Protein 5NJ9 (pdb70)

Nearest PDB structures (foldseek):
  5nja-assembly2_D  TM=1.002E+00  e=3.925E-98  Escherichia coli str. K-12 substr. MG1655
  3tv9-assembly1_A-2  TM=9.913E-01  e=8.049E-85  Shigella flexneri
  3qtd-assembly2_B  TM=9.684E-01  e=5.741E-68  Pseudomonas aeruginosa
  1vpb-assembly1_A-2  TM=9.338E-01  e=7.273E-46  Bacteroides thetaiotaomicron VPI-5482
  6j6a-assembly1_B  TM=8.348E-01  e=1.908E-36  Thermococcus kodakarensis KOD1

GO terms:
  GO:0005506 iron ion binding (F, IDA)
  GO:0005829 cytosol (C, IDA)
  GO:0008270 zinc ion binding (F, IDA)
  GO:1905368 peptidase complex (C, IDA)
  GO:0016485 protein processing (P, IMP)
  GO:0005515 protein binding (F, IPI)

CATH classification: 3.30.2290.10

Secondary structure (DSSP, 8-state):
-HHHHHHHHTGGGT--HHHHHHHHHHHHTB--SEEEEEEEEEEEEEEEEETTEEEEEEEEEEEEEEEEEEETTEEEEEEESS-SHHHHHHHHHHHGGG--SB----PPPPB-------S--S-TTTSS-HHHHHHHHHHHHHHHHHH-TTEEEEEEEEEEEEEEEEEEETTSBEEEEEEEEEEEEEEEEEEETTEEEEEEEEEEESS-GGGGGSEETTEEHHHHHHHHHHHHHHHHHH-BPPPEEEEEEEEPSSGGGHHHIIIIIGGGBHHHHHHT-STTTT-TTSB-S-TT--EEEETT-TT-TT--SB-TTSPBP-EEEEEETTEE---B--HHHHHHHT----S-EE-SSTTS--EE--SEEEEPP-SB-HHHHHHT-SEEEEEEEEEEEEEETTTTEEEEEEEEEEEEETTEEEEEE---EEEEEHHHHHHTEEEEBS--EE-SS-EEEEETTEEEEEEEEE--EEEEEEEEE---/-HHHHHHHHHHHHHHHHHHHHHHTT-SEEEEEEEEEEEEEEEEETTEEEEEEEEEEEEEEEEEEETTEEEEEEES--SHHHHHHHHHHHHHHHTTSPP-TT-SSPPGGGB-SS-------------HHHHHHHHHHHHHHHHTS-TTEEEEEEEEEEEEEEEEEEEETTS-EEEEEEEEEEEEEEEEEEETTEEEEEEEEEEESSGGGSPPHHHHHHHHHHHHHHTSS-B-PPSEEEEEEE-HHHHHHHHHHHHHHHBHHHHHTT-STTTT-TTSB-S-TT--EEE-TT-TT-TT--SS-TTSBPP--EEEEETTEE---B--HHHHHHHT----S-TT----EE----S--HHHHHHHH-SEEEEEEEES--B-TTT-EEEEEEEEEEEETTEEEEEEEEEEEEEEHHHHHHT--EE-S----SSSEE---EEEEEEEEE--/-HHHHHHHHTGGGT--HHHHHHHHHHHHTB--SEEEEEEEEEEEEEEEEETTEEEEEEEEEEEEEEEEEEETTEEEEEEESS-SHHHHHHHHHHHGGG--SB----PPPPB-------S--S-TTTSS-HHHHHHHHHHHHHHHHHH-TTEEEEEEEEEEEEEEEEEEETTSBEEEEEEEEEEEEEEEEEEETTEEEEEEEEEEESS-GGGGGSEETTEEHHHHHHHHHHHHHHHHHH-BPPPEEEEEEEEPSSGGGHHHIIIIIGGGBHHHHHHT-STTTT-TTSB-S-TT--EEEETT-TT-TT--SB-TTSPBP-EEEEEETTEE---B--HHHHHHHT----S-EE-SSTTS--EE--SEEEEPP-SB-HHHHHHT-SEEEEEEEEEEEEEETTTTEEEEEEEEEEEEETTEEEEEE---EEEEEHHHHHHTEEEEBS--EE-SS-EEEEETTEEEEEEEEE--EEEEEEEEE---/-HHHHHHHHHHHHHHHHHHHHHTT-SEEEEEEEEEEEEEEEEETTEEEEEEEEEEEEEEEEEEETTEEEEEEES--SHHHHHHHHHHHHHHHTTSPP-TT-SSPPGGGB-SS-------------HHHHHHHHHHHHHHHHTS-TTEEEEEEEEEEEEEEEEEEEETTS-EEEEEEEEEEEEEEEEEEETTEEEEEEEEEEESSGGGSPPHHHHHHHHHHHHHHTSS-B-PPSEEEEEEE-HHHHHHHHHHHHHHHBHHHHHTT-STTTT-TTSB-S-TT--EEE-TT-TT-TT--SS-TTSBPP--EEEEETTEE---B--HHHHHHHT----S-TT----EE----S--HHHHHHHH-SEEEEEEEES--B-TTT-EEEEEEEEEEEETTEEEEEEEEEEEEEEHHHHHHT--EE-S----SSSEE---EEEEEEEEE--/--B-/----

InterPro domains:
  IPR002510 Metalloprotease TldD/E, N-terminal domain [PF01523] (37-98)
  IPR025502 TldD [PIRSF004919] (17-480)
  IPR035068 Metalloprotease TldD/PmbA, N-terminal [G3DSA:3.30.2290.10] (13-239)
  IPR036059 Metalloprotease TldD/PmbA superfamily [SSF111283] (22-480)
  IPR045569 Metalloprotease TldD/E, C-terminal domain [PF19289] (246-479)
  IPR045570 Metalloprotease TldD/E, central domain [PF19290] (125-238)
  IPR051463 Peptidase U62 metalloprotease [PTHR30624] (16-480)

B-factor: mean 14.03, std 7.57, range [2.48, 152.37]

Solvent-accessible surface area: 66960 Å² total; per-residue (Å²): 102,40,119,62,2,23,103,112,3,11,52,76,56,71,5,146,69,106,31,0,92,53,0,4,31,36,0,11,96,52,157,38,62,14,0,0,0,1,0,9,11,22,73,56,16,20,16,34,2,26,68,139,47,6,10,44,2,24,67,43,44,42,33,0,0,0,0,4,0,7,19,24,69,43,4,0,0,6,13,22,26,95,15,27,68,106,3,0,49,112,4,0,82,26,0,37,66,16,20,183,96,94,27,112,42,162,64,112,124,19,44,50,124,171,56,80,112,12,22,52,69,92,33,0,17,106,48,15,59,89,81,94,9,0,74,0,0,92,95,0,4,114,22,0,59,120,48,29,189,72,10,88,50,1,44,0,27,1,32,0,36,37,30,14,0,0,0,0,0,15,63,8,27,16,11,8,9,15,19,0,24,0,70,0,38,3,26,2,6,0,45,76,144,51,90,55,21,106,7,63,21,5,0,8,0,14,32,14,1,90,58,0,75,44,99,54,142,70,65,41,27,0,18,15,13,0,102,55,0,4,96,15,0,36,24,33,12,65,7,70,46,3,13,16,4,52,15,36,0,0,0,2,16,2,46,0,0,4,0,0,9,4,3,0,0,0,2,0,0,0,5,15,9,42,43,23,0,1,41,2,25,73,64,79,47,96,87,3,2,17,121,96,0,17,0,0,1,7,1,50,38,96,56,96,21,0,1,4,5,1,2,4,1,9,18,54,15,70,106,19,55,3,0,78,86,0,51,1,104,17,25,0,4,4,32,21,5,2,139,66,56,68,114,95,49,18,1,1,0,10,6,71,19,4,14,62,27,10,12,0,1,0,1,2,0,14,0,54,73,23,199,21,51,41,122,88,0,30,96,53,3,148,98,0,2,43,0,23,39,11,34,27,4,7,8,10,2,2,16,9,37,0,0,0,10,13,36,8,3,31,19,0,64,114,10,133,59,54,115,30,8,50,49,5,0,0,2,3,10,0,24,96,6,0,84,67,2,48,37,4,0,83,47,56,121,18,11,79,5,34,0,85,0,12,1,100,62,9,56,10,24,3,4,1,0,0,0,4,0,24,0,47,74,4,0,2,1,3,59,83,73,82,124,7,84,57,30,66,64,107,6,66,109,5,0,50,47,0,27,129,68,0,74,74,125,18,109,6,2,20,0,52,5,33,42,48,29,17,12,26,4,20,0,22,113,22,91,17,12,37,7,33,53,16,41,58,14,43,2,23,4,30,0,22,91,100,66,57,32,0,28,2,35,9,32,52,36,39,105,120,5,4,42,137,9,3,80,20,0,14,63,15,3,76,92,0,24,59,10,103,21,11,18,16,0,28,118,100,35,3,3,93,137,23,54,127,8,60,8,44,44,61,25,160,28,46,43,87,101,0,28,98,34,0,8,78,0,0,62,28,0,24,148,58,38,197,81,16,65,17,0,61,6,2,34,0,46,11,40,47,6,0,91,4,12,0,3,59,79,60,1,66,48,19,42,14,15,3,96,2,24,4,33,2,21,0,0,0,64,51,150,86,36,29,5,35,11,110,2,64,4,37,5,19,7,19,11,50,32,67,22,10,76,93,0,0,60,23,0,2,146,43,0,35,45,36,12,52,37,140,53,10,62,46,51,130,7,38,0,0,0,8,35,56,19,0,15,39,2,1,22,50,1,39,44,4,0,31,1,17,15,7,32,86,93,13,7,28,0,37,112,2,87,47,112,66,11,1,7,96,84,2,26,0,56,1,39,2,77,64,120,58,9,30,22,6,17,3,11,5,74,34,0,4,99,3,89,115,50,37,0,0,98,70,0,71,0,63,26,19,8,4,37,8,37,4,1,64,68,56,70,84,127,12,16,0,10,6,81,26,19,12,0,0,57,4,71,21,84,49,45,47,57,82,92,0,15,116,93,23,20,56,0,0,0,0,30,51,16,11,4,86,18,45,34,60,17,27,0,36,3,5,42,0,3,13,5,28,21,0,82,75,5,98,78,84,49,18,2,13,22,0,0,0,2,20,31,1,85,92,12,2,100,76,8,60,12,0,0,81,37,71,12,87,68,31,50,15,16,0,0,0,0,7,2,65,103,6,37,0,0,0,131,94,37,117,64,1,10,103,110,3,2,52,78,56,68,5,154,72,75,31,0,110,54,1,2,30,38,0,10,95,54,157,39,63,14,0,0,0,1,0,14,9,24,68,55,8,22,4,37,2,24,66,136,48,4,10,45,0,23,55,43,57,45,35,0,0,0,0,3,0,8,21,24,68,43,6,0,0,6,14,22,25,95,14,27,72,106,4,0,51,112,4,0,82,26,0,36,65,15,19,191,97,94,26,112,39,171,40,109,118,33,44,49,124,172,51,79,115,13,22,52,70,92,33,0,18,104,48,15,59,61,81,96,4,0,74,0,0,94,94,0,4,115,28,0,57,121,50,28,193,69,10,87,48,2,42,0,31,1,34,0,37,36,27,14,0,0,0,0,0,15,48,8,27,14,12,4,7,14,16,0,26,1,70,0,37,3,23,1,6,0,45,73,146,51,100,53,24,102,7,63,21,5,0,8,1,10,32,14,1,88,60,0,74,45,96,54,140,67,75,42,27,0,20,16,13,0,93,53,0,4,98,13,0,38,26,39,13,66,7,70,42,3,12,16,4,49,16,35,0,0,0,2,16,0,43,1,0,4,0,0,9,5,2,0,0,0,2,0,0,0,9,22,9,44,56,23,0,1,42,1,24,74,66,80,46,93,81,3,0,16,123,94,0,18,0,0,0,7,1,50,39,96,56,96,20,0,1,3,4,1,2,4,1,9,18,58,14,68,106,21,53,3,0,75,85,0,50,0,102,14,25,0,3,5,36,22,5,2,141,66,57,68,117,86,47,16,2,1,0,10,6,72,20,4,15,62,24,10,21,0,0,0,1,1,0,13,0,53,71,28,120,12,50,42,123,88,0,28,94,53,2,126,98,0,2,43,0,30,43,8,34,24,4,9,8,20,10,2,17,8,36,0,0,0,10,14,35,11,2,33,19,0,59,99,9,142,59,53,115,30,9,78,50,4,0,0,3,3,11,1,24,99,5,0,80,66,2,48,39,4,0,85,46,57,123,17,12,80,5,36,0,84,0,13,2,101,63,9,57,10,24,2,4,1,0,0,0,5,0,25,0,47,73,5,0,2,1,3,58,83,119,59,13,94,58,29,67,63,107,5,66,104,5,0,51,49,0,25,128,75,0,58,74,126,18,110,5,1,21,0,51,5,25,55,45,33,13,18,25,4,18,0,21,112,22,91,18,13,39,5,34,48,16,38,56,12,44,2,25,4,29,0,23,90,100,68,58,33,0,27,3,36,10,33,54,34,31,90,106,5,2,41,150,10,4,81,19,0,15,57,1,3,113,86,0,24,60,10,104,21,12,17,16,0,33,46,135,36,3,2,88,136,22,54,127,10,62,9,61,44,82,37,180,26,48,41,87,96,0,27,98,35,0,8,88,0,0,64,28,0,26,146,57,38,197,81,17,60,20,0,60,6,2,34,0,45,10,40,52,9,1,99,2,10,0,2,59,84,60,2,60,48,18,44,14,23,3,93,2,25,4,31,2,12,0,0,0,70,49,148,80,38,36,8,52,8,92,2,61,4,39,5,18,10,56,110,74,32,84,76,10,78,95,0,0,59,23,0,1,138,45,0,35,45,34,12,53,38,94,53,10,37,39,24,119,7,37,0,0,0,8,35,56,19,0,16,38,2,1,23,48,2,38,40,3,0,28,1,18,20,7,35,84,92,8,6,27,0,31,115,5,88,47,113,67,10,1,7,96,82,2,26,0,58,1,40,2,78,64,120,66,10,30,22,7,18,2,12,6,74,35,0,4,103,4,92,118,51,37,0,0,96,70,0,71,0,65,28,19,9,4,38,7,37,4,1,65,68,57,70,85,131,12,16,0,11,9,78,26,18,11,0,0,56,4,72,22,86,49,45,47,55,109,88,0,13,117,94,22,20,57,0,0,0,0,30,51,19,11,4,84,20,45,34,57,16,36,0,36,3,5,42,0,4,16,4,28,17,0,23,61,4,100,78,68,28,18,2,14,21,0,0,0,3,19,40,1,114,80,6,3,97,65,8,63,12,0,0,80,36,72,12,88,67,31,52,15,15,0,0,0,0,7,2,65,96,6,34,0,0,0,132,136,76,8,92,101,79,14,88

Foldseek 3Di:
DLVVLCCVFAVVQPHDPVLLVVLQLLLQQFAFPKKKKKWKKKKKKKWKDKPLDRDDMDIDIFIWMKMWTHHAVDIFIDMDRDRHSVRSNVGSNRGSVSGPHGHPSQFDAADEDDFDDQADLDAQVPPDDPVVVVVLVNLLVVLLCVLDVQWDIKMKMKMKMWMKMWMQMSNNYTAIDTFIWMKIKMKIWGDDPHQIFMFIFIAFFTYHPVQQQDDDPHHRNSSVRSNRRNVLRVQQSQAAFDDFWKFKEKEAWAQSLLLVCALPAVLQFLVCQLVPQFPCNPQAFHQLFALQWWKWFWQRHHGGQQHCCAASNNHGTHTGTQAHSRGGHHGAWDCSSCVSVVHDHHRQFHFLDSRGGTGGHGREMEIDADDDALLNQLQVGQWDKYAHAWDHKHYDRRQQKIKTKGSWMAIRHNSRTDGIHHIWIKMDRSSLQRHQWDHFHPAKDKYRHDDWDDDPRRIGGHIGTGHTTMRGIITIGTDD/DVVVVVVQVLQLVLQVLLQVLQVVLAPKKKKKKKWKWWWKWWDFLLHTDDIDTDIFIKMKMWGHHLQFIFIFMDRDSPSVVSNVRSVRGSVNSVPGDHDVLDHFADPVFFPLPFDAQQAAAADPQDSVNQSNQQSLLANLQCVPDPQFDGFPTKMKIKMKMKMWMDMDSGRIDIDIHIKIKIKTKTWGDDPHDIFMFMFMFMFRHPVRTDGSNVRSVVRNVVRVQQYPADWDAWDKAKEKAFQQCVLVLVVLVQLQQELVCQLVLQAQCVPQAFHQQAAQQKWKWADQRNRRAPQHDRAASSRGGADTDTCAHSRGRHHGQYDSSSCVSVVHHHNRQHVHTHAIDIAFPDAAPLRVLQVRQWGYYFHDWDDDAARRRNQWGKIFTKAFTGHRSHTDGIHGPKMWTDGSSLQRHAWPTWHNCWDRRDRYITGMIMGGITTMHTD/DLVVLCCVFAVVQVHDPVLLVVLLLLLQQFAFPKKKKKWKKKKKKKWKDKPLDGDDIDIDIFTWMKMWTHHAVDIFIDMDRDRYSVRSNVGSNRGSVSGDHGHPSQFDAADEDDFDDQADLDAQVPPDDPVVVVVLVNLLVVLLCVLDVQWDIKMKMKMKMWMKMWMQMRNNYTAIDIFIWMKIKMKIWGDDPHQIFMFIFIATFTYHPCQQQDDDPRDRNSSVRSNRRNVLRVQQSQAAFDDFWKFKEKEAWAPSLLLVCALPVVLQFLVCQLVPQFPCNPQAFHQLFALQWWKWFWQRHHGGQQHDCAASNRHGTHTGTQAHSRGGHHGAWDPSSCVSVVHDHHRQFHFLDSRGGTGGHGGAMEIDADDDALLNQLQVGQWDKYAHAWDHKHYDRRQQKIKTKGSWMAIRHNSRTDGIHHIWIKMDRSSLQRHQWDDFHPAKDKYRHDDWDDDPRRIGGHIGTGHTTMRGIIGIGTDD/DVAVVVQVLQLVLQVLLQVLLVVLAPKKKKKKKWKWWWKWWDFLLHTDDIDTDIFIKMKMWGHHLQFIFIFMDRDSDSVVSNVRSVRGSVNSVPGDHDVLDHFADPVQFPLPFDDQQAAAADPADSVNQSNQQSLLAVLQCPPDPQFDGFPTKMKIKMKMKMWMDMPSGRIDMDIHIKIKIKTKTWGADPPDIFMFMFMFMFRHPVRTDGSNVRSVVRNVVRVQQYPAAWDAWDKAKEKAFQQCVLVLVVLVQLQQELVCQLVLQAQCVPQAFHQQAAQQKWKKADQRNRNAPQHDRAASSRGGADIDTCAHSRGRHHGQYDSSSCVSVVHHHNRQHPHTHAIDIAFPEAAPLRVLQVRQWGWYFHDWDDDAARRRNQWGKIFTKAFTGHRSDTDGIHGPKMWTDGSSQQRHAWPTWHNCWDRRDRRITGMIMGGITTMHTD/DDDD/DDDD

Organism: Escherichia coli (strain K12) (NCBI:txid83333)

Structure (mmCIF, N/CA/C/O backbone):
data_5NJ9
#
_entry.id   5NJ9
#
_cell.length_a   64.630
_cell.length_b   173.530
_cell.length_c   82.860
_cell.angle_alpha   90.000
_cell.angle_beta   90.030
_cell.angle_gamma   90.000
#
_symmetry.space_group_name_H-M   'P 1 21 1'
#
loop_
_entity.id
_entity.type
_entity.pdbx_description
1 polymer 'Metalloprotease TldD'
2 polymer 'Metalloprotease PmbA'
3 polymer ASP-ARG-VAL-TYR
4 non-polymer 'ZINC ION'
5 non-polymer '2-(N-MORPHOLINO)-ETHANESULFONIC ACID'
6 non-polymer 1,2-ETHANEDIOL
7 non-polymer 'SODIUM ION'
8 water water
#
loop_
_atom_site.group_PDB
_atom_site.id
_atom_site.type_symbol
_atom_site.label_atom_id
_atom_site.label_alt_id
_atom_site.label_comp_id
_atom_site.label_asym_id
_atom_site.label_entity_id
_atom_site.label_seq_id
_atom_site.pdbx_PDB_ins_code
_atom_site.Cartn_x
_atom_site.Cartn_y
_atom_site.Cartn_z
_atom_site.occupancy
_atom_site.B_iso_or_equiv
_atom_site.auth_seq_id
_atom_site.auth_comp_id
_atom_site.auth_asym_id
_atom_site.auth_atom_id
_atom_site.pdbx_PDB_model_num
ATOM 1 N N . SER A 1 16 ? 33.247 96.564 42.543 1.00 32.72 2 SER A N 1
ATOM 2 C CA . SER A 1 16 ? 33.568 95.101 42.375 1.00 31.26 2 SER A CA 1
ATOM 3 C C . SER A 1 16 ? 32.864 94.503 41.163 1.00 33.12 2 SER A C 1
ATOM 4 O O . SER A 1 16 ? 33.504 93.862 40.316 1.00 36.28 2 SER A O 1
ATOM 6 N N . LEU A 1 17 ? 31.555 94.744 41.060 1.00 33.45 3 LEU A N 1
ATOM 7 C CA . LEU A 1 17 ? 30.801 94.445 39.833 1.00 29.27 3 LEU A CA 1
ATOM 8 C C . LEU A 1 17 ? 31.485 95.072 38.611 1.00 23.19 3 LEU A C 1
ATOM 9 O O . LEU A 1 17 ? 31.641 94.411 37.593 1.00 18.77 3 LEU A O 1
ATOM 14 N N . ASN A 1 18 ? 31.901 96.331 38.706 1.00 33.88 4 ASN A N 1
ATOM 15 C CA . ASN A 1 18 ? 32.622 96.986 37.614 1.00 29.75 4 ASN A CA 1
ATOM 16 C C . ASN A 1 18 ? 33.888 96.211 37.208 1.00 25.45 4 ASN A C 1
ATOM 17 O O . ASN A 1 18 ? 34.115 95.976 36.019 1.00 30.86 4 ASN A O 1
ATOM 22 N N . LEU A 1 19 ? 34.694 95.809 38.194 1.00 34.13 5 LEU A N 1
ATOM 23 C CA . LEU A 1 19 ? 35.928 95.046 37.932 1.00 32.93 5 LEU A CA 1
ATOM 24 C C . LEU A 1 19 ? 35.666 93.679 37.269 1.00 26.70 5 LEU A C 1
ATOM 25 O O . LEU A 1 19 ? 36.346 93.307 36.302 1.00 23.37 5 LEU A O 1
ATOM 27 N N . VAL A 1 20 ? 34.675 92.953 37.788 1.00 21.10 6 VAL A N 1
ATOM 28 C CA . VAL A 1 20 ? 34.272 91.664 37.220 1.00 17.68 6 VAL A CA 1
ATOM 29 C C . VAL A 1 20 ? 33.701 91.867 35.806 1.00 14.51 6 VAL A C 1
ATOM 30 O O . VAL A 1 20 ? 34.049 91.123 34.881 1.00 13.69 6 VAL A O 1
ATOM 34 N N A SER A 1 21 ? 32.831 92.863 35.648 0.50 12.04 7 SER A N 1
ATOM 35 N N B SER A 1 21 ? 32.832 92.864 35.648 0.50 12.06 7 SER A N 1
ATOM 36 C CA A SER A 1 21 ? 32.279 93.199 34.340 0.50 15.62 7 SER A CA 1
ATOM 37 C CA B SER A 1 21 ? 32.281 93.196 34.339 0.50 15.77 7 SER A CA 1
ATOM 38 C C A SER A 1 21 ? 33.378 93.463 33.298 0.50 13.99 7 SER A C 1
ATOM 39 C C B SER A 1 21 ? 33.379 93.463 33.297 0.50 14.03 7 SER A C 1
ATOM 40 O O A SER A 1 21 ? 33.280 92.999 32.162 0.50 15.91 7 SER A O 1
ATOM 41 O O B SER A 1 21 ? 33.281 93.000 32.162 0.50 15.93 7 SER A O 1
ATOM 46 N N . GLU A 1 22 ? 34.431 94.190 33.685 1.00 14.32 8 GLU A N 1
ATOM 47 C CA . GLU A 1 22 ? 35.556 94.439 32.769 1.00 15.80 8 GLU A CA 1
ATOM 48 C C . GLU A 1 22 ? 36.241 93.138 32.300 1.00 14.14 8 GLU A C 1
ATOM 49 O O . GLU A 1 22 ? 36.551 93.002 31.118 1.00 16.76 8 GLU A O 1
ATOM 55 N N . GLN A 1 23 ? 36.433 92.191 33.218 1.00 14.11 9 GLN A N 1
ATOM 56 C CA . GLN A 1 23 ? 37.071 90.921 32.915 1.00 14.30 9 GLN A CA 1
ATOM 57 C C . GLN A 1 23 ? 36.162 89.947 32.179 1.00 13.91 9 GLN A C 1
ATOM 58 O O . GLN A 1 23 ? 36.609 89.276 31.270 1.00 15.93 9 GLN A O 1
ATOM 64 N N . LEU A 1 24 ? 34.897 89.845 32.574 1.00 11.93 10 LEU A N 1
ATOM 65 C CA . LEU A 1 24 ? 34.016 88.819 31.971 1.00 13.41 10 LEU A CA 1
ATOM 66 C C . LEU A 1 24 ? 33.257 89.319 30.765 1.00 10.93 10 LEU A C 1
ATOM 67 O O . LEU A 1 24 ? 33.031 88.540 29.818 1.00 11.57 10 LEU A O 1
ATOM 72 N N . LEU A 1 25 ? 32.868 90.599 30.775 1.00 11.26 11 LEU A N 1
ATOM 73 C CA . LEU A 1 25 ? 32.123 91.162 29.646 1.00 12.60 11 LEU A CA 1
ATOM 74 C C . LEU A 1 25 ? 33.014 91.947 28.671 1.00 11.50 11 LEU A C 1
ATOM 75 O O . LEU A 1 25 ? 33.167 91.543 27.523 1.00 12.90 11 LEU A O 1
ATOM 80 N N . ALA A 1 26 ? 33.573 93.072 29.111 1.00 14.98 12 ALA A N 1
ATOM 81 C CA . ALA A 1 26 ? 34.308 93.947 28.185 1.00 16.01 12 ALA A CA 1
ATOM 82 C C . ALA A 1 26 ? 35.449 93.214 27.483 1.00 15.26 12 ALA A C 1
ATOM 83 O O . ALA A 1 26 ? 35.613 93.339 26.265 1.00 18.45 12 ALA A O 1
ATOM 85 N N . ALA A 1 27 ? 36.205 92.412 28.238 1.00 12.72 13 ALA A N 1
ATOM 86 C CA . ALA A 1 27 ? 37.348 91.657 27.670 1.00 16.13 13 ALA A CA 1
ATOM 87 C C . ALA A 1 27 ? 36.945 90.607 26.627 1.00 15.40 13 ALA A C 1
ATOM 88 O O . ALA A 1 27 ? 37.776 90.153 25.846 1.00 17.16 13 ALA A O 1
ATOM 90 N N . ASN A 1 28 ? 35.668 90.219 26.625 1.00 14.36 14 ASN A N 1
ATOM 91 C CA . ASN A 1 28 ? 35.133 89.260 25.674 1.00 15.70 14 ASN A CA 1
ATOM 92 C C . ASN A 1 28 ? 34.200 89.912 24.653 1.00 14.83 14 ASN A C 1
ATOM 93 O O . ASN A 1 28 ? 33.423 89.217 23.997 1.00 16.99 14 ASN A O 1
ATOM 98 N N . GLY A 1 29 ? 34.294 91.238 24.509 1.00 15.04 15 GLY A N 1
ATOM 99 C CA . GLY A 1 29 ? 33.553 91.972 23.486 1.00 15.44 15 GLY A CA 1
ATOM 100 C C . GLY A 1 29 ? 32.063 92.161 23.753 1.00 16.50 15 GLY A C 1
ATOM 101 O O . GLY A 1 29 ? 31.292 92.417 22.815 1.00 18.01 15 GLY A O 1
ATOM 102 N N . LEU A 1 30 ? 31.673 92.080 25.027 1.00 11.38 16 LEU A N 1
ATOM 103 C CA . LEU A 1 30 ? 30.301 92.229 25.495 1.00 13.08 16 LEU A CA 1
ATOM 104 C C . LEU A 1 30 ? 30.084 93.475 26.326 1.00 13.93 16 LEU A C 1
ATOM 105 O O . LEU A 1 30 ? 30.946 93.912 27.099 1.00 15.02 16 LEU A O 1
ATOM 110 N N . LYS A 1 31 ? 28.895 94.029 26.161 1.00 14.68 17 LYS A N 1
ATOM 111 C CA . LYS A 1 31 ? 28.391 95.173 26.908 1.00 14.54 17 LYS A CA 1
ATOM 112 C C . LYS A 1 31 ? 27.096 94.816 27.598 1.00 12.52 17 LYS A C 1
ATOM 113 O O . LYS A 1 31 ? 26.447 93.854 27.272 1.00 13.18 17 LYS A O 1
ATOM 119 N N . HIS A 1 32 ? 26.688 95.695 28.473 1.00 13.36 18 HIS A N 1
ATOM 120 C CA . HIS A 1 32 ? 25.433 95.655 29.165 1.00 15.25 18 HIS A CA 1
ATOM 121 C C . HIS A 1 32 ? 24.259 95.428 28.203 1.00 11.87 18 HIS A C 1
ATOM 122 O O . HIS A 1 32 ? 23.354 94.628 28.447 1.00 14.66 18 HIS A O 1
ATOM 129 N N . GLN A 1 33 ? 24.283 96.131 27.069 1.00 10.83 19 GLN A N 1
ATOM 130 C CA . GLN A 1 33 ? 23.190 96.041 26.071 1.00 10.20 19 GLN A CA 1
ATOM 131 C C . GLN A 1 33 ? 23.130 94.644 25.436 1.00 11.60 19 GLN A C 1
ATOM 132 O O . GLN A 1 33 ? 22.078 94.227 24.955 1.00 10.50 19 GLN A O 1
ATOM 138 N N . ASP A 1 34 ? 24.239 93.920 25.383 1.00 10.90 20 ASP A N 1
ATOM 139 C CA . ASP A 1 34 ? 24.192 92.528 24.927 1.00 9.63 20 ASP A CA 1
ATOM 140 C C . ASP A 1 34 ? 23.427 91.659 25.916 1.00 8.51 20 ASP A C 1
ATOM 141 O O . ASP A 1 34 ? 22.671 90.754 25.499 1.00 10.07 20 ASP A O 1
ATOM 146 N N . LEU A 1 35 ? 23.554 91.943 27.198 1.00 8.84 21 LEU A N 1
ATOM 147 C CA . LEU A 1 35 ? 22.782 91.229 28.209 1.00 9.99 21 LEU A CA 1
ATOM 148 C C . LEU A 1 35 ? 21.312 91.479 27.943 1.00 10.49 21 LEU A C 1
ATOM 149 O O . LEU A 1 35 ? 20.520 90.551 28.013 1.00 9.68 21 LEU A O 1
ATOM 154 N N . PHE A 1 36 ? 20.944 92.725 27.654 1.00 9.96 22 PHE A N 1
ATOM 155 C CA . PHE A 1 36 ? 19.540 93.065 27.323 1.00 10.29 22 PHE A CA 1
ATOM 156 C C . PHE A 1 36 ? 19.045 92.235 26.145 1.00 9.26 22 PHE A C 1
ATOM 157 O O . PHE A 1 36 ? 17.924 91.698 26.198 1.00 8.64 22 PHE A O 1
ATOM 165 N N . ALA A 1 37 ? 19.833 92.154 25.077 1.00 8.35 23 ALA A N 1
ATOM 166 C CA . ALA A 1 37 ? 19.433 91.431 23.861 1.00 9.29 23 ALA A CA 1
ATOM 167 C C . ALA A 1 37 ? 19.197 89.972 24.163 1.00 8.48 23 ALA A C 1
ATOM 168 O O . ALA A 1 37 ? 18.190 89.398 23.711 1.00 10.59 23 ALA A O 1
ATOM 170 N N . ILE A 1 38 ? 20.135 89.379 24.916 1.00 7.65 24 ILE A N 1
ATOM 171 C CA . ILE A 1 38 ? 20.016 87.954 25.136 1.00 9.12 24 ILE A CA 1
ATOM 172 C C . ILE A 1 38 ? 18.861 87.586 26.064 1.00 7.32 24 ILE A C 1
ATOM 173 O O . ILE A 1 38 ? 18.108 86.656 25.790 1.00 6.80 24 ILE A O 1
ATOM 178 N N . LEU A 1 39 ? 18.684 88.358 27.124 1.00 8.21 25 LEU A N 1
ATOM 179 C CA . LEU A 1 39 ? 17.518 88.185 27.976 1.00 6.95 25 LEU A CA 1
ATOM 180 C C . LEU A 1 39 ? 16.230 88.395 27.174 1.00 8.00 25 LEU A C 1
ATOM 181 O O . LEU A 1 39 ? 15.259 87.700 27.379 1.00 8.78 25 LEU A O 1
ATOM 186 N N . GLY A 1 40 ? 16.227 89.353 26.243 1.00 9.27 26 GLY A N 1
ATOM 187 C CA . GLY A 1 40 ? 15.072 89.563 25.334 1.00 9.23 26 GLY A CA 1
ATOM 188 C C . GLY A 1 40 ? 14.807 88.326 24.500 1.00 8.31 26 GLY A C 1
ATOM 189 O O . GLY A 1 40 ? 13.641 87.946 24.328 1.00 8.29 26 GLY A O 1
ATOM 190 N N . GLN A 1 41 ? 15.850 87.674 23.989 1.00 7.94 27 GLN A N 1
ATOM 191 C CA . GLN A 1 41 ? 15.645 86.421 23.235 1.00 8.47 27 GLN A CA 1
ATOM 192 C C . GLN A 1 41 ? 14.935 85.369 24.059 1.00 7.15 27 GLN A C 1
ATOM 193 O O . GLN A 1 41 ? 14.033 84.680 23.542 1.00 7.19 27 GLN A O 1
ATOM 199 N N . LEU A 1 42 ? 15.306 85.267 25.342 1.00 7.51 28 LEU A N 1
ATOM 200 C CA . LEU A 1 42 ? 14.605 84.335 26.208 1.00 7.04 28 LEU A CA 1
ATOM 201 C C . LEU A 1 42 ? 13.147 84.729 26.398 1.00 7.56 28 LEU A C 1
ATOM 202 O O . LEU A 1 42 ? 12.257 83.889 26.313 1.00 8.08 28 LEU A O 1
ATOM 207 N N . ALA A 1 43 ? 12.957 86.004 26.693 1.00 8.42 29 ALA A N 1
ATOM 208 C CA . ALA A 1 43 ? 11.631 86.545 26.994 1.00 9.18 29 ALA A CA 1
ATOM 209 C C . ALA A 1 43 ? 10.680 86.610 25.781 1.00 8.44 29 ALA A C 1
ATOM 210 O O . ALA A 1 43 ? 9.516 86.948 25.918 1.00 8.87 29 ALA A O 1
ATOM 212 N N . GLU A 1 44 ? 11.118 86.182 24.602 1.00 8.00 30 GLU A N 1
ATOM 213 C CA . GLU A 1 44 ? 10.169 85.923 23.513 1.00 7.78 30 GLU A CA 1
ATOM 214 C C . GLU A 1 44 ? 9.217 84.809 23.902 1.00 7.73 30 GLU A C 1
ATOM 215 O O . GLU A 1 44 ? 8.145 84.730 23.326 1.00 9.20 30 GLU A O 1
ATOM 221 N N . ARG A 1 45 ? 9.647 83.887 24.796 1.00 7.83 31 ARG A N 1
ATOM 222 C CA . ARG A 1 45 ? 8.791 82.774 25.240 1.00 8.92 31 ARG A CA 1
ATOM 223 C C . ARG A 1 45 ? 8.111 83.086 26.563 1.00 7.98 31 ARG A C 1
ATOM 224 O O . ARG A 1 45 ? 8.495 84.028 27.257 1.00 9.65 31 ARG A O 1
ATOM 232 N N . ARG A 1 46 ? 7.090 82.303 26.878 1.00 8.63 32 ARG A N 1
ATOM 233 C CA . ARG A 1 46 ? 6.309 82.467 28.094 1.00 8.02 32 ARG A CA 1
ATOM 234 C C . ARG A 1 46 ? 7.021 81.876 29.301 1.00 9.28 32 ARG A C 1
ATOM 235 O O . ARG A 1 46 ? 6.951 80.666 29.564 1.00 9.00 32 ARG A O 1
ATOM 243 N N . LEU A 1 47 ? 7.778 82.728 29.988 1.00 8.11 33 LEU A N 1
ATOM 244 C CA . LEU A 1 47 ? 8.711 82.302 31.021 1.00 8.69 33 LEU A CA 1
ATOM 245 C C . LEU A 1 47 ? 8.453 83.072 32.292 1.00 9.18 33 LEU A C 1
ATOM 246 O O . LEU A 1 47 ? 8.087 84.263 32.265 1.00 9.97 33 LEU A O 1
ATOM 251 N N . ASP A 1 48 ? 8.686 82.420 33.422 1.00 8.18 34 ASP A N 1
ATOM 252 C CA . ASP A 1 48 ? 8.753 83.115 34.708 1.00 7.52 34 ASP A CA 1
ATOM 253 C C . ASP A 1 48 ? 10.065 83.828 34.917 1.00 8.81 34 ASP A C 1
ATOM 254 O O . ASP A 1 48 ? 10.112 84.830 35.631 1.00 10.36 34 ASP A O 1
ATOM 259 N N . TYR A 1 49 ? 11.137 83.322 34.334 1.00 7.42 35 TYR A N 1
ATOM 260 C CA . TYR A 1 49 ? 12.465 83.761 34.648 1.00 6.73 35 TYR A CA 1
ATOM 261 C C . TYR A 1 49 ? 13.438 83.227 33.616 1.00 7.32 35 TYR A C 1
ATOM 262 O O . TYR A 1 49 ? 13.285 82.141 33.076 1.00 9.03 35 TYR A O 1
ATOM 271 N N . GLY A 1 50 ? 14.475 84.017 33.365 1.00 8.14 36 GLY A N 1
ATOM 272 C CA . GLY A 1 50 ? 15.616 83.562 32.621 1.00 7.07 36 GLY A CA 1
ATOM 273 C C . GLY A 1 50 ? 16.877 84.215 33.199 1.00 6.59 36 GLY A C 1
ATOM 274 O O . GLY A 1 50 ? 16.822 85.310 33.745 1.00 6.30 36 GLY A O 1
ATOM 275 N N . ASP A 1 51 ? 18.016 83.537 33.066 1.00 6.39 37 ASP A N 1
ATOM 276 C CA . ASP A 1 51 ? 19.295 84.099 33.482 1.00 7.50 37 ASP A CA 1
ATOM 277 C C . ASP A 1 51 ? 20.496 83.712 32.657 1.00 7.69 37 ASP A C 1
ATOM 278 O O . ASP A 1 51 ? 20.438 82.714 31.939 1.00 8.88 37 ASP A O 1
ATOM 283 N N . LEU A 1 52 ? 21.503 84.573 32.715 1.00 7.49 38 LEU A N 1
ATOM 284 C CA . LEU A 1 52 ? 22.784 84.434 32.073 1.00 7.65 38 LEU A CA 1
ATOM 285 C C . LEU A 1 52 ? 23.823 84.352 33.192 1.00 7.25 38 LEU A C 1
ATOM 286 O O . LEU A 1 52 ? 23.848 85.264 34.054 1.00 7.59 38 LEU A O 1
ATOM 291 N N . TYR A 1 53 ? 24.660 83.332 33.173 1.00 7.89 39 TYR A N 1
ATOM 292 C CA . TYR A 1 53 ? 25.646 83.123 34.204 1.00 6.70 39 TYR A CA 1
ATOM 293 C C . TYR A 1 53 ? 27.012 83.026 33.569 1.00 7.56 39 TYR A C 1
ATOM 294 O O . TYR A 1 53 ? 27.270 82.101 32.806 1.00 9.26 39 TYR A O 1
ATOM 303 N N . PHE A 1 54 ? 27.886 83.951 33.935 1.00 7.16 40 PHE A N 1
ATOM 304 C CA . PHE A 1 54 ? 29.238 84.049 33.403 1.00 6.17 40 PHE A CA 1
ATOM 305 C C . PHE A 1 54 ? 30.250 83.654 34.462 1.00 5.64 40 PHE A C 1
ATOM 306 O O . PHE A 1 54 ? 30.113 84.049 35.600 1.00 7.14 40 PHE A O 1
ATOM 314 N N A GLN A 1 55 ? 31.271 82.905 34.079 0.50 6.46 41 GLN A N 1
ATOM 315 N N B GLN A 1 55 ? 31.291 82.938 34.065 0.50 6.44 41 GLN A N 1
ATOM 316 C CA A GLN A 1 55 ? 32.267 82.424 35.046 0.50 7.29 41 GLN A CA 1
ATOM 317 C CA B GLN A 1 55 ? 32.280 82.441 35.031 0.50 7.31 41 GLN A CA 1
ATOM 318 C C A GLN A 1 55 ? 33.607 82.280 34.381 0.50 8.22 41 GLN A C 1
ATOM 319 C C B GLN A 1 55 ? 33.622 82.295 34.370 0.50 8.17 41 GLN A C 1
ATOM 320 O O A GLN A 1 55 ? 33.690 81.876 33.235 0.50 9.64 41 GLN A O 1
ATOM 321 O O B GLN A 1 55 ? 33.701 81.890 33.225 0.50 9.59 41 GLN A O 1
ATOM 332 N N A SER A 1 56 ? 34.651 82.629 35.117 0.50 9.50 42 SER A N 1
ATOM 333 N N B SER A 1 56 ? 34.670 82.619 35.117 0.50 9.46 42 SER A N 1
ATOM 334 C CA A SER A 1 56 ? 35.998 82.284 34.749 0.50 9.05 42 SER A CA 1
ATOM 335 C CA B SER A 1 56 ? 36.047 82.347 34.735 0.50 10.06 42 SER A CA 1
ATOM 336 C C A SER A 1 56 ? 36.717 81.866 36.002 0.50 8.07 42 SER A C 1
ATOM 337 C C B SER A 1 56 ? 36.739 81.887 35.994 0.50 8.34 42 SER A C 1
ATOM 338 O O A SER A 1 56 ? 36.507 82.438 37.064 0.50 15.22 42 SER A O 1
ATOM 339 O O B SER A 1 56 ? 36.518 82.447 37.060 0.50 14.87 42 SER A O 1
ATOM 344 N N . SER A 1 57 ? 37.573 80.871 35.873 1.00 7.89 43 SER A N 1
ATOM 345 C CA . SER A 1 57 ? 38.321 80.401 37.035 1.00 11.13 43 SER A CA 1
ATOM 346 C C . SER A 1 57 ? 39.656 79.804 36.704 1.00 11.67 43 SER A C 1
ATOM 347 O O . SER A 1 57 ? 39.913 79.337 35.590 1.00 13.23 43 SER A O 1
ATOM 350 N N . TYR A 1 58 ? 40.512 79.876 37.709 1.00 13.49 44 TYR A N 1
ATOM 351 C CA . TYR A 1 58 ? 41.867 79.434 37.642 1.00 11.42 44 TYR A CA 1
ATOM 352 C C . TYR A 1 58 ? 42.109 78.576 38.864 1.00 9.57 44 TYR A C 1
ATOM 353 O O . TYR A 1 58 ? 41.772 78.996 39.973 1.00 11.38 44 TYR A O 1
ATOM 362 N N . HIS A 1 59 ? 42.642 77.368 38.659 1.00 9.03 45 HIS A N 1
ATOM 363 C CA . HIS A 1 59 ? 42.992 76.468 39.748 1.00 9.45 45 HIS A CA 1
ATOM 364 C C . HIS A 1 59 ? 44.444 76.050 39.636 1.00 11.25 45 HIS A C 1
ATOM 365 O O . HIS A 1 59 ? 44.887 75.679 38.555 1.00 15.22 45 HIS A O 1
ATOM 372 N N . GLU A 1 60 ? 45.167 76.123 40.758 1.00 9.85 46 GLU A N 1
ATOM 373 C CA . GLU A 1 60 ? 46.534 75.644 40.845 1.00 10.92 46 GLU A CA 1
ATOM 374 C C . GLU A 1 60 ? 46.649 74.631 41.976 1.00 12.63 46 GLU A C 1
ATOM 375 O O . GLU A 1 60 ? 45.909 74.665 42.988 1.00 14.86 46 GLU A O 1
ATOM 381 N N A SER A 1 61 ? 47.583 73.702 41.803 0.50 13.85 47 SER A N 1
ATOM 382 N N B SER A 1 61 ? 47.579 73.698 41.803 0.50 13.72 47 SER A N 1
ATOM 383 C CA A SER A 1 61 ? 47.912 72.741 42.839 0.50 13.58 47 SER A CA 1
ATOM 384 C CA B SER A 1 61 ? 47.908 72.737 42.842 0.50 13.75 47 SER A CA 1
ATOM 385 C C A SER A 1 61 ? 49.408 72.485 42.829 0.50 12.33 47 SER A C 1
ATOM 386 C C B SER A 1 61 ? 49.406 72.481 42.829 0.50 12.22 47 SER A C 1
ATOM 387 O O A SER A 1 61 ? 50.057 72.570 41.773 0.50 9.94 47 SER A O 1
ATOM 388 O O B SER A 1 61 ? 50.055 72.566 41.774 0.50 10.22 47 SER A O 1
ATOM 393 N N . TRP A 1 62 ? 49.928 72.163 44.014 1.00 12.13 48 TRP A N 1
ATOM 394 C CA . TRP A 1 62 ? 51.322 71.704 44.218 1.00 10.30 48 TRP A CA 1
ATOM 395 C C . TRP A 1 62 ? 51.260 70.543 45.187 1.00 11.57 48 TRP A C 1
ATOM 396 O O . TRP A 1 62 ? 50.528 70.637 46.172 1.00 9.66 48 TRP A O 1
ATOM 407 N N . VAL A 1 63 ? 52.056 69.494 44.962 1.00 10.30 49 VAL A N 1
ATOM 408 C CA . VAL A 1 63 ? 52.039 68.291 45.781 1.00 9.64 49 VAL A CA 1
ATOM 409 C C . VAL A 1 63 ? 53.467 67.906 46.183 1.00 9.76 49 VAL A C 1
ATOM 410 O O . VAL A 1 63 ? 54.349 67.777 45.316 1.00 10.53 49 VAL A O 1
ATOM 414 N N . LEU A 1 64 ? 53.690 67.740 47.494 1.00 9.21 50 LEU A N 1
ATOM 415 C CA . LEU A 1 64 ? 54.917 67.171 48.038 1.00 8.66 50 LEU A CA 1
ATOM 416 C C . LEU A 1 64 ? 54.626 65.713 48.401 1.00 10.10 50 LEU A C 1
ATOM 417 O O . LEU A 1 64 ? 53.637 65.404 49.056 1.00 10.60 50 LEU A O 1
ATOM 422 N N . GLU A 1 65 ? 55.549 64.831 48.016 1.00 10.31 51 GLU A N 1
ATOM 423 C CA . GLU A 1 65 ? 55.483 63.431 48.394 1.00 9.24 51 GLU A CA 1
ATOM 424 C C . GLU A 1 65 ? 56.900 62.884 48.242 1.00 9.25 51 GLU A C 1
ATOM 425 O O . GLU A 1 65 ? 57.643 63.390 47.424 1.00 10.09 51 GLU A O 1
ATOM 431 N N . ASP A 1 66 ? 57.277 61.884 49.037 1.00 10.00 52 ASP A N 1
ATOM 432 C CA . ASP A 1 66 ? 58.664 61.344 48.988 1.00 9.48 52 ASP A CA 1
ATOM 433 C C . ASP A 1 66 ? 59.704 62.424 49.199 1.00 10.27 52 ASP A C 1
ATOM 434 O O . ASP A 1 66 ? 60.771 62.403 48.610 1.00 12.15 52 ASP A O 1
ATOM 439 N N . ARG A 1 67 ? 59.376 63.369 50.065 1.00 9.77 53 ARG A N 1
ATOM 440 C CA . ARG A 1 67 ? 60.237 64.483 50.439 1.00 9.08 53 ARG A CA 1
ATOM 441 C C . ARG A 1 67 ? 60.619 65.428 49.331 1.00 11.09 53 ARG A C 1
ATOM 442 O O . ARG A 1 67 ? 61.501 66.239 49.514 1.00 13.78 53 ARG A O 1
ATOM 450 N N . ILE A 1 68 ? 59.866 65.410 48.231 1.00 10.55 54 ILE A N 1
ATOM 451 C CA . ILE A 1 68 ? 60.149 66.251 47.073 1.00 11.10 54 ILE A CA 1
ATOM 452 C C . ILE A 1 68 ? 58.872 66.915 46.585 1.00 10.27 54 ILE A C 1
ATOM 453 O O . ILE A 1 68 ? 57.782 66.425 46.854 1.00 9.23 54 ILE A O 1
ATOM 458 N N . ILE A 1 69 ? 59.026 68.004 45.853 1.00 12.06 55 ILE A N 1
ATOM 459 C CA . ILE A 1 69 ? 57.893 68.647 45.148 1.00 9.60 55 ILE A CA 1
ATOM 460 C C . ILE A 1 69 ? 57.681 67.810 43.876 1.00 9.14 55 ILE A C 1
ATOM 461 O O . ILE A 1 69 ? 58.379 67.947 42.859 1.00 17.27 55 ILE A O 1
ATOM 466 N N . LYS A 1 70 ? 56.764 66.875 43.975 1.00 8.82 56 LYS A N 1
ATOM 467 C CA . LYS A 1 70 ? 56.529 65.871 42.986 1.00 12.20 56 LYS A CA 1
ATOM 468 C C . LYS A 1 70 ? 55.697 66.370 41.812 1.00 12.92 56 LYS A C 1
ATOM 469 O O . LYS A 1 70 ? 55.942 65.998 40.651 1.00 14.27 56 LYS A O 1
ATOM 475 N N . ASP A 1 71 ? 54.707 67.200 42.086 1.00 12.01 57 ASP A N 1
ATOM 476 C CA . ASP A 1 71 ? 53.732 67.486 41.055 1.00 12.06 57 ASP A CA 1
ATOM 477 C C . ASP A 1 71 ? 53.181 68.890 41.198 1.00 9.11 57 ASP A C 1
ATOM 478 O O . ASP A 1 71 ? 53.255 69.496 42.272 1.00 9.64 57 ASP A O 1
ATOM 483 N N . GLY A 1 72 ? 52.601 69.396 40.112 1.00 8.91 58 GLY A N 1
ATOM 484 C CA . GLY A 1 72 ? 51.892 70.643 40.089 1.00 8.98 58 GLY A CA 1
ATOM 485 C C . GLY A 1 72 ? 51.004 70.715 38.868 1.00 7.55 58 GLY A C 1
ATOM 486 O O . GLY A 1 72 ? 51.301 70.074 37.845 1.00 8.43 58 GLY A O 1
ATOM 487 N N . SER A 1 73 ? 49.930 71.493 38.972 1.00 8.17 59 SER A N 1
ATOM 488 C CA . SER A 1 73 ? 48.998 71.665 37.875 1.00 12.29 59 SER A CA 1
ATOM 489 C C . SER A 1 73 ? 48.475 73.078 37.828 1.00 9.22 59 SER A C 1
ATOM 490 O O . SER A 1 73 ? 48.428 73.769 38.857 1.00 9.10 59 SER A O 1
ATOM 493 N N . TYR A 1 74 ? 48.033 73.473 36.644 1.00 9.20 60 TYR A N 1
ATOM 494 C CA . TYR A 1 74 ? 47.360 74.733 36.469 1.00 9.75 60 TYR A CA 1
ATOM 495 C C . TYR A 1 74 ? 46.181 74.507 35.503 1.00 9.59 60 TYR A C 1
ATOM 496 O O . TYR A 1 74 ? 46.387 74.050 34.359 1.00 10.56 60 TYR A O 1
ATOM 505 N N . ASN A 1 75 ? 44.964 74.781 35.956 1.00 10.94 61 ASN A N 1
ATOM 506 C CA . ASN A 1 75 ? 43.767 74.447 35.202 1.00 11.46 61 ASN A CA 1
ATOM 507 C C . ASN A 1 75 ? 42.944 75.713 35.046 1.00 9.32 61 ASN A C 1
ATOM 508 O O . ASN A 1 75 ? 42.755 76.454 36.009 1.00 11.88 61 ASN A O 1
ATOM 513 N N . ILE A 1 76 ? 42.457 75.952 33.821 1.00 9.42 62 ILE A N 1
ATOM 514 C CA . ILE A 1 76 ? 41.621 77.133 33.495 1.00 11.94 62 ILE A CA 1
ATOM 515 C C . ILE A 1 76 ? 40.282 76.701 32.921 1.00 9.31 62 ILE A C 1
ATOM 516 O O . ILE A 1 76 ? 40.206 75.746 32.165 1.00 11.26 62 ILE A O 1
ATOM 521 N N . ASP A 1 77 ? 39.228 77.417 33.285 1.00 10.83 63 ASP A N 1
ATOM 522 C CA . ASP A 1 77 ? 37.914 77.207 32.682 1.00 10.06 63 ASP A CA 1
ATOM 523 C C . ASP A 1 77 ? 37.226 78.556 32.632 1.00 10.68 63 ASP A C 1
ATOM 524 O O . ASP A 1 77 ? 37.536 79.502 33.350 1.00 11.43 63 ASP A O 1
ATOM 529 N N . GLN A 1 78 ? 36.274 78.643 31.723 1.00 10.17 64 GLN A N 1
ATOM 530 C CA . GLN A 1 78 ? 35.468 79.825 31.518 1.00 9.39 64 GLN A CA 1
ATOM 531 C C . GLN A 1 78 ? 34.257 79.438 30.712 1.00 9.01 64 GLN A C 1
ATOM 532 O O . GLN A 1 78 ? 34.324 78.492 29.938 1.00 7.75 64 GLN A O 1
ATOM 538 N N . GLY A 1 79 ? 33.163 80.167 30.871 1.00 7.24 65 GLY A N 1
ATOM 539 C CA . GLY A 1 79 ? 31.974 79.860 30.125 1.00 7.28 65 GLY A CA 1
ATOM 540 C C . GLY A 1 79 ? 30.768 80.649 30.516 1.00 7.14 65 GLY A C 1
ATOM 541 O O . GLY A 1 79 ? 30.814 81.472 31.408 1.00 7.96 65 GLY A O 1
ATOM 542 N N A VAL A 1 80 ? 29.669 80.347 29.812 0.50 7.55 66 VAL A N 1
ATOM 543 N N B VAL A 1 80 ? 29.670 80.337 29.820 0.50 7.56 66 VAL A N 1
ATOM 544 C CA A VAL A 1 80 ? 28.375 80.963 30.073 0.50 8.06 66 VAL A CA 1
ATOM 545 C CA B VAL A 1 80 ? 28.381 80.951 30.083 0.50 8.11 66 VAL A CA 1
ATOM 546 C C A VAL A 1 80 ? 27.314 79.868 30.126 0.50 7.77 66 VAL A C 1
ATOM 547 C C B VAL A 1 80 ? 27.311 79.869 30.122 0.50 7.75 66 VAL A C 1
ATOM 548 O O A VAL A 1 80 ? 27.402 78.876 29.402 0.50 9.55 66 VAL A O 1
ATOM 549 O O B VAL A 1 80 ? 27.397 78.884 29.393 0.50 9.58 66 VAL A O 1
ATOM 556 N N . GLY A 1 81 ? 26.371 80.007 31.042 1.00 8.84 67 GLY A N 1
ATOM 557 C CA . GLY A 1 81 ? 25.219 79.159 31.180 1.00 7.59 67 GLY A CA 1
ATOM 558 C C . GLY A 1 81 ? 23.958 79.982 31.150 1.00 7.20 67 GLY A C 1
ATOM 559 O O . GLY A 1 81 ? 23.886 81.052 31.752 1.00 8.55 67 GLY A O 1
ATOM 560 N N . VAL A 1 82 ? 22.968 79.459 30.422 1.00 6.92 68 VAL A N 1
ATOM 561 C CA . VAL A 1 82 ? 21.729 80.208 30.178 1.00 5.72 68 VAL A CA 1
ATOM 562 C C . VAL A 1 82 ? 20.530 79.300 30.517 1.00 5.64 68 VAL A C 1
ATOM 563 O O . VAL A 1 82 ? 20.451 78.179 29.988 1.00 6.23 68 VAL A O 1
ATOM 567 N N . ARG A 1 83 ? 19.640 79.794 31.362 1.00 7.53 69 ARG A N 1
ATOM 568 C CA . ARG A 1 83 ? 18.432 79.120 31.742 1.00 7.82 69 ARG A CA 1
ATOM 569 C C . ARG A 1 83 ? 17.167 79.864 31.332 1.00 7.62 69 ARG A C 1
ATOM 570 O O . ARG A 1 83 ? 17.103 81.094 31.417 1.00 8.39 69 ARG A O 1
ATOM 578 N N . ALA A 1 84 ? 16.161 79.074 30.987 1.00 6.92 70 ALA A N 1
ATOM 579 C CA . ALA A 1 84 ? 14.793 79.538 30.746 1.00 5.88 70 ALA A CA 1
ATOM 580 C C . ALA A 1 84 ? 13.864 78.719 31.649 1.00 6.00 70 ALA A C 1
ATOM 581 O O . ALA A 1 84 ? 13.870 77.545 31.559 1.00 8.17 70 ALA A O 1
ATOM 583 N N . ILE A 1 85 ? 13.073 79.385 32.481 1.00 6.06 71 ILE A N 1
ATOM 584 C CA . ILE A 1 85 ? 12.274 78.711 33.493 1.00 6.99 71 ILE A CA 1
ATOM 585 C C . ILE A 1 85 ? 10.804 79.113 33.355 1.00 6.89 71 ILE A C 1
ATOM 586 O O . ILE A 1 85 ? 10.471 80.308 33.239 1.00 9.09 71 ILE A O 1
ATOM 591 N N . SER A 1 86 ? 9.952 78.088 33.390 1.00 7.71 72 SER A N 1
ATOM 592 C CA . SER A 1 86 ? 8.506 78.255 33.459 1.00 8.20 72 SER A CA 1
ATOM 593 C C . SER A 1 86 ? 7.938 77.270 34.455 1.00 8.09 72 SER A C 1
ATOM 594 O O . SER A 1 86 ? 7.914 76.075 34.192 1.00 9.63 72 SER A O 1
ATOM 597 N N . GLY A 1 87 ? 7.490 77.759 35.615 1.00 12.79 73 GLY A N 1
ATOM 598 C CA . GLY A 1 87 ? 6.959 76.891 36.657 1.00 12.45 73 GLY A CA 1
ATOM 599 C C . GLY A 1 87 ? 7.975 75.877 37.123 1.00 11.82 73 GLY A C 1
ATOM 600 O O . GLY A 1 87 ? 9.049 76.220 37.653 1.00 14.67 73 GLY A O 1
ATOM 601 N N . GLU A 1 88 ? 7.617 74.613 36.933 1.00 12.03 74 GLU A N 1
ATOM 602 C CA . GLU A 1 88 ? 8.490 73.479 37.236 1.00 10.25 74 GLU A CA 1
ATOM 603 C C . GLU A 1 88 ? 9.629 73.303 36.261 1.00 9.42 74 GLU A C 1
ATOM 604 O O . GLU A 1 88 ? 10.533 72.546 36.547 1.00 10.08 74 GLU A O 1
ATOM 610 N N . LYS A 1 89 ? 9.543 73.936 35.086 1.00 9.29 75 LYS A N 1
ATOM 611 C CA . LYS A 1 89 ? 10.392 73.562 33.927 1.00 9.62 75 LYS A CA 1
ATOM 612 C C . LYS A 1 89 ? 11.610 74.438 33.786 1.00 8.29 75 LYS A C 1
ATOM 613 O O . LYS A 1 89 ? 11.513 75.644 33.963 1.00 9.52 75 LYS A O 1
ATOM 619 N N . THR A 1 90 ? 12.734 73.819 33.439 1.00 7.51 76 THR A N 1
ATOM 620 C CA . THR A 1 90 ? 13.959 74.545 33.106 1.00 7.31 76 THR A CA 1
ATOM 621 C C . THR A 1 90 ? 14.527 74.033 31.763 1.00 7.06 76 THR A C 1
ATOM 622 O O . THR A 1 90 ? 14.744 72.821 31.587 1.00 8.09 76 THR A O 1
ATOM 626 N N . GLY A 1 91 ? 14.796 74.956 30.841 1.00 6.94 77 GLY A N 1
ATOM 627 C CA . GLY A 1 91 ? 15.604 74.664 29.683 1.00 6.34 77 GLY A CA 1
ATOM 628 C C . GLY A 1 91 ? 16.970 75.287 29.951 1.00 5.39 77 GLY A C 1
ATOM 629 O O . GLY A 1 91 ? 17.092 76.375 30.500 1.00 7.78 77 GLY A O 1
ATOM 630 N N . PHE A 1 92 ? 18.011 74.564 29.569 1.00 6.55 78 PHE A N 1
ATOM 631 C CA . PHE A 1 92 ? 19.378 74.956 29.933 1.00 6.45 78 PHE A CA 1
ATOM 632 C C . PHE A 1 92 ? 20.383 74.572 28.838 1.00 5.42 78 PHE A C 1
ATOM 633 O O . PHE A 1 92 ? 20.397 73.440 28.351 1.00 6.44 78 PHE A O 1
ATOM 641 N N . ALA A 1 93 ? 21.211 75.528 28.454 1.00 5.88 79 ALA A N 1
ATOM 642 C CA . ALA A 1 93 ? 22.334 75.270 27.574 1.00 6.15 79 ALA A CA 1
ATOM 643 C C . ALA A 1 93 ? 23.485 76.189 27.984 1.00 5.69 79 ALA A C 1
ATOM 644 O O . ALA A 1 93 ? 23.282 77.198 28.653 1.00 7.80 79 ALA A O 1
ATOM 646 N N . TYR A 1 94 ? 24.691 75.832 27.562 1.00 6.31 80 TYR A N 1
ATOM 647 C CA . TYR A 1 94 ? 25.879 76.503 28.069 1.00 6.28 80 TYR A CA 1
ATOM 648 C C . TYR A 1 94 ? 26.993 76.316 27.031 1.00 7.06 80 TYR A C 1
ATOM 649 O O . TYR A 1 94 ? 26.917 75.468 26.122 1.00 6.88 80 TYR A O 1
ATOM 658 N N . ALA A 1 95 ? 28.050 77.087 27.171 1.00 7.44 81 ALA A N 1
ATOM 659 C CA . ALA A 1 95 ? 29.246 76.897 26.332 1.00 7.85 81 ALA A CA 1
ATOM 660 C C . ALA A 1 95 ? 30.492 77.201 27.133 1.00 8.25 81 ALA A C 1
ATOM 661 O O . ALA A 1 95 ? 30.467 78.051 28.017 1.00 7.71 81 ALA A O 1
ATOM 663 N N A ASP A 1 96 ? 31.587 76.514 26.796 0.50 10.57 82 ASP A N 1
ATOM 664 N N B ASP A 1 96 ? 31.593 76.516 26.813 0.50 10.32 82 ASP A N 1
ATOM 665 C CA A ASP A 1 96 ? 32.902 76.697 27.412 0.50 9.65 82 ASP A CA 1
ATOM 666 C CA B ASP A 1 96 ? 32.892 76.758 27.456 0.50 9.94 82 ASP A CA 1
ATOM 667 C C A ASP A 1 96 ? 33.638 77.940 26.856 0.50 9.07 82 ASP A C 1
ATOM 668 C C B ASP A 1 96 ? 33.642 77.947 26.855 0.50 9.59 82 ASP A C 1
ATOM 669 O O A ASP A 1 96 ? 34.867 77.967 26.785 0.50 12.53 82 ASP A O 1
ATOM 670 O O B ASP A 1 96 ? 34.870 77.965 26.779 0.50 12.54 82 ASP A O 1
ATOM 679 N N . GLN A 1 97 ? 32.896 78.973 26.470 1.00 10.93 83 GLN A N 1
ATOM 680 C CA . GLN A 1 97 ? 33.472 80.231 26.011 1.00 10.67 83 GLN A CA 1
ATOM 681 C C . GLN A 1 97 ? 32.514 81.356 26.357 1.00 10.86 83 GLN A C 1
ATOM 682 O O . GLN A 1 97 ? 31.304 81.124 26.497 1.00 12.94 83 GLN A O 1
ATOM 688 N N . ILE A 1 98 ? 33.055 82.562 26.506 1.00 10.79 84 ILE A N 1
ATOM 689 C CA . ILE A 1 98 ? 32.254 83.740 26.757 1.00 10.70 84 ILE A CA 1
ATOM 690 C C . ILE A 1 98 ? 32.317 84.586 25.480 1.00 10.58 84 ILE A C 1
ATOM 691 O O . ILE A 1 98 ? 33.359 85.183 25.161 1.00 10.38 84 ILE A O 1
ATOM 696 N N . SER A 1 99 ? 31.208 84.639 24.745 1.00 9.82 85 SER A N 1
ATOM 697 C CA . SER A 1 99 ? 31.113 85.399 23.517 1.00 10.55 85 SER A CA 1
ATOM 698 C C . SER A 1 99 ? 29.644 85.674 23.248 1.00 10.98 85 SER A C 1
ATOM 699 O O . SER A 1 99 ? 28.777 84.977 23.802 1.00 10.86 85 SER A O 1
ATOM 702 N N . LEU A 1 100 ? 29.369 86.638 22.384 1.00 10.37 86 LEU A N 1
ATOM 703 C CA . LEU A 1 100 ? 27.992 86.891 21.988 1.00 9.45 86 LEU A CA 1
ATOM 704 C C . LEU A 1 100 ? 27.369 85.681 21.307 1.00 8.96 86 LEU A C 1
ATOM 705 O O . LEU A 1 100 ? 26.228 85.300 21.619 1.00 9.37 86 LEU A O 1
ATOM 710 N N . LEU A 1 101 ? 28.113 85.039 20.409 1.00 11.83 87 LEU A N 1
ATOM 711 C CA . LEU A 1 101 ? 27.589 83.886 19.692 1.00 10.78 87 LEU A CA 1
ATOM 712 C C . LEU A 1 101 ? 27.273 82.747 20.684 1.00 10.40 87 LEU A C 1
ATOM 713 O O . LEU A 1 101 ? 26.236 82.106 20.556 1.00 10.32 87 LEU A O 1
ATOM 718 N N . ALA A 1 102 ? 28.162 82.469 21.648 1.00 8.94 88 ALA A N 1
ATOM 719 C CA . ALA A 1 102 ? 27.874 81.457 22.670 1.00 10.64 88 ALA A CA 1
ATOM 720 C C . ALA A 1 102 ? 26.601 81.770 23.423 1.00 9.54 88 ALA A C 1
ATOM 721 O O . ALA A 1 102 ? 25.802 80.865 23.704 1.00 10.13 88 ALA A O 1
ATOM 723 N N . LEU A 1 103 ? 26.398 83.029 23.766 1.00 9.19 89 LEU A N 1
ATOM 724 C CA . LEU A 1 103 ? 25.206 83.418 24.504 1.00 8.90 89 LEU A CA 1
ATOM 725 C C . LEU A 1 103 ? 23.944 83.219 23.660 1.00 8.93 89 LEU A C 1
ATOM 726 O O . LEU A 1 103 ? 22.936 82.696 24.135 1.00 8.71 89 LEU A O 1
ATOM 731 N N A GLU A 1 104 ? 23.987 83.675 22.410 0.50 8.77 90 GLU A N 1
ATOM 732 N N B GLU A 1 104 ? 23.987 83.674 22.411 0.50 8.12 90 GLU A N 1
ATOM 733 C CA A GLU A 1 104 ? 22.856 83.521 21.486 0.50 8.53 90 GLU A CA 1
ATOM 734 C CA B GLU A 1 104 ? 22.851 83.517 21.505 0.50 8.37 90 GLU A CA 1
ATOM 735 C C A GLU A 1 104 ? 22.481 82.058 21.277 0.50 8.82 90 GLU A C 1
ATOM 736 C C B GLU A 1 104 ? 22.480 82.057 21.280 0.50 8.64 90 GLU A C 1
ATOM 737 O O A GLU A 1 104 ? 21.302 81.676 21.357 0.50 11.15 90 GLU A O 1
ATOM 738 O O B GLU A 1 104 ? 21.302 81.674 21.357 0.50 10.78 90 GLU A O 1
ATOM 749 N N . GLN A 1 105 ? 23.488 81.235 20.998 1.00 8.02 91 GLN A N 1
ATOM 750 C CA . GLN A 1 105 ? 23.237 79.804 20.779 1.00 10.11 91 GLN A CA 1
ATOM 751 C C . GLN A 1 105 ? 22.659 79.135 22.008 1.00 10.04 91 GLN A C 1
ATOM 752 O O . GLN A 1 105 ? 21.793 78.283 21.900 1.00 9.75 91 GLN A O 1
ATOM 758 N N . SER A 1 106 ? 23.167 79.499 23.171 1.00 7.93 92 SER A N 1
ATOM 759 C CA . SER A 1 106 ? 22.705 78.934 24.442 1.00 9.05 92 SER A CA 1
ATOM 760 C C . SER A 1 106 ? 21.284 79.391 24.765 1.00 9.06 92 SER A C 1
ATOM 761 O O . SER A 1 106 ? 20.450 78.569 25.169 1.00 8.73 92 SER A O 1
ATOM 764 N N . ALA A 1 107 ? 20.990 80.667 24.562 1.00 9.15 93 ALA A N 1
ATOM 765 C CA . ALA A 1 107 ? 19.609 81.163 24.767 1.00 8.22 93 ALA A CA 1
ATOM 766 C C . ALA A 1 107 ? 18.568 80.558 23.837 1.00 7.28 93 ALA A C 1
ATOM 767 O O . ALA A 1 107 ? 17.462 80.241 24.277 1.00 8.15 93 ALA A O 1
ATOM 769 N N . GLN A 1 108 ? 18.941 80.419 22.560 1.00 8.13 94 GLN A N 1
ATOM 770 C CA . GLN A 1 108 ? 18.051 79.893 21.545 1.00 8.47 94 GLN A CA 1
ATOM 771 C C . GLN A 1 108 ? 17.709 78.428 21.814 1.00 9.02 94 GLN A C 1
ATOM 772 O O . GLN A 1 108 ? 16.570 78.001 21.586 1.00 9.60 94 GLN A O 1
ATOM 778 N N . ALA A 1 109 ? 18.638 77.684 22.417 1.00 8.95 95 ALA A N 1
ATOM 779 C CA . ALA A 1 109 ? 18.404 76.296 22.808 1.00 9.01 95 ALA A CA 1
ATOM 780 C C . ALA A 1 109 ? 17.562 76.239 24.094 1.00 8.86 95 ALA A C 1
ATOM 781 O O . ALA A 1 109 ? 16.545 75.522 24.171 1.00 9.29 95 ALA A O 1
ATOM 783 N N . ALA A 1 110 ? 17.983 76.964 25.121 1.00 7.92 96 ALA A N 1
ATOM 784 C CA . ALA A 1 110 ? 17.307 76.935 26.403 1.00 7.54 96 ALA A CA 1
ATOM 785 C C . ALA A 1 110 ? 15.829 77.306 26.320 1.00 8.69 96 ALA A C 1
ATOM 786 O O . ALA A 1 110 ? 15.013 76.712 26.996 1.00 7.31 96 ALA A O 1
ATOM 788 N N . ARG A 1 111 ? 15.507 78.316 25.507 1.00 8.40 97 ARG A N 1
ATOM 789 C CA . ARG A 1 111 ? 14.164 78.821 25.481 1.00 8.96 97 ARG A CA 1
ATOM 790 C C . ARG A 1 111 ? 13.172 77.889 24.854 1.00 8.09 97 ARG A C 1
ATOM 791 O O . ARG A 1 111 ? 11.949 78.105 24.976 1.00 9.13 97 ARG A O 1
ATOM 799 N N . THR A 1 112 ? 13.662 76.867 24.160 1.00 6.93 98 THR A N 1
ATOM 800 C CA . THR A 1 112 ? 12.766 75.903 23.527 1.00 9.07 98 THR A CA 1
ATOM 801 C C . THR A 1 112 ? 11.983 75.051 24.528 1.00 10.23 98 THR A C 1
ATOM 802 O O . THR A 1 112 ? 11.049 74.344 24.141 1.00 12.65 98 THR A O 1
ATOM 806 N N . ILE A 1 113 ? 12.310 75.163 25.808 1.00 9.46 99 ILE A N 1
ATOM 807 C CA . ILE A 1 113 ? 11.512 74.557 26.891 1.00 9.07 99 ILE A CA 1
ATOM 808 C C . ILE A 1 113 ? 10.016 74.883 26.772 1.00 10.35 99 ILE A C 1
ATOM 809 O O . ILE A 1 113 ? 9.185 74.037 27.131 1.00 11.32 99 ILE A O 1
ATOM 814 N N A VAL A 1 114 ? 9.686 76.090 26.295 0.50 10.57 100 VAL A N 1
ATOM 815 N N B VAL A 1 114 ? 9.695 76.089 26.290 0.50 10.50 100 VAL A N 1
ATOM 816 C CA A VAL A 1 114 ? 8.289 76.473 26.019 0.50 10.62 100 VAL A CA 1
ATOM 817 C CA B VAL A 1 114 ? 8.327 76.551 26.075 0.50 10.76 100 VAL A CA 1
ATOM 818 C C A VAL A 1 114 ? 8.123 77.109 24.635 0.50 10.46 100 VAL A C 1
ATOM 819 C C B VAL A 1 114 ? 8.137 77.129 24.664 0.50 10.90 100 VAL A C 1
ATOM 820 O O A VAL A 1 114 ? 8.873 78.026 24.267 0.50 12.50 100 VAL A O 1
ATOM 821 O O B VAL A 1 114 ? 8.880 78.031 24.273 0.50 11.82 100 VAL A O 1
ATOM 828 N N A ARG A 1 115 ? 7.144 76.589 23.884 0.50 12.66 101 ARG A N 1
ATOM 829 N N B ARG A 1 115 ? 7.161 76.615 23.913 0.50 13.98 101 ARG A N 1
ATOM 830 C CA A ARG A 1 115 ? 6.837 77.051 22.544 0.50 12.58 101 ARG A CA 1
ATOM 831 C CA B ARG A 1 115 ? 6.908 77.123 22.575 0.50 12.49 101 ARG A CA 1
ATOM 832 C C A ARG A 1 115 ? 6.059 78.367 22.563 0.50 11.68 101 ARG A C 1
ATOM 833 C C B ARG A 1 115 ? 6.067 78.383 22.565 0.50 11.87 101 ARG A C 1
ATOM 834 O O A ARG A 1 115 ? 6.258 79.217 21.687 0.50 12.92 101 ARG A O 1
ATOM 835 O O B ARG A 1 115 ? 6.247 79.226 21.678 0.50 13.30 101 ARG A O 1
ATOM 850 N N . ASP A 1 116 ? 5.179 78.535 23.549 1.00 9.20 102 ASP A N 1
ATOM 851 C CA . ASP A 1 116 ? 4.273 79.696 23.571 1.00 9.62 102 ASP A CA 1
ATOM 852 C C . ASP A 1 116 ? 4.998 81.018 23.727 1.00 8.50 102 ASP A C 1
ATOM 853 O O . ASP A 1 116 ? 6.031 81.099 24.394 1.00 10.14 102 ASP A O 1
ATOM 858 N N . SER A 1 117 ? 4.483 82.059 23.073 1.00 9.64 103 SER A N 1
ATOM 859 C CA . SER A 1 117 ? 5.061 83.389 23.169 1.00 9.62 103 SER A CA 1
ATOM 860 C C . SER A 1 117 ? 4.761 83.995 24.526 1.00 9.56 103 SER A C 1
ATOM 861 O O . SER A 1 117 ? 3.701 83.758 25.118 1.00 12.04 103 SER A O 1
ATOM 864 N N . GLY A 1 118 ? 5.712 84.803 24.992 1.00 8.76 104 GLY A N 1
ATOM 865 C CA . GLY A 1 118 ? 5.546 85.588 26.203 1.00 9.77 104 GLY A CA 1
ATOM 866 C C . GLY A 1 118 ? 5.287 87.052 25.900 1.00 10.02 104 GLY A C 1
ATOM 867 O O . GLY A 1 118 ? 5.350 87.473 24.726 1.00 12.43 104 GLY A O 1
ATOM 868 N N . ASP A 1 119 ? 5.010 87.841 26.953 1.00 10.35 105 ASP A N 1
ATOM 869 C CA . ASP A 1 119 ? 4.774 89.277 26.767 1.00 13.53 105 ASP A CA 1
ATOM 870 C C . ASP A 1 119 ? 6.050 90.117 26.582 1.00 14.31 105 ASP A C 1
ATOM 871 O O . ASP A 1 119 ? 5.956 91.290 26.211 1.00 12.84 105 ASP A O 1
ATOM 876 N N . GLY A 1 120 ? 7.219 89.530 26.864 1.00 12.08 106 GLY A N 1
ATOM 877 C CA . GLY A 1 120 ? 8.482 90.222 26.675 1.00 10.71 106 GLY A CA 1
ATOM 878 C C . GLY A 1 120 ? 8.872 91.199 27.780 1.00 11.15 106 GLY A C 1
ATOM 879 O O . GLY A 1 120 ? 9.918 91.873 27.676 1.00 13.27 106 GLY A O 1
ATOM 880 N N . LYS A 1 121 ? 8.078 91.255 28.864 1.00 11.20 107 LYS A N 1
ATOM 881 C CA . LYS A 1 121 ? 8.220 92.321 29.880 1.00 11.91 107 LYS A CA 1
ATOM 882 C C . LYS A 1 121 ? 9.200 91.918 30.970 1.00 12.75 107 LYS A C 1
ATOM 883 O O . LYS A 1 121 ? 8.819 91.412 32.037 1.00 18.33 107 LYS A O 1
ATOM 889 N N . VAL A 1 122 ? 10.482 92.151 30.683 1.00 11.38 108 VAL A N 1
ATOM 890 C CA . VAL A 1 122 ? 11.522 91.928 31.681 1.00 11.62 108 VAL A CA 1
ATOM 891 C C . VAL A 1 122 ? 11.673 93.142 32.580 1.00 12.27 108 VAL A C 1
ATOM 892 O O . VAL A 1 122 ? 11.237 94.241 32.233 1.00 16.38 108 VAL A O 1
ATOM 896 N N . GLN A 1 123 ? 12.300 92.928 33.725 1.00 9.36 109 GLN A N 1
ATOM 897 C CA . GLN A 1 123 ? 12.607 94.005 34.678 1.00 10.01 109 GLN A CA 1
ATOM 898 C C . GLN A 1 123 ? 13.962 94.603 34.343 1.00 10.83 109 GLN A C 1
ATOM 899 O O . GLN A 1 123 ? 14.865 93.889 33.939 1.00 13.60 109 GLN A O 1
ATOM 905 N N . THR A 1 124 ? 14.109 95.910 34.495 1.00 13.39 110 THR A N 1
ATOM 906 C CA . THR A 1 124 ? 15.360 96.585 34.183 1.00 14.38 110 THR A CA 1
ATOM 907 C C . THR A 1 124 ? 16.509 96.060 35.059 1.00 12.43 110 THR A C 1
ATOM 908 O O . THR A 1 124 ? 16.338 95.914 36.266 1.00 14.58 110 THR A O 1
ATOM 912 N N . LEU A 1 125 ? 17.660 95.801 34.453 1.00 12.20 111 LEU A N 1
ATOM 913 C CA . LEU A 1 125 ? 18.802 95.298 35.222 1.00 11.89 111 LEU A CA 1
ATOM 914 C C . LEU A 1 125 ? 19.332 96.378 36.145 1.00 12.88 111 LEU A C 1
ATOM 915 O O . LEU A 1 125 ? 19.544 97.522 35.692 1.00 13.44 111 LEU A O 1
ATOM 920 N N . GLY A 1 126 ? 19.564 96.013 37.408 1.00 12.92 112 GLY A N 1
ATOM 921 C CA . GLY A 1 126 ? 20.032 96.964 38.401 1.00 11.30 112 GLY A CA 1
ATOM 922 C C . GLY A 1 126 ? 20.742 96.244 39.534 1.00 11.85 112 GLY A C 1
ATOM 923 O O . GLY A 1 126 ? 20.130 95.429 40.215 1.00 15.26 112 GLY A O 1
ATOM 924 N N . ALA A 1 127 ? 22.005 96.564 39.748 1.00 10.73 113 ALA A N 1
ATOM 925 C CA . ALA A 1 127 ? 22.794 95.982 40.830 1.00 13.51 113 ALA A CA 1
ATOM 926 C C . ALA A 1 127 ? 22.525 96.656 42.164 1.00 13.57 113 ALA A C 1
ATOM 927 O O . ALA A 1 127 ? 22.213 97.856 42.213 1.00 15.86 113 ALA A O 1
ATOM 929 N N . VAL A 1 128 ? 22.669 95.892 43.247 1.00 13.21 114 VAL A N 1
ATOM 930 C CA . VAL A 1 128 ? 22.602 96.427 44.611 1.00 15.12 114 VAL A CA 1
ATOM 931 C C . VAL A 1 128 ? 23.836 95.952 45.351 1.00 14.59 114 VAL A C 1
ATOM 932 O O . VAL A 1 128 ? 24.475 94.963 44.957 1.00 15.63 114 VAL A O 1
ATOM 936 N N . GLU A 1 129 ? 24.175 96.665 46.415 1.00 14.73 115 GLU A N 1
ATOM 937 C CA . GLU A 1 129 ? 25.334 96.311 47.228 1.00 15.91 115 GLU A CA 1
ATOM 938 C C . GLU A 1 129 ? 25.017 95.091 48.083 1.00 15.21 115 GLU A C 1
ATOM 939 O O . GLU A 1 129 ? 23.859 94.819 48.407 1.00 16.46 115 GLU A O 1
ATOM 945 N N . HIS A 1 130 ? 26.062 94.327 48.401 1.00 14.68 116 HIS A N 1
ATOM 946 C CA . HIS A 1 130 ? 26.002 93.263 49.405 1.00 14.17 116 HIS A CA 1
ATOM 947 C C . HIS A 1 130 ? 27.240 93.331 50.263 1.00 11.39 116 HIS A C 1
ATOM 948 O O . HIS A 1 130 ? 28.210 93.957 49.858 1.00 15.47 116 HIS A O 1
ATOM 955 N N . SER A 1 131 ? 27.156 92.741 51.453 1.00 11.90 117 SER A N 1
ATOM 956 C CA . SER A 1 131 ? 28.274 92.724 52.377 1.00 11.82 117 SER A CA 1
ATOM 957 C C . SER A 1 131 ? 29.435 91.909 51.776 1.00 11.41 117 SER A C 1
ATOM 958 O O . SER A 1 131 ? 29.220 90.773 51.303 1.00 10.89 117 SER A O 1
ATOM 961 N N . PRO A 1 132 ? 30.664 92.451 51.821 1.00 12.42 118 PRO A N 1
ATOM 962 C CA . PRO A 1 132 ? 31.804 91.643 51.401 1.00 12.47 118 PRO A CA 1
ATOM 963 C C . PRO A 1 132 ? 32.148 90.572 52.428 1.00 10.77 118 PRO A C 1
ATOM 964 O O . PRO A 1 132 ? 32.156 90.857 53.630 1.00 12.62 118 PRO A O 1
ATOM 968 N N . LEU A 1 133 ? 32.395 89.339 51.958 1.00 11.76 119 LEU A N 1
ATOM 969 C CA . LEU A 1 133 ? 32.681 88.228 52.878 1.00 10.20 119 LEU A CA 1
ATOM 970 C C . LEU A 1 133 ? 34.103 87.701 52.760 1.00 9.86 119 LEU A C 1
ATOM 971 O O . LEU A 1 133 ? 34.531 86.923 53.611 1.00 11.80 119 LEU A O 1
ATOM 976 N N . TYR A 1 134 ? 34.805 88.093 51.702 1.00 9.36 120 TYR A N 1
ATOM 977 C CA . TYR A 1 134 ? 36.153 87.602 51.453 1.00 9.79 120 TYR A CA 1
ATOM 978 C C . TYR A 1 134 ? 36.842 88.529 50.468 1.00 9.85 120 TYR A C 1
ATOM 979 O O . TYR A 1 134 ? 36.174 89.310 49.750 1.00 11.89 120 TYR A O 1
ATOM 988 N N . THR A 1 135 ? 38.169 88.508 50.499 1.00 10.45 121 THR A N 1
ATOM 989 C CA . THR A 1 135 ? 38.948 89.342 49.644 1.00 13.29 121 THR A CA 1
ATOM 990 C C . THR A 1 135 ? 38.692 89.088 48.169 1.00 14.85 121 THR A C 1
ATOM 991 O O . THR A 1 135 ? 38.271 87.990 47.760 1.00 17.03 121 THR A O 1
ATOM 995 N N A SER A 1 136 ? 38.954 90.115 47.368 0.33 15.96 122 SER A N 1
ATOM 996 N N B SER A 1 136 ? 38.954 90.117 47.370 0.33 16.42 122 SER A N 1
ATOM 997 N N C SER A 1 136 ? 38.954 90.118 47.369 0.33 16.56 122 SER A N 1
ATOM 998 C CA A SER A 1 136 ? 39.042 89.984 45.919 0.33 16.24 122 SER A CA 1
ATOM 999 C CA B SER A 1 136 ? 39.041 89.991 45.924 0.33 16.26 122 SER A CA 1
ATOM 1000 C CA C SER A 1 136 ? 39.039 89.992 45.920 0.33 17.86 122 SER A CA 1
ATOM 1001 C C A SER A 1 136 ? 40.487 89.850 45.442 0.33 20.90 122 SER A C 1
ATOM 1002 C C B SER A 1 136 ? 40.487 89.852 45.443 0.33 21.46 122 SER A C 1
ATOM 1003 C C C SER A 1 136 ? 40.487 89.852 45.442 0.33 21.72 122 SER A C 1
ATOM 1004 O O A SER A 1 136 ? 40.736 89.851 44.236 0.33 21.12 122 SER A O 1
ATOM 1005 O O B SER A 1 136 ? 40.735 89.851 44.237 0.33 23.73 122 SER A O 1
ATOM 1006 O O C SER A 1 136 ? 40.736 89.851 44.236 0.33 19.53 122 SER A O 1
ATOM 1013 N N . VAL A 1 137 ? 41.436 89.738 46.373 1.00 20.41 123 VAL A N 1
ATOM 1014 C CA . VAL A 1 137 ? 42.857 89.571 46.036 1.00 20.74 123 VAL A CA 1
ATOM 1015 C C . VAL A 1 137 ? 43.057 88.115 45.618 1.00 17.69 123 VAL A C 1
ATOM 1016 O O . VAL A 1 137 ? 42.677 87.195 46.346 1.00 21.35 123 VAL A O 1
ATOM 1020 N N . ASP A 1 138 ? 43.645 87.931 44.439 1.00 16.95 124 ASP A N 1
ATOM 1021 C CA . ASP A 1 138 ? 43.872 86.649 43.836 1.00 17.35 124 ASP A CA 1
ATOM 1022 C C . ASP A 1 138 ? 44.916 85.882 44.652 1.00 24.20 124 ASP A C 1
ATOM 1023 O O . ASP A 1 138 ? 46.083 86.310 44.703 1.00 24.13 124 ASP A O 1
ATOM 1028 N N . PRO A 1 139 ? 44.521 84.734 45.249 1.00 22.47 125 PRO A N 1
ATOM 1029 C CA . PRO A 1 139 ? 45.466 83.952 46.071 1.00 18.69 125 PRO A CA 1
ATOM 1030 C C . PRO A 1 139 ? 46.629 83.304 45.323 1.00 15.53 125 PRO A C 1
ATOM 1031 O O . PRO A 1 139 ? 47.694 83.127 45.891 1.00 29.75 125 PRO A O 1
ATOM 1035 N N . LEU A 1 140 ? 46.396 82.922 44.071 1.00 14.88 126 LEU A N 1
ATOM 1036 C CA . LEU A 1 140 ? 47.433 82.382 43.204 1.00 17.80 126 LEU A CA 1
ATOM 1037 C C . LEU A 1 140 ? 48.617 83.328 42.931 1.00 23.64 126 LEU A C 1
ATOM 1038 O O . LEU A 1 140 ? 49.745 82.869 42.694 1.00 26.82 126 LEU A O 1
ATOM 1043 N N . GLN A 1 141 ? 48.378 84.640 42.911 1.00 33.39 127 GLN A N 1
ATOM 1044 C CA . GLN A 1 141 ? 49.455 85.613 42.588 1.00 22.90 127 GLN A CA 1
ATOM 1045 C C . GLN A 1 141 ? 49.976 86.369 43.816 1.00 30.51 127 GLN A C 1
ATOM 1046 O O . GLN A 1 141 ? 50.992 87.075 43.726 1.00 67.03 127 GLN A O 1
ATOM 1049 N N . SER A 1 142 ? 49.298 86.221 44.956 1.00 25.69 128 SER A N 1
ATOM 1050 C CA . SER A 1 142 ? 49.610 87.001 46.156 1.00 18.79 128 SER A CA 1
ATOM 1051 C C . SER A 1 142 ? 50.761 86.486 47.028 1.00 23.11 128 SER A C 1
ATOM 1052 O O . SER A 1 142 ? 51.228 87.213 47.911 1.00 39.34 128 SER A O 1
ATOM 1055 N N A MET A 1 143 ? 51.192 85.247 46.781 0.50 23.43 129 MET A N 1
ATOM 1056 N N B MET A 1 143 ? 51.189 85.245 46.787 0.50 24.01 129 MET A N 1
ATOM 1057 C CA A MET A 1 143 ? 52.353 84.636 47.449 0.50 19.09 129 MET A CA 1
ATOM 1058 C CA B MET A 1 143 ? 52.361 84.643 47.448 0.50 25.52 129 MET A CA 1
ATOM 1059 C C A MET A 1 143 ? 53.290 84.084 46.379 0.50 21.42 129 MET A C 1
ATOM 1060 C C B MET A 1 143 ? 53.291 84.086 46.377 0.50 24.80 129 MET A C 1
ATOM 1061 O O A MET A 1 143 ? 52.815 83.584 45.362 0.50 20.86 129 MET A O 1
ATOM 1062 O O B MET A 1 143 ? 52.815 83.586 45.357 0.50 24.89 129 MET A O 1
ATOM 1071 N N . SER A 1 144 ? 54.604 84.148 46.621 1.00 18.23 130 SER A N 1
ATOM 1072 C CA . SER A 1 144 ? 55.602 83.617 45.656 1.00 21.59 130 SER A CA 1
ATOM 1073 C C . SER A 1 144 ? 55.578 82.098 45.617 1.00 18.96 130 SER A C 1
ATOM 1074 O O . SER A 1 144 ? 55.206 81.457 46.596 1.00 17.76 130 SER A O 1
ATOM 1077 N N A ARG A 1 145 ? 55.984 81.530 44.486 0.50 21.87 131 ARG A N 1
ATOM 1078 N N B ARG A 1 145 ? 55.990 81.536 44.485 0.50 19.85 131 ARG A N 1
ATOM 1079 C CA A ARG A 1 145 ? 56.017 80.085 44.310 0.50 19.17 131 ARG A CA 1
ATOM 1080 C CA B ARG A 1 145 ? 56.030 80.096 44.298 0.50 16.59 131 ARG A CA 1
ATOM 1081 C C A ARG A 1 145 ? 56.869 79.392 45.381 0.50 15.52 131 ARG A C 1
ATOM 1082 C C B ARG A 1 145 ? 56.871 79.394 45.379 0.50 15.04 131 ARG A C 1
ATOM 1083 O O A ARG A 1 145 ? 56.418 78.436 46.008 0.50 14.48 131 ARG A O 1
ATOM 1084 O O B ARG A 1 145 ? 56.417 78.437 46.007 0.50 14.18 131 ARG A O 1
ATOM 1099 N N . GLU A 1 146 ? 58.089 79.865 45.618 1.00 16.88 132 GLU A N 1
ATOM 1100 C CA . GLU A 1 146 ? 58.925 79.210 46.625 1.00 16.78 132 GLU A CA 1
ATOM 1101 C C . GLU A 1 146 ? 58.355 79.325 48.040 1.00 15.83 132 GLU A C 1
ATOM 1102 O O . GLU A 1 146 ? 58.547 78.394 48.837 1.00 17.08 132 GLU A O 1
ATOM 1108 N N . GLU A 1 147 ? 57.628 80.401 48.344 1.00 17.29 133 GLU A N 1
ATOM 1109 C CA . GLU A 1 147 ? 56.973 80.535 49.648 1.00 17.30 133 GLU A CA 1
ATOM 1110 C C . GLU A 1 147 ? 55.817 79.542 49.794 1.00 15.17 133 GLU A C 1
ATOM 1111 O O . GLU A 1 147 ? 55.627 78.975 50.870 1.00 14.03 133 GLU A O 1
ATOM 1117 N N . LYS A 1 148 ? 55.058 79.312 48.726 1.00 15.73 134 LYS A N 1
ATOM 1118 C CA . LYS A 1 148 ? 54.014 78.281 48.727 1.00 13.23 134 LYS A CA 1
ATOM 1119 C C . LYS A 1 148 ? 54.643 76.904 48.971 1.00 10.78 134 LYS A C 1
ATOM 1120 O O . LYS A 1 148 ? 54.184 76.120 49.805 1.00 13.12 134 LYS A O 1
ATOM 1126 N N . LEU A 1 149 ? 55.721 76.601 48.257 1.00 10.57 135 LEU A N 1
ATOM 1127 C CA . LEU A 1 149 ? 56.358 75.292 48.376 1.00 11.77 135 LEU A CA 1
ATOM 1128 C C . LEU A 1 149 ? 57.018 75.113 49.741 1.00 11.80 135 LEU A C 1
ATOM 1129 O O . LEU A 1 149 ? 57.022 74.016 50.259 1.00 13.16 135 LEU A O 1
ATOM 1134 N N . ASP A 1 150 ? 57.501 76.189 50.345 1.00 11.79 136 ASP A N 1
ATOM 1135 C CA . ASP A 1 150 ? 57.986 76.127 51.703 1.00 10.30 136 ASP A CA 1
ATOM 1136 C C . ASP A 1 150 ? 56.941 75.746 52.760 1.00 10.72 136 ASP A C 1
ATOM 1137 O O . ASP A 1 150 ? 57.317 75.166 53.771 1.00 11.69 136 ASP A O 1
ATOM 1142 N N . ILE A 1 151 ? 55.661 76.034 52.519 1.00 11.34 137 ILE A N 1
ATOM 1143 C CA . ILE A 1 151 ? 54.600 75.551 53.403 1.00 9.89 137 ILE A CA 1
ATOM 1144 C C . ILE A 1 151 ? 54.582 74.018 53.386 1.00 9.81 137 ILE A C 1
ATOM 1145 O O . ILE A 1 151 ? 54.518 73.365 54.432 1.00 12.45 137 ILE A O 1
ATOM 1150 N N . LEU A 1 152 ? 54.637 73.458 52.180 1.00 9.70 138 LEU A N 1
ATOM 1151 C CA . LEU A 1 152 ? 54.639 71.991 52.033 1.00 9.79 138 LEU A CA 1
ATOM 1152 C C . LEU A 1 152 ? 55.903 71.368 52.635 1.00 9.77 138 LEU A C 1
ATOM 1153 O O . LEU A 1 152 ? 55.825 70.336 53.278 1.00 12.05 138 LEU A O 1
ATOM 1158 N N . ARG A 1 153 ? 57.053 71.999 52.419 1.00 10.71 139 ARG A N 1
ATOM 1159 C CA . ARG A 1 153 ? 58.327 71.495 52.971 1.00 11.03 139 ARG A CA 1
ATOM 1160 C C . ARG A 1 153 ? 58.291 71.450 54.497 1.00 11.47 139 ARG A C 1
ATOM 1161 O O . ARG A 1 153 ? 58.769 70.489 55.111 1.00 13.42 1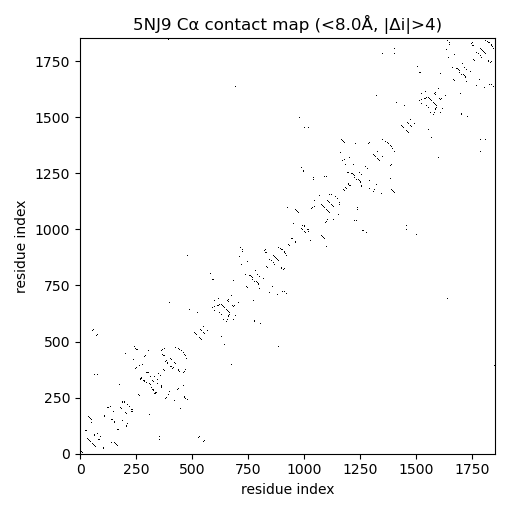39 ARG A O 1
ATOM 1169 N N A ARG A 1 154 ? 57.700 72.467 55.099 0.50 11.09 140 ARG A N 1
ATOM 1170 N N B ARG A 1 154 ? 57.695 72.470 55.102 0.50 11.07 140 ARG A N 1
ATOM 1171 C CA A ARG A 1 154 ? 57.599 72.568 56.542 0.50 13.02 140 ARG A CA 1
ATOM 1172 C CA B ARG A 1 154 ? 57.626 72.544 56.551 0.50 12.88 140 ARG A CA 1
ATOM 1173 C C A ARG A 1 154 ? 56.677 71.488 57.105 0.50 12.24 140 ARG A C 1
ATOM 1174 C C B ARG A 1 154 ? 56.673 71.492 57.111 0.50 12.27 140 ARG A C 1
ATOM 1175 O O A ARG A 1 154 ? 56.972 70.883 58.129 0.50 12.46 140 ARG A O 1
ATOM 1176 O O B ARG A 1 154 ? 56.968 70.882 58.128 0.50 12.47 140 ARG A O 1
ATOM 1191 N N . VAL A 1 155 ? 55.567 71.236 56.418 1.00 10.27 141 VAL A N 1
ATOM 1192 C CA . VAL A 1 155 ? 54.663 70.146 56.788 1.00 10.75 141 VAL A CA 1
ATOM 1193 C C . VAL A 1 155 ? 55.390 68.788 56.780 1.00 11.05 141 VAL A C 1
ATOM 1194 O O . VAL A 1 155 ? 55.271 68.005 57.721 1.00 11.24 141 VAL A O 1
ATOM 1198 N N . ASP A 1 156 ? 56.135 68.532 55.719 1.00 9.67 142 ASP A N 1
ATOM 1199 C CA . ASP A 1 156 ? 56.910 67.298 55.610 1.00 11.32 142 ASP A CA 1
ATOM 1200 C C . ASP A 1 156 ? 57.903 67.138 56.772 1.00 9.67 142 ASP A C 1
ATOM 1201 O O . ASP A 1 156 ? 57.969 66.070 57.384 1.00 11.87 142 ASP A O 1
ATOM 1206 N N . LYS A 1 157 ? 58.662 68.187 57.043 1.00 10.78 143 LYS A N 1
ATOM 1207 C CA . LYS A 1 157 ? 59.678 68.155 58.079 1.00 12.66 143 LYS A CA 1
ATOM 1208 C C . LYS A 1 157 ? 59.071 67.938 59.473 1.00 11.36 143 LYS A C 1
ATOM 1209 O O . LYS A 1 157 ? 59.522 67.069 60.252 1.00 11.91 143 LYS A O 1
ATOM 1215 N N . VAL A 1 158 ? 58.053 68.719 59.791 1.00 9.85 144 VAL A N 1
ATOM 1216 C CA . VAL A 1 158 ? 57.377 68.601 61.069 1.00 10.98 144 VAL A CA 1
ATOM 1217 C C . VAL A 1 158 ? 56.695 67.247 61.277 1.00 9.39 144 VAL A C 1
ATOM 1218 O O . VAL A 1 158 ? 56.782 66.666 62.364 1.00 13.11 144 VAL A O 1
ATOM 1222 N N . ALA A 1 159 ? 55.985 66.742 60.250 1.00 9.43 145 ALA A N 1
ATOM 1223 C CA . ALA A 1 159 ? 55.357 65.431 60.402 1.00 10.11 145 ALA A CA 1
ATOM 1224 C C . ALA A 1 159 ? 56.387 64.327 60.693 1.00 10.02 145 ALA A C 1
ATOM 1225 O O . ALA A 1 159 ? 56.202 63.499 61.577 1.00 11.38 145 ALA A O 1
ATOM 1227 N N . ARG A 1 160 ? 57.483 64.340 59.952 1.00 11.13 146 ARG A N 1
ATOM 1228 C CA . ARG A 1 160 ? 58.514 63.319 60.072 1.00 11.12 146 ARG A CA 1
ATOM 1229 C C . ARG A 1 160 ? 59.261 63.417 61.405 1.00 12.56 146 ARG A C 1
ATOM 1230 O O . ARG A 1 160 ? 59.588 62.398 62.009 1.00 14.82 146 ARG A O 1
ATOM 1238 N N . GLU A 1 161 ? 59.502 64.646 61.859 1.00 12.28 147 GLU A N 1
ATOM 1239 C CA . GLU A 1 161 ? 60.119 64.880 63.167 1.00 11.69 147 GLU A CA 1
ATOM 1240 C C . GLU A 1 161 ? 59.201 64.543 64.355 1.00 9.99 147 GLU A C 1
ATOM 1241 O O . GLU A 1 161 ? 59.688 64.343 65.481 1.00 19.87 147 GLU A O 1
ATOM 1247 N N . ALA A 1 162 ? 57.876 64.444 64.123 1.00 11.25 148 ALA A N 1
ATOM 1248 C CA . ALA A 1 162 ? 56.929 64.269 65.204 1.00 12.39 148 ALA A CA 1
ATOM 1249 C C . ALA A 1 162 ? 56.993 62.875 65.821 1.00 13.19 148 ALA A C 1
ATOM 1250 O O . ALA A 1 162 ? 56.779 62.713 67.024 1.00 16.98 148 ALA A O 1
ATOM 1252 N N . ASP A 1 163 ? 57.274 61.867 65.003 1.00 11.68 149 ASP A N 1
ATOM 1253 C CA . ASP A 1 163 ? 57.359 60.482 65.477 1.00 11.87 149 ASP A CA 1
ATOM 1254 C C . ASP A 1 163 ? 58.189 59.661 64.500 1.00 12.01 149 ASP A C 1
ATOM 1255 O O . ASP A 1 163 ? 57.988 59.764 63.277 1.00 13.63 149 ASP A O 1
ATOM 1260 N N . LYS A 1 164 ? 59.058 58.794 65.019 1.00 13.38 150 LYS A N 1
ATOM 1261 C CA . LYS A 1 164 ? 59.921 57.969 64.167 1.00 13.04 150 LYS A CA 1
ATOM 1262 C C . LYS A 1 164 ? 59.130 56.963 63.335 1.00 11.81 150 LYS A C 1
ATOM 1263 O O . LYS A 1 164 ? 59.628 56.477 62.328 1.00 14.39 150 LYS A O 1
ATOM 1269 N N . ARG A 1 165 ? 57.912 56.651 63.742 1.00 10.49 151 ARG A N 1
ATOM 1270 C CA . ARG A 1 165 ? 57.068 55.745 62.978 1.00 10.42 151 ARG A CA 1
ATOM 1271 C C . ARG A 1 165 ? 56.497 56.347 61.689 1.00 10.86 151 ARG A C 1
ATOM 1272 O O . ARG A 1 165 ? 55.999 55.603 60.851 1.00 12.57 151 ARG A O 1
ATOM 1280 N N . VAL A 1 166 ? 56.581 57.663 61.545 1.00 10.13 152 VAL A N 1
ATOM 1281 C CA . VAL A 1 166 ? 56.151 58.300 60.299 1.00 9.24 152 VAL A CA 1
ATOM 1282 C C . VAL A 1 166 ? 57.100 57.890 59.168 1.00 10.66 152 VAL A C 1
ATOM 1283 O O . VAL A 1 166 ? 58.297 58.160 59.232 1.00 11.59 152 VAL A O 1
ATOM 1287 N N . GLN A 1 167 ? 56.532 57.265 58.139 1.00 8.61 153 GLN A N 1
ATOM 1288 C CA . GLN A 1 167 ? 57.255 56.756 56.975 1.00 9.50 153 GLN A CA 1
ATOM 1289 C C . GLN A 1 167 ? 56.961 57.521 55.694 1.00 9.75 153 GLN A C 1
ATOM 1290 O O . GLN A 1 167 ? 57.833 57.617 54.851 1.00 11.76 153 GLN A O 1
ATOM 1296 N N . GLU A 1 168 ? 55.750 58.058 55.546 1.00 8.38 154 GLU A N 1
ATOM 1297 C CA . GLU A 1 168 ? 55.349 58.724 54.295 1.00 7.63 154 GLU A CA 1
ATOM 1298 C C . GLU A 1 168 ? 54.517 59.966 54.626 1.00 7.34 154 GLU A C 1
ATOM 1299 O O . GLU A 1 168 ? 53.734 59.936 55.594 1.00 10.12 154 GLU A O 1
ATOM 1305 N N . VAL A 1 169 ? 54.721 61.045 53.849 1.00 7.68 155 VAL A N 1
ATOM 1306 C CA . VAL A 1 169 ? 53.923 62.255 53.994 1.00 9.22 155 VAL A CA 1
ATOM 1307 C C . VAL A 1 169 ? 53.564 62.715 52.580 1.00 10.13 155 VAL A C 1
ATOM 1308 O O . VAL A 1 169 ? 54.443 62.897 51.743 1.00 9.96 155 VAL A O 1
ATOM 1312 N N . THR A 1 170 ? 52.262 62.924 52.346 1.00 10.51 156 THR A N 1
ATOM 1313 C CA . THR A 1 170 ? 51.775 63.611 51.164 1.00 10.01 156 THR A CA 1
ATOM 1314 C C . THR A 1 170 ? 51.111 64.895 51.622 1.00 11.16 156 THR A C 1
ATOM 1315 O O . THR A 1 170 ? 50.208 64.851 52.458 1.00 12.56 156 THR A O 1
ATOM 1319 N N . ALA A 1 171 ? 51.588 66.028 51.115 1.00 10.82 157 ALA A N 1
ATOM 1320 C CA . ALA A 1 171 ? 51.047 67.330 51.477 1.00 11.72 157 ALA A CA 1
ATOM 1321 C C . ALA A 1 171 ? 50.765 68.073 50.181 1.00 10.79 157 ALA A C 1
ATOM 1322 O O . ALA A 1 171 ? 51.623 68.154 49.295 1.00 10.73 157 ALA A O 1
ATOM 1324 N N A SER A 1 172 ? 49.561 68.631 50.071 0.50 11.28 158 SER A N 1
ATOM 1325 N N B SER A 1 172 ? 49.562 68.631 50.070 0.50 11.23 158 SER A N 1
ATOM 1326 C CA A SER A 1 172 ? 49.146 69.333 48.861 0.50 9.75 158 SER A CA 1
ATOM 1327 C CA B SER A 1 172 ? 49.144 69.325 48.857 0.50 10.21 158 SER A CA 1
ATOM 1328 C C A SER A 1 172 ? 48.560 70.691 49.183 0.50 7.83 158 SER A C 1
ATOM 1329 C C B SER A 1 172 ? 48.562 70.690 49.183 0.50 7.90 158 SER A C 1
ATOM 1330 O O A SER A 1 172 ? 47.900 70.870 50.204 0.50 11.08 158 SER A O 1
ATOM 1331 O O B SER A 1 172 ? 47.902 70.870 50.204 0.50 11.25 158 SER A O 1
ATOM 1336 N N . LEU A 1 173 ? 48.834 71.647 48.295 1.00 9.74 159 LEU A N 1
ATOM 1337 C CA . LEU A 1 173 ? 48.241 72.989 48.332 1.00 11.53 159 LEU A CA 1
ATOM 1338 C C . LEU A 1 173 ? 47.380 73.091 47.087 1.00 13.79 159 LEU A C 1
ATOM 1339 O O . LEU A 1 173 ? 47.820 72.761 45.990 1.00 15.83 159 LEU A O 1
ATOM 1344 N N . SER A 1 174 ? 46.162 73.557 47.267 1.00 12.62 160 SER A N 1
ATOM 1345 C CA . SER A 1 174 ? 45.264 73.854 46.153 1.00 11.15 160 SER A CA 1
ATOM 1346 C C . SER A 1 174 ? 44.742 75.278 46.327 1.00 10.94 160 SER A C 1
ATOM 1347 O O . SER A 1 174 ? 44.491 75.717 47.445 1.00 11.01 160 SER A O 1
ATOM 1350 N N . GLY A 1 175 ? 44.600 76.005 45.226 1.00 10.19 161 GLY A N 1
ATOM 1351 C CA . GLY A 1 175 ? 44.035 77.349 45.237 1.00 9.34 161 GLY A CA 1
ATOM 1352 C C . GLY A 1 175 ? 43.175 77.592 44.015 1.00 8.56 161 GLY A C 1
ATOM 1353 O O . GLY A 1 175 ? 43.488 77.116 42.921 1.00 9.59 161 GLY A O 1
ATOM 1354 N N . VAL A 1 176 ? 42.076 78.309 44.215 1.00 8.92 162 VAL A N 1
ATOM 1355 C CA . VAL A 1 176 ? 41.162 78.684 43.145 1.00 9.54 162 VAL A CA 1
ATOM 1356 C C . VAL A 1 176 ? 40.877 80.174 43.231 1.00 9.32 162 VAL A C 1
ATOM 1357 O O . VAL A 1 176 ? 40.703 80.713 44.328 1.00 9.74 162 VAL A O 1
ATOM 1361 N N . TYR A 1 177 ? 40.815 80.822 42.060 1.00 9.61 163 TYR A N 1
ATOM 1362 C CA . TYR A 1 177 ? 40.364 82.215 41.933 1.00 8.27 163 TYR A CA 1
ATOM 1363 C C . TYR A 1 177 ? 39.263 82.198 40.878 1.00 7.76 163 TYR A C 1
ATOM 1364 O O . TYR A 1 177 ? 39.539 81.809 39.763 1.00 10.21 163 TYR A O 1
ATOM 1373 N N A GLU A 1 178 ? 38.052 82.624 41.245 0.50 7.74 164 GLU A N 1
ATOM 1374 N N B GLU A 1 178 ? 38.053 82.625 41.245 0.50 7.98 164 GLU A N 1
ATOM 1375 C CA A GLU A 1 178 ? 36.871 82.496 40.408 0.50 9.24 164 GLU A CA 1
ATOM 1376 C CA B GLU A 1 178 ? 36.871 82.495 40.411 0.50 9.32 164 GLU A CA 1
ATOM 1377 C C A GLU A 1 178 ? 36.154 83.843 40.365 0.50 9.01 164 GLU A C 1
ATOM 1378 C C B GLU A 1 178 ? 36.155 83.844 40.366 0.50 8.94 164 GLU A C 1
ATOM 1379 O O A GLU A 1 178 ? 35.946 84.487 41.402 0.50 9.25 164 GLU A O 1
ATOM 1380 O O B GLU A 1 178 ? 35.960 84.495 41.402 0.50 9.29 164 GLU A O 1
ATOM 1391 N N . LEU A 1 179 ? 35.765 84.247 39.156 1.00 8.16 165 LEU A N 1
ATOM 1392 C CA . LEU A 1 179 ? 34.913 85.428 38.924 1.00 8.82 165 LEU A CA 1
ATOM 1393 C C . LEU A 1 179 ? 33.577 84.948 38.407 1.00 7.30 165 LEU A C 1
ATOM 1394 O O . LEU A 1 179 ? 33.557 84.107 37.524 1.00 8.63 165 LEU A O 1
ATOM 1399 N N . ILE A 1 180 ? 32.471 85.523 38.893 1.00 6.70 166 ILE A N 1
ATOM 1400 C CA . ILE A 1 180 ? 31.151 85.202 38.391 1.00 7.71 166 ILE A CA 1
ATOM 1401 C C . ILE A 1 180 ? 30.324 86.459 38.233 1.00 9.26 166 ILE A C 1
ATOM 1402 O O . ILE A 1 180 ? 30.504 87.451 38.943 1.00 8.66 166 ILE A O 1
ATOM 1407 N N . LEU A 1 181 ? 29.461 86.442 37.237 1.00 8.58 167 LEU A N 1
ATOM 1408 C CA . LEU A 1 181 ? 28.495 87.502 37.032 1.00 7.99 167 LEU A CA 1
ATOM 1409 C C . LEU A 1 181 ? 27.198 86.889 36.587 1.00 7.52 167 LEU A C 1
ATOM 1410 O O . LEU A 1 181 ? 27.221 85.999 35.756 1.00 9.24 167 LEU A O 1
ATOM 1415 N N . VAL A 1 182 ? 26.093 87.366 37.139 1.00 6.36 168 VAL A N 1
ATOM 1416 C CA . VAL A 1 182 ? 24.776 86.857 36.793 1.00 7.07 168 VAL A CA 1
ATOM 1417 C C . VAL A 1 182 ? 23.849 88.017 36.441 1.00 7.29 168 VAL A C 1
ATOM 1418 O O . VAL A 1 182 ? 23.886 89.063 37.114 1.00 9.53 168 VAL A O 1
ATOM 1422 N N . ALA A 1 183 ? 23.055 87.831 35.390 1.00 7.36 169 ALA A N 1
ATOM 1423 C CA . ALA A 1 183 ? 22.045 88.800 34.938 1.00 7.98 169 ALA A CA 1
ATOM 1424 C C . ALA A 1 183 ? 20.778 88.050 34.659 1.00 7.81 169 ALA A C 1
ATOM 1425 O O . ALA A 1 183 ? 20.831 87.017 33.984 1.00 7.95 169 ALA A O 1
ATOM 1427 N N . ALA A 1 184 ? 19.640 88.586 35.103 1.00 7.67 170 ALA A N 1
ATOM 1428 C CA . ALA A 1 184 ? 18.371 87.877 34.997 1.00 8.03 170 ALA A CA 1
ATOM 1429 C C . ALA A 1 184 ? 17.211 88.779 34.591 1.00 7.21 170 ALA A C 1
ATOM 1430 O O . ALA A 1 184 ? 17.274 90.017 34.748 1.00 8.73 170 ALA A O 1
ATOM 1432 N N . THR A 1 185 ? 16.142 88.153 34.131 1.00 7.43 171 THR A N 1
ATOM 1433 C CA . THR A 1 185 ? 14.927 88.830 33.688 1.00 7.26 171 THR A CA 1
ATOM 1434 C C . THR A 1 185 ? 14.205 89.541 34.852 1.00 10.47 171 THR A C 1
ATOM 1435 O O . THR A 1 185 ? 13.369 90.413 34.605 1.00 9.16 171 THR A O 1
ATOM 1439 N N . ASP A 1 186 ? 14.472 89.154 36.103 1.00 9.31 172 ASP A N 1
ATOM 1440 C CA . ASP A 1 186 ? 13.884 89.796 37.259 1.00 8.82 172 ASP A CA 1
ATOM 1441 C C . ASP A 1 186 ? 14.689 91.018 37.675 1.00 7.18 172 ASP A C 1
ATOM 1442 O O . ASP A 1 186 ? 14.335 91.624 38.688 1.00 10.01 172 ASP A O 1
ATOM 1447 N N . GLY A 1 187 ? 15.649 91.468 36.871 1.00 7.83 173 GLY A N 1
ATOM 1448 C CA . GLY A 1 187 ? 16.421 92.659 37.159 1.00 8.95 173 GLY A CA 1
ATOM 1449 C C . GLY A 1 187 ? 17.710 92.431 37.921 1.00 9.30 173 GLY A C 1
ATOM 1450 O O . GLY A 1 187 ? 18.498 93.344 38.084 1.00 8.42 173 GLY A O 1
ATOM 1451 N N . THR A 1 188 ? 17.942 91.209 38.383 1.00 9.07 174 THR A N 1
ATOM 1452 C CA . THR A 1 188 ? 19.145 90.915 39.151 1.00 6.64 174 THR A CA 1
ATOM 1453 C C . THR A 1 188 ? 20.370 91.140 38.255 1.00 6.17 174 THR A C 1
ATOM 1454 O O . THR A 1 188 ? 20.426 90.623 37.158 1.00 9.02 174 THR A O 1
ATOM 1458 N N . LEU A 1 189 ? 21.382 91.841 38.769 1.00 7.38 175 LEU A N 1
ATOM 1459 C CA . LEU A 1 189 ? 22.689 92.001 38.132 1.00 8.80 175 LEU A CA 1
ATOM 1460 C C . LEU A 1 189 ? 23.670 91.964 39.263 1.00 8.51 175 LEU A C 1
ATOM 1461 O O . LEU A 1 189 ? 23.627 92.835 40.097 1.00 9.65 175 LEU A O 1
ATOM 1466 N N . ALA A 1 190 ? 24.520 90.946 39.337 1.00 6.76 176 ALA A N 1
ATOM 1467 C CA . ALA A 1 190 ? 25.357 90.774 40.520 1.00 7.52 176 ALA A CA 1
ATOM 1468 C C . ALA A 1 190 ? 26.608 90.028 40.151 1.00 6.85 176 ALA A C 1
ATOM 1469 O O . ALA A 1 190 ? 26.652 89.335 39.132 1.00 9.19 176 ALA A O 1
ATOM 1471 N N . ALA A 1 191 ? 27.647 90.244 40.954 1.00 7.27 177 ALA A N 1
ATOM 1472 C CA . ALA A 1 191 ? 28.950 89.629 40.682 1.00 7.59 177 ALA A CA 1
ATOM 1473 C C . ALA A 1 191 ? 29.665 89.228 41.967 1.00 7.28 177 ALA A C 1
ATOM 1474 O O . ALA A 1 191 ? 29.344 89.736 43.041 1.00 9.42 177 ALA A O 1
ATOM 1476 N N . ASP A 1 192 ? 30.595 88.274 41.856 1.00 7.14 178 ASP A N 1
ATOM 1477 C CA . ASP A 1 192 ? 31.389 87.856 43.021 1.00 7.93 178 ASP A CA 1
ATOM 1478 C C . ASP A 1 192 ? 32.785 87.531 42.538 1.00 7.41 178 ASP A C 1
ATOM 1479 O O . ASP A 1 192 ? 33.030 87.211 41.381 1.00 8.28 178 ASP A O 1
ATOM 1484 N N . VAL A 1 193 ? 33.715 87.713 43.461 1.00 7.17 179 VAL A N 1
ATOM 1485 C CA . VAL A 1 193 ? 35.107 87.349 43.302 1.00 8.02 179 VAL A CA 1
ATOM 1486 C C . VAL A 1 193 ? 35.434 86.367 44.440 1.00 6.97 179 VAL A C 1
ATOM 1487 O O . VAL A 1 193 ? 35.360 86.744 45.601 1.00 8.59 179 VAL A O 1
ATOM 1491 N N . ARG A 1 194 ? 35.765 85.121 44.086 1.00 7.33 180 ARG A N 1
ATOM 1492 C CA . ARG A 1 194 ? 35.776 84.024 45.048 1.00 8.73 180 ARG A CA 1
ATOM 1493 C C . ARG A 1 194 ? 37.128 83.324 45.095 1.00 8.46 180 ARG A C 1
ATOM 1494 O O . ARG A 1 194 ? 37.465 82.548 44.190 1.00 8.18 180 ARG A O 1
ATOM 1502 N N . PRO A 1 195 ? 37.912 83.557 46.167 1.00 9.25 181 PRO A N 1
ATOM 1503 C CA . PRO A 1 195 ? 39.151 82.819 46.379 1.00 8.40 181 PRO A CA 1
ATOM 1504 C C . PRO A 1 195 ? 38.865 81.599 47.234 1.00 6.75 181 PRO A C 1
ATOM 1505 O O . PRO A 1 195 ? 37.959 81.636 48.061 1.00 8.61 181 PRO A O 1
ATOM 1509 N N . LEU A 1 196 ? 39.643 80.538 47.056 1.00 6.16 182 LEU A N 1
ATOM 1510 C CA . LEU A 1 196 ? 39.526 79.348 47.912 1.00 7.25 182 LEU A CA 1
ATOM 1511 C C . LEU A 1 196 ? 40.834 78.609 47.955 1.00 6.37 182 LEU A C 1
ATOM 1512 O O . LEU A 1 196 ? 41.360 78.306 46.919 1.00 9.02 182 LEU A O 1
ATOM 1517 N N . VAL A 1 197 ? 41.396 78.397 49.145 1.00 7.28 183 VAL A N 1
ATOM 1518 C CA . VAL A 1 197 ? 42.638 77.647 49.309 1.00 7.76 183 VAL A CA 1
ATOM 1519 C C . VAL A 1 197 ? 42.430 76.495 50.263 1.00 6.19 183 VAL A C 1
ATOM 1520 O O . VAL A 1 197 ? 41.611 76.548 51.195 1.00 7.64 183 VAL A O 1
ATOM 1524 N N . ARG A 1 198 ? 43.211 75.438 50.057 1.00 6.76 184 ARG A N 1
ATOM 1525 C CA . ARG A 1 198 ? 43.203 74.263 50.921 1.00 7.59 184 ARG A CA 1
ATOM 1526 C C . ARG A 1 198 ? 44.571 73.647 51.012 1.00 8.42 184 ARG A C 1
ATOM 1527 O O . ARG A 1 198 ? 45.243 73.481 49.983 1.00 10.74 184 ARG A O 1
ATOM 1535 N N . LEU A 1 199 ? 44.956 73.336 52.244 1.00 8.01 185 LEU A N 1
ATOM 1536 C CA . LEU A 1 199 ? 46.145 72.558 52.570 1.00 7.95 185 LEU A CA 1
ATOM 1537 C C . LEU A 1 199 ? 45.650 71.216 53.083 1.00 8.72 185 LEU A C 1
ATOM 1538 O O . LEU A 1 199 ? 44.853 71.186 54.023 1.00 8.87 185 LEU A O 1
ATOM 1543 N N . SER A 1 200 ? 46.187 70.139 52.502 1.00 8.84 186 SER A N 1
ATOM 1544 C CA . SER A 1 200 ? 45.843 68.771 52.873 1.00 10.10 186 SER A CA 1
ATOM 1545 C C . SER A 1 200 ? 47.103 68.024 53.218 1.00 9.79 186 SER A C 1
ATOM 1546 O O . SER A 1 200 ? 48.095 68.152 52.518 1.00 11.66 186 SER A O 1
ATOM 1549 N N . VAL A 1 201 ? 47.052 67.262 54.308 1.00 8.35 187 VAL A N 1
ATOM 1550 C CA . VAL A 1 201 ? 48.168 66.456 54.763 1.00 8.52 187 VAL A CA 1
ATOM 1551 C C . VAL A 1 201 ? 47.704 65.036 55.040 1.00 8.29 187 VAL A C 1
ATOM 1552 O O . VAL A 1 201 ? 46.702 64.836 55.706 1.00 9.99 187 VAL A O 1
ATOM 1556 N N . SER A 1 202 ? 48.475 64.062 54.559 1.00 9.35 188 SER A N 1
ATOM 1557 C CA . SER A 1 202 ? 48.236 62.643 54.804 1.00 10.06 188 SER A CA 1
ATOM 1558 C C . SER A 1 202 ? 49.549 62.002 55.175 1.00 8.59 188 SER A C 1
ATOM 1559 O O . SER A 1 202 ? 50.552 62.263 54.517 1.00 10.45 188 SER A O 1
ATOM 1562 N N . VAL A 1 203 ? 49.549 61.209 56.237 1.00 8.32 189 VAL A N 1
ATOM 1563 C CA . VAL A 1 203 ? 50.744 60.551 56.694 1.00 9.37 189 VAL A CA 1
ATOM 1564 C C . VAL A 1 203 ? 50.485 59.058 56.825 1.00 9.21 189 VAL A C 1
ATOM 1565 O O . VAL A 1 203 ? 49.379 58.666 57.104 1.00 11.82 189 VAL A O 1
ATOM 1569 N N . LEU A 1 204 ? 51.523 58.259 56.615 1.00 7.98 190 LEU A N 1
ATOM 1570 C CA . LEU A 1 204 ? 51.525 56.814 56.869 1.00 7.70 190 LEU A CA 1
ATOM 1571 C C . LEU A 1 204 ? 52.546 56.527 57.977 1.00 7.59 190 LEU A C 1
ATOM 1572 O O . LEU A 1 204 ? 53.672 56.966 57.895 1.00 9.67 190 LEU A O 1
ATOM 1577 N N . VAL A 1 205 ? 52.105 55.746 58.967 1.00 9.44 191 VAL A N 1
ATOM 1578 C CA . VAL A 1 205 ? 52.927 55.276 60.067 1.00 9.52 191 VAL A CA 1
ATOM 1579 C C . VAL A 1 205 ? 53.062 53.779 59.955 1.00 11.06 191 VAL A C 1
ATOM 1580 O O . VAL A 1 205 ? 52.175 53.104 59.453 1.00 10.04 191 VAL A O 1
ATOM 1584 N N . GLU A 1 206 ? 54.192 53.272 60.433 1.00 10.98 192 GLU A N 1
ATOM 1585 C CA . GLU A 1 206 ? 54.465 51.841 60.464 1.00 10.21 192 GLU A CA 1
ATOM 1586 C C . GLU A 1 206 ? 55.124 51.474 61.770 1.00 8.76 192 GLU A C 1
ATOM 1587 O O . GLU A 1 206 ? 56.006 52.171 62.256 1.00 8.90 192 GLU A O 1
ATOM 1593 N N . GLU A 1 207 ? 54.714 50.336 62.311 1.00 9.07 193 GLU A N 1
ATOM 1594 C CA . GLU A 1 207 ? 55.368 49.786 63.493 1.00 9.62 193 GLU A CA 1
ATOM 1595 C C . GLU A 1 207 ? 55.263 48.266 63.450 1.00 10.19 193 GLU A C 1
ATOM 1596 O O . GLU A 1 207 ? 54.177 47.719 63.369 1.00 10.03 193 GLU A O 1
ATOM 1602 N N . ASP A 1 208 ? 56.398 47.592 63.428 1.00 10.39 194 ASP A N 1
ATOM 1603 C CA . ASP A 1 208 ? 56.430 46.124 63.435 1.00 11.34 194 ASP A CA 1
ATOM 1604 C C . ASP A 1 208 ? 55.559 45.512 62.345 1.00 11.26 194 ASP A C 1
ATOM 1605 O O . ASP A 1 208 ? 54.858 44.514 62.573 1.00 13.52 194 ASP A O 1
ATOM 1610 N N . GLY A 1 209 ? 55.588 46.152 61.169 1.00 10.31 195 GLY A N 1
ATOM 1611 C CA . GLY A 1 209 ? 54.869 45.633 59.996 1.00 11.67 195 GLY A CA 1
ATOM 1612 C C . GLY A 1 209 ? 53.395 46.003 59.905 1.00 11.19 195 GLY A C 1
ATOM 1613 O O . GLY A 1 209 ? 52.722 45.669 58.923 1.00 13.99 195 GLY A O 1
ATOM 1614 N N . LYS A 1 210 ? 52.898 46.693 60.930 1.00 11.87 196 LYS A N 1
ATOM 1615 C CA . LYS A 1 210 ? 51.543 47.221 60.919 1.00 11.96 196 LYS A CA 1
ATOM 1616 C C . LYS A 1 210 ? 51.575 48.681 60.452 1.00 10.23 196 LYS A C 1
ATOM 1617 O O . LYS A 1 210 ? 52.390 49.459 60.932 1.00 10.97 196 LYS A O 1
ATOM 1623 N N . ARG A 1 211 ? 50.637 49.052 59.572 1.00 10.91 197 ARG A N 1
ATOM 1624 C CA . ARG A 1 211 ? 50.609 50.386 58.997 1.00 10.45 197 ARG A CA 1
ATOM 1625 C C . ARG A 1 211 ? 49.238 51.027 59.150 1.00 11.29 197 ARG A C 1
ATOM 1626 O O . ARG A 1 211 ? 48.209 50.331 59.149 1.00 14.71 197 ARG A O 1
ATOM 1634 N N . GLU A 1 212 ? 49.221 52.346 59.322 1.00 10.13 198 GLU A N 1
ATOM 1635 C CA . GLU A 1 212 ? 47.971 53.111 59.325 1.00 11.36 198 GLU A CA 1
ATOM 1636 C C . GLU A 1 212 ? 48.219 54.494 58.796 1.00 11.99 198 GLU A C 1
ATOM 1637 O O . GLU A 1 212 ? 49.363 54.910 58.650 1.00 11.46 198 GLU A O 1
ATOM 1643 N N A ARG A 1 213 ? 47.127 55.189 58.495 0.50 10.55 199 ARG A N 1
ATOM 1644 N N B ARG A 1 213 ? 47.127 55.193 58.502 0.50 10.28 199 ARG A N 1
ATOM 1645 C CA A ARG A 1 213 ? 47.176 56.521 57.910 0.50 11.55 199 ARG A CA 1
ATOM 1646 C CA B ARG A 1 213 ? 47.177 56.522 57.916 0.50 11.27 199 ARG A CA 1
ATOM 1647 C C A ARG A 1 213 ? 46.385 57.502 58.752 0.50 10.58 199 ARG A C 1
ATOM 1648 C C B ARG A 1 213 ? 46.386 57.502 58.753 0.50 10.64 199 ARG A C 1
ATOM 1649 O O A ARG A 1 213 ? 45.478 57.118 59.509 0.50 10.32 199 ARG A O 1
ATOM 1650 O O B ARG A 1 213 ? 45.479 57.118 59.506 0.50 11.18 199 ARG A O 1
ATOM 1665 N N . GLY A 1 214 ? 46.750 58.772 58.611 1.00 8.60 200 GLY A N 1
ATOM 1666 C CA . GLY A 1 214 ? 46.067 59.874 59.283 1.00 8.65 200 GLY A CA 1
ATOM 1667 C C . GLY A 1 214 ? 46.107 61.110 58.402 1.00 8.49 200 GLY A C 1
ATOM 1668 O O . GLY A 1 214 ? 47.027 61.276 57.631 1.00 10.60 200 GLY A O 1
ATOM 1669 N N . ALA A 1 215 ? 45.125 61.989 58.572 1.00 9.96 201 ALA A N 1
ATOM 1670 C CA . ALA A 1 215 ? 44.977 63.170 57.733 1.00 9.95 201 ALA A CA 1
ATOM 1671 C C . ALA A 1 215 ? 44.569 64.399 58.530 1.00 9.41 201 ALA A C 1
ATOM 1672 O O . ALA A 1 215 ? 43.966 64.294 59.600 1.00 11.48 201 ALA A O 1
ATOM 1674 N N A SER A 1 216 ? 44.920 65.560 57.992 0.50 10.60 202 SER A N 1
ATOM 1675 N N B SER A 1 216 ? 44.930 65.560 57.997 0.50 10.36 202 SER A N 1
ATOM 1676 C CA A SER A 1 216 ? 44.531 66.843 58.548 0.50 8.94 202 SER A CA 1
ATOM 1677 C CA B SER A 1 216 ? 44.538 66.846 58.547 0.50 8.71 202 SER A CA 1
ATOM 1678 C C A SER A 1 216 ? 44.525 67.843 57.422 0.50 10.30 202 SER A C 1
ATOM 1679 C C B SER A 1 216 ? 44.536 67.847 57.426 0.50 10.50 202 SER A C 1
ATOM 1680 O O A SER A 1 216 ? 44.932 67.514 56.306 0.50 10.98 202 SER A O 1
ATOM 1681 O O B SER A 1 216 ? 44.943 67.520 56.313 0.50 11.09 202 SER A O 1
ATOM 1686 N N . GLY A 1 217 ? 44.050 69.039 57.736 1.00 10.13 203 GLY A N 1
ATOM 1687 C CA . GLY A 1 217 ? 44.104 70.139 56.807 1.00 8.75 203 GLY A CA 1
ATOM 1688 C C . GLY A 1 217 ? 42.915 71.063 56.905 1.00 8.33 203 GLY A C 1
ATOM 1689 O O . GLY A 1 217 ? 42.125 71.025 57.831 1.00 9.07 203 GLY A O 1
ATOM 1690 N N . GLY A 1 218 ? 42.768 71.909 55.901 1.00 7.30 204 GLY A N 1
ATOM 1691 C CA . GLY A 1 218 ? 41.750 72.971 55.923 1.00 7.99 204 GLY A CA 1
ATOM 1692 C C . GLY A 1 218 ? 42.101 74.158 55.061 1.00 7.21 204 GLY A C 1
ATOM 1693 O O . GLY A 1 218 ? 42.979 74.089 54.219 1.00 8.97 204 GLY A O 1
ATOM 1694 N N . GLY A 1 219 ? 41.422 75.262 55.320 1.00 8.77 205 GLY A N 1
ATOM 1695 C CA . GLY A 1 219 ? 41.598 76.494 54.570 1.00 8.32 205 GLY A CA 1
ATOM 1696 C C . GLY A 1 219 ? 40.315 77.288 54.544 1.00 8.69 205 GLY A C 1
ATOM 1697 O O . GLY A 1 219 ? 39.528 77.227 55.489 1.00 8.20 205 GLY A O 1
ATOM 1698 N N . GLY A 1 220 ? 40.184 78.109 53.513 1.00 8.20 206 GLY A N 1
ATOM 1699 C CA . GLY A 1 220 ? 39.088 79.040 53.415 1.00 7.72 206 GLY A CA 1
ATOM 1700 C C . GLY A 1 220 ? 39.275 80.007 52.287 1.00 9.43 206 GLY A C 1
ATOM 1701 O O . GLY A 1 220 ? 40.056 79.786 51.358 1.00 8.10 206 GLY A O 1
ATOM 1702 N N . ARG A 1 221 ? 38.548 81.115 52.367 1.00 8.02 207 ARG A N 1
ATOM 1703 C CA . ARG A 1 221 ? 38.462 82.077 51.248 1.00 7.25 207 ARG A CA 1
ATOM 1704 C C . ARG A 1 221 ? 39.343 83.260 51.541 1.00 7.24 207 ARG A C 1
ATOM 1705 O O . ARG A 1 221 ? 38.904 84.274 52.097 1.00 10.30 207 ARG A O 1
ATOM 1713 N N . PHE A 1 222 ? 40.613 83.070 51.202 1.00 8.97 208 PHE A N 1
ATOM 1714 C CA . PHE A 1 222 ? 41.716 83.999 51.487 1.00 10.22 208 PHE A CA 1
ATOM 1715 C C . PHE A 1 222 ? 42.965 83.408 50.814 1.00 10.33 208 PHE A C 1
ATOM 1716 O O . PHE A 1 222 ? 42.883 82.378 50.152 1.00 11.32 208 PHE A O 1
ATOM 1724 N N . GLY A 1 223 ? 44.109 84.059 50.975 1.00 11.22 209 GLY A N 1
ATOM 1725 C CA . GLY A 1 223 ? 45.363 83.538 50.438 1.00 10.27 209 GLY A CA 1
ATOM 1726 C C . GLY A 1 223 ? 46.082 82.565 51.349 1.00 8.92 209 GLY A C 1
ATOM 1727 O O . GLY A 1 223 ? 45.592 82.173 52.410 1.00 11.16 209 GLY A O 1
ATOM 1728 N N . TYR A 1 224 ? 47.197 82.064 50.845 1.00 10.20 210 TYR A N 1
ATOM 1729 C CA . TYR A 1 224 ? 47.921 80.999 51.523 1.00 11.89 210 TYR A CA 1
ATOM 1730 C C . TYR A 1 224 ? 48.618 81.418 52.818 1.00 10.70 210 TYR A C 1
ATOM 1731 O O . TYR A 1 224 ? 49.082 80.547 53.565 1.00 10.63 210 TYR A O 1
ATOM 1740 N N . GLU A 1 225 ? 48.717 82.719 53.080 1.00 9.80 211 GLU A N 1
ATOM 1741 C CA . GLU A 1 225 ? 49.316 83.207 54.333 1.00 11.18 211 GLU A CA 1
ATOM 1742 C C . GLU A 1 225 ? 48.631 82.649 55.566 1.00 11.31 211 GLU A C 1
ATOM 1743 O O . GLU A 1 225 ? 49.266 82.510 56.614 1.00 11.80 211 GLU A O 1
ATOM 1749 N N . PHE A 1 226 ? 47.343 82.314 55.455 1.00 12.65 212 PHE A N 1
ATOM 1750 C CA . PHE A 1 226 ? 46.612 81.676 56.543 1.00 11.37 212 PHE A CA 1
ATOM 1751 C C . PHE A 1 226 ? 47.354 80.472 57.104 1.00 11.09 212 PHE A C 1
ATOM 1752 O O . PHE A 1 226 ? 47.320 80.205 58.311 1.00 11.49 212 PHE A O 1
ATOM 1760 N N . PHE A 1 227 ? 47.947 79.690 56.206 1.00 8.47 213 PHE A N 1
ATOM 1761 C CA . PHE A 1 227 ? 48.613 78.465 56.650 1.00 8.63 213 PHE A CA 1
ATOM 1762 C C . PHE A 1 227 ? 49.906 78.703 57.447 1.00 10.58 213 PHE A C 1
ATOM 1763 O O . PHE A 1 227 ? 50.387 77.793 58.128 1.00 10.85 213 PHE A O 1
ATOM 1771 N N . LEU A 1 228 ? 50.427 79.918 57.404 1.00 9.38 214 LEU A N 1
ATOM 1772 C CA . LEU A 1 228 ? 51.584 80.304 58.190 1.00 10.13 214 LEU A CA 1
ATOM 1773 C C . LEU A 1 228 ? 51.243 81.157 59.409 1.00 11.61 214 LEU A C 1
ATOM 1774 O O . LEU A 1 228 ? 52.125 81.478 60.209 1.00 13.38 214 LEU A O 1
ATOM 1779 N N . ALA A 1 229 ? 49.965 81.430 59.625 1.00 12.41 215 ALA A N 1
ATOM 1780 C CA . ALA A 1 229 ? 49.515 82.252 60.733 1.00 13.37 215 ALA A CA 1
ATOM 1781 C C . ALA A 1 229 ? 49.419 81.417 62.001 1.00 14.24 215 ALA A C 1
ATOM 1782 O O . ALA A 1 229 ? 49.562 80.185 61.973 1.00 12.16 215 ALA A O 1
ATOM 1784 N N . ASP A 1 230 ? 49.206 82.095 63.130 1.00 15.29 216 ASP A N 1
ATOM 1785 C CA . ASP A 1 230 ? 49.212 81.431 64.423 1.00 14.47 216 ASP A CA 1
ATOM 1786 C C . ASP A 1 230 ? 47.923 80.667 64.699 1.00 14.55 216 ASP A C 1
ATOM 1787 O O . ASP A 1 230 ? 46.810 81.181 64.483 1.00 21.92 216 ASP A O 1
ATOM 1792 N N . LEU A 1 231 ? 48.090 79.436 65.192 1.00 15.49 217 LEU A N 1
ATOM 1793 C CA . LEU A 1 231 ? 47.002 78.622 65.694 1.00 15.19 217 LEU A CA 1
ATOM 1794 C C . LEU A 1 231 ? 47.414 78.150 67.090 1.00 16.61 217 LEU A C 1
ATOM 1795 O O . LEU A 1 231 ? 48.256 77.259 67.240 1.00 17.40 217 LEU A O 1
ATOM 1800 N N . ASP A 1 232 ? 46.845 78.814 68.097 1.00 18.11 218 ASP A N 1
ATOM 1801 C CA . ASP A 1 232 ? 47.091 78.517 69.515 1.00 22.11 218 ASP A CA 1
ATOM 1802 C C . ASP A 1 232 ? 48.579 78.411 69.882 1.00 16.98 218 ASP A C 1
ATOM 1803 O O . ASP A 1 232 ? 49.009 77.472 70.570 1.00 22.00 218 ASP A O 1
ATOM 1808 N N . GLY A 1 233 ? 49.350 79.391 69.428 1.00 14.81 219 GLY A N 1
ATOM 1809 C CA . GLY A 1 233 ? 50.775 79.457 69.730 1.00 16.60 219 GLY A CA 1
ATOM 1810 C C . GLY A 1 233 ? 51.752 78.760 68.821 1.00 16.15 219 GLY A C 1
ATOM 1811 O O . GLY A 1 233 ? 52.960 78.852 69.058 1.00 21.34 219 GLY A O 1
ATOM 1812 N N . GLU A 1 234 ? 51.250 78.060 67.797 1.00 17.29 220 GLU A N 1
ATOM 1813 C CA . GLU A 1 234 ? 52.121 77.493 66.769 1.00 17.56 220 GLU A CA 1
ATOM 1814 C C . GLU A 1 234 ? 51.687 77.894 65.370 1.00 13.76 220 GLU A C 1
ATOM 1815 O O . GLU A 1 234 ? 50.582 78.365 65.158 1.00 18.88 220 GLU A O 1
ATOM 1821 N N . VAL A 1 235 ? 52.600 77.689 64.423 1.00 13.13 221 VAL A N 1
ATOM 1822 C CA . VAL A 1 235 ? 52.345 77.953 63.012 1.00 12.27 221 VAL A CA 1
ATOM 1823 C C . VAL A 1 235 ? 51.273 76.932 62.581 1.00 13.22 221 VAL A C 1
ATOM 1824 O O . VAL A 1 235 ? 51.403 75.729 62.867 1.00 13.21 221 VAL A O 1
ATOM 1828 N N . ARG A 1 236 ? 50.214 77.398 61.922 1.00 12.09 222 ARG A N 1
ATOM 1829 C CA . ARG A 1 236 ? 49.080 76.533 61.592 1.00 10.93 222 ARG A CA 1
ATOM 1830 C C . ARG A 1 236 ? 49.507 75.280 60.844 1.00 10.23 222 ARG A C 1
ATOM 1831 O O . ARG A 1 236 ? 49.075 74.175 61.197 1.00 11.71 222 ARG A O 1
ATOM 1839 N N . ALA A 1 237 ? 50.353 75.455 59.827 1.00 12.44 223 ALA A N 1
ATOM 1840 C CA . ALA A 1 237 ? 50.805 74.303 59.036 1.00 13.28 223 ALA A CA 1
ATOM 1841 C C . ALA A 1 237 ? 51.487 73.250 59.897 1.00 13.79 223 ALA A C 1
ATOM 1842 O O . ALA A 1 237 ? 51.315 72.057 59.669 1.00 12.87 223 ALA A O 1
ATOM 1844 N N . ASP A 1 238 ? 52.267 73.703 60.872 1.00 12.64 224 ASP A N 1
ATOM 1845 C CA . ASP A 1 238 ? 52.937 72.782 61.812 1.00 12.68 224 ASP A CA 1
ATOM 1846 C C . ASP A 1 238 ? 51.944 72.035 62.690 1.00 12.05 224 ASP A C 1
ATOM 1847 O O . ASP A 1 238 ? 52.065 70.827 62.887 1.00 12.12 224 ASP A O 1
ATOM 1852 N N . ALA A 1 239 ? 50.987 72.775 63.226 1.00 10.13 225 ALA A N 1
ATOM 1853 C CA . ALA A 1 239 ? 49.939 72.179 64.021 1.00 11.65 225 ALA A CA 1
ATOM 1854 C C . ALA A 1 239 ? 49.211 71.085 63.260 1.00 10.08 225 ALA A C 1
ATOM 1855 O O . ALA A 1 239 ? 48.954 70.019 63.785 1.00 13.79 225 ALA A O 1
ATOM 1857 N N . TRP A 1 240 ? 48.873 71.365 62.008 1.00 10.36 226 TRP A N 1
ATOM 1858 C CA . TRP A 1 240 ? 48.143 70.396 61.191 1.00 9.28 226 TRP A CA 1
ATOM 1859 C C . TRP A 1 240 ? 49.013 69.201 60.791 1.00 10.32 226 TRP A C 1
ATOM 1860 O O . TRP A 1 240 ? 48.513 68.069 60.771 1.00 11.17 226 TRP A O 1
ATOM 1871 N N . ALA A 1 241 ? 50.299 69.419 60.531 1.00 10.79 227 ALA A N 1
ATOM 1872 C CA . ALA A 1 241 ? 51.195 68.312 60.304 1.00 10.51 227 ALA A CA 1
ATOM 1873 C C . ALA A 1 241 ? 51.223 67.355 61.501 1.00 9.68 227 ALA A C 1
ATOM 1874 O O . ALA A 1 241 ? 51.117 66.133 61.361 1.00 11.39 227 ALA A O 1
ATOM 1876 N N . LYS A 1 242 ? 51.347 67.931 62.688 1.00 12.21 228 LYS A N 1
ATOM 1877 C CA . LYS A 1 242 ? 51.316 67.130 63.916 1.00 10.58 228 LYS A CA 1
ATOM 1878 C C . LYS A 1 242 ? 49.978 66.417 64.140 1.00 10.52 228 LYS A C 1
ATOM 1879 O O . LYS A 1 242 ? 49.926 65.292 64.660 1.00 11.66 228 LYS A O 1
ATOM 1885 N N . GLU A 1 243 ? 48.881 67.047 63.734 1.00 9.21 229 GLU A N 1
ATOM 1886 C CA . GLU A 1 243 ? 47.559 66.445 63.890 1.00 10.97 229 GLU A CA 1
ATOM 1887 C C . GLU A 1 243 ? 47.392 65.210 63.020 1.00 10.87 229 GLU A C 1
ATOM 1888 O O . GLU A 1 243 ? 46.828 64.212 63.450 1.00 10.33 229 GLU A O 1
ATOM 1894 N N . ALA A 1 244 ? 47.892 65.271 61.794 1.00 9.74 230 ALA A N 1
ATOM 1895 C CA . ALA A 1 244 ? 47.828 64.101 60.891 1.00 9.41 230 ALA A CA 1
ATOM 1896 C C . ALA A 1 244 ? 48.568 62.897 61.490 1.00 10.12 230 ALA A C 1
ATOM 1897 O O . ALA A 1 244 ? 48.092 61.774 61.446 1.00 10.38 230 ALA A O 1
ATOM 1899 N N . VAL A 1 245 ? 49.727 63.165 62.075 1.00 9.91 231 VAL A N 1
ATOM 1900 C CA . VAL A 1 245 ? 50.504 62.115 62.753 1.00 9.61 231 VAL A CA 1
ATOM 1901 C C . VAL A 1 245 ? 49.769 61.562 63.968 1.00 10.15 231 VAL A C 1
ATOM 1902 O O . VAL A 1 245 ? 49.662 60.340 64.130 1.00 11.24 231 VAL A O 1
ATOM 1906 N N . ARG A 1 246 ? 49.242 62.470 64.786 1.00 9.06 232 ARG A N 1
ATOM 1907 C CA . ARG A 1 246 ? 48.473 62.056 65.948 1.00 9.52 232 ARG A CA 1
ATOM 1908 C C . ARG A 1 246 ? 47.314 61.125 65.535 1.00 11.22 232 ARG A C 1
ATOM 1909 O O . ARG A 1 246 ? 47.117 60.075 66.132 1.00 12.67 232 ARG A O 1
ATOM 1917 N N A MET A 1 247 ? 46.562 61.529 64.510 0.50 11.41 233 MET A N 1
ATOM 1918 N N B MET A 1 247 ? 46.563 61.529 64.510 0.50 11.39 233 MET A N 1
ATOM 1919 C CA A MET A 1 247 ? 45.470 60.719 63.973 0.50 11.11 233 MET A CA 1
ATOM 1920 C CA B MET A 1 247 ? 45.474 60.716 63.969 0.50 11.41 233 MET A CA 1
ATOM 1921 C C A MET A 1 247 ? 45.913 59.337 63.487 0.50 12.67 233 MET A C 1
ATOM 1922 C C B MET A 1 247 ? 45.913 59.336 63.485 0.50 12.67 233 MET A C 1
ATOM 1923 O O A MET A 1 247 ? 45.246 58.335 63.753 0.50 12.10 233 MET A O 1
ATOM 1924 O O B MET A 1 247 ? 45.246 58.335 63.752 0.50 12.17 233 MET A O 1
ATOM 1933 N N . ALA A 1 248 ? 47.040 59.297 62.787 1.00 10.36 234 ALA A N 1
ATOM 1934 C CA . ALA A 1 248 ? 47.584 58.042 62.264 1.00 10.25 234 ALA A CA 1
ATOM 1935 C C . ALA A 1 248 ? 47.951 57.081 63.406 1.00 9.37 234 ALA A C 1
ATOM 1936 O O . ALA A 1 248 ? 47.646 55.894 63.351 1.00 11.45 234 ALA A O 1
ATOM 1938 N N . LEU A 1 249 ? 48.571 57.622 64.449 1.00 8.56 235 LEU A N 1
ATOM 1939 C CA . LEU A 1 249 ? 48.961 56.831 65.610 1.00 8.91 235 LEU A CA 1
ATOM 1940 C C . LEU A 1 249 ? 47.788 56.328 66.443 1.00 9.68 235 LEU A C 1
ATOM 1941 O O . LEU A 1 249 ? 47.802 55.188 66.919 1.00 10.86 235 LEU A O 1
ATOM 1946 N N . VAL A 1 250 ? 46.764 57.164 66.603 1.00 11.30 236 VAL A N 1
ATOM 1947 C CA . VAL A 1 250 ? 45.546 56.697 67.262 1.00 13.61 236 VAL A CA 1
ATOM 1948 C C . VAL A 1 250 ? 44.964 55.480 66.523 1.00 14.20 236 VAL A C 1
ATOM 1949 O O . VAL A 1 250 ? 44.642 54.458 67.144 1.00 15.46 236 VAL A O 1
ATOM 1953 N N A ASN A 1 251 ? 44.820 55.611 65.204 0.50 13.72 237 ASN A N 1
ATOM 1954 N N B ASN A 1 251 ? 44.822 55.599 65.203 0.50 13.77 237 ASN A N 1
ATOM 1955 C CA A ASN A 1 251 ? 44.305 54.542 64.328 0.50 11.68 237 ASN A CA 1
ATOM 1956 C CA B ASN A 1 251 ? 44.256 54.497 64.396 0.50 11.23 237 ASN A CA 1
ATOM 1957 C C A ASN A 1 251 ? 45.120 53.264 64.392 0.50 13.90 237 ASN A C 1
ATOM 1958 C C B ASN A 1 251 ? 45.118 53.253 64.383 0.50 13.72 237 ASN A C 1
ATOM 1959 O O A ASN A 1 251 ? 44.580 52.149 64.443 0.50 13.49 237 ASN A O 1
ATOM 1960 O O B ASN A 1 251 ? 44.588 52.136 64.439 0.50 13.50 237 ASN A O 1
ATOM 1969 N N . LEU A 1 252 ? 46.433 53.446 64.387 1.00 12.97 238 LEU A N 1
ATOM 1970 C CA . LEU A 1 252 ? 47.381 52.322 64.555 1.00 12.47 238 LEU A CA 1
ATOM 1971 C C . LEU A 1 252 ? 47.126 51.512 65.832 1.00 13.08 238 LEU A C 1
ATOM 1972 O O . LEU A 1 252 ? 47.230 50.288 65.807 1.00 14.67 238 LEU A O 1
ATOM 1977 N N . SER A 1 253 ? 46.764 52.196 66.915 1.00 13.46 239 SER A N 1
ATOM 1978 C CA . SER A 1 253 ? 46.466 51.573 68.216 1.00 14.51 239 SER A CA 1
ATOM 1979 C C . SER A 1 253 ? 45.022 51.067 68.390 1.00 12.18 239 SER A C 1
ATOM 1980 O O . SER A 1 253 ? 44.713 50.371 69.336 1.00 14.24 239 SER A O 1
ATOM 1983 N N . ALA A 1 254 ? 44.123 51.434 67.471 1.00 11.49 240 ALA A N 1
ATOM 1984 C CA . ALA A 1 254 ? 42.683 51.199 67.629 1.00 11.54 240 ALA A CA 1
ATOM 1985 C C . ALA A 1 254 ? 42.336 49.731 67.647 1.00 12.58 240 ALA A C 1
ATOM 1986 O O . ALA A 1 254 ? 42.938 48.940 66.892 1.00 12.40 240 ALA A O 1
ATOM 1988 N N . VAL A 1 255 ? 41.382 49.397 68.524 1.00 12.69 241 VAL A N 1
ATOM 1989 C CA . VAL A 1 255 ? 40.802 48.059 68.626 1.00 12.96 241 VAL A CA 1
ATOM 1990 C C . VAL A 1 255 ? 39.389 48.011 68.039 1.00 8.06 241 VAL A C 1
ATOM 1991 O O . VAL A 1 255 ? 38.814 49.040 67.788 1.00 10.96 241 VAL A O 1
ATOM 1995 N N . ALA A 1 256 ? 38.819 46.820 67.884 1.00 10.68 242 ALA A N 1
ATOM 1996 C CA . ALA A 1 256 ? 37.463 46.636 67.386 1.00 11.90 242 ALA A CA 1
ATOM 1997 C C . ALA A 1 256 ? 36.468 47.534 68.113 1.00 10.06 242 ALA A C 1
ATOM 1998 O O . ALA A 1 256 ? 36.459 47.614 69.348 1.00 12.62 242 ALA A O 1
ATOM 2000 N N . ALA A 1 257 ? 35.635 48.219 67.329 1.00 10.50 243 ALA A N 1
ATOM 2001 C CA . ALA A 1 257 ? 34.537 49.009 67.873 1.00 10.06 243 ALA A CA 1
ATOM 2002 C C . ALA A 1 257 ? 33.391 48.089 68.282 1.00 9.11 243 ALA A C 1
ATOM 2003 O O . ALA A 1 257 ? 33.210 47.039 67.681 1.00 8.99 243 ALA A O 1
ATOM 2005 N N . PRO A 1 258 ? 32.602 48.504 69.276 1.00 10.30 244 PRO A N 1
ATOM 2006 C CA . PRO A 1 258 ? 31.430 47.692 69.637 1.00 10.93 244 PRO A CA 1
ATOM 2007 C C . PRO A 1 258 ? 30.301 47.847 68.614 1.00 11.87 244 PRO A C 1
ATOM 2008 O O . PRO A 1 258 ? 30.205 48.874 67.985 1.00 14.40 244 PRO A O 1
ATOM 2012 N N . ALA A 1 259 ? 29.460 46.824 68.477 1.00 9.62 245 ALA A N 1
ATOM 2013 C CA . ALA A 1 259 ? 28.299 46.862 67.572 1.00 9.88 245 ALA A CA 1
ATOM 2014 C C . ALA A 1 259 ? 27.039 47.090 68.363 1.00 11.69 245 ALA A C 1
ATOM 2015 O O . ALA A 1 259 ? 26.865 46.481 69.417 1.00 14.25 245 ALA A O 1
ATOM 2017 N N . GLY A 1 260 ? 26.160 47.956 67.866 1.00 9.61 246 GLY A N 1
ATOM 2018 C CA . GLY A 1 260 ? 24.794 48.050 68.334 1.00 10.26 246 GLY A CA 1
ATOM 2019 C C . GLY A 1 260 ? 24.399 49.445 68.747 1.00 8.86 246 GLY A C 1
ATOM 2020 O O . GLY A 1 260 ? 25.115 50.410 68.493 1.00 11.19 246 GLY A O 1
ATOM 2021 N N . THR A 1 261 ? 23.237 49.541 69.392 1.00 10.92 247 THR A N 1
ATOM 2022 C CA . THR A 1 261 ? 22.683 50.809 69.818 1.00 11.40 247 THR A CA 1
ATOM 2023 C C . THR A 1 261 ? 23.221 51.214 71.181 1.00 12.83 247 THR A C 1
ATOM 2024 O O . THR A 1 261 ? 23.200 50.415 72.134 1.00 15.02 247 THR A O 1
ATOM 2028 N N . MET A 1 262 ? 23.777 52.419 71.235 1.00 8.86 248 MET A N 1
ATOM 2029 C CA . MET A 1 262 ? 24.369 52.912 72.485 1.00 8.42 248 MET A CA 1
ATOM 2030 C C . MET A 1 262 ? 24.452 54.446 72.447 1.00 10.54 248 MET A C 1
ATOM 2031 O O . MET A 1 262 ? 24.273 55.033 71.383 1.00 10.15 248 MET A O 1
ATOM 2036 N N . PRO A 1 263 ? 24.751 55.085 73.579 1.00 10.72 249 PRO A N 1
ATOM 2037 C CA . PRO A 1 263 ? 24.994 56.516 73.555 1.00 10.26 249 PRO A CA 1
ATOM 2038 C C . PRO A 1 263 ? 26.251 56.844 72.781 1.00 10.03 249 PRO A C 1
ATOM 2039 O O . PRO A 1 263 ? 27.256 56.137 72.881 1.00 10.34 249 PRO A O 1
ATOM 2043 N N . VAL A 1 264 ? 26.193 57.921 72.028 1.00 9.56 250 VAL A N 1
ATOM 2044 C CA . VAL A 1 264 ? 27.335 58.448 71.310 1.00 9.24 250 VAL A CA 1
ATOM 2045 C C . VAL A 1 264 ? 27.510 59.905 71.629 1.00 9.02 250 VAL A C 1
ATOM 2046 O O . VAL A 1 264 ? 26.588 60.688 71.389 1.00 11.13 250 VAL A O 1
ATOM 2050 N N . VAL A 1 265 ? 28.702 60.295 72.077 1.00 9.51 251 VAL A N 1
ATOM 2051 C CA . VAL A 1 265 ? 29.063 61.703 72.229 1.00 8.34 251 VAL A CA 1
ATOM 2052 C C . VAL A 1 265 ? 29.878 62.129 71.023 1.00 7.23 251 VAL A C 1
ATOM 2053 O O . VAL A 1 265 ? 30.887 61.499 70.667 1.00 9.29 251 VAL A O 1
ATOM 2057 N N . LEU A 1 266 ? 29.394 63.163 70.343 1.00 8.52 252 LEU A N 1
ATOM 2058 C CA . LEU A 1 266 ? 30.085 63.684 69.168 1.00 7.57 252 LEU A CA 1
ATOM 2059 C C . LEU A 1 266 ? 30.894 64.914 69.523 1.00 7.93 252 LEU A C 1
ATOM 2060 O O . LEU A 1 266 ? 30.425 65.736 70.303 1.00 9.16 252 LEU A O 1
ATOM 2065 N N . GLY A 1 267 ? 32.119 65.008 69.015 1.00 9.57 253 GLY A N 1
ATOM 2066 C CA . GLY A 1 267 ? 32.902 66.187 69.233 1.00 9.68 253 GLY A CA 1
ATOM 2067 C C . GLY A 1 267 ? 32.396 67.413 68.494 1.00 9.44 253 GLY A C 1
ATOM 2068 O O . GLY A 1 267 ? 31.481 67.343 67.665 1.00 10.18 253 GLY A O 1
ATOM 2069 N N . ALA A 1 268 ? 33.021 68.542 68.813 1.00 9.35 254 ALA A N 1
ATOM 2070 C CA . ALA A 1 268 ? 32.724 69.794 68.144 1.00 8.74 254 ALA A CA 1
ATOM 2071 C C . ALA A 1 268 ? 33.417 69.876 66.771 1.00 9.59 254 ALA A C 1
ATOM 2072 O O . ALA A 1 268 ? 34.430 69.237 66.538 1.00 9.75 254 ALA A O 1
ATOM 2074 N N . GLY A 1 269 ? 32.854 70.639 65.847 1.00 9.28 255 GLY A N 1
ATOM 2075 C CA . GLY A 1 269 ? 33.471 70.875 64.547 1.00 8.64 255 GLY A CA 1
ATOM 2076 C C . GLY A 1 269 ? 32.940 69.960 63.437 1.00 8.94 255 GLY A C 1
ATOM 2077 O O . GLY A 1 269 ? 31.704 69.842 63.253 1.00 8.53 255 GLY A O 1
ATOM 2078 N N . TRP A 1 270 ? 33.870 69.296 62.731 1.00 9.16 256 TRP A N 1
ATOM 2079 C CA . TRP A 1 270 ? 33.507 68.413 61.623 1.00 8.98 256 TRP A CA 1
ATOM 2080 C C . TRP A 1 270 ? 32.494 67.288 61.968 1.00 7.88 256 TRP A C 1
ATOM 2081 O O . TRP A 1 270 ? 31.749 66.904 61.078 1.00 7.89 256 TRP A O 1
ATOM 2092 N N . PRO A 1 271 ? 32.402 66.806 63.241 1.00 9.47 257 PRO A N 1
ATOM 2093 C CA . PRO A 1 271 ? 31.287 65.888 63.524 1.00 7.40 257 PRO A CA 1
ATOM 2094 C C . PRO A 1 271 ? 29.880 66.449 63.262 1.00 8.50 257 PRO A C 1
ATOM 2095 O O . PRO A 1 271 ? 28.904 65.707 63.219 1.00 8.95 257 PRO A O 1
ATOM 2099 N N . GLY A 1 272 ? 29.816 67.762 63.014 1.00 8.39 258 GLY A N 1
ATOM 2100 C CA . GLY A 1 272 ? 28.618 68.434 62.448 1.00 7.92 258 GLY A CA 1
ATOM 2101 C C . GLY A 1 272 ? 28.146 67.906 61.112 1.00 7.68 258 GLY A C 1
ATOM 2102 O O . GLY A 1 272 ? 27.075 68.276 60.668 1.00 9.53 258 GLY A O 1
ATOM 2103 N N A VAL A 1 273 ? 28.926 67.036 60.469 0.50 8.04 259 VAL A N 1
ATOM 2104 N N B VAL A 1 273 ? 28.924 67.037 60.472 0.50 7.97 259 VAL A N 1
ATOM 2105 C CA A VAL A 1 273 ? 28.411 66.132 59.419 0.50 8.55 259 VAL A CA 1
ATOM 2106 C CA B VAL A 1 273 ? 28.397 66.162 59.414 0.50 8.60 259 VAL A CA 1
ATOM 2107 C C A VAL A 1 273 ? 27.083 65.497 59.814 0.50 8.28 259 VAL A C 1
ATOM 2108 C C B VAL A 1 273 ? 27.082 65.500 59.814 0.50 8.30 259 VAL A C 1
ATOM 2109 O O A VAL A 1 273 ? 26.237 65.280 58.950 0.50 11.39 259 VAL A O 1
ATOM 2110 O O B VAL A 1 273 ? 26.236 65.278 58.951 0.50 11.40 259 VAL A O 1
ATOM 2117 N N . LEU A 1 274 ? 26.890 65.207 61.103 1.00 8.43 260 LEU A N 1
ATOM 2118 C CA . LEU A 1 274 ? 25.587 64.734 61.606 1.00 8.55 260 LEU A CA 1
ATOM 2119 C C . LEU A 1 274 ? 24.453 65.602 61.046 1.00 8.00 260 LEU A C 1
ATOM 2120 O O . LEU A 1 274 ? 23.445 65.101 60.570 1.00 9.46 260 LEU A O 1
ATOM 2125 N N . LEU A 1 275 ? 24.574 66.913 61.243 1.00 8.48 261 LEU A N 1
ATOM 2126 C CA . LEU A 1 275 ? 23.531 67.852 60.877 1.00 8.71 261 LEU A CA 1
ATOM 2127 C C . LEU A 1 275 ? 23.383 67.950 59.378 1.00 7.48 261 LEU A C 1
ATOM 2128 O O . LEU A 1 275 ? 22.252 67.922 58.888 1.00 8.40 261 LEU A O 1
ATOM 2133 N N . HIS A 1 276 ? 24.499 67.936 58.666 1.00 7.62 262 HIS A N 1
ATOM 2134 C CA . HIS A 1 276 ? 24.518 67.979 57.223 1.00 7.07 262 HIS A CA 1
ATOM 2135 C C . HIS A 1 276 ? 23.687 66.827 56.629 1.00 8.36 262 HIS A C 1
ATOM 2136 O O . HIS A 1 276 ? 22.860 67.058 55.729 1.00 9.17 262 HIS A O 1
ATOM 2143 N N . GLU A 1 277 ? 23.864 65.618 57.177 1.00 8.01 263 GLU A N 1
ATOM 2144 C CA . GLU A 1 277 ? 23.111 64.443 56.729 1.00 7.77 263 GLU A CA 1
ATOM 2145 C C . GLU A 1 277 ? 21.713 64.290 57.331 1.00 7.86 263 GLU A C 1
ATOM 2146 O O . GLU A 1 277 ? 20.771 64.001 56.609 1.00 10.82 263 GLU A O 1
ATOM 2152 N N . ALA A 1 278 ? 21.555 64.481 58.639 1.00 8.91 264 ALA A N 1
ATOM 2153 C CA . ALA A 1 278 ? 20.282 64.174 59.332 1.00 8.61 264 ALA A CA 1
ATOM 2154 C C . ALA A 1 278 ? 19.167 65.163 59.026 1.00 8.44 264 ALA A C 1
ATOM 2155 O O . ALA A 1 278 ? 18.006 64.775 59.005 1.00 10.16 264 ALA A O 1
ATOM 2157 N N . VAL A 1 279 ? 19.523 66.436 58.873 1.00 9.51 265 VAL A N 1
ATOM 2158 C CA . VAL A 1 279 ? 18.522 67.456 58.561 1.00 9.70 265 VAL A CA 1
ATOM 2159 C C . VAL A 1 279 ? 18.846 68.289 57.336 1.00 9.63 265 VAL A C 1
ATOM 2160 O O . VAL A 1 279 ? 17.936 68.788 56.714 1.00 10.06 265 VAL A O 1
ATOM 2164 N N . GLY A 1 280 ? 20.122 68.514 57.017 1.00 8.45 266 GLY A N 1
ATOM 2165 C CA . GLY A 1 280 ? 20.466 69.596 56.103 1.00 9.08 266 GLY A CA 1
ATOM 2166 C C . GLY A 1 280 ? 19.964 69.342 54.700 1.00 7.27 266 GLY A C 1
ATOM 2167 O O . GLY A 1 280 ? 19.207 70.148 54.168 1.00 7.93 266 GLY A O 1
ATOM 2168 N N . HIS A 1 281 ? 20.277 68.207 54.096 1.00 7.44 267 HIS A N 1
ATOM 2169 C CA . HIS A 1 281 ? 19.705 67.906 52.794 1.00 7.43 267 HIS A CA 1
ATOM 2170 C C . HIS A 1 281 ? 18.172 67.808 52.850 1.00 8.22 267 HIS A C 1
ATOM 2171 O O . HIS A 1 281 ? 17.475 68.250 51.932 1.00 7.86 267 HIS A O 1
ATOM 2178 N N . GLY A 1 282 ? 17.656 67.196 53.907 1.00 9.21 268 GLY A N 1
ATOM 2179 C CA . GLY A 1 282 ? 16.226 67.044 54.059 1.00 8.90 268 GLY A CA 1
ATOM 2180 C C . GLY A 1 282 ? 15.461 68.366 54.100 1.00 9.14 268 GLY A C 1
ATOM 2181 O O . GLY A 1 282 ? 14.247 68.362 53.875 1.00 10.00 268 GLY A O 1
ATOM 2182 N N . LEU A 1 283 ? 16.157 69.479 54.398 1.00 8.28 269 LEU A N 1
ATOM 2183 C CA . LEU A 1 283 ? 15.586 70.798 54.435 1.00 8.23 269 LEU A CA 1
ATOM 2184 C C . LEU A 1 283 ? 15.895 71.660 53.200 1.00 7.77 269 LEU A C 1
ATOM 2185 O O . LEU A 1 283 ? 15.584 72.876 53.201 1.00 9.95 269 LEU A O 1
ATOM 2190 N N . GLU A 1 284 ? 16.445 71.039 52.157 1.00 8.90 270 GLU A N 1
ATOM 2191 C CA . GLU A 1 284 ? 16.655 71.716 50.889 1.00 7.96 270 GLU A CA 1
ATOM 2192 C C . GLU A 1 284 ? 15.308 71.781 50.183 1.00 7.40 270 GLU A C 1
ATOM 2193 O O . GLU A 1 284 ? 14.537 70.817 50.172 1.00 8.25 270 GLU A O 1
ATOM 2199 N N . GLY A 1 285 ? 15.016 72.949 49.628 1.00 7.34 271 GLY A N 1
ATOM 2200 C CA . GLY A 1 285 ? 13.643 73.237 49.199 1.00 7.39 271 GLY A CA 1
ATOM 2201 C C . GLY A 1 285 ? 13.154 72.477 48.012 1.00 9.51 271 GLY A C 1
ATOM 2202 O O . GLY A 1 285 ? 11.932 72.335 47.860 1.00 10.33 271 GLY A O 1
ATOM 2203 N N . ASP A 1 286 ? 14.070 71.964 47.198 1.00 7.24 272 ASP A N 1
ATOM 2204 C CA . ASP A 1 286 ? 13.623 71.188 46.052 1.00 8.49 272 ASP A CA 1
ATOM 2205 C C . ASP A 1 286 ? 12.916 69.917 46.477 1.00 8.88 272 ASP A C 1
ATOM 2206 O O . ASP A 1 286 ? 11.863 69.567 45.945 1.00 9.85 272 ASP A O 1
ATOM 2211 N N . PHE A 1 287 ? 13.464 69.231 47.467 1.00 8.57 273 PHE A N 1
ATOM 2212 C CA . PHE A 1 287 ? 12.839 67.976 47.946 1.00 9.80 273 PHE A CA 1
ATOM 2213 C C . PHE A 1 287 ? 11.483 68.265 48.612 1.00 10.19 273 PHE A C 1
ATOM 2214 O O . PHE A 1 287 ? 10.529 67.478 48.515 1.00 11.44 273 PHE A O 1
ATOM 2222 N N . ASN A 1 288 ? 11.415 69.371 49.334 1.00 9.33 274 ASN A N 1
ATOM 2223 C CA . ASN A 1 288 ? 10.186 69.735 50.049 1.00 9.73 274 ASN A CA 1
ATOM 2224 C C . ASN A 1 288 ? 9.082 70.248 49.159 1.00 9.17 274 ASN A C 1
ATOM 2225 O O . ASN A 1 288 ? 7.929 69.885 49.347 1.00 10.86 274 ASN A O 1
ATOM 2230 N N . ARG A 1 289 ? 9.456 71.015 48.149 1.00 8.66 275 ARG A N 1
ATOM 2231 C CA . ARG A 1 289 ? 8.497 71.463 47.107 1.00 8.04 275 ARG A CA 1
ATOM 2232 C C . ARG A 1 289 ? 7.843 70.254 46.395 1.00 9.28 275 ARG A C 1
ATOM 2233 O O . ARG A 1 289 ? 6.633 70.215 46.141 1.00 9.82 275 ARG A O 1
ATOM 2241 N N . ARG A 1 290 ? 8.666 69.266 46.081 1.00 10.56 276 ARG A N 1
ATOM 2242 C CA . ARG A 1 290 ? 8.191 68.042 45.438 1.00 11.49 276 ARG A CA 1
ATOM 2243 C C . ARG A 1 290 ? 7.422 67.123 46.384 1.00 13.78 276 ARG A C 1
ATOM 2244 O O . ARG A 1 290 ? 6.679 66.258 45.922 1.00 16.52 276 ARG A O 1
ATOM 2252 N N . GLY A 1 291 ? 7.623 67.287 47.691 1.00 10.90 277 GLY A N 1
ATOM 2253 C CA . GLY A 1 291 ? 6.988 66.439 48.698 1.00 12.60 277 GLY A CA 1
ATOM 2254 C C . GLY A 1 291 ? 7.737 65.149 48.950 1.00 14.27 277 GLY A C 1
ATOM 2255 O O . GLY A 1 291 ? 7.162 64.262 49.560 1.00 13.93 277 GLY A O 1
ATOM 2256 N N . THR A 1 292 ? 8.996 65.041 48.508 1.00 11.97 278 THR A N 1
ATOM 2257 C CA . THR A 1 292 ? 9.742 63.771 48.580 1.00 12.62 278 THR A CA 1
ATOM 2258 C C . THR A 1 292 ? 10.614 63.641 49.843 1.00 12.04 278 THR A C 1
ATOM 2259 O O . THR A 1 292 ? 11.093 62.551 50.153 1.00 13.10 278 THR A O 1
ATOM 2263 N N . SER A 1 293 ? 10.800 64.750 50.556 1.00 9.94 279 SER A N 1
ATOM 2264 C CA . SER A 1 293 ? 11.492 64.758 51.823 1.00 9.60 279 SER A CA 1
ATOM 2265 C C . SER A 1 293 ? 10.546 64.373 52.944 1.00 9.17 279 SER A C 1
ATOM 2266 O O . SER A 1 293 ? 9.352 64.778 53.006 1.00 9.11 279 SER A O 1
ATOM 2269 N N . VAL A 1 294 ? 11.105 63.649 53.899 1.00 10.10 280 VAL A N 1
ATOM 2270 C CA . VAL A 1 294 ? 10.442 63.402 55.169 1.00 11.37 280 VAL A CA 1
ATOM 2271 C C . VAL A 1 294 ? 9.991 64.687 55.894 1.00 10.79 280 VAL A C 1
ATOM 2272 O O . VAL A 1 294 ? 9.035 64.684 56.664 1.00 12.87 280 VAL A O 1
ATOM 2276 N N . PHE A 1 295 ? 10.687 65.800 55.635 1.00 9.66 281 PHE A N 1
ATOM 2277 C CA . PHE A 1 295 ? 10.341 67.084 56.261 1.00 10.28 281 PHE A CA 1
ATOM 2278 C C . PHE A 1 295 ? 9.229 67.871 55.548 1.00 10.76 281 PHE A C 1
ATOM 2279 O O . PHE A 1 295 ? 8.887 68.980 55.977 1.00 12.08 281 PHE A O 1
ATOM 2287 N N . SER A 1 296 ? 8.736 67.340 54.427 1.00 11.59 282 SER A N 1
ATOM 2288 C CA . SER A 1 296 ? 7.758 68.052 53.621 1.00 13.16 282 SER A CA 1
ATOM 2289 C C . SER A 1 296 ? 6.506 68.246 54.460 1.00 13.41 282 SER A C 1
ATOM 2290 O O . SER A 1 296 ? 6.005 67.285 55.062 1.00 15.01 282 SER A O 1
ATOM 2293 N N . GLY A 1 297 ? 5.993 69.479 54.467 1.00 12.96 283 GLY A N 1
ATOM 2294 C CA . GLY A 1 297 ? 4.780 69.805 55.211 1.00 18.19 283 GLY A CA 1
ATOM 2295 C C . GLY A 1 297 ? 4.945 69.934 56.719 1.00 18.16 283 GLY A C 1
ATOM 2296 O O . GLY A 1 297 ? 3.957 70.185 57.404 1.00 14.78 283 GLY A O 1
ATOM 2297 N N . GLN A 1 298 ? 6.170 69.827 57.253 1.00 13.33 284 GLN A N 1
ATOM 2298 C CA . GLN A 1 298 ? 6.370 69.758 58.705 1.00 14.58 284 GLN A CA 1
ATOM 2299 C C . GLN A 1 298 ? 6.756 71.076 59.375 1.00 13.38 284 GLN A C 1
ATOM 2300 O O . GLN A 1 298 ? 7.104 71.072 60.549 1.00 13.33 284 GLN A O 1
ATOM 2306 N N . VAL A 1 299 ? 6.684 72.208 58.680 1.00 13.52 285 VAL A N 1
ATOM 2307 C CA . VAL A 1 299 ? 7.015 73.475 59.304 1.00 13.44 285 VAL A CA 1
ATOM 2308 C C . VAL A 1 299 ? 6.109 73.684 60.528 1.00 13.84 285 VAL A C 1
ATOM 2309 O O . VAL A 1 299 ? 4.882 73.472 60.446 1.00 14.88 285 VAL A O 1
ATOM 2313 N N . GLY A 1 300 ? 6.717 74.095 61.640 1.00 14.08 286 GLY A N 1
ATOM 2314 C CA . GLY A 1 300 ? 5.994 74.266 62.905 1.00 14.15 286 GLY A CA 1
ATOM 2315 C C . GLY A 1 300 ? 5.981 73.046 63.816 1.00 16.50 286 GLY A C 1
ATOM 2316 O O . GLY A 1 300 ? 5.601 73.165 64.983 1.00 19.12 286 GLY A O 1
ATOM 2317 N N . GLU A 1 301 ? 6.440 71.892 63.317 1.00 14.14 287 GLU A N 1
ATOM 2318 C CA . GLU A 1 301 ? 6.486 70.651 64.090 1.00 14.37 287 GLU A CA 1
ATOM 2319 C C . GLU A 1 301 ? 7.830 70.482 64.776 1.00 12.85 287 GLU A C 1
ATOM 2320 O O . GLU A 1 301 ? 8.846 71.000 64.318 1.00 13.07 287 GLU A O 1
ATOM 2326 N N . LEU A 1 302 ? 7.826 69.711 65.862 1.00 13.87 288 LEU A N 1
ATOM 2327 C CA . LEU A 1 302 ? 9.056 69.331 66.565 1.00 12.14 288 LEU A CA 1
ATOM 2328 C C . LEU A 1 302 ? 9.761 68.262 65.748 1.00 14.15 288 LEU A C 1
ATOM 2329 O O . LEU A 1 302 ? 9.246 67.143 65.610 1.00 21.45 288 LEU A O 1
ATOM 2334 N N . VAL A 1 303 ? 10.922 68.595 65.199 1.00 11.40 289 VAL A N 1
ATOM 2335 C CA . VAL A 1 303 ? 11.733 67.639 64.397 1.00 13.01 289 VAL A CA 1
ATOM 2336 C C . VAL A 1 303 ? 13.095 67.279 65.025 1.00 12.80 289 VAL A C 1
ATOM 2337 O O . VAL A 1 303 ? 13.935 66.542 64.432 1.00 11.14 289 VAL A O 1
ATOM 2341 N N . ALA A 1 304 ? 13.325 67.837 66.212 1.00 12.13 290 ALA A N 1
ATOM 2342 C CA . ALA A 1 304 ? 14.582 67.720 66.942 1.00 13.01 290 ALA A CA 1
ATOM 2343 C C . ALA A 1 304 ? 14.306 68.027 68.396 1.00 13.64 290 ALA A C 1
ATOM 2344 O O . ALA A 1 304 ? 13.261 68.591 68.761 1.00 16.50 290 ALA A O 1
ATOM 2346 N N . SER A 1 305 ? 15.254 67.685 69.250 1.00 12.89 291 SER A N 1
ATOM 2347 C CA . SER A 1 305 ? 15.057 67.973 70.654 1.00 12.28 291 SER A CA 1
ATOM 2348 C C . SER A 1 305 ? 14.991 69.503 70.845 1.00 10.85 291 SER A C 1
ATOM 2349 O O . SER A 1 305 ? 15.527 70.293 70.054 1.00 11.14 291 SER A O 1
ATOM 2352 N N . GLU A 1 306 ? 14.337 69.917 71.921 1.00 10.42 292 GLU A N 1
ATOM 2353 C CA . GLU A 1 306 ? 14.182 71.325 72.226 1.00 11.33 292 GLU A CA 1
ATOM 2354 C C . GLU A 1 306 ? 15.503 72.046 72.499 1.00 12.48 292 GLU A C 1
ATOM 2355 O O . GLU A 1 306 ? 15.563 73.267 72.444 1.00 12.42 292 GLU A O 1
ATOM 2361 N N . LEU A 1 307 ? 16.579 71.280 72.736 1.00 11.82 293 LEU A N 1
ATOM 2362 C CA . LEU A 1 307 ? 17.922 71.835 72.880 1.00 10.68 293 LEU A CA 1
ATOM 2363 C C . LEU A 1 307 ? 18.621 72.282 71.579 1.00 10.01 293 LEU A C 1
ATOM 2364 O O . LEU A 1 307 ? 19.714 72.876 71.617 1.00 11.32 293 LEU A O 1
ATOM 2369 N N . CYS A 1 308 ? 17.994 71.989 70.436 1.00 11.42 294 CYS A N 1
ATOM 2370 C CA . CYS A 1 308 ? 18.607 72.110 69.110 1.00 10.70 294 CYS A CA 1
ATOM 2371 C C . CYS A 1 308 ? 18.097 73.302 68.298 1.00 8.55 294 CYS A C 1
ATOM 2372 O O . CYS A 1 308 ? 16.927 73.388 67.976 1.00 11.87 294 CYS A O 1
ATOM 2375 N N . THR A 1 309 ? 19.026 74.199 67.997 1.00 8.41 295 THR A N 1
ATOM 2376 C CA . THR A 1 309 ? 18.804 75.243 67.003 1.00 9.72 295 THR A CA 1
ATOM 2377 C C . THR A 1 309 ? 19.870 75.049 65.913 1.00 11.11 295 THR A C 1
ATOM 2378 O O . THR A 1 309 ? 21.069 75.048 66.196 1.00 11.44 295 THR A O 1
ATOM 2382 N N . VAL A 1 310 ? 19.397 74.830 64.679 1.00 10.44 296 VAL A N 1
ATOM 2383 C CA . VAL A 1 310 ? 20.272 74.544 63.545 1.00 8.52 296 VAL A CA 1
ATOM 2384 C C . VAL A 1 310 ? 20.078 75.656 62.513 1.00 7.28 296 VAL A C 1
ATOM 2385 O O . VAL A 1 310 ? 18.951 75.962 62.116 1.00 8.49 296 VAL A O 1
ATOM 2389 N N . VAL A 1 311 ? 21.208 76.208 62.087 1.00 7.62 297 VAL A N 1
ATOM 2390 C CA . VAL A 1 311 ? 21.236 77.256 61.109 1.00 7.64 297 VAL A CA 1
ATOM 2391 C C . VAL A 1 311 ? 22.037 76.845 59.862 1.00 9.20 297 VAL A C 1
ATOM 2392 O O . VAL A 1 311 ? 22.884 75.971 59.917 1.00 10.62 297 VAL A O 1
ATOM 2396 N N . ASP A 1 312 ? 21.710 77.469 58.726 1.00 6.29 298 ASP A N 1
ATOM 2397 C CA . ASP A 1 312 ? 22.589 77.499 57.536 1.00 5.61 298 ASP A CA 1
ATOM 2398 C C . ASP A 1 312 ? 22.946 78.932 57.286 1.00 6.84 298 ASP A C 1
ATOM 2399 O O . ASP A 1 312 ? 22.073 79.752 57.133 1.00 9.33 298 ASP A O 1
ATOM 2404 N N . ASP A 1 313 ? 24.240 79.215 57.328 1.00 7.95 299 ASP A N 1
ATOM 2405 C CA . ASP A 1 313 ? 24.736 80.589 57.429 1.00 7.15 299 ASP A CA 1
ATOM 2406 C C . ASP A 1 313 ? 25.741 80.855 56.298 1.00 6.83 299 ASP A C 1
ATOM 2407 O O . ASP A 1 313 ? 26.899 80.435 56.395 1.00 9.19 299 ASP A O 1
ATOM 2412 N N . GLY A 1 314 ? 25.298 81.527 55.220 1.00 7.53 300 GLY A N 1
ATOM 2413 C CA . GLY A 1 314 ? 26.149 81.874 54.120 1.00 8.10 300 GLY A CA 1
ATOM 2414 C C . GLY A 1 314 ? 26.949 83.133 54.338 1.00 7.85 300 GLY A C 1
ATOM 2415 O O . GLY A 1 314 ? 27.675 83.526 53.435 1.00 8.89 300 GLY A O 1
ATOM 2416 N N . THR A 1 315 ? 26.845 83.754 55.525 1.00 7.03 301 THR A N 1
ATOM 2417 C CA . THR A 1 315 ? 27.398 85.088 55.765 1.00 8.56 301 THR A CA 1
ATOM 2418 C C . THR A 1 315 ? 28.749 85.131 56.494 1.00 8.49 301 THR A C 1
ATOM 2419 O O . THR A 1 315 ? 29.230 86.213 56.844 1.0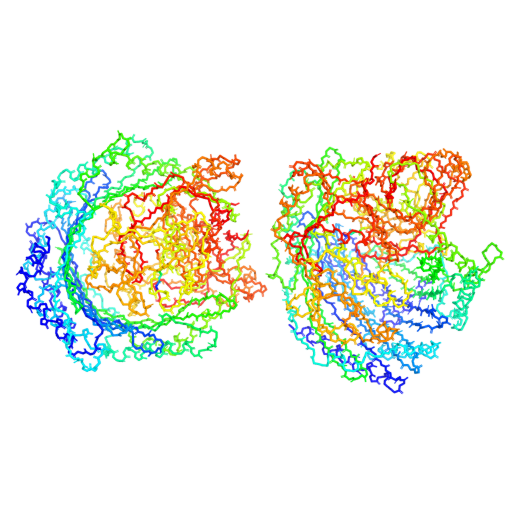0 10.06 301 THR A O 1
ATOM 2423 N N . MET A 1 316 ? 29.347 83.985 56.785 1.00 8.88 302 MET A N 1
ATOM 2424 C CA . MET A 1 316 ? 30.532 83.933 57.640 1.00 9.01 302 MET A CA 1
ATOM 2425 C C . MET A 1 316 ? 31.773 84.408 56.901 1.00 8.14 302 MET A C 1
ATOM 2426 O O . MET A 1 316 ? 32.231 83.793 55.926 1.00 7.83 302 MET A O 1
ATOM 2431 N N . VAL A 1 317 ? 32.355 85.514 57.370 1.00 8.77 303 VAL A N 1
ATOM 2432 C CA . VAL A 1 317 ? 33.511 86.062 56.728 1.00 8.90 303 VAL A CA 1
ATOM 2433 C C . VAL A 1 317 ? 34.645 85.011 56.589 1.00 8.99 303 VAL A C 1
ATOM 2434 O O . VAL A 1 317 ? 34.951 84.248 57.524 1.00 10.85 303 VAL A O 1
ATOM 2438 N N . ASP A 1 318 ? 35.233 84.966 55.390 1.00 7.42 304 ASP A N 1
ATOM 2439 C CA . ASP A 1 318 ? 36.419 84.130 55.078 1.00 8.54 304 ASP A CA 1
ATOM 2440 C C . ASP A 1 318 ? 36.196 82.615 55.032 1.00 9.42 304 ASP A C 1
ATOM 2441 O O . ASP A 1 318 ? 37.125 81.887 54.772 1.00 9.66 304 ASP A O 1
ATOM 2446 N N . ARG A 1 319 ? 34.993 82.142 55.290 1.00 7.25 305 ARG A N 1
ATOM 2447 C CA . ARG A 1 319 ? 34.788 80.709 55.370 1.00 8.85 305 ARG A CA 1
ATOM 2448 C C . ARG A 1 319 ? 34.579 80.020 54.030 1.00 8.35 305 ARG A C 1
ATOM 2449 O O . ARG A 1 319 ? 33.914 80.523 53.141 1.00 7.53 305 ARG A O 1
ATOM 2457 N N . ARG A 1 320 ? 35.128 78.819 53.921 1.00 7.13 306 ARG A N 1
ATOM 2458 C CA . ARG A 1 320 ? 34.930 77.955 52.776 1.00 6.83 306 ARG A CA 1
ATOM 2459 C C . ARG A 1 320 ? 33.472 77.821 52.284 1.00 5.73 306 ARG A C 1
ATOM 2460 O O . ARG A 1 320 ? 33.267 77.867 51.070 1.00 6.71 306 ARG A O 1
ATOM 2468 N N . GLY A 1 321 ? 32.526 77.640 53.205 1.00 8.03 307 GLY A N 1
ATOM 2469 C CA . GLY A 1 321 ? 31.136 77.489 52.867 1.00 6.53 307 GLY A CA 1
ATOM 2470 C C . GLY A 1 321 ? 30.316 78.716 52.557 1.00 7.20 307 GLY A C 1
ATOM 2471 O O . GLY A 1 321 ? 29.187 78.568 52.153 1.00 8.22 307 GLY A O 1
ATOM 2472 N N . SER A 1 322 ? 30.881 79.899 52.744 1.00 6.66 308 SER A N 1
ATOM 2473 C CA . SER A 1 322 ? 30.136 81.124 52.599 1.00 7.27 308 SER A CA 1
ATOM 2474 C C . SER A 1 322 ? 29.927 81.542 51.147 1.00 7.78 308 SER A C 1
ATOM 2475 O O . SER A 1 322 ? 30.647 81.133 50.262 1.00 6.79 308 SER A O 1
ATOM 2478 N N . VAL A 1 323 ? 28.905 82.380 50.933 1.00 8.26 309 VAL A N 1
ATOM 2479 C CA . VAL A 1 323 ? 28.485 82.881 49.624 1.00 7.12 309 VAL A CA 1
ATOM 2480 C C . VAL A 1 323 ? 28.141 84.358 49.747 1.00 7.99 309 VAL A C 1
ATOM 2481 O O . VAL A 1 323 ? 27.061 84.711 50.213 1.00 8.82 309 VAL A O 1
ATOM 2485 N N . ALA A 1 324 ? 29.065 85.236 49.317 1.00 7.58 310 ALA A N 1
ATOM 2486 C CA . ALA A 1 324 ? 28.789 86.681 49.344 1.00 8.83 310 ALA A CA 1
ATOM 2487 C C . ALA A 1 324 ? 27.531 86.989 48.518 1.00 7.75 310 ALA A C 1
ATOM 2488 O O . ALA A 1 324 ? 26.619 87.700 48.977 1.00 8.95 310 ALA A O 1
ATOM 2490 N N . ILE A 1 325 ? 27.508 86.429 47.325 1.00 6.10 311 ILE A N 1
ATOM 2491 C CA . ILE A 1 325 ? 26.255 86.098 46.647 1.00 7.17 311 ILE A CA 1
ATOM 2492 C C . ILE A 1 325 ? 26.257 84.591 46.303 1.00 7.18 311 ILE A C 1
ATOM 2493 O O . ILE A 1 325 ? 27.293 84.025 46.109 1.00 7.61 311 ILE A O 1
ATOM 2498 N N . ASP A 1 326 ? 25.066 83.972 46.294 1.00 5.71 312 ASP A N 1
ATOM 2499 C CA . ASP A 1 326 ? 24.867 82.691 45.650 1.00 6.72 312 ASP A CA 1
ATOM 2500 C C . ASP A 1 326 ? 24.936 82.844 44.126 1.00 5.54 312 ASP A C 1
ATOM 2501 O O . ASP A 1 326 ? 25.211 83.934 43.606 1.00 7.67 312 ASP A O 1
ATOM 2506 N N . ASP A 1 327 ? 24.764 81.724 43.410 1.00 5.60 313 ASP A N 1
ATOM 2507 C CA . ASP A 1 327 ? 24.942 81.719 41.978 1.00 6.34 313 ASP A CA 1
ATOM 2508 C C . ASP A 1 327 ? 23.761 82.353 41.220 1.00 6.76 313 ASP A C 1
ATOM 2509 O O . ASP A 1 327 ? 23.815 82.484 40.009 1.00 9.45 313 ASP A O 1
ATOM 2514 N N . GLU A 1 328 ? 22.704 82.734 41.926 1.00 7.63 314 GLU A N 1
ATOM 2515 C CA . GLU A 1 328 ? 21.600 83.517 41.382 1.00 7.43 314 GLU A CA 1
ATOM 2516 C C . GLU A 1 328 ? 21.690 84.992 41.729 1.00 7.18 314 GLU A C 1
ATOM 2517 O O . GLU A 1 328 ? 20.785 85.763 41.405 1.00 8.27 314 GLU A O 1
ATOM 2523 N N . GLY A 1 329 ? 22.740 85.396 42.430 1.00 7.19 315 GLY A N 1
ATOM 2524 C CA . GLY A 1 329 ? 22.904 86.782 42.809 1.00 7.85 315 GLY A CA 1
ATOM 2525 C C . GLY A 1 329 ? 22.234 87.149 44.111 1.00 8.76 315 GLY A C 1
ATOM 2526 O O . GLY A 1 329 ? 22.189 88.319 44.443 1.00 10.67 315 GLY A O 1
ATOM 2527 N N . THR A 1 330 ? 21.694 86.169 44.843 1.00 8.73 316 THR A N 1
ATOM 2528 C CA . THR A 1 330 ? 21.076 86.418 46.153 1.00 7.75 316 THR A CA 1
ATOM 2529 C C . THR A 1 330 ? 22.150 86.442 47.227 1.00 6.35 316 THR A C 1
ATOM 2530 O O . THR A 1 330 ? 22.891 85.468 47.383 1.00 7.77 316 THR A O 1
ATOM 2534 N N . PRO A 1 331 ? 22.269 87.565 47.980 1.00 9.34 317 PRO A N 1
ATOM 2535 C CA . PRO A 1 331 ? 23.305 87.607 49.005 1.00 8.64 317 PRO A CA 1
ATOM 2536 C C . PRO A 1 331 ? 23.155 86.492 50.029 1.00 7.59 317 PRO A C 1
ATOM 2537 O O . PRO A 1 331 ? 22.048 86.133 50.401 1.00 8.34 317 PRO A O 1
ATOM 2541 N N . GLY A 1 332 ? 24.265 85.930 50.498 1.00 7.77 318 GLY A N 1
ATOM 2542 C CA . GLY A 1 332 ? 24.199 84.906 51.538 1.00 7.65 318 GLY A CA 1
ATOM 2543 C C . GLY A 1 332 ? 23.482 85.430 52.770 1.00 7.97 318 GLY A C 1
ATOM 2544 O O . GLY A 1 332 ? 23.507 86.623 53.061 1.00 9.42 318 GLY A O 1
ATOM 2545 N N . GLN A 1 333 ? 22.793 84.519 53.451 1.00 8.29 319 GLN A N 1
ATOM 2546 C CA . GLN A 1 333 ? 21.949 84.824 54.603 1.00 8.11 319 GLN A CA 1
ATOM 2547 C C . GLN A 1 333 ? 22.217 83.835 55.735 1.00 7.93 319 GLN A C 1
ATOM 2548 O O . GLN A 1 333 ? 22.660 82.707 55.541 1.00 8.05 319 GLN A O 1
ATOM 2554 N N . TYR A 1 334 ? 21.873 84.328 56.927 1.00 8.60 320 TYR A N 1
ATOM 2555 C CA . TYR A 1 334 ? 21.820 83.573 58.158 1.00 8.51 320 TYR A CA 1
ATOM 2556 C C . TYR A 1 334 ? 20.388 83.025 58.251 1.00 6.33 320 TYR A C 1
ATOM 2557 O O . TYR A 1 334 ? 19.466 83.771 58.510 1.00 10.28 320 TYR A O 1
ATOM 2566 N N . ASN A 1 335 ? 20.205 81.737 57.977 1.00 7.54 321 ASN A N 1
ATOM 2567 C CA . ASN A 1 335 ? 18.902 81.110 57.927 1.00 7.35 321 ASN A CA 1
ATOM 2568 C C . ASN A 1 335 ? 18.709 80.111 59.061 1.00 7.87 321 ASN A C 1
ATOM 2569 O O . ASN A 1 335 ? 19.402 79.121 59.133 1.00 9.92 321 ASN A O 1
ATOM 2574 N N . VAL A 1 336 ? 17.782 80.419 59.961 1.00 9.31 322 VAL A N 1
ATOM 2575 C CA . VAL A 1 336 ? 17.472 79.538 61.067 1.00 8.80 322 VAL A CA 1
ATOM 2576 C C . VAL A 1 336 ? 16.510 78.485 60.510 1.00 9.05 322 VAL A C 1
ATOM 2577 O O . VAL A 1 336 ? 15.395 78.794 60.070 1.00 9.55 322 VAL A O 1
ATOM 2581 N N . LEU A 1 337 ? 16.939 77.235 60.523 1.00 8.68 323 LEU A N 1
ATOM 2582 C CA . LEU A 1 337 ? 16.173 76.147 59.944 1.00 10.08 323 LEU A CA 1
ATOM 2583 C C . LEU A 1 337 ? 15.308 75.467 60.993 1.00 8.30 323 LEU A C 1
ATOM 2584 O O . LEU A 1 337 ? 14.136 75.155 60.734 1.00 8.83 323 LEU A O 1
ATOM 2589 N N . ILE A 1 338 ? 15.911 75.186 62.158 1.00 10.36 324 ILE A N 1
ATOM 2590 C CA . ILE A 1 338 ? 15.247 74.555 63.298 1.00 9.57 324 ILE A CA 1
ATOM 2591 C C . ILE A 1 338 ? 15.557 75.459 64.490 1.00 9.58 324 ILE A C 1
ATOM 2592 O O . ILE A 1 338 ? 16.692 75.790 64.706 1.00 10.46 324 ILE A O 1
ATOM 2597 N N . GLU A 1 339 ? 14.534 75.841 65.262 1.00 10.14 325 GLU A N 1
ATOM 2598 C CA . GLU A 1 339 ? 14.712 76.706 66.436 1.00 11.33 325 GLU A CA 1
ATOM 2599 C C . GLU A 1 339 ? 14.081 76.079 67.655 1.00 10.31 325 GLU A C 1
ATOM 2600 O O . GLU A 1 339 ? 12.918 75.804 67.667 1.00 10.50 325 GLU A O 1
ATOM 2606 N N . ASN A 1 340 ? 14.891 75.750 68.640 1.00 9.82 326 ASN A N 1
ATOM 2607 C CA . ASN A 1 340 ? 14.450 75.047 69.831 1.00 10.65 326 ASN A CA 1
ATOM 2608 C C . ASN A 1 340 ? 13.638 73.793 69.500 1.00 10.60 326 ASN A C 1
ATOM 2609 O O . ASN A 1 340 ? 12.552 73.523 70.040 1.00 11.27 326 ASN A O 1
ATOM 2614 N N . GLY A 1 341 ? 14.146 73.046 68.516 1.00 10.36 327 GLY A N 1
ATOM 2615 C CA . GLY A 1 341 ? 13.525 71.812 68.047 1.00 10.73 327 GLY A CA 1
ATOM 2616 C C . GLY A 1 341 ? 12.456 71.919 66.969 1.00 9.71 327 GLY A C 1
ATOM 2617 O O . GLY A 1 341 ? 12.079 70.916 66.381 1.00 10.03 327 GLY A O 1
ATOM 2618 N N A ILE A 1 342 ? 11.968 73.132 66.724 0.50 9.65 328 ILE A N 1
ATOM 2619 N N B ILE A 1 342 ? 11.969 73.132 66.723 0.50 9.74 328 ILE A N 1
ATOM 2620 C CA A ILE A 1 342 ? 10.816 73.368 65.861 0.50 11.18 328 ILE A CA 1
ATOM 2621 C CA B ILE A 1 342 ? 10.816 73.367 65.862 0.50 11.11 328 ILE A CA 1
ATOM 2622 C C A ILE A 1 342 ? 11.287 73.731 64.458 0.50 9.54 328 ILE A C 1
ATOM 2623 C C B ILE A 1 342 ? 11.286 73.732 64.458 0.50 9.57 328 ILE A C 1
ATOM 2624 O O A ILE A 1 342 ? 12.120 74.626 64.285 0.50 10.93 328 ILE A O 1
ATOM 2625 O O B ILE A 1 342 ? 12.119 74.627 64.286 0.50 11.09 328 ILE A O 1
ATOM 2634 N N . LEU A 1 343 ? 10.740 73.052 63.452 1.00 9.72 329 LEU A N 1
ATOM 2635 C CA . LEU A 1 343 ? 11.100 73.343 62.064 1.00 10.16 329 LEU A CA 1
ATOM 2636 C C . LEU A 1 343 ? 10.571 74.714 61.648 1.00 9.99 329 LEU A C 1
ATOM 2637 O O . LEU A 1 343 ? 9.360 74.962 61.732 1.00 14.25 329 LEU A O 1
ATOM 2642 N N . LYS A 1 344 ? 11.485 75.577 61.200 1.00 9.04 330 LYS A N 1
ATOM 2643 C CA . LYS A 1 344 ? 11.126 76.927 60.777 1.00 10.62 330 LYS A CA 1
ATOM 2644 C C . LYS A 1 344 ? 10.952 77.083 59.268 1.00 10.51 330 LYS A C 1
ATOM 2645 O O . LYS A 1 344 ? 10.090 77.859 58.837 1.00 11.82 330 LYS A O 1
ATOM 2651 N N . GLY A 1 345 ? 11.794 76.421 58.474 1.00 10.37 331 GLY A N 1
ATOM 2652 C CA . GLY A 1 345 ? 11.675 76.552 57.038 1.00 10.06 331 GLY A CA 1
ATOM 2653 C C . GLY A 1 345 ? 12.813 75.889 56.313 1.00 9.54 331 GLY A C 1
ATOM 2654 O O . GLY A 1 345 ? 13.666 75.212 56.896 1.00 11.51 331 GLY A O 1
ATOM 2655 N N . TYR A 1 346 ? 12.813 76.154 55.010 1.00 9.41 332 TYR A N 1
ATOM 2656 C CA . TYR A 1 346 ? 13.662 75.456 54.040 1.00 9.48 332 TYR A CA 1
ATOM 2657 C C . TYR A 1 346 ? 14.655 76.393 53.343 1.00 9.37 332 TYR A C 1
ATOM 2658 O O . TYR A 1 346 ? 14.407 77.589 53.202 1.00 11.19 332 TYR A O 1
ATOM 2667 N N . MET A 1 347 ? 15.782 75.815 52.924 1.00 8.03 333 MET A N 1
ATOM 2668 C CA . MET A 1 347 ? 16.719 76.523 52.054 1.00 8.14 333 MET A CA 1
ATOM 2669 C C . MET A 1 347 ? 16.185 76.527 50.642 1.00 9.42 333 MET A C 1
ATOM 2670 O O . MET A 1 347 ? 15.691 75.504 50.178 1.00 10.09 333 MET A O 1
ATOM 2675 N N . GLN A 1 348 ? 16.304 77.669 49.960 1.00 8.99 334 GLN A N 1
ATOM 2676 C CA . GLN A 1 348 ? 15.694 77.825 48.637 1.00 9.10 334 GLN A CA 1
ATOM 2677 C C . GLN A 1 348 ? 16.658 78.229 47.528 1.00 9.59 334 GLN A C 1
ATOM 2678 O O . GLN A 1 348 ? 17.731 78.784 47.761 1.00 11.27 334 GLN A O 1
ATOM 2684 N N . ASP A 1 349 ? 16.227 77.954 46.296 1.00 7.61 335 ASP A N 1
ATOM 2685 C CA . ASP A 1 349 ? 16.699 78.658 45.111 1.00 8.07 335 ASP A CA 1
ATOM 2686 C C . ASP A 1 349 ? 15.455 79.447 44.579 1.00 8.80 335 ASP A C 1
ATOM 2687 O O . ASP A 1 349 ? 14.362 79.333 45.083 1.00 9.89 335 ASP A O 1
ATOM 2692 N N . LYS A 1 350 ? 15.647 80.259 43.550 1.00 7.33 336 LYS A N 1
ATOM 2693 C CA . LYS A 1 350 ? 14.534 81.051 43.031 1.00 8.61 336 LYS A CA 1
ATOM 2694 C C . LYS A 1 350 ? 13.367 80.230 42.531 1.00 9.46 336 LYS A C 1
ATOM 2695 O O . LYS A 1 350 ? 12.228 80.582 42.791 1.00 11.19 336 LYS A O 1
ATOM 2701 N N . LEU A 1 351 ? 13.668 79.155 41.827 1.00 8.28 337 LEU A N 1
ATOM 2702 C CA . LEU A 1 351 ? 12.653 78.289 41.256 1.00 9.62 337 LEU A CA 1
ATOM 2703 C C . LEU A 1 351 ? 11.776 77.679 42.331 1.00 8.06 337 LEU A C 1
ATOM 2704 O O . LEU A 1 351 ? 10.535 77.798 42.286 1.00 9.26 337 LEU A O 1
ATOM 2709 N N . ASN A 1 352 ? 12.394 77.043 43.329 1.00 7.59 338 ASN A N 1
ATOM 2710 C CA . ASN A 1 352 ? 11.613 76.391 44.365 1.00 9.27 338 ASN A CA 1
ATOM 2711 C C . ASN A 1 352 ? 10.907 77.361 45.275 1.00 7.80 338 ASN A C 1
ATOM 2712 O O . ASN A 1 352 ? 9.789 77.094 45.719 1.00 10.80 338 ASN A O 1
ATOM 2717 N N . ALA A 1 353 ? 11.515 78.526 45.511 1.00 8.50 339 ALA A N 1
ATOM 2718 C CA . ALA A 1 353 ? 10.895 79.542 46.353 1.00 10.31 339 ALA A CA 1
ATOM 2719 C C . ALA A 1 353 ? 9.587 79.987 45.699 1.00 11.03 339 ALA A C 1
ATOM 2720 O O . ALA A 1 353 ? 8.561 80.139 46.372 1.00 10.01 339 ALA A O 1
ATOM 2722 N N . ARG A 1 354 ? 9.612 80.211 44.384 1.00 10.03 340 ARG A N 1
ATOM 2723 C CA . ARG A 1 354 ? 8.401 80.650 43.709 1.00 11.08 340 ARG A CA 1
ATOM 2724 C C . ARG A 1 354 ? 7.319 79.585 43.850 1.00 10.55 340 ARG A C 1
ATOM 2725 O O . ARG A 1 354 ? 6.173 79.917 44.205 1.00 10.51 340 ARG A O 1
ATOM 2733 N N . LEU A 1 355 ? 7.662 78.327 43.569 1.00 9.55 341 LEU A N 1
ATOM 2734 C CA . LEU A 1 355 ? 6.663 77.251 43.584 1.00 9.49 341 LEU A CA 1
ATOM 2735 C C . LEU A 1 355 ? 6.076 76.991 44.978 1.00 11.59 341 LEU A C 1
ATOM 2736 O O . LEU A 1 355 ? 4.917 76.571 45.097 1.00 12.95 341 LEU A O 1
ATOM 2741 N N . MET A 1 356 ? 6.854 77.271 46.030 1.00 11.56 342 MET A N 1
ATOM 2742 C CA . MET A 1 356 ? 6.391 77.141 47.413 1.00 10.91 342 MET A CA 1
ATOM 2743 C C . MET A 1 356 ? 5.774 78.400 48.003 1.00 10.53 342 MET A C 1
ATOM 2744 O O . MET A 1 356 ? 5.330 78.387 49.161 1.00 12.69 342 MET A O 1
ATOM 2749 N N . GLY A 1 357 ? 5.676 79.478 47.227 1.00 10.27 343 GLY A N 1
ATOM 2750 C CA . GLY A 1 357 ? 5.169 80.738 47.764 1.00 9.64 343 GLY A CA 1
ATOM 2751 C C . GLY A 1 357 ? 6.058 81.346 48.821 1.00 10.75 343 GLY A C 1
ATOM 2752 O O . GLY A 1 357 ? 5.552 82.035 49.729 1.00 15.40 343 GLY A O 1
ATOM 2753 N N A MET A 1 358 ? 7.371 81.111 48.705 0.50 11.82 344 MET A N 1
ATOM 2754 N N B MET A 1 358 ? 7.371 81.108 48.706 0.50 12.23 344 MET A N 1
ATOM 2755 C CA A MET A 1 358 ? 8.349 81.558 49.683 0.50 9.12 344 MET A CA 1
ATOM 2756 C CA B MET A 1 358 ? 8.349 81.555 49.686 0.50 10.18 344 MET A CA 1
ATOM 2757 C C A MET A 1 358 ? 9.314 82.510 48.964 0.50 9.56 344 MET A C 1
ATOM 2758 C C B MET A 1 358 ? 9.315 82.508 48.966 0.50 10.10 344 MET A C 1
ATOM 2759 O O A MET A 1 358 ? 9.031 82.947 47.841 0.50 13.25 344 MET A O 1
ATOM 2760 O O B MET A 1 358 ? 9.031 82.946 47.843 0.50 13.29 344 MET A O 1
ATOM 2769 N N . THR A 1 359 ? 10.419 82.869 49.615 1.00 11.86 345 THR A N 1
ATOM 2770 C CA . THR A 1 359 ? 11.379 83.808 49.062 1.00 12.01 345 THR A CA 1
ATOM 2771 C C . THR A 1 359 ? 12.784 83.192 48.991 1.00 11.17 345 THR A C 1
ATOM 2772 O O . THR A 1 359 ? 13.120 82.267 49.727 1.00 12.38 345 THR A O 1
ATOM 2776 N N . PRO A 1 360 ? 13.619 83.698 48.090 1.00 9.30 346 PRO A N 1
ATOM 2777 C CA . PRO A 1 360 ? 14.979 83.186 48.052 1.00 8.99 346 PRO A CA 1
ATOM 2778 C C . PRO A 1 360 ? 15.659 83.378 49.426 1.00 9.12 346 PRO A C 1
ATOM 2779 O O . PRO A 1 360 ? 15.375 84.338 50.165 1.00 10.49 346 PRO A O 1
ATOM 2783 N N . THR A 1 361 ? 16.594 82.506 49.724 1.00 8.40 347 THR A N 1
ATOM 2784 C CA . THR A 1 361 ? 17.272 82.482 50.996 1.00 8.52 347 THR A CA 1
ATOM 2785 C C . THR A 1 361 ? 18.779 82.628 50.880 1.00 7.89 347 THR A C 1
ATOM 2786 O O . THR A 1 361 ? 19.484 82.635 51.893 1.00 9.11 347 THR A O 1
ATOM 2790 N N . GLY A 1 362 ? 19.300 82.639 49.664 1.00 8.72 348 GLY A N 1
ATOM 2791 C CA . GLY A 1 362 ? 20.758 82.684 49.449 1.00 10.01 348 GLY A CA 1
ATOM 2792 C C . GLY A 1 362 ? 21.402 81.307 49.353 1.00 8.57 348 GLY A C 1
ATOM 2793 O O . GLY A 1 362 ? 22.585 81.120 49.656 1.00 8.69 348 GLY A O 1
ATOM 2794 N N . ASN A 1 363 ? 20.616 80.329 48.912 1.00 7.90 349 ASN A N 1
ATOM 2795 C CA . ASN A 1 363 ? 21.036 78.929 48.817 1.00 7.90 349 ASN A CA 1
ATOM 2796 C C . ASN A 1 363 ? 20.979 78.371 47.392 1.00 7.32 349 ASN A C 1
ATOM 2797 O O . ASN A 1 363 ? 21.075 77.165 47.193 1.00 7.47 349 ASN A O 1
ATOM 2802 N N . GLY A 1 364 ? 20.912 79.239 46.389 1.00 6.75 350 GLY A N 1
ATOM 2803 C CA . GLY A 1 364 ? 20.864 78.827 44.952 1.00 7.22 350 GLY A CA 1
ATOM 2804 C C . GLY A 1 364 ? 22.294 78.673 44.482 1.00 6.59 350 GLY A C 1
ATOM 2805 O O . GLY A 1 364 ? 22.882 79.655 44.071 1.00 7.76 350 GLY A O 1
ATOM 2806 N N . ARG A 1 365 ? 22.813 77.454 44.415 1.00 6.69 351 ARG A N 1
ATOM 2807 C CA . ARG A 1 365 ? 24.191 77.191 44.097 1.00 6.43 351 ARG A CA 1
ATOM 2808 C C . ARG A 1 365 ? 24.327 76.194 42.953 1.00 7.29 351 ARG A C 1
ATOM 2809 O O . ARG A 1 365 ? 23.549 75.247 42.849 1.00 7.87 351 ARG A O 1
ATOM 2817 N N . ARG A 1 366 ? 25.357 76.415 42.145 1.00 6.72 352 ARG A N 1
ATOM 2818 C CA . ARG A 1 366 ? 25.700 75.542 41.017 1.00 6.51 352 ARG A CA 1
ATOM 2819 C C . ARG A 1 366 ? 27.182 75.269 41.006 1.00 7.64 352 ARG A C 1
ATOM 2820 O O . ARG A 1 366 ? 27.969 76.139 41.402 1.00 7.91 352 ARG A O 1
ATOM 2828 N N . GLU A 1 367 ? 27.576 74.057 40.570 1.00 6.26 353 GLU A N 1
ATOM 2829 C CA . GLU A 1 367 ? 28.996 73.728 40.582 1.00 8.20 353 GLU A CA 1
ATOM 2830 C C . GLU A 1 367 ? 29.804 74.623 39.624 1.00 8.69 353 GLU A C 1
ATOM 2831 O O . GLU A 1 367 ? 30.924 75.017 39.879 1.00 8.67 353 GLU A O 1
ATOM 2837 N N . SER A 1 368 ? 29.233 74.913 38.459 1.00 8.32 354 SER A N 1
ATOM 2838 C CA . SER A 1 368 ? 29.824 75.817 37.484 1.00 8.86 354 SER A CA 1
ATOM 2839 C C . SER A 1 368 ? 28.762 76.313 36.531 1.00 7.91 354 SER A C 1
ATOM 2840 O O . SER A 1 368 ? 27.589 75.882 36.606 1.00 8.40 354 SER A O 1
ATOM 2843 N N . TYR A 1 369 ? 29.172 77.143 35.565 1.00 7.71 355 TYR A N 1
ATOM 2844 C CA . TYR A 1 369 ? 28.294 77.564 34.483 1.00 8.98 355 TYR A CA 1
ATOM 2845 C C . TYR A 1 369 ? 27.678 76.395 33.680 1.00 8.79 355 TYR A C 1
ATOM 2846 O O . TYR A 1 369 ? 26.659 76.592 33.003 1.00 9.08 355 TYR A O 1
ATOM 2855 N N . ALA A 1 370 ? 28.289 75.205 33.742 1.00 6.29 356 ALA A N 1
ATOM 2856 C CA . ALA A 1 370 ? 27.859 74.042 32.990 1.00 7.40 356 ALA A CA 1
ATOM 2857 C C . ALA A 1 370 ? 26.830 73.156 33.707 1.00 6.96 356 ALA A C 1
ATOM 2858 O O . ALA A 1 370 ? 26.480 72.069 33.217 1.00 9.48 356 ALA A O 1
ATOM 2860 N N . HIS A 1 371 ? 26.337 73.613 34.853 1.00 7.45 357 HIS A N 1
ATOM 2861 C CA . HIS A 1 371 ? 25.445 72.856 35.675 1.00 7.29 357 HIS A CA 1
ATOM 2862 C C . HIS A 1 371 ? 24.321 73.760 36.157 1.00 7.39 357 HIS A C 1
ATOM 2863 O O . HIS A 1 371 ? 24.513 74.946 36.333 1.00 9.74 357 HIS A O 1
ATOM 2870 N N . LEU A 1 372 ? 23.154 73.153 36.433 1.00 6.85 358 LEU A N 1
ATOM 2871 C CA . LEU A 1 372 ? 21.998 73.886 36.963 1.00 7.75 358 LEU A CA 1
ATOM 2872 C C . LEU A 1 372 ? 22.138 74.187 38.454 1.00 8.72 358 LEU A C 1
ATOM 2873 O O . LEU A 1 372 ? 22.583 73.332 39.210 1.00 9.30 358 LEU A O 1
ATOM 2878 N N . PRO A 1 373 ? 21.725 75.391 38.908 1.00 7.31 359 PRO A N 1
ATOM 2879 C CA . PRO A 1 373 ? 21.643 75.616 40.331 1.00 7.99 359 PRO A CA 1
ATOM 2880 C C . PRO A 1 373 ? 20.483 74.889 40.942 1.00 10.39 359 PRO A C 1
ATOM 2881 O O . PRO A 1 373 ? 19.539 74.494 40.269 1.00 10.81 359 PRO A O 1
ATOM 2885 N N . MET A 1 374 ? 20.618 74.662 42.232 1.00 9.53 360 MET A N 1
ATOM 2886 C CA . MET A 1 374 ? 19.565 74.108 43.049 1.00 8.94 360 MET A CA 1
ATOM 2887 C C . MET A 1 374 ? 19.769 74.544 44.483 1.00 6.29 360 MET A C 1
ATOM 2888 O O . MET A 1 374 ? 20.815 75.135 44.785 1.00 7.54 360 MET A O 1
ATOM 2893 N N . PRO A 1 375 ? 18.793 74.244 45.373 1.00 6.67 361 PRO A N 1
ATOM 2894 C CA . PRO A 1 375 ? 18.991 74.608 46.763 1.00 7.27 361 PRO A CA 1
ATOM 2895 C C . PRO A 1 375 ? 20.128 73.758 47.371 1.00 6.84 361 PRO A C 1
ATOM 2896 O O . PRO A 1 375 ? 20.092 72.505 47.258 1.00 6.79 361 PRO A O 1
ATOM 2900 N N . ARG A 1 376 ? 21.109 74.433 47.987 1.00 6.64 362 ARG A N 1
ATOM 2901 C CA . ARG A 1 376 ? 22.299 73.806 48.532 1.00 6.78 362 ARG A CA 1
ATOM 2902 C C . ARG A 1 376 ? 22.717 74.508 49.812 1.00 7.13 362 ARG A C 1
ATOM 2903 O O . ARG A 1 376 ? 22.451 75.702 49.951 1.00 8.63 362 ARG A O 1
ATOM 2911 N N . MET A 1 377 ? 23.429 73.793 50.682 1.00 7.47 363 MET A N 1
ATOM 2912 C CA . MET A 1 377 ? 23.977 74.294 51.929 1.00 6.41 363 MET A CA 1
ATOM 2913 C C . MET A 1 377 ? 25.186 75.187 51.716 1.00 5.59 363 MET A C 1
ATOM 2914 O O . MET A 1 377 ? 25.784 75.234 50.652 1.00 7.84 363 MET A O 1
ATOM 2919 N N . THR A 1 378 ? 25.459 75.939 52.769 1.00 6.34 364 THR A N 1
ATOM 2920 C CA . THR A 1 378 ? 26.614 76.810 52.870 1.00 5.79 364 THR A CA 1
ATOM 2921 C C . THR A 1 378 ? 27.446 76.374 54.077 1.00 6.49 364 THR A C 1
ATOM 2922 O O . THR A 1 378 ? 28.323 75.515 53.918 1.00 8.22 364 THR A O 1
ATOM 2926 N N . ASN A 1 379 ? 27.201 76.981 55.256 1.00 6.51 365 ASN A N 1
ATOM 2927 C CA . ASN A 1 379 ? 27.767 76.550 56.506 1.00 6.05 365 ASN A CA 1
ATOM 2928 C C . ASN A 1 379 ? 26.634 76.155 57.426 1.00 6.76 365 ASN A C 1
ATOM 2929 O O . ASN A 1 379 ? 25.847 77.011 57.821 1.00 8.48 365 ASN A O 1
ATOM 2934 N N . THR A 1 380 ? 26.535 74.865 57.771 1.00 8.17 366 THR A N 1
ATOM 2935 C CA . THR A 1 380 ? 25.384 74.334 58.529 1.00 8.36 366 THR A CA 1
ATOM 2936 C C . THR A 1 380 ? 25.834 73.948 59.927 1.00 7.68 366 THR A C 1
ATOM 2937 O O . THR A 1 380 ? 26.705 73.082 60.041 1.00 7.75 366 THR A O 1
ATOM 2941 N N . TYR A 1 381 ? 25.263 74.543 60.969 1.00 7.73 367 TYR A N 1
ATOM 2942 C CA . TYR A 1 381 ? 25.744 74.273 62.303 1.00 9.37 367 TYR A CA 1
ATOM 2943 C C . TYR A 1 381 ? 24.667 74.423 63.366 1.00 8.27 367 TYR A C 1
ATOM 2944 O O . TYR A 1 381 ? 23.647 75.043 63.152 1.00 9.40 367 TYR A O 1
ATOM 2953 N N A MET A 1 382 ? 24.924 73.786 64.510 0.50 10.79 368 MET A N 1
ATOM 2954 N N B MET A 1 382 ? 24.925 73.792 64.510 0.50 10.65 368 MET A N 1
ATOM 2955 C CA A MET A 1 382 ? 24.096 73.867 65.697 0.50 9.51 368 MET A CA 1
ATOM 2956 C CA B MET A 1 382 ? 24.100 73.868 65.697 0.50 9.62 368 MET A CA 1
ATOM 2957 C C A MET A 1 382 ? 24.653 74.914 66.650 0.50 9.45 368 MET A C 1
ATOM 2958 C C B MET A 1 382 ? 24.653 74.916 66.649 0.50 9.42 368 MET A C 1
ATOM 2959 O O A MET A 1 382 ? 25.852 74.966 66.894 0.50 11.23 368 MET A O 1
ATOM 2960 O O B MET A 1 382 ? 25.852 74.967 66.895 0.50 10.84 368 MET A O 1
ATOM 2969 N N . LEU A 1 383 ? 23.764 75.738 67.179 1.00 9.56 369 LEU A N 1
ATOM 2970 C CA . LEU A 1 383 ? 24.128 76.740 68.165 1.00 10.61 369 LEU A CA 1
ATOM 2971 C C . LEU A 1 383 ? 24.493 76.084 69.513 1.00 10.76 369 LEU A C 1
ATOM 2972 O O . LEU A 1 383 ? 23.969 74.997 69.856 1.00 10.26 369 LEU A O 1
ATOM 2977 N N . PRO A 1 384 ? 25.390 76.732 70.276 1.00 9.97 370 PRO A N 1
ATOM 2978 C CA . PRO A 1 384 ? 25.822 76.141 71.534 1.00 11.08 370 PRO A CA 1
ATOM 2979 C C . PRO A 1 384 ? 24.726 76.137 72.618 1.00 10.92 370 PRO A C 1
ATOM 2980 O O . PRO A 1 384 ? 23.748 76.896 72.566 1.00 13.66 370 PRO A O 1
ATOM 2984 N N . GLY A 1 385 ? 24.894 75.220 73.558 1.00 10.19 371 GLY A N 1
ATOM 2985 C CA . GLY A 1 385 ? 24.023 75.080 74.713 1.00 12.60 371 GLY A CA 1
ATOM 2986 C C . GLY A 1 385 ? 24.804 75.261 75.993 1.00 13.77 371 GLY A C 1
ATOM 2987 O O . GLY A 1 385 ? 25.874 75.880 76.000 1.00 14.81 371 GLY A O 1
ATOM 2988 N N . LYS A 1 386 ? 24.259 74.698 77.071 1.00 14.67 372 LYS A N 1
ATOM 2989 C CA . LYS A 1 386 ? 24.719 75.023 78.432 1.00 13.34 372 LYS A CA 1
ATOM 2990 C C . LYS A 1 386 ? 25.679 74.016 79.036 1.00 14.24 372 LYS A C 1
ATOM 2991 O O . LYS A 1 386 ? 26.311 74.350 80.046 1.00 14.94 372 LYS A O 1
ATOM 2997 N N . SER A 1 387 ? 25.779 72.805 78.470 1.00 10.93 373 SER A N 1
ATOM 2998 C CA . SER A 1 387 ? 26.625 71.755 79.079 1.00 11.76 373 SER A CA 1
ATOM 2999 C C . SER A 1 387 ? 28.106 71.944 78.784 1.00 11.67 373 SER A C 1
ATOM 3000 O O . SER A 1 387 ? 28.473 72.436 77.717 1.00 12.46 373 SER A O 1
ATOM 3003 N N . THR A 1 388 ? 28.983 71.510 79.688 1.00 12.98 374 THR A N 1
ATOM 3004 C CA . THR A 1 388 ? 30.414 71.453 79.361 1.00 11.63 374 THR A CA 1
ATOM 3005 C C . THR A 1 388 ? 30.693 70.132 78.638 1.00 11.36 374 THR A C 1
ATOM 3006 O O . THR A 1 388 ? 29.978 69.157 78.868 1.00 12.29 374 THR A O 1
ATOM 3010 N N . PRO A 1 389 ? 31.723 70.084 77.766 1.00 12.01 375 PRO A N 1
ATOM 3011 C CA . PRO A 1 389 ? 32.063 68.800 77.133 1.00 12.51 375 PRO A CA 1
ATOM 3012 C C . PRO A 1 389 ? 32.377 67.712 78.187 1.00 14.01 375 PRO A C 1
ATOM 3013 O O . PRO A 1 389 ? 31.965 66.569 78.050 1.00 13.25 375 PRO A O 1
ATOM 3017 N N . GLN A 1 390 ? 33.071 68.086 79.261 1.00 14.14 376 GLN A N 1
ATOM 3018 C CA . GLN A 1 390 ? 33.347 67.164 80.362 1.00 15.65 376 GLN A CA 1
ATOM 3019 C C . GLN A 1 390 ? 32.080 66.570 80.989 1.00 13.44 376 GLN A C 1
ATOM 3020 O O . GLN A 1 390 ? 32.014 65.348 81.206 1.00 16.23 376 GLN A O 1
ATOM 3026 N N . GLU A 1 391 ? 31.072 67.419 81.259 1.00 12.13 377 GLU A N 1
ATOM 3027 C CA . GLU A 1 391 ? 29.784 66.971 81.821 1.00 14.91 377 GLU A CA 1
ATOM 3028 C C . GLU A 1 391 ? 29.091 65.982 80.884 1.00 15.18 377 GLU A C 1
ATOM 3029 O O . GLU A 1 391 ? 28.440 65.015 81.313 1.00 13.96 377 GLU A O 1
ATOM 3035 N N . ILE A 1 392 ? 29.233 66.233 79.582 1.00 12.32 378 ILE A N 1
ATOM 3036 C CA . ILE A 1 392 ? 28.644 65.319 78.590 1.00 11.30 378 ILE A CA 1
ATOM 3037 C C . ILE A 1 392 ? 29.293 63.928 78.622 1.00 11.11 378 ILE A C 1
ATOM 3038 O O . ILE A 1 392 ? 28.604 62.931 78.712 1.00 11.91 378 ILE A O 1
ATOM 3043 N N A ILE A 1 393 ? 30.616 63.887 78.567 0.50 12.66 379 ILE A N 1
ATOM 3044 N N B ILE A 1 393 ? 30.618 63.888 78.564 0.50 11.60 379 ILE A N 1
ATOM 3045 C CA A ILE A 1 393 ? 31.348 62.630 78.653 0.50 11.95 379 ILE A CA 1
ATOM 3046 C CA B ILE A 1 393 ? 31.356 62.633 78.650 0.50 11.68 379 ILE A CA 1
ATOM 3047 C C A ILE A 1 393 ? 31.091 61.876 79.966 0.50 14.23 379 ILE A C 1
ATOM 3048 C C B ILE A 1 393 ? 31.091 61.877 79.965 0.50 13.91 379 ILE A C 1
ATOM 3049 O O A ILE A 1 393 ? 30.892 60.656 79.965 0.50 13.67 379 ILE A O 1
ATOM 3050 O O B ILE A 1 393 ? 30.892 60.656 79.965 0.50 13.15 379 ILE A O 1
ATOM 3059 N N . GLU A 1 394 ? 31.048 62.615 81.076 1.00 12.99 380 GLU A N 1
ATOM 3060 C CA . GLU A 1 394 ? 30.790 62.019 82.401 1.00 12.17 380 GLU A CA 1
ATOM 3061 C C . GLU A 1 394 ? 29.403 61.414 82.578 1.00 14.17 380 GLU A C 1
ATOM 3062 O O . GLU A 1 394 ? 29.210 60.556 83.441 1.00 16.99 380 GLU A O 1
ATOM 3068 N N . SER A 1 395 ? 28.446 61.814 81.733 1.00 14.21 381 SER A N 1
ATOM 3069 C CA . SER A 1 395 ? 27.086 61.281 81.771 1.00 13.82 381 SER A CA 1
ATOM 3070 C C . SER A 1 395 ? 26.933 59.886 81.166 1.00 13.52 381 SER A C 1
ATOM 3071 O O . SER A 1 395 ? 25.856 59.300 81.273 1.00 14.73 381 SER A O 1
ATOM 3074 N N . VAL A 1 396 ? 27.971 59.380 80.497 1.00 12.92 382 VAL A N 1
ATOM 3075 C CA . VAL A 1 396 ? 27.863 58.104 79.781 1.00 11.98 382 VAL A CA 1
ATOM 3076 C C . VAL A 1 396 ? 28.548 56.948 80.530 1.00 11.98 382 VAL A C 1
ATOM 3077 O O . VAL A 1 396 ? 29.745 56.980 80.759 1.00 13.24 382 VAL A O 1
ATOM 3081 N N . GLU A 1 397 ? 27.760 55.924 80.852 1.00 13.50 383 GLU A N 1
ATOM 3082 C CA . GLU A 1 397 ? 28.281 54.723 81.519 1.00 13.06 383 GLU A CA 1
ATOM 3083 C C . GLU A 1 397 ? 29.000 53.807 80.520 1.00 12.64 383 GLU A C 1
ATOM 3084 O O . GLU A 1 397 ? 30.057 53.227 80.844 1.00 15.02 383 GLU A O 1
ATOM 3090 N N . TYR A 1 398 ? 28.432 53.663 79.326 1.00 14.60 384 TYR A N 1
ATOM 3091 C CA . TYR A 1 398 ? 29.058 52.914 78.258 1.00 14.06 384 TYR A CA 1
ATOM 3092 C C . TYR A 1 398 ? 28.600 53.486 76.928 1.00 11.90 384 TYR A C 1
ATOM 3093 O O . TYR A 1 398 ? 27.400 53.582 76.666 1.00 15.67 384 TYR A O 1
ATOM 3102 N N . GLY A 1 399 ? 29.550 53.796 76.053 1.00 10.18 385 GLY A N 1
ATOM 3103 C CA . GLY A 1 399 ? 29.196 54.294 74.724 1.00 8.13 385 GLY A CA 1
ATOM 3104 C C . GLY A 1 399 ? 30.438 54.651 73.953 1.00 9.53 385 GLY A C 1
ATOM 3105 O O . GLY A 1 399 ? 31.528 54.099 74.239 1.00 9.74 385 GLY A O 1
ATOM 3106 N N A ILE A 1 400 ? 30.291 55.561 72.985 0.50 10.20 386 ILE A N 1
ATOM 3107 N N B ILE A 1 400 ? 30.301 55.539 72.973 0.50 10.30 386 ILE A N 1
ATOM 3108 C CA A ILE A 1 400 ? 31.377 56.013 72.097 0.50 9.67 386 ILE A CA 1
ATOM 3109 C CA B ILE A 1 400 ? 31.461 55.993 72.213 0.50 10.04 386 ILE A CA 1
ATOM 3110 C C A ILE A 1 400 ? 31.584 57.517 72.205 0.50 7.27 386 ILE A C 1
ATOM 3111 C C B ILE A 1 400 ? 31.591 57.514 72.203 0.50 7.57 386 ILE A C 1
ATOM 3112 O O A ILE A 1 400 ? 30.609 58.270 72.286 0.50 10.52 386 ILE A O 1
ATOM 3113 O O B ILE A 1 400 ? 30.607 58.261 72.271 0.50 10.82 386 ILE A O 1
ATOM 3122 N N . TYR A 1 401 ? 32.833 57.961 72.117 1.00 7.94 387 TYR A N 1
ATOM 3123 C CA . TYR A 1 401 ? 33.155 59.369 71.922 1.00 7.95 387 TYR A CA 1
ATOM 3124 C C . TYR A 1 401 ? 33.810 59.466 70.571 1.00 8.65 387 TYR A C 1
ATOM 3125 O O . TYR A 1 401 ? 34.819 58.802 70.343 1.00 9.76 387 TYR A O 1
ATOM 3134 N N . ALA A 1 402 ? 33.232 60.273 69.675 1.00 7.75 388 ALA A N 1
ATOM 3135 C CA . ALA A 1 402 ? 33.730 60.414 68.323 1.00 7.94 388 ALA A CA 1
ATOM 3136 C C . ALA A 1 402 ? 34.038 61.862 67.990 1.00 10.21 388 ALA A C 1
ATOM 3137 O O . ALA A 1 402 ? 33.168 62.622 67.566 1.00 10.61 388 ALA A O 1
ATOM 3139 N N . PRO A 1 403 ? 35.297 62.248 68.147 1.00 9.10 389 PRO A N 1
ATOM 3140 C CA . PRO A 1 403 ? 35.697 63.605 67.854 1.00 9.86 389 PRO A CA 1
ATOM 3141 C C . PRO A 1 403 ? 35.984 63.888 66.371 1.00 8.79 389 PRO A C 1
ATOM 3142 O O . PRO A 1 403 ? 36.107 65.060 66.035 1.00 11.26 389 PRO A O 1
ATOM 3146 N N . ASN A 1 404 ? 36.110 62.877 65.505 1.00 10.92 390 ASN A N 1
ATOM 3147 C CA . ASN A 1 404 ? 36.380 63.138 64.115 1.00 13.86 390 ASN A CA 1
ATOM 3148 C C . ASN A 1 404 ? 35.662 62.129 63.249 1.00 10.57 390 ASN A C 1
ATOM 3149 O O . ASN A 1 404 ? 35.458 60.985 63.640 1.00 9.37 390 ASN A O 1
ATOM 3154 N N . PHE A 1 405 ? 35.276 62.593 62.074 1.00 10.66 391 PHE A N 1
ATOM 3155 C CA . PHE A 1 405 ? 34.548 61.807 61.074 1.00 9.84 391 PHE A CA 1
ATOM 3156 C C . PHE A 1 405 ? 35.186 61.931 59.703 1.00 10.02 391 PHE A C 1
ATOM 3157 O O . PHE A 1 405 ? 35.874 62.902 59.411 1.00 11.93 391 PHE A O 1
ATOM 3165 N N . GLY A 1 406 ? 34.922 60.936 58.880 1.00 9.83 392 GLY A N 1
ATOM 3166 C CA . GLY A 1 406 ? 35.032 61.057 57.445 1.00 10.07 392 GLY A CA 1
ATOM 3167 C C . GLY A 1 406 ? 33.735 61.670 56.927 1.00 11.80 392 GLY A C 1
ATOM 3168 O O . GLY A 1 406 ? 33.231 62.693 57.421 1.00 13.59 392 GLY A O 1
ATOM 3169 N N . GLY A 1 407 ? 33.123 61.022 55.960 1.00 12.77 393 GLY A N 1
ATOM 3170 C CA . GLY A 1 407 ? 31.913 61.571 55.346 1.00 11.23 393 GLY A CA 1
ATOM 3171 C C . GLY A 1 407 ? 30.653 60.884 55.788 1.00 11.69 393 GLY A C 1
ATOM 3172 O O . GLY A 1 407 ? 30.646 60.111 56.726 1.00 14.19 393 GLY A O 1
ATOM 3173 N N . GLY A 1 408 ? 29.575 61.173 55.078 1.00 9.42 394 GLY A N 1
ATOM 3174 C CA . GLY A 1 408 ? 28.272 60.605 55.359 1.00 8.62 394 GLY A CA 1
ATOM 3175 C C . GLY A 1 408 ? 27.410 60.535 54.116 1.00 7.82 394 GLY A C 1
ATOM 3176 O O . GLY A 1 408 ? 27.861 60.859 53.029 1.00 9.68 394 GLY A O 1
ATOM 3177 N N . GLN A 1 409 ? 26.155 60.136 54.299 1.00 7.39 395 GLN A N 1
ATOM 3178 C CA . GLN A 1 409 ? 25.216 60.000 53.190 1.00 7.70 395 GLN A CA 1
ATOM 3179 C C . GLN A 1 409 ? 23.831 59.977 53.774 1.00 6.92 395 GLN A C 1
ATOM 3180 O O . GLN A 1 409 ? 23.656 59.589 54.927 1.00 7.82 395 GLN A O 1
ATOM 3186 N N . VAL A 1 410 ? 22.812 60.349 52.990 1.00 8.81 396 VAL A N 1
ATOM 3187 C CA . VAL A 1 410 ? 21.466 60.402 53.495 1.00 8.65 396 VAL A CA 1
ATOM 3188 C C . VAL A 1 410 ? 20.478 59.983 52.398 1.00 8.43 396 VAL A C 1
ATOM 3189 O O . VAL A 1 410 ? 20.659 60.308 51.218 1.00 8.97 396 VAL A O 1
ATOM 3193 N N . ASP A 1 411 ? 19.436 59.252 52.797 1.00 8.96 397 ASP A N 1
ATOM 3194 C CA . ASP A 1 411 ? 18.227 59.058 51.986 1.00 8.05 397 ASP A CA 1
ATOM 3195 C C . ASP A 1 411 ? 17.170 59.945 52.573 1.00 9.12 397 ASP A C 1
ATOM 3196 O O . ASP A 1 411 ? 16.641 59.629 53.644 1.00 9.34 397 ASP A O 1
ATOM 3201 N N A ILE A 1 412 ? 16.848 61.044 51.882 0.50 9.69 398 ILE A N 1
ATOM 3202 N N B ILE A 1 412 ? 16.849 61.045 51.883 0.50 9.68 398 ILE A N 1
ATOM 3203 C CA A ILE A 1 412 ? 15.969 62.078 52.442 0.50 9.39 398 ILE A CA 1
ATOM 3204 C CA B ILE A 1 412 ? 15.969 62.076 52.449 0.50 9.42 398 ILE A CA 1
ATOM 3205 C C A ILE A 1 412 ? 14.498 61.666 52.461 0.50 9.31 398 ILE A C 1
ATOM 3206 C C B ILE A 1 412 ? 14.498 61.666 52.463 0.50 9.47 398 ILE A C 1
ATOM 3207 O O A ILE A 1 412 ? 13.705 62.318 53.130 0.50 10.35 398 ILE A O 1
ATOM 3208 O O B ILE A 1 412 ? 13.705 62.317 53.131 0.50 11.01 398 ILE A O 1
ATOM 3217 N N . THR A 1 413 ? 14.153 60.601 51.747 1.00 8.56 399 THR A N 1
ATOM 3218 C CA . THR A 1 413 ? 12.761 60.149 51.670 1.00 8.73 399 THR A CA 1
ATOM 3219 C C . THR A 1 413 ? 12.409 59.239 52.841 1.00 8.93 399 THR A C 1
ATOM 3220 O O . THR A 1 413 ? 11.417 59.490 53.548 1.00 9.21 399 THR A O 1
ATOM 3224 N N . SER A 1 414 ? 13.250 58.224 53.042 1.00 9.24 400 SER A N 1
ATOM 3225 C CA . SER A 1 414 ? 13.092 57.280 54.156 1.00 10.28 400 SER A CA 1
ATOM 3226 C C . SER A 1 414 ? 13.640 57.792 55.495 1.00 8.71 400 SER A C 1
ATOM 3227 O O . SER A 1 414 ? 13.394 57.204 56.545 1.00 12.18 400 SER A O 1
ATOM 3230 N N . ASP A 1 415 ? 14.406 58.864 55.425 1.00 8.10 401 ASP A N 1
ATOM 3231 C CA . ASP A 1 415 ? 14.982 59.537 56.574 1.00 9.50 401 ASP A CA 1
ATOM 3232 C C . ASP A 1 415 ? 15.965 58.615 57.273 1.00 11.44 401 ASP A C 1
ATOM 3233 O O . ASP A 1 415 ? 15.905 58.463 58.490 1.00 17.69 401 ASP A O 1
ATOM 3238 N N . LYS A 1 416 ? 16.839 57.975 56.511 1.00 11.59 402 LYS A N 1
ATOM 3239 C CA . LYS A 1 416 ? 17.966 57.188 57.023 1.00 10.80 402 LYS A CA 1
ATOM 3240 C C . LYS A 1 416 ? 19.261 57.838 56.615 1.00 8.99 402 LYS A C 1
ATOM 3241 O O . LYS A 1 416 ? 19.418 58.229 55.467 1.00 8.93 402 LYS A O 1
ATOM 3247 N N . PHE A 1 417 ? 20.197 57.966 57.549 1.00 8.37 403 PHE A N 1
ATOM 3248 C CA . PHE A 1 417 ? 21.477 58.567 57.216 1.00 8.58 403 PHE A CA 1
ATOM 3249 C C . PHE A 1 417 ? 22.600 57.790 57.888 1.00 7.87 403 PHE A C 1
ATOM 3250 O O . PHE A 1 417 ? 22.386 57.083 58.865 1.00 7.37 403 PHE A O 1
ATOM 3258 N N . VAL A 1 418 ? 23.789 57.958 57.337 1.00 8.54 404 VAL A N 1
ATOM 3259 C CA . VAL A 1 418 ? 24.984 57.419 57.932 1.00 6.42 404 VAL A CA 1
ATOM 3260 C C . VAL A 1 418 ? 26.090 58.477 57.958 1.00 5.89 404 VAL A C 1
ATOM 3261 O O . VAL A 1 418 ? 26.098 59.458 57.204 1.00 8.07 404 VAL A O 1
ATOM 3265 N N . PHE A 1 419 ? 27.039 58.274 58.869 1.00 7.96 405 PHE A N 1
ATOM 3266 C CA . PHE A 1 419 ? 28.314 58.978 58.885 1.00 7.50 405 PHE A CA 1
ATOM 3267 C C . PHE A 1 419 ? 29.355 58.102 59.559 1.00 7.55 405 PHE A C 1
ATOM 3268 O O . PHE A 1 419 ? 29.009 57.308 60.459 1.00 7.48 405 PHE A O 1
ATOM 3276 N N . SER A 1 420 ? 30.609 58.207 59.117 1.00 9.76 406 SER A N 1
ATOM 3277 C CA . SER A 1 420 ? 31.622 57.198 59.490 1.00 8.71 406 SER A CA 1
ATOM 3278 C C . SER A 1 420 ? 32.746 57.833 60.302 1.00 8.07 406 SER A C 1
ATOM 3279 O O . SER A 1 420 ? 33.281 58.854 59.906 1.00 10.06 406 SER A O 1
ATOM 3282 N N . THR A 1 421 ? 33.078 57.243 61.455 1.00 8.87 407 THR A N 1
ATOM 3283 C CA . THR A 1 421 ? 34.074 57.843 62.318 1.00 8.45 407 THR A CA 1
ATOM 3284 C C . THR A 1 421 ? 35.483 57.758 61.690 1.00 9.28 407 THR A C 1
ATOM 3285 O O . THR A 1 421 ? 35.783 56.829 60.931 1.00 11.75 407 THR A O 1
ATOM 3289 N N . SER A 1 422 ? 36.314 58.745 62.021 1.00 9.58 408 SER A N 1
ATOM 3290 C CA . SER A 1 422 ? 37.738 58.755 61.715 1.00 9.05 408 SER A CA 1
ATOM 3291 C C . SER A 1 422 ? 38.622 58.729 62.964 1.00 9.50 408 SER A C 1
ATOM 3292 O O . SER A 1 422 ? 39.801 58.417 62.875 1.00 14.13 408 SER A O 1
ATOM 3295 N N . GLU A 1 423 ? 38.071 59.096 64.109 1.00 10.35 409 GLU A N 1
ATOM 3296 C CA . GLU A 1 423 ? 38.720 58.967 65.421 1.00 10.42 409 GLU A CA 1
ATOM 3297 C C . GLU A 1 423 ? 37.581 58.716 66.391 1.00 9.63 409 GLU A C 1
ATOM 3298 O O . GLU A 1 423 ? 36.618 59.493 66.429 1.00 11.34 409 GLU A O 1
ATOM 3304 N N . ALA A 1 424 ? 37.682 57.644 67.167 1.00 10.56 410 ALA A N 1
ATOM 3305 C CA . ALA A 1 424 ? 36.666 57.306 68.128 1.00 9.94 410 ALA A CA 1
ATOM 3306 C C . ALA A 1 424 ? 37.254 56.501 69.267 1.00 9.37 410 ALA A C 1
ATOM 3307 O O . ALA A 1 424 ? 38.295 55.855 69.111 1.00 10.59 410 ALA A O 1
ATOM 3309 N N . TYR A 1 425 ? 36.541 56.523 70.392 1.00 11.05 411 TYR A N 1
ATOM 3310 C CA . TYR A 1 425 ? 36.961 55.905 71.653 1.00 10.58 411 TYR A CA 1
ATOM 3311 C C . TYR A 1 425 ? 35.767 55.334 72.380 1.00 10.18 411 TYR A C 1
ATOM 3312 O O . TYR A 1 425 ? 34.649 55.839 72.227 1.00 11.16 411 TYR A O 1
ATOM 3321 N N . LEU A 1 426 ? 35.974 54.282 73.154 1.00 11.14 412 LEU A N 1
ATOM 3322 C CA . LEU A 1 426 ? 34.990 53.937 74.169 1.00 8.93 412 LEU A CA 1
ATOM 3323 C C . LEU A 1 426 ? 34.896 55.029 75.228 1.00 10.76 412 LEU A C 1
ATOM 3324 O O . LEU A 1 426 ? 35.871 55.695 75.541 1.00 12.22 412 LEU A O 1
ATOM 3329 N N . ILE A 1 427 ? 33.708 55.174 75.791 1.00 10.26 413 ILE A N 1
ATOM 3330 C CA . ILE A 1 427 ? 33.498 55.829 77.073 1.00 10.79 413 ILE A CA 1
ATOM 3331 C C . ILE A 1 427 ? 33.072 54.696 77.986 1.00 11.01 413 ILE A C 1
ATOM 3332 O O . ILE A 1 427 ? 32.130 53.970 77.681 1.00 10.23 413 ILE A O 1
ATOM 3337 N N . GLU A 1 428 ? 33.761 54.570 79.121 1.00 11.93 414 GLU A N 1
ATOM 3338 C CA . GLU A 1 428 ? 33.440 53.616 80.185 1.00 14.10 414 GLU A CA 1
ATOM 3339 C C . GLU A 1 428 ? 33.415 54.373 81.504 1.00 12.93 414 GLU A C 1
ATOM 3340 O O . GLU A 1 428 ? 34.379 55.032 81.861 1.00 13.41 414 GLU A O 1
ATOM 3346 N N A ASN A 1 429 ? 32.281 54.285 82.194 0.50 12.72 415 ASN A N 1
ATOM 3347 N N B ASN A 1 429 ? 32.276 54.289 82.182 0.50 12.17 415 ASN A N 1
ATOM 3348 C CA A ASN A 1 429 ? 32.078 54.928 83.499 0.50 12.31 415 ASN A CA 1
ATOM 3349 C CA B ASN A 1 429 ? 32.050 54.935 83.475 0.50 14.17 415 ASN A CA 1
ATOM 3350 C C A ASN A 1 429 ? 32.416 56.410 83.455 0.50 13.30 415 ASN A C 1
ATOM 3351 C C B ASN A 1 429 ? 32.418 56.409 83.453 0.50 16.60 415 ASN A C 1
ATOM 3352 O O A ASN A 1 429 ? 33.117 56.913 84.318 0.50 16.10 415 ASN A O 1
ATOM 3353 O O B ASN A 1 429 ? 33.123 56.906 84.320 0.50 19.26 415 ASN A O 1
ATOM 3362 N N . GLY A 1 430 ? 31.939 57.097 82.421 1.00 12.46 416 GLY A N 1
ATOM 3363 C CA . GLY A 1 430 ? 32.137 58.525 82.305 1.00 13.36 416 GLY A CA 1
ATOM 3364 C C . GLY A 1 430 ? 33.524 59.006 81.946 1.00 11.34 416 GLY A C 1
ATOM 3365 O O . GLY A 1 430 ? 33.819 60.161 82.110 1.00 12.59 416 GLY A O 1
ATOM 3366 N N . LYS A 1 431 ? 34.375 58.127 81.447 1.00 11.47 417 LYS A N 1
ATOM 3367 C CA . LYS A 1 431 ? 35.730 58.483 81.054 1.00 13.01 417 LYS A CA 1
ATOM 3368 C C . LYS A 1 431 ? 36.011 57.966 79.638 1.00 12.55 417 LYS A C 1
ATOM 3369 O O . LYS A 1 431 ? 35.624 56.856 79.300 1.00 10.50 417 LYS A O 1
ATOM 3375 N N . VAL A 1 432 ? 36.703 58.754 78.837 1.00 12.89 418 VAL A N 1
ATOM 3376 C CA . VAL A 1 432 ? 37.164 58.277 77.537 1.00 10.81 418 VAL A CA 1
ATOM 3377 C C . VAL A 1 432 ? 38.295 57.274 77.757 1.00 11.39 418 VAL A C 1
ATOM 3378 O O . VAL A 1 432 ? 39.245 57.536 78.500 1.00 15.57 418 VAL A O 1
ATOM 3382 N N . THR A 1 433 ? 38.199 56.123 77.097 1.00 11.45 419 THR A N 1
ATOM 3383 C CA . THR A 1 433 ? 39.169 55.073 77.279 1.00 13.01 419 THR A CA 1
ATOM 3384 C C . THR A 1 433 ? 39.772 54.651 75.928 1.00 10.21 419 THR A C 1
ATOM 3385 O O . THR A 1 433 ? 40.561 55.401 75.376 1.00 15.02 419 THR A O 1
ATOM 3389 N N . LYS A 1 434 ? 39.494 53.429 75.469 1.00 11.95 420 LYS A N 1
ATOM 3390 C CA . LYS A 1 434 ? 40.303 52.813 74.405 1.00 13.45 420 LYS A CA 1
ATOM 3391 C C . LYS A 1 434 ? 39.923 53.383 73.034 1.00 10.96 420 LYS A C 1
ATOM 3392 O O . LYS A 1 434 ? 38.716 53.504 72.744 1.00 9.92 420 LYS A O 1
ATOM 3398 N N . PRO A 1 435 ? 40.909 53.673 72.172 1.00 12.23 421 PRO A N 1
ATOM 3399 C CA . PRO A 1 435 ? 40.591 54.015 70.788 1.00 11.22 421 PRO A CA 1
ATOM 3400 C C . PRO A 1 435 ? 39.990 52.821 70.055 1.00 10.45 421 PRO A C 1
ATOM 3401 O O . PRO A 1 435 ? 40.432 51.663 70.234 1.00 10.79 421 PRO A O 1
ATOM 3405 N N . VAL A 1 436 ? 38.959 53.095 69.265 1.00 9.35 422 VAL A N 1
ATOM 3406 C CA . VAL A 1 436 ? 38.290 52.068 68.504 1.00 9.09 422 VAL A CA 1
ATOM 3407 C C . VAL A 1 436 ? 38.355 52.316 67.000 1.00 9.22 422 VAL A C 1
ATOM 3408 O O . VAL A 1 436 ? 38.487 53.456 66.548 1.00 11.41 422 VAL A O 1
ATOM 3412 N N . LYS A 1 437 ? 38.261 51.234 66.238 1.00 10.51 423 LYS A N 1
ATOM 3413 C CA . LYS A 1 437 ? 38.364 51.286 64.787 1.00 11.84 423 LYS A CA 1
ATOM 3414 C C . LYS A 1 437 ? 37.204 52.030 64.165 1.00 12.55 423 LYS A C 1
ATOM 3415 O O . LYS A 1 437 ? 36.138 52.139 64.754 1.00 10.07 423 LYS A O 1
ATOM 3421 N N . GLY A 1 438 ? 37.429 52.500 62.949 1.00 13.21 424 GLY A N 1
ATOM 3422 C CA . GLY A 1 438 ? 36.361 53.211 62.220 1.00 11.38 424 GLY A CA 1
ATOM 3423 C C . GLY A 1 438 ? 35.068 52.417 62.139 1.00 10.25 424 GLY A C 1
ATOM 3424 O O . GLY A 1 438 ? 35.064 51.210 61.865 1.00 11.65 424 GLY A O 1
ATOM 3425 N N . ALA A 1 439 ? 33.956 53.100 62.360 1.00 9.39 425 ALA A N 1
ATOM 3426 C CA . ALA A 1 439 ? 32.632 52.502 62.277 1.00 10.33 425 ALA A CA 1
ATOM 3427 C C . ALA A 1 439 ? 31.696 53.499 61.630 1.00 9.50 425 ALA A C 1
ATOM 3428 O O . ALA A 1 439 ? 31.772 54.707 61.841 1.00 8.82 425 ALA A O 1
ATOM 3430 N N . THR A 1 440 ? 30.793 52.966 60.830 1.00 8.55 426 THR A N 1
ATOM 3431 C CA . THR A 1 440 ? 29.687 53.726 60.281 1.00 8.75 426 THR A CA 1
ATOM 3432 C C . THR A 1 440 ? 28.574 53.699 61.286 1.00 7.79 426 THR A C 1
ATOM 3433 O O . THR A 1 440 ? 28.234 52.664 61.825 1.00 8.76 426 THR A O 1
ATOM 3437 N N . LEU A 1 441 ? 28.062 54.892 61.576 1.00 7.13 427 LEU A N 1
ATOM 3438 C CA . LEU A 1 441 ? 26.933 55.066 62.480 1.00 9.61 427 LEU A CA 1
ATOM 3439 C C . LEU A 1 441 ? 25.698 55.283 61.619 1.00 9.07 427 LEU A C 1
ATOM 3440 O O . LEU A 1 441 ? 25.810 55.981 60.596 1.00 8.83 427 LEU A O 1
ATOM 3445 N N . ILE A 1 442 ? 24.545 54.743 62.003 1.00 7.01 428 ILE A N 1
ATOM 3446 C CA . ILE A 1 442 ? 23.316 54.868 61.243 1.00 7.58 428 ILE A CA 1
ATOM 3447 C C . ILE A 1 442 ? 22.138 55.209 62.160 1.00 7.71 428 ILE A C 1
ATOM 3448 O O . ILE A 1 442 ? 22.029 54.728 63.306 1.00 9.08 428 ILE A O 1
ATOM 3453 N N . GLY A 1 443 ? 21.256 56.056 61.634 1.00 7.41 429 GLY A N 1
ATOM 3454 C CA . GLY A 1 443 ? 20.018 56.370 62.323 1.00 8.81 429 GLY A CA 1
ATOM 3455 C C . GLY A 1 443 ? 18.977 56.905 61.372 1.00 9.53 429 GLY A C 1
ATOM 3456 O O . GLY A 1 443 ? 19.202 57.018 60.186 1.00 9.89 429 GLY A O 1
ATOM 3457 N N A SER A 1 444 ? 17.820 57.213 61.941 0.50 11.00 430 SER A N 1
ATOM 3458 N N B SER A 1 444 ? 17.818 57.212 61.940 0.50 11.33 430 SER A N 1
ATOM 3459 C CA A SER A 1 444 ? 16.807 57.996 61.293 0.50 11.52 430 SER A CA 1
ATOM 3460 C CA B SER A 1 444 ? 16.802 57.998 61.291 0.50 11.19 430 SER A CA 1
ATOM 3461 C C A SER A 1 444 ? 17.050 59.445 61.682 0.50 10.24 430 SER A C 1
ATOM 3462 C C B SER A 1 444 ? 17.050 59.445 61.681 0.50 10.01 430 SER A C 1
ATOM 3463 O O A SER A 1 444 ? 17.301 59.719 62.853 0.50 17.69 430 SER A O 1
ATOM 3464 O O B SER A 1 444 ? 17.301 59.718 62.853 0.50 17.91 430 SER A O 1
ATOM 3469 N N . GLY A 1 445 ? 17.003 60.361 60.717 1.00 9.78 431 GLY A N 1
ATOM 3470 C CA . GLY A 1 445 ? 17.333 61.766 60.965 1.00 11.82 431 GLY A CA 1
ATOM 3471 C C . GLY A 1 445 ? 16.570 62.443 62.085 1.00 9.74 431 GLY A C 1
ATOM 3472 O O . GLY A 1 445 ? 17.153 62.964 63.057 1.00 11.19 431 GLY A O 1
ATOM 3473 N N . ILE A 1 446 ? 15.258 62.442 61.933 1.00 9.92 432 ILE A N 1
ATOM 3474 C CA . ILE A 1 446 ? 14.397 63.096 62.922 1.00 10.83 432 ILE A CA 1
ATOM 3475 C C . ILE A 1 446 ? 14.534 62.421 64.293 1.00 9.80 432 ILE A C 1
ATOM 3476 O O . ILE A 1 446 ? 14.724 63.091 65.314 1.00 11.72 432 ILE A O 1
ATOM 3481 N N . GLU A 1 447 ? 14.462 61.102 64.309 1.00 10.41 433 GLU A N 1
ATOM 3482 C CA . GLU A 1 447 ? 14.561 60.376 65.561 1.00 10.42 433 GLU A CA 1
ATOM 3483 C C . GLU A 1 447 ? 15.908 60.569 66.265 1.00 9.64 433 GLU A C 1
ATOM 3484 O O . GLU A 1 447 ? 15.942 60.702 67.486 1.00 12.20 433 GLU A O 1
ATOM 3490 N N . THR A 1 448 ? 16.989 60.652 65.497 1.00 8.48 434 THR A N 1
ATOM 3491 C CA . THR A 1 448 ? 18.302 60.890 66.063 1.00 10.35 434 THR A CA 1
ATOM 3492 C C . THR A 1 448 ? 18.402 62.301 66.640 1.00 8.46 434 THR A C 1
ATOM 3493 O O . THR A 1 448 ? 18.877 62.496 67.762 1.00 9.46 434 THR A O 1
ATOM 3497 N N . MET A 1 449 ? 17.902 63.288 65.921 1.00 8.66 435 MET A N 1
ATOM 3498 C CA . MET A 1 449 ? 17.872 64.665 66.433 1.00 8.55 435 MET A CA 1
ATOM 3499 C C . MET A 1 449 ? 17.033 64.786 67.701 1.00 9.52 435 MET A C 1
ATOM 3500 O O . MET A 1 449 ? 17.377 65.562 68.578 1.00 11.25 435 MET A O 1
ATOM 3505 N N . GLN A 1 450 ? 15.942 64.040 67.778 1.00 9.13 436 GLN A N 1
ATOM 3506 C CA . GLN A 1 450 ? 15.114 64.031 68.986 1.00 9.97 436 GLN A CA 1
ATOM 3507 C C . GLN A 1 450 ? 15.763 63.344 70.208 1.00 11.15 436 GLN A C 1
ATOM 3508 O O . GLN A 1 450 ? 15.299 63.500 71.343 1.00 14.17 436 GLN A O 1
ATOM 3514 N N . GLN A 1 451 ? 16.811 62.558 69.962 1.00 12.59 437 GLN A N 1
ATOM 3515 C CA . GLN A 1 451 ? 17.590 61.857 71.000 1.00 11.08 437 GLN A CA 1
ATOM 3516 C C . GLN A 1 451 ? 18.753 62.702 71.544 1.00 9.33 437 GLN A C 1
ATOM 3517 O O . GLN A 1 451 ? 19.542 62.214 72.367 1.00 10.30 437 GLN A O 1
ATOM 3523 N N . ILE A 1 452 ? 18.911 63.943 71.053 1.00 10.47 438 ILE A N 1
ATOM 3524 C CA . ILE A 1 452 ? 20.003 64.806 71.526 1.00 10.67 438 ILE A CA 1
ATOM 3525 C C . ILE A 1 452 ? 19.638 65.400 72.902 1.00 10.76 438 ILE A C 1
ATOM 3526 O O . ILE A 1 452 ? 18.793 66.299 72.988 1.00 15.51 438 ILE A O 1
ATOM 3531 N N . SER A 1 453 ? 20.281 64.914 73.961 1.00 9.31 439 SER A N 1
ATOM 3532 C CA . SER A 1 453 ? 19.867 65.236 75.337 1.00 9.79 439 SER A CA 1
ATOM 3533 C C . SER A 1 453 ? 20.780 66.237 76.036 1.00 10.12 439 SER A C 1
ATOM 3534 O O . SER A 1 453 ? 20.458 66.717 77.119 1.00 12.07 439 SER A O 1
ATOM 3537 N N . MET A 1 454 ? 21.921 66.532 75.422 1.00 8.43 440 MET A N 1
ATOM 3538 C CA . MET A 1 454 ? 22.882 67.483 75.962 1.00 9.94 440 MET A CA 1
ATOM 3539 C C . MET A 1 454 ? 23.577 68.172 74.807 1.00 10.62 440 MET A C 1
ATOM 3540 O O . MET A 1 454 ? 23.949 67.501 73.828 1.00 9.90 440 MET A O 1
ATOM 3545 N N . VAL A 1 455 ? 23.736 69.490 74.915 1.00 10.35 441 VAL A N 1
ATOM 3546 C CA . VAL A 1 455 ? 24.376 70.324 73.880 1.00 10.06 441 VAL A CA 1
ATOM 3547 C C . VAL A 1 455 ? 25.431 71.169 74.562 1.00 9.71 441 VAL A C 1
ATOM 3548 O O . VAL A 1 455 ? 25.132 71.912 75.498 1.00 11.55 441 VAL A O 1
ATOM 3552 N N . GLY A 1 456 ? 26.660 71.044 74.099 1.00 8.98 442 GLY A N 1
ATOM 3553 C CA . GLY A 1 456 ? 27.785 71.733 74.656 1.00 9.72 442 GLY A CA 1
ATOM 3554 C C . GLY A 1 456 ? 27.898 73.218 74.417 1.00 10.19 442 GLY A C 1
ATOM 3555 O O . GLY A 1 456 ? 27.242 73.772 73.536 1.00 11.77 442 GLY A O 1
ATOM 3556 N N . ASN A 1 457 ? 28.785 73.850 75.184 1.00 10.63 443 ASN A N 1
ATOM 3557 C CA . ASN A 1 457 ? 29.093 75.284 75.099 1.00 10.02 443 ASN A CA 1
ATOM 3558 C C . ASN A 1 457 ? 30.351 75.623 74.292 1.00 10.87 443 ASN A C 1
ATOM 3559 O O . ASN A 1 457 ? 30.972 76.683 74.484 1.00 13.74 443 ASN A O 1
ATOM 3564 N N . ASP A 1 458 ? 30.708 74.755 73.356 1.00 10.38 444 ASP A N 1
ATOM 3565 C CA . ASP A 1 458 ? 32.000 74.780 72.674 1.00 11.15 444 ASP A CA 1
ATOM 3566 C C . ASP A 1 458 ? 31.811 74.629 71.152 1.00 12.64 444 ASP A C 1
ATOM 3567 O O . ASP A 1 458 ? 32.427 73.789 70.500 1.00 12.39 444 ASP A O 1
ATOM 3572 N N . LEU A 1 459 ? 30.956 75.474 70.590 1.00 10.92 445 LEU A N 1
ATOM 3573 C CA . LEU A 1 459 ? 30.730 75.440 69.142 1.00 10.50 445 LEU A CA 1
ATOM 3574 C C . LEU A 1 459 ? 32.025 75.710 68.390 1.00 10.17 445 LEU A C 1
ATOM 3575 O O . LEU A 1 459 ? 32.701 76.685 68.627 1.00 12.47 445 LEU A O 1
ATOM 3580 N N . LYS A 1 460 ? 32.319 74.874 67.404 1.00 9.32 446 LYS A N 1
ATOM 3581 C CA . LYS A 1 460 ? 33.248 75.262 66.369 1.00 10.84 446 LYS A CA 1
ATOM 3582 C C . LYS A 1 460 ? 32.827 74.663 65.045 1.00 10.07 446 LYS A C 1
ATOM 3583 O O . LYS A 1 460 ? 32.075 73.690 64.988 1.00 9.54 446 LYS A O 1
ATOM 3589 N N . LEU A 1 461 ? 33.315 75.302 63.982 1.00 9.19 447 LEU A N 1
ATOM 3590 C CA . LEU A 1 461 ? 33.111 74.791 62.632 1.00 9.05 447 LEU A CA 1
ATOM 3591 C C . LEU A 1 461 ? 34.319 73.960 62.210 1.00 8.06 447 LEU A C 1
ATOM 3592 O O . LEU A 1 461 ? 35.370 74.042 62.841 1.00 10.47 447 LEU A O 1
ATOM 3597 N N . ASP A 1 462 ? 34.194 73.232 61.104 1.00 8.56 448 ASP A N 1
ATOM 3598 C CA . ASP A 1 462 ? 35.328 72.523 60.549 1.00 7.33 448 ASP A CA 1
ATOM 3599 C C . ASP A 1 462 ? 36.431 73.458 60.075 1.00 7.57 448 ASP A C 1
ATOM 3600 O O . ASP A 1 462 ? 36.213 74.643 59.906 1.00 10.27 448 ASP A O 1
ATOM 3605 N N . ASN A 1 463 ? 37.589 72.874 59.828 1.00 7.09 449 ASN A N 1
ATOM 3606 C CA . ASN A 1 463 ? 38.784 73.644 59.480 1.00 7.56 449 ASN A CA 1
ATOM 3607 C C . ASN A 1 463 ? 38.801 74.188 58.037 1.00 8.56 449 ASN A C 1
ATOM 3608 O O . ASN A 1 463 ? 39.740 74.896 57.676 1.00 9.36 449 ASN A O 1
ATOM 3613 N N . GLY A 1 464 ? 37.795 73.852 57.237 1.00 7.32 450 GLY A N 1
ATOM 3614 C CA . GLY A 1 464 ? 37.778 74.213 55.825 1.00 7.82 450 GLY A CA 1
ATOM 3615 C C . GLY A 1 464 ? 38.021 73.013 54.926 1.00 6.73 450 GLY A C 1
ATOM 3616 O O . GLY A 1 464 ? 38.792 73.104 53.989 1.00 8.11 450 GLY A O 1
ATOM 3617 N N . VAL A 1 465 ? 37.247 71.960 55.149 1.00 7.74 451 VAL A N 1
ATOM 3618 C CA . VAL A 1 465 ? 37.437 70.699 54.424 1.00 8.99 451 VAL A CA 1
ATOM 3619 C C . VAL A 1 465 ? 36.194 70.131 53.742 1.00 10.01 451 VAL A C 1
ATOM 3620 O O . VAL A 1 465 ? 36.280 69.151 53.023 1.00 12.52 451 VAL A O 1
ATOM 3624 N N . GLY A 1 466 ? 35.048 70.763 53.895 1.00 7.75 452 GLY A N 1
ATOM 3625 C CA . GLY A 1 466 ? 33.804 70.131 53.498 1.00 8.95 452 GLY A CA 1
ATOM 3626 C C . GLY A 1 466 ? 33.579 70.145 51.998 1.00 8.12 452 GLY A C 1
ATOM 3627 O O . GLY A 1 466 ? 33.751 71.164 51.321 1.00 7.69 452 GLY A O 1
ATOM 3628 N N . VAL A 1 467 ? 33.154 69.010 51.462 1.00 8.63 453 VAL A N 1
ATOM 3629 C CA . VAL A 1 467 ? 32.668 68.892 50.055 1.00 8.62 453 VAL A CA 1
ATOM 3630 C C . VAL A 1 467 ? 31.362 68.205 50.190 1.00 7.61 453 VAL A C 1
ATOM 3631 O O . VAL A 1 467 ? 31.382 67.267 51.110 1.00 2.48 453 VAL A O 1
ATOM 3635 N N . CYS A 1 468 ? 30.320 68.726 49.510 1.00 6.66 454 CYS A N 1
ATOM 3636 C CA . CYS A 1 468 ? 28.989 68.236 49.513 1.00 6.18 454 CYS A CA 1
ATOM 3637 C C . CYS A 1 468 ? 28.638 67.795 48.084 1.00 6.66 454 CYS A C 1
ATOM 3638 O O . CYS A 1 468 ? 28.896 68.549 47.135 1.00 6.51 454 CYS A O 1
ATOM 3641 N N . GLY A 1 469 ? 27.971 66.652 47.927 1.00 6.89 455 GLY A N 1
ATOM 3642 C CA . GLY A 1 469 ? 27.550 66.139 46.634 1.00 6.34 455 GLY A CA 1
ATOM 3643 C C . GLY A 1 469 ? 26.027 65.978 46.535 1.00 7.90 455 GLY A C 1
ATOM 3644 O O . GLY A 1 469 ? 25.410 65.359 47.417 1.00 8.88 455 GLY A O 1
ATOM 3645 N N . LYS A 1 470 ? 25.435 66.528 45.462 1.00 8.32 456 LYS A N 1
ATOM 3646 C CA . LYS A 1 470 ? 24.008 66.386 45.189 1.00 8.07 456 LYS A CA 1
ATOM 3647 C C . LYS A 1 470 ? 23.827 66.427 43.694 1.00 7.34 456 LYS A C 1
ATOM 3648 O O . LYS A 1 470 ? 24.358 67.308 43.042 1.00 7.76 456 LYS A O 1
ATOM 3654 N N A GLU A 1 471 ? 23.087 65.466 43.141 0.50 8.41 457 GLU A N 1
ATOM 3655 N N B GLU A 1 471 ? 23.089 65.464 43.141 0.50 8.47 457 GLU A N 1
ATOM 3656 C CA A GLU A 1 471 ? 22.846 65.364 41.706 0.50 10.04 457 GLU A CA 1
ATOM 3657 C CA B GLU A 1 471 ? 22.851 65.358 41.705 0.50 10.01 457 GLU A CA 1
ATOM 3658 C C A GLU A 1 471 ? 24.146 65.462 40.915 0.50 10.83 457 GLU A C 1
ATOM 3659 C C B GLU A 1 471 ? 24.148 65.461 40.915 0.50 11.00 457 GLU A C 1
ATOM 3660 O O A GLU A 1 471 ? 24.193 66.090 39.858 0.50 12.69 457 GLU A O 1
ATOM 3661 O O B GLU A 1 471 ? 24.193 66.088 39.857 0.50 14.15 457 GLU A O 1
ATOM 3672 N N . GLY A 1 472 ? 25.218 64.863 41.435 1.00 9.88 458 GLY A N 1
ATOM 3673 C CA . GLY A 1 472 ? 26.497 64.860 40.760 1.00 10.81 458 GLY A CA 1
ATOM 3674 C C . GLY A 1 472 ? 27.319 66.144 40.860 1.00 10.04 458 GLY A C 1
ATOM 3675 O O . GLY A 1 472 ? 28.368 66.241 40.231 1.00 13.66 458 GLY A O 1
ATOM 3676 N N . GLN A 1 473 ? 26.849 67.133 41.625 1.00 8.06 459 GLN A N 1
ATOM 3677 C CA . GLN A 1 473 ? 27.475 68.445 41.706 1.00 7.92 459 GLN A CA 1
ATOM 3678 C C . GLN A 1 473 ? 28.118 68.575 43.059 1.00 7.91 459 GLN A C 1
ATOM 3679 O O . GLN A 1 473 ? 27.446 68.559 44.084 1.00 9.24 459 GLN A O 1
ATOM 3685 N N . SER A 1 474 ? 29.424 68.743 43.062 1.00 8.17 460 SER A N 1
ATOM 3686 C CA . SER A 1 474 ? 30.242 68.947 44.269 1.00 9.57 460 SER A CA 1
ATOM 3687 C C . SER A 1 474 ? 30.427 70.422 44.578 1.00 10.06 460 SER A C 1
ATOM 3688 O O . SER A 1 474 ? 30.730 71.205 43.678 1.00 10.99 460 SER A O 1
ATOM 3691 N N . LEU A 1 475 ? 30.249 70.768 45.863 1.00 7.47 461 LEU A N 1
ATOM 3692 C CA . LEU A 1 475 ? 30.368 72.165 46.302 1.00 7.17 461 LEU A CA 1
ATOM 3693 C C . LEU A 1 475 ? 31.140 72.235 47.606 1.00 7.31 461 LEU A C 1
ATOM 3694 O O . LEU A 1 475 ? 31.020 71.332 48.425 1.00 7.99 461 LEU A O 1
ATOM 3699 N N . PRO A 1 476 ? 31.844 73.348 47.834 1.00 8.04 462 PRO A N 1
ATOM 3700 C CA . PRO A 1 476 ? 32.461 73.582 49.131 1.00 7.32 462 PRO A CA 1
ATOM 3701 C C . PRO A 1 476 ? 31.395 73.986 50.157 1.00 6.71 462 PRO A C 1
ATOM 3702 O O . PRO A 1 476 ? 30.604 74.899 49.910 1.00 8.48 462 PRO A O 1
ATOM 3706 N N . VAL A 1 477 ? 31.455 73.388 51.345 1.00 7.71 463 VAL A N 1
ATOM 3707 C CA . VAL A 1 477 ? 30.498 73.644 52.418 1.00 7.94 463 VAL A CA 1
ATOM 3708 C C . VAL A 1 477 ? 31.278 73.630 53.742 1.00 7.89 463 VAL A C 1
ATOM 3709 O O . VAL A 1 477 ? 32.441 73.147 53.835 1.00 8.23 463 VAL A O 1
ATOM 3713 N N . GLY A 1 478 ? 30.616 74.181 54.768 1.00 6.34 464 GLY A N 1
ATOM 3714 C CA . GLY A 1 478 ? 31.017 74.043 56.136 1.00 7.11 464 GLY A CA 1
ATOM 3715 C C . GLY A 1 478 ? 29.997 73.315 56.960 1.00 6.38 464 GLY A C 1
ATOM 3716 O O . GLY A 1 478 ? 28.793 73.349 56.682 1.00 6.17 464 GLY A O 1
ATOM 3717 N N . VAL A 1 479 ? 30.479 72.720 58.056 1.00 7.17 465 VAL A N 1
ATOM 3718 C CA . VAL A 1 479 ? 29.627 72.179 59.123 1.00 7.05 465 VAL A CA 1
ATOM 3719 C C . VAL A 1 479 ? 30.199 72.591 60.465 1.00 6.52 465 VAL A C 1
ATOM 3720 O O . VAL A 1 479 ? 31.410 72.890 60.570 1.00 8.94 465 VAL A O 1
ATOM 3724 N N . GLY A 1 480 ? 29.348 72.545 61.475 1.00 6.89 466 GLY A N 1
ATOM 3725 C CA . GLY A 1 480 ? 29.783 72.749 62.828 1.00 7.28 466 GLY A CA 1
ATOM 3726 C C . GLY A 1 480 ? 28.759 72.362 63.849 1.00 8.04 466 GLY A C 1
ATOM 3727 O O . GLY A 1 480 ? 27.584 72.182 63.573 1.00 9.05 466 GLY A O 1
ATOM 3728 N N . GLN A 1 481 ? 29.237 72.271 65.081 1.00 8.85 467 GLN A N 1
ATOM 3729 C CA . GLN A 1 481 ? 28.426 72.019 66.245 1.00 8.47 467 GLN A CA 1
ATOM 3730 C C . GLN A 1 481 ? 29.314 72.120 67.475 1.00 9.33 467 GLN A C 1
ATOM 3731 O O . GLN A 1 481 ? 30.557 72.062 67.368 1.00 8.75 467 GLN A O 1
ATOM 3737 N N . PRO A 1 482 ? 28.699 72.213 68.660 1.00 9.53 468 PRO A N 1
ATOM 3738 C CA . PRO A 1 482 ? 29.432 71.939 69.892 1.00 8.71 468 PRO A CA 1
ATOM 3739 C C . PRO A 1 482 ? 29.524 70.427 70.109 1.00 8.30 468 PRO A C 1
ATOM 3740 O O . PRO A 1 482 ? 28.953 69.634 69.356 1.00 9.18 468 PRO A O 1
ATOM 3744 N N . THR A 1 483 ? 30.207 70.021 71.171 1.00 11.46 469 THR A N 1
ATOM 3745 C CA . THR A 1 483 ? 30.099 68.645 71.619 1.00 10.58 469 THR A CA 1
ATOM 3746 C C . THR A 1 483 ? 28.637 68.376 71.958 1.00 9.42 469 THR A C 1
ATOM 3747 O O . THR A 1 483 ? 27.969 69.237 72.543 1.00 10.73 469 THR A O 1
ATOM 3751 N N . LEU A 1 484 ? 28.140 67.200 71.598 1.00 9.39 470 LEU A N 1
ATOM 3752 C CA . LEU A 1 484 ? 26.761 66.882 71.935 1.00 9.96 470 LEU A CA 1
ATOM 3753 C C . LEU A 1 484 ? 26.545 65.410 72.172 1.00 10.03 470 LEU A C 1
ATOM 3754 O O . LEU A 1 484 ? 27.370 64.576 71.786 1.00 9.37 470 LEU A O 1
ATOM 3759 N N . LYS A 1 485 ? 25.454 65.095 72.851 1.00 9.55 471 LYS A N 1
ATOM 3760 C CA . LYS A 1 485 ? 25.147 63.706 73.174 1.00 9.04 471 LYS A CA 1
ATOM 3761 C C . LYS A 1 485 ? 23.913 63.235 72.444 1.00 10.66 471 LYS A C 1
ATOM 3762 O O . LYS A 1 485 ? 22.859 63.845 72.583 1.00 10.20 471 LYS A O 1
ATOM 3768 N N . VAL A 1 486 ? 24.051 62.135 71.711 1.00 9.63 472 VAL A N 1
ATOM 3769 C CA . VAL A 1 486 ? 22.898 61.431 71.149 1.00 9.47 472 VAL A CA 1
ATOM 3770 C C . VAL A 1 486 ? 22.667 60.198 72.042 1.00 9.38 472 VAL A C 1
ATOM 3771 O O . VAL A 1 486 ? 23.541 59.339 72.191 1.00 9.86 472 VAL A O 1
ATOM 3775 N N . ASP A 1 487 ? 21.467 60.083 72.616 1.00 9.59 473 ASP A N 1
ATOM 3776 C CA . ASP A 1 487 ? 21.233 59.046 73.638 1.00 10.28 473 ASP A CA 1
ATOM 3777 C C . ASP A 1 487 ? 21.289 57.616 73.114 1.00 10.78 473 ASP A C 1
ATOM 3778 O O . ASP A 1 487 ? 21.675 56.688 73.826 1.00 11.52 473 ASP A O 1
ATOM 3783 N N . ASN A 1 488 ? 20.842 57.436 71.878 1.00 9.31 474 ASN A N 1
ATOM 3784 C CA . ASN A 1 488 ? 20.814 56.111 71.216 1.00 10.26 474 ASN A CA 1
ATOM 3785 C C . ASN A 1 488 ? 21.174 56.274 69.752 1.00 10.08 474 ASN A C 1
ATOM 3786 O O . ASN A 1 488 ? 20.485 56.999 69.045 1.00 11.99 474 ASN A O 1
ATOM 3791 N N . LEU A 1 489 ? 22.255 55.625 69.322 1.00 9.69 475 LEU A N 1
ATOM 3792 C CA . LEU A 1 489 ? 22.641 55.627 67.922 1.00 9.29 475 LEU A CA 1
ATOM 3793 C C . LEU A 1 489 ? 23.271 54.268 67.640 1.00 9.99 475 LEU A C 1
ATOM 3794 O O . LEU A 1 489 ? 23.933 53.688 68.511 1.00 10.59 475 LEU A O 1
ATOM 3799 N N . THR A 1 490 ? 23.039 53.742 66.444 1.00 10.00 476 THR A N 1
ATOM 3800 C CA . THR A 1 490 ? 23.556 52.428 66.036 1.00 9.27 476 THR A CA 1
ATOM 3801 C C . THR A 1 490 ? 24.955 52.558 65.505 1.00 10.07 476 THR A C 1
ATOM 3802 O O . THR A 1 490 ? 25.211 53.286 64.556 1.00 10.42 476 THR A O 1
ATOM 3806 N N . VAL A 1 491 ? 25.859 51.830 66.143 1.00 7.87 477 VAL A N 1
ATOM 3807 C CA . VAL A 1 491 ? 27.282 51.822 65.853 1.00 7.45 477 VAL A CA 1
ATOM 3808 C C . VAL A 1 491 ? 27.684 50.552 65.098 1.00 8.30 477 VAL A C 1
ATOM 3809 O O . VAL A 1 491 ? 27.507 49.444 65.604 1.00 9.71 477 VAL A O 1
ATOM 3813 N N . GLY A 1 492 ? 28.322 50.744 63.942 1.00 9.41 478 GLY A N 1
ATOM 3814 C CA . GLY A 1 492 ? 28.681 49.643 63.029 1.00 10.17 478 GLY A CA 1
ATOM 3815 C C . GLY A 1 492 ? 30.046 49.015 63.299 1.00 11.05 478 GLY A C 1
ATOM 3816 O O . GLY A 1 492 ? 30.898 48.846 62.410 1.00 12.44 478 GLY A O 1
ATOM 3817 N N . GLY A 1 493 ? 30.256 48.635 64.558 1.00 9.69 479 GLY A N 1
ATOM 3818 C CA . GLY A 1 493 ? 31.469 47.914 64.935 1.00 10.44 479 GLY A CA 1
ATOM 3819 C C . GLY A 1 493 ? 31.321 46.433 64.672 1.00 8.53 479 GLY A C 1
ATOM 3820 O O . GLY A 1 493 ? 30.260 45.977 64.193 1.00 8.81 479 GLY A O 1
ATOM 3821 N N . THR A 1 494 ? 32.359 45.674 65.021 1.00 9.65 480 THR A N 1
ATOM 3822 C CA . THR A 1 494 ? 32.333 44.207 64.935 1.00 10.87 480 THR A CA 1
ATOM 3823 C C . THR A 1 494 ? 32.199 43.507 66.288 1.00 11.07 480 THR A C 1
ATOM 3824 O O . THR A 1 494 ? 31.825 42.338 66.307 1.00 13.60 480 THR A O 1
ATOM 3828 N N . ALA A 1 495 ? 32.501 44.182 67.405 1.00 12.34 481 ALA A N 1
ATOM 3829 C CA . ALA A 1 495 ? 32.652 43.506 68.712 1.00 13.45 481 ALA A CA 1
ATOM 3830 C C . ALA A 1 495 ? 31.358 43.444 69.501 1.00 16.24 481 ALA A C 1
ATOM 3831 O O . ALA A 1 495 ? 31.282 42.649 70.447 1.00 24.33 481 ALA A O 1
ATOM 3834 N N . ILE B 2 8 ? 27.844 60.544 11.867 1.00 32.97 8 ILE B N 1
ATOM 3835 C CA . ILE B 2 8 ? 29.271 60.936 12.095 1.00 30.87 8 ILE B CA 1
ATOM 3836 C C . ILE B 2 8 ? 29.794 62.225 11.403 1.00 32.07 8 ILE B C 1
ATOM 3837 O O . ILE B 2 8 ? 30.984 62.435 11.369 1.00 34.90 8 ILE B O 1
ATOM 3839 N N . SER B 2 9 ? 28.926 63.089 10.876 1.00 34.66 9 SER B N 1
ATOM 3840 C CA . SER B 2 9 ? 29.347 64.391 10.329 1.00 27.52 9 SER B CA 1
ATOM 3841 C C . SER B 2 9 ? 29.902 65.330 11.410 1.00 23.67 9 SER B C 1
ATOM 3842 O O . SER B 2 9 ? 31.058 65.758 11.330 1.00 27.45 9 SER B O 1
ATOM 3844 N N . GLN B 2 10 ? 29.065 65.668 12.392 1.00 20.70 10 GLN B N 1
ATOM 3845 C CA . GLN B 2 10 ? 29.482 66.531 13.496 1.00 22.58 10 GLN B CA 1
ATOM 3846 C C . GLN B 2 10 ? 30.628 65.890 14.278 1.00 22.54 10 GLN B C 1
ATOM 3847 O O . GLN B 2 10 ? 31.584 66.580 14.628 1.00 18.93 10 GLN B O 1
ATOM 3853 N N A VAL B 2 11 ? 30.530 64.588 14.543 0.50 20.46 11 VAL B N 1
ATOM 3854 N N B VAL B 2 11 ? 30.530 64.584 14.543 0.50 19.41 11 VAL B N 1
ATOM 3855 C CA A VAL B 2 11 ? 31.574 63.846 15.252 0.50 18.10 11 VAL B CA 1
ATOM 3856 C CA B VAL B 2 11 ? 31.584 63.850 15.260 0.50 17.29 11 VAL B CA 1
ATOM 3857 C C A VAL B 2 11 ? 32.903 63.784 14.483 0.50 18.33 11 VAL B C 1
ATOM 3858 C C B VAL B 2 11 ? 32.905 63.782 14.483 0.50 17.81 11 VAL B C 1
ATOM 3859 O O A VAL B 2 11 ? 33.966 63.935 15.082 0.50 19.70 11 VAL B O 1
ATOM 3860 O O B VAL B 2 11 ? 33.967 63.934 15.081 0.50 19.77 11 VAL B O 1
ATOM 3867 N N . GLU B 2 12 ? 32.864 63.587 13.170 1.00 24.23 12 GLU B N 1
ATOM 3868 C CA . GLU B 2 12 ? 34.114 63.536 12.406 1.00 22.01 12 GLU B CA 1
ATOM 3869 C C . GLU B 2 12 ? 34.765 64.923 12.310 1.00 20.18 12 GLU B C 1
ATOM 3870 O O . GLU B 2 12 ? 35.988 65.010 12.324 1.00 18.93 12 GLU B O 1
ATOM 3876 N N . ALA B 2 13 ? 33.966 65.991 12.300 1.00 16.40 13 ALA B N 1
ATOM 3877 C CA . ALA B 2 13 ? 34.483 67.365 12.338 1.00 17.03 13 ALA B CA 1
ATOM 3878 C C . ALA B 2 13 ? 35.164 67.653 13.675 1.00 20.36 13 ALA B C 1
ATOM 3879 O O . ALA B 2 13 ? 36.251 68.258 13.717 1.00 20.06 13 ALA B O 1
ATOM 3881 N N . GLN B 2 14 ? 34.506 67.253 14.761 1.00 17.23 14 GLN B N 1
ATOM 3882 C CA . GLN B 2 14 ? 35.108 67.358 16.073 1.00 15.32 14 GLN B CA 1
ATOM 3883 C C . GLN B 2 14 ? 36.397 66.540 16.140 1.00 14.11 14 GLN B C 1
ATOM 3884 O O . GLN B 2 14 ? 37.382 67.026 16.675 1.00 12.89 14 GLN B O 1
ATOM 3890 N N . ARG B 2 15 ? 36.397 65.322 15.604 1.00 10.90 15 ARG B N 1
ATOM 3891 C CA . ARG B 2 15 ? 37.543 64.426 15.701 1.00 12.67 15 ARG B CA 1
ATOM 3892 C C . ARG B 2 15 ? 38.764 65.041 15.020 1.00 12.65 15 ARG B C 1
ATOM 3893 O O . ARG B 2 15 ? 39.866 64.987 15.567 1.00 14.18 15 ARG B O 1
ATOM 3901 N N . LYS B 2 16 ? 38.577 65.676 13.858 1.00 13.52 16 LYS B N 1
ATOM 3902 C CA . LYS B 2 16 ? 39.666 66.349 13.117 1.00 17.02 16 LYS B CA 1
ATOM 3903 C C . LYS B 2 16 ? 40.254 67.493 13.943 1.00 16.13 16 LYS B C 1
ATOM 3904 O O . LYS B 2 16 ? 41.486 67.662 14.029 1.00 17.23 16 LYS B O 1
ATOM 3907 N N . ILE B 2 17 ? 39.371 68.309 14.506 1.00 15.66 17 ILE B N 1
ATOM 3908 C CA . ILE B 2 17 ? 39.765 69.414 15.362 1.00 15.01 17 ILE B CA 1
ATOM 3909 C C . ILE B 2 17 ? 40.563 68.899 16.548 1.00 13.30 17 ILE B C 1
ATOM 3910 O O . ILE B 2 17 ? 41.592 69.465 16.903 1.00 12.99 17 ILE B O 1
ATOM 3915 N N . LEU B 2 18 ? 40.112 67.792 17.144 1.00 10.65 18 LEU B N 1
ATOM 3916 C CA . LEU B 2 18 ? 40.807 67.245 18.307 1.00 10.79 18 LEU B CA 1
ATOM 3917 C C . LEU B 2 18 ? 42.170 66.664 17.974 1.00 10.92 18 LEU B C 1
ATOM 3918 O O . LEU B 2 18 ? 43.126 66.860 18.720 1.00 10.46 18 LEU B O 1
ATOM 3923 N N . GLU B 2 19 ? 42.270 65.935 16.875 1.00 12.58 19 GLU B N 1
ATOM 3924 C CA . GLU B 2 19 ? 43.558 65.383 16.444 1.00 12.22 19 GLU B CA 1
ATOM 3925 C C . GLU B 2 19 ? 44.573 66.503 16.191 1.00 12.59 19 GLU B C 1
ATOM 3926 O O . GLU B 2 19 ? 45.749 66.416 16.595 1.00 12.24 19 GLU B O 1
ATOM 3932 N N . GLU B 2 20 ? 44.107 67.574 15.564 1.00 11.75 20 GLU B N 1
ATOM 3933 C CA . GLU B 2 20 ? 44.969 68.729 15.285 1.00 13.51 20 GLU B CA 1
ATOM 3934 C C . GLU B 2 20 ? 45.414 69.422 16.574 1.00 9.99 20 GLU B C 1
ATOM 3935 O O . GLU B 2 20 ? 46.551 69.839 16.691 1.00 15.08 20 GLU B O 1
ATOM 3941 N N . ALA B 2 21 ? 44.535 69.491 17.564 1.00 10.27 21 ALA B N 1
ATOM 3942 C CA . ALA B 2 21 ? 44.890 70.100 18.861 1.00 11.16 21 ALA B CA 1
ATOM 3943 C C . ALA B 2 21 ? 45.973 69.281 19.561 1.00 9.20 21 ALA B C 1
ATOM 3944 O O . ALA B 2 21 ? 46.885 69.835 20.123 1.00 11.49 21 ALA B O 1
ATOM 3946 N N . VAL B 2 22 ? 45.872 67.961 19.499 1.00 9.13 22 VAL B N 1
ATOM 3947 C CA . VAL B 2 22 ? 46.871 67.094 20.107 1.00 8.98 22 VAL B CA 1
ATOM 3948 C C . VAL B 2 22 ? 48.231 67.309 19.429 1.00 10.44 22 VAL B C 1
ATOM 3949 O O . VAL B 2 22 ? 49.231 67.500 20.102 1.00 13.18 22 VAL B O 1
ATOM 3953 N N . SER B 2 23 ? 48.264 67.251 18.103 1.00 12.27 23 SER B N 1
ATOM 3954 C CA . SER B 2 23 ? 49.493 67.477 17.345 1.00 12.92 23 SER B CA 1
ATOM 3955 C C . SER B 2 23 ? 50.102 68.866 17.615 1.00 12.67 23 SER B C 1
ATOM 3956 O O . SER B 2 23 ? 51.311 68.947 17.771 1.00 14.98 23 SER B O 1
ATOM 3959 N N . THR B 2 24 ? 49.287 69.909 17.678 1.00 12.78 24 THR B N 1
ATOM 3960 C CA . THR B 2 24 ? 49.757 71.259 17.999 1.00 12.76 24 THR B CA 1
ATOM 3961 C C . THR B 2 24 ? 50.384 71.309 19.382 1.00 12.50 24 THR B C 1
ATOM 3962 O O . THR B 2 24 ? 51.480 71.838 19.544 1.00 12.21 24 THR B O 1
ATOM 3966 N N . ALA B 2 25 ? 49.707 70.741 20.375 1.00 11.38 25 ALA B N 1
ATOM 3967 C CA . ALA B 2 25 ? 50.233 70.755 21.736 1.00 9.11 25 ALA B CA 1
ATOM 3968 C C . ALA B 2 25 ? 51.565 70.004 21.844 1.00 9.46 25 ALA B C 1
ATOM 3969 O O . ALA B 2 25 ? 52.518 70.479 22.471 1.00 11.04 25 ALA B O 1
ATOM 3971 N N . LEU B 2 26 ? 51.635 68.834 21.233 1.00 10.81 26 LEU B N 1
ATOM 3972 C CA . LEU B 2 26 ? 52.869 68.063 21.243 1.00 10.07 26 LEU B CA 1
ATOM 3973 C C . LEU B 2 26 ? 54.022 68.791 20.579 1.00 11.98 26 LEU B C 1
ATOM 3974 O O . LEU B 2 26 ? 55.145 68.787 21.101 1.00 12.19 26 LEU B O 1
ATOM 3979 N N . GLU B 2 27 ? 53.744 69.424 19.439 1.00 13.58 27 GLU B N 1
ATOM 3980 C CA . GLU B 2 27 ? 54.810 70.126 18.731 1.00 15.78 27 GLU B CA 1
ATOM 3981 C C . GLU B 2 27 ? 55.317 71.321 19.563 1.00 14.19 27 GLU B C 1
ATOM 3982 O O . GLU B 2 27 ? 56.509 71.584 19.620 1.00 15.73 27 GLU B O 1
ATOM 3988 N N . LEU B 2 28 ? 54.408 72.071 20.163 1.00 12.95 28 LEU B N 1
ATOM 3989 C CA . LEU B 2 28 ? 54.781 73.194 21.033 1.00 12.13 28 LEU B CA 1
ATOM 3990 C C . LEU B 2 28 ? 55.648 72.745 22.211 1.00 12.99 28 LEU B C 1
ATOM 3991 O O . LEU B 2 28 ? 56.589 73.441 22.614 1.00 13.23 28 LEU B O 1
ATOM 3996 N N . ALA B 2 29 ? 55.376 71.560 22.740 1.00 11.03 29 ALA B N 1
ATOM 3997 C CA . ALA B 2 29 ? 56.108 71.074 23.895 1.00 10.51 29 ALA B CA 1
ATOM 3998 C C . ALA B 2 29 ? 57.454 70.495 23.512 1.00 11.90 29 ALA B C 1
ATOM 3999 O O . ALA B 2 29 ? 58.358 70.466 24.345 1.00 12.68 29 ALA B O 1
ATOM 4001 N N . SER B 2 30 ? 57.604 70.039 22.282 1.00 12.61 30 SER B N 1
ATOM 4002 C CA . SER B 2 30 ? 58.702 69.111 21.953 1.00 11.46 30 SER B CA 1
ATOM 4003 C C . SER B 2 30 ? 60.088 69.738 22.089 1.00 14.24 30 SER B C 1
ATOM 4004 O O . SER B 2 30 ? 61.020 69.073 22.511 1.00 17.86 30 SER B O 1
ATOM 4007 N N . GLY B 2 31 ? 60.215 71.005 21.746 1.00 16.17 31 GLY B N 1
ATOM 4008 C CA . GLY B 2 31 ? 61.514 71.667 21.864 1.00 14.68 31 GLY B CA 1
ATOM 4009 C C . GLY B 2 31 ? 62.001 71.994 23.265 1.00 20.16 31 GLY B C 1
ATOM 4010 O O . GLY B 2 31 ? 63.183 72.289 23.459 1.00 22.54 31 GLY B O 1
ATOM 4011 N N A LYS B 2 32 ? 61.081 71.951 24.228 0.50 17.47 32 LYS B N 1
ATOM 4012 N N B LYS B 2 32 ? 61.081 71.951 24.228 0.50 17.82 32 LYS B N 1
ATOM 4013 C CA A LYS B 2 32 ? 61.311 72.384 25.602 0.50 16.28 32 LYS B CA 1
ATOM 4014 C CA B LYS B 2 32 ? 61.310 72.386 25.602 0.50 16.39 32 LYS B CA 1
ATOM 4015 C C A LYS B 2 32 ? 61.128 71.281 26.644 0.50 12.38 32 LYS B C 1
ATOM 4016 C C B LYS B 2 32 ? 61.128 71.282 26.644 0.50 12.48 32 LYS B C 1
ATOM 4017 O O A LYS B 2 32 ? 61.204 71.556 27.840 0.50 18.10 32 LYS B O 1
ATOM 4018 O O B LYS B 2 32 ? 61.203 71.557 27.840 0.50 18.09 32 LYS B O 1
ATOM 4029 N N . SER B 2 33 ? 60.891 70.047 26.200 1.00 11.18 33 SER B N 1
ATOM 4030 C CA . SER B 2 33 ? 60.651 68.921 27.121 1.00 10.02 33 SER B CA 1
ATOM 4031 C C . SER B 2 33 ? 61.254 67.664 26.556 1.00 10.50 33 SER B C 1
ATOM 4032 O O . SER B 2 33 ? 61.486 67.561 25.340 1.00 12.77 33 SER B O 1
ATOM 4035 N N . ASP B 2 34 ? 61.544 66.719 27.443 1.00 10.52 34 ASP B N 1
ATOM 4036 C CA . ASP B 2 34 ? 61.992 65.410 27.024 1.00 11.44 34 ASP B CA 1
ATOM 4037 C C . ASP B 2 34 ? 60.869 64.506 26.650 1.00 12.84 34 ASP B C 1
ATOM 4038 O O . ASP B 2 34 ? 61.072 63.527 25.963 1.00 13.42 34 ASP B O 1
ATOM 4043 N N . GLY B 2 35 ? 59.687 64.796 27.177 1.00 11.97 35 GLY B N 1
ATOM 4044 C CA . GLY B 2 35 ? 58.505 64.015 26.865 1.00 9.10 35 GLY B CA 1
ATOM 4045 C C . GLY B 2 35 ? 57.259 64.777 27.191 1.00 8.59 35 GLY B C 1
ATOM 4046 O O . GLY B 2 35 ? 57.286 65.741 27.924 1.00 8.31 35 GLY B O 1
ATOM 4047 N N . ALA B 2 36 ? 56.147 64.331 26.608 1.00 8.54 36 ALA B N 1
ATOM 4048 C CA . ALA B 2 36 ? 54.841 64.937 26.807 1.00 9.67 36 ALA B CA 1
ATOM 4049 C C . ALA B 2 36 ? 53.743 63.979 26.451 1.00 8.94 36 ALA B C 1
ATOM 4050 O O . ALA B 2 36 ? 53.917 63.169 25.543 1.00 8.52 36 ALA B O 1
ATOM 4052 N N . GLU B 2 37 ? 52.620 64.162 27.139 1.00 8.36 37 GLU B N 1
ATOM 4053 C CA . GLU B 2 37 ? 51.414 63.391 26.938 1.00 9.00 37 GLU B CA 1
ATOM 4054 C C . GLU B 2 37 ? 50.257 64.398 26.804 1.00 7.98 37 GLU B C 1
ATOM 4055 O O . GLU B 2 37 ? 50.150 65.266 27.652 1.00 8.19 37 GLU B O 1
ATOM 4061 N N . VAL B 2 38 ? 49.379 64.246 25.812 1.00 7.82 38 VAL B N 1
ATOM 4062 C CA . VAL B 2 38 ? 48.233 65.101 25.599 1.00 7.22 38 VAL B CA 1
ATOM 4063 C C . VAL B 2 38 ? 46.952 64.289 25.431 1.00 7.22 38 VAL B C 1
ATOM 4064 O O . VAL B 2 38 ? 46.930 63.367 24.648 1.00 8.40 38 VAL B O 1
ATOM 4068 N N . ALA B 2 39 ? 45.893 64.699 26.139 1.00 7.91 39 ALA B N 1
ATOM 4069 C CA . ALA B 2 39 ? 44.564 64.089 26.054 1.00 7.61 39 ALA B CA 1
ATOM 4070 C C . ALA B 2 39 ? 43.542 65.166 25.811 1.00 7.27 39 ALA B C 1
ATOM 4071 O O . ALA B 2 39 ? 43.543 66.166 26.507 1.00 9.68 39 ALA B O 1
ATOM 4073 N N . VAL B 2 40 ? 42.682 64.921 24.862 1.00 8.69 40 VAL B N 1
ATOM 4074 C CA . VAL B 2 40 ? 41.561 65.787 24.557 1.00 8.31 40 VAL B CA 1
ATOM 4075 C C . VAL B 2 40 ? 40.302 64.968 24.420 1.00 7.70 40 VAL B C 1
ATOM 4076 O O . VAL B 2 40 ? 40.341 63.814 24.029 1.00 10.11 40 VAL B O 1
ATOM 4080 N N . SER B 2 41 ? 39.189 65.606 24.744 1.00 9.60 41 SER B N 1
ATOM 4081 C CA . SER B 2 41 ? 37.864 65.046 24.538 1.00 11.65 41 SER B CA 1
ATOM 4082 C C . SER B 2 41 ? 36.846 66.116 24.214 1.00 11.93 41 SER B C 1
ATOM 4083 O O . SER B 2 41 ? 37.024 67.275 24.511 1.00 12.39 41 SER B O 1
ATOM 4086 N N . LYS B 2 42 ? 35.770 65.669 23.593 1.00 14.12 42 LYS B N 1
ATOM 4087 C CA . LYS B 2 42 ? 34.559 66.432 23.339 1.00 10.60 42 LYS B CA 1
ATOM 4088 C C . LYS B 2 42 ? 33.387 65.478 23.606 1.00 11.37 42 LYS B C 1
ATOM 4089 O O . LYS B 2 42 ? 33.428 64.348 23.137 1.00 13.46 42 LYS B O 1
ATOM 4095 N N . THR B 2 43 ? 32.399 65.894 24.392 1.00 11.95 43 THR B N 1
ATOM 4096 C CA . THR B 2 43 ? 31.191 65.118 24.658 1.00 11.30 43 THR B CA 1
ATOM 4097 C C . THR B 2 43 ? 29.994 66.035 24.360 1.00 12.52 43 THR B C 1
ATOM 4098 O O . THR B 2 43 ? 29.986 67.217 24.757 1.00 12.36 43 THR B O 1
ATOM 4102 N N . THR B 2 44 ? 29.000 65.515 23.657 1.00 9.33 44 THR B N 1
ATOM 4103 C CA . THR B 2 44 ? 27.814 66.274 23.251 1.00 9.07 44 THR B CA 1
ATOM 4104 C C . THR B 2 44 ? 26.577 65.419 23.505 1.00 7.40 44 THR B C 1
ATOM 4105 O O . THR B 2 44 ? 26.580 64.232 23.204 1.00 8.12 44 THR B O 1
ATOM 4109 N N . GLY B 2 45 ? 25.487 66.020 23.913 1.00 7.09 45 GLY B N 1
ATOM 4110 C CA . GLY B 2 45 ? 24.227 65.309 23.928 1.00 8.03 45 GLY B CA 1
ATOM 4111 C C . GLY B 2 45 ? 23.141 66.024 24.666 1.00 6.37 45 GLY B C 1
ATOM 4112 O O . GLY B 2 45 ? 23.162 67.245 24.781 1.00 7.78 45 GLY B O 1
ATOM 4113 N N A ILE B 2 46 ? 22.174 65.266 25.170 0.50 6.94 46 ILE B N 1
ATOM 4114 N N B ILE B 2 46 ? 22.162 65.261 25.153 0.50 6.98 46 ILE B N 1
ATOM 4115 C CA A ILE B 2 46 ? 20.998 65.825 25.819 0.50 7.54 46 ILE B CA 1
ATOM 4116 C CA B ILE B 2 46 ? 21.011 65.826 25.851 0.50 7.37 46 ILE B CA 1
ATOM 4117 C C A ILE B 2 46 ? 20.695 65.012 27.078 0.50 7.89 46 ILE B C 1
ATOM 4118 C C B ILE B 2 46 ? 20.696 65.008 27.098 0.50 7.76 46 ILE B C 1
ATOM 4119 O O A ILE B 2 46 ? 20.923 63.806 27.125 0.50 8.95 46 ILE B O 1
ATOM 4120 O O B ILE B 2 46 ? 20.926 63.803 27.157 0.50 8.48 46 ILE B O 1
ATOM 4129 N N . SER B 2 47 ? 20.194 65.707 28.106 1.00 6.91 47 SER B N 1
ATOM 4130 C CA A SER B 2 47 ? 19.699 65.168 29.392 0.50 7.40 47 SER B CA 1
ATOM 4131 C CA B SER B 2 47 ? 19.703 65.170 29.358 0.50 7.02 47 SER B CA 1
ATOM 4132 C C . SER B 2 47 ? 18.332 65.791 29.650 1.00 7.85 47 SER B C 1
ATOM 4133 O O . SER B 2 47 ? 18.197 67.008 29.740 1.00 9.11 47 SER B O 1
ATOM 4138 N N . VAL B 2 48 ? 17.309 64.948 29.712 1.00 6.84 48 VAL B N 1
ATOM 4139 C CA . VAL B 2 48 ? 15.972 65.430 29.987 1.00 7.04 48 VAL B CA 1
ATOM 4140 C C . VAL B 2 48 ? 15.350 64.716 31.165 1.00 6.41 48 VAL B C 1
ATOM 4141 O O . VAL B 2 48 ? 15.704 63.582 31.502 1.00 7.30 48 VAL B O 1
ATOM 4145 N N . SER B 2 49 ? 14.432 65.387 31.832 1.00 6.92 49 SER B N 1
ATOM 4146 C CA . SER B 2 49 ? 13.649 64.823 32.912 1.00 5.83 49 SER B CA 1
ATOM 4147 C C . SER B 2 49 ? 12.185 65.160 32.711 1.00 5.74 49 SER B C 1
ATOM 4148 O O . SER B 2 49 ? 11.843 66.144 32.017 1.00 7.62 49 SER B O 1
ATOM 4151 N N . THR B 2 50 ? 11.352 64.346 33.358 1.00 6.27 50 THR B N 1
ATOM 4152 C CA . THR B 2 50 ? 9.926 64.543 33.433 1.00 6.59 50 THR B CA 1
ATOM 4153 C C . THR B 2 50 ? 9.473 64.473 34.862 1.00 7.39 50 THR B C 1
ATOM 4154 O O . THR B 2 50 ? 10.109 63.810 35.684 1.00 7.38 50 THR B O 1
ATOM 4158 N N . ARG B 2 51 ? 8.348 65.135 35.150 1.00 6.49 51 ARG B N 1
ATOM 4159 C CA . ARG B 2 51 ? 7.664 65.050 36.439 1.00 6.77 51 ARG B CA 1
ATOM 4160 C C . ARG B 2 51 ? 6.204 64.782 36.159 1.00 6.89 51 ARG B C 1
ATOM 4161 O O . ARG B 2 51 ? 5.542 65.541 35.478 1.00 6.09 51 ARG B O 1
ATOM 4169 N N . TYR B 2 52 ? 5.734 63.655 36.677 1.00 6.84 52 TYR B N 1
ATOM 4170 C CA . TYR B 2 52 ? 4.370 63.279 36.411 1.00 8.17 52 TYR B CA 1
ATOM 4171 C C . TYR B 2 52 ? 4.033 63.242 34.910 1.00 9.04 52 TYR B C 1
ATOM 4172 O O . TYR B 2 52 ? 2.946 63.556 34.491 1.00 8.61 52 TYR B O 1
ATOM 4181 N N . GLY B 2 53 ? 5.028 62.840 34.128 1.00 7.83 53 GLY B N 1
ATOM 4182 C CA . GLY B 2 53 ? 4.900 62.637 32.695 1.00 7.99 53 GLY B CA 1
ATOM 4183 C C . GLY B 2 53 ? 5.055 63.840 31.800 1.00 7.48 53 GLY B C 1
ATOM 4184 O O . GLY B 2 53 ? 5.036 63.717 30.594 1.00 13.53 53 GLY B O 1
ATOM 4185 N N . GLU B 2 54 ? 5.150 65.006 32.406 1.00 6.83 54 GLU B N 1
ATOM 4186 C CA . GLU B 2 54 ? 5.357 66.267 31.747 1.00 6.88 54 GLU B CA 1
ATOM 4187 C C . GLU B 2 54 ? 6.838 66.635 31.752 1.00 6.89 54 GLU B C 1
ATOM 4188 O O . GLU B 2 54 ? 7.534 66.429 32.728 1.00 6.46 54 GLU B O 1
ATOM 4194 N N . VAL B 2 55 ? 7.323 67.247 30.660 1.00 7.65 55 VAL B N 1
ATOM 4195 C CA . VAL B 2 55 ? 8.695 67.782 30.655 1.00 7.21 55 VAL B CA 1
ATOM 4196 C C . VAL B 2 55 ? 8.969 68.589 31.920 1.00 7.51 55 VAL B C 1
ATOM 4197 O O . VAL B 2 55 ? 8.165 69.428 32.375 1.00 8.57 55 VAL B O 1
ATOM 4201 N N . GLU B 2 56 ? 10.139 68.348 32.486 1.00 7.51 56 GLU B N 1
ATOM 4202 C CA . GLU B 2 56 ? 10.646 69.127 33.590 1.00 7.04 56 GLU B CA 1
ATOM 4203 C C . GLU B 2 56 ? 11.894 69.865 33.079 1.00 7.70 56 GLU B C 1
ATOM 4204 O O . GLU B 2 56 ? 11.810 71.063 32.780 1.00 9.60 56 GLU B O 1
ATOM 4210 N N . ASN B 2 57 ? 13.025 69.164 32.971 1.00 7.83 57 ASN B N 1
ATOM 4211 C CA . ASN B 2 57 ? 14.243 69.751 32.482 1.00 7.27 57 ASN B CA 1
ATOM 4212 C C . ASN B 2 57 ? 14.659 69.270 31.113 1.00 7.58 57 ASN B C 1
ATOM 4213 O O . ASN B 2 57 ? 14.500 68.092 30.792 1.00 7.87 57 ASN B O 1
ATOM 4218 N N . VAL B 2 58 ? 15.188 70.210 30.330 1.00 7.73 58 VAL B N 1
ATOM 4219 C CA . VAL B 2 58 ? 15.826 69.897 29.041 1.00 7.09 58 VAL B CA 1
ATOM 4220 C C . VAL B 2 58 ? 17.198 70.585 29.089 1.00 7.11 58 VAL B C 1
ATOM 4221 O O . VAL B 2 58 ? 17.288 71.832 29.122 1.00 8.55 58 VAL B O 1
ATOM 4225 N N A GLU B 2 59 ? 18.265 69.779 29.131 0.50 6.86 59 GLU B N 1
ATOM 4226 N N B GLU B 2 59 ? 18.264 69.778 29.118 0.50 6.86 59 GLU B N 1
ATOM 4227 C CA A GLU B 2 59 ? 19.634 70.278 29.218 0.50 7.38 59 GLU B CA 1
ATOM 4228 C CA B GLU B 2 59 ? 19.634 70.277 29.191 0.50 7.44 59 GLU B CA 1
ATOM 4229 C C A GLU B 2 59 ? 20.410 69.815 28.002 0.50 7.62 59 GLU B C 1
ATOM 4230 C C B GLU B 2 59 ? 20.400 69.816 27.985 0.50 7.61 59 GLU B C 1
ATOM 4231 O O A GLU B 2 59 ? 20.432 68.627 27.682 0.50 8.53 59 GLU B O 1
ATOM 4232 O O B GLU B 2 59 ? 20.421 68.634 27.669 0.50 8.52 59 GLU B O 1
ATOM 4243 N N . PHE B 2 60 ? 21.051 70.754 27.329 1.00 6.94 60 PHE B N 1
ATOM 4244 C CA . PHE B 2 60 ? 21.865 70.463 26.176 1.00 7.25 60 PHE B CA 1
ATOM 4245 C C . PHE B 2 60 ? 23.312 70.490 26.661 1.00 8.67 60 PHE B C 1
ATOM 4246 O O . PHE B 2 60 ? 23.779 71.505 27.197 1.00 9.60 60 PHE B O 1
ATOM 4254 N N . ASN B 2 61 ? 24.026 69.394 26.438 1.00 9.00 61 ASN B N 1
ATOM 4255 C CA . ASN B 2 61 ? 25.409 69.232 26.897 1.00 9.08 61 ASN B CA 1
ATOM 4256 C C . ASN B 2 61 ? 26.417 69.347 25.779 1.00 9.21 61 ASN B C 1
ATOM 4257 O O . ASN B 2 61 ? 26.214 68.810 24.713 1.00 9.33 61 ASN B O 1
ATOM 4262 N N . SER B 2 62 ? 27.496 70.078 26.043 1.00 10.62 62 SER B N 1
ATOM 4263 C CA . SER B 2 62 ? 28.594 70.284 25.109 1.00 12.88 62 SER B CA 1
ATOM 4264 C C . SER B 2 62 ? 29.804 70.608 25.950 1.00 14.50 62 SER B C 1
ATOM 4265 O O . SER B 2 62 ? 29.884 71.705 26.502 1.00 13.49 62 SER B O 1
ATOM 4268 N N . ASP B 2 63 ? 30.715 69.650 26.081 1.00 14.85 63 ASP B N 1
ATOM 4269 C CA . ASP B 2 63 ? 31.876 69.778 26.951 1.00 13.89 63 ASP B CA 1
ATOM 4270 C C . ASP B 2 63 ? 33.123 69.451 26.124 1.00 11.53 63 ASP B C 1
ATOM 4271 O O . ASP B 2 63 ? 33.118 68.444 25.413 1.00 19.93 63 ASP B O 1
ATOM 4276 N N . GLY B 2 64 ? 34.186 70.250 26.244 1.00 14.61 64 GLY B N 1
ATOM 4277 C CA . GLY B 2 64 ? 35.499 69.955 25.648 1.00 14.83 64 GLY B CA 1
ATOM 4278 C C . GLY B 2 64 ? 36.597 70.138 26.660 1.00 15.76 64 GLY B C 1
ATOM 4279 O O . GLY B 2 64 ? 36.436 70.882 27.618 1.00 13.95 64 GLY B O 1
ATOM 4280 N N . ALA B 2 65 ? 37.732 69.504 26.412 1.00 12.70 65 ALA B N 1
ATOM 4281 C CA . ALA B 2 65 ? 38.831 69.494 27.382 1.00 12.18 65 ALA B CA 1
ATOM 4282 C C . ALA B 2 65 ? 40.143 69.151 26.700 1.00 10.81 65 ALA B C 1
ATOM 4283 O O . ALA B 2 65 ? 40.179 68.308 25.793 1.00 11.03 65 ALA B O 1
ATOM 4285 N N . LEU B 2 66 ? 41.219 69.798 27.122 1.00 10.30 66 LEU B N 1
ATOM 4286 C CA . LEU B 2 66 ? 42.606 69.454 26.743 1.00 8.62 66 LEU B CA 1
ATOM 4287 C C . LEU B 2 66 ? 43.438 69.427 28.014 1.00 8.24 66 LEU B C 1
ATOM 4288 O O . LEU B 2 66 ? 43.384 70.369 28.790 1.00 9.17 66 LEU B O 1
ATOM 4293 N N . GLY B 2 67 ? 44.187 68.359 28.198 1.00 8.73 67 GLY B N 1
ATOM 4294 C CA . GLY B 2 67 ? 45.144 68.252 29.283 1.00 9.21 67 GLY B CA 1
ATOM 4295 C C . GLY B 2 67 ? 46.500 67.821 28.725 1.00 8.19 67 GLY B C 1
ATOM 4296 O O . GLY B 2 67 ? 46.595 67.021 27.796 1.00 9.15 67 GLY B O 1
ATOM 4297 N N . ILE B 2 68 ? 47.555 68.419 29.250 1.00 8.30 68 ILE B N 1
ATOM 4298 C CA . ILE B 2 68 ? 48.915 68.019 28.900 1.00 8.41 68 ILE B CA 1
ATOM 4299 C C . ILE B 2 68 ? 49.731 67.823 30.170 1.00 7.95 68 ILE B C 1
ATOM 4300 O O . ILE B 2 68 ? 49.590 68.542 31.172 1.00 8.40 68 ILE B O 1
ATOM 4305 N N . THR B 2 69 ? 50.574 66.807 30.101 1.00 7.58 69 THR B N 1
ATOM 4306 C CA . THR B 2 69 ? 51.653 66.619 31.058 1.00 7.40 69 THR B CA 1
ATOM 4307 C C . THR B 2 69 ? 52.975 66.667 30.279 1.00 7.90 69 THR B C 1
ATOM 4308 O O . THR B 2 69 ? 53.110 66.012 29.254 1.00 7.84 69 THR B O 1
ATOM 4312 N N . VAL B 2 70 ? 53.931 67.419 30.814 1.00 8.35 70 VAL B N 1
ATOM 4313 C CA . VAL B 2 70 ? 55.310 67.507 30.256 1.00 8.21 70 VAL B CA 1
ATOM 4314 C C . VAL B 2 70 ? 56.336 67.015 31.271 1.00 8.07 70 VAL B C 1
ATOM 4315 O O . VAL B 2 70 ? 56.069 67.035 32.453 1.00 7.91 70 VAL B O 1
ATOM 4319 N N . TYR B 2 71 ? 57.489 66.596 30.752 1.00 7.55 71 TYR B N 1
ATOM 4320 C CA . TYR B 2 71 ? 58.579 66.038 31.531 1.00 8.02 71 TYR B CA 1
ATOM 4321 C C . TYR B 2 71 ? 59.886 66.621 31.046 1.00 8.62 71 TYR B C 1
ATOM 4322 O O . TYR B 2 71 ? 60.170 66.632 29.858 1.00 8.95 71 TYR B O 1
ATOM 4331 N N . HIS B 2 72 ? 60.710 67.058 31.980 1.00 9.04 72 HIS B N 1
ATOM 4332 C CA . HIS B 2 72 ? 62.062 67.522 31.644 1.00 8.03 72 HIS B CA 1
ATOM 4333 C C . HIS B 2 72 ? 62.989 67.243 32.807 1.00 7.77 72 HIS B C 1
ATOM 4334 O O . HIS B 2 72 ? 62.637 67.595 33.928 1.00 8.08 72 HIS B O 1
ATOM 4341 N N . GLN B 2 73 ? 64.099 66.570 32.561 1.00 7.38 73 GLN B N 1
ATOM 4342 C CA . GLN B 2 73 ? 64.962 66.183 33.688 1.00 7.30 73 GLN B CA 1
ATOM 4343 C C . GLN B 2 73 ? 64.218 65.344 34.742 1.00 7.90 73 GLN B C 1
ATOM 4344 O O . GLN B 2 73 ? 64.493 65.461 35.908 1.00 7.38 73 GLN B O 1
ATOM 4350 N N . ASN B 2 74 ? 63.259 64.521 34.283 1.00 8.52 74 ASN B N 1
ATOM 4351 C CA . ASN B 2 74 ? 62.384 63.732 35.155 1.00 8.06 74 ASN B CA 1
ATOM 4352 C C . ASN B 2 74 ? 61.450 64.527 36.079 1.00 8.22 74 ASN B C 1
ATOM 4353 O O . ASN B 2 74 ? 60.839 63.966 37.009 1.00 7.91 74 ASN B O 1
ATOM 4358 N N . ARG B 2 75 ? 61.388 65.844 35.856 1.00 8.01 75 ARG B N 1
ATOM 4359 C CA . ARG B 2 75 ? 60.468 66.772 36.535 1.00 7.45 75 ARG B CA 1
ATOM 4360 C C . ARG B 2 75 ? 59.186 66.819 35.734 1.00 7.51 75 ARG B C 1
ATOM 4361 O O . ARG B 2 75 ? 59.257 66.845 34.498 1.00 9.23 75 ARG B O 1
ATOM 4369 N N . LYS B 2 76 ? 58.034 66.870 36.390 1.00 8.26 76 LYS B N 1
ATOM 4370 C CA . LYS B 2 76 ? 56.765 66.895 35.655 1.00 8.40 76 LYS B CA 1
ATOM 4371 C C . LYS B 2 76 ? 55.933 68.144 35.948 1.00 6.77 76 LYS B C 1
ATOM 4372 O O . LYS B 2 76 ? 56.085 68.772 36.985 1.00 8.50 76 LYS B O 1
ATOM 4378 N N . GLY B 2 77 ? 55.042 68.448 35.019 1.00 7.68 77 GLY B N 1
ATOM 4379 C CA . GLY B 2 77 ? 54.062 69.528 35.225 1.00 8.88 77 GLY B CA 1
ATOM 4380 C C . GLY B 2 77 ? 52.862 69.284 34.346 1.00 9.03 77 GLY B C 1
ATOM 4381 O O . GLY B 2 77 ? 53.024 68.774 33.258 1.00 8.06 77 GLY B O 1
ATOM 4382 N N . SER B 2 78 ? 51.675 69.658 34.831 1.00 10.66 78 SER B N 1
ATOM 4383 C CA . SER B 2 78 ? 50.436 69.465 34.077 1.00 9.00 78 SER B CA 1
ATOM 4384 C C . SER B 2 78 ? 49.622 70.749 33.962 1.00 9.26 78 SER B C 1
ATOM 4385 O O . SER B 2 78 ? 49.661 71.643 34.837 1.00 8.60 78 SER B O 1
ATOM 4388 N N . ALA B 2 79 ? 48.892 70.865 32.853 1.00 7.46 79 ALA B N 1
ATOM 4389 C CA . ALA B 2 79 ? 47.925 71.952 32.736 1.00 7.44 79 ALA B CA 1
ATOM 4390 C C . ALA B 2 79 ? 46.766 71.537 31.889 1.00 7.30 79 ALA B C 1
ATOM 4391 O O . ALA B 2 79 ? 46.870 70.628 31.076 1.00 9.95 79 ALA B O 1
ATOM 4393 N N . SER B 2 80 ? 45.633 72.213 32.063 1.00 8.90 80 SER B N 1
ATOM 4394 C CA . SER B 2 80 ? 44.450 71.906 31.286 1.00 8.41 80 SER B CA 1
ATOM 4395 C C . SER B 2 80 ? 43.686 73.164 30.955 1.00 7.91 80 SER B C 1
ATOM 4396 O O . SER B 2 80 ? 43.779 74.203 31.612 1.00 9.19 80 SER B O 1
ATOM 4399 N N . SER B 2 81 ? 42.868 73.029 29.924 1.00 6.66 81 SER B N 1
ATOM 4400 C CA . SER B 2 81 ? 42.022 74.121 29.430 1.00 8.87 81 SER B CA 1
ATOM 4401 C C . SER B 2 81 ? 40.823 73.506 28.735 1.00 9.05 81 SER B C 1
ATOM 4402 O O . SER B 2 81 ? 40.932 72.443 28.137 1.00 13.08 81 SER B O 1
ATOM 4405 N N . THR B 2 82 ? 39.677 74.184 28.799 1.00 8.04 82 THR B N 1
ATOM 4406 C CA . THR B 2 82 ? 38.530 73.834 27.949 1.00 8.67 82 THR B CA 1
ATOM 4407 C C . THR B 2 82 ? 38.492 74.620 26.632 1.00 11.03 82 THR B C 1
ATOM 4408 O O . THR B 2 82 ? 37.661 74.342 25.795 1.00 15.50 82 THR B O 1
ATOM 4412 N N . ASP B 2 83 ? 39.388 75.581 26.465 1.00 12.01 83 ASP B N 1
ATOM 4413 C CA . ASP B 2 83 ? 39.529 76.327 25.222 1.00 12.33 83 ASP B CA 1
ATOM 4414 C C . ASP B 2 83 ? 40.595 75.664 24.385 1.00 12.46 83 ASP B C 1
ATOM 4415 O O . ASP B 2 83 ? 41.740 75.569 24.838 1.00 17.47 83 ASP B O 1
ATOM 4420 N N . LEU B 2 84 ? 40.248 75.261 23.165 1.00 13.17 84 LEU B N 1
ATOM 4421 C CA . LEU B 2 84 ? 41.183 74.567 22.281 1.00 12.40 84 LEU B CA 1
ATOM 4422 C C . LEU B 2 84 ? 41.691 75.447 21.121 1.00 11.57 84 LEU B C 1
ATOM 4423 O O . LEU B 2 84 ? 42.225 74.933 20.151 1.00 14.83 84 LEU B O 1
ATOM 4428 N N . SER B 2 85 ? 41.552 76.767 21.255 1.00 11.16 85 SER B N 1
ATOM 4429 C CA . SER B 2 85 ? 42.103 77.694 20.275 1.00 11.79 85 SER B CA 1
ATOM 4430 C C . SER B 2 85 ? 43.624 77.543 20.273 1.00 11.85 85 SER B C 1
ATOM 4431 O O . SER B 2 85 ? 44.197 77.160 21.299 1.00 12.51 85 SER B O 1
ATOM 4434 N N . PRO B 2 86 ? 44.287 77.854 19.133 1.00 14.91 86 PRO B N 1
ATOM 4435 C CA . PRO B 2 86 ? 45.758 77.733 19.130 1.00 13.25 86 PRO B CA 1
ATOM 4436 C C . PRO B 2 86 ? 46.457 78.529 20.241 1.00 13.59 86 PRO B C 1
ATOM 4437 O O . PRO B 2 86 ? 47.405 78.040 20.847 1.00 14.59 86 PRO B O 1
ATOM 4441 N N . GLN B 2 87 ? 45.973 79.730 20.502 1.00 11.89 87 GLN B N 1
ATOM 4442 C CA . GLN B 2 87 ? 46.552 80.579 21.545 1.00 13.34 87 GLN B CA 1
ATOM 4443 C C . GLN B 2 87 ? 46.342 80.025 22.959 1.00 10.70 87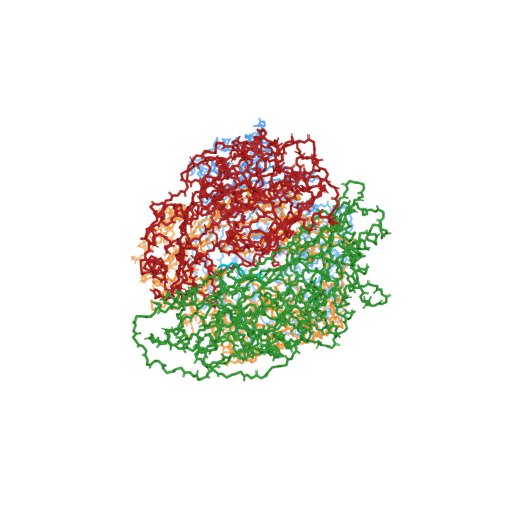 GLN B C 1
ATOM 4444 O O . GLN B 2 87 ? 47.228 80.154 23.796 1.00 11.72 87 GLN B O 1
ATOM 4450 N N . ALA B 2 88 ? 45.190 79.396 23.202 1.00 9.70 88 ALA B N 1
ATOM 4451 C CA . ALA B 2 88 ? 44.899 78.764 24.479 1.00 9.87 88 ALA B CA 1
ATOM 4452 C C . ALA B 2 88 ? 45.747 77.528 24.658 1.00 11.08 88 ALA B C 1
ATOM 4453 O O . ALA B 2 88 ? 46.247 77.300 25.739 1.00 11.94 88 ALA B O 1
ATOM 4455 N N . ILE B 2 89 ? 45.914 76.746 23.596 1.00 9.63 89 ILE B N 1
ATOM 4456 C CA . ILE B 2 89 ? 46.787 75.583 23.662 1.00 10.85 89 ILE B CA 1
ATOM 4457 C C . ILE B 2 89 ? 48.210 76.026 23.978 1.00 9.58 89 ILE B C 1
ATOM 4458 O O . ILE B 2 89 ? 48.870 75.423 24.832 1.00 9.85 89 ILE B O 1
ATOM 4463 N N . ALA B 2 90 ? 48.681 77.083 23.299 1.00 11.09 90 ALA B N 1
ATOM 4464 C CA . ALA B 2 90 ? 50.030 77.593 23.593 1.00 12.43 90 ALA B CA 1
ATOM 4465 C C . ALA B 2 90 ? 50.204 77.949 25.064 1.00 13.11 90 ALA B C 1
ATOM 4466 O O . ALA B 2 90 ? 51.223 77.629 25.679 1.00 13.30 90 ALA B O 1
ATOM 4468 N N . ARG B 2 91 ? 49.217 78.641 25.616 1.00 12.65 91 ARG B N 1
ATOM 4469 C CA . ARG B 2 91 ? 49.279 79.015 27.032 1.00 12.27 91 ARG B CA 1
ATOM 4470 C C . ARG B 2 91 ? 49.275 77.803 27.942 1.00 10.74 91 ARG B C 1
ATOM 4471 O O . ARG B 2 91 ? 49.996 77.794 28.942 1.00 12.61 91 ARG B O 1
ATOM 4479 N N . THR B 2 92 ? 48.498 76.781 27.597 1.00 10.71 92 THR B N 1
ATOM 4480 C CA . THR B 2 92 ? 48.403 75.567 28.414 1.00 10.58 92 THR B CA 1
ATOM 4481 C C . THR B 2 92 ? 49.734 74.832 28.431 1.00 9.55 92 THR B C 1
ATOM 4482 O O . THR B 2 92 ? 50.208 74.435 29.505 1.00 10.07 92 THR B O 1
ATOM 4486 N N . VAL B 2 93 ? 50.328 74.659 27.253 1.00 10.13 93 VAL B N 1
ATOM 4487 C CA . VAL B 2 93 ? 51.634 74.024 27.132 1.00 10.30 93 VAL B CA 1
ATOM 4488 C C . VAL B 2 93 ? 52.671 74.810 27.957 1.00 10.97 93 VAL B C 1
ATOM 4489 O O . VAL B 2 93 ? 53.431 74.233 28.750 1.00 13.42 93 VAL B O 1
ATOM 4493 N N . GLN B 2 94 ? 52.691 76.128 27.815 1.00 10.47 94 GLN B N 1
ATOM 4494 C CA . GLN B 2 94 ? 53.631 76.936 28.605 1.00 8.45 94 GLN B CA 1
ATOM 4495 C C . GLN B 2 94 ? 53.429 76.825 30.107 1.00 10.54 94 GLN B C 1
ATOM 4496 O O . GLN B 2 94 ? 54.395 76.790 30.862 1.00 11.10 94 GLN B O 1
ATOM 4502 N N . ALA B 2 95 ? 52.177 76.781 30.536 1.00 10.09 95 ALA B N 1
ATOM 4503 C CA . ALA B 2 95 ? 51.887 76.648 31.952 1.00 10.14 95 ALA B CA 1
ATOM 4504 C C . ALA B 2 95 ? 52.473 75.353 32.518 1.00 9.21 95 ALA B C 1
ATOM 4505 O O . ALA B 2 95 ? 53.060 75.361 33.611 1.00 11.14 95 ALA B O 1
ATOM 4507 N N . ALA B 2 96 ? 52.310 74.246 31.778 1.00 8.67 96 ALA B N 1
ATOM 4508 C CA . ALA B 2 96 ? 52.836 72.968 32.248 1.00 10.12 96 ALA B CA 1
ATOM 4509 C C . ALA B 2 96 ? 54.381 72.985 32.269 1.00 9.27 96 ALA B C 1
ATOM 4510 O O . ALA B 2 96 ? 55.009 72.508 33.244 1.00 9.57 96 ALA B O 1
ATOM 4512 N N . LEU B 2 97 ? 54.988 73.528 31.218 1.00 9.23 97 LEU B N 1
ATOM 4513 C CA . LEU B 2 97 ? 56.443 73.700 31.169 1.00 11.49 97 LEU B CA 1
ATOM 4514 C C . LEU B 2 97 ? 56.967 74.516 32.323 1.00 13.26 97 LEU B C 1
ATOM 4515 O O . LEU B 2 97 ? 57.999 74.169 32.894 1.00 13.87 97 LEU B O 1
ATOM 4520 N N . ASP B 2 98 ? 56.254 75.576 32.671 1.00 10.51 98 ASP B N 1
ATOM 4521 C CA . ASP B 2 98 ? 56.673 76.436 33.750 1.00 10.70 98 ASP B CA 1
ATOM 4522 C C . ASP B 2 98 ? 56.632 75.711 35.080 1.00 10.63 98 ASP B C 1
ATOM 4523 O O . ASP B 2 98 ? 57.584 75.829 35.843 1.00 16.35 98 ASP B O 1
ATOM 4528 N N . ILE B 2 99 ? 55.579 74.941 35.343 1.00 8.74 99 ILE B N 1
ATOM 4529 C CA . ILE B 2 99 ? 55.511 74.092 36.537 1.00 8.32 99 ILE B CA 1
ATOM 4530 C C . ILE B 2 99 ? 56.728 73.131 36.616 1.00 9.95 99 ILE B C 1
ATOM 4531 O O . ILE B 2 99 ? 57.358 73.010 37.665 1.00 9.98 99 ILE B O 1
ATOM 4536 N N . ALA B 2 100 ? 57.025 72.440 35.514 1.00 8.85 100 ALA B N 1
ATOM 4537 C CA . ALA B 2 100 ? 58.099 71.465 35.468 1.00 8.80 100 ALA B CA 1
ATOM 4538 C C . ALA B 2 100 ? 59.477 72.069 35.695 1.00 10.52 100 ALA B C 1
ATOM 4539 O O . ALA B 2 100 ? 60.393 71.320 35.988 1.00 12.20 100 ALA B O 1
ATOM 4541 N N . ARG B 2 101 ? 59.635 73.391 35.635 1.00 10.42 101 ARG B N 1
ATOM 4542 C CA . ARG B 2 101 ? 60.909 74.006 35.979 1.00 13.55 101 ARG B CA 1
ATOM 4543 C C . ARG B 2 101 ? 61.163 73.959 37.454 1.00 12.04 101 ARG B C 1
ATOM 4544 O O . ARG B 2 101 ? 62.322 74.025 37.871 1.00 18.22 101 ARG B O 1
ATOM 4547 N N . TYR B 2 102 ? 60.084 73.862 38.245 1.00 10.58 102 TYR B N 1
ATOM 4548 C CA . TYR B 2 102 ? 60.110 73.973 39.707 1.00 12.40 102 TYR B CA 1
ATOM 4549 C C . TYR B 2 102 ? 59.815 72.709 40.487 1.00 10.20 102 TYR B C 1
ATOM 4550 O O . TYR B 2 102 ? 60.203 72.623 41.657 1.00 16.26 102 TYR B O 1
ATOM 4559 N N . THR B 2 103 ? 59.204 71.707 39.856 1.00 9.53 103 THR B N 1
ATOM 4560 C CA . THR B 2 103 ? 59.064 70.391 40.491 1.00 8.89 103 THR B CA 1
ATOM 4561 C C . THR B 2 103 ? 60.421 69.670 40.491 1.00 8.48 103 THR B C 1
ATOM 4562 O O . THR B 2 103 ? 61.352 70.068 39.780 1.00 10.02 103 THR B O 1
ATOM 4566 N N A SER B 2 104 ? 60.514 68.624 41.302 0.50 9.69 104 SER B N 1
ATOM 4567 N N B SER B 2 104 ? 60.525 68.629 41.306 0.50 9.23 104 SER B N 1
ATOM 4568 C CA A SER B 2 104 ? 61.768 67.913 41.535 0.50 9.10 104 SER B CA 1
ATOM 4569 C CA B SER B 2 104 ? 61.809 67.960 41.520 0.50 8.53 104 SER B CA 1
ATOM 4570 C C A SER B 2 104 ? 61.898 66.687 40.643 0.50 8.93 104 SER B C 1
ATOM 4571 C C B SER B 2 104 ? 61.910 66.691 40.664 0.50 8.79 104 SER B C 1
ATOM 4572 O O A SER B 2 104 ? 60.902 66.029 40.355 0.50 10.21 104 SER B O 1
ATOM 4573 O O B SER B 2 104 ? 60.906 66.037 40.374 0.50 10.79 104 SER B O 1
ATOM 4578 N N . PRO B 2 105 ? 63.138 66.317 40.264 1.00 8.55 105 PRO B N 1
ATOM 4579 C CA . PRO B 2 105 ? 63.274 65.110 39.457 1.00 7.73 105 PRO B CA 1
ATOM 4580 C C . PRO B 2 105 ? 62.735 63.866 40.152 1.00 7.86 105 PRO B C 1
ATOM 4581 O O . PRO B 2 105 ? 63.012 63.634 41.309 1.00 9.54 105 PRO B O 1
ATOM 4585 N N A ASP B 2 106 ? 61.998 63.041 39.420 0.50 8.22 106 ASP B N 1
ATOM 4586 N N B ASP B 2 106 ? 61.995 63.042 39.422 0.50 8.35 106 ASP B N 1
ATOM 4587 C CA A ASP B 2 106 ? 61.357 61.830 39.944 0.50 8.37 106 ASP B CA 1
ATOM 4588 C CA B ASP B 2 106 ? 61.353 61.829 39.948 0.50 8.38 106 ASP B CA 1
ATOM 4589 C C A ASP B 2 106 ? 61.394 60.793 38.817 0.50 8.59 106 ASP B C 1
ATOM 4590 C C B ASP B 2 106 ? 61.392 60.792 38.819 0.50 8.56 106 ASP B C 1
ATOM 4591 O O A ASP B 2 106 ? 60.538 60.819 37.941 0.50 10.37 106 ASP B O 1
ATOM 4592 O O B ASP B 2 106 ? 60.535 60.819 37.945 0.50 10.48 106 ASP B O 1
ATOM 4601 N N . PRO B 2 107 ? 62.403 59.916 38.807 1.00 9.03 107 PRO B N 1
ATOM 4602 C CA . PRO B 2 107 ? 62.631 59.023 37.672 1.00 11.47 107 PRO B CA 1
ATOM 4603 C C . PRO B 2 107 ? 61.521 58.051 37.283 1.00 11.50 107 PRO B C 1
ATOM 4604 O O . PRO B 2 107 ? 61.547 57.567 36.155 1.00 15.83 107 PRO B O 1
ATOM 4608 N N . CYS B 2 108 ? 60.551 57.780 38.144 1.00 9.88 108 CYS B N 1
ATOM 4609 C CA . CYS B 2 108 ? 59.412 56.938 37.752 1.00 9.68 108 CYS B CA 1
ATOM 4610 C C . CYS B 2 108 ? 58.377 57.690 36.914 1.00 10.33 108 CYS B C 1
ATOM 4611 O O . CYS B 2 108 ? 57.491 57.064 36.322 1.00 16.16 108 CYS B O 1
ATOM 4614 N N . ALA B 2 109 ? 58.473 59.008 36.866 1.00 9.67 109 ALA B N 1
ATOM 4615 C CA . ALA B 2 109 ? 57.595 59.790 36.007 1.00 10.13 109 ALA B CA 1
ATOM 4616 C C . ALA B 2 109 ? 58.055 59.725 34.548 1.00 10.75 109 ALA B C 1
ATOM 4617 O O . ALA B 2 109 ? 59.270 59.636 34.294 1.00 15.07 109 ALA B O 1
ATOM 4619 N N . GLY B 2 110 ? 57.112 59.772 33.610 1.00 8.21 110 GLY B N 1
ATOM 4620 C CA . GLY B 2 110 ? 57.433 59.956 32.231 1.00 7.78 110 GLY B CA 1
ATOM 4621 C C . GLY B 2 110 ? 56.397 59.309 31.340 1.00 8.32 110 GLY B C 1
ATOM 4622 O O . GLY B 2 110 ? 55.537 58.532 31.797 1.00 10.12 110 GLY B O 1
ATOM 4623 N N . VAL B 2 111 ? 56.505 59.625 30.061 1.00 8.01 111 VAL B N 1
ATOM 4624 C CA . VAL B 2 111 ? 55.686 59.030 29.035 1.00 8.77 111 VAL B CA 1
ATOM 4625 C C . VAL B 2 111 ? 55.773 57.502 29.141 1.00 8.59 111 VAL B C 1
ATOM 4626 O O . VAL B 2 111 ? 56.829 56.957 29.488 1.00 11.28 111 VAL B O 1
ATOM 4630 N N . ALA B 2 112 ? 54.653 56.814 28.895 1.00 8.27 112 ALA B N 1
ATOM 4631 C CA . ALA B 2 112 ? 54.634 55.347 28.942 1.00 9.48 112 ALA B CA 1
ATOM 4632 C C . ALA B 2 112 ? 55.638 54.745 27.965 1.00 10.81 112 ALA B C 1
ATOM 4633 O O . ALA B 2 112 ? 55.952 55.374 26.943 1.00 10.69 112 ALA B O 1
ATOM 4635 N N . ASP B 2 113 ? 56.148 53.565 28.311 1.00 10.72 113 ASP B N 1
ATOM 4636 C CA . ASP B 2 113 ? 57.168 52.910 27.479 1.00 12.12 113 ASP B CA 1
ATOM 4637 C C . ASP B 2 113 ? 56.677 52.702 26.051 1.00 12.68 113 ASP B C 1
ATOM 4638 O O . ASP B 2 113 ? 55.566 52.230 25.845 1.00 10.25 113 ASP B O 1
ATOM 4643 N N . LYS B 2 114 ? 57.513 53.009 25.068 1.00 12.02 114 LYS B N 1
ATOM 4644 C CA . LYS B 2 114 ? 57.095 52.932 23.690 1.00 11.28 114 LYS B CA 1
ATOM 4645 C C . LYS B 2 114 ? 56.600 51.557 23.260 1.00 11.56 114 LYS B C 1
ATOM 4646 O O . LYS B 2 114 ? 55.632 51.471 22.493 1.00 11.96 114 LYS B O 1
ATOM 4652 N N A GLU B 2 115 ? 57.222 50.514 23.792 0.50 11.02 115 GLU B N 1
ATOM 4653 N N B GLU B 2 115 ? 57.212 50.506 23.786 0.50 11.18 115 GLU B N 1
ATOM 4654 C CA A GLU B 2 115 ? 56.874 49.145 23.485 0.50 10.72 115 GLU B CA 1
ATOM 4655 C CA B GLU B 2 115 ? 56.837 49.145 23.437 0.50 10.56 115 GLU B CA 1
ATOM 4656 C C A GLU B 2 115 ? 55.478 48.724 23.977 0.50 9.34 115 GLU B C 1
ATOM 4657 C C B GLU B 2 115 ? 55.464 48.724 23.966 0.50 9.32 115 GLU B C 1
ATOM 4658 O O A GLU B 2 115 ? 54.960 47.699 23.549 0.50 14.46 115 GLU B O 1
ATOM 4659 O O B GLU B 2 115 ? 54.946 47.694 23.549 0.50 14.23 115 GLU B O 1
ATOM 4670 N N . LEU B 2 116 ? 54.889 49.511 24.877 1.00 9.77 116 LEU B N 1
ATOM 4671 C CA . LEU B 2 116 ? 53.567 49.213 25.451 1.00 10.18 116 LEU B CA 1
ATOM 4672 C C . LEU B 2 116 ? 52.441 50.020 24.867 1.00 8.13 116 LEU B C 1
ATOM 4673 O O . LEU B 2 116 ? 51.311 49.737 25.161 1.00 9.63 116 LEU B O 1
ATOM 4678 N N . LEU B 2 117 ? 52.740 50.957 23.999 1.00 8.78 117 LEU B N 1
ATOM 4679 C CA . LEU B 2 117 ? 51.754 51.865 23.449 1.00 9.12 117 LEU B CA 1
ATOM 4680 C C . LEU B 2 117 ? 50.893 51.253 22.357 1.00 8.65 117 LEU B C 1
ATOM 4681 O O . LEU B 2 117 ? 51.368 50.478 21.538 1.00 9.97 117 LEU B O 1
ATOM 4686 N N . ALA B 2 118 ? 49.640 51.667 22.297 1.00 7.90 118 ALA B N 1
ATOM 4687 C CA . ALA B 2 118 ? 48.692 51.241 21.258 1.00 9.35 118 ALA B CA 1
ATOM 4688 C C . ALA B 2 118 ? 48.818 52.155 20.034 1.00 10.78 118 ALA B C 1
ATOM 4689 O O . ALA B 2 118 ? 47.918 52.877 19.702 1.00 11.60 118 ALA B O 1
ATOM 4691 N N . PHE B 2 119 ? 49.924 52.038 19.310 1.00 10.45 119 PHE B N 1
ATOM 4692 C CA . PHE B 2 119 ? 50.120 52.851 18.124 1.00 8.81 119 PHE B CA 1
ATOM 4693 C C . PHE B 2 119 ? 49.037 52.628 17.071 1.00 10.45 119 PHE B C 1
ATOM 4694 O O . PHE B 2 119 ? 48.622 53.591 16.414 1.00 13.46 119 PHE B O 1
ATOM 4702 N N . ASP B 2 120 ? 48.628 51.357 16.895 1.00 11.20 120 ASP B N 1
ATOM 4703 C CA . ASP B 2 120 ? 47.535 50.972 15.994 1.00 12.44 120 ASP B CA 1
ATOM 4704 C C . ASP B 2 120 ? 46.448 50.366 16.875 1.00 11.96 120 ASP B C 1
ATOM 4705 O O . ASP B 2 120 ? 46.415 49.154 17.111 1.00 15.67 120 ASP B O 1
ATOM 4710 N N . ALA B 2 121 ? 45.580 51.219 17.414 1.00 11.37 121 ALA B N 1
ATOM 4711 C CA . ALA B 2 121 ? 44.638 50.759 18.432 1.00 14.00 121 ALA B CA 1
ATOM 4712 C C . ALA B 2 121 ? 43.445 50.083 17.778 1.00 12.03 121 ALA B C 1
ATOM 4713 O O . ALA B 2 121 ? 43.008 50.505 16.729 1.00 11.95 121 ALA B O 1
ATOM 4715 N N . PRO B 2 122 ? 42.863 49.068 18.438 1.00 10.08 122 PRO B N 1
ATOM 4716 C CA . PRO B 2 122 ? 41.749 48.332 17.860 1.00 10.39 122 PRO B CA 1
ATOM 4717 C C . PRO B 2 122 ? 40.477 49.148 17.870 1.00 9.86 122 PRO B C 1
ATOM 4718 O O . PRO B 2 122 ? 40.273 49.955 18.750 1.00 10.56 122 PRO B O 1
ATOM 4722 N N . ASP B 2 123 ? 39.616 48.906 16.897 1.00 10.14 123 ASP B N 1
ATOM 4723 C CA . ASP B 2 123 ? 38.272 49.478 16.837 1.00 9.24 123 ASP B CA 1
ATOM 4724 C C . ASP B 2 123 ? 37.367 48.592 17.659 1.00 9.78 123 ASP B C 1
ATOM 4725 O O . ASP B 2 123 ? 37.141 47.443 17.295 1.00 11.16 123 ASP B O 1
ATOM 4730 N N . LEU B 2 124 ? 36.837 49.123 18.764 1.00 8.34 124 LEU B N 1
ATOM 4731 C CA . LEU B 2 124 ? 35.981 48.310 19.655 1.00 9.27 124 LEU B CA 1
ATOM 4732 C C . LEU B 2 124 ? 34.493 48.575 19.486 1.00 8.63 124 LEU B C 1
ATOM 4733 O O . LEU B 2 124 ? 33.684 48.120 20.280 1.00 11.04 124 LEU B O 1
ATOM 4738 N N . ASP B 2 125 ? 34.140 49.335 18.454 1.00 11.89 125 ASP B N 1
ATOM 4739 C CA . ASP B 2 125 ? 32.739 49.502 18.035 1.00 11.54 125 ASP B CA 1
ATOM 4740 C C . ASP B 2 125 ? 31.893 50.110 19.166 1.00 10.28 125 ASP B C 1
ATOM 4741 O O . ASP B 2 125 ? 30.817 49.603 19.515 1.00 10.11 125 ASP B O 1
ATOM 4746 N N . LEU B 2 126 ? 32.400 51.207 19.726 1.00 9.35 126 LEU B N 1
ATOM 4747 C CA . LEU B 2 126 ? 31.761 51.842 20.873 1.00 9.05 126 LEU B CA 1
ATOM 4748 C C . LEU B 2 126 ? 30.760 52.938 20.496 1.00 8.79 126 LEU B C 1
ATOM 4749 O O . LEU B 2 126 ? 30.133 53.529 21.392 1.00 10.62 126 LEU B O 1
ATOM 4754 N N . PHE B 2 127 ? 30.662 53.229 19.199 1.00 8.06 127 PHE B N 1
ATOM 4755 C CA . PHE B 2 127 ? 29.968 54.429 18.725 1.00 8.47 127 PHE B CA 1
ATOM 4756 C C . PHE B 2 127 ? 28.685 54.053 17.970 1.00 7.57 127 PHE B C 1
ATOM 4757 O O . PHE B 2 127 ? 28.761 53.491 16.862 1.00 8.53 127 PHE B O 1
ATOM 4765 N N . HIS B 2 128 ? 27.533 54.305 18.598 1.00 7.97 128 HIS B N 1
ATOM 4766 C CA . HIS B 2 128 ? 26.237 54.007 17.987 1.00 8.27 128 HIS B CA 1
ATOM 4767 C C . HIS B 2 128 ? 25.304 55.182 18.158 1.00 9.01 128 HIS B C 1
ATOM 4768 O O . HIS B 2 128 ? 24.449 55.182 19.052 1.00 9.53 128 HIS B O 1
ATOM 4775 N N . PRO B 2 129 ? 25.473 56.215 17.327 1.00 9.51 129 PRO B N 1
ATOM 4776 C CA . PRO B 2 129 ? 24.735 57.452 17.509 1.00 11.75 129 PRO B CA 1
ATOM 4777 C C . PRO B 2 129 ? 23.257 57.308 17.223 1.00 11.95 129 PRO B C 1
ATOM 4778 O O . PRO B 2 129 ? 22.822 56.403 16.498 1.00 12.96 129 PRO B O 1
ATOM 4782 N N A ALA B 2 130 ? 22.495 58.203 17.819 0.50 13.31 130 ALA B N 1
ATOM 4783 N N B ALA B 2 130 ? 22.484 58.221 17.783 0.50 15.29 130 ALA B N 1
ATOM 4784 C CA A ALA B 2 130 ? 21.071 58.278 17.600 0.50 12.65 130 ALA B CA 1
ATOM 4785 C CA B ALA B 2 130 ? 21.029 58.092 17.748 0.50 17.56 130 ALA B CA 1
ATOM 4786 C C A ALA B 2 130 ? 20.738 59.748 17.470 0.50 9.11 130 ALA B C 1
ATOM 4787 C C B ALA B 2 130 ? 20.126 59.221 17.264 0.50 16.81 130 ALA B C 1
ATOM 4788 O O A ALA B 2 130 ? 21.256 60.550 18.213 0.50 12.83 130 ALA B O 1
ATOM 4789 O O B ALA B 2 130 ? 18.959 58.951 17.066 0.50 16.47 130 ALA B O 1
ATOM 4792 N N A GLU B 2 131 ? 19.880 60.126 16.529 0.50 10.66 131 GLU B N 1
ATOM 4793 N N B GLU B 2 131 ? 20.589 60.446 17.058 0.50 16.70 131 GLU B N 1
ATOM 4794 C CA A GLU B 2 131 ? 19.431 61.507 16.474 0.50 16.52 131 GLU B CA 1
ATOM 4795 C CA B GLU B 2 131 ? 19.659 61.553 16.679 0.50 22.71 131 GLU B CA 1
ATOM 4796 C C A GLU B 2 131 ? 18.166 61.458 17.304 0.50 18.42 131 GLU B C 1
ATOM 4797 C C B GLU B 2 131 ? 18.258 61.472 17.334 0.50 20.25 131 GLU B C 1
ATOM 4798 O O A GLU B 2 131 ? 17.123 61.116 16.758 0.50 24.49 131 GLU B O 1
ATOM 4799 O O B GLU B 2 131 ? 17.234 61.219 16.715 0.50 35.65 131 GLU B O 1
ATOM 4810 N N . VAL B 2 132 ? 18.253 61.705 18.618 1.00 17.27 132 VAL B N 1
ATOM 4811 C CA . VAL B 2 132 ? 17.052 61.727 19.445 1.00 14.95 132 VAL B CA 1
ATOM 4812 C C . VAL B 2 132 ? 16.766 63.193 19.726 1.00 12.32 132 VAL B C 1
ATOM 4813 O O . VAL B 2 132 ? 17.579 63.879 20.350 1.00 17.53 132 VAL B O 1
ATOM 4817 N N . SER B 2 133 ? 15.596 63.660 19.322 1.00 12.66 133 SER B N 1
ATOM 4818 C CA . SER B 2 133 ? 15.214 65.050 19.573 1.00 15.21 133 SER B CA 1
ATOM 4819 C C . SER B 2 133 ? 14.833 65.223 21.045 1.00 12.67 133 SER B C 1
ATOM 4820 O O . SER B 2 133 ? 14.484 64.254 21.722 1.00 10.95 133 SER B O 1
ATOM 4823 N N . PRO B 2 134 ? 14.862 66.461 21.545 1.00 13.52 134 PRO B N 1
ATOM 4824 C CA . PRO B 2 134 ? 14.390 66.668 22.909 1.00 11.68 134 PRO B CA 1
ATOM 4825 C C . PRO B 2 134 ? 12.967 66.121 23.107 1.00 10.63 134 PRO B C 1
ATOM 4826 O O . PRO B 2 134 ? 12.709 65.468 24.117 1.00 12.47 134 PRO B O 1
ATOM 4830 N N . ASP B 2 135 ? 12.051 66.342 22.169 1.00 9.33 135 ASP B N 1
ATOM 4831 C CA . ASP B 2 135 ? 10.687 65.843 22.345 1.00 9.24 135 ASP B CA 1
ATOM 4832 C C . ASP B 2 135 ? 10.650 64.313 22.369 1.00 8.15 135 ASP B C 1
ATOM 4833 O O . ASP B 2 135 ? 9.908 63.725 23.147 1.00 8.92 135 ASP B O 1
ATOM 4838 N N . GLU B 2 136 ? 11.449 63.665 21.531 1.00 9.98 136 GLU B N 1
ATOM 4839 C CA . GLU B 2 136 ? 11.527 62.203 21.564 1.00 10.21 136 GLU B CA 1
ATOM 4840 C C . GLU B 2 136 ? 12.088 61.685 22.904 1.00 9.59 136 GLU B C 1
ATOM 4841 O O . GLU B 2 136 ? 11.613 60.678 23.454 1.00 8.49 136 GLU B O 1
ATOM 4847 N N . ALA B 2 137 ? 13.102 62.365 23.390 1.00 9.28 137 ALA B N 1
ATOM 4848 C CA . ALA B 2 137 ? 13.677 62.023 24.674 1.00 9.61 137 ALA B CA 1
ATOM 4849 C C . ALA B 2 137 ? 12.687 62.169 25.820 1.00 8.94 137 ALA B C 1
ATOM 4850 O O . ALA B 2 137 ? 12.600 61.327 26.711 1.00 9.54 137 ALA B O 1
ATOM 4852 N N . ILE B 2 138 ? 11.951 63.273 25.803 1.00 7.70 138 ILE B N 1
ATOM 4853 C CA . ILE B 2 138 ? 10.938 63.529 26.794 1.00 8.83 138 ILE B CA 1
ATOM 4854 C C . ILE B 2 138 ? 9.887 62.412 26.817 1.00 9.13 138 ILE B C 1
ATOM 4855 O O . ILE B 2 138 ? 9.506 61.934 27.890 1.00 8.39 138 ILE B O 1
ATOM 4860 N N . GLU B 2 139 ? 9.458 61.964 25.634 1.00 9.32 139 GLU B N 1
ATOM 4861 C CA . GLU B 2 139 ? 8.464 60.915 25.593 1.00 9.40 139 GLU B CA 1
ATOM 4862 C C . GLU B 2 139 ? 8.967 59.584 26.145 1.00 9.73 139 GLU B C 1
ATOM 4863 O O . GLU B 2 139 ? 8.198 58.874 26.791 1.00 8.76 139 GLU B O 1
ATOM 4869 N N . LEU B 2 140 ? 10.234 59.261 25.926 1.00 8.52 140 LEU B N 1
ATOM 4870 C CA . LEU B 2 140 ? 10.808 58.082 26.548 1.00 8.43 140 LEU B CA 1
ATOM 4871 C C . LEU B 2 140 ? 10.812 58.144 28.079 1.00 7.89 140 LEU B C 1
ATOM 4872 O O . LEU B 2 140 ? 10.368 57.208 28.773 1.00 7.63 140 LEU B O 1
ATOM 4877 N N . ALA B 2 141 ? 11.305 59.266 28.572 1.00 7.25 141 ALA B N 1
ATOM 4878 C CA . ALA B 2 141 ? 11.293 59.480 30.001 1.00 7.44 141 ALA B CA 1
ATOM 4879 C C . ALA B 2 141 ? 9.892 59.434 30.603 1.00 7.39 141 ALA B C 1
ATOM 4880 O O . ALA B 2 141 ? 9.681 58.857 31.673 1.00 6.78 141 ALA B O 1
ATOM 4882 N N . ALA B 2 142 ? 8.939 60.043 29.907 1.00 8.54 142 ALA B N 1
ATOM 4883 C CA . ALA B 2 142 ? 7.566 60.100 30.383 1.00 8.83 142 ALA B CA 1
ATOM 4884 C C . ALA B 2 142 ? 6.920 58.758 30.411 1.00 6.75 142 ALA B C 1
ATOM 4885 O O . ALA B 2 142 ? 6.233 58.412 31.345 1.00 7.08 142 ALA B O 1
ATOM 4887 N N . ARG B 2 143 ? 7.198 57.977 29.385 1.00 6.77 143 ARG B N 1
ATOM 4888 C CA . ARG B 2 143 ? 6.701 56.603 29.342 1.00 8.04 143 ARG B CA 1
ATOM 4889 C C . ARG B 2 143 ? 7.224 55.792 30.534 1.00 7.46 143 ARG B C 1
ATOM 4890 O O . ARG B 2 143 ? 6.464 55.013 31.103 1.00 7.20 143 ARG B O 1
ATOM 4898 N N . ALA B 2 144 ? 8.498 55.943 30.868 1.00 8.46 144 ALA B N 1
ATOM 4899 C CA . ALA B 2 144 ? 9.056 55.188 31.969 1.00 7.36 144 ALA B CA 1
ATOM 4900 C C . ALA B 2 144 ? 8.444 55.587 33.284 1.00 7.52 144 ALA B C 1
ATOM 4901 O O . ALA B 2 144 ? 8.044 54.742 34.075 1.00 10.63 144 ALA B O 1
ATOM 4903 N N . GLU B 2 145 ? 8.337 56.891 33.498 1.00 6.91 145 GLU B N 1
ATOM 4904 C CA . GLU B 2 145 ? 7.802 57.408 34.711 1.00 6.20 145 GLU B CA 1
ATOM 4905 C C . GLU B 2 145 ? 6.315 57.049 34.866 1.00 5.98 145 GLU B C 1
ATOM 4906 O O . GLU B 2 145 ? 5.882 56.605 35.945 1.00 7.13 145 GLU B O 1
ATOM 4912 N N A GLN B 2 146 ? 5.555 57.219 33.792 0.50 8.20 146 GLN B N 1
ATOM 4913 N N B GLN B 2 146 ? 5.554 57.220 33.791 0.50 8.30 146 GLN B N 1
ATOM 4914 C CA A GLN B 2 146 ? 4.127 56.918 33.820 0.50 7.88 146 GLN B CA 1
ATOM 4915 C CA B GLN B 2 146 ? 4.119 56.927 33.808 0.50 7.93 146 GLN B CA 1
ATOM 4916 C C A GLN B 2 146 ? 3.841 55.457 34.137 0.50 7.52 146 GLN B C 1
ATOM 4917 C C B GLN B 2 146 ? 3.840 55.460 34.136 0.50 7.51 146 GLN B C 1
ATOM 4918 O O A GLN B 2 146 ? 2.962 55.159 34.932 0.50 9.95 146 GLN B O 1
ATOM 4919 O O B GLN B 2 146 ? 2.962 55.160 34.932 0.50 10.03 146 GLN B O 1
ATOM 4930 N N . ALA B 2 147 ? 4.619 54.562 33.537 1.00 6.90 147 ALA B N 1
ATOM 4931 C CA . ALA B 2 147 ? 4.485 53.130 33.782 1.00 7.99 147 ALA B CA 1
ATOM 4932 C C . ALA B 2 147 ? 4.730 52.807 35.246 1.00 7.64 147 ALA B C 1
ATOM 4933 O O . ALA B 2 147 ? 4.013 51.977 35.833 1.00 10.27 147 ALA B O 1
ATOM 4935 N N . ALA B 2 148 ? 5.697 53.483 35.868 1.00 7.45 148 ALA B N 1
ATOM 4936 C CA . ALA B 2 148 ? 5.932 53.296 37.290 1.00 7.67 148 ALA B CA 1
ATOM 4937 C C . ALA B 2 148 ? 4.778 53.825 38.134 1.00 8.65 148 ALA B C 1
ATOM 4938 O O . ALA B 2 148 ? 4.310 53.162 39.078 1.00 10.46 148 ALA B O 1
ATOM 4940 N N . LEU B 2 149 ? 4.329 55.028 37.813 1.00 8.38 149 LEU B N 1
ATOM 4941 C CA . LEU B 2 149 ? 3.293 55.678 38.598 1.00 9.69 149 LEU B CA 1
ATOM 4942 C C . LEU B 2 149 ? 1.928 54.971 38.555 1.00 10.32 149 LEU B C 1
ATOM 4943 O O . LEU B 2 149 ? 1.141 55.025 39.517 1.00 10.44 149 LEU B O 1
ATOM 4948 N N . GLN B 2 150 ? 1.644 54.298 37.458 1.00 8.04 150 GLN B N 1
ATOM 4949 C CA . GLN B 2 150 ? 0.350 53.632 37.323 1.00 9.70 150 GLN B CA 1
ATOM 4950 C C . GLN B 2 150 ? 0.362 52.221 37.876 1.00 12.80 150 GLN B C 1
ATOM 4951 O O . GLN B 2 150 ? -0.661 51.576 37.871 1.00 14.21 150 GLN B O 1
ATOM 4957 N N . ALA B 2 151 ? 1.495 51.732 38.373 1.00 10.48 151 ALA B N 1
ATOM 4958 C CA . ALA B 2 151 ? 1.595 50.329 38.804 1.00 10.89 151 ALA B CA 1
ATOM 4959 C C . ALA B 2 151 ? 0.771 49.976 40.038 1.00 10.29 151 ALA B C 1
ATOM 4960 O O . ALA B 2 151 ? 0.317 48.864 40.163 1.00 12.51 151 ALA B O 1
ATOM 4962 N N . ASP B 2 152 ? 0.633 50.915 40.954 1.00 8.89 152 ASP B N 1
ATOM 4963 C CA . ASP B 2 152 ? 0.095 50.602 42.292 1.00 9.00 152 ASP B CA 1
ATOM 4964 C C . ASP B 2 152 ? -0.321 51.905 42.968 1.00 10.65 152 ASP B C 1
ATOM 4965 O O . ASP B 2 152 ? 0.386 52.911 42.878 1.00 12.47 152 ASP B O 1
ATOM 4970 N N A LYS B 2 153 ? -1.471 51.883 43.642 0.50 11.78 153 LYS B N 1
ATOM 4971 N N B LYS B 2 153 ? -1.473 51.870 43.641 0.50 11.81 153 LYS B N 1
ATOM 4972 C CA A LYS B 2 153 ? -2.034 53.089 44.263 0.50 11.95 153 LYS B CA 1
ATOM 4973 C CA B LYS B 2 153 ? -2.065 53.044 44.288 0.50 12.10 153 LYS B CA 1
ATOM 4974 C C A LYS B 2 153 ? -1.234 53.588 45.466 0.50 11.81 153 LYS B C 1
ATOM 4975 C C B LYS B 2 153 ? -1.241 53.579 45.468 0.50 11.86 153 LYS B C 1
ATOM 4976 O O A LYS B 2 153 ? -1.485 54.691 45.928 0.50 12.58 153 LYS B O 1
ATOM 4977 O O B LYS B 2 153 ? -1.486 54.690 45.918 0.50 12.50 153 LYS B O 1
ATOM 4988 N N . ARG B 2 154 ? -0.271 52.792 45.957 1.00 12.37 154 ARG B N 1
ATOM 4989 C CA . ARG B 2 154 ? 0.607 53.222 47.048 1.00 11.02 154 ARG B CA 1
ATOM 4990 C C . ARG B 2 154 ? 1.747 54.129 46.549 1.00 11.20 154 ARG B C 1
ATOM 4991 O O . ARG B 2 154 ? 2.455 54.714 47.355 1.00 13.05 154 ARG B O 1
ATOM 4999 N N . ILE B 2 155 ? 1.895 54.274 45.229 1.00 10.45 155 ILE B N 1
ATOM 5000 C CA . ILE B 2 155 ? 2.863 55.169 44.638 1.00 10.54 155 ILE B CA 1
ATOM 5001 C C . ILE B 2 155 ? 2.216 56.543 44.596 1.00 12.97 155 ILE B C 1
ATOM 5002 O O . ILE B 2 155 ? 1.322 56.805 43.801 1.00 20.04 155 ILE B O 1
ATOM 5007 N N . THR B 2 156 ? 2.632 57.374 45.536 1.00 10.66 156 THR B N 1
ATOM 5008 C CA . THR B 2 156 ? 2.001 58.624 45.827 1.00 10.65 156 THR B CA 1
ATOM 5009 C C . THR B 2 156 ? 2.843 59.846 45.434 1.00 10.00 156 THR B C 1
ATOM 5010 O O . THR B 2 156 ? 2.381 60.979 45.547 1.00 12.83 156 THR B O 1
ATOM 5014 N N . ASN B 2 157 ? 4.094 59.648 45.013 1.00 10.02 157 ASN B N 1
ATOM 5015 C CA . ASN B 2 157 ? 4.934 60.761 44.577 1.00 10.74 157 ASN B CA 1
ATOM 5016 C C . ASN B 2 157 ? 5.985 60.255 43.613 1.00 9.02 157 ASN B C 1
ATOM 5017 O O . ASN B 2 157 ? 6.035 59.038 43.330 1.00 10.51 157 ASN B O 1
ATOM 5022 N N . THR B 2 158 ? 6.775 61.181 43.085 1.00 10.15 158 THR B N 1
ATOM 5023 C CA . THR B 2 158 ? 7.734 60.868 42.057 1.00 9.35 158 THR B CA 1
ATOM 5024 C C . THR B 2 158 ? 8.990 61.717 42.221 1.00 8.76 158 THR B C 1
ATOM 5025 O O . THR B 2 158 ? 8.931 62.847 42.697 1.00 11.69 158 THR B O 1
ATOM 5029 N N . GLU B 2 159 ? 10.126 61.177 41.783 1.00 9.87 159 GLU B N 1
ATOM 5030 C CA . GLU B 2 159 ? 11.348 61.931 41.516 1.00 11.61 159 GLU B CA 1
ATOM 5031 C C . GLU B 2 159 ? 11.652 62.001 40.016 1.00 14.80 159 GLU B C 1
ATOM 5032 O O . GLU B 2 159 ? 12.725 62.448 39.633 1.00 20.94 159 GLU B O 1
ATOM 5038 N N . GLY B 2 160 ? 10.758 61.487 39.185 1.00 8.61 160 GLY B N 1
ATOM 5039 C CA . GLY B 2 160 ? 10.762 61.726 37.748 1.00 9.83 160 GLY B CA 1
ATOM 5040 C C . GLY B 2 160 ? 11.267 60.616 36.865 1.00 9.73 160 GLY B C 1
ATOM 5041 O O . GLY B 2 160 ? 11.804 59.623 37.316 1.00 10.38 160 GLY B O 1
ATOM 5042 N N . GLY B 2 161 ? 11.065 60.820 35.570 1.00 8.12 161 GLY B N 1
ATOM 5043 C CA . GLY B 2 161 ? 11.702 60.069 34.519 1.00 7.27 161 GLY B CA 1
ATOM 5044 C C . GLY B 2 161 ? 12.937 60.829 34.059 1.00 6.86 161 GLY B C 1
ATOM 5045 O O . GLY B 2 161 ? 13.027 62.046 34.255 1.00 10.44 161 GLY B O 1
ATOM 5046 N N A SER B 2 162 ? 13.870 60.115 33.445 0.50 6.30 162 SER B N 1
ATOM 5047 N N B SER B 2 162 ? 13.888 60.116 33.470 0.50 6.67 162 SER B N 1
ATOM 5048 C CA A SER B 2 162 ? 15.108 60.698 32.973 0.50 7.18 162 SER B CA 1
ATOM 5049 C CA B SER B 2 162 ? 15.115 60.704 32.981 0.50 7.51 162 SER B CA 1
ATOM 5050 C C A SER B 2 162 ? 15.564 59.960 31.732 0.50 7.14 162 SER B C 1
ATOM 5051 C C B SER B 2 162 ? 15.556 59.963 31.730 0.50 7.24 162 SER B C 1
ATOM 5052 O O A SER B 2 162 ? 15.439 58.743 31.656 0.50 8.11 162 SER B O 1
ATOM 5053 O O B SER B 2 162 ? 15.428 58.745 31.653 0.50 8.40 162 SER B O 1
ATOM 5058 N N . PHE B 2 163 ? 16.058 60.711 30.753 1.00 7.22 163 PHE B N 1
ATOM 5059 C CA . PHE B 2 163 ? 16.673 60.133 29.587 1.00 8.02 163 PHE B CA 1
ATOM 5060 C C . PHE B 2 163 ? 17.929 60.939 29.279 1.00 7.70 163 PHE B C 1
ATOM 5061 O O . PHE B 2 163 ? 17.897 62.164 29.287 1.00 8.87 163 PHE B O 1
ATOM 5069 N N . ASN B 2 164 ? 18.998 60.216 28.969 1.00 7.81 164 ASN B N 1
ATOM 5070 C CA . ASN B 2 164 ? 20.280 60.758 28.589 1.00 8.47 164 ASN B CA 1
ATOM 5071 C C . ASN B 2 164 ? 20.787 60.090 27.324 1.00 7.51 164 ASN B C 1
ATOM 5072 O O . ASN B 2 164 ? 20.677 58.876 27.159 1.00 8.61 164 ASN B O 1
ATOM 5077 N N . SER B 2 165 ? 21.308 60.900 26.416 1.00 6.90 165 SER B N 1
ATOM 5078 C CA . SER B 2 165 ? 21.956 60.383 25.183 1.00 7.32 165 SER B CA 1
ATOM 5079 C C . SER B 2 165 ? 23.135 61.279 24.827 1.00 7.04 165 SER B C 1
ATOM 5080 O O . SER B 2 165 ? 22.957 62.479 24.667 1.00 8.78 165 SER B O 1
ATOM 5083 N N . HIS B 2 166 ? 24.335 60.685 24.748 1.00 7.36 166 HIS B N 1
ATOM 5084 C CA . HIS B 2 166 ? 25.560 61.448 24.486 1.00 7.97 166 HIS B CA 1
ATOM 5085 C C . HIS B 2 166 ? 26.476 60.698 23.561 1.00 6.92 166 HIS B C 1
ATOM 5086 O O . HIS B 2 166 ? 26.511 59.478 23.567 1.00 9.18 166 HIS B O 1
ATOM 5093 N N . TYR B 2 167 ? 27.213 61.452 22.760 1.00 8.37 167 TYR B N 1
ATOM 5094 C CA . TYR B 2 167 ? 28.302 60.911 21.990 1.00 9.46 167 TYR B CA 1
ATOM 5095 C C . TYR B 2 167 ? 29.571 61.675 22.362 1.00 10.55 167 TYR B C 1
ATOM 5096 O O . TYR B 2 167 ? 29.514 62.856 22.730 1.00 14.27 167 TYR B O 1
ATOM 5105 N N . GLY B 2 168 ? 30.716 61.005 22.264 1.00 15.17 168 GLY B N 1
ATOM 5106 C CA . GLY B 2 168 ? 32.006 61.579 22.622 1.00 15.67 168 GLY B CA 1
ATOM 5107 C C . GLY B 2 168 ? 33.083 61.177 21.640 1.00 13.94 168 GLY B C 1
ATOM 5108 O O . GLY B 2 168 ? 32.942 60.172 20.922 1.00 11.32 168 GLY B O 1
ATOM 5109 N N . VAL B 2 169 ? 34.137 61.985 21.614 1.00 11.11 169 VAL B N 1
ATOM 5110 C CA . VAL B 2 169 ? 35.371 61.658 20.899 1.00 9.14 169 VAL B CA 1
ATOM 5111 C C . VAL B 2 169 ? 36.519 61.905 21.863 1.00 11.13 169 VAL B C 1
ATOM 5112 O O . VAL B 2 169 ? 36.513 62.932 22.543 1.00 11.53 169 VAL B O 1
ATOM 5116 N N . LYS B 2 170 ? 37.456 60.972 21.966 1.00 10.44 170 LYS B N 1
ATOM 5117 C CA . LYS B 2 170 ? 38.687 61.084 22.776 1.00 10.42 170 LYS B CA 1
ATOM 5118 C C . LYS B 2 170 ? 39.891 60.897 21.876 1.00 11.90 170 LYS B C 1
ATOM 5119 O O . LYS B 2 170 ? 39.870 60.011 21.046 1.00 11.35 170 LYS B O 1
ATOM 5125 N N . VAL B 2 171 ? 40.923 61.722 22.027 1.00 10.14 171 VAL B N 1
ATOM 5126 C CA . VAL B 2 171 ? 42.170 61.567 21.264 1.00 9.90 171 VAL B CA 1
ATOM 5127 C C . VAL B 2 171 ? 43.304 61.647 22.253 1.00 8.50 171 VAL B C 1
ATOM 5128 O O . VAL B 2 171 ? 43.284 62.546 23.138 1.00 8.21 171 VAL B O 1
ATOM 5132 N N . PHE B 2 172 ? 44.268 60.740 22.152 1.00 8.16 172 PHE B N 1
ATOM 5133 C CA . PHE B 2 172 ? 45.459 60.732 22.961 1.00 8.09 172 PHE B CA 1
ATOM 5134 C C . PHE B 2 172 ? 46.683 60.761 22.081 1.00 8.85 172 PHE B C 1
ATOM 5135 O O . PHE B 2 172 ? 46.746 60.071 21.062 1.00 8.53 172 PHE B O 1
ATOM 5143 N N . GLY B 2 173 ? 47.684 61.538 22.478 1.00 7.96 173 GLY B N 1
ATOM 5144 C CA . GLY B 2 173 ? 48.976 61.514 21.804 1.00 8.33 173 GLY B CA 1
ATOM 5145 C C . GLY B 2 173 ? 50.120 61.695 22.766 1.00 8.88 173 GLY B C 1
ATOM 5146 O O . GLY B 2 173 ? 49.953 62.247 23.847 1.00 8.76 173 GLY B O 1
ATOM 5147 N N . ASN B 2 174 ? 51.290 61.197 22.378 1.00 8.80 174 ASN B N 1
ATOM 5148 C CA . ASN B 2 174 ? 52.484 61.465 23.163 1.00 8.37 174 ASN B CA 1
ATOM 5149 C C . ASN B 2 174 ? 53.721 61.596 22.306 1.00 8.14 174 ASN B C 1
ATOM 5150 O O . ASN B 2 174 ? 53.691 61.434 2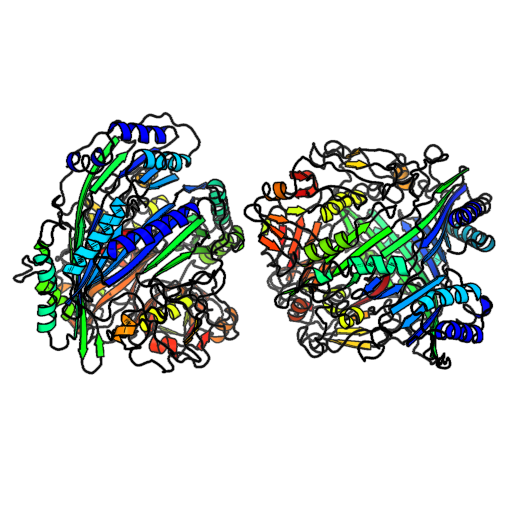1.066 1.00 9.61 174 ASN B O 1
ATOM 5155 N N . SER B 2 175 ? 54.832 61.890 22.987 1.00 9.97 175 SER B N 1
ATOM 5156 C CA . SER B 2 175 ? 56.090 62.200 22.337 1.00 10.83 175 SER B CA 1
ATOM 5157 C C . SER B 2 175 ? 56.856 60.994 21.778 1.00 8.99 175 SER B C 1
ATOM 5158 O O . SER B 2 175 ? 57.873 61.176 21.139 1.00 11.99 175 SER B O 1
ATOM 5161 N N . HIS B 2 176 ? 56.331 59.784 21.930 1.00 8.98 176 HIS B N 1
ATOM 5162 C CA . HIS B 2 176 ? 56.834 58.623 21.184 1.00 9.81 176 HIS B CA 1
ATOM 5163 C C . HIS B 2 176 ? 56.175 58.508 19.823 1.00 10.82 176 HIS B C 1
ATOM 5164 O O . HIS B 2 176 ? 56.472 57.581 19.107 1.00 12.98 176 HIS B O 1
ATOM 5171 N N . GLY B 2 177 ? 55.272 59.426 19.472 1.00 10.87 177 GLY B N 1
ATOM 5172 C CA . GLY B 2 177 ? 54.630 59.409 18.168 1.00 10.51 177 GLY B CA 1
ATOM 5173 C C . GLY B 2 177 ? 53.276 58.730 18.093 1.00 10.23 177 GLY B C 1
ATOM 5174 O O . GLY B 2 177 ? 52.704 58.587 16.979 1.00 11.89 177 GLY B O 1
ATOM 5175 N N . MET B 2 178 ? 52.745 58.311 19.246 1.00 11.50 178 MET B N 1
ATOM 5176 C CA . MET B 2 178 ? 51.362 57.842 19.260 1.00 9.22 178 MET B CA 1
ATOM 5177 C C . MET B 2 178 ? 50.404 59.016 19.098 1.00 9.89 178 MET B C 1
ATOM 5178 O O . MET B 2 178 ? 50.596 60.084 19.650 1.00 9.85 178 MET B O 1
ATOM 5183 N N . LEU B 2 179 ? 49.402 58.797 18.256 1.00 9.94 179 LEU B N 1
ATOM 5184 C CA . LEU B 2 179 ? 48.278 59.683 18.081 1.00 9.63 179 LEU B CA 1
ATOM 5185 C C . LEU B 2 179 ? 47.103 58.828 17.626 1.00 8.52 179 LEU B C 1
ATOM 5186 O O . LEU B 2 179 ? 47.043 58.405 16.497 1.00 9.20 179 LEU B O 1
ATOM 5191 N N . GLN B 2 180 ? 46.218 58.522 18.562 1.00 10.01 180 GLN B N 1
ATOM 5192 C CA . GLN B 2 180 ? 45.058 57.664 18.302 1.00 9.36 180 GLN B CA 1
ATOM 5193 C C . GLN B 2 180 ? 43.837 58.232 19.001 1.00 9.88 180 GLN B C 1
ATOM 5194 O O . GLN B 2 180 ? 43.932 58.738 20.119 1.00 9.11 180 GLN B O 1
ATOM 5200 N N . GLY B 2 181 ? 42.676 58.073 18.360 1.00 10.03 181 GLY B N 1
ATOM 5201 C CA . GLY B 2 181 ? 41.418 58.520 18.937 1.00 9.97 181 GLY B CA 1
ATOM 5202 C C . GLY B 2 181 ? 40.296 57.568 18.620 1.00 10.10 181 GLY B C 1
ATOM 5203 O O . GLY B 2 181 ? 40.408 56.709 17.729 1.00 10.55 181 GLY B O 1
ATOM 5204 N N . TYR B 2 182 ? 39.213 57.710 19.378 1.00 9.68 182 TYR B N 1
ATOM 5205 C CA . TYR B 2 182 ? 38.036 56.877 19.154 1.00 8.20 182 TYR B CA 1
ATOM 5206 C C . TYR B 2 182 ? 36.782 57.582 19.622 1.00 8.63 182 TYR B C 1
ATOM 5207 O O . TYR B 2 182 ? 36.831 58.489 20.453 1.00 9.39 182 TYR B O 1
ATOM 5216 N N . CYS B 2 183 ? 35.669 57.151 19.039 1.00 7.88 183 CYS B N 1
ATOM 5217 C CA . CYS B 2 183 ? 34.334 57.712 19.328 1.00 7.48 183 CYS B CA 1
ATOM 5218 C C . CYS B 2 183 ? 33.531 56.721 20.134 1.00 6.52 183 CYS B C 1
ATOM 5219 O O . CYS B 2 183 ? 33.721 55.503 20.016 1.00 8.27 183 CYS B O 1
ATOM 5222 N N A SER B 2 184 ? 32.588 57.224 20.924 0.50 7.31 184 SER B N 1
ATOM 5223 N N B SER B 2 184 ? 32.585 57.224 20.920 0.50 7.47 184 SER B N 1
ATOM 5224 C CA A SER B 2 184 ? 31.759 56.379 21.757 0.50 8.19 184 SER B CA 1
ATOM 5225 C CA B SER B 2 184 ? 31.762 56.383 21.763 0.50 8.32 184 SER B CA 1
ATOM 5226 C C A SER B 2 184 ? 30.411 57.018 22.010 0.50 7.22 184 SER B C 1
ATOM 5227 C C B SER B 2 184 ? 30.410 57.018 22.005 0.50 7.42 184 SER B C 1
ATOM 5228 O O A SER B 2 184 ? 30.261 58.217 21.848 0.50 8.70 184 SER B O 1
ATOM 5229 O O B SER B 2 184 ? 30.261 58.218 21.853 0.50 9.31 184 SER B O 1
ATOM 5234 N N . THR B 2 185 ? 29.423 56.197 22.346 1.00 8.13 185 THR B N 1
ATOM 5235 C CA . THR B 2 185 ? 28.104 56.683 22.763 1.00 8.11 185 THR B CA 1
ATOM 5236 C C . THR B 2 185 ? 27.638 55.962 24.016 1.00 7.03 185 THR B C 1
ATOM 5237 O O . THR B 2 185 ? 28.057 54.842 24.302 1.00 9.00 185 THR B O 1
ATOM 5241 N N A ARG B 2 186 ? 26.742 56.622 24.743 0.50 7.42 186 ARG B N 1
ATOM 5242 N N B ARG B 2 186 ? 26.730 56.616 24.735 0.50 7.12 186 ARG B N 1
ATOM 5243 C CA A ARG B 2 186 ? 26.061 56.060 25.899 0.50 8.69 186 ARG B CA 1
ATOM 5244 C CA B ARG B 2 186 ? 26.060 56.059 25.899 0.50 8.49 186 ARG B CA 1
ATOM 5245 C C A ARG B 2 186 ? 24.657 56.649 25.916 0.50 6.18 186 ARG B C 1
ATOM 5246 C C B ARG B 2 186 ? 24.657 56.649 25.916 0.50 6.15 186 ARG B C 1
ATOM 5247 O O A ARG B 2 186 ? 24.503 57.860 25.774 0.50 9.65 186 ARG B O 1
ATOM 5248 O O B ARG B 2 186 ? 24.503 57.860 25.773 0.50 9.54 186 ARG B O 1
ATOM 5263 N N . HIS B 2 187 ? 23.658 55.789 26.108 1.00 7.94 187 HIS B N 1
ATOM 5264 C CA . HIS B 2 187 ? 22.270 56.195 26.231 1.00 7.04 187 HIS B CA 1
ATOM 5265 C C . HIS B 2 187 ? 21.730 55.529 27.489 1.00 7.30 187 HIS B C 1
ATOM 5266 O O . HIS B 2 187 ? 22.030 54.370 27.749 1.00 8.21 187 HIS B O 1
ATOM 5273 N N . SER B 2 188 ? 20.827 56.195 28.206 1.00 6.55 188 SER B N 1
ATOM 5274 C CA . SER B 2 188 ? 20.230 55.619 29.409 1.00 7.70 188 SER B CA 1
ATOM 5275 C C . SER B 2 188 ? 18.865 56.208 29.643 1.00 8.19 188 SER B C 1
ATOM 5276 O O . SER B 2 188 ? 18.538 57.328 29.210 1.00 9.53 188 SER B O 1
ATOM 5279 N N . LEU B 2 189 ? 18.063 55.413 30.342 1.00 6.70 189 LEU B N 1
ATOM 5280 C CA . LEU B 2 189 ? 16.659 55.723 30.597 1.00 5.71 189 LEU B CA 1
ATOM 5281 C C . LEU B 2 189 ? 16.335 55.232 32.001 1.00 5.58 189 LEU B C 1
ATOM 5282 O O . LEU B 2 189 ? 16.678 54.074 32.331 1.00 7.72 189 LEU B O 1
ATOM 5287 N N . SER B 2 190 ? 15.719 56.066 32.836 1.00 7.56 190 SER B N 1
ATOM 5288 C CA . SER B 2 190 ? 15.448 55.697 34.213 1.00 7.78 190 SER B CA 1
ATOM 5289 C C . SER B 2 190 ? 14.188 56.339 34.718 1.00 7.55 190 SER B C 1
ATOM 5290 O O . SER B 2 190 ? 13.646 57.260 34.136 1.00 7.76 190 SER B O 1
ATOM 5293 N N . SER B 2 191 ? 13.715 55.794 35.821 1.00 8.07 191 SER B N 1
ATOM 5294 C CA . SER B 2 191 ? 12.672 56.425 36.577 1.00 9.28 191 SER B CA 1
ATOM 5295 C C . SER B 2 191 ? 12.850 56.111 38.054 1.00 8.27 191 SER B C 1
ATOM 5296 O O . SER B 2 191 ? 13.458 55.119 38.428 1.00 8.07 191 SER B O 1
ATOM 5299 N N . CYS B 2 192 ? 12.250 56.970 38.869 1.00 8.10 192 CYS B N 1
ATOM 5300 C CA . CYS B 2 192 ? 12.369 56.908 40.307 1.00 9.22 192 CYS B CA 1
ATOM 5301 C C . CYS B 2 192 ? 11.080 57.434 40.903 1.00 8.96 192 CYS B C 1
ATOM 5302 O O . CYS B 2 192 ? 10.685 58.561 40.591 1.00 9.60 192 CYS B O 1
ATOM 5305 N N . VAL B 2 193 ? 10.418 56.608 41.718 1.00 9.10 193 VAL B N 1
ATOM 5306 C CA . VAL B 2 193 ? 9.173 56.972 42.336 1.00 9.19 193 VAL B CA 1
ATOM 5307 C C . VAL B 2 193 ? 9.175 56.698 43.821 1.00 7.93 193 VAL B C 1
ATOM 5308 O O . VAL B 2 193 ? 10.096 56.112 44.372 1.00 9.14 193 VAL B O 1
ATOM 5312 N N A ILE B 2 194 ? 8.122 57.186 44.466 0.50 8.56 194 ILE B N 1
ATOM 5313 N N B ILE B 2 194 ? 8.124 57.189 44.466 0.50 8.66 194 ILE B N 1
ATOM 5314 C CA A ILE B 2 194 ? 7.981 57.145 45.898 0.50 7.73 194 ILE B CA 1
ATOM 5315 C CA B ILE B 2 194 ? 7.983 57.148 45.898 0.50 7.91 194 ILE B CA 1
ATOM 5316 C C A ILE B 2 194 ? 6.665 56.473 46.268 0.50 9.39 194 ILE B C 1
ATOM 5317 C C B ILE B 2 194 ? 6.665 56.473 46.267 0.50 9.40 194 ILE B C 1
ATOM 5318 O O A ILE B 2 194 ? 5.612 56.801 45.724 0.50 11.49 194 ILE B O 1
ATOM 5319 O O B ILE B 2 194 ? 5.612 56.800 45.724 0.50 11.02 194 ILE B O 1
A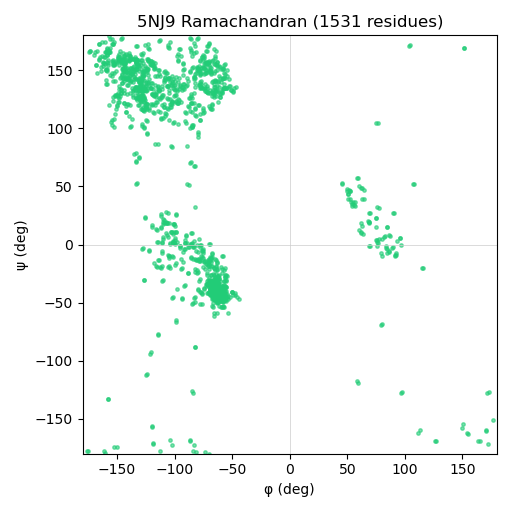TOM 5328 N N . ALA B 2 195 ? 6.741 55.520 47.188 1.00 8.55 195 ALA B N 1
ATOM 5329 C CA . ALA B 2 195 ? 5.585 54.827 47.718 1.00 9.60 195 ALA B CA 1
ATOM 5330 C C . ALA B 2 195 ? 5.457 55.119 49.202 1.00 10.06 195 ALA B C 1
ATOM 5331 O O . ALA B 2 195 ? 6.444 55.410 49.889 1.00 11.51 195 ALA B O 1
ATOM 5333 N N . GLU B 2 196 ? 4.238 55.008 49.710 1.00 11.64 196 GLU B N 1
ATOM 5334 C CA . GLU B 2 196 ? 3.959 55.239 51.123 1.00 14.76 196 GLU B CA 1
ATOM 5335 C C . GLU B 2 196 ? 2.999 54.173 51.659 1.00 12.68 196 GLU B C 1
ATOM 5336 O O . GLU B 2 196 ? 2.093 53.724 50.946 1.00 19.13 196 GLU B O 1
ATOM 5342 N N . GLU B 2 197 ? 3.205 53.840 52.926 1.00 16.97 197 GLU B N 1
ATOM 5343 C CA . GLU B 2 197 ? 2.338 52.959 53.710 1.00 25.21 197 GLU B CA 1
ATOM 5344 C C . GLU B 2 197 ? 2.492 53.426 55.135 1.00 30.68 197 GLU B C 1
ATOM 5345 O O . GLU B 2 197 ? 3.620 53.599 55.598 1.00 23.70 197 GLU B O 1
ATOM 5351 N N . ASN B 2 198 ? 1.373 53.672 55.810 1.00 23.41 198 ASN B N 1
ATOM 5352 C CA . ASN B 2 198 ? 1.360 53.965 57.242 1.00 33.30 198 ASN B CA 1
ATOM 5353 C C . ASN B 2 198 ? 2.431 54.965 57.654 1.00 25.12 198 ASN B C 1
ATOM 5354 O O . ASN B 2 198 ? 3.224 54.696 58.546 1.00 71.03 198 ASN B O 1
ATOM 5359 N N . GLY B 2 199 ? 2.468 56.102 56.967 1.00 25.27 199 GLY B N 1
ATOM 5360 C CA . GLY B 2 199 ? 3.379 57.189 57.308 1.00 25.13 199 GLY B CA 1
ATOM 5361 C C . GLY B 2 199 ? 4.842 57.004 56.917 1.00 39.73 199 GLY B C 1
ATOM 5362 O O . GLY B 2 199 ? 5.650 57.899 57.141 1.00 62.19 199 GLY B O 1
ATOM 5363 N N . ASP B 2 200 ? 5.178 55.859 56.319 1.00 25.05 200 ASP B N 1
ATOM 5364 C CA . ASP B 2 200 ? 6.558 55.536 55.918 1.00 17.64 200 ASP B CA 1
ATOM 5365 C C . ASP B 2 200 ? 6.666 55.797 54.436 1.00 15.64 200 ASP B C 1
ATOM 5366 O O . ASP B 2 200 ? 5.851 55.253 53.712 1.00 20.45 200 ASP B O 1
ATOM 5371 N N . MET B 2 201 ? 7.646 56.580 53.982 1.00 12.32 201 MET B N 1
ATOM 5372 C CA . MET B 2 201 ? 7.863 56.799 52.552 1.00 9.12 201 MET B CA 1
ATOM 5373 C C . MET B 2 201 ? 9.121 56.062 52.170 1.00 9.25 201 MET B C 1
ATOM 5374 O O . MET B 2 201 ? 10.085 56.046 52.942 1.00 9.81 201 MET B O 1
ATOM 5379 N N . GLU B 2 202 ? 9.107 55.501 50.962 1.00 9.65 202 GLU B N 1
ATOM 5380 C CA . GLU B 2 202 ? 10.276 54.904 50.365 1.00 9.95 202 GLU B CA 1
ATOM 5381 C C . GLU B 2 202 ? 10.446 55.319 48.933 1.00 9.17 202 GLU B C 1
ATOM 5382 O O . GLU B 2 202 ? 9.458 55.527 48.245 1.00 9.44 202 GLU B O 1
ATOM 5388 N N . ARG B 2 203 ? 11.682 55.385 48.473 1.00 8.83 203 ARG B N 1
ATOM 5389 C CA . ARG B 2 203 ? 12.042 55.711 47.087 1.00 8.53 203 ARG B CA 1
ATOM 5390 C C . ARG B 2 203 ? 12.913 54.647 46.471 1.00 8.46 203 ARG B C 1
ATOM 5391 O O . ARG B 2 203 ? 13.799 54.118 47.120 1.00 11.04 203 ARG B O 1
ATOM 5399 N N . ASP B 2 204 ? 12.673 54.303 45.211 1.00 9.01 204 ASP B N 1
ATOM 5400 C CA . ASP B 2 204 ? 13.610 53.472 44.476 1.00 9.72 204 ASP B CA 1
ATOM 5401 C C . ASP B 2 204 ? 13.506 53.770 42.991 1.00 10.32 204 ASP B C 1
ATOM 5402 O O . ASP B 2 204 ? 12.679 54.581 42.545 1.00 12.73 204 ASP B O 1
ATOM 5407 N N . TYR B 2 205 ? 14.404 53.158 42.240 1.00 10.49 205 TYR B N 1
ATOM 5408 C CA . TYR B 2 205 ? 14.611 53.503 40.855 1.00 11.16 205 TYR B CA 1
ATOM 5409 C C . TYR B 2 205 ? 14.896 52.253 40.037 1.00 9.23 205 TYR B C 1
ATOM 5410 O O . TYR B 2 205 ? 15.290 51.188 40.566 1.00 11.50 205 TYR B O 1
ATOM 5419 N N . ALA B 2 206 ? 14.708 52.405 38.720 1.00 9.01 206 ALA B N 1
ATOM 5420 C CA . ALA B 2 206 ? 15.136 51.396 37.743 1.00 7.56 206 ALA B CA 1
ATOM 5421 C C . ALA B 2 206 ? 15.718 52.102 36.540 1.00 6.59 206 ALA B C 1
ATOM 5422 O O . ALA B 2 206 ? 15.474 53.297 36.337 1.00 8.13 206 ALA B O 1
ATOM 5424 N N . TYR B 2 207 ? 16.534 51.387 35.768 1.00 6.33 207 TYR B N 1
ATOM 5425 C CA . TYR B 2 207 ? 17.225 52.001 34.669 1.00 6.69 207 TYR B CA 1
ATOM 5426 C C . TYR B 2 207 ? 17.609 50.958 33.639 1.00 5.61 207 TYR B C 1
ATOM 5427 O O . TYR B 2 207 ? 17.639 49.758 33.895 1.00 7.68 207 TYR B O 1
ATOM 5436 N N . THR B 2 208 ? 17.979 51.492 32.480 1.00 5.15 208 THR B N 1
ATOM 5437 C CA . THR B 2 208 ? 18.544 50.728 31.391 1.00 6.25 208 THR B CA 1
ATOM 5438 C C . THR B 2 208 ? 19.630 51.598 30.775 1.00 6.50 208 THR B C 1
ATOM 5439 O O . THR B 2 208 ? 19.500 52.832 30.722 1.00 7.83 208 THR B O 1
ATOM 5443 N N . ILE B 2 209 ? 20.707 50.946 30.353 1.00 6.79 209 ILE B N 1
ATOM 5444 C CA . ILE B 2 209 ? 21.864 51.664 29.811 1.00 8.25 209 ILE B CA 1
ATOM 5445 C C . ILE B 2 209 ? 22.499 50.845 28.704 1.00 7.90 209 ILE B C 1
ATOM 5446 O O . ILE B 2 209 ? 22.494 49.610 28.749 1.00 9.52 209 ILE B O 1
ATOM 5451 N N . GLY B 2 210 ? 23.049 51.529 27.711 1.00 8.33 210 GLY B N 1
ATOM 5452 C CA . GLY B 2 210 ? 23.708 50.859 26.618 1.00 9.08 210 GLY B CA 1
ATOM 5453 C C . GLY B 2 210 ? 24.391 51.814 25.697 1.00 6.43 210 GLY B C 1
ATOM 5454 O O . GLY B 2 210 ? 24.130 53.001 25.741 1.00 8.77 210 GLY B O 1
ATOM 5455 N N . ARG B 2 211 ? 25.235 51.270 24.841 1.00 7.62 211 ARG B N 1
ATOM 5456 C CA . ARG B 2 211 ? 25.895 52.053 23.797 1.00 8.12 211 ARG B CA 1
ATOM 5457 C C . ARG B 2 211 ? 25.025 52.332 22.582 1.00 7.20 211 ARG B C 1
ATOM 5458 O O . ARG B 2 211 ? 25.280 53.288 21.879 1.00 9.85 211 ARG B O 1
ATOM 5466 N N . ALA B 2 212 ? 24.000 51.498 22.344 1.00 8.52 212 ALA B N 1
ATOM 5467 C CA . ALA B 2 212 ? 23.084 51.721 21.251 1.00 9.42 212 ALA B CA 1
ATOM 5468 C C . ALA B 2 212 ? 21.688 51.807 21.845 1.00 8.91 212 ALA B C 1
ATOM 5469 O O . ALA B 2 212 ? 21.392 51.072 22.804 1.00 13.13 212 ALA B O 1
ATOM 5471 N N . MET B 2 213 ? 20.847 52.637 21.242 1.00 10.08 213 MET B N 1
ATOM 5472 C CA . MET B 2 213 ? 19.501 52.810 21.693 1.00 8.81 213 MET B CA 1
ATOM 5473 C C . MET B 2 213 ? 18.748 51.471 21.649 1.00 9.09 213 MET B C 1
ATOM 5474 O O . MET B 2 213 ? 17.899 51.200 22.496 1.00 9.30 213 MET B O 1
ATOM 5479 N N . SER B 2 214 ? 19.059 50.624 20.645 1.00 8.18 214 SER B N 1
ATOM 5480 C CA . SER B 2 214 ? 18.387 49.332 20.471 1.00 9.36 214 SER B CA 1
ATOM 5481 C C . SER B 2 214 ? 18.885 48.240 21.405 1.00 9.42 214 SER B C 1
ATOM 5482 O O . SER B 2 214 ? 18.462 47.106 21.293 1.00 10.80 214 SER B O 1
ATOM 5485 N N . ASP B 2 215 ? 19.782 48.591 22.332 1.00 8.67 215 ASP B N 1
ATOM 5486 C CA . ASP B 2 215 ? 20.195 47.711 23.431 1.00 9.49 215 ASP B CA 1
ATOM 5487 C C . ASP B 2 215 ? 19.469 48.054 24.749 1.00 8.57 215 ASP B C 1
ATOM 5488 O O . ASP B 2 215 ? 19.634 47.335 25.718 1.00 12.92 215 ASP B O 1
ATOM 5493 N N . LEU B 2 216 ? 18.592 49.054 24.747 1.00 8.37 216 LEU B N 1
ATOM 5494 C CA . LEU B 2 216 ? 17.850 49.414 25.962 1.00 9.70 216 LEU B CA 1
ATOM 5495 C C . LEU B 2 216 ? 16.559 48.609 26.162 1.00 7.79 216 LEU B C 1
ATOM 5496 O O . LEU B 2 216 ? 15.903 48.170 25.208 1.00 8.77 216 LEU B O 1
ATOM 5501 N N . GLN B 2 217 ? 16.213 48.405 27.422 1.00 7.35 217 GLN B N 1
ATOM 5502 C CA . GLN B 2 217 ? 14.938 47.890 27.793 1.00 7.44 217 GLN B CA 1
ATOM 5503 C C . GLN B 2 217 ? 13.869 48.904 27.386 1.00 7.51 217 GLN B C 1
ATOM 5504 O O . GLN B 2 217 ? 14.185 50.097 27.213 1.00 8.12 217 GLN B O 1
ATOM 5510 N N . THR B 2 218 ? 12.612 48.489 27.308 1.00 7.49 218 THR B N 1
ATOM 5511 C CA . THR B 2 218 ? 11.561 49.423 26.997 1.00 6.56 218 THR B CA 1
ATOM 5512 C C . THR B 2 218 ? 11.308 50.358 28.180 1.00 6.25 218 THR B C 1
ATOM 5513 O O . THR B 2 218 ? 11.622 50.003 29.330 1.00 7.35 218 THR B O 1
ATOM 5517 N N . PRO B 2 219 ? 10.731 51.526 27.884 1.00 6.58 219 PRO B N 1
ATOM 5518 C CA . PRO B 2 219 ? 10.291 52.410 28.964 1.00 7.04 219 PRO B CA 1
ATOM 5519 C C . PRO B 2 219 ? 9.324 51.724 29.923 1.00 8.53 219 PRO B C 1
ATOM 5520 O O . PRO B 2 219 ? 9.382 51.942 31.129 1.00 7.24 219 PRO B O 1
ATOM 5524 N N . GLU B 2 220 ? 8.455 50.865 29.389 1.00 8.81 220 GLU B N 1
ATOM 5525 C CA . GLU B 2 220 ? 7.507 50.176 30.222 1.00 7.41 220 GLU B CA 1
ATOM 5526 C C . GLU B 2 220 ? 8.164 49.159 31.146 1.00 7.16 220 GLU B C 1
ATOM 5527 O O . GLU B 2 220 ? 7.738 48.978 32.291 1.00 7.75 220 GLU B O 1
ATOM 5533 N N . TRP B 2 221 ? 9.190 48.479 30.664 1.00 7.59 221 TRP B N 1
ATOM 5534 C CA . TRP B 2 221 ? 10.026 47.640 31.524 1.00 8.33 221 TRP B CA 1
ATOM 5535 C C . TRP B 2 221 ? 10.670 48.433 32.663 1.00 7.47 221 TRP B C 1
ATOM 5536 O O . TRP B 2 221 ? 10.657 47.976 33.809 1.00 9.60 221 TRP B O 1
ATOM 5547 N N . VAL B 2 222 ? 11.243 49.577 32.342 1.00 6.70 222 VAL B N 1
ATOM 5548 C CA . VAL B 2 222 ? 11.888 50.396 33.356 1.00 7.48 222 VAL B CA 1
ATOM 5549 C C . VAL B 2 222 ? 10.877 50.808 34.418 1.00 6.85 222 VAL B C 1
ATOM 5550 O O . VAL B 2 222 ? 11.148 50.699 35.611 1.00 6.98 222 VAL B O 1
ATOM 5554 N N . GLY B 2 223 ? 9.711 51.279 33.995 1.00 6.30 223 GLY B N 1
ATOM 5555 C CA . GLY B 2 223 ? 8.693 51.663 34.924 1.00 6.73 223 GLY B CA 1
ATOM 5556 C C . GLY B 2 223 ? 8.224 50.523 35.819 1.00 7.51 223 GLY B C 1
ATOM 5557 O O . GLY B 2 223 ? 8.065 50.703 37.042 1.00 7.68 223 GLY B O 1
ATOM 5558 N N . ALA B 2 224 ? 7.998 49.360 35.226 1.00 7.57 224 ALA B N 1
ATOM 5559 C CA . ALA B 2 224 ? 7.542 48.210 35.993 1.00 10.02 224 ALA B CA 1
ATOM 5560 C C . ALA B 2 224 ? 8.599 47.809 37.032 1.00 8.95 224 ALA B C 1
ATOM 5561 O O . ALA B 2 224 ? 8.303 47.525 38.172 1.00 9.09 224 ALA B O 1
ATOM 5563 N N . ASP B 2 225 ? 9.852 47.805 36.624 1.00 8.14 225 ASP B N 1
ATOM 5564 C CA . ASP B 2 225 ? 10.927 47.474 37.551 1.00 7.62 225 ASP B CA 1
ATOM 5565 C C . ASP B 2 225 ? 11.096 48.496 38.685 1.00 7.02 225 ASP B C 1
ATOM 5566 O O . ASP B 2 225 ? 11.323 48.105 39.834 1.00 9.76 225 ASP B O 1
ATOM 5571 N N . CYS B 2 226 ? 10.911 49.762 38.358 1.00 7.80 226 CYS B N 1
ATOM 5572 C CA . CYS B 2 226 ? 10.947 50.836 39.334 1.00 8.78 226 CYS B CA 1
ATOM 5573 C C . CYS B 2 226 ? 9.854 50.680 40.377 1.00 8.11 226 CYS B C 1
ATOM 5574 O O . CYS B 2 226 ? 10.146 50.699 41.578 1.00 9.99 226 CYS B O 1
ATOM 5577 N N . ALA B 2 227 ? 8.636 50.439 39.906 1.00 7.95 227 ALA B N 1
ATOM 5578 C CA . ALA B 2 227 ? 7.526 50.193 40.845 1.00 7.73 227 ALA B CA 1
ATOM 5579 C C . ALA B 2 227 ? 7.739 48.964 41.719 1.00 7.97 227 ALA B C 1
ATOM 5580 O O . ALA B 2 227 ? 7.541 49.006 42.930 1.00 9.18 227 ALA B O 1
ATOM 5582 N N . ARG B 2 228 ? 8.175 47.869 41.129 1.00 9.46 228 ARG B N 1
ATOM 5583 C CA . ARG B 2 228 ? 8.413 46.646 41.878 1.00 10.35 228 ARG B CA 1
ATOM 5584 C C . ARG B 2 228 ? 9.427 46.894 42.982 1.00 10.75 228 ARG B C 1
ATOM 5585 O O . ARG B 2 228 ? 9.203 46.504 44.131 1.00 9.66 228 ARG B O 1
ATOM 5593 N N . ARG B 2 229 ? 10.556 47.521 42.657 1.00 9.20 229 ARG B N 1
ATOM 5594 C CA . ARG B 2 229 ? 11.584 47.788 43.652 1.00 9.88 229 ARG B CA 1
ATOM 5595 C C . ARG B 2 229 ? 11.073 48.711 44.766 1.00 9.26 229 ARG B C 1
ATOM 5596 O O . ARG B 2 229 ? 11.300 48.424 45.957 1.00 9.17 229 ARG B O 1
ATOM 5604 N N . THR B 2 230 ? 10.415 49.801 44.405 1.00 8.82 230 THR B N 1
ATOM 5605 C CA . THR B 2 230 ? 9.915 50.742 45.377 1.00 8.87 230 THR B CA 1
ATOM 5606 C C . THR B 2 230 ? 8.928 50.130 46.339 1.00 8.96 230 THR B C 1
ATOM 5607 O O . THR B 2 230 ? 9.055 50.297 47.572 1.00 10.70 230 THR B O 1
ATOM 5611 N N . LEU B 2 231 ? 7.950 49.405 45.809 1.00 9.22 231 LEU B N 1
ATOM 5612 C CA . LEU B 2 231 ? 6.944 48.808 46.658 1.00 8.35 231 LEU B CA 1
ATOM 5613 C C . LEU B 2 231 ? 7.552 47.762 47.588 1.00 8.60 231 LEU B C 1
ATOM 5614 O O . LEU B 2 231 ? 7.098 47.601 48.730 1.00 11.20 231 LEU B O 1
ATOM 5619 N N . SER B 2 232 ? 8.614 47.079 47.142 1.00 8.51 232 SER B N 1
ATOM 5620 C CA . SER B 2 232 ? 9.237 46.039 47.946 1.00 9.54 232 SER B CA 1
ATOM 5621 C C . SER B 2 232 ? 9.898 46.595 49.231 1.00 11.38 232 SER B C 1
ATOM 5622 O O . SER B 2 232 ? 10.112 45.825 50.178 1.00 12.66 232 SER B O 1
ATOM 5625 N N A ARG B 2 233 ? 10.193 47.892 49.257 0.50 8.86 233 ARG B N 1
ATOM 5626 N N B ARG B 2 233 ? 10.192 47.892 49.257 0.50 8.58 233 ARG B N 1
ATOM 5627 C CA A ARG B 2 233 ? 10.831 48.552 50.395 0.50 9.84 233 ARG B CA 1
ATOM 5628 C CA B ARG B 2 233 ? 10.834 48.553 50.393 0.50 10.01 233 ARG B CA 1
ATOM 5629 C C A ARG B 2 233 ? 9.912 48.958 51.540 0.50 9.02 233 ARG B C 1
ATOM 5630 C C B ARG B 2 233 ? 9.913 48.958 51.539 0.50 9.17 233 ARG B C 1
ATOM 5631 O O A ARG B 2 233 ? 10.388 49.384 52.607 0.50 11.69 233 ARG B O 1
ATOM 5632 O O B ARG B 2 233 ? 10.388 49.384 52.607 0.50 11.79 233 ARG B O 1
ATOM 5647 N N . LEU B 2 234 ? 8.601 48.902 51.313 1.00 9.76 234 LEU B N 1
ATOM 5648 C CA . LEU B 2 234 ? 7.652 49.459 52.281 1.00 12.88 234 LEU B CA 1
ATOM 5649 C C . LEU B 2 234 ? 7.632 48.746 53.622 1.00 12.30 234 LEU B C 1
ATOM 5650 O O . LEU B 2 234 ? 7.732 47.516 53.679 1.00 11.63 234 LEU B O 1
ATOM 5655 N N . SER B 2 235 ? 7.513 49.544 54.683 1.00 15.03 235 SER B N 1
ATOM 5656 C CA . SER B 2 235 ? 7.345 49.054 56.054 1.00 16.88 235 SER B CA 1
ATOM 5657 C C . SER B 2 235 ? 8.500 48.155 56.506 1.00 13.66 235 SER B C 1
ATOM 5658 O O . SER B 2 235 ? 8.280 46.984 56.906 1.00 15.13 235 SER B O 1
ATOM 5661 N N . PRO B 2 236 ? 9.723 48.723 56.449 1.00 11.99 236 PRO B N 1
ATOM 5662 C CA . PRO B 2 236 ? 10.844 47.918 56.892 1.00 10.66 236 PRO B CA 1
ATOM 5663 C C . PRO B 2 236 ? 10.952 47.801 58.392 1.00 11.52 236 PRO B C 1
ATOM 5664 O O . PRO B 2 236 ? 10.385 48.601 59.133 1.00 16.32 236 PRO B O 1
ATOM 5668 N N . ARG B 2 237 ? 11.692 46.785 58.807 1.00 10.11 237 ARG B N 1
ATOM 5669 C CA . ARG B 2 237 ? 12.076 46.608 60.207 1.00 9.64 237 ARG B CA 1
ATOM 5670 C C . ARG B 2 237 ? 13.547 46.922 60.414 1.00 8.37 237 ARG B C 1
ATOM 5671 O O . ARG B 2 237 ? 14.351 46.709 59.515 1.00 9.31 237 ARG B O 1
ATOM 5679 N N . LYS B 2 238 ? 13.865 47.437 61.588 1.00 8.44 238 LYS B N 1
ATOM 5680 C CA . LYS B 2 238 ? 15.228 47.584 62.044 1.00 7.67 238 LYS B CA 1
ATOM 5681 C C . LYS B 2 238 ? 15.576 46.290 62.793 1.00 8.73 238 LYS B C 1
ATOM 5682 O O . LYS B 2 238 ? 14.969 45.984 63.821 1.00 11.14 238 LYS B O 1
ATOM 5688 N N . LEU B 2 239 ? 16.497 45.503 62.244 1.00 8.24 239 LEU B N 1
ATOM 5689 C CA . LEU B 2 239 ? 16.897 44.258 62.891 1.00 9.01 239 LEU B CA 1
ATOM 5690 C C . LEU B 2 239 ? 17.528 44.566 64.239 1.00 9.08 239 LEU B C 1
ATOM 5691 O O . LEU B 2 239 ? 18.061 45.656 64.485 1.00 10.70 239 LEU B O 1
ATOM 5696 N N . SER B 2 240 ? 17.490 43.563 65.104 1.00 8.43 240 SER B N 1
ATOM 5697 C CA . SER B 2 240 ? 18.297 43.568 66.314 1.00 8.39 240 SER B CA 1
ATOM 5698 C C . SER B 2 240 ? 19.724 43.154 66.021 1.00 8.96 240 SER B C 1
ATOM 5699 O O . SER B 2 240 ? 19.968 42.414 65.060 1.00 9.38 240 SER B O 1
ATOM 5702 N N . THR B 2 241 ? 20.660 43.643 66.831 1.00 10.24 241 THR B N 1
ATOM 5703 C CA . THR B 2 241 ? 22.073 43.317 66.654 1.00 8.58 241 THR B CA 1
ATOM 5704 C C . THR B 2 241 ? 22.307 41.808 66.698 1.00 7.69 241 THR B C 1
ATOM 5705 O O . THR B 2 241 ? 21.740 41.116 67.552 1.00 8.48 241 THR B O 1
ATOM 5709 N N . MET B 2 242 ? 23.093 41.298 65.764 1.00 7.61 242 MET B N 1
ATOM 5710 C CA . MET B 2 242 ? 23.248 39.850 65.594 1.00 8.46 242 MET B CA 1
ATOM 5711 C C . MET B 2 242 ? 24.433 39.528 64.721 1.00 7.82 242 MET B C 1
ATOM 5712 O O . MET B 2 242 ? 25.011 40.434 64.116 1.00 9.72 242 MET B O 1
ATOM 5717 N N . LYS B 2 243 ? 24.745 38.239 64.644 1.00 8.64 243 LYS B N 1
ATOM 5718 C CA . LYS B 2 243 ? 25.581 37.674 63.622 1.00 9.57 243 LYS B CA 1
ATOM 5719 C C . LYS B 2 243 ? 24.728 36.799 62.729 1.00 9.34 243 LYS B C 1
ATOM 5720 O O . LYS B 2 243 ? 23.993 35.977 63.235 1.00 12.73 243 LYS B O 1
ATOM 5726 N N . ALA B 2 244 ? 24.877 36.926 61.419 1.00 9.09 244 ALA B N 1
ATOM 5727 C CA . ALA B 2 244 ? 24.091 36.158 60.462 1.00 8.57 244 ALA B CA 1
ATOM 5728 C C . ALA B 2 244 ? 24.795 36.097 59.116 1.00 7.67 244 ALA B C 1
ATOM 5729 O O . ALA B 2 244 ? 25.609 36.969 58.824 1.00 7.95 244 ALA B O 1
ATOM 5731 N N . PRO B 2 245 ? 24.470 35.082 58.308 1.00 7.50 245 PRO B N 1
ATOM 5732 C CA . PRO B 2 245 ? 24.884 35.133 56.927 1.00 8.27 245 PRO B CA 1
ATOM 5733 C C . PRO B 2 245 ? 24.311 36.327 56.142 1.00 8.15 245 PRO B C 1
ATOM 5734 O O . PRO B 2 245 ? 23.279 36.855 56.495 1.00 10.01 245 PRO B O 1
ATOM 5738 N N . VAL B 2 246 ? 25.048 36.730 55.109 1.00 8.97 246 VAL B N 1
ATOM 5739 C CA . VAL B 2 246 ? 24.696 37.862 54.284 1.00 8.31 246 VAL B CA 1
ATOM 5740 C C . VAL B 2 246 ? 24.828 37.513 52.825 1.00 9.13 246 VAL B C 1
ATOM 5741 O O . VAL B 2 246 ? 25.875 37.057 52.393 1.00 9.75 246 VAL B O 1
ATOM 5745 N N . ILE B 2 247 ? 23.756 37.728 52.082 1.00 8.65 247 ILE B N 1
ATOM 5746 C CA . ILE B 2 247 ? 23.856 37.800 50.636 1.00 8.29 247 ILE B CA 1
ATOM 5747 C C . ILE B 2 247 ? 23.942 39.259 50.171 1.00 7.18 247 ILE B C 1
ATOM 5748 O O . ILE B 2 247 ? 23.043 40.062 50.477 1.00 8.81 247 ILE B O 1
ATOM 5753 N N . PHE B 2 248 ? 24.983 39.582 49.410 1.00 7.60 248 PHE B N 1
ATOM 5754 C CA . PHE B 2 248 ? 25.051 40.806 48.654 1.00 7.84 248 PHE B CA 1
ATOM 5755 C C . PHE B 2 248 ? 24.277 40.539 47.372 1.00 7.37 248 PHE B C 1
ATOM 5756 O O . PHE B 2 248 ? 24.748 39.776 46.502 1.00 8.06 248 PHE B O 1
ATOM 5764 N N . ALA B 2 249 ? 23.126 41.184 47.215 1.00 7.13 249 ALA B N 1
ATOM 5765 C CA . ALA B 2 249 ? 22.439 41.072 45.938 1.00 7.06 249 ALA B CA 1
ATOM 5766 C C . ALA B 2 249 ? 23.369 41.533 44.805 1.00 7.60 249 ALA B C 1
ATOM 5767 O O . ALA B 2 249 ? 24.218 42.374 45.011 1.00 9.58 249 ALA B O 1
ATOM 5769 N N . ASN B 2 250 ? 23.131 41.025 43.611 1.00 8.97 250 ASN B N 1
ATOM 5770 C CA . ASN B 2 250 ? 23.979 41.294 42.430 1.00 8.57 250 ASN B CA 1
ATOM 5771 C C . ASN B 2 250 ? 24.383 42.773 42.302 1.00 8.55 250 ASN B C 1
ATOM 5772 O O . ASN B 2 250 ? 25.559 43.045 42.115 1.00 10.81 250 ASN B O 1
ATOM 5777 N N A GLU B 2 251 ? 23.422 43.686 42.465 0.50 8.94 251 GLU B N 1
ATOM 5778 N N B GLU B 2 251 ? 23.420 43.686 42.462 0.50 9.07 251 GLU B N 1
ATOM 5779 C CA A GLU B 2 251 ? 23.638 45.145 42.311 0.50 10.86 251 GLU B CA 1
ATOM 5780 C CA B GLU B 2 251 ? 23.618 45.150 42.326 0.50 11.33 251 GLU B CA 1
ATOM 5781 C C A GLU B 2 251 ? 24.655 45.761 43.263 0.50 10.36 251 GLU B C 1
ATOM 5782 C C B GLU B 2 251 ? 24.657 45.758 43.261 0.50 10.37 251 GLU B C 1
ATOM 5783 O O A GLU B 2 251 ? 25.205 46.819 42.961 0.50 18.14 251 GLU B O 1
ATOM 5784 O O B GLU B 2 251 ? 25.207 46.816 42.958 0.50 17.95 251 GLU B O 1
ATOM 5795 N N . VAL B 2 252 ? 24.824 45.151 44.438 1.00 9.87 252 VAL B N 1
ATOM 5796 C CA . VAL B 2 252 ? 25.879 45.549 45.413 1.00 7.75 252 VAL B CA 1
ATOM 5797 C C . VAL B 2 252 ? 27.058 44.571 45.454 1.00 8.21 252 VAL B C 1
ATOM 5798 O O . VAL B 2 252 ? 28.117 44.932 45.889 1.00 10.10 252 VAL B O 1
ATOM 5802 N N . ALA B 2 253 ? 26.862 43.348 44.975 1.00 9.00 253 ALA B N 1
ATOM 5803 C CA . ALA B 2 253 ? 27.949 42.402 44.863 1.00 9.78 253 ALA B CA 1
ATOM 5804 C C . ALA B 2 253 ? 29.030 42.899 43.916 1.00 6.81 253 ALA B C 1
ATOM 5805 O O . ALA B 2 253 ? 30.228 42.630 44.141 1.00 8.38 253 ALA B O 1
ATOM 5807 N N . THR B 2 254 ? 28.638 43.587 42.846 1.00 7.50 254 THR B N 1
ATOM 5808 C CA . THR B 2 254 ? 29.616 44.122 41.976 1.00 8.49 254 THR B CA 1
ATOM 5809 C C . THR B 2 254 ? 30.581 45.070 42.700 1.00 7.59 254 THR B C 1
ATOM 5810 O O . THR B 2 254 ? 31.805 44.988 42.493 1.00 9.40 254 THR B O 1
ATOM 5814 N N . GLY B 2 255 ? 30.026 45.927 43.541 1.00 9.58 255 GLY B N 1
ATOM 5815 C CA . GLY B 2 255 ? 30.803 46.821 44.392 1.00 7.94 255 GLY B CA 1
ATOM 5816 C C . GLY B 2 255 ? 31.663 46.086 45.421 1.00 7.56 255 GLY B C 1
ATOM 5817 O O . GLY B 2 255 ? 32.730 46.592 45.826 1.00 9.15 255 GLY B O 1
ATOM 5818 N N . LEU B 2 256 ? 31.215 44.960 45.913 1.00 9.25 256 LEU B N 1
ATOM 5819 C CA . LEU B 2 256 ? 32.025 44.163 46.835 1.00 8.97 256 LEU B CA 1
ATOM 5820 C C . LEU B 2 256 ? 33.337 43.710 46.189 1.00 9.01 256 LEU B C 1
ATOM 5821 O O . LEU B 2 256 ? 34.415 43.783 46.789 1.00 9.20 256 LEU B O 1
ATOM 5826 N N . PHE B 2 257 ? 33.232 43.206 44.958 1.00 9.49 257 PHE B N 1
ATOM 5827 C CA . PHE B 2 257 ? 34.442 42.942 44.185 1.00 9.70 257 PHE B CA 1
ATOM 5828 C C . PHE B 2 257 ? 35.175 44.236 43.804 1.00 9.47 257 PHE B C 1
ATOM 5829 O O . PHE B 2 257 ? 36.403 44.242 43.708 1.00 11.59 257 PHE B O 1
ATOM 5837 N N . GLY B 2 258 ? 34.434 45.317 43.596 1.00 10.16 258 GLY B N 1
ATOM 5838 C CA . GLY B 2 258 ? 35.036 46.599 43.274 1.00 11.72 258 GLY B CA 1
ATOM 5839 C C . GLY B 2 258 ? 36.075 47.112 44.261 1.00 8.56 258 GLY B C 1
ATOM 5840 O O . GLY B 2 258 ? 36.991 47.831 43.881 1.00 11.07 258 GLY B O 1
ATOM 5841 N N . HIS B 2 259 ? 35.922 46.759 45.535 1.00 8.79 259 HIS B N 1
ATOM 5842 C CA . HIS B 2 259 ? 36.920 47.170 46.545 1.00 8.84 259 HIS B CA 1
ATOM 5843 C C . HIS B 2 259 ? 38.306 46.569 46.265 1.00 8.74 259 HIS B C 1
ATOM 5844 O O . HIS B 2 259 ? 39.309 47.076 46.741 1.00 9.93 259 HIS B O 1
ATOM 5851 N N . LEU B 2 260 ? 38.349 45.491 45.492 1.00 8.64 260 LEU B N 1
ATOM 5852 C CA . LEU B 2 260 ? 39.584 44.884 45.121 1.00 9.34 260 LEU B CA 1
ATOM 5853 C C . LEU B 2 260 ? 40.442 45.827 44.297 1.00 10.42 260 LEU B C 1
ATOM 5854 O O . LEU B 2 260 ? 41.660 45.806 44.447 1.00 10.63 260 LEU B O 1
ATOM 5859 N N . VAL B 2 261 ? 39.852 46.697 43.486 1.00 10.82 261 VAL B N 1
ATOM 5860 C CA . VAL B 2 261 ? 40.582 47.571 42.582 1.00 11.81 261 VAL B CA 1
ATOM 5861 C C . VAL B 2 261 ? 41.550 48.435 43.350 1.00 11.17 261 VAL B C 1
ATOM 5862 O O . VAL B 2 261 ? 42.744 48.457 43.030 1.00 13.65 261 VAL B O 1
ATOM 5866 N N . GLY B 2 262 ? 41.060 49.154 44.355 1.00 11.69 262 GLY B N 1
ATOM 5867 C CA . GLY B 2 262 ? 41.937 50.000 45.176 1.00 13.86 262 GLY B CA 1
ATOM 5868 C C . GLY B 2 262 ? 42.994 49.178 45.922 1.00 13.93 262 GLY B C 1
ATOM 5869 O O . GLY B 2 262 ? 44.135 49.647 46.094 1.00 16.56 262 GLY B O 1
ATOM 5870 N N . ALA B 2 263 ? 42.608 47.976 46.371 1.00 10.75 263 ALA B N 1
ATOM 5871 C CA . ALA B 2 263 ? 43.477 47.103 47.163 1.00 11.43 263 ALA B CA 1
ATOM 5872 C C . ALA B 2 263 ? 44.652 46.556 46.363 1.00 11.47 263 ALA B C 1
ATOM 5873 O O . ALA B 2 263 ? 45.687 46.215 46.927 1.00 11.48 263 ALA B O 1
ATOM 5875 N N . ILE B 2 264 ? 44.502 46.443 45.042 1.00 10.12 264 ILE B N 1
ATOM 5876 C CA . ILE B 2 264 ? 45.607 45.898 44.226 1.00 9.32 264 ILE B CA 1
ATOM 5877 C C . ILE B 2 264 ? 46.157 46.928 43.237 1.00 10.27 264 ILE B C 1
ATOM 5878 O O . ILE B 2 264 ? 46.967 46.590 42.363 1.00 11.41 264 ILE B O 1
ATOM 5883 N N . ALA B 2 265 ? 45.785 48.190 43.424 1.00 10.28 265 ALA B N 1
ATOM 5884 C CA . ALA B 2 265 ? 46.286 49.329 42.630 1.00 11.41 265 ALA B CA 1
ATOM 5885 C C . ALA B 2 265 ? 47.783 49.530 42.914 1.00 13.61 265 ALA B C 1
ATOM 5886 O O . ALA B 2 265 ? 48.203 49.590 44.079 1.00 14.46 265 ALA B O 1
ATOM 5888 N N . GLY B 2 266 ? 48.561 49.694 41.850 1.00 11.71 266 GLY B N 1
ATOM 5889 C CA . GLY B 2 266 ? 50.002 49.849 42.008 1.00 11.54 266 GLY B CA 1
ATOM 5890 C C . GLY B 2 266 ? 50.378 51.017 42.896 1.00 13.37 266 GLY B C 1
ATOM 5891 O O . GLY B 2 266 ? 51.345 50.923 43.648 1.00 12.28 266 GLY B O 1
ATOM 5892 N N . GLY B 2 267 ? 49.616 52.103 42.817 1.00 13.69 267 GLY B N 1
ATOM 5893 C CA . GLY B 2 267 ? 49.864 53.269 43.674 1.00 12.76 267 GLY B CA 1
ATOM 5894 C C . GLY B 2 267 ? 49.726 52.981 45.158 1.00 14.24 267 GLY B C 1
ATOM 5895 O O . GLY B 2 267 ? 50.418 53.574 45.957 1.00 18.97 267 GLY B O 1
ATOM 5896 N N A SER B 2 268 ? 48.833 52.069 45.525 0.33 14.35 268 SER B N 1
ATOM 5897 N N B SER B 2 268 ? 48.833 52.069 45.526 0.33 13.30 268 SER B N 1
ATOM 5898 N N C SER B 2 268 ? 48.836 52.067 45.527 0.33 10.61 268 SER B N 1
ATOM 5899 C CA A SER B 2 268 ? 48.698 51.647 46.917 0.33 13.23 268 SER B CA 1
ATOM 5900 C CA B SER B 2 268 ? 48.691 51.647 46.921 0.33 13.70 268 SER B CA 1
ATOM 5901 C CA C SER B 2 268 ? 48.695 51.646 46.922 0.33 13.26 268 SER B CA 1
ATOM 5902 C C A SER B 2 268 ? 49.781 50.652 47.296 0.33 13.45 268 SER B C 1
ATOM 5903 C C B SER B 2 268 ? 49.780 50.652 47.296 0.33 13.71 268 SER B C 1
ATOM 5904 C C C SER B 2 268 ? 49.780 50.651 47.297 0.33 13.73 268 SER B C 1
ATOM 5905 O O A SER B 2 268 ? 50.294 50.689 48.410 0.33 15.76 268 SER B O 1
ATOM 5906 O O B SER B 2 268 ? 50.295 50.689 48.411 0.33 16.16 268 SER B O 1
ATOM 5907 O O C SER B 2 268 ? 50.295 50.689 48.411 0.33 15.79 268 SER B O 1
ATOM 5914 N N . VAL B 2 269 ? 50.107 49.750 46.374 1.00 12.74 269 VAL B N 1
ATOM 5915 C CA . VAL B 2 269 ? 51.125 48.724 46.614 1.00 13.03 269 VAL B CA 1
ATOM 5916 C C . VAL B 2 269 ? 52.515 49.311 46.865 1.00 12.45 269 VAL B C 1
ATOM 5917 O O . VAL B 2 269 ? 53.148 48.975 47.870 1.00 12.74 269 VAL B O 1
ATOM 5921 N N . TYR B 2 270 ? 52.972 50.220 46.017 1.00 12.72 270 TYR B N 1
ATOM 5922 C CA . TYR B 2 270 ? 54.335 50.745 46.207 1.00 12.54 270 TYR B CA 1
ATOM 5923 C C . TYR B 2 270 ? 54.446 51.594 47.483 1.00 13.07 270 TYR B C 1
ATOM 5924 O O . TYR B 2 270 ? 55.510 51.620 48.107 1.00 15.16 270 TYR B O 1
ATOM 5933 N N A ARG B 2 271 ? 53.350 52.244 47.876 0.50 12.96 271 ARG B N 1
ATOM 5934 N N B ARG B 2 271 ? 53.350 52.244 47.876 0.50 12.30 271 ARG B N 1
ATOM 5935 C CA A ARG B 2 271 ? 53.278 53.034 49.098 0.50 13.02 271 ARG B CA 1
ATOM 5936 C CA B ARG B 2 271 ? 53.277 53.032 49.102 0.50 12.84 271 ARG B CA 1
ATOM 5937 C C A ARG B 2 271 ? 52.932 52.210 50.344 0.50 12.59 271 ARG B C 1
ATOM 5938 C C B ARG B 2 271 ? 52.932 52.210 50.345 0.50 12.44 271 ARG B C 1
ATOM 5939 O O A ARG B 2 271 ? 52.829 52.762 51.435 0.50 17.56 271 ARG B O 1
ATOM 5940 O O B ARG B 2 271 ? 52.828 52.762 51.436 0.50 18.11 271 ARG B O 1
ATOM 5955 N N . LYS B 2 272 ? 52.771 50.896 50.184 1.00 12.42 272 LYS B N 1
ATOM 5956 C CA . LYS B 2 272 ? 52.414 50.002 51.282 1.00 14.23 272 LYS B CA 1
ATOM 5957 C C . LYS B 2 272 ? 51.120 50.402 52.002 1.00 12.16 272 LYS B C 1
ATOM 5958 O O . LYS B 2 272 ? 50.983 50.223 53.214 1.00 13.90 272 LYS B O 1
ATOM 5964 N N . SER B 2 273 ? 50.137 50.871 51.248 1.00 12.64 273 SER B N 1
ATOM 5965 C CA . SER B 2 273 ? 48.930 51.404 51.848 1.00 15.41 273 SER B CA 1
ATOM 5966 C C . SER B 2 273 ? 47.705 50.520 51.572 1.00 14.52 273 SER B C 1
ATOM 5967 O O . SER B 2 273 ? 46.586 50.995 51.652 1.00 15.33 273 SER B O 1
ATOM 5970 N N . THR B 2 274 ? 47.949 49.238 51.313 1.00 11.95 274 THR B N 1
ATOM 5971 C CA . THR B 2 274 ? 46.909 48.240 51.070 1.00 12.12 274 THR B CA 1
ATOM 5972 C C . THR B 2 274 ? 47.071 47.034 51.980 1.00 11.57 274 THR B C 1
ATOM 5973 O O . THR B 2 274 ? 48.180 46.568 52.220 1.00 12.07 274 THR B O 1
ATOM 5977 N N . PHE B 2 275 ? 45.940 46.510 52.438 1.00 12.91 275 PHE B N 1
ATOM 5978 C CA . PHE B 2 275 ? 45.892 45.280 53.226 1.00 11.90 275 PHE B CA 1
ATOM 5979 C C . PHE B 2 275 ? 46.269 44.017 52.434 1.00 12.53 275 PHE B C 1
ATOM 5980 O O . PHE B 2 275 ? 46.469 42.960 53.036 1.00 14.65 275 PHE B O 1
ATOM 5988 N N . LEU B 2 276 ? 46.367 44.124 51.097 1.00 13.05 276 LEU B N 1
ATOM 5989 C CA . LEU B 2 276 ? 46.802 42.995 50.259 1.00 12.39 276 LEU B CA 1
ATOM 5990 C C . LEU B 2 276 ? 48.258 43.083 49.837 1.00 13.10 276 LEU B C 1
ATOM 5991 O O . LEU B 2 276 ? 48.674 42.376 48.922 1.00 13.59 276 LEU B O 1
ATOM 5996 N N . LEU B 2 277 ? 49.050 43.910 50.532 1.00 13.24 277 LEU B N 1
ATOM 5997 C CA . LEU B 2 277 ? 50.458 44.121 50.187 1.00 14.25 277 LEU B CA 1
ATOM 5998 C C . LEU B 2 277 ? 51.217 42.808 50.008 1.00 13.72 277 LEU B C 1
ATOM 5999 O O . LEU B 2 277 ? 52.050 42.697 49.114 1.00 15.99 277 LEU B O 1
ATOM 6004 N N . ASP B 2 278 ? 50.949 41.835 50.868 1.00 15.44 278 ASP B N 1
ATOM 6005 C CA . ASP B 2 278 ? 51.688 40.578 50.884 1.00 17.59 278 ASP B CA 1
ATOM 6006 C C . ASP B 2 278 ? 50.894 39.414 50.305 1.00 19.80 278 ASP B C 1
ATOM 6007 O O . ASP B 2 278 ? 51.154 38.268 50.641 1.00 23.79 278 ASP B O 1
ATOM 6012 N N . SER B 2 279 ? 49.952 39.710 49.403 1.00 17.30 279 SER B N 1
ATOM 6013 C CA . SER B 2 279 ? 49.037 38.697 48.881 1.00 17.11 279 SER B CA 1
ATOM 6014 C C . SER B 2 279 ? 49.232 38.305 47.411 1.00 15.39 279 SER B C 1
ATOM 6015 O O . SER B 2 279 ? 48.471 37.458 46.900 1.00 14.12 279 SER B O 1
ATOM 6018 N N . LEU B 2 280 ? 50.227 38.878 46.727 1.00 13.12 280 LEU B N 1
ATOM 6019 C CA . LEU B 2 280 ? 50.492 38.506 45.333 1.00 13.88 280 LEU B CA 1
ATOM 6020 C C . LEU B 2 280 ? 50.831 37.026 45.245 1.00 16.32 280 LEU B C 1
ATOM 6021 O O . LEU B 2 280 ? 51.701 36.527 45.971 1.00 18.55 280 LEU B O 1
ATOM 6026 N N . GLY B 2 281 ? 50.105 36.325 44.382 1.00 13.12 281 GLY B N 1
ATOM 6027 C CA . GLY B 2 281 ? 50.230 34.877 44.269 1.00 15.97 281 GLY B CA 1
ATOM 6028 C C . GLY B 2 281 ? 49.567 34.046 45.356 1.00 19.47 281 GLY B C 1
ATOM 6029 O O . GLY B 2 281 ? 49.655 32.819 45.317 1.00 23.36 281 GLY B O 1
ATOM 6030 N N . LYS B 2 282 ? 48.895 34.684 46.311 1.00 19.31 282 LYS B N 1
ATOM 6031 C CA . LYS B 2 282 ? 48.201 33.975 47.377 1.00 19.60 282 LYS B CA 1
ATOM 6032 C C . LYS B 2 282 ? 46.722 33.827 47.018 1.00 14.29 282 LYS B C 1
ATOM 6033 O O . LYS B 2 282 ? 46.179 34.581 46.198 1.00 14.53 282 LYS B O 1
ATOM 6039 N N . GLN B 2 283 ? 46.105 32.836 47.652 1.00 12.93 283 GLN B N 1
ATOM 6040 C CA . GLN B 2 283 ? 44.710 32.543 47.430 1.00 11.75 283 GLN B CA 1
ATOM 6041 C C . GLN B 2 283 ? 43.862 33.448 48.352 1.00 11.79 283 GLN B C 1
ATOM 6042 O O . GLN B 2 283 ? 43.698 33.192 49.551 1.00 21.24 283 GLN B O 1
ATOM 6048 N N . ILE B 2 284 ? 43.307 34.513 47.800 1.00 10.93 284 ILE B N 1
ATOM 6049 C CA . ILE B 2 284 ? 42.514 35.496 48.548 1.00 11.79 284 ILE B CA 1
ATOM 6050 C C . ILE B 2 284 ? 41.022 35.308 48.343 1.00 10.65 284 ILE B C 1
ATOM 6051 O O . ILE B 2 284 ? 40.252 35.904 49.076 1.00 12.25 284 ILE B O 1
ATOM 6056 N N . LEU B 2 285 ? 40.632 34.451 47.400 1.00 9.39 285 LEU B N 1
ATOM 6057 C CA . LEU B 2 285 ? 39.228 34.185 47.083 1.00 9.12 285 LEU B CA 1
ATOM 6058 C C . LEU B 2 285 ? 39.045 32.676 46.993 1.00 8.39 285 LEU B C 1
ATOM 6059 O O . LEU B 2 285 ? 40.034 31.968 47.041 1.00 10.08 285 LEU B O 1
ATOM 6064 N N . PRO B 2 286 ? 37.794 32.177 46.903 1.00 9.86 286 PRO B N 1
ATOM 6065 C CA . PRO B 2 286 ? 37.659 30.732 46.809 1.00 10.52 286 PRO B CA 1
ATOM 6066 C C . PRO B 2 286 ? 38.360 30.157 45.586 1.00 9.46 286 PRO B C 1
ATOM 6067 O O . PRO B 2 286 ? 38.461 30.831 44.554 1.00 10.04 286 PRO B O 1
ATOM 6071 N N . ASP B 2 287 ? 38.825 28.903 45.677 1.00 11.65 287 ASP B N 1
ATOM 6072 C CA . ASP B 2 287 ? 39.629 28.300 44.635 1.00 13.70 287 ASP B CA 1
ATOM 6073 C C . ASP B 2 287 ? 38.875 28.043 43.312 1.00 11.14 287 ASP B C 1
ATOM 6074 O O . ASP B 2 287 ? 39.520 27.758 42.307 1.00 13.44 287 ASP B O 1
ATOM 6079 N N . TRP B 2 288 ? 37.547 28.179 43.315 1.00 10.58 288 TRP B N 1
ATOM 6080 C CA . TRP B 2 288 ? 36.737 28.075 42.109 1.00 10.44 288 TRP B CA 1
ATOM 6081 C C . TRP B 2 288 ? 36.432 29.430 41.469 1.00 10.30 288 TRP B C 1
ATOM 6082 O O . TRP B 2 288 ? 35.747 29.479 40.438 1.00 11.12 288 TRP B O 1
ATOM 6093 N N . LEU B 2 289 ? 36.900 30.526 42.065 1.00 10.21 289 LEU B N 1
ATOM 6094 C CA . LEU B 2 289 ? 36.494 31.837 41.606 1.00 9.42 289 LEU B CA 1
ATOM 6095 C C . LEU B 2 289 ? 37.574 32.486 40.762 1.00 8.27 289 LEU B C 1
ATOM 6096 O O . LEU B 2 289 ? 38.698 32.678 41.215 1.00 10.17 289 LEU B O 1
ATOM 6101 N N . THR B 2 290 ? 37.217 32.851 39.526 1.00 8.87 290 THR B N 1
ATOM 6102 C CA . THR B 2 290 ? 38.100 33.573 38.599 1.00 9.58 290 THR B CA 1
ATOM 6103 C C . THR B 2 290 ? 37.453 34.899 38.229 1.00 9.58 290 THR B C 1
ATOM 6104 O O . THR B 2 290 ? 36.238 34.952 37.950 1.00 9.13 290 THR B O 1
ATOM 6108 N N . ILE B 2 291 ? 38.257 35.975 38.247 1.00 9.89 291 ILE B N 1
ATOM 6109 C CA . ILE B 2 291 ? 37.820 37.286 37.782 1.00 9.28 291 ILE B CA 1
ATOM 6110 C C . ILE B 2 291 ? 38.540 37.555 36.473 1.00 7.24 291 ILE B C 1
ATOM 6111 O O . ILE B 2 291 ? 39.754 37.794 36.447 1.00 10.34 291 ILE B O 1
ATOM 6116 N N . GLU B 2 292 ? 37.759 37.597 35.406 1.00 7.86 292 GLU B N 1
ATOM 6117 C CA . GLU B 2 292 ? 38.283 37.813 34.063 1.00 8.37 292 GLU B CA 1
ATOM 6118 C C . GLU B 2 292 ? 38.100 39.265 33.656 1.00 7.35 292 GLU B C 1
ATOM 6119 O O . GLU B 2 292 ? 36.988 39.796 33.714 1.00 9.60 292 GLU B O 1
ATOM 6125 N N . GLU B 2 293 ? 39.150 39.876 33.121 1.00 6.62 293 GLU B N 1
ATOM 6126 C CA . GLU B 2 293 ? 39.108 41.215 32.567 1.00 7.07 293 GLU B CA 1
ATOM 6127 C C . GLU B 2 293 ? 39.127 41.142 31.059 1.00 8.20 293 GLU B C 1
ATOM 6128 O O . GLU B 2 293 ? 39.990 40.471 30.487 1.00 8.75 293 GLU B O 1
ATOM 6134 N N . HIS B 2 294 ? 38.200 41.863 30.432 1.00 8.90 294 HIS B N 1
ATOM 6135 C CA . HIS B 2 294 ? 37.946 41.786 28.997 1.00 7.45 294 HIS B CA 1
ATOM 6136 C C . HIS B 2 294 ? 37.910 43.202 28.380 1.00 6.09 294 HIS B C 1
ATOM 6137 O O . HIS B 2 294 ? 36.844 43.657 28.000 1.00 6.94 294 HIS B O 1
ATOM 6144 N N . PRO B 2 295 ? 39.057 43.880 28.204 1.00 6.43 295 PRO B N 1
ATOM 6145 C CA . PRO B 2 295 ? 39.028 45.236 27.735 1.00 6.89 295 PRO B CA 1
ATOM 6146 C C . PRO B 2 295 ? 38.580 45.449 26.312 1.00 7.07 295 PRO B C 1
ATOM 6147 O O . PRO B 2 295 ? 38.291 46.602 25.955 1.00 7.08 295 PRO B O 1
ATOM 6151 N N . HIS B 2 296 ? 38.609 44.383 25.495 1.00 6.60 296 HIS B N 1
ATOM 6152 C CA . HIS B 2 296 ? 38.320 44.530 24.077 1.00 7.12 296 HIS B CA 1
ATOM 6153 C C . HIS B 2 296 ? 36.939 44.013 23.645 1.00 7.53 296 HIS B C 1
ATOM 6154 O O . HIS B 2 296 ? 36.671 43.812 22.457 1.00 9.44 296 HIS B O 1
ATOM 6161 N N . LEU B 2 297 ? 36.015 43.835 24.578 1.00 7.71 297 LEU B N 1
ATOM 6162 C CA . LEU B 2 297 ? 34.656 43.444 24.199 1.00 9.21 297 LEU B CA 1
ATOM 6163 C C . LEU B 2 297 ? 34.023 44.480 23.301 1.00 9.58 297 LEU B C 1
ATOM 6164 O O . LEU B 2 297 ? 33.994 45.674 23.632 1.00 9.22 297 LEU B O 1
ATOM 6169 N N . LEU B 2 298 ? 33.471 44.051 22.172 1.00 10.93 298 LEU B N 1
ATOM 6170 C CA . LEU B 2 298 ? 32.819 45.007 21.279 1.00 10.54 298 LEU B CA 1
ATOM 6171 C C . LEU B 2 298 ? 31.613 45.583 21.976 1.00 10.03 298 LEU B C 1
ATOM 6172 O O . LEU B 2 298 ? 30.819 44.853 22.576 1.00 12.48 298 LEU B O 1
ATOM 6177 N N . LYS B 2 299 ? 31.468 46.884 21.857 1.00 9.45 299 LYS B N 1
ATOM 6178 C CA . LYS B 2 299 ? 30.421 47.678 22.500 1.00 11.98 299 LYS B CA 1
ATOM 6179 C C . LYS B 2 299 ? 30.441 47.659 24.028 1.00 13.05 299 LYS B C 1
ATOM 6180 O O . LYS B 2 299 ? 29.524 48.169 24.653 1.00 14.97 299 LYS B O 1
ATOM 6186 N N . GLY B 2 300 ? 31.483 47.112 24.651 1.00 8.96 300 GLY B N 1
ATOM 6187 C CA . GLY B 2 300 ? 31.493 46.968 26.091 1.00 9.55 300 GLY B CA 1
ATOM 6188 C C . GLY B 2 300 ? 31.399 48.278 26.826 1.00 9.50 300 GLY B C 1
ATOM 6189 O O . GLY B 2 300 ? 31.964 49.327 26.418 1.00 8.87 300 GLY B O 1
ATOM 6190 N N . LEU B 2 301 ? 30.678 48.249 27.938 1.00 11.03 301 LEU B N 1
ATOM 6191 C CA . LEU B 2 301 ? 30.443 49.461 28.684 1.00 11.18 301 LEU B CA 1
ATOM 6192 C C . LEU B 2 301 ? 31.716 50.107 29.230 1.00 10.63 301 LEU B C 1
ATOM 6193 O O . LEU B 2 301 ? 31.782 51.334 29.392 1.00 13.94 301 LEU B O 1
ATOM 6198 N N . ALA B 2 302 ? 32.728 49.276 29.507 1.00 9.04 302 ALA B N 1
ATOM 6199 C CA . ALA B 2 302 ? 34.017 49.765 29.976 1.00 9.83 302 ALA B CA 1
ATOM 6200 C C . ALA B 2 302 ? 35.168 49.275 29.113 1.00 9.86 302 ALA B C 1
ATOM 6201 O O . ALA B 2 302 ? 36.312 49.220 29.526 1.00 11.26 302 ALA B O 1
ATOM 6203 N N . SER B 2 303 ? 34.867 48.923 27.874 1.00 8.06 303 SER B N 1
ATOM 6204 C CA . SER B 2 303 ? 35.918 48.591 26.928 1.00 8.00 303 SER B CA 1
ATOM 6205 C C . SER B 2 303 ? 36.725 49.802 26.579 1.00 7.68 303 SER B C 1
ATOM 6206 O O . SER B 2 303 ? 36.203 50.898 26.487 1.00 9.84 303 SER B O 1
ATOM 6209 N N . THR B 2 304 ? 37.998 49.599 26.313 1.00 7.21 304 THR B N 1
ATOM 6210 C CA . THR B 2 304 ? 38.813 50.745 25.875 1.00 9.10 304 THR B CA 1
ATOM 6211 C C . THR B 2 304 ? 39.963 50.228 25.030 1.00 9.12 304 THR B C 1
ATOM 6212 O O . THR B 2 304 ? 40.570 49.190 25.361 1.00 9.34 304 THR B O 1
ATOM 6216 N N . PRO B 2 305 ? 40.299 50.958 23.942 1.00 8.25 305 PRO B N 1
ATOM 6217 C CA . PRO B 2 305 ? 41.395 50.514 23.086 1.00 8.96 305 PRO B CA 1
ATOM 6218 C C . PRO B 2 305 ? 42.767 50.824 23.627 1.00 7.76 305 PRO B C 1
ATOM 6219 O O . PRO B 2 305 ? 43.732 50.305 23.063 1.00 9.59 305 PRO B O 1
ATOM 6223 N N . PHE B 2 306 ? 42.858 51.681 24.628 1.00 8.67 306 PHE B N 1
ATOM 6224 C CA . PHE B 2 306 ? 44.112 51.981 25.315 1.00 8.64 306 PHE B CA 1
ATOM 6225 C C . PHE B 2 306 ? 43.738 52.707 26.590 1.00 7.93 306 PHE B C 1
ATOM 6226 O O . PHE B 2 306 ? 42.688 53.299 26.683 1.00 8.52 306 PHE B O 1
ATOM 6234 N N . ASP B 2 307 ? 44.637 52.686 27.556 1.00 7.46 307 ASP B N 1
ATOM 6235 C CA . ASP B 2 307 ? 44.394 53.352 28.833 1.00 7.85 307 ASP B CA 1
ATOM 6236 C C . ASP B 2 307 ? 44.723 54.846 28.738 1.00 7.48 307 ASP B C 1
ATOM 6237 O O . ASP B 2 307 ? 45.038 55.349 27.651 1.00 9.64 307 ASP B O 1
ATOM 6242 N N A SER B 2 308 ? 44.659 55.553 29.870 0.50 9.87 308 SER B N 1
ATOM 6243 N N B SER B 2 308 ? 44.657 55.553 29.870 0.50 9.47 308 SER B N 1
ATOM 6244 C CA A SER B 2 308 ? 44.815 57.002 29.856 0.50 9.27 308 SER B CA 1
ATOM 6245 C CA B SER B 2 308 ? 44.818 57.003 29.865 0.50 9.08 308 SER B CA 1
ATOM 6246 C C A SER B 2 308 ? 46.251 57.479 29.593 0.50 11.21 308 SER B C 1
ATOM 6247 C C B SER B 2 308 ? 46.251 57.478 29.592 0.50 11.05 308 SER B C 1
ATOM 6248 O O A SER B 2 308 ? 46.461 58.671 29.407 0.50 11.56 308 SER B O 1
ATOM 6249 O O B SER B 2 308 ? 46.461 58.671 29.406 0.50 11.46 308 SER B O 1
ATOM 6254 N N . GLU B 2 309 ? 47.212 56.550 29.561 1.00 8.40 309 GLU B N 1
ATOM 6255 C CA . GLU B 2 309 ? 48.614 56.814 29.170 1.00 8.55 309 GLU B CA 1
ATOM 6256 C C . GLU B 2 309 ? 48.929 56.231 27.785 1.00 7.67 309 GLU B C 1
ATOM 6257 O O . GLU B 2 309 ? 50.100 56.159 27.377 1.00 10.04 309 GLU B O 1
ATOM 6263 N N . GLY B 2 310 ? 47.908 55.780 27.054 1.00 9.70 310 GLY B N 1
ATOM 6264 C CA . GLY B 2 310 ? 48.108 55.246 25.720 1.00 7.78 310 GLY B CA 1
ATOM 6265 C C . GLY B 2 310 ? 48.543 53.791 25.666 1.00 7.07 310 GLY B C 1
ATOM 6266 O O . GLY B 2 310 ? 48.850 53.278 24.590 1.00 8.41 310 GLY B O 1
ATOM 6267 N N . VAL B 2 311 ? 48.544 53.114 26.806 1.00 7.74 311 VAL B N 1
ATOM 6268 C CA . VAL B 2 311 ? 49.084 51.765 26.904 1.00 8.48 311 VAL B CA 1
ATOM 6269 C C . VAL B 2 311 ? 48.012 50.768 26.470 1.00 9.32 311 VAL B C 1
ATOM 6270 O O . VAL B 2 311 ? 46.804 50.900 26.803 1.00 8.41 311 VAL B O 1
ATOM 6274 N N A ARG B 2 312 ? 48.441 49.743 25.749 0.50 9.60 312 ARG B N 1
ATOM 6275 N N B ARG B 2 312 ? 48.439 49.743 25.750 0.50 9.59 312 ARG B N 1
ATOM 6276 C CA A ARG B 2 312 ? 47.537 48.690 25.334 0.50 8.27 312 ARG B CA 1
ATOM 6277 C CA B ARG B 2 312 ? 47.530 48.700 25.333 0.50 8.22 312 A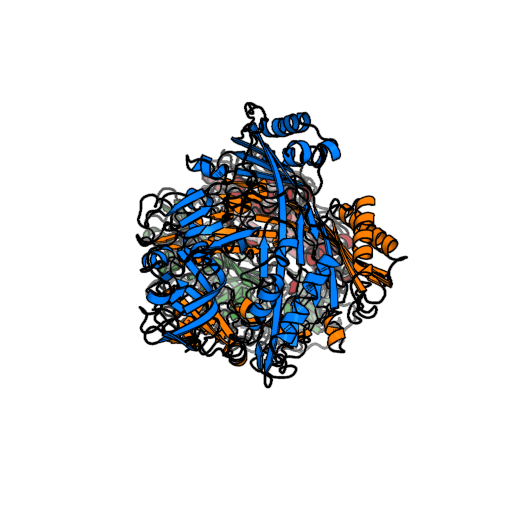RG B CA 1
ATOM 6278 C C A ARG B 2 312 ? 46.846 48.012 26.512 0.50 8.47 312 ARG B C 1
ATOM 6279 C C B ARG B 2 312 ? 46.845 48.014 26.511 0.50 8.52 312 ARG B C 1
ATOM 6280 O O A ARG B 2 312 ? 47.435 47.804 27.594 0.50 9.58 312 ARG B O 1
ATOM 6281 O O B ARG B 2 312 ? 47.436 47.805 27.593 0.50 9.66 312 ARG B O 1
ATOM 6296 N N . THR B 2 313 ? 45.588 47.637 26.282 1.00 8.29 313 THR B N 1
ATOM 6297 C CA . THR B 2 313 ? 44.830 46.907 27.271 1.00 8.75 313 THR B CA 1
ATOM 6298 C C . THR B 2 313 ? 44.761 45.412 26.876 1.00 9.13 313 THR B C 1
ATOM 6299 O O . THR B 2 313 ? 44.667 45.062 25.679 1.00 10.67 313 THR B O 1
ATOM 6303 N N . GLU B 2 314 ? 44.797 44.526 27.860 1.00 9.21 314 GLU B N 1
ATOM 6304 C CA . GLU B 2 314 ? 44.873 43.104 27.566 1.00 9.76 314 GLU B CA 1
ATOM 6305 C C . GLU B 2 314 ? 43.850 42.279 28.336 1.00 7.15 314 GLU B C 1
ATOM 6306 O O . GLU B 2 314 ? 43.508 42.579 29.460 1.00 9.67 314 GLU B O 1
ATOM 6312 N N . ARG B 2 315 ? 43.427 41.189 27.713 1.00 9.22 315 ARG B N 1
ATOM 6313 C CA . ARG B 2 315 ? 42.692 40.142 28.390 1.00 8.78 315 ARG B CA 1
ATOM 6314 C C . ARG B 2 315 ? 43.576 39.539 29.489 1.00 9.67 315 ARG B C 1
ATOM 6315 O O . ARG B 2 315 ? 44.675 39.078 29.201 1.00 11.47 315 ARG B O 1
ATOM 6323 N N . ARG B 2 316 ? 43.119 39.559 30.745 1.00 10.65 316 ARG B N 1
ATOM 6324 C CA . ARG B 2 316 ? 43.883 38.997 31.867 1.00 10.95 316 ARG B CA 1
ATOM 6325 C C . ARG B 2 316 ? 42.873 38.388 32.828 1.00 10.48 316 ARG B C 1
ATOM 6326 O O . ARG B 2 316 ? 41.751 38.897 32.962 1.00 10.31 316 ARG B O 1
ATOM 6334 N N . ASP B 2 317 ? 43.300 37.337 33.532 1.00 9.58 317 ASP B N 1
ATOM 6335 C CA . ASP B 2 317 ? 42.566 36.861 34.688 1.00 9.76 317 ASP B CA 1
ATOM 6336 C C . ASP B 2 317 ? 43.219 37.468 35.935 1.00 10.48 317 ASP B C 1
ATOM 6337 O O . ASP B 2 317 ? 44.269 37.004 36.407 1.00 11.79 317 ASP B O 1
ATOM 6342 N N . ILE B 2 318 ? 42.575 38.490 36.500 1.00 8.23 318 ILE B N 1
ATOM 6343 C CA . ILE B 2 318 ? 43.147 39.220 37.643 1.00 8.05 318 ILE B CA 1
ATOM 6344 C C . ILE B 2 318 ? 43.226 38.264 38.855 1.00 8.45 318 ILE B C 1
ATOM 6345 O O . ILE B 2 318 ? 44.212 38.224 39.592 1.00 9.91 318 ILE B O 1
ATOM 6350 N N . ILE B 2 319 ? 42.138 37.506 39.045 1.00 8.09 319 ILE B N 1
ATOM 6351 C CA . ILE B 2 319 ? 42.095 36.419 40.008 1.00 9.08 319 ILE B CA 1
ATOM 6352 C C . ILE B 2 319 ? 41.898 35.144 39.207 1.00 9.54 319 ILE B C 1
ATOM 6353 O O . ILE B 2 319 ? 41.041 35.121 38.338 1.00 9.04 319 ILE B O 1
ATOM 6358 N N . LYS B 2 320 ? 42.703 34.112 39.429 1.00 10.12 320 LYS B N 1
ATOM 6359 C CA . LYS B 2 320 ? 42.541 32.856 38.694 1.00 11.79 320 LYS B CA 1
ATOM 6360 C C . LYS B 2 320 ? 42.486 31.755 39.725 1.00 10.51 320 LYS B C 1
ATOM 6361 O O . LYS B 2 320 ? 43.439 31.541 40.477 1.00 10.96 320 LYS B O 1
ATOM 6367 N N . ASP B 2 321 ? 41.354 31.072 39.784 1.00 10.78 321 ASP B N 1
ATOM 6368 C CA . ASP B 2 321 ? 41.166 29.991 40.773 1.00 10.83 321 ASP B CA 1
ATOM 6369 C C . ASP B 2 321 ? 41.495 30.466 42.210 1.00 11.94 321 ASP B C 1
ATOM 6370 O O . ASP B 2 321 ? 42.209 29.831 42.992 1.00 13.85 321 ASP B O 1
ATOM 6375 N N . GLY B 2 322 ? 40.964 31.640 42.537 1.00 10.41 322 GLY B N 1
ATOM 6376 C CA . GLY B 2 322 ? 41.157 32.260 43.836 1.00 9.89 322 GLY B CA 1
ATOM 6377 C C . GLY B 2 322 ? 42.463 32.991 44.068 1.00 10.66 322 GLY B C 1
ATOM 6378 O O . GLY B 2 322 ? 42.584 33.678 45.068 1.00 10.24 322 GLY B O 1
ATOM 6379 N N . ILE B 2 323 ? 43.417 32.848 43.142 1.00 10.02 323 ILE B N 1
ATOM 6380 C CA . ILE B 2 323 ? 44.760 33.403 43.329 1.00 10.54 323 ILE B CA 1
ATOM 6381 C C . ILE B 2 323 ? 44.891 34.789 42.699 1.00 9.11 323 ILE B C 1
ATOM 6382 O O . ILE B 2 323 ? 44.494 35.008 41.557 1.00 9.59 323 ILE B O 1
ATOM 6387 N N . LEU B 2 324 ? 45.463 35.721 43.463 1.00 10.34 324 LEU B N 1
ATOM 6388 C CA . LEU B 2 324 ? 45.750 37.050 42.942 1.00 9.67 324 LEU B CA 1
ATOM 6389 C C . LEU B 2 324 ? 46.956 36.935 42.014 1.00 11.01 324 LEU B C 1
ATOM 6390 O O . LEU B 2 324 ? 48.057 36.632 42.482 1.00 12.49 324 LEU B O 1
ATOM 6395 N N . THR B 2 325 ? 46.770 37.181 40.718 1.00 9.65 325 THR B N 1
ATOM 6396 C CA . THR B 2 325 ? 47.818 36.947 39.721 1.00 11.80 325 THR B CA 1
ATOM 6397 C C . THR B 2 325 ? 48.680 38.195 39.400 1.00 11.06 325 THR B C 1
ATOM 6398 O O . THR B 2 325 ? 49.791 38.050 38.896 1.00 13.73 325 THR B O 1
ATOM 6402 N N . GLN B 2 326 ? 48.186 39.397 39.687 1.00 11.14 326 GLN B N 1
ATOM 6403 C CA . GLN B 2 326 ? 48.871 40.625 39.286 1.00 10.61 326 GLN B CA 1
ATOM 6404 C C . GLN B 2 326 ? 48.327 41.790 40.033 1.00 11.17 326 GLN B C 1
ATOM 6405 O O . GLN B 2 326 ? 47.249 41.720 40.568 1.00 11.78 326 GLN B O 1
ATOM 6411 N N . TRP B 2 327 ? 49.098 42.860 40.059 1.00 9.43 327 TRP B N 1
ATOM 6412 C CA . TRP B 2 327 ? 48.630 44.164 40.484 1.00 9.67 327 TRP B CA 1
ATOM 6413 C C . TRP B 2 327 ? 48.003 44.880 39.298 1.00 9.79 327 TRP B C 1
ATOM 6414 O O . TRP B 2 327 ? 48.160 44.446 38.142 1.00 11.82 327 TRP B O 1
ATOM 6425 N N . LEU B 2 328 ? 47.300 45.976 39.593 1.00 8.97 328 LEU B N 1
ATOM 6426 C CA . LEU B 2 328 ? 46.803 46.859 38.531 1.00 8.27 328 LEU B CA 1
ATOM 6427 C C . LEU B 2 328 ? 47.712 48.069 38.438 1.00 9.44 328 LEU B C 1
ATOM 6428 O O . LEU B 2 328 ? 47.660 48.949 39.291 1.00 11.69 328 LEU B O 1
ATOM 6433 N N . LEU B 2 329 ? 48.557 48.100 37.419 1.00 9.49 329 LEU B N 1
ATOM 6434 C CA . LEU B 2 329 ? 49.650 49.066 37.352 1.00 10.09 329 LEU B CA 1
ATOM 6435 C C . LEU B 2 329 ? 49.441 50.117 36.310 1.00 10.04 329 LEU B C 1
ATOM 6436 O O . LEU B 2 329 ? 48.817 49.884 35.288 1.00 11.91 329 LEU B O 1
ATOM 6441 N N . THR B 2 330 ? 49.961 51.296 36.585 1.00 7.80 330 THR B N 1
ATOM 6442 C CA . THR B 2 330 ? 50.155 52.322 35.594 1.00 7.97 330 THR B CA 1
ATOM 6443 C C . THR B 2 330 ? 51.676 52.506 35.362 1.00 8.24 330 THR B C 1
ATOM 6444 O O . THR B 2 330 ? 52.483 51.762 35.916 1.00 9.66 330 THR B O 1
ATOM 6448 N N A SER B 2 331 ? 52.060 53.441 34.506 0.50 9.97 331 SER B N 1
ATOM 6449 N N B SER B 2 331 ? 52.057 53.441 34.507 0.50 8.94 331 SER B N 1
ATOM 6450 C CA A SER B 2 331 ? 53.483 53.597 34.191 0.50 10.16 331 SER B CA 1
ATOM 6451 C CA B SER B 2 331 ? 53.477 53.589 34.205 0.50 7.07 331 SER B CA 1
ATOM 6452 C C A SER B 2 331 ? 54.301 53.922 35.440 0.50 8.28 331 SER B C 1
ATOM 6453 C C B SER B 2 331 ? 54.300 53.921 35.442 0.50 7.05 331 SER B C 1
ATOM 6454 O O A SER B 2 331 ? 55.344 53.318 35.704 0.50 11.68 331 SER B O 1
ATOM 6455 O O B SER B 2 331 ? 55.344 53.319 35.706 0.50 9.42 331 SER B O 1
ATOM 6460 N N . TYR B 2 332 ? 53.805 54.857 36.235 1.00 7.09 332 TYR B N 1
ATOM 6461 C CA . TYR B 2 332 ? 54.515 55.333 37.397 1.00 8.50 332 TYR B CA 1
ATOM 6462 C C . TYR B 2 332 ? 54.641 54.226 38.443 1.00 8.24 332 TYR B C 1
ATOM 6463 O O . TYR B 2 332 ? 55.733 53.990 38.964 1.00 11.05 332 TYR B O 1
ATOM 6472 N N . SER B 2 333 ? 53.530 53.577 38.804 1.00 8.26 333 SER B N 1
ATOM 6473 C CA . SER B 2 333 ? 53.588 52.555 39.840 1.00 10.04 333 SER B CA 1
ATOM 6474 C C . SER B 2 333 ? 54.336 51.300 39.415 1.00 7.62 333 SER B C 1
ATOM 6475 O O . SER B 2 333 ? 55.045 50.680 40.214 1.00 10.98 333 SER B O 1
ATOM 6478 N N . ALA B 2 334 ? 54.220 50.937 38.149 1.00 7.62 334 ALA B N 1
ATOM 6479 C CA . ALA B 2 334 ? 55.039 49.882 37.602 1.00 9.65 334 ALA B CA 1
ATOM 6480 C C . ALA B 2 334 ? 56.523 50.185 37.775 1.00 10.13 334 ALA B C 1
ATOM 6481 O O . ALA B 2 334 ? 57.289 49.348 38.276 1.00 11.01 334 ALA B O 1
ATOM 6483 N N . ARG B 2 335 ? 56.925 51.400 37.432 1.00 9.83 335 ARG B N 1
ATOM 6484 C CA . ARG B 2 335 ? 58.324 51.790 37.605 1.00 10.44 335 ARG B CA 1
ATOM 6485 C C . ARG B 2 335 ? 58.761 51.767 39.063 1.00 11.37 335 ARG B C 1
ATOM 6486 O O . ARG B 2 335 ? 59.865 51.294 39.336 1.00 13.06 335 ARG B O 1
ATOM 6494 N N . LYS B 2 336 ? 57.920 52.210 39.991 1.00 11.39 336 LYS B N 1
ATOM 6495 C CA . LYS B 2 336 ? 58.195 52.112 41.406 1.00 11.07 336 LYS B CA 1
ATOM 6496 C C . LYS B 2 336 ? 58.454 50.670 41.857 1.00 12.82 336 LYS B C 1
ATOM 6497 O O . LYS B 2 336 ? 59.210 50.467 42.793 1.00 13.19 336 LYS B O 1
ATOM 6503 N N . LEU B 2 337 ? 57.826 49.692 41.199 1.00 10.87 337 LEU B N 1
ATOM 6504 C CA . LEU B 2 337 ? 57.922 48.302 41.603 1.00 11.43 337 LEU B CA 1
ATOM 6505 C C . LEU B 2 337 ? 58.878 47.480 40.767 1.00 11.64 337 LEU B C 1
ATOM 6506 O O . LEU B 2 337 ? 59.050 46.295 41.019 1.00 18.31 337 LEU B O 1
ATOM 6511 N N . GLY B 2 338 ? 59.536 48.109 39.807 1.00 11.82 338 GLY B N 1
ATOM 6512 C CA . GLY B 2 338 ? 60.416 47.402 38.885 1.00 13.03 338 GLY B CA 1
ATOM 6513 C C . GLY B 2 338 ? 59.695 46.489 37.910 1.00 16.25 338 GLY B C 1
ATOM 6514 O O . GLY B 2 338 ? 60.261 45.499 37.432 1.00 15.16 338 GLY B O 1
ATOM 6515 N N . LEU B 2 339 ? 58.443 46.839 37.610 1.00 11.62 339 LEU B N 1
ATOM 6516 C CA . LEU B 2 339 ? 57.579 46.075 36.720 1.00 14.30 339 LEU B CA 1
ATOM 6517 C C . LEU B 2 339 ? 57.209 46.959 35.521 1.00 12.63 339 LEU B C 1
ATOM 6518 O O . LEU B 2 339 ? 57.769 48.057 35.342 1.00 16.35 339 LEU B O 1
ATOM 6523 N N . LYS B 2 340 ? 56.288 46.473 34.691 1.00 15.18 340 LYS B N 1
ATOM 6524 C CA . LYS B 2 340 ? 55.808 47.191 33.527 1.00 12.22 340 LYS B CA 1
ATOM 6525 C C . LYS B 2 340 ? 54.316 47.448 33.689 1.00 10.44 340 LYS B C 1
ATOM 6526 O O . LYS B 2 340 ? 53.595 46.674 34.327 1.00 13.42 340 LYS B O 1
ATOM 6532 N N . SER B 2 341 ? 53.843 48.524 33.074 1.00 11.82 341 SER B N 1
ATOM 6533 C CA . SER B 2 341 ? 52.430 48.893 33.157 1.00 9.32 341 SER B CA 1
ATOM 6534 C C . SER B 2 341 ? 51.606 47.758 32.632 1.00 9.01 341 SER B C 1
ATOM 6535 O O . SER B 2 341 ? 51.974 47.123 31.646 1.00 11.18 341 SER B O 1
ATOM 6538 N N . THR B 2 342 ? 50.451 47.550 33.275 1.00 9.43 342 THR B N 1
ATOM 6539 C CA . THR B 2 342 ? 49.488 46.561 32.857 1.00 10.59 342 THR B CA 1
ATOM 6540 C C . THR B 2 342 ? 48.298 47.195 32.129 1.00 9.87 342 THR B C 1
ATOM 6541 O O . THR B 2 342 ? 47.330 46.510 31.853 1.00 11.45 342 THR B O 1
ATOM 6545 N N . GLY B 2 343 ? 48.392 48.484 31.788 1.00 9.67 343 GLY B N 1
ATOM 6546 C CA . GLY B 2 343 ? 47.329 49.145 31.071 1.00 8.75 343 GLY B CA 1
ATOM 6547 C C . GLY B 2 343 ? 46.135 49.528 31.911 1.00 9.24 343 GLY B C 1
ATOM 6548 O O . GLY B 2 343 ? 45.005 49.573 31.402 1.00 10.47 343 GLY B O 1
ATOM 6549 N N . HIS B 2 344 ? 46.369 49.844 33.191 1.00 8.50 344 HIS B N 1
ATOM 6550 C CA . HIS B 2 344 ? 45.261 50.220 34.100 1.00 8.09 344 HIS B CA 1
ATOM 6551 C C . HIS B 2 344 ? 45.222 51.699 34.510 1.00 8.70 344 HIS B C 1
ATOM 6552 O O . HIS B 2 344 ? 44.561 52.056 35.493 1.00 8.74 344 HIS B O 1
ATOM 6559 N N . ALA B 2 345 ? 45.861 52.570 33.740 1.00 9.07 345 ALA B N 1
ATOM 6560 C CA . ALA B 2 345 ? 45.690 54.010 33.997 1.00 9.36 345 ALA B CA 1
ATOM 6561 C C . ALA B 2 345 ? 44.249 54.412 33.632 1.00 8.91 345 ALA B C 1
ATOM 6562 O O . ALA B 2 345 ? 43.838 54.286 32.467 1.00 9.51 345 ALA B O 1
ATOM 6564 N N . GLY B 2 346 ? 43.492 54.878 34.620 1.00 8.99 346 GLY B N 1
ATOM 6565 C CA . GLY B 2 346 ? 42.084 55.201 34.443 1.00 10.85 346 GLY B CA 1
ATOM 6566 C C . GLY B 2 346 ? 41.142 54.085 34.862 1.00 11.10 346 GLY B C 1
ATOM 6567 O O . GLY B 2 346 ? 39.927 54.227 34.699 1.00 16.75 346 GLY B O 1
ATOM 6568 N N . GLY B 2 347 ? 41.682 52.973 35.326 1.00 11.48 347 GLY B N 1
ATOM 6569 C CA . GLY B 2 347 ? 40.868 51.940 35.961 1.00 11.38 347 GLY B CA 1
ATOM 6570 C C . GLY B 2 347 ? 40.757 50.616 35.226 1.00 9.00 347 GLY B C 1
ATOM 6571 O O . GLY B 2 347 ? 41.600 50.276 34.389 1.00 10.01 347 GLY B O 1
ATOM 6572 N N . ILE B 2 348 ? 39.715 49.837 35.545 1.00 7.58 348 ILE B N 1
ATOM 6573 C CA . ILE B 2 348 ? 39.535 48.481 35.013 1.00 7.41 348 ILE B CA 1
ATOM 6574 C C . ILE B 2 348 ? 38.567 48.511 33.833 1.00 6.75 348 ILE B C 1
ATOM 6575 O O . ILE B 2 348 ? 37.799 49.445 33.651 1.00 8.25 348 ILE B O 1
ATOM 6580 N N . HIS B 2 349 ? 38.611 47.441 33.053 1.00 8.66 349 HIS B N 1
ATOM 6581 C CA . HIS B 2 349 ? 37.997 47.394 31.721 1.00 9.00 349 HIS B CA 1
ATOM 6582 C C . HIS B 2 349 ? 37.187 46.127 31.489 1.00 8.68 349 HIS B C 1
ATOM 6583 O O . HIS B 2 349 ? 37.561 45.273 30.713 1.00 9.31 349 HIS B O 1
ATOM 6590 N N . ASN B 2 350 ? 36.071 46.079 32.184 1.00 6.63 350 ASN B N 1
ATOM 6591 C CA . ASN B 2 350 ? 35.099 44.990 32.125 1.00 7.19 350 ASN B CA 1
ATOM 6592 C C . ASN B 2 350 ? 35.587 43.758 32.910 1.00 8.11 350 ASN B C 1
ATOM 6593 O O . ASN B 2 350 ? 36.440 43.022 32.422 1.00 10.04 350 ASN B O 1
ATOM 6598 N N . TRP B 2 351 ? 35.022 43.521 34.096 1.00 6.81 351 TRP B N 1
ATOM 6599 C CA . TRP B 2 351 ? 35.308 42.299 34.828 1.00 7.10 351 TRP B CA 1
ATOM 6600 C C . TRP B 2 351 ? 34.120 41.374 34.726 1.00 6.17 351 TRP B C 1
ATOM 6601 O O . TRP B 2 351 ? 32.958 41.796 34.729 1.00 7.64 351 TRP B O 1
ATOM 6612 N N . ARG B 2 352 ? 34.429 40.081 34.628 1.00 7.37 352 ARG B N 1
ATOM 6613 C CA . ARG B 2 352 ? 33.425 39.039 34.477 1.00 7.16 352 ARG B CA 1
ATOM 6614 C C . ARG B 2 352 ? 33.720 37.935 35.478 1.00 7.74 352 ARG B C 1
ATOM 6615 O O . ARG B 2 352 ? 34.826 37.438 35.567 1.00 8.93 352 ARG B O 1
ATOM 6623 N N . ILE B 2 353 ? 32.689 37.623 36.248 1.00 7.75 353 ILE B N 1
ATOM 6624 C CA . ILE B 2 353 ? 32.707 36.560 37.241 1.00 9.43 353 ILE B CA 1
ATOM 6625 C C . ILE B 2 353 ? 31.507 35.663 36.961 1.00 9.81 353 ILE B C 1
ATOM 6626 O O . ILE B 2 353 ? 30.368 36.092 37.053 1.00 10.72 353 ILE B O 1
ATOM 6631 N N . ALA B 2 354 ? 31.799 34.418 36.601 1.00 9.71 354 ALA B N 1
ATOM 6632 C CA . ALA B 2 354 ? 30.778 33.434 36.274 1.00 10.18 354 ALA B CA 1
ATOM 6633 C C . ALA B 2 354 ? 29.994 33.013 37.507 1.00 12.56 354 ALA B C 1
ATOM 6634 O O . ALA B 2 354 ? 30.512 32.953 38.604 1.00 15.27 354 ALA B O 1
ATOM 6636 N N . GLY B 2 355 ? 28.735 32.674 37.293 1.00 14.09 355 GLY B N 1
ATOM 6637 C CA . GLY B 2 355 ? 27.920 32.062 38.338 1.00 13.52 355 GLY B CA 1
ATOM 6638 C C . GLY B 2 355 ? 28.322 30.608 38.581 1.00 13.10 355 GLY B C 1
ATOM 6639 O O . GLY B 2 355 ? 28.888 29.970 37.699 1.00 14.27 355 GLY B O 1
ATOM 6640 N N . GLN B 2 356 ? 28.043 30.093 39.773 1.00 12.25 356 GLN B N 1
ATOM 6641 C CA . GLN B 2 356 ? 28.324 28.708 40.100 1.00 12.17 356 GLN B CA 1
ATOM 6642 C C . GLN B 2 356 ? 27.095 27.807 40.046 1.00 12.77 356 GLN B C 1
ATOM 6643 O O . GLN B 2 356 ? 27.112 26.697 40.598 1.00 14.85 356 GLN B O 1
ATOM 6649 N N . GLY B 2 357 ? 26.036 28.272 39.385 1.00 13.79 357 GLY B N 1
ATOM 6650 C CA . GLY B 2 357 ? 24.907 27.421 39.047 1.00 13.05 357 GLY B CA 1
ATOM 6651 C C . GLY B 2 357 ? 23.587 27.747 39.698 1.00 13.63 357 GLY B C 1
ATOM 6652 O O . GLY B 2 357 ? 22.549 27.330 39.191 1.00 19.29 357 GLY B O 1
ATOM 6653 N N . LEU B 2 358 ? 23.599 28.482 40.813 1.00 13.88 358 LEU B N 1
ATOM 6654 C CA . LEU B 2 358 ? 22.373 28.753 41.569 1.00 11.70 358 LEU B CA 1
ATOM 6655 C C . LEU B 2 358 ? 21.706 30.057 41.138 1.00 11.27 358 LEU B C 1
ATOM 6656 O O . LEU B 2 358 ? 22.376 31.056 40.902 1.00 13.52 358 LEU B O 1
ATOM 6661 N N . SER B 2 359 ? 20.382 30.029 41.016 1.00 10.68 359 SER B N 1
ATOM 6662 C CA . SER B 2 359 ? 19.606 31.247 40.905 1.00 12.10 359 SER B CA 1
ATOM 6663 C C . SER B 2 359 ? 19.574 32.002 42.218 1.00 11.79 359 SER B C 1
ATOM 6664 O O . SER B 2 359 ? 19.968 31.469 43.276 1.00 12.48 359 SER B O 1
ATOM 6667 N N . PHE B 2 360 ? 19.056 33.225 42.179 1.00 11.38 360 PHE B N 1
ATOM 6668 C CA . PHE B 2 360 ? 18.841 33.974 43.435 1.00 11.81 360 PHE B CA 1
ATOM 6669 C C . PHE B 2 360 ? 17.907 33.230 44.429 1.00 11.29 360 PHE B C 1
ATOM 6670 O O . PHE B 2 360 ? 18.222 33.107 45.606 1.00 12.30 360 PHE B O 1
ATOM 6678 N N . GLU B 2 361 ? 16.837 32.637 43.907 1.00 12.11 361 GLU B N 1
ATOM 6679 C CA . GLU B 2 361 ? 15.885 31.871 44.716 1.00 13.21 361 GLU B CA 1
ATOM 6680 C C . GLU B 2 361 ? 16.584 30.689 45.376 1.00 13.55 361 GLU B C 1
ATOM 6681 O O . GLU B 2 361 ? 16.389 30.428 46.570 1.00 13.20 361 GLU B O 1
ATOM 6684 N N . GLN B 2 362 ? 17.425 29.999 44.616 1.00 12.75 362 GLN B N 1
ATOM 6685 C CA . GLN B 2 362 ? 18.163 28.867 45.161 1.00 13.09 362 GLN B CA 1
ATOM 6686 C C . GLN B 2 362 ? 19.191 29.285 46.228 1.00 10.90 362 GLN B C 1
ATOM 6687 O O . GLN B 2 362 ? 19.434 28.549 47.184 1.00 10.75 362 GLN B O 1
ATOM 6693 N N . MET B 2 363 ? 19.804 30.449 46.031 1.00 11.28 363 MET B N 1
ATOM 6694 C CA . MET B 2 363 ? 20.689 31.007 47.034 1.00 11.01 363 MET B CA 1
ATOM 6695 C C . MET B 2 363 ? 19.964 31.329 48.350 1.00 10.35 363 MET B C 1
ATOM 6696 O O . MET B 2 363 ? 20.488 31.063 49.439 1.00 11.55 363 MET B O 1
ATOM 6701 N N . LEU B 2 364 ? 18.754 31.873 48.259 1.00 10.84 364 LEU B N 1
ATOM 6702 C CA . LEU B 2 364 ? 17.948 32.095 49.459 1.00 9.92 364 LEU B CA 1
ATOM 6703 C C . LEU B 2 364 ? 17.670 30.808 50.222 1.00 11.86 364 LEU B C 1
ATOM 6704 O O . LEU B 2 364 ? 17.757 30.772 51.452 1.00 12.89 364 LEU B O 1
ATOM 6709 N N . LYS B 2 365 ? 17.353 29.748 49.473 1.00 12.13 365 LYS B N 1
ATOM 6710 C CA . LYS B 2 365 ? 17.127 28.428 50.082 1.00 14.95 365 LYS B CA 1
ATOM 6711 C C . LYS B 2 365 ? 18.383 27.842 50.702 1.00 12.29 365 LYS B C 1
ATOM 6712 O O . LYS B 2 365 ? 18.312 27.258 51.789 1.00 14.65 365 LYS B O 1
ATOM 6718 N N . GLU B 2 366 ? 19.525 27.992 50.037 1.00 15.32 366 GLU B N 1
ATOM 6719 C CA . GLU B 2 366 ? 20.812 27.555 50.584 1.00 14.32 366 GLU B CA 1
ATOM 6720 C C . GLU B 2 366 ? 21.139 28.267 51.888 1.00 12.34 366 GLU B C 1
ATOM 6721 O O . GLU B 2 366 ? 21.550 27.614 52.872 1.00 15.69 366 GLU B O 1
ATOM 6727 N N . MET B 2 367 ? 20.949 29.589 51.914 1.00 11.68 367 MET B N 1
ATOM 6728 C CA . MET B 2 367 ? 21.214 30.364 53.136 1.00 10.55 367 MET B CA 1
ATOM 6729 C C . MET B 2 367 ? 20.224 30.007 54.262 1.00 9.13 367 MET B C 1
ATOM 6730 O O . MET B 2 367 ? 20.613 29.848 55.437 1.00 10.19 367 MET B O 1
ATOM 6735 N N . GLY B 2 368 ? 18.957 29.894 53.918 1.00 10.19 368 GLY B N 1
ATOM 6736 C CA . GLY B 2 368 ? 17.902 29.567 54.855 1.00 12.10 368 GLY B CA 1
ATOM 6737 C C . GLY B 2 368 ? 17.447 30.759 55.673 1.00 10.77 368 GLY B C 1
ATOM 6738 O O . GLY B 2 368 ? 16.312 31.233 55.512 1.00 11.87 368 GLY B O 1
ATOM 6739 N N . THR B 2 369 ? 18.343 31.218 56.556 1.00 9.86 369 THR B N 1
ATOM 6740 C CA . THR B 2 369 ? 18.066 32.352 57.428 1.00 9.09 369 THR B CA 1
ATOM 6741 C C . THR B 2 369 ? 19.195 33.335 57.315 1.00 8.13 369 THR B C 1
ATOM 6742 O O . THR B 2 369 ? 20.324 32.932 57.423 1.00 10.03 369 THR B O 1
ATOM 6746 N N . GLY B 2 370 ? 18.910 34.608 57.038 1.00 8.91 370 GLY B N 1
ATOM 6747 C CA . GLY B 2 370 ? 19.946 35.598 56.976 1.00 9.04 370 GLY B CA 1
ATOM 6748 C C . GLY B 2 370 ? 19.489 36.868 56.304 1.00 7.82 370 GLY B C 1
ATOM 6749 O O . GLY B 2 370 ? 18.297 37.070 56.056 1.00 8.24 370 GLY B O 1
ATOM 6750 N N . LEU B 2 371 ? 20.451 37.730 56.004 1.00 7.75 371 LEU B N 1
ATOM 6751 C CA . LEU B 2 371 ? 20.189 39.047 55.486 1.00 8.07 371 LEU B CA 1
ATOM 6752 C C . LEU B 2 371 ? 20.530 39.112 54.020 1.00 7.62 371 LEU B C 1
ATOM 6753 O O . LEU B 2 371 ? 21.601 38.631 53.619 1.00 11.93 371 LEU B O 1
ATOM 6758 N N . VAL B 2 372 ? 19.651 39.735 53.228 1.00 7.89 372 VAL B N 1
ATOM 6759 C CA . VAL B 2 372 ? 20.013 40.113 51.851 1.00 8.48 372 VAL B CA 1
ATOM 6760 C C . VAL B 2 372 ? 20.190 41.610 51.870 1.00 7.46 372 VAL B C 1
ATOM 6761 O O . VAL B 2 372 ? 19.300 42.341 52.306 1.00 8.22 372 VAL B O 1
ATOM 6765 N N . VAL B 2 373 ? 21.358 42.055 51.405 1.00 6.47 373 VAL B N 1
ATOM 6766 C CA . VAL B 2 373 ? 21.621 43.485 51.253 1.00 8.10 373 VAL B CA 1
ATOM 6767 C C . VAL B 2 373 ? 21.402 43.871 49.784 1.00 8.03 373 VAL B C 1
ATOM 6768 O O . VAL B 2 373 ? 21.957 43.241 48.874 1.00 8.66 373 VAL B O 1
ATOM 6772 N N . THR B 2 374 ? 20.603 44.912 49.563 1.00 7.62 374 THR B N 1
ATOM 6773 C CA . THR B 2 374 ? 20.351 45.423 48.216 1.00 8.15 374 THR B CA 1
ATOM 6774 C C . THR B 2 374 ? 20.829 46.859 48.021 1.00 9.81 374 THR B C 1
ATOM 6775 O O . THR B 2 374 ? 20.916 47.313 46.863 1.00 11.46 374 THR B O 1
ATOM 6779 N N . GLU B 2 375 ? 21.106 47.571 49.118 1.00 9.33 375 GLU B N 1
ATOM 6780 C CA . GLU B 2 375 ? 21.587 48.947 49.025 1.00 10.17 375 GLU B CA 1
ATOM 6781 C C . GLU B 2 375 ? 22.560 49.168 50.167 1.00 7.75 375 GLU B C 1
ATOM 6782 O O . GLU B 2 375 ? 22.265 48.793 51.294 1.00 10.70 375 GLU B O 1
ATOM 6788 N N . LEU B 2 376 ? 23.653 49.852 49.899 1.00 7.09 376 LEU B N 1
ATOM 6789 C CA . LEU B 2 376 ? 24.617 50.191 50.936 1.00 8.94 376 LEU B CA 1
ATOM 6790 C C . LEU B 2 376 ? 24.835 51.694 50.961 1.00 9.14 376 LEU B C 1
ATOM 6791 O O . LEU B 2 376 ? 24.714 52.348 49.937 1.00 10.71 376 LEU B O 1
ATOM 6796 N N A MET B 2 377 ? 25.174 52.219 52.133 0.50 8.11 377 MET B N 1
ATOM 6797 N N B MET B 2 377 ? 25.167 52.222 52.133 0.50 8.13 377 MET B N 1
ATOM 6798 C CA A MET B 2 377 ? 25.403 53.643 52.306 0.50 8.78 377 MET B CA 1
ATOM 6799 C CA B MET B 2 377 ? 25.408 53.645 52.298 0.50 8.78 377 MET B CA 1
ATOM 6800 C C A MET B 2 377 ? 26.662 53.867 53.111 0.50 9.05 377 MET B C 1
ATOM 6801 C C B MET B 2 377 ? 26.661 53.870 53.111 0.50 9.07 377 MET B C 1
ATOM 6802 O O A MET B 2 377 ? 27.025 53.074 53.991 0.50 11.29 377 MET B O 1
ATOM 6803 O O B MET B 2 377 ? 27.023 53.076 53.987 0.50 11.35 377 MET B O 1
ATOM 6812 N N . GLY B 2 378 ? 27.308 54.989 52.809 1.00 10.62 378 GLY B N 1
ATOM 6813 C CA . GLY B 2 378 ? 28.530 55.405 53.472 1.00 12.51 378 GLY B CA 1
ATOM 6814 C C . GLY B 2 378 ? 29.760 54.860 52.761 1.00 14.06 378 GLY B C 1
ATOM 6815 O O . GLY B 2 378 ? 29.694 53.996 51.897 1.00 14.51 378 GLY B O 1
ATOM 6816 N N . GLN B 2 379 ? 30.897 55.383 53.166 1.00 13.41 379 GLN B N 1
ATOM 6817 C CA . GLN B 2 379 ? 32.179 54.927 52.672 1.00 14.19 379 GLN B CA 1
ATOM 6818 C C . GLN B 2 379 ? 32.537 53.671 53.509 1.00 14.55 379 GLN B C 1
ATOM 6819 O O . GLN B 2 379 ? 32.180 52.544 53.137 1.00 17.84 379 GLN B O 1
ATOM 6825 N N . GLY B 2 380 ? 33.189 53.850 54.650 1.00 13.63 380 GLY B N 1
ATOM 6826 C CA . GLY B 2 380 ? 33.343 52.757 55.616 1.00 12.85 380 GLY B CA 1
ATOM 6827 C C . GLY B 2 380 ? 34.224 51.578 55.243 1.00 12.10 380 GLY B C 1
ATOM 6828 O O . GLY B 2 380 ? 34.132 50.492 55.851 1.00 12.15 380 GLY B O 1
ATOM 6829 N N . VAL B 2 381 ? 35.118 51.776 54.286 1.00 11.23 381 VAL B N 1
ATOM 6830 C CA . VAL B 2 381 ? 36.022 50.719 53.898 1.00 11.10 381 VAL B CA 1
ATOM 6831 C C . VAL B 2 381 ? 37.433 51.302 54.006 1.00 10.53 381 VAL B C 1
ATOM 6832 O O . VAL B 2 381 ? 37.775 52.297 53.342 1.00 12.48 381 VAL B O 1
ATOM 6836 N N . SER B 2 382 ? 38.258 50.649 54.836 1.00 10.95 382 SER B N 1
ATOM 6837 C CA . SER B 2 382 ? 39.643 51.084 55.020 1.00 13.62 382 SER B CA 1
ATOM 6838 C C . SER B 2 382 ? 40.505 50.412 53.979 1.00 14.26 382 SER B C 1
ATOM 6839 O O . SER B 2 382 ? 40.645 49.173 53.950 1.00 15.17 382 SER B O 1
ATOM 6842 N N . ALA B 2 383 ? 41.132 51.248 53.162 1.00 15.31 383 ALA B N 1
ATOM 6843 C CA . ALA B 2 383 ? 42.055 50.814 52.125 1.00 14.07 383 ALA B CA 1
ATOM 6844 C C . ALA B 2 383 ? 43.258 50.067 52.719 1.00 12.40 383 ALA B C 1
ATOM 6845 O O . ALA B 2 383 ? 43.743 49.095 52.144 1.00 15.23 383 ALA B O 1
ATOM 6847 N N . ILE B 2 384 ? 43.732 50.527 53.866 1.00 10.91 384 ILE B N 1
ATOM 6848 C CA . ILE B 2 384 ? 44.962 49.988 54.417 1.00 11.41 384 ILE B CA 1
ATOM 6849 C C . ILE B 2 384 ? 44.736 48.764 55.320 1.00 11.24 384 ILE B C 1
ATOM 6850 O O . ILE B 2 384 ? 45.643 47.968 55.449 1.00 12.58 384 ILE B O 1
ATOM 6855 N N . THR B 2 385 ? 43.551 48.583 55.924 1.00 9.64 385 THR B N 1
ATOM 6856 C CA . THR B 2 385 ? 43.336 47.415 56.805 1.00 10.58 385 THR B CA 1
ATOM 6857 C C . THR B 2 385 ? 42.340 46.400 56.275 1.00 9.51 385 THR B C 1
ATOM 6858 O O . THR B 2 385 ? 42.297 45.260 56.756 1.00 12.92 385 THR B O 1
ATOM 6862 N N . GLY B 2 386 ? 41.499 46.824 55.339 1.00 8.91 386 GLY B N 1
ATOM 6863 C CA . GLY B 2 386 ? 40.397 45.991 54.904 1.00 8.60 386 GLY B CA 1
ATOM 6864 C C . GLY B 2 386 ? 39.163 46.065 55.763 1.00 8.98 386 GLY B C 1
ATOM 6865 O O . GLY B 2 386 ? 38.150 45.432 55.415 1.00 9.42 386 GLY B O 1
ATOM 6866 N N . ASP B 2 387 ? 39.199 46.831 56.869 1.00 8.46 387 ASP B N 1
ATOM 6867 C CA . ASP B 2 387 ? 38.048 46.903 57.757 1.00 9.48 387 ASP B CA 1
ATOM 6868 C C . ASP B 2 387 ? 36.870 47.482 57.002 1.00 10.24 387 ASP B C 1
ATOM 6869 O O . ASP B 2 387 ? 37.053 48.416 56.211 1.00 8.45 387 ASP B O 1
ATOM 6874 N N . TYR B 2 388 ? 35.683 46.909 57.256 1.00 7.84 388 TYR B N 1
ATOM 6875 C CA . TYR B 2 388 ? 34.474 47.166 56.488 1.00 7.76 388 TYR B CA 1
ATOM 6876 C C . TYR B 2 388 ? 33.322 47.478 57.436 1.00 7.56 388 TYR B C 1
ATOM 6877 O O . TYR B 2 388 ? 33.013 46.685 58.311 1.00 7.85 388 TYR B O 1
ATOM 6886 N N . SER B 2 389 ? 32.654 48.624 57.231 1.00 6.81 389 SER B N 1
ATOM 6887 C CA . SER B 2 389 ? 31.494 48.968 58.047 1.00 6.81 389 SER B CA 1
ATOM 6888 C C . SER B 2 389 ? 30.613 49.861 57.193 1.00 6.84 389 SER B C 1
ATOM 6889 O O . SER B 2 389 ? 30.991 51.007 56.945 1.00 9.75 389 SER B O 1
ATOM 6892 N N . ARG B 2 390 ? 29.464 49.361 56.725 1.00 7.36 390 ARG B N 1
ATOM 6893 C CA . ARG B 2 390 ? 28.585 50.164 55.877 1.00 6.25 390 ARG B CA 1
ATOM 6894 C C . ARG B 2 390 ? 27.150 50.052 56.349 1.00 7.01 390 ARG B C 1
ATOM 6895 O O . ARG B 2 390 ? 26.754 49.036 56.893 1.00 8.56 390 ARG B O 1
ATOM 6903 N N . GLY B 2 391 ? 26.404 51.113 56.107 1.00 7.42 391 GLY B N 1
ATOM 6904 C CA . GLY B 2 391 ? 25.002 51.104 56.335 1.00 7.30 391 GLY B CA 1
ATOM 6905 C C . GLY B 2 391 ? 24.342 50.235 55.275 1.00 6.75 391 GLY B C 1
ATOM 6906 O O . GLY B 2 391 ? 24.776 50.175 54.113 1.00 8.54 391 GLY B O 1
ATOM 6907 N N . ALA B 2 392 ? 23.249 49.599 55.639 1.00 8.79 392 ALA B N 1
ATOM 6908 C CA . ALA B 2 392 ? 22.619 48.656 54.709 1.00 8.89 392 ALA B CA 1
ATOM 6909 C C . ALA B 2 392 ? 21.101 48.726 54.743 1.00 7.72 392 ALA B C 1
ATOM 6910 O O . ALA B 2 392 ? 20.499 49.040 55.767 1.00 9.09 392 ALA B O 1
ATOM 6912 N N . ALA B 2 393 ? 20.494 48.389 53.613 1.00 8.91 393 ALA B N 1
ATOM 6913 C CA . ALA B 2 393 ? 19.042 48.117 53.477 1.00 9.15 393 ALA B CA 1
ATOM 6914 C C . ALA B 2 393 ? 18.890 46.857 52.634 1.00 6.53 393 ALA B C 1
ATOM 6915 O O . ALA B 2 393 ? 19.778 46.525 51.825 1.00 8.39 393 ALA B O 1
ATOM 6917 N N . GLY B 2 394 ? 17.828 46.104 52.872 1.00 7.18 394 GLY B N 1
ATOM 6918 C CA . GLY B 2 394 ? 17.532 44.939 52.066 1.00 7.53 394 GLY B CA 1
ATOM 6919 C C . GLY B 2 394 ? 16.373 44.169 52.641 1.00 7.00 394 GLY B C 1
ATOM 6920 O O . GLY B 2 394 ? 15.326 44.762 52.853 1.00 8.35 394 GLY B O 1
ATOM 6921 N N . PHE B 2 395 ? 16.552 42.868 52.875 1.00 7.28 395 PHE B N 1
ATOM 6922 C CA . PHE B 2 395 ? 15.471 41.958 53.269 1.00 8.07 395 PHE B CA 1
ATOM 6923 C C . PHE B 2 395 ? 15.984 40.948 54.266 1.00 8.48 395 PHE B C 1
ATOM 6924 O O . PHE B 2 395 ? 17.112 40.483 54.175 1.00 9.28 395 PHE B O 1
ATOM 6932 N N . TRP B 2 396 ? 15.132 40.617 55.216 1.00 9.59 396 TRP B N 1
ATOM 6933 C CA . TRP B 2 396 ? 15.373 39.477 56.093 1.00 6.87 396 TRP B CA 1
ATOM 6934 C C . TRP B 2 396 ? 14.775 38.211 55.492 1.00 7.76 396 TRP B C 1
ATOM 6935 O O . TRP B 2 396 ? 13.617 38.228 54.991 1.00 8.66 396 TRP B O 1
ATOM 6946 N N . VAL B 2 397 ? 15.542 37.129 55.551 1.00 8.29 397 VAL B N 1
ATOM 6947 C CA . VAL B 2 397 ? 15.165 35.855 54.966 1.00 9.16 397 VAL B CA 1
ATOM 6948 C C . VAL B 2 397 ? 15.071 34.813 56.080 1.00 9.60 397 VAL B C 1
ATOM 6949 O O . VAL B 2 397 ? 15.962 34.758 56.929 1.00 9.73 397 VAL B O 1
ATOM 6953 N N A GLU B 2 398 ? 14.011 34.001 56.059 0.50 9.21 398 GLU B N 1
ATOM 6954 N N B GLU B 2 398 ? 14.011 34.001 56.058 0.50 9.40 398 GLU B N 1
ATOM 6955 C CA A GLU B 2 398 ? 13.836 32.926 57.029 0.50 12.05 398 GLU B CA 1
ATOM 6956 C CA B GLU B 2 398 ? 13.834 32.926 57.028 0.50 12.15 398 GLU B CA 1
ATOM 6957 C C A GLU B 2 398 ? 13.051 31.855 56.288 0.50 12.45 398 GLU B C 1
ATOM 6958 C C B GLU B 2 398 ? 13.051 31.855 56.288 0.50 12.54 398 GLU B C 1
ATOM 6959 O O A GLU B 2 398 ? 12.175 32.176 55.474 0.50 12.21 398 GLU B O 1
ATOM 6960 O O B GLU B 2 398 ? 12.175 32.176 55.474 0.50 12.35 398 GLU B O 1
ATOM 6971 N N . ASN B 2 399 ? 13.408 30.595 56.518 1.00 14.09 399 ASN B N 1
ATOM 6972 C CA . ASN B 2 399 ? 12.794 29.454 55.821 1.00 13.72 399 ASN B CA 1
ATOM 6973 C C . ASN B 2 399 ? 13.025 29.525 54.296 1.00 13.55 399 ASN B C 1
ATOM 6974 O O . ASN B 2 399 ? 12.198 29.054 53.502 1.00 16.18 399 ASN B O 1
ATOM 6976 N N . GLY B 2 400 ? 14.127 30.170 53.909 1.00 12.58 400 GLY B N 1
ATOM 6977 C CA . GLY B 2 400 ? 14.485 30.376 52.524 1.00 13.61 400 GLY B CA 1
ATOM 6978 C C . GLY B 2 400 ? 13.605 31.328 51.756 1.00 11.87 400 GLY B C 1
ATOM 6979 O O . GLY B 2 400 ? 13.639 31.325 50.540 1.00 14.26 400 GLY B O 1
ATOM 6980 N N . GLU B 2 401 ? 12.865 32.178 52.474 1.00 12.64 401 GLU B N 1
ATOM 6981 C CA . GLU B 2 401 ? 11.873 33.087 51.890 1.00 14.04 401 GLU B CA 1
ATOM 6982 C C . GLU B 2 401 ? 12.077 34.495 52.453 1.00 12.62 401 GLU B C 1
ATOM 6983 O O . GLU B 2 401 ? 12.359 34.664 53.640 1.00 11.27 401 GLU B O 1
ATOM 6989 N N . ILE B 2 402 ? 11.906 35.512 51.615 1.00 12.57 402 ILE B N 1
ATOM 6990 C CA . ILE B 2 402 ? 11.931 36.913 52.064 1.00 12.56 402 ILE B CA 1
ATOM 6991 C C . ILE B 2 402 ? 10.719 37.137 52.977 1.00 12.80 402 ILE B C 1
ATOM 6992 O O . ILE B 2 402 ? 9.583 36.833 52.615 1.00 12.17 402 ILE B O 1
ATOM 6997 N N . GLN B 2 403 ? 10.972 37.684 54.164 1.00 8.86 403 GLN B N 1
ATOM 6998 C CA . GLN B 2 403 ? 9.959 37.915 55.201 1.00 9.95 403 GLN B CA 1
ATOM 6999 C C . GLN B 2 403 ? 9.519 39.377 55.245 1.00 11.23 403 GLN B C 1
ATOM 7000 O O . GLN B 2 403 ? 8.336 39.654 55.389 1.00 11.55 403 GLN B O 1
ATOM 7006 N N . TYR B 2 404 ? 10.467 40.302 55.186 1.00 10.07 404 TYR B N 1
ATOM 7007 C CA . TYR B 2 404 ? 10.199 41.740 55.286 1.00 9.60 404 TYR B CA 1
ATOM 7008 C C . TYR B 2 404 ? 11.446 42.511 54.899 1.00 8.02 404 TYR B C 1
ATOM 7009 O O . TYR B 2 404 ? 12.566 41.989 55.000 1.00 9.38 404 TYR B O 1
ATOM 7018 N N . PRO B 2 405 ? 11.251 43.750 54.421 1.00 7.67 405 PRO B N 1
ATOM 7019 C CA . PRO B 2 405 ? 12.402 44.602 54.171 1.00 6.62 405 PRO B CA 1
ATOM 7020 C C . PRO B 2 405 ? 13.014 45.067 55.514 1.00 6.87 405 PRO B C 1
ATOM 7021 O O . PRO B 2 405 ? 12.322 45.085 56.557 1.00 8.90 405 PRO B O 1
ATOM 7025 N N . VAL B 2 406 ? 14.299 45.396 55.451 1.00 7.24 406 VAL B N 1
ATOM 7026 C CA . VAL B 2 406 ? 15.002 45.904 56.598 1.00 7.59 406 VAL B CA 1
ATOM 7027 C C . VAL B 2 406 ? 15.810 47.137 56.207 1.00 5.80 406 VAL B C 1
ATOM 7028 O O . VAL B 2 406 ? 16.247 47.277 55.043 1.00 8.20 406 VAL B O 1
ATOM 7032 N N . SER B 2 407 ? 16.073 47.979 57.189 1.00 6.92 407 SER B N 1
ATOM 7033 C CA . SER B 2 407 ? 16.836 49.184 56.993 1.00 7.37 407 SER B CA 1
ATOM 7034 C C . SER B 2 407 ? 17.295 49.688 58.369 1.00 7.54 407 SER B C 1
ATOM 7035 O O . SER B 2 407 ? 16.887 49.150 59.422 1.00 7.98 407 SER B O 1
ATOM 7038 N N . GLU B 2 408 ? 18.125 50.739 58.361 1.00 7.21 408 GLU B N 1
ATOM 7039 C CA . GLU B 2 408 ? 18.682 51.365 59.574 1.00 7.64 408 GLU B CA 1
ATOM 7040 C C . GLU B 2 408 ? 19.570 50.383 60.370 1.00 6.42 408 GLU B C 1
ATOM 7041 O O . GLU B 2 408 ? 19.565 50.347 61.595 1.00 8.17 408 GLU B O 1
ATOM 7047 N N . ILE B 2 409 ? 20.337 49.588 59.626 1.00 7.01 409 ILE B N 1
ATOM 7048 C CA . ILE B 2 409 ? 21.231 48.617 60.171 1.00 7.11 409 ILE B CA 1
ATOM 7049 C C . ILE B 2 409 ? 22.613 48.849 59.530 1.00 6.41 409 ILE B C 1
ATOM 7050 O O . ILE B 2 409 ? 22.721 49.450 58.447 1.00 7.79 409 ILE B O 1
ATOM 7055 N N . THR B 2 410 ? 23.678 48.288 60.130 1.00 8.27 410 THR B N 1
ATOM 7056 C CA . THR B 2 410 ? 24.987 48.188 59.469 1.00 8.12 410 THR B CA 1
ATOM 7057 C C . THR B 2 410 ? 25.472 46.766 59.385 1.00 8.98 410 THR B C 1
ATOM 7058 O O . THR B 2 410 ? 25.033 45.878 60.168 1.00 10.24 410 THR B O 1
ATOM 7062 N N . ILE B 2 411 ? 26.360 46.558 58.433 1.00 7.18 411 ILE B N 1
ATOM 7063 C CA . ILE B 2 411 ? 27.096 45.317 58.321 1.00 7.56 411 ILE B CA 1
ATOM 7064 C C . ILE B 2 411 ? 28.583 45.609 58.446 1.00 7.79 411 ILE B C 1
ATOM 7065 O O . ILE B 2 411 ? 29.110 46.594 57.886 1.00 8.59 411 ILE B O 1
ATOM 7070 N N . ALA B 2 412 ? 29.279 44.744 59.177 1.00 8.88 412 ALA B N 1
ATOM 7071 C CA . ALA B 2 412 ? 30.685 44.956 59.443 1.00 7.99 412 ALA B CA 1
ATOM 7072 C C . ALA B 2 412 ? 31.476 43.659 59.433 1.00 9.50 412 ALA B C 1
ATOM 7073 O O . ALA B 2 412 ? 30.975 42.592 59.837 1.00 10.31 412 ALA B O 1
ATOM 7075 N N . GLY B 2 413 ? 32.738 43.789 59.018 1.00 7.89 413 GLY B N 1
ATOM 7076 C CA . GLY B 2 413 ? 33.692 42.697 58.965 1.00 8.32 413 GLY B CA 1
ATOM 7077 C C . GLY B 2 413 ? 34.978 43.207 58.358 1.00 8.59 413 GLY B C 1
ATOM 7078 O O . GLY B 2 413 ? 35.309 44.370 58.539 1.00 9.58 413 GLY B O 1
ATOM 7079 N N . ASN B 2 414 ? 35.717 42.322 57.689 1.00 9.79 414 ASN B N 1
ATOM 7080 C CA . ASN B 2 414 ? 36.969 42.707 57.050 1.00 8.80 414 ASN B CA 1
ATOM 7081 C C . ASN B 2 414 ? 37.004 42.047 55.687 1.00 8.07 414 ASN B C 1
ATOM 7082 O O . ASN B 2 414 ? 36.649 40.885 55.553 1.00 8.98 414 ASN B O 1
ATOM 7087 N N . LEU B 2 415 ? 37.384 42.817 54.680 1.00 8.72 415 LEU B N 1
ATOM 7088 C CA . LEU B 2 415 ? 37.412 42.324 53.314 1.00 9.82 415 LEU B CA 1
ATOM 7089 C C . LEU B 2 415 ? 38.234 41.070 53.076 1.00 10.95 415 LEU B C 1
ATOM 7090 O O . LEU B 2 415 ? 37.834 40.204 52.290 1.00 10.27 415 LEU B O 1
ATOM 7095 N N . LYS B 2 416 ? 39.357 40.931 53.753 1.00 11.54 416 LYS B N 1
ATOM 7096 C CA . LYS B 2 416 ? 40.132 39.713 53.599 1.00 11.03 416 LYS B CA 1
ATOM 7097 C C . LYS B 2 416 ? 39.347 38.474 53.959 1.00 11.86 416 LYS B C 1
ATOM 7098 O O . LYS B 2 416 ? 39.352 37.495 53.239 1.00 13.17 416 LYS B O 1
ATOM 7104 N N . ASP B 2 417 ? 38.653 38.513 55.090 1.00 13.78 417 ASP B N 1
ATOM 7105 C CA . ASP B 2 417 ? 37.859 37.380 55.529 1.00 13.72 417 ASP B CA 1
ATOM 7106 C C . ASP B 2 417 ? 36.615 37.214 54.653 1.00 11.23 417 ASP B C 1
ATOM 7107 O O . ASP B 2 417 ? 36.215 36.102 54.318 1.00 14.88 417 ASP B O 1
ATOM 7112 N N . MET B 2 418 ? 35.985 38.335 54.324 1.00 10.15 418 MET B N 1
ATOM 7113 C CA . MET B 2 418 ? 34.800 38.324 53.477 1.00 9.78 418 MET B CA 1
ATOM 7114 C C . MET B 2 418 ? 35.079 37.656 52.125 1.00 9.71 418 MET B C 1
ATOM 7115 O O . MET B 2 418 ? 34.356 36.771 51.703 1.00 13.17 418 MET B O 1
ATOM 7120 N N . TRP B 2 419 ? 36.101 38.121 51.435 1.00 9.65 419 TRP B N 1
ATOM 7121 C CA . TRP B 2 419 ? 36.443 37.572 50.135 1.00 10.08 419 TRP B CA 1
ATOM 7122 C C . TRP B 2 419 ? 36.883 36.116 50.225 1.00 10.07 419 TRP B C 1
ATOM 7123 O O . TRP B 2 419 ? 36.462 35.272 49.415 1.00 9.75 419 TRP B O 1
ATOM 7134 N N . ARG B 2 420 ? 37.724 35.785 51.204 1.00 11.96 420 ARG B N 1
ATOM 7135 C CA . ARG B 2 420 ? 38.251 34.424 51.256 1.00 10.93 420 ARG B CA 1
ATOM 7136 C C . ARG B 2 420 ? 37.157 33.391 51.453 1.00 12.00 420 ARG B C 1
ATOM 7137 O O . ARG B 2 420 ? 37.260 32.267 50.948 1.00 14.93 420 ARG B O 1
ATOM 7145 N N . ASN B 2 421 ? 36.100 33.751 52.183 1.00 13.09 421 ASN B N 1
ATOM 7146 C CA . ASN B 2 421 ? 35.093 32.767 52.596 1.00 12.68 421 ASN B CA 1
ATOM 7147 C C . ASN B 2 421 ? 33.760 32.853 51.898 1.00 10.68 421 ASN B C 1
ATOM 7148 O O . ASN B 2 421 ? 32.790 32.244 52.346 1.00 9.83 421 ASN B O 1
ATOM 7153 N N . ILE B 2 422 ? 33.740 33.521 50.747 1.00 12.07 422 ILE B N 1
ATOM 7154 C CA . ILE B 2 422 ? 32.551 33.483 49.903 1.00 11.38 422 ILE B CA 1
ATOM 7155 C C . ILE B 2 422 ? 32.084 32.031 49.700 1.00 9.86 422 ILE B C 1
ATOM 7156 O O . ILE B 2 422 ? 32.897 31.164 49.384 1.00 12.31 422 ILE B O 1
ATOM 7161 N N . VAL B 2 423 ? 30.792 31.774 49.898 1.00 10.44 423 VAL B N 1
ATOM 7162 C CA . VAL B 2 423 ? 30.188 30.457 49.784 1.00 10.44 423 VAL B CA 1
ATOM 7163 C C . VAL B 2 423 ? 29.873 30.137 48.340 1.00 11.38 423 VAL B C 1
ATOM 7164 O O . VAL B 2 423 ? 30.194 29.058 47.854 1.00 13.49 423 VAL B O 1
ATOM 7168 N N . THR B 2 424 ? 29.209 31.064 47.657 1.00 10.96 424 THR B N 1
ATOM 7169 C CA . THR B 2 424 ? 28.850 30.892 46.245 1.00 10.75 424 THR B CA 1
ATOM 7170 C C . THR B 2 424 ? 28.563 32.251 45.634 1.00 9.33 424 THR B C 1
ATOM 7171 O O . THR B 2 424 ? 28.393 33.271 46.384 1.00 10.27 424 THR B O 1
ATOM 7175 N N . VAL B 2 425 ? 28.528 32.243 44.296 1.00 10.38 425 VAL B N 1
ATOM 7176 C CA . VAL B 2 425 ? 28.185 33.405 43.485 1.00 9.80 425 VAL B CA 1
ATOM 7177 C C . VAL B 2 425 ? 27.085 32.932 42.531 1.00 11.53 425 VAL B C 1
ATOM 7178 O O . VAL B 2 425 ? 27.196 31.885 41.918 1.00 10.67 425 VAL B O 1
ATOM 7182 N N . GLY B 2 426 ? 26.040 33.724 42.413 1.00 8.83 426 GLY B N 1
ATOM 7183 C CA . GLY B 2 426 ? 24.850 33.348 41.690 1.00 8.56 426 GLY B CA 1
ATOM 7184 C C . GLY B 2 426 ? 24.946 33.565 40.192 1.00 9.38 426 GLY B C 1
ATOM 7185 O O . GLY B 2 426 ? 25.831 34.280 39.694 1.00 10.57 426 GLY B O 1
ATOM 7186 N N . ASN B 2 427 ? 24.009 32.940 39.481 1.00 10.06 427 ASN B N 1
ATOM 7187 C CA . ASN B 2 427 ? 23.885 33.093 38.034 1.00 10.60 427 ASN B CA 1
ATOM 7188 C C . ASN B 2 427 ? 23.072 34.339 37.650 1.00 10.35 427 ASN B C 1
ATOM 7189 O O . ASN B 2 427 ? 22.916 34.614 36.452 1.00 10.63 427 ASN B O 1
ATOM 7194 N N . ASP B 2 428 ? 22.563 35.091 38.639 1.00 9.71 428 ASP B N 1
ATOM 7195 C CA . ASP B 2 428 ? 21.762 36.287 38.408 1.00 9.53 428 ASP B CA 1
ATOM 7196 C C . ASP B 2 428 ? 22.663 37.499 38.138 1.00 10.20 428 ASP B C 1
ATOM 7197 O O . ASP B 2 428 ? 22.730 38.456 38.906 1.00 10.68 428 ASP B O 1
ATOM 7202 N N . ILE B 2 429 ? 23.339 37.456 36.999 1.00 9.29 429 ILE B N 1
ATOM 7203 C CA . ILE B 2 429 ? 24.392 38.416 36.751 1.00 10.14 429 ILE B CA 1
ATOM 7204 C C . ILE B 2 429 ? 23.846 39.818 36.477 1.00 9.81 429 ILE B C 1
ATOM 7205 O O . ILE B 2 429 ? 22.958 39.978 35.670 1.00 12.77 429 ILE B O 1
ATOM 7210 N N . GLU B 2 430 ? 24.390 40.837 37.139 1.00 8.01 430 GLU B N 1
ATOM 7211 C CA . GLU B 2 430 ? 24.127 42.238 36.848 1.00 9.44 430 GLU B CA 1
ATOM 7212 C C . GLU B 2 430 ? 24.969 42.603 35.634 1.00 8.41 430 GLU B C 1
ATOM 7213 O O . GLU B 2 430 ? 26.195 42.506 35.675 1.00 10.45 430 GLU B O 1
ATOM 7219 N N . THR B 2 431 ? 24.296 43.020 34.557 1.00 9.65 431 THR B N 1
ATOM 7220 C CA . THR B 2 431 ? 24.942 43.238 33.265 1.00 10.97 431 THR B CA 1
ATOM 7221 C C . THR B 2 431 ? 25.015 44.689 32.810 1.00 11.80 431 THR B C 1
ATOM 7222 O O . THR B 2 431 ? 25.337 44.950 31.625 1.00 13.80 431 THR B O 1
ATOM 7226 N N . ARG B 2 432 ? 24.759 45.631 33.714 1.00 10.08 432 ARG B N 1
ATOM 7227 C CA . ARG B 2 432 ? 24.730 47.063 33.369 1.00 10.87 432 ARG B CA 1
ATOM 7228 C C . ARG B 2 432 ? 25.944 47.851 33.849 1.00 11.73 432 ARG B C 1
ATOM 7229 O O . ARG B 2 432 ? 25.983 49.068 33.679 1.00 13.04 432 ARG B O 1
ATOM 7237 N N . SER B 2 433 ? 26.932 47.141 34.389 1.00 11.55 433 SER B N 1
ATOM 7238 C CA . SER B 2 433 ? 28.055 47.713 35.085 1.00 10.51 433 SER B CA 1
ATOM 7239 C C . SER B 2 433 ? 29.386 47.271 34.454 1.00 7.94 433 SER B C 1
ATOM 7240 O O . SER B 2 433 ? 29.472 46.377 33.623 1.00 10.36 433 SER B O 1
ATOM 7243 N N . ASN B 2 434 ? 30.458 47.889 34.940 1.00 8.25 434 ASN B N 1
ATOM 7244 C CA . ASN B 2 434 ? 31.839 47.505 34.599 1.00 8.18 434 ASN B CA 1
ATOM 7245 C C . ASN B 2 434 ? 32.147 46.084 35.089 1.00 7.86 434 ASN B C 1
ATOM 7246 O O . ASN B 2 434 ? 32.461 45.183 34.325 1.00 9.55 434 ASN B O 1
ATOM 7251 N N . ILE B 2 435 ? 32.019 45.902 36.388 1.00 7.49 435 ILE B N 1
ATOM 7252 C CA . ILE B 2 435 ? 32.142 44.594 37.005 1.00 7.89 435 ILE B CA 1
ATOM 7253 C C . ILE B 2 435 ? 30.779 43.928 36.940 1.00 8.19 435 ILE B C 1
ATOM 7254 O O . ILE B 2 435 ? 29.804 44.530 37.402 1.00 9.72 435 ILE B O 1
ATOM 7259 N N . GLN B 2 436 ? 30.731 42.703 36.412 1.00 8.41 436 GLN B N 1
ATOM 7260 C CA . GLN B 2 436 ? 29.486 41.967 36.249 1.00 8.06 436 GLN B CA 1
ATOM 7261 C C . GLN B 2 436 ? 29.570 40.613 36.955 1.00 8.47 436 GLN B C 1
ATOM 7262 O O . GLN B 2 436 ? 30.386 39.759 36.631 1.00 9.29 436 GLN B O 1
ATOM 7268 N N . CYS B 2 437 ? 28.648 40.422 37.894 1.00 8.79 437 CYS B N 1
ATOM 7269 C CA . CYS B 2 437 ? 28.550 39.181 38.664 1.00 9.40 437 CYS B CA 1
ATOM 7270 C C . CYS B 2 437 ? 27.136 39.075 39.185 1.00 9.01 437 CYS B C 1
ATOM 7271 O O . CYS B 2 437 ? 26.350 40.041 39.173 1.00 8.52 437 CYS B O 1
ATOM 7274 N N . GLY B 2 438 ? 26.832 37.880 39.669 1.00 8.26 438 GLY B N 1
ATOM 7275 C CA . GLY B 2 438 ? 25.605 37.641 40.415 1.00 7.48 438 GLY B CA 1
ATOM 7276 C C . GLY B 2 438 ? 25.681 37.924 41.905 1.00 8.19 438 GLY B C 1
ATOM 7277 O O . GLY B 2 438 ? 26.630 38.559 42.384 1.00 8.28 438 GLY B O 1
ATOM 7278 N N . SER B 2 439 ? 24.656 37.492 42.639 1.00 7.51 439 SER B N 1
ATOM 7279 C CA . SER B 2 439 ? 24.601 37.703 44.072 1.00 9.09 439 SER B CA 1
ATOM 7280 C C . SER B 2 439 ? 25.663 36.834 44.754 1.00 8.26 439 SER B C 1
ATOM 7281 O O . SER B 2 439 ? 26.064 35.782 44.242 1.00 9.63 439 SER B O 1
ATOM 7284 N N . VAL B 2 440 ? 26.117 37.295 45.920 1.00 8.01 440 VAL B N 1
ATOM 7285 C CA . VAL B 2 440 ? 27.222 36.660 46.617 1.00 8.27 440 VAL B CA 1
ATOM 7286 C C . VAL B 2 440 ? 26.818 36.330 48.053 1.00 8.43 440 VAL B C 1
ATOM 7287 O O . VAL B 2 440 ? 26.349 37.206 48.759 1.00 9.48 440 VAL B O 1
ATOM 7291 N N . LEU B 2 441 ? 27.000 35.073 48.464 1.00 8.94 441 LEU B N 1
ATOM 7292 C CA . LEU B 2 441 ? 26.708 34.602 49.804 1.00 9.06 441 LEU B CA 1
ATOM 7293 C C . LEU B 2 441 ? 27.965 34.581 50.655 1.00 10.51 441 LEU B C 1
ATOM 7294 O O . LEU B 2 441 ? 28.942 33.878 50.316 1.00 9.54 441 LEU B O 1
ATOM 7299 N N . LEU B 2 442 ? 27.918 35.323 51.764 1.00 8.93 442 LEU B N 1
ATOM 7300 C CA . LEU B 2 442 ? 28.967 35.289 52.815 1.00 9.93 442 LEU B CA 1
ATOM 7301 C C . LEU B 2 442 ? 28.403 34.530 54.002 1.00 11.25 442 LEU B C 1
ATOM 7302 O O . LEU B 2 442 ? 27.236 34.669 54.287 1.00 9.89 442 LEU B O 1
ATOM 7307 N N . PRO B 2 443 ? 29.220 33.727 54.699 1.00 12.39 443 PRO B N 1
ATOM 7308 C CA . PRO B 2 443 ? 28.685 32.938 55.818 1.00 12.88 443 PRO B CA 1
ATOM 7309 C C . PRO B 2 443 ? 28.314 33.711 57.073 1.00 11.85 443 PRO B C 1
ATOM 7310 O O . PRO B 2 443 ? 27.465 33.252 57.823 1.00 14.29 443 PRO B O 1
ATOM 7314 N N . GLU B 2 444 ? 28.951 34.859 57.308 1.00 10.31 444 GLU B N 1
ATOM 7315 C CA . GLU B 2 444 ? 28.645 35.637 58.513 1.00 10.74 444 GLU B CA 1
ATOM 7316 C C . GLU B 2 444 ? 29.162 37.061 58.434 1.00 10.90 444 GLU B C 1
ATOM 7317 O O . GLU B 2 444 ? 30.256 37.297 57.924 1.00 17.59 444 GLU B O 1
ATOM 7323 N N A MET B 2 445 ? 28.349 38.002 58.908 0.50 10.10 445 MET B N 1
ATOM 7324 N N B MET B 2 445 ? 28.351 38.002 58.910 0.50 10.26 445 MET B N 1
ATOM 7325 C CA A MET B 2 445 ? 28.793 39.352 59.249 0.50 9.71 445 MET B CA 1
ATOM 7326 C CA B MET B 2 445 ? 28.797 39.351 59.248 0.50 9.88 445 MET B CA 1
ATOM 7327 C C A MET B 2 445 ? 28.160 39.761 60.566 0.50 9.89 445 MET B C 1
ATOM 7328 C C B MET B 2 445 ? 28.162 39.759 60.567 0.50 9.77 445 MET B C 1
ATOM 7329 O O A MET B 2 445 ? 27.165 39.174 60.980 0.50 9.84 445 MET B O 1
ATOM 7330 O O B MET B 2 445 ? 27.163 39.175 60.978 0.50 9.82 445 MET B O 1
ATOM 7339 N N . LYS B 2 446 ? 28.743 40.769 61.205 1.00 8.22 446 LYS B N 1
ATOM 7340 C CA . LYS B 2 446 ? 28.159 41.419 62.359 1.00 6.61 446 LYS B CA 1
ATOM 7341 C C . LYS B 2 446 ? 27.173 42.499 61.855 1.00 7.05 446 LYS B C 1
ATOM 7342 O O . LYS B 2 446 ? 27.579 43.457 61.185 1.00 7.89 446 LYS B O 1
ATOM 7348 N N . ILE B 2 447 ? 25.904 42.331 62.215 1.00 6.88 447 ILE B N 1
ATOM 7349 C CA . ILE B 2 447 ? 24.832 43.255 61.877 1.00 8.15 447 ILE B CA 1
ATOM 7350 C C . ILE B 2 447 ? 24.526 44.046 63.136 1.00 9.23 447 ILE B C 1
ATOM 7351 O O . ILE B 2 447 ? 24.157 43.478 64.145 1.00 10.70 447 ILE B O 1
ATOM 7356 N N . ALA B 2 448 ? 24.718 45.351 63.081 1.00 7.84 448 ALA B N 1
ATOM 7357 C CA . ALA B 2 448 ? 24.329 46.217 64.165 1.00 7.63 448 ALA B CA 1
ATOM 7358 C C . ALA B 2 448 ? 22.956 46.844 63.919 1.00 7.86 448 ALA B C 1
ATOM 7359 O O . ALA B 2 448 ? 22.678 47.348 62.837 1.00 9.06 448 ALA B O 1
ATOM 7361 N N . GLY B 2 449 ? 22.106 46.819 64.940 1.00 8.87 449 GLY B N 1
ATOM 7362 C CA . GLY B 2 449 ? 20.797 47.388 64.875 1.00 9.54 449 GLY B CA 1
ATOM 7363 C C . GLY B 2 449 ? 20.306 47.699 66.268 1.00 10.14 449 GLY B C 1
ATOM 7364 O O . GLY B 2 449 ? 21.042 48.274 67.073 1.00 12.97 449 GLY B O 1
ATOM 7365 N N . GLN B 2 450 ? 19.076 47.300 66.555 1.00 10.65 450 GLN B N 1
ATOM 7366 C CA . GLN B 2 450 ? 18.503 47.535 67.890 1.00 11.13 450 GLN B CA 1
ATOM 7367 C C . GLN B 2 450 ? 19.218 46.751 68.980 1.00 13.04 450 GLN B C 1
ATOM 7368 O O . GLN B 2 450 ? 19.385 47.298 70.075 1.00 17.92 450 GLN B O 1
ATOM 7375 N N . SER C 1 16 ? -3.996 -11.013 1.201 1.00 31.33 2 SER C N 1
ATOM 7376 C CA . SER C 1 16 ? -4.185 -9.571 0.848 1.00 30.53 2 SER C CA 1
ATOM 7377 C C . SER C 1 16 ? -3.512 -9.198 -0.470 1.00 33.98 2 SER C C 1
ATOM 7378 O O . SER C 1 16 ? -4.144 -8.579 -1.323 1.00 34.69 2 SER C O 1
ATOM 7381 N N . LEU C 1 17 ? -2.223 -9.515 -0.589 1.00 33.40 3 LEU C N 1
ATOM 7382 C CA . LEU C 1 17 ? -1.469 -9.202 -1.803 1.00 22.43 3 LEU C CA 1
ATOM 7383 C C . LEU C 1 17 ? -2.152 -9.788 -3.046 1.00 19.74 3 LEU C C 1
ATOM 7384 O O . LEU C 1 17 ? -2.301 -9.103 -4.059 1.00 18.08 3 LEU C O 1
ATOM 7389 N N . ASN C 1 18 ? -2.588 -11.047 -2.972 1.00 30.71 4 ASN C N 1
ATOM 7390 C CA . ASN C 1 18 ? -3.290 -11.649 -4.109 1.00 29.13 4 ASN C CA 1
ATOM 7391 C C . ASN C 1 18 ? -4.576 -10.892 -4.458 1.00 23.23 4 ASN C C 1
ATOM 7392 O O . ASN C 1 18 ? -4.823 -10.629 -5.633 1.00 21.80 4 ASN C O 1
ATOM 7397 N N . LEU C 1 19 ? -5.359 -10.504 -3.457 1.00 29.93 5 LEU C N 1
ATOM 7398 C CA . LEU C 1 19 ? -6.597 -9.729 -3.689 1.00 27.70 5 LEU C CA 1
ATOM 7399 C C . LEU C 1 19 ? -6.338 -8.348 -4.328 1.00 22.41 5 LEU C C 1
ATOM 7400 O O . LEU C 1 19 ? -7.028 -7.943 -5.281 1.00 22.27 5 LEU C O 1
ATOM 7402 N N . VAL C 1 20 ? -5.344 -7.633 -3.805 1.00 16.90 6 VAL C N 1
ATOM 7403 C CA . VAL C 1 20 ? -4.931 -6.339 -4.354 1.00 15.90 6 VAL C CA 1
ATOM 7404 C C . VAL C 1 20 ? -4.380 -6.526 -5.781 1.00 12.81 6 VAL C C 1
ATOM 7405 O O . VAL C 1 20 ? -4.737 -5.765 -6.687 1.00 12.35 6 VAL C O 1
ATOM 7409 N N A SER C 1 21 ? -3.518 -7.526 -5.964 0.50 14.32 7 SER C N 1
ATOM 7410 N N B SER C 1 21 ? -3.533 -7.533 -5.992 0.50 14.80 7 SER C N 1
ATOM 7411 C CA A SER C 1 21 ? -2.980 -7.837 -7.284 0.50 16.58 7 SER C CA 1
ATOM 7412 C CA B SER C 1 21 ? -2.998 -7.803 -7.332 0.50 16.40 7 SER C CA 1
ATOM 7413 C C A SER C 1 21 ? -4.090 -8.089 -8.318 0.50 15.66 7 SER C C 1
ATOM 7414 C C B SER C 1 21 ? -4.101 -8.103 -8.355 0.50 15.40 7 SER C C 1
ATOM 7415 O O A SER C 1 21 ? -3.990 -7.614 -9.438 0.50 14.97 7 SER C O 1
ATOM 7416 O O B SER C 1 21 ? -4.007 -7.691 -9.512 0.50 12.97 7 SER C O 1
ATOM 7421 N N . GLU C 1 22 ? -5.151 -8.806 -7.936 1.00 16.36 8 GLU C N 1
ATOM 7422 C CA . GLU C 1 22 ? -6.290 -9.029 -8.837 1.00 18.49 8 GLU C CA 1
ATOM 7423 C C . GLU C 1 22 ? -6.958 -7.725 -9.293 1.00 16.28 8 GLU C C 1
ATOM 7424 O O . GLU C 1 22 ? -7.267 -7.566 -10.477 1.00 20.27 8 GLU C O 1
ATOM 7430 N N . GLN C 1 23 ? -7.125 -6.786 -8.356 1.00 17.42 9 GLN C N 1
ATOM 7431 C CA . GLN C 1 23 ? -7.760 -5.509 -8.633 1.00 17.98 9 GLN C CA 1
ATOM 7432 C C . GLN C 1 23 ? -6.848 -4.541 -9.375 1.00 17.21 9 GLN C C 1
ATOM 7433 O O . GLN C 1 23 ? -7.286 -3.868 -10.293 1.00 15.12 9 GLN C O 1
ATOM 7439 N N . LEU C 1 24 ? -5.578 -4.459 -8.991 1.00 11.48 10 LEU C N 1
ATOM 7440 C CA . LEU C 1 24 ? -4.694 -3.436 -9.574 1.00 10.50 10 LEU C CA 1
ATOM 7441 C C . LEU C 1 24 ? -3.944 -3.922 -10.795 1.00 11.19 10 LEU C C 1
ATOM 7442 O O . LEU C 1 24 ? -3.713 -3.147 -11.713 1.00 13.70 10 LEU C O 1
ATOM 7447 N N . LEU C 1 25 ? -3.553 -5.195 -10.805 1.00 11.38 11 LEU C N 1
ATOM 7448 C CA . LEU C 1 25 ? -2.795 -5.749 -11.927 1.00 13.11 11 LEU C CA 1
ATOM 7449 C C . LEU C 1 25 ? -3.685 -6.537 -12.908 1.00 12.93 11 LEU C C 1
ATOM 7450 O O . LEU C 1 25 ? -3.826 -6.139 -14.059 1.00 13.31 11 LEU C O 1
ATOM 7455 N N . ALA C 1 26 ? -4.269 -7.652 -12.469 1.00 12.30 12 ALA C N 1
ATOM 7456 C CA . ALA C 1 26 ? -5.020 -8.515 -13.405 1.00 14.37 12 ALA C CA 1
ATOM 7457 C C . ALA C 1 26 ? -6.138 -7.763 -14.111 1.00 16.17 12 ALA C C 1
ATOM 7458 O O . ALA C 1 26 ? -6.293 -7.891 -15.341 1.00 17.62 12 ALA C O 1
ATOM 7460 N N . ALA C 1 27 ? -6.871 -6.937 -13.357 1.00 13.56 13 ALA C N 1
ATOM 7461 C CA . ALA C 1 27 ? -8.005 -6.169 -13.929 1.00 15.56 13 ALA C CA 1
ATOM 7462 C C . ALA C 1 27 ? -7.588 -5.144 -14.991 1.00 16.66 13 ALA C C 1
ATOM 7463 O O . ALA C 1 27 ? -8.400 -4.673 -15.784 1.00 17.98 13 ALA C O 1
ATOM 7465 N N . ASN C 1 28 ? -6.305 -4.779 -14.988 1.00 14.51 14 ASN C N 1
ATOM 7466 C CA . ASN C 1 28 ? -5.744 -3.816 -15.918 1.00 13.63 14 ASN C CA 1
ATOM 7467 C C . ASN C 1 28 ? -4.810 -4.480 -16.932 1.00 14.28 14 ASN C C 1
ATOM 7468 O O . ASN C 1 28 ? -4.013 -3.795 -17.575 1.00 17.04 14 ASN C O 1
ATOM 7473 N N . GLY C 1 29 ? -4.915 -5.803 -17.084 1.00 16.04 15 GLY C N 1
ATOM 7474 C CA . GLY C 1 29 ? -4.171 -6.548 -18.103 1.00 17.51 15 GLY C CA 1
ATOM 7475 C C . GLY C 1 29 ? -2.689 -6.759 -17.808 1.00 17.60 15 GLY C C 1
ATOM 7476 O O . GLY C 1 29 ? -1.923 -7.044 -18.726 1.00 21.58 15 GLY C O 1
ATOM 7477 N N . LEU C 1 30 ? -2.321 -6.685 -16.524 1.00 16.52 16 LEU C N 1
ATOM 7478 C CA . LEU C 1 30 ? -0.947 -6.849 -16.053 1.00 15.25 16 LEU C CA 1
ATOM 7479 C C . LEU C 1 30 ? -0.743 -8.094 -15.214 1.00 14.95 16 LEU C C 1
ATOM 7480 O O . LEU C 1 30 ? -1.635 -8.523 -14.456 1.00 17.58 16 LEU C O 1
ATOM 7485 N N . LYS C 1 31 ? 0.456 -8.656 -15.340 1.00 23.38 17 LYS C N 1
ATOM 7486 C CA . LYS C 1 31 ? 0.918 -9.788 -14.564 1.00 21.93 17 LYS C CA 1
ATOM 7487 C C . LYS C 1 31 ? 2.191 -9.447 -13.821 1.00 19.86 17 LYS C C 1
ATOM 7488 O O . LYS C 1 31 ? 2.862 -8.461 -14.144 1.00 19.84 17 LYS C O 1
ATOM 7494 N N . HIS C 1 32 ? 2.559 -10.325 -12.894 1.00 23.85 18 HIS C N 1
ATOM 7495 C CA . HIS C 1 32 ? 3.796 -10.157 -12.150 1.00 23.96 18 HIS C CA 1
ATOM 7496 C C . HIS C 1 32 ? 5.017 -10.066 -13.104 1.00 23.35 18 HIS C C 1
ATOM 7497 O O . HIS C 1 32 ? 5.919 -9.259 -12.858 1.00 22.10 18 HIS C O 1
ATOM 7504 N N . GLN C 1 33 ? 5.002 -10.785 -14.229 1.00 19.91 19 GLN C N 1
ATOM 7505 C CA . GLN C 1 33 ? 6.102 -10.720 -15.203 1.00 21.26 19 GLN C CA 1
ATOM 7506 C C . GLN C 1 33 ? 6.226 -9.333 -15.848 1.00 20.39 19 GLN C C 1
ATOM 7507 O O . GLN C 1 33 ? 7.322 -8.950 -16.261 1.00 22.25 19 GLN C O 1
ATOM 7509 N N . ASP C 1 34 ? 5.116 -8.598 -15.966 1.00 21.68 20 ASP C N 1
ATOM 7510 C CA . ASP C 1 34 ? 5.194 -7.219 -16.446 1.00 19.13 20 ASP C CA 1
ATOM 7511 C C . ASP C 1 34 ? 5.958 -6.346 -15.459 1.00 13.61 20 ASP C C 1
ATOM 7512 O O . ASP C 1 34 ? 6.738 -5.478 -15.866 1.00 15.14 20 ASP C O 1
ATOM 7517 N N . LEU C 1 35 ? 5.755 -6.590 -14.170 1.00 11.49 21 LEU C N 1
ATOM 7518 C CA . LEU C 1 35 ? 6.502 -5.859 -13.150 1.00 14.23 21 LEU C CA 1
ATOM 7519 C C . LEU C 1 35 ? 7.984 -6.092 -13.341 1.00 14.10 21 LEU C C 1
ATOM 7520 O O . LEU C 1 35 ? 8.784 -5.161 -13.297 1.00 13.31 21 LEU C O 1
ATOM 7525 N N . PHE C 1 36 ? 8.349 -7.353 -13.553 1.00 18.33 22 PHE C N 1
ATOM 7526 C CA . PHE C 1 36 ? 9.755 -7.717 -13.809 1.00 17.17 22 PHE C CA 1
ATOM 7527 C C . PHE C 1 36 ? 10.330 -6.962 -14.996 1.00 15.50 22 PHE C C 1
ATOM 7528 O O . PHE C 1 36 ? 11.455 -6.433 -14.914 1.00 16.57 22 PHE C O 1
ATOM 7536 N N . ALA C 1 37 ? 9.587 -6.927 -16.094 1.00 15.83 23 ALA C N 1
ATOM 7537 C CA . ALA C 1 37 ? 10.054 -6.288 -17.333 1.00 14.67 23 ALA C CA 1
ATOM 7538 C C . ALA C 1 37 ? 10.256 -4.816 -17.113 1.00 16.07 23 ALA C C 1
ATOM 7539 O O . ALA C 1 37 ? 11.247 -4.255 -17.588 1.00 15.67 23 ALA C O 1
ATOM 7541 N N . ILE C 1 38 ? 9.311 -4.173 -16.440 1.00 12.55 24 ILE C N 1
ATOM 7542 C CA . ILE C 1 38 ? 9.412 -2.736 -16.295 1.00 11.16 24 ILE C CA 1
ATOM 7543 C C . ILE C 1 38 ? 10.554 -2.329 -15.352 1.00 9.64 24 ILE C C 1
ATOM 7544 O O . ILE C 1 38 ? 11.260 -1.393 -15.621 1.00 12.68 24 ILE C O 1
ATOM 7549 N N . LEU C 1 39 ? 10.707 -3.043 -14.243 1.00 9.68 25 LEU C N 1
ATOM 7550 C CA . LEU C 1 39 ? 11.870 -2.826 -13.399 1.00 9.75 25 LEU C CA 1
ATOM 7551 C C . LEU C 1 39 ? 13.178 -3.070 -14.180 1.00 11.04 25 LEU C C 1
ATOM 7552 O O . LEU C 1 39 ? 14.134 -2.342 -14.013 1.00 10.23 25 LEU C O 1
ATOM 7557 N N . GLY C 1 40 ? 13.191 -4.086 -15.058 1.00 9.89 26 GLY C N 1
ATOM 7558 C CA . GLY C 1 40 ? 14.339 -4.255 -15.978 1.00 10.49 26 GLY C CA 1
ATOM 7559 C C . GLY C 1 40 ? 14.558 -3.044 -16.877 1.00 9.85 26 GLY C C 1
ATOM 7560 O O . GLY C 1 40 ? 15.690 -2.657 -17.104 1.00 10.50 26 GLY C O 1
ATOM 7561 N N . GLN C 1 41 ? 13.500 -2.419 -17.385 1.00 10.74 27 GLN C N 1
ATOM 7562 C CA . GLN C 1 41 ? 13.666 -1.205 -18.199 1.00 11.51 27 GLN C CA 1
ATOM 7563 C C . GLN C 1 41 ? 14.357 -0.098 -17.405 1.00 9.62 27 GLN C C 1
ATOM 7564 O O . GLN C 1 41 ? 15.200 0.617 -17.942 1.00 10.05 27 GLN C O 1
ATOM 7570 N N . LEU C 1 42 ? 14.030 0.019 -16.118 1.00 8.46 28 LEU C N 1
ATOM 7571 C CA . LEU C 1 42 ? 14.716 0.990 -15.282 1.00 9.39 28 LEU C CA 1
ATOM 7572 C C . LEU C 1 42 ? 16.190 0.632 -15.126 1.00 10.72 28 LEU C C 1
ATOM 7573 O O . LEU C 1 42 ? 17.060 1.483 -15.266 1.00 10.31 28 LEU C O 1
ATOM 7578 N N . ALA C 1 43 ? 16.418 -0.645 -14.817 1.00 9.36 29 ALA C N 1
ATOM 7579 C CA . ALA C 1 43 ? 17.747 -1.172 -14.547 1.00 9.86 29 ALA C CA 1
ATOM 7580 C C . ALA C 1 43 ? 18.664 -1.232 -15.791 1.00 11.41 29 ALA C C 1
ATOM 7581 O O . ALA C 1 43 ? 19.832 -1.547 -15.678 1.00 12.82 29 ALA C O 1
ATOM 7583 N N . GLU C 1 44 ? 18.191 -0.814 -16.953 1.00 9.49 30 GLU C N 1
ATOM 7584 C CA . GLU C 1 44 ? 19.095 -0.557 -18.068 1.00 11.00 30 GLU C CA 1
ATOM 7585 C C . GLU C 1 44 ? 20.038 0.594 -17.737 1.00 11.25 30 GLU C C 1
ATOM 7586 O O . GLU C 1 44 ? 21.073 0.703 -18.350 1.00 11.20 30 GLU C O 1
ATOM 7592 N N . ARG C 1 45 ? 19.648 1.502 -16.833 1.00 10.78 31 ARG C N 1
ATOM 7593 C CA . ARG C 1 45 ? 20.524 2.599 -16.369 1.00 8.95 31 ARG C CA 1
ATOM 7594 C C . ARG C 1 45 ? 21.216 2.267 -15.058 1.00 9.96 31 ARG C C 1
ATOM 7595 O O . ARG C 1 45 ? 20.827 1.333 -14.379 1.00 13.03 31 ARG C O 1
ATOM 7603 N N A ARG C 1 46 ? 22.267 3.016 -14.737 0.50 10.63 32 ARG C N 1
ATOM 7604 N N B ARG C 1 46 ? 22.310 2.966 -14.746 0.50 10.63 32 ARG C N 1
ATOM 7605 C CA A ARG C 1 46 ? 23.068 2.778 -13.539 0.50 11.04 32 ARG C CA 1
ATOM 7606 C CA B ARG C 1 46 ? 23.097 2.682 -13.536 0.50 10.58 32 ARG C CA 1
ATOM 7607 C C A ARG C 1 46 ? 22.369 3.352 -12.299 0.50 9.68 32 ARG C C 1
ATOM 7608 C C B ARG C 1 46 ? 22.386 3.310 -12.339 0.50 9.86 32 ARG C C 1
ATOM 7609 O O A ARG C 1 46 ? 22.451 4.558 -12.015 0.50 12.72 32 ARG C O 1
ATOM 7610 O O B ARG C 1 46 ? 22.471 4.511 -12.125 0.50 12.62 32 ARG C O 1
ATOM 7625 N N . LEU C 1 47 ? 21.616 2.496 -11.609 1.00 10.24 33 LEU C N 1
ATOM 7626 C CA . LEU C 1 47 ? 20.708 2.937 -10.530 1.00 10.01 33 LEU C CA 1
ATOM 7627 C C . LEU C 1 47 ? 20.963 2.167 -9.256 1.00 9.80 33 LEU C C 1
ATOM 7628 O O . LEU C 1 47 ? 21.281 0.984 -9.321 1.00 10.55 33 LEU C O 1
ATOM 7633 N N . ASP C 1 48 ? 20.745 2.800 -8.113 1.00 10.89 34 ASP C N 1
ATOM 7634 C CA . ASP C 1 48 ? 20.704 2.089 -6.851 1.00 9.61 34 ASP C CA 1
ATOM 7635 C C . ASP C 1 48 ? 19.377 1.361 -6.619 1.00 8.61 34 ASP C C 1
ATOM 7636 O O . ASP C 1 48 ? 19.322 0.351 -5.911 1.00 10.74 34 ASP C O 1
ATOM 7641 N N . TYR C 1 49 ? 18.301 1.922 -7.149 1.00 9.26 35 TYR C N 1
ATOM 7642 C CA . TYR C 1 49 ? 16.977 1.474 -6.822 1.00 9.82 35 TYR C CA 1
ATOM 7643 C C . TYR C 1 49 ? 15.989 2.005 -7.852 1.00 8.84 35 TYR C C 1
ATOM 7644 O O . TYR C 1 49 ? 16.153 3.072 -8.406 1.00 8.42 35 TYR C O 1
ATOM 7653 N N . GLY C 1 50 ? 14.946 1.232 -8.071 1.00 8.48 36 GLY C N 1
ATOM 7654 C CA . GLY C 1 50 ? 13.792 1.684 -8.808 1.00 8.51 36 GLY C CA 1
ATOM 7655 C C . GLY C 1 50 ? 12.524 1.046 -8.232 1.00 9.25 36 GLY C C 1
ATOM 7656 O O . GLY C 1 50 ? 12.574 -0.063 -7.667 1.00 10.62 36 GLY C O 1
ATOM 7657 N N . ASP C 1 51 ? 11.379 1.748 -8.352 1.00 9.78 37 ASP C N 1
ATOM 7658 C CA . ASP C 1 51 ? 10.111 1.168 -7.923 1.00 9.18 37 ASP C CA 1
ATOM 7659 C C . ASP C 1 51 ? 8.904 1.575 -8.753 1.00 8.55 37 ASP C C 1
ATOM 7660 O O . ASP C 1 51 ? 8.958 2.574 -9.464 1.00 9.23 37 ASP C O 1
ATOM 7665 N N . LEU C 1 52 ? 7.884 0.735 -8.674 1.00 8.09 38 LEU C N 1
ATOM 7666 C CA . LEU C 1 52 ? 6.595 0.871 -9.321 1.00 8.79 38 LEU C CA 1
ATOM 7667 C C . LEU C 1 52 ? 5.585 0.958 -8.174 1.00 7.51 38 LEU C C 1
ATOM 7668 O O . LEU C 1 52 ? 5.557 0.042 -7.327 1.00 9.83 38 LEU C O 1
ATOM 7673 N N . TYR C 1 53 ? 4.741 1.979 -8.189 1.00 7.71 39 TYR C N 1
ATOM 7674 C CA . TYR C 1 53 ? 3.755 2.176 -7.178 1.00 7.02 39 TYR C CA 1
ATOM 7675 C C . TYR C 1 53 ? 2.387 2.275 -7.825 1.00 7.19 39 TYR C C 1
ATOM 7676 O O . TYR C 1 53 ? 2.130 3.212 -8.581 1.00 10.87 39 TYR C O 1
ATOM 7685 N N . PHE C 1 54 ? 1.497 1.344 -7.492 1.00 5.95 40 PHE C N 1
ATOM 7686 C CA . PHE C 1 54 ? 0.143 1.261 -8.041 1.00 6.41 40 PHE C CA 1
ATOM 7687 C C . PHE C 1 54 ? -0.858 1.636 -6.979 1.00 8.19 40 PHE C C 1
ATOM 7688 O O . PHE C 1 54 ? -0.723 1.215 -5.830 1.00 8.29 40 PHE C O 1
ATOM 7696 N N . GLN C 1 55 ? -1.891 2.382 -7.357 1.00 8.58 41 GLN C N 1
ATOM 7697 C CA . GLN C 1 55 ? -2.860 2.875 -6.378 1.00 8.24 41 GLN C CA 1
ATOM 7698 C C . GLN C 1 55 ? -4.218 3.010 -7.043 1.00 8.62 41 GLN C C 1
ATOM 7699 O O . GLN C 1 55 ? -4.321 3.422 -8.214 1.00 10.95 41 GLN C O 1
ATOM 7705 N N A SER C 1 56 ? -5.251 2.689 -6.278 0.50 8.76 42 SER C N 1
ATOM 7706 N N B SER C 1 56 ? -5.258 2.665 -6.273 0.50 8.93 42 SER C N 1
ATOM 7707 C CA A SER C 1 56 ? -6.606 3.020 -6.666 0.50 10.73 42 SER C CA 1
ATOM 7708 C CA B SER C 1 56 ? -6.665 2.899 -6.656 0.50 10.46 42 SER C CA 1
ATOM 7709 C C A SER C 1 56 ? -7.300 3.447 -5.404 0.50 11.89 42 SER C C 1
ATOM 7710 C C B SER C 1 56 ? -7.405 3.357 -5.423 0.50 11.12 42 SER C C 1
ATOM 7711 O O A SER C 1 56 ? -7.064 2.888 -4.341 0.50 17.81 42 SER C O 1
ATOM 7712 O O B SER C 1 56 ? -7.291 2.719 -4.383 0.50 15.00 42 SER C O 1
ATOM 7717 N N . SER C 1 57 ? -8.159 4.448 -5.519 1.00 12.13 43 SER C N 1
ATOM 7718 C CA . SER C 1 57 ? -8.900 4.912 -4.365 1.00 15.89 43 SER C CA 1
ATOM 7719 C C . SER C 1 57 ? -10.239 5.490 -4.703 1.00 15.91 43 SER C C 1
ATOM 7720 O O . SER C 1 57 ? -10.478 5.962 -5.794 1.00 15.27 43 SER C O 1
ATOM 7723 N N . TYR C 1 58 ? -11.092 5.414 -3.707 1.00 11.53 44 TYR C N 1
ATOM 7724 C CA . TYR C 1 58 ? -12.461 5.834 -3.767 1.00 12.02 44 TYR C CA 1
ATOM 7725 C C . TYR C 1 58 ? -12.689 6.706 -2.561 1.00 9.13 44 TYR C C 1
ATOM 7726 O O . TYR C 1 58 ? -12.381 6.293 -1.446 1.00 11.57 44 TYR C O 1
ATOM 7735 N N . HIS C 1 59 ? -13.194 7.914 -2.772 1.00 9.07 45 HIS C N 1
ATOM 7736 C CA . HIS C 1 59 ? -13.521 8.842 -1.696 1.00 9.58 45 HIS C CA 1
ATOM 7737 C C . HIS C 1 59 ? -14.964 9.290 -1.797 1.00 10.50 45 HIS C C 1
ATOM 7738 O O . HIS C 1 59 ? -15.413 9.674 -2.877 1.00 11.82 45 HIS C O 1
ATOM 7745 N N . GLU C 1 60 ? -15.676 9.237 -0.677 1.00 10.91 46 GLU C N 1
ATOM 7746 C CA . GLU C 1 60 ? -17.036 9.750 -0.584 1.00 11.42 46 GLU C CA 1
ATOM 7747 C C . GLU C 1 60 ? -17.129 10.772 0.540 1.00 14.90 46 GLU C C 1
ATOM 7748 O O . GLU C 1 60 ? -16.389 10.728 1.547 1.00 13.92 46 GLU C O 1
ATOM 7754 N N . SER C 1 61 ? -18.035 11.727 0.359 1.00 13.96 47 SER C N 1
ATOM 7755 C CA . SER C 1 61 ? -18.353 12.696 1.390 1.00 14.89 47 SER C CA 1
ATOM 7756 C C . SER C 1 61 ? -19.844 12.987 1.378 1.00 14.71 47 SER C C 1
ATOM 7757 O O . SER C 1 61 ? -20.485 12.915 0.336 1.00 14.38 47 SER C O 1
ATOM 7760 N N . TRP C 1 62 ? -20.375 13.296 2.564 1.00 12.65 48 TRP C N 1
ATOM 7761 C CA . TRP C 1 62 ? -21.767 13.745 2.772 1.00 13.08 48 TRP C CA 1
ATOM 7762 C C . TRP C 1 62 ? -21.714 14.908 3.740 1.00 12.48 48 TRP C C 1
ATOM 7763 O O . TRP C 1 62 ? -20.967 14.824 4.715 1.00 11.15 48 TRP C O 1
ATOM 7774 N N . VAL C 1 63 ? -22.523 15.949 3.507 1.00 11.55 49 VAL C N 1
ATOM 7775 C CA . VAL C 1 63 ? -22.509 17.153 4.320 1.00 11.62 49 VAL C CA 1
ATOM 7776 C C . VAL C 1 63 ? -23.936 17.520 4.723 1.00 9.95 49 VAL C C 1
ATOM 7777 O O . VAL C 1 63 ? -24.817 17.662 3.858 1.00 11.37 49 VAL C O 1
ATOM 7781 N N . LEU C 1 64 ? -24.163 17.679 6.036 1.00 10.30 50 LEU C N 1
ATOM 7782 C CA . LEU C 1 64 ? -25.371 18.257 6.581 1.00 9.03 50 LEU C CA 1
ATOM 7783 C C . LEU C 1 64 ? -25.091 19.710 6.962 1.00 8.34 50 LEU C C 1
ATOM 7784 O O . LEU C 1 64 ? -24.099 20.023 7.611 1.00 11.36 50 LEU C O 1
ATOM 7789 N N . GLU C 1 65 ? -26.012 20.597 6.576 1.00 8.93 51 GLU C N 1
ATOM 7790 C CA . GLU C 1 65 ? -25.956 21.990 6.956 1.00 10.05 51 GLU C CA 1
ATOM 7791 C C . GLU C 1 65 ? -27.362 22.537 6.813 1.00 8.69 51 GLU C C 1
ATOM 7792 O O . GLU C 1 65 ? -28.126 22.032 5.988 1.00 11.41 51 GLU C O 1
ATOM 7798 N N . ASP C 1 66 ? -27.731 23.517 7.634 1.00 10.09 52 ASP C N 1
ATOM 7799 C CA . ASP C 1 66 ? -29.091 24.073 7.602 1.00 9.00 52 ASP C CA 1
ATOM 7800 C C . ASP C 1 66 ? -30.145 22.989 7.812 1.00 9.46 52 ASP C C 1
ATOM 7801 O O . ASP C 1 66 ? -31.216 23.007 7.208 1.00 12.00 52 ASP C O 1
ATOM 7806 N N . ARG C 1 67 ? -29.814 22.037 8.674 1.00 10.07 53 ARG C N 1
ATOM 7807 C CA . ARG C 1 67 ? -30.682 20.926 9.033 1.00 10.67 53 ARG C CA 1
ATOM 7808 C C . ARG C 1 67 ? -31.056 19.970 7.925 1.00 11.05 53 ARG C C 1
ATOM 7809 O O . ARG C 1 67 ? -31.932 19.147 8.103 1.00 14.62 53 ARG C O 1
ATOM 7817 N N . ILE C 1 68 ? -30.338 20.013 6.809 1.00 10.44 54 ILE C N 1
ATOM 7818 C CA . ILE C 1 68 ? -30.638 19.169 5.647 1.00 10.08 54 ILE C CA 1
ATOM 7819 C C . ILE C 1 68 ? -29.344 18.529 5.129 1.00 11.95 54 ILE C C 1
ATOM 7820 O O . ILE C 1 68 ? -28.250 19.022 5.394 1.00 11.94 54 ILE C O 1
ATOM 7825 N N . ILE C 1 69 ? -29.495 17.447 4.376 1.00 13.22 55 ILE C N 1
ATOM 7826 C CA . ILE C 1 69 ? -28.366 16.829 3.668 1.00 12.81 55 ILE C CA 1
ATOM 7827 C C . ILE C 1 69 ? -28.143 17.678 2.412 1.00 12.20 55 ILE C C 1
ATOM 7828 O O . ILE C 1 69 ? -28.841 17.562 1.406 1.00 14.36 55 ILE C O 1
ATOM 7833 N N . LYS C 1 70 ? -27.207 18.595 2.519 1.00 10.99 56 LYS C N 1
ATOM 7834 C CA . LYS C 1 70 ? -26.950 19.590 1.521 1.00 13.41 56 LYS C CA 1
ATOM 7835 C C . LYS C 1 70 ? -26.121 19.072 0.350 1.00 14.32 56 LYS C C 1
ATOM 7836 O O . LYS C 1 70 ? -26.358 19.413 -0.810 1.00 12.85 56 LYS C O 1
ATOM 7842 N N . ASP C 1 71 ? -25.139 18.236 0.636 1.00 13.39 57 ASP C N 1
ATOM 7843 C CA . ASP C 1 71 ? -24.188 17.884 -0.390 1.00 12.84 57 ASP C CA 1
ATOM 7844 C C . ASP C 1 71 ? -23.685 16.475 -0.258 1.00 8.76 57 ASP C C 1
ATOM 7845 O O . ASP C 1 71 ? -23.750 15.910 0.838 1.00 10.57 57 ASP C O 1
ATOM 7850 N N . GLY C 1 72 ? -23.191 15.924 -1.374 1.00 7.84 58 GLY C N 1
ATOM 7851 C CA . GLY C 1 72 ? -22.441 14.695 -1.361 1.00 9.06 58 GLY C CA 1
ATOM 7852 C C . GLY C 1 72 ? -21.568 14.605 -2.597 1.00 8.60 58 GLY C C 1
ATOM 7853 O O . GLY C 1 72 ? -21.878 15.219 -3.621 1.00 10.99 58 GLY C O 1
ATOM 7854 N N . SER C 1 73 ? -20.474 13.861 -2.498 1.00 8.66 59 SER C N 1
ATOM 7855 C CA . SER C 1 73 ? -19.533 13.706 -3.590 1.00 10.66 59 SER C CA 1
ATOM 7856 C C . SER C 1 73 ? -18.992 12.293 -3.607 1.00 10.43 59 SER C C 1
ATOM 7857 O O . SER C 1 73 ? -18.936 11.615 -2.581 1.00 12.14 59 SER C O 1
ATOM 7860 N N . TYR C 1 74 ? -18.553 11.881 -4.777 1.00 10.63 60 TYR C N 1
ATOM 7861 C CA . TYR C 1 74 ? -17.892 10.611 -4.952 1.00 7.97 60 TYR C CA 1
ATOM 7862 C C . TYR C 1 74 ? -16.731 10.802 -5.944 1.00 9.55 60 TYR C C 1
ATOM 7863 O O . TYR C 1 74 ? -16.940 11.252 -7.082 1.00 13.16 60 TYR C O 1
ATOM 7872 N N . ASN C 1 75 ? -15.519 10.512 -5.503 1.00 9.55 61 ASN C N 1
ATOM 7873 C CA . ASN C 1 75 ? -14.315 10.822 -6.264 1.00 11.43 61 ASN C CA 1
ATOM 7874 C C . ASN C 1 75 ? -13.515 9.528 -6.400 1.00 12.34 61 ASN C C 1
ATOM 7875 O O . ASN C 1 75 ? -13.357 8.804 -5.417 1.00 13.52 61 ASN C O 1
ATOM 7880 N N . ILE C 1 76 ? -13.054 9.232 -7.614 1.00 11.24 62 ILE C N 1
ATOM 7881 C CA . ILE C 1 76 ? -12.221 8.062 -7.912 1.00 12.25 62 ILE C CA 1
ATOM 7882 C C . ILE C 1 76 ? -10.895 8.510 -8.512 1.00 10.11 62 ILE C C 1
ATOM 7883 O O . ILE C 1 76 ? -10.847 9.409 -9.357 1.00 10.58 62 ILE C O 1
ATOM 7888 N N A ASP C 1 77 ? -9.822 7.845 -8.130 0.50 12.54 63 ASP C N 1
ATOM 7889 N N B ASP C 1 77 ? -9.832 7.858 -8.025 0.50 12.21 63 ASP C N 1
ATOM 7890 C CA A ASP C 1 77 ? -8.517 8.071 -8.742 0.50 12.39 63 ASP C CA 1
ATOM 7891 C CA B ASP C 1 77 ? -8.441 8.043 -8.457 0.50 12.61 63 ASP C CA 1
ATOM 7892 C C A ASP C 1 77 ? -7.808 6.729 -8.790 0.50 10.88 63 ASP C C 1
ATOM 7893 C C B ASP C 1 77 ? -7.798 6.683 -8.750 0.50 10.27 63 ASP C C 1
ATOM 7894 O O A ASP C 1 77 ? -8.117 5.795 -8.071 0.50 13.37 63 ASP C O 1
ATOM 7895 O O B ASP C 1 77 ? -8.164 5.667 -8.158 0.50 12.00 63 ASP C O 1
ATOM 7904 N N . GLN C 1 78 ? -6.880 6.650 -9.719 1.00 12.47 64 GLN C N 1
ATOM 7905 C CA . GLN C 1 78 ? -6.097 5.462 -9.946 1.00 9.36 64 GLN C CA 1
ATOM 7906 C C . GLN C 1 78 ? -4.884 5.859 -10.750 1.00 9.85 64 GLN C C 1
ATOM 7907 O O . GLN C 1 78 ? -4.938 6.823 -11.505 1.00 11.24 64 GLN C O 1
ATOM 7913 N N . GLY C 1 79 ? -3.798 5.124 -10.593 1.00 8.68 65 GLY C N 1
ATOM 7914 C CA . GLY C 1 79 ? -2.587 5.469 -11.299 1.00 8.90 65 GLY C CA 1
ATOM 7915 C C . GLY C 1 79 ? -1.386 4.674 -10.900 1.00 7.03 65 GLY C C 1
ATOM 7916 O O . GLY C 1 79 ? -1.452 3.871 -10.006 1.00 6.49 65 GLY C O 1
ATOM 7917 N N A VAL C 1 80 ? -0.296 4.953 -11.606 0.50 9.10 66 VAL C N 1
ATOM 7918 N N B VAL C 1 80 ? -0.293 4.958 -11.591 0.50 8.84 66 VAL C N 1
ATOM 7919 C CA A VAL C 1 80 ? 0.981 4.321 -11.332 0.50 8.21 66 VAL C CA 1
ATOM 7920 C CA B VAL C 1 80 ? 0.982 4.309 -11.351 0.50 7.94 66 VAL C CA 1
ATOM 7921 C C A VAL C 1 80 ? 2.070 5.397 -11.309 0.50 6.63 66 VAL C C 1
ATOM 7922 C C B VAL C 1 80 ? 2.080 5.364 -11.327 0.50 6.39 66 VAL C C 1
ATOM 7923 O O A VAL C 1 80 ? 2.005 6.367 -12.087 0.50 9.08 66 VAL C O 1
ATOM 7924 O O B VAL C 1 80 ? 2.089 6.248 -12.195 0.50 9.68 66 VAL C O 1
ATOM 7931 N N . GLY C 1 81 ? 3.003 5.267 -10.367 1.00 7.06 67 GLY C N 1
ATOM 7932 C CA . GLY C 1 81 ? 4.160 6.108 -10.271 1.00 6.39 67 GLY C CA 1
ATOM 7933 C C . GLY C 1 81 ? 5.433 5.294 -10.295 1.00 7.03 67 GLY C C 1
ATOM 7934 O O . GLY C 1 81 ? 5.512 4.236 -9.665 1.00 7.54 67 GLY C O 1
ATOM 7935 N N . VAL C 1 82 ? 6.412 5.811 -11.010 1.00 6.53 68 VAL C N 1
ATOM 7936 C CA . VAL C 1 82 ? 7.663 5.089 -11.267 1.00 6.27 68 VAL C CA 1
ATOM 7937 C C . VAL C 1 82 ? 8.875 5.964 -10.913 1.00 6.90 68 VAL C C 1
ATOM 7938 O O . VAL C 1 82 ? 8.959 7.084 -11.417 1.00 7.90 68 VAL C O 1
ATOM 7942 N N . ARG C 1 83 ? 9.755 5.473 -10.064 1.00 8.24 69 ARG C N 1
ATOM 7943 C CA . ARG C 1 83 ? 11.001 6.124 -9.688 1.00 9.77 69 ARG C CA 1
ATOM 7944 C C . ARG C 1 83 ? 12.247 5.382 -10.104 1.00 7.85 69 ARG C C 1
ATOM 7945 O O . ARG C 1 83 ? 12.293 4.154 -10.001 1.00 8.40 69 ARG C O 1
ATOM 7953 N N . ALA C 1 84 ? 13.275 6.159 -10.460 1.00 7.75 70 ALA C N 1
ATOM 7954 C CA . ALA C 1 84 ? 14.632 5.668 -10.723 1.00 8.32 70 ALA C CA 1
ATOM 7955 C C . ALA C 1 84 ? 15.566 6.483 -9.837 1.00 9.20 70 ALA C C 1
ATOM 7956 O O . ALA C 1 84 ? 15.529 7.684 -9.896 1.00 7.57 70 ALA C O 1
ATOM 7958 N N . ILE C 1 85 ? 16.381 5.836 -9.017 1.00 8.85 71 ILE C N 1
ATOM 7959 C CA . ILE C 1 85 ? 17.172 6.499 -7.995 1.00 8.43 71 ILE C CA 1
ATOM 7960 C C . ILE C 1 85 ? 18.637 6.107 -8.156 1.00 8.35 71 ILE C C 1
ATOM 7961 O O . ILE C 1 85 ? 18.966 4.911 -8.261 1.00 8.83 71 ILE C O 1
ATOM 7966 N N . SER C 1 86 ? 19.500 7.126 -8.101 1.00 8.64 72 SER C N 1
ATOM 7967 C CA . SER C 1 86 ? 20.945 6.952 -8.055 1.00 10.12 72 SER C CA 1
ATOM 7968 C C . SER C 1 86 ? 21.524 7.953 -7.070 1.00 11.41 72 SER C C 1
ATOM 7969 O O . SER C 1 86 ? 21.547 9.137 -7.339 1.00 12.03 72 SER C O 1
ATOM 7972 N N . GLY C 1 87 ? 22.023 7.456 -5.932 1.00 14.43 73 GLY C N 1
ATOM 7973 C CA . GLY C 1 87 ? 22.564 8.318 -4.891 1.00 13.87 73 GLY C CA 1
ATOM 7974 C C . GLY C 1 87 ? 21.554 9.326 -4.389 1.00 12.16 73 GLY C C 1
ATOM 7975 O O . GLY C 1 87 ? 20.481 8.958 -3.851 1.00 15.58 73 GLY C O 1
ATOM 7976 N N . GLU C 1 88 ? 21.883 10.598 -4.590 1.00 12.35 74 GLU C N 1
ATOM 7977 C CA . GLU C 1 88 ? 21.008 11.703 -4.243 1.00 12.04 74 GLU C CA 1
ATOM 7978 C C . GLU C 1 88 ? 19.837 11.879 -5.206 1.00 10.91 74 GLU C C 1
ATOM 7979 O O . GLU C 1 88 ? 18.921 12.646 -4.898 1.00 11.84 74 GLU C O 1
ATOM 7985 N N . LYS C 1 89 ? 19.895 11.255 -6.380 1.00 9.43 75 LYS C N 1
ATOM 7986 C CA . LYS C 1 89 ? 19.059 11.657 -7.528 1.00 9.76 75 LYS C CA 1
ATOM 7987 C C . LYS C 1 89 ? 17.843 10.773 -7.678 1.00 9.15 75 LYS C C 1
ATOM 7988 O O . LYS C 1 89 ? 17.942 9.559 -7.517 1.00 8.86 75 LYS C O 1
ATOM 7994 N N . THR C 1 90 ? 16.707 11.374 -8.018 1.00 8.61 76 THR C N 1
ATOM 7995 C CA . THR C 1 90 ? 15.473 10.657 -8.335 1.00 8.40 76 THR C CA 1
ATOM 7996 C C . THR C 1 90 ? 14.875 11.189 -9.648 1.00 8.49 76 THR C C 1
ATOM 7997 O O . THR C 1 90 ? 14.664 12.390 -9.799 1.00 8.50 76 THR C O 1
ATOM 8001 N N . GLY C 1 91 ? 14.600 10.273 -10.578 1.00 8.12 77 GLY C N 1
ATOM 8002 C CA . GLY C 1 91 ? 13.770 10.533 -11.738 1.00 7.17 77 GLY C CA 1
ATOM 8003 C C . GLY C 1 91 ? 12.409 9.927 -11.470 1.00 7.51 77 GLY C C 1
ATOM 8004 O O . GLY C 1 91 ? 12.291 8.848 -10.917 1.00 8.05 77 GLY C O 1
ATOM 8005 N N . PHE C 1 92 ? 11.386 10.666 -11.867 1.00 6.90 78 PHE C N 1
ATOM 8006 C CA . PHE C 1 92 ? 10.010 10.309 -11.530 1.00 6.74 78 PHE C CA 1
ATOM 8007 C C . PHE C 1 92 ? 8.996 10.695 -12.616 1.00 8.22 78 PHE C C 1
ATOM 8008 O O . PHE C 1 92 ? 8.990 11.813 -13.099 1.00 9.20 78 PHE C O 1
ATOM 8016 N N . ALA C 1 93 ? 8.161 9.741 -12.991 1.00 7.96 79 ALA C N 1
ATOM 8017 C CA . ALA C 1 93 ? 7.052 9.975 -13.888 1.00 7.27 79 ALA C CA 1
ATOM 8018 C C . ALA C 1 93 ? 5.909 9.049 -13.452 1.00 6.93 79 ALA C C 1
ATOM 8019 O O . ALA C 1 93 ? 6.109 8.034 -12.816 1.00 7.49 79 ALA C O 1
ATOM 8021 N N . TYR C 1 94 ? 4.708 9.407 -13.855 1.00 8.05 80 TYR C N 1
ATOM 8022 C CA . TYR C 1 94 ? 3.511 8.772 -13.383 1.00 8.28 80 TYR C CA 1
ATOM 8023 C C . TYR C 1 94 ? 2.397 8.964 -14.431 1.00 7.63 80 TYR C C 1
ATOM 8024 O O . TYR C 1 94 ? 2.488 9.811 -15.338 1.00 7.64 80 TYR C O 1
ATOM 8033 N N . ALA C 1 95 ? 1.338 8.197 -14.280 1.00 8.19 81 ALA C N 1
ATOM 8034 C CA . ALA C 1 95 ? 0.134 8.400 -15.098 1.00 8.88 81 ALA C CA 1
ATOM 8035 C C . ALA C 1 95 ? -1.101 8.130 -14.252 1.00 7.24 81 ALA C C 1
ATOM 8036 O O . ALA C 1 95 ? -1.089 7.290 -13.389 1.00 8.85 81 ALA C O 1
ATOM 8038 N N . ASP C 1 96 ? -2.191 8.795 -14.613 1.00 7.83 82 ASP C N 1
ATOM 8039 C CA . ASP C 1 96 ? -3.504 8.642 -13.993 1.00 8.31 82 ASP C CA 1
ATOM 8040 C C . ASP C 1 96 ? -4.260 7.435 -14.558 1.00 9.29 82 ASP C C 1
ATOM 8041 O O . ASP C 1 96 ? -5.481 7.437 -14.634 1.00 10.97 82 ASP C O 1
ATOM 8046 N N . GLN C 1 97 ? -3.552 6.386 -14.932 1.00 10.21 83 GLN C N 1
ATOM 8047 C CA . GLN C 1 97 ? -4.150 5.126 -15.364 1.00 10.55 83 GLN C CA 1
ATOM 8048 C C . GLN C 1 97 ? -3.176 4.006 -15.037 1.00 9.09 83 GLN C C 1
ATOM 8049 O O . GLN C 1 97 ? -1.981 4.231 -14.900 1.00 10.77 83 GLN C O 1
ATOM 8055 N N . ILE C 1 98 ? -3.689 2.798 -14.876 1.00 8.11 84 ILE C N 1
ATOM 8056 C CA . ILE C 1 98 ? -2.865 1.614 -14.691 1.00 8.95 84 ILE C CA 1
ATOM 8057 C C . ILE C 1 98 ? -2.941 0.792 -15.959 1.00 9.60 84 ILE C C 1
ATOM 8058 O O . ILE C 1 98 ? -4.003 0.249 -16.301 1.00 11.37 84 ILE C O 1
ATOM 8063 N N . SER C 1 99 ? -1.835 0.727 -16.693 1.00 9.33 85 SER C N 1
ATOM 8064 C CA . SER C 1 99 ? -1.777 -0.032 -17.957 1.00 9.47 85 SER C CA 1
ATOM 8065 C C . SER C 1 99 ? -0.311 -0.338 -18.236 1.00 9.44 85 SER C C 1
ATOM 8066 O O . SER C 1 99 ? 0.579 0.313 -17.668 1.00 11.54 85 SER C O 1
ATOM 8069 N N . LEU C 1 100 ? -0.059 -1.288 -19.122 1.00 11.54 86 LEU C N 1
ATOM 8070 C CA . LEU C 1 100 ? 1.311 -1.546 -19.557 1.00 13.00 86 LEU C CA 1
ATOM 8071 C C . LEU C 1 100 ? 1.947 -0.325 -20.203 1.00 11.58 86 LEU C C 1
ATOM 8072 O O . LEU C 1 100 ? 3.086 0.027 -19.896 1.00 11.18 86 LEU C O 1
ATOM 8077 N N . LEU C 1 101 ? 1.205 0.353 -21.066 1.00 9.82 87 LEU C N 1
ATOM 8078 C CA . LEU C 1 101 ? 1.713 1.549 -21.734 1.00 10.49 87 LEU C CA 1
ATOM 8079 C C . LEU C 1 101 ? 2.062 2.634 -20.716 1.00 12.26 87 LEU C C 1
ATOM 8080 O O . LEU C 1 101 ? 3.105 3.258 -20.845 1.00 11.76 87 LEU C O 1
ATOM 8085 N N . ALA C 1 102 ? 1.193 2.880 -19.732 1.00 10.80 88 ALA C N 1
ATOM 8086 C CA . ALA C 1 102 ? 1.502 3.852 -18.674 1.00 9.26 88 ALA C CA 1
ATOM 8087 C C . ALA C 1 102 ? 2.795 3.498 -17.963 1.00 9.96 88 ALA C C 1
ATOM 8088 O O . ALA C 1 102 ? 3.615 4.399 -17.694 1.00 10.99 88 ALA C O 1
ATOM 8090 N N . LEU C 1 103 ? 2.983 2.225 -17.667 1.00 10.26 89 LEU C N 1
ATOM 8091 C CA . LEU C 1 103 ? 4.192 1.808 -16.983 1.00 10.38 89 LEU C CA 1
ATOM 8092 C C . LEU C 1 103 ? 5.438 2.011 -17.828 1.00 10.51 89 LEU C C 1
ATOM 8093 O O . LEU C 1 103 ? 6.461 2.516 -17.357 1.00 13.78 89 LEU C O 1
ATOM 8098 N N . GLU C 1 104 ? 5.375 1.593 -19.081 1.00 10.48 90 GLU C N 1
ATOM 8099 C CA . GLU C 1 104 ? 6.490 1.745 -20.016 1.00 11.25 90 GLU C CA 1
ATOM 8100 C C . GLU C 1 104 ? 6.878 3.201 -20.213 1.00 12.96 90 GLU C C 1
ATOM 8101 O O . GLU C 1 104 ? 8.060 3.561 -20.124 1.00 14.09 90 GLU C O 1
ATOM 8107 N N . GLN C 1 105 ? 5.881 4.055 -20.451 1.00 11.71 91 GLN C N 1
ATOM 8108 C CA . GLN C 1 105 ? 6.152 5.469 -20.682 1.00 11.01 91 GLN C CA 1
ATOM 8109 C C . GLN C 1 105 ? 6.749 6.109 -19.456 1.00 9.96 91 GLN C C 1
ATOM 8110 O O . GLN C 1 105 ? 7.591 6.967 -19.569 1.00 10.55 91 GLN C O 1
ATOM 8116 N N . SER C 1 106 ? 6.237 5.747 -18.299 1.00 8.42 92 SER C N 1
ATOM 8117 C CA . SER C 1 106 ? 6.715 6.299 -17.024 1.00 8.01 92 SER C CA 1
ATOM 8118 C C . SER C 1 106 ? 8.116 5.825 -16.698 1.00 8.76 92 SER C C 1
ATOM 8119 O O . SER C 1 106 ? 8.951 6.651 -16.281 1.00 11.26 92 SER C O 1
ATOM 8122 N N . ALA C 1 107 ? 8.399 4.533 -16.913 1.00 9.60 93 ALA C N 1
ATOM 8123 C CA . ALA C 1 107 ? 9.771 4.026 -16.693 1.00 11.25 93 ALA C CA 1
ATOM 8124 C C . ALA C 1 107 ? 10.805 4.662 -17.630 1.00 11.89 93 ALA C C 1
ATOM 8125 O O . ALA C 1 107 ? 11.931 4.987 -17.201 1.00 12.03 93 ALA C O 1
ATOM 8127 N N . GLN C 1 108 ? 10.437 4.782 -18.906 1.00 9.79 94 GLN C N 1
ATOM 8128 C CA . GLN C 1 108 ? 11.316 5.334 -19.924 1.00 11.86 94 GLN C CA 1
ATOM 8129 C C . GLN C 1 108 ? 11.670 6.799 -19.650 1.00 10.91 94 GLN C C 1
ATOM 8130 O O . GLN C 1 108 ? 12.806 7.226 -19.885 1.00 14.37 94 GLN C O 1
ATOM 8136 N N . ALA C 1 109 ? 10.733 7.539 -19.061 1.00 9.65 95 ALA C N 1
ATOM 8137 C CA . ALA C 1 109 ? 10.984 8.913 -18.655 1.00 9.35 95 ALA C CA 1
ATOM 8138 C C . ALA C 1 109 ? 11.824 8.983 -17.364 1.00 7.22 95 ALA C C 1
ATOM 8139 O O . ALA C 1 109 ? 12.809 9.695 -17.287 1.00 10.51 95 ALA C O 1
ATOM 8141 N N . ALA C 1 110 ? 11.402 8.269 -16.346 1.00 7.38 96 ALA C N 1
ATOM 8142 C CA . ALA C 1 110 ? 12.065 8.288 -15.035 1.00 7.96 96 ALA C CA 1
ATOM 8143 C C . ALA C 1 110 ? 13.543 7.916 -15.116 1.00 8.04 96 ALA C C 1
ATOM 8144 O O . ALA C 1 110 ? 14.375 8.536 -14.435 1.00 8.54 96 ALA C O 1
ATOM 8146 N N . ARG C 1 111 ? 13.872 6.917 -15.946 1.00 8.75 97 ARG C N 1
ATOM 8147 C CA . ARG C 1 111 ? 15.220 6.433 -15.971 1.00 8.69 97 ARG C CA 1
ATOM 8148 C C . ARG C 1 111 ? 16.223 7.394 -16.578 1.00 9.27 97 ARG C C 1
ATOM 8149 O O . ARG C 1 111 ? 17.443 7.203 -16.445 1.00 11.14 97 ARG C O 1
ATOM 8157 N N . THR C 1 112 ? 15.710 8.411 -17.270 1.00 10.08 98 THR C N 1
ATOM 8158 C CA . THR C 1 112 ? 16.592 9.394 -17.889 1.00 12.24 98 THR C CA 1
ATOM 8159 C C . THR C 1 112 ? 17.361 10.257 -16.891 1.00 12.09 98 THR C C 1
ATOM 8160 O O . THR C 1 112 ? 18.268 10.993 -17.275 1.00 12.72 98 THR C O 1
ATOM 8164 N N . ILE C 1 113 ? 17.034 10.120 -15.614 1.00 9.30 99 ILE C N 1
ATOM 8165 C CA . ILE C 1 113 ? 17.819 10.754 -14.524 1.00 9.31 99 ILE C CA 1
ATOM 8166 C C . ILE C 1 113 ? 19.334 10.459 -14.644 1.00 9.62 99 ILE C C 1
ATOM 8167 O O . ILE C 1 113 ? 20.145 11.342 -14.311 1.00 13.12 99 ILE C O 1
ATOM 8172 N N A VAL C 1 114 ? 19.686 9.264 -15.145 0.50 11.04 100 VAL C N 1
ATOM 8173 N N B VAL C 1 114 ? 19.694 9.253 -15.087 0.50 10.48 100 VAL C N 1
ATOM 8174 C CA A VAL C 1 114 ? 21.074 8.893 -15.400 0.50 12.96 100 VAL C CA 1
ATOM 8175 C CA B VAL C 1 114 ? 21.073 8.824 -15.282 0.50 13.24 100 VAL C CA 1
ATOM 8176 C C A VAL C 1 114 ? 21.241 8.266 -16.780 0.50 12.41 100 VAL C C 1
ATOM 8177 C C B VAL C 1 114 ? 21.224 8.408 -16.739 0.50 11.60 100 VAL C C 1
ATOM 8178 O O A VAL C 1 114 ? 20.496 7.370 -17.193 0.50 14.12 100 VAL C O 1
ATOM 8179 O O B VAL C 1 114 ? 20.361 7.709 -17.275 0.50 14.34 100 VAL C O 1
ATOM 8186 N N A ARG C 1 115 ? 22.229 8.786 -17.494 0.50 11.37 101 ARG C N 1
ATOM 8187 N N B ARG C 1 115 ? 22.299 8.859 -17.389 0.50 10.97 101 ARG C N 1
ATOM 8188 C CA A ARG C 1 115 ? 22.512 8.369 -18.855 0.50 13.87 101 ARG C CA 1
ATOM 8189 C CA B ARG C 1 115 ? 22.593 8.482 -18.783 0.50 14.14 101 ARG C CA 1
ATOM 8190 C C A ARG C 1 115 ? 23.322 7.081 -18.913 0.50 13.64 101 ARG C C 1
ATOM 8191 C C B ARG C 1 115 ? 23.344 7.156 -18.912 0.50 12.74 101 ARG C C 1
ATOM 8192 O O A ARG C 1 115 ? 23.124 6.279 -19.827 0.50 20.50 101 ARG C O 1
ATOM 8193 O O B ARG C 1 115 ? 23.160 6.431 -19.890 0.50 19.41 101 ARG C O 1
ATOM 8208 N N . ASP C 1 116 ? 24.192 6.862 -17.930 1.00 14.18 102 ASP C N 1
ATOM 8209 C CA . ASP C 1 116 ? 25.092 5.693 -17.960 1.00 12.99 102 ASP C CA 1
ATOM 8210 C C . ASP C 1 116 ? 24.343 4.374 -17.872 1.00 13.42 102 ASP C C 1
ATOM 8211 O O . ASP C 1 116 ? 23.320 4.287 -17.186 1.00 15.61 102 ASP C O 1
ATOM 8216 N N . SER C 1 117 ? 24.843 3.353 -18.559 1.00 17.45 103 SER C N 1
ATOM 8217 C CA . SER C 1 117 ? 24.216 2.036 -18.535 1.00 17.28 103 SER C CA 1
ATOM 8218 C C . SER C 1 117 ? 24.502 1.348 -17.211 1.00 16.79 103 SER C C 1
ATOM 8219 O O . SER C 1 117 ? 25.570 1.520 -16.625 1.00 15.73 103 SER C O 1
ATOM 8222 N N . GLY C 1 118 ? 23.547 0.553 -16.760 1.00 18.66 104 GLY C N 1
ATOM 8223 C CA . GLY C 1 118 ? 23.704 -0.286 -15.581 1.00 15.49 104 GLY C CA 1
ATOM 8224 C C . GLY C 1 118 ? 23.876 -1.748 -15.975 1.00 15.67 104 GLY C C 1
ATOM 8225 O O . GLY C 1 118 ? 23.713 -2.123 -17.149 1.00 18.84 104 GLY C O 1
ATOM 8226 N N . ASP C 1 119 ? 24.201 -2.574 -14.992 1.00 18.93 105 ASP C N 1
ATOM 8227 C CA . ASP C 1 119 ? 24.377 -4.015 -15.221 1.00 19.79 105 ASP C CA 1
ATOM 8228 C C . ASP C 1 119 ? 23.064 -4.809 -15.285 1.00 16.97 105 ASP C C 1
ATOM 8229 O O . ASP C 1 119 ? 23.086 -5.965 -15.688 1.00 21.55 105 ASP C O 1
ATOM 8234 N N A GLY C 1 120 ? 21.952 -4.212 -14.873 0.50 18.44 106 GLY C N 1
ATOM 8235 N N B GLY C 1 120 ? 21.939 -4.208 -14.886 0.50 18.26 106 GLY C N 1
ATOM 8236 C CA A GLY C 1 120 ? 20.656 -4.898 -14.891 0.50 16.85 106 GLY C CA 1
ATOM 8237 C CA B GLY C 1 120 ? 20.644 -4.893 -14.890 0.50 18.78 106 GLY C CA 1
ATOM 8238 C C A GLY C 1 120 ? 20.416 -5.919 -13.776 0.50 12.22 106 GLY C C 1
ATOM 8239 C C B GLY C 1 120 ? 20.375 -5.852 -13.730 0.50 15.33 106 GLY C C 1
ATOM 8240 O O A GLY C 1 120 ? 19.448 -6.669 -13.828 0.50 21.57 106 GLY C O 1
ATOM 8241 O O B GLY C 1 120 ? 19.318 -6.476 -13.685 0.50 71.57 106 GLY C O 1
ATOM 8242 N N . LYS C 1 121 ? 21.301 -5.953 -12.768 1.00 18.12 107 LYS C N 1
ATOM 8243 C CA . LYS C 1 121 ? 21.217 -6.970 -11.687 1.00 17.88 107 LYS C CA 1
ATOM 8244 C C . LYS C 1 121 ? 20.267 -6.608 -10.545 1.00 21.01 107 LYS C C 1
ATOM 8245 O O . LYS C 1 121 ? 20.682 -6.183 -9.468 1.00 28.23 107 LYS C O 1
ATOM 8251 N N . VAL C 1 122 ? 18.986 -6.801 -10.803 1.00 26.21 108 VAL C N 1
ATOM 8252 C CA . VAL C 1 122 ? 17.940 -6.584 -9.823 1.00 19.73 108 VAL C CA 1
ATOM 8253 C C . VAL C 1 122 ? 17.740 -7.838 -8.969 1.00 22.08 108 VAL C C 1
ATOM 8254 O O . VAL C 1 122 ? 18.180 -8.930 -9.333 1.00 32.90 108 VAL C O 1
ATOM 8258 N N . GLN C 1 123 ? 17.037 -7.675 -7.855 1.00 23.42 109 GLN C N 1
ATOM 8259 C CA . GLN C 1 123 ? 16.711 -8.785 -6.962 1.00 23.69 109 GLN C CA 1
ATOM 8260 C C . GLN C 1 123 ? 15.353 -9.351 -7.343 1.00 19.97 109 GLN C C 1
ATOM 8261 O O . GLN C 1 123 ? 14.456 -8.632 -7.720 1.00 26.21 109 GLN C O 1
ATOM 8267 N N . THR C 1 124 ? 15.197 -10.657 -7.183 1.00 18.16 110 THR C N 1
ATOM 8268 C CA . THR C 1 124 ? 13.943 -11.329 -7.494 1.00 17.04 110 THR C CA 1
ATOM 8269 C C . THR C 1 124 ? 12.816 -10.829 -6.584 1.00 14.44 110 THR C C 1
ATOM 8270 O O . THR C 1 124 ? 13.001 -10.685 -5.401 1.00 15.49 110 THR C O 1
ATOM 8274 N N . LEU C 1 125 ? 11.650 -10.581 -7.152 1.00 15.04 111 LEU C N 1
ATOM 8275 C CA . LEU C 1 125 ? 10.515 -10.090 -6.355 1.00 16.41 111 LEU C CA 1
ATOM 8276 C C . LEU C 1 125 ? 10.022 -11.186 -5.421 1.00 15.76 111 LEU C C 1
ATOM 8277 O O . LEU C 1 125 ? 9.817 -12.328 -5.860 1.00 21.68 111 LEU C O 1
ATOM 8282 N N . GLY C 1 126 ? 9.857 -10.837 -4.144 1.00 13.75 112 GLY C N 1
ATOM 8283 C CA . GLY C 1 126 ? 9.411 -11.780 -3.133 1.00 15.05 112 GLY C CA 1
ATOM 8284 C C . GLY C 1 126 ? 8.655 -11.061 -2.040 1.00 13.48 112 GLY C C 1
ATOM 8285 O O . GLY C 1 126 ? 9.243 -10.241 -1.336 1.00 16.94 112 GLY C O 1
ATOM 8286 N N . ALA C 1 127 ? 7.374 -11.376 -1.889 1.00 14.51 113 ALA C N 1
ATOM 8287 C CA . ALA C 1 127 ? 6.552 -10.817 -0.822 1.00 16.97 113 ALA C CA 1
ATOM 8288 C C . ALA C 1 127 ? 6.785 -11.511 0.516 1.00 15.67 113 ALA C C 1
ATOM 8289 O O . ALA C 1 127 ? 7.086 -12.710 0.550 1.00 21.59 113 ALA C O 1
ATOM 8291 N N . VAL C 1 128 ? 6.632 -10.767 1.605 1.00 16.24 114 VAL C N 1
ATOM 8292 C CA . VAL C 1 128 ? 6.642 -11.323 2.958 1.00 16.73 114 VAL C CA 1
ATOM 8293 C C . VAL C 1 128 ? 5.404 -10.823 3.682 1.00 17.13 114 VAL C C 1
ATOM 8294 O O . VAL C 1 128 ? 4.808 -9.810 3.295 1.00 18.88 114 VAL C O 1
ATOM 8298 N N . GLU C 1 129 ? 5.010 -11.544 4.723 1.00 16.77 115 GLU C N 1
ATOM 8299 C CA . GLU C 1 129 ? 3.838 -11.162 5.511 1.00 21.03 115 GLU C CA 1
ATOM 8300 C C . GLU C 1 129 ? 4.186 -9.962 6.406 1.00 20.06 115 GLU C C 1
ATOM 8301 O O . GLU C 1 129 ? 5.339 -9.716 6.732 1.00 19.15 115 GLU C O 1
ATOM 8307 N N . HIS C 1 130 ? 3.172 -9.173 6.727 1.00 17.87 116 HIS C N 1
ATOM 8308 C CA . HIS C 1 130 ? 3.273 -8.120 7.757 1.00 15.56 116 HIS C CA 1
ATOM 8309 C C . HIS C 1 130 ? 2.028 -8.174 8.618 1.00 14.70 116 HIS C C 1
ATOM 8310 O O . HIS C 1 130 ? 1.031 -8.749 8.203 1.00 16.46 116 HIS C O 1
ATOM 8317 N N . SER C 1 131 ? 2.124 -7.611 9.815 1.00 15.53 117 SER C N 1
ATOM 8318 C CA . SER C 1 131 ? 1.008 -7.568 10.731 1.00 18.42 117 SER C CA 1
ATOM 8319 C C . SER C 1 131 ? -0.133 -6.710 10.180 1.00 16.44 117 SER C C 1
ATOM 8320 O O . SER C 1 131 ? 0.102 -5.581 9.745 1.00 14.08 117 SER C O 1
ATOM 8323 N N . PRO C 1 132 ? -1.374 -7.229 10.218 1.00 17.20 118 PRO C N 1
ATOM 8324 C CA . PRO C 1 132 ? -2.521 -6.405 9.855 1.00 18.00 118 PRO C CA 1
ATOM 8325 C C . PRO C 1 132 ? -2.808 -5.359 10.926 1.00 17.49 118 PRO C C 1
ATOM 8326 O O . PRO C 1 132 ? -2.814 -5.669 12.109 1.00 16.68 118 PRO C O 1
ATOM 8330 N N . LEU C 1 133 ? -3.047 -4.122 10.491 1.00 10.62 119 LEU C N 1
ATOM 8331 C CA . LEU C 1 133 ? -3.310 -3.009 11.422 1.00 10.34 119 LEU C CA 1
ATOM 8332 C C . LEU C 1 133 ? -4.695 -2.438 11.330 1.00 11.00 119 LEU C C 1
ATOM 8333 O O . LEU C 1 133 ? -5.084 -1.663 12.188 1.00 12.72 119 LEU C O 1
ATOM 8338 N N . TYR C 1 134 ? -5.404 -2.789 10.268 1.00 8.16 120 TYR C N 1
ATOM 8339 C CA . TYR C 1 134 ? -6.743 -2.247 10.010 1.00 9.13 120 TYR C CA 1
ATOM 8340 C C . TYR C 1 134 ? -7.458 -3.170 9.027 1.00 9.53 120 TYR C C 1
ATOM 8341 O O . TYR C 1 134 ? -6.812 -3.935 8.287 1.00 13.62 120 TYR C O 1
ATOM 8350 N N . THR C 1 135 ? -8.786 -3.129 9.076 1.00 11.99 121 THR C N 1
ATOM 8351 C CA . THR C 1 135 ? -9.590 -3.967 8.237 1.00 12.54 121 THR C CA 1
ATOM 8352 C C . THR C 1 135 ? -9.341 -3.744 6.750 1.00 14.78 121 THR C C 1
ATOM 8353 O O . THR C 1 135 ? -8.942 -2.645 6.326 1.00 17.36 121 THR C O 1
ATOM 8357 N N A SER C 1 136 ? -9.600 -4.789 5.972 0.33 17.65 122 SER C N 1
ATOM 8358 N N B SER C 1 136 ? -9.576 -4.800 5.977 0.33 16.48 122 SER C N 1
ATOM 8359 N N C SER C 1 136 ? -9.574 -4.784 5.956 0.33 14.69 122 SER C N 1
ATOM 8360 C CA A SER C 1 136 ? -9.673 -4.689 4.523 0.33 19.50 122 SER C CA 1
ATOM 8361 C CA B SER C 1 136 ? -9.656 -4.732 4.527 0.33 16.90 122 SER C CA 1
ATOM 8362 C CA C SER C 1 136 ? -9.666 -4.649 4.505 0.33 16.05 122 SER C CA 1
ATOM 8363 C C A SER C 1 136 ? -11.118 -4.571 4.028 0.33 40.73 122 SER C C 1
ATOM 8364 C C B SER C 1 136 ? -11.102 -4.547 4.036 0.33 22.30 122 SER C C 1
ATOM 8365 C C C SER C 1 136 ? -11.107 -4.463 4.033 0.33 21.29 122 SER C C 1
ATOM 8366 O O A SER C 1 136 ? -11.367 -4.566 2.813 0.33 151.87 122 SER C O 1
ATOM 8367 O O B SER C 1 136 ? -11.331 -4.479 2.823 0.33 18.72 122 SER C O 1
ATOM 8368 O O C SER C 1 136 ? -11.339 -4.315 2.828 0.33 27.51 122 SER C O 1
ATOM 8375 N N . VAL C 1 137 ? -12.067 -4.456 4.960 1.00 21.14 123 VAL C N 1
ATOM 8376 C CA . VAL C 1 137 ? -13.489 -4.271 4.612 1.00 19.51 123 VAL C CA 1
ATOM 8377 C C . VAL C 1 137 ? -13.673 -2.815 4.198 1.00 18.51 123 VAL C C 1
ATOM 8378 O O . VAL C 1 137 ? -13.291 -1.906 4.932 1.00 17.49 123 VAL C O 1
ATOM 8382 N N . ASP C 1 138 ? -14.263 -2.627 3.015 1.00 15.29 124 ASP C N 1
ATOM 8383 C CA . ASP C 1 138 ? -14.469 -1.329 2.417 1.00 16.10 124 ASP C CA 1
ATOM 8384 C C . ASP C 1 138 ? -15.487 -0.548 3.240 1.00 17.29 124 ASP C C 1
ATOM 8385 O O . ASP C 1 138 ? -16.666 -0.966 3.288 1.00 14.72 124 ASP C O 1
ATOM 8390 N N . PRO C 1 139 ? -15.077 0.590 3.838 1.00 14.57 125 PRO C N 1
ATOM 8391 C CA . PRO C 1 139 ? -16.019 1.386 4.656 1.00 18.16 125 PRO C CA 1
ATOM 8392 C C . PRO C 1 139 ? -17.179 2.044 3.910 1.00 17.54 125 PRO C C 1
ATOM 8393 O O . PRO C 1 139 ? -18.235 2.231 4.482 1.00 19.19 125 PRO C O 1
ATOM 8397 N N . LEU C 1 140 ? -16.943 2.432 2.667 1.00 15.51 126 LEU C N 1
ATOM 8398 C CA . LEU C 1 140 ? -17.985 3.005 1.803 1.00 16.69 126 LEU C CA 1
ATOM 8399 C C . LEU C 1 140 ? -19.160 2.049 1.514 1.00 17.34 126 LEU C C 1
ATOM 8400 O O . LEU C 1 140 ? -20.262 2.520 1.253 1.00 22.48 126 LEU C O 1
ATOM 8405 N N . GLN C 1 141 ? -18.931 0.738 1.491 1.00 20.40 127 GLN C N 1
ATOM 8406 C CA . GLN C 1 141 ? -20.004 -0.226 1.156 1.00 21.45 127 GLN C CA 1
ATOM 8407 C C . GLN C 1 141 ? -20.543 -0.983 2.372 1.00 22.72 127 GLN C C 1
ATOM 8408 O O . GLN C 1 141 ? -21.562 -1.681 2.268 1.00 45.51 127 GLN C O 1
ATOM 8411 N N . SER C 1 142 ? -19.873 -0.852 3.517 1.00 27.67 128 SER C N 1
ATOM 8412 C CA . SER C 1 142 ? -20.198 -1.660 4.708 1.00 24.51 128 SER C CA 1
ATOM 8413 C C . SER C 1 142 ? -21.341 -1.127 5.574 1.00 21.59 128 SER C C 1
ATOM 8414 O O . SER C 1 142 ? -21.831 -1.842 6.451 1.00 30.70 128 SER C O 1
ATOM 8417 N N . MET C 1 143 ? -21.755 0.128 5.334 1.00 22.81 129 MET C N 1
ATOM 8418 C CA . MET C 1 143 ? -22.924 0.744 5.964 1.00 22.21 129 MET C CA 1
ATOM 8419 C C . MET C 1 143 ? -23.828 1.306 4.872 1.00 17.74 129 MET C C 1
ATOM 8420 O O . MET C 1 143 ? -23.328 1.812 3.896 1.00 18.95 129 MET C O 1
ATOM 8425 N N . SER C 1 144 ? -25.146 1.263 5.080 1.00 20.05 130 SER C N 1
ATOM 8426 C CA . SER C 1 144 ? -26.124 1.819 4.117 1.00 21.12 130 SER C CA 1
ATOM 8427 C C . SER C 1 144 ? -26.078 3.338 4.086 1.00 20.06 130 SER C C 1
ATOM 8428 O O . SER C 1 144 ? -25.725 3.967 5.087 1.00 16.75 130 SER C O 1
ATOM 8431 N N . ARG C 1 145 ? -26.479 3.911 2.955 1.00 19.25 131 ARG C N 1
ATOM 8432 C CA . ARG C 1 145 ? -26.496 5.368 2.809 1.00 19.00 131 ARG C CA 1
ATOM 8433 C C . ARG C 1 145 ? -27.370 6.048 3.864 1.00 16.15 131 ARG C C 1
ATOM 8434 O O . ARG C 1 145 ? -26.934 7.000 4.496 1.00 17.66 131 ARG C O 1
ATOM 8442 N N . GLU C 1 146 ? -28.587 5.572 4.072 1.00 16.91 132 GLU C N 1
ATOM 8443 C CA . GLU C 1 146 ? -29.433 6.217 5.090 1.00 17.79 132 GLU C CA 1
ATOM 8444 C C . GLU C 1 146 ? -28.878 6.096 6.514 1.00 14.79 132 GLU C C 1
ATOM 8445 O O . GLU C 1 146 ? -29.076 7.020 7.312 1.00 14.47 132 GLU C O 1
ATOM 8451 N N . GLU C 1 147 ? -28.157 5.018 6.817 1.00 16.83 133 GLU C N 1
ATOM 8452 C CA . GLU C 1 147 ? -27.503 4.886 8.125 1.00 16.53 133 GLU C CA 1
ATOM 8453 C C . GLU C 1 147 ? -26.350 5.883 8.285 1.00 13.75 133 GLU C C 1
ATOM 8454 O O . GLU C 1 147 ? -26.158 6.445 9.364 1.00 17.49 133 GLU C O 1
ATOM 8460 N N . LYS C 1 148 ? -25.588 6.115 7.221 1.00 13.79 134 LYS C N 1
ATOM 8461 C CA . LYS C 1 148 ? -24.549 7.156 7.217 1.00 15.19 134 LYS C CA 1
ATOM 8462 C C . LYS C 1 148 ? -25.179 8.525 7.481 1.00 13.86 134 LYS C C 1
ATOM 8463 O O . LYS C 1 148 ? -24.725 9.300 8.322 1.00 14.06 134 LYS C O 1
ATOM 8469 N N . LEU C 1 149 ? -26.260 8.825 6.768 1.00 13.05 135 LEU C N 1
ATOM 8470 C CA . LEU C 1 149 ? -26.895 10.121 6.891 1.00 12.28 135 LEU C CA 1
ATOM 8471 C C . LEU C 1 149 ? -27.562 10.301 8.250 1.00 10.81 135 LEU C C 1
ATOM 8472 O O . LEU C 1 149 ? -27.572 11.408 8.772 1.00 14.94 135 LEU C O 1
ATOM 8477 N N . ASP C 1 150 ? -28.038 9.224 8.856 1.00 11.06 136 ASP C N 1
ATOM 8478 C CA . ASP C 1 150 ? -28.529 9.278 10.216 1.00 13.29 136 ASP C CA 1
ATOM 8479 C C . ASP C 1 150 ? -27.488 9.684 11.269 1.00 13.13 136 ASP C C 1
ATOM 8480 O O . ASP C 1 150 ? -27.872 10.274 12.268 1.00 13.17 136 ASP C O 1
ATOM 8485 N N . ILE C 1 151 ? -26.203 9.381 11.032 1.00 12.00 137 ILE C N 1
ATOM 8486 C CA . ILE C 1 151 ? -25.141 9.868 11.908 1.00 12.17 137 ILE C CA 1
ATOM 8487 C C . ILE C 1 151 ? -25.127 11.401 11.897 1.00 10.62 137 ILE C C 1
ATOM 8488 O O . ILE C 1 151 ? -25.048 12.059 12.956 1.00 11.42 137 ILE C O 1
ATOM 8493 N N . LEU C 1 152 ? -25.184 11.965 10.685 1.00 10.44 138 LEU C N 1
ATOM 8494 C CA . LEU C 1 152 ? -25.163 13.423 10.536 1.00 9.73 138 LEU C CA 1
ATOM 8495 C C . LEU C 1 152 ? -26.432 14.052 11.146 1.00 9.73 138 LEU C C 1
ATOM 8496 O O . LEU C 1 152 ? -26.333 15.088 11.800 1.00 9.57 138 LEU C O 1
ATOM 8501 N N . ARG C 1 153 ? -27.593 13.433 10.931 1.00 11.41 139 ARG C N 1
ATOM 8502 C CA . ARG C 1 153 ? -28.849 13.950 11.484 1.00 12.01 139 ARG C CA 1
ATOM 8503 C C . ARG C 1 153 ? -28.821 13.999 13.022 1.00 13.59 139 ARG C C 1
ATOM 8504 O O . ARG C 1 153 ? -29.290 14.959 13.647 1.00 14.15 139 ARG C O 1
ATOM 8512 N N A ARG C 1 154 ? -28.227 12.974 13.617 0.50 11.83 140 ARG C N 1
ATOM 8513 N N B ARG C 1 154 ? -28.271 12.949 13.616 0.50 11.85 140 ARG C N 1
ATOM 8514 C CA A ARG C 1 154 ? -28.129 12.871 15.060 0.50 13.41 140 ARG C CA 1
ATOM 8515 C CA B ARG C 1 154 ? -28.114 12.842 15.062 0.50 14.96 140 ARG C CA 1
ATOM 8516 C C A ARG C 1 154 ? -27.193 13.943 15.631 0.50 11.50 140 ARG C C 1
ATOM 8517 C C B ARG C 1 154 ? -27.199 13.950 15.618 0.50 11.65 140 ARG C C 1
ATOM 8518 O O A ARG C 1 154 ? -27.472 14.540 16.667 0.50 11.78 140 ARG C O 1
ATOM 8519 O O B ARG C 1 154 ? -27.520 14.603 16.608 0.50 11.45 140 ARG C O 1
ATOM 8534 N N . VAL C 1 155 ? -26.089 14.204 14.934 1.00 10.11 141 VAL C N 1
ATOM 8535 C CA . VAL C 1 155 ? -25.179 15.285 15.314 1.00 10.99 141 VAL C CA 1
ATOM 8536 C C . VAL C 1 155 ? -25.897 16.641 15.321 1.00 10.94 141 VAL C C 1
ATOM 8537 O O . VAL C 1 155 ? -25.776 17.424 16.275 1.00 10.49 141 VAL C O 1
ATOM 8541 N N . ASP C 1 156 ? -26.652 16.898 14.259 1.00 9.92 142 ASP C N 1
ATOM 8542 C CA . ASP C 1 156 ? -27.410 18.132 14.165 1.00 8.46 142 ASP C CA 1
ATOM 8543 C C . ASP C 1 156 ? -28.396 18.294 15.336 1.00 8.99 142 ASP C C 1
ATOM 8544 O O . ASP C 1 156 ? -28.487 19.351 15.944 1.00 11.35 142 ASP C O 1
ATOM 8549 N N . LYS C 1 157 ? -29.164 17.242 15.605 1.00 10.32 143 LYS C N 1
ATOM 8550 C CA . LYS C 1 157 ? -30.170 17.261 16.652 1.00 11.83 143 LYS C CA 1
ATOM 8551 C C . LYS C 1 157 ? -29.568 17.475 18.040 1.00 10.71 143 LYS C C 1
ATOM 8552 O O . LYS C 1 157 ? -30.020 18.347 18.810 1.00 13.18 143 LYS C O 1
ATOM 8558 N N . VAL C 1 158 ? -28.543 16.698 18.346 1.00 9.63 144 VAL C N 1
ATOM 8559 C CA . VAL C 1 158 ? -27.866 16.809 19.627 1.00 10.30 144 VAL C CA 1
ATOM 8560 C C . VAL C 1 158 ? -27.190 18.176 19.829 1.00 9.52 144 VAL C C 1
ATOM 8561 O O . VAL C 1 158 ? -27.269 18.757 20.920 1.00 12.95 144 VAL C O 1
ATOM 8565 N N . ALA C 1 159 ? -26.490 18.683 18.808 1.00 10.04 145 ALA C N 1
ATOM 8566 C CA . ALA C 1 159 ? -25.869 20.004 18.945 1.00 8.63 145 ALA C CA 1
ATOM 8567 C C . ALA C 1 159 ? -26.896 21.100 19.251 1.00 11.25 145 ALA C C 1
ATOM 8568 O O . ALA C 1 159 ? -26.708 21.923 20.134 1.00 11.05 145 ALA C O 1
ATOM 8570 N N . ARG C 1 160 ? -27.998 21.078 18.517 1.00 10.77 146 ARG C N 1
ATOM 8571 C CA . ARG C 1 160 ? -29.031 22.099 18.632 1.00 10.31 146 ARG C CA 1
ATOM 8572 C C . ARG C 1 160 ? -29.764 21.994 19.971 1.00 13.19 146 ARG C C 1
ATOM 8573 O O . ARG C 1 160 ? -30.121 23.002 20.575 1.00 15.45 146 ARG C O 1
ATOM 8581 N N . GLU C 1 161 ? -29.996 20.765 20.428 1.00 11.98 147 GLU C N 1
ATOM 8582 C CA . GLU C 1 161 ? -30.603 20.528 21.747 1.00 13.48 147 GLU C CA 1
ATOM 8583 C C . GLU C 1 161 ? -29.671 20.863 22.926 1.00 12.67 147 GLU C C 1
ATOM 8584 O O . GLU C 1 161 ? -30.143 21.064 24.042 1.00 14.05 147 GLU C O 1
ATOM 8590 N N . ALA C 1 162 ? -28.358 20.964 22.697 1.00 10.64 148 ALA C N 1
ATOM 859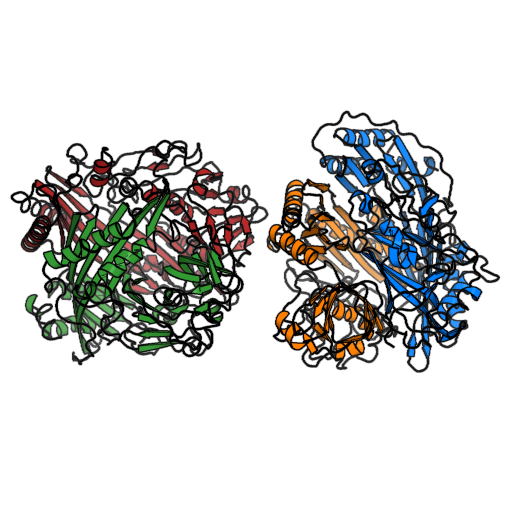1 C CA . ALA C 1 162 ? -27.383 21.146 23.771 1.00 11.88 148 ALA C CA 1
ATOM 8592 C C . ALA C 1 162 ? -27.461 22.548 24.366 1.00 12.11 148 ALA C C 1
ATOM 8593 O O . ALA C 1 162 ? -27.263 22.729 25.575 1.00 15.30 148 ALA C O 1
ATOM 8595 N N . ASP C 1 163 ? -27.767 23.549 23.538 1.00 11.82 149 ASP C N 1
ATOM 8596 C CA . ASP C 1 163 ? -27.865 24.930 24.005 1.00 10.55 149 ASP C CA 1
ATOM 8597 C C . ASP C 1 163 ? -28.698 25.748 23.026 1.00 12.61 149 ASP C C 1
ATOM 8598 O O . ASP C 1 163 ? -28.495 25.645 21.809 1.00 12.87 149 ASP C O 1
ATOM 8603 N N . LYS C 1 164 ? -29.571 26.607 23.554 1.00 13.21 150 LYS C N 1
ATOM 8604 C CA . LYS C 1 164 ? -30.441 27.438 22.718 1.00 13.53 150 LYS C CA 1
ATOM 8605 C C . LYS C 1 164 ? -29.649 28.434 21.873 1.00 13.79 150 LYS C C 1
ATOM 8606 O O . LYS C 1 164 ? -30.146 28.906 20.847 1.00 16.05 150 LYS C O 1
ATOM 8612 N N . ARG C 1 165 ? -28.425 28.746 22.292 1.00 12.36 151 ARG C N 1
ATOM 8613 C CA . ARG C 1 165 ? -27.593 29.661 21.522 1.00 10.47 151 ARG C CA 1
ATOM 8614 C C . ARG C 1 165 ? -26.988 29.063 20.246 1.00 10.53 151 ARG C C 1
ATOM 8615 O O . ARG C 1 165 ? -26.484 29.807 19.413 1.00 9.50 151 ARG C O 1
ATOM 8623 N N . VAL C 1 166 ? -27.068 27.747 20.083 1.00 10.37 152 VAL C N 1
ATOM 8624 C CA . VAL C 1 166 ? -26.631 27.118 18.847 1.00 10.57 152 VAL C CA 1
ATOM 8625 C C . VAL C 1 166 ? -27.573 27.524 17.708 1.00 10.76 152 VAL C C 1
ATOM 8626 O O . VAL C 1 166 ? -28.763 27.236 17.769 1.00 11.22 152 VAL C O 1
ATOM 8630 N N . GLN C 1 167 ? -27.003 28.162 16.683 1.00 10.17 153 GLN C N 1
ATOM 8631 C CA . GLN C 1 167 ? -27.739 28.661 15.533 1.00 9.76 153 GLN C CA 1
ATOM 8632 C C . GLN C 1 167 ? -27.454 27.896 14.245 1.00 10.91 153 GLN C C 1
ATOM 8633 O O . GLN C 1 167 ? -28.333 27.794 13.396 1.00 12.04 153 GLN C O 1
ATOM 8639 N N . GLU C 1 168 ? -26.248 27.352 14.094 1.00 9.55 154 GLU C N 1
ATOM 8640 C CA . GLU C 1 168 ? -25.849 26.667 12.866 1.00 10.08 154 GLU C CA 1
ATOM 8641 C C . GLU C 1 168 ? -25.015 25.436 13.200 1.00 8.88 154 GLU C C 1
ATOM 8642 O O . GLU C 1 168 ? -24.216 25.466 14.179 1.00 10.22 154 GLU C O 1
ATOM 8648 N N . VAL C 1 169 ? -25.222 24.363 12.417 1.00 7.11 155 VAL C N 1
ATOM 8649 C CA . VAL C 1 169 ? -24.417 23.155 12.545 1.00 8.39 155 VAL C CA 1
ATOM 8650 C C . VAL C 1 169 ? -24.050 22.698 11.149 1.00 9.95 155 VAL C C 1
ATOM 8651 O O . VAL C 1 169 ? -24.933 22.497 10.312 1.00 9.70 155 VAL C O 1
ATOM 8655 N N . THR C 1 170 ? -22.758 22.466 10.931 1.00 9.60 156 THR C N 1
ATOM 8656 C CA . THR C 1 170 ? -22.260 21.767 9.751 1.00 9.56 156 THR C CA 1
ATOM 8657 C C . THR C 1 170 ? -21.613 20.487 10.219 1.00 8.97 156 THR C C 1
ATOM 8658 O O . THR C 1 170 ? -20.707 20.531 11.053 1.00 13.21 156 THR C O 1
ATOM 8662 N N . ALA C 1 171 ? -22.106 19.358 9.704 1.00 10.21 157 ALA C N 1
ATOM 8663 C CA . ALA C 1 171 ? -21.531 18.064 10.035 1.00 10.84 157 ALA C CA 1
ATOM 8664 C C . ALA C 1 171 ? -21.242 17.340 8.731 1.00 9.51 157 ALA C C 1
ATOM 8665 O O . ALA C 1 171 ? -22.085 17.268 7.844 1.00 10.49 157 ALA C O 1
ATOM 8667 N N . SER C 1 172 ? -20.031 16.797 8.619 1.00 8.49 158 SER C N 1
ATOM 8668 C CA . SER C 1 172 ? -19.593 16.081 7.428 1.00 8.78 158 SER C CA 1
ATOM 8669 C C . SER C 1 172 ? -19.018 14.724 7.742 1.00 9.40 158 SER C C 1
ATOM 8670 O O . SER C 1 172 ? -18.380 14.534 8.756 1.00 10.06 158 SER C O 1
ATOM 8673 N N . LEU C 1 173 ? -19.289 13.783 6.843 1.00 9.52 159 LEU C N 1
ATOM 8674 C CA . LEU C 1 173 ? -18.708 12.434 6.855 1.00 11.17 159 LEU C CA 1
ATOM 8675 C C . LEU C 1 173 ? -17.835 12.336 5.630 1.00 11.09 159 LEU C C 1
ATOM 8676 O O . LEU C 1 173 ? -18.249 12.701 4.541 1.00 16.16 159 LEU C O 1
ATOM 8681 N N . SER C 1 174 ? -16.632 11.831 5.819 1.00 12.49 160 SER C N 1
ATOM 8682 C CA . SER C 1 174 ? -15.726 11.532 4.718 1.00 12.77 160 SER C CA 1
ATOM 8683 C C . SER C 1 174 ? -15.227 10.096 4.890 1.00 10.60 160 SER C C 1
ATOM 8684 O O . SER C 1 174 ? -14.968 9.661 6.021 1.00 10.62 160 SER C O 1
ATOM 8687 N N . GLY C 1 175 ? -15.077 9.363 3.787 1.00 9.90 161 GLY C N 1
ATOM 8688 C CA . GLY C 1 175 ? -14.551 8.018 3.798 1.00 10.17 161 GLY C CA 1
ATOM 8689 C C . GLY C 1 175 ? -13.702 7.753 2.576 1.00 10.40 161 GLY C C 1
ATOM 8690 O O . GLY C 1 175 ? -14.015 8.218 1.481 1.00 10.95 161 GLY C O 1
ATOM 8691 N N . VAL C 1 176 ? -12.602 7.034 2.782 1.00 9.11 162 VAL C N 1
ATOM 8692 C CA . VAL C 1 176 ? -11.700 6.643 1.706 1.00 9.77 162 VAL C CA 1
ATOM 8693 C C . VAL C 1 176 ? -11.424 5.145 1.804 1.00 8.08 162 VAL C C 1
ATOM 8694 O O . VAL C 1 176 ? -11.260 4.606 2.912 1.00 8.89 162 VAL C O 1
ATOM 8698 N N . TYR C 1 177 ? -11.380 4.482 0.642 1.00 8.91 163 TYR C N 1
ATOM 8699 C CA . TYR C 1 177 ? -10.942 3.091 0.504 1.00 9.18 163 TYR C CA 1
ATOM 8700 C C . TYR C 1 177 ? -9.851 3.094 -0.542 1.00 10.06 163 TYR C C 1
ATOM 8701 O O . TYR C 1 177 ? -10.114 3.481 -1.659 1.00 10.56 163 TYR C O 1
ATOM 8710 N N . GLU C 1 178 ? -8.640 2.673 -0.163 1.00 8.90 164 GLU C N 1
ATOM 8711 C CA . GLU C 1 178 ? -7.457 2.788 -1.012 1.00 11.32 164 GLU C CA 1
ATOM 8712 C C . GLU C 1 178 ? -6.737 1.435 -1.051 1.00 12.42 164 GLU C C 1
ATOM 8713 O O . GLU C 1 178 ? -6.538 0.777 -0.020 1.00 11.84 164 GLU C O 1
ATOM 8719 N N . LEU C 1 179 ? -6.372 1.025 -2.264 1.00 7.85 165 LEU C N 1
ATOM 8720 C CA . LEU C 1 179 ? -5.534 -0.163 -2.511 1.00 8.54 165 LEU C CA 1
ATOM 8721 C C . LEU C 1 179 ? -4.196 0.302 -3.028 1.00 8.43 165 LEU C C 1
ATOM 8722 O O . LEU C 1 179 ? -4.151 1.170 -3.909 1.00 8.48 165 LEU C O 1
ATOM 8727 N N . ILE C 1 180 ? -3.106 -0.285 -2.536 1.00 7.79 166 ILE C N 1
ATOM 8728 C CA . ILE C 1 180 ? -1.769 0.045 -3.044 1.00 8.28 166 ILE C CA 1
ATOM 8729 C C . ILE C 1 180 ? -0.942 -1.197 -3.224 1.00 7.56 166 ILE C C 1
ATOM 8730 O O . ILE C 1 180 ? -1.147 -2.196 -2.522 1.00 8.16 166 ILE C O 1
ATOM 8735 N N . LEU C 1 181 ? -0.082 -1.175 -4.226 1.00 8.36 167 LEU C N 1
ATOM 8736 C CA . LEU C 1 181 ? 0.879 -2.257 -4.433 1.00 9.12 167 LEU C CA 1
ATOM 8737 C C . LEU C 1 181 ? 2.185 -1.634 -4.864 1.00 8.51 167 LEU C C 1
ATOM 8738 O O . LEU C 1 181 ? 2.180 -0.740 -5.710 1.00 7.85 167 LEU C O 1
ATOM 8743 N N . VAL C 1 182 ? 3.293 -2.121 -4.316 1.00 8.88 168 VAL C N 1
ATOM 8744 C CA . VAL C 1 182 ? 4.620 -1.603 -4.653 1.00 8.71 168 VAL C CA 1
ATOM 8745 C C . VAL C 1 182 ? 5.538 -2.769 -5.018 1.00 8.34 168 VAL C C 1
ATOM 8746 O O . VAL C 1 182 ? 5.488 -3.822 -4.366 1.00 9.30 168 VAL C O 1
ATOM 8750 N N . ALA C 1 183 ? 6.330 -2.581 -6.069 1.00 9.75 169 ALA C N 1
ATOM 8751 C CA . ALA C 1 183 ? 7.327 -3.545 -6.536 1.00 10.62 169 ALA C CA 1
ATOM 8752 C C . ALA C 1 183 ? 8.607 -2.787 -6.787 1.00 8.54 169 ALA C C 1
ATOM 8753 O O . ALA C 1 183 ? 8.561 -1.726 -7.432 1.00 8.73 169 ALA C O 1
ATOM 8755 N N . ALA C 1 184 ? 9.740 -3.348 -6.340 1.00 9.62 170 ALA C N 1
ATOM 8756 C CA . ALA C 1 184 ? 11.010 -2.635 -6.430 1.00 9.46 170 ALA C CA 1
ATOM 8757 C C . ALA C 1 184 ? 12.168 -3.524 -6.855 1.00 9.34 170 ALA C C 1
ATOM 8758 O O . ALA C 1 184 ? 12.090 -4.754 -6.716 1.00 10.54 170 ALA C O 1
ATOM 8760 N N . THR C 1 185 ? 13.242 -2.891 -7.296 1.00 10.47 171 THR C N 1
ATOM 8761 C CA . THR C 1 185 ? 14.446 -3.577 -7.766 1.00 10.42 171 THR C CA 1
ATOM 8762 C C . THR C 1 185 ? 15.175 -4.307 -6.627 1.00 10.73 171 THR C C 1
ATOM 8763 O O . THR C 1 185 ? 15.975 -5.190 -6.908 1.00 12.19 171 THR C O 1
ATOM 8767 N N . ASP C 1 186 ? 14.902 -3.959 -5.371 1.00 9.52 172 ASP C N 1
ATOM 8768 C CA . ASP C 1 186 ? 15.495 -4.660 -4.232 1.00 10.86 172 ASP C CA 1
ATOM 8769 C C . ASP C 1 186 ? 14.686 -5.885 -3.855 1.00 12.79 172 ASP C C 1
ATOM 8770 O O . ASP C 1 186 ? 15.021 -6.525 -2.866 1.00 15.41 172 ASP C O 1
ATOM 8775 N N . GLY C 1 187 ? 13.706 -6.288 -4.671 1.00 12.32 173 GLY C N 1
ATOM 8776 C CA . GLY C 1 187 ? 12.913 -7.468 -4.419 1.00 12.25 173 GLY C CA 1
ATOM 8777 C C . GLY C 1 187 ? 11.637 -7.228 -3.651 1.00 11.92 173 GLY C C 1
ATOM 8778 O O . GLY C 1 187 ? 10.834 -8.132 -3.538 1.00 11.33 173 GLY C O 1
ATOM 8779 N N . THR C 1 188 ? 11.430 -6.025 -3.110 1.00 11.66 174 THR C N 1
ATOM 8780 C CA . THR C 1 188 ? 10.215 -5.728 -2.373 1.00 10.33 174 THR C CA 1
ATOM 8781 C C . THR C 1 188 ? 8.972 -5.928 -3.249 1.00 9.88 174 THR C C 1
ATOM 8782 O O . THR C 1 188 ? 8.932 -5.425 -4.371 1.00 11.00 174 THR C O 1
ATOM 8786 N N . LEU C 1 189 ? 7.979 -6.636 -2.738 1.00 9.27 175 LEU C N 1
ATOM 8787 C CA . LEU C 1 189 ? 6.673 -6.769 -3.387 1.00 9.67 175 LEU C CA 1
ATOM 8788 C C . LEU C 1 189 ? 5.693 -6.751 -2.242 1.00 10.83 175 LEU C C 1
ATOM 8789 O O . LEU C 1 189 ? 5.707 -7.652 -1.416 1.00 12.35 175 LEU C O 1
ATOM 8794 N N . ALA C 1 190 ? 4.861 -5.716 -2.154 1.00 9.07 176 ALA C N 1
ATOM 8795 C CA . ALA C 1 190 ? 4.001 -5.562 -0.991 1.00 9.58 176 ALA C CA 1
ATOM 8796 C C . ALA C 1 190 ? 2.747 -4.808 -1.351 1.00 9.04 176 ALA C C 1
ATOM 8797 O O . ALA C 1 190 ? 2.722 -4.098 -2.348 1.00 10.12 176 ALA C O 1
ATOM 8799 N N . ALA C 1 191 ? 1.697 -5.027 -0.569 1.00 10.25 177 ALA C N 1
ATOM 8800 C CA . ALA C 1 191 ? 0.392 -4.394 -0.821 1.00 9.98 177 ALA C CA 1
ATOM 8801 C C . ALA C 1 191 ? -0.290 -3.997 0.484 1.00 9.73 177 ALA C C 1
ATOM 8802 O O . ALA C 1 191 ? 0.045 -4.529 1.552 1.00 9.99 177 ALA C O 1
ATOM 8804 N N . ASP C 1 192 ? -1.217 -3.038 0.406 1.00 8.97 178 ASP C N 1
ATOM 8805 C CA . ASP C 1 192 ? -2.019 -2.633 1.570 1.00 9.60 178 ASP C CA 1
ATOM 8806 C C . ASP C 1 192 ? -3.416 -2.318 1.112 1.00 7.99 178 ASP C C 1
ATOM 8807 O O . ASP C 1 192 ? -3.655 -1.980 -0.068 1.00 9.71 178 ASP C O 1
ATOM 8812 N N . VAL C 1 193 ? -4.339 -2.492 2.038 1.00 8.01 179 VAL C N 1
ATOM 8813 C CA . VAL C 1 193 ? -5.709 -2.091 1.883 1.00 8.52 179 VAL C CA 1
ATOM 8814 C C . VAL C 1 193 ? -6.048 -1.121 3.023 1.00 7.78 179 VAL C C 1
ATOM 8815 O O . VAL C 1 193 ? -5.982 -1.491 4.198 1.00 9.50 179 VAL C O 1
ATOM 8819 N N . ARG C 1 194 ? -6.379 0.122 2.660 1.00 7.54 180 ARG C N 1
ATOM 8820 C CA . ARG C 1 194 ? -6.370 1.222 3.621 1.00 7.04 180 ARG C CA 1
ATOM 8821 C C . ARG C 1 194 ? -7.727 1.938 3.681 1.00 7.94 180 ARG C C 1
ATOM 8822 O O . ARG C 1 194 ? -8.068 2.706 2.770 1.00 10.28 180 ARG C O 1
ATOM 8830 N N . PRO C 1 195 ? -8.487 1.739 4.771 1.00 7.75 181 PRO C N 1
ATOM 8831 C CA . PRO C 1 195 ? -9.722 2.481 4.978 1.00 7.44 181 PRO C CA 1
ATOM 8832 C C . PRO C 1 195 ? -9.418 3.718 5.814 1.00 7.46 181 PRO C C 1
ATOM 8833 O O . PRO C 1 195 ? -8.502 3.681 6.652 1.00 8.22 181 PRO C O 1
ATOM 8837 N N . LEU C 1 196 ? -10.186 4.787 5.629 1.00 8.43 182 LEU C N 1
ATOM 8838 C CA . LEU C 1 196 ? -10.072 5.950 6.515 1.00 7.38 182 LEU C CA 1
ATOM 8839 C C . LEU C 1 196 ? -11.394 6.686 6.544 1.00 7.13 182 LEU C C 1
ATOM 8840 O O . LEU C 1 196 ? -11.921 7.016 5.495 1.00 9.02 182 LEU C O 1
ATOM 8845 N N . VAL C 1 197 ? -11.933 6.935 7.732 1.00 8.25 183 VAL C N 1
ATOM 8846 C CA . VAL C 1 197 ? -13.158 7.706 7.886 1.00 7.33 183 VAL C CA 1
ATOM 8847 C C . VAL C 1 197 ? -12.941 8.873 8.840 1.00 6.65 183 VAL C C 1
ATOM 8848 O O . VAL C 1 197 ? -12.115 8.807 9.770 1.00 7.06 183 VAL C O 1
ATOM 8852 N N . ARG C 1 198 ? -13.712 9.936 8.652 1.00 7.81 184 ARG C N 1
ATOM 8853 C CA . ARG C 1 198 ? -13.673 11.134 9.490 1.00 6.87 184 ARG C CA 1
ATOM 8854 C C . ARG C 1 198 ? -15.076 11.730 9.595 1.00 6.57 184 ARG C C 1
ATOM 8855 O O . ARG C 1 198 ? -15.761 11.879 8.564 1.00 9.34 184 ARG C O 1
ATOM 8863 N N . LEU C 1 199 ? -15.447 12.061 10.831 1.00 7.88 185 LEU C N 1
ATOM 8864 C CA . LEU C 1 199 ? -16.624 12.850 11.136 1.00 7.52 185 LEU C CA 1
ATOM 8865 C C . LEU C 1 199 ? -16.141 14.187 11.651 1.00 8.09 185 LEU C C 1
ATOM 8866 O O . LEU C 1 199 ? -15.349 14.226 12.595 1.00 9.30 185 LEU C O 1
ATOM 8871 N N . SER C 1 200 ? -16.660 15.268 11.068 1.00 8.13 186 SER C N 1
ATOM 8872 C CA . SER C 1 200 ? -16.318 16.642 11.428 1.00 9.14 186 SER C CA 1
ATOM 8873 C C . SER C 1 200 ? -17.590 17.372 11.779 1.00 9.80 186 SER C C 1
ATOM 8874 O O . SER C 1 200 ? -18.581 17.252 11.077 1.00 11.13 186 SER C O 1
ATOM 8877 N N . VAL C 1 201 ? -17.561 18.094 12.893 1.00 8.49 187 VAL C N 1
ATOM 8878 C CA . VAL C 1 201 ? -18.663 18.923 13.346 1.00 9.37 187 VAL C CA 1
ATOM 8879 C C . VAL C 1 201 ? -18.207 20.346 13.618 1.00 9.68 187 VAL C C 1
ATOM 8880 O O . VAL C 1 201 ? -17.191 20.535 14.262 1.00 11.22 187 VAL C O 1
ATOM 8884 N N . SER C 1 202 ? -18.967 21.321 13.135 1.00 9.51 188 SER C N 1
ATOM 8885 C CA . SER C 1 202 ? -18.721 22.739 13.389 1.00 9.58 188 SER C CA 1
ATOM 8886 C C . SER C 1 202 ? -20.023 23.397 13.753 1.00 9.53 188 SER C C 1
ATOM 8887 O O . SER C 1 202 ? -21.038 23.164 13.083 1.00 9.96 188 SER C O 1
ATOM 8890 N N . VAL C 1 203 ? -20.006 24.200 14.814 1.00 8.81 189 VAL C N 1
ATOM 8891 C CA . VAL C 1 203 ? -21.219 24.855 15.274 1.00 10.17 189 VAL C CA 1
ATOM 8892 C C . VAL C 1 203 ? -20.952 26.355 15.396 1.00 9.70 189 VAL C C 1
ATOM 8893 O O . VAL C 1 203 ? -19.824 26.749 15.680 1.00 11.82 189 VAL C O 1
ATOM 8897 N N . LEU C 1 204 ? -21.995 27.152 15.157 1.00 8.17 190 LEU C N 1
ATOM 8898 C CA . LEU C 1 204 ? -21.995 28.590 15.431 1.00 8.18 190 LEU C CA 1
ATOM 8899 C C . LEU C 1 204 ? -22.995 28.870 16.547 1.00 6.55 190 LEU C C 1
ATOM 8900 O O . LEU C 1 204 ? -24.152 28.441 16.456 1.00 8.98 190 LEU C O 1
ATOM 8905 N N . VAL C 1 205 ? -22.546 29.647 17.541 1.00 8.19 191 VAL C N 1
ATOM 8906 C CA . VAL C 1 205 ? -23.384 30.103 18.632 1.00 9.47 191 VAL C CA 1
ATOM 8907 C C . VAL C 1 205 ? -23.508 31.609 18.515 1.00 9.13 191 VAL C C 1
ATOM 8908 O O . VAL C 1 205 ? -22.619 32.294 18.011 1.00 10.04 191 VAL C O 1
ATOM 8912 N N . GLU C 1 206 ? -24.651 32.104 18.983 1.00 9.90 192 GLU C N 1
ATOM 8913 C CA . GLU C 1 206 ? -24.915 33.539 19.018 1.00 9.63 192 GLU C CA 1
ATOM 8914 C C . GLU C 1 206 ? -25.584 33.915 20.311 1.00 10.18 192 GLU C C 1
ATOM 8915 O O . GLU C 1 206 ? -26.467 33.207 20.782 1.00 10.54 192 GLU C O 1
ATOM 8921 N N . GLU C 1 207 ? -25.181 35.063 20.859 1.00 9.07 193 GLU C N 1
ATOM 8922 C CA . GLU C 1 207 ? -25.820 35.598 22.046 1.00 9.91 193 GLU C CA 1
ATOM 8923 C C . GLU C 1 207 ? -25.721 37.114 22.008 1.00 9.38 193 GLU C C 1
ATOM 8924 O O . GLU C 1 207 ? -24.651 37.671 21.955 1.00 10.89 193 GLU C O 1
ATOM 8930 N N . ASP C 1 208 ? -26.860 37.783 21.993 1.00 10.69 194 ASP C N 1
ATOM 8931 C CA . ASP C 1 208 ? -26.929 39.250 22.009 1.00 11.30 194 ASP C CA 1
ATOM 8932 C C . ASP C 1 208 ? -26.041 39.886 20.934 1.00 10.96 194 ASP C C 1
ATOM 8933 O O . ASP C 1 208 ? -25.376 40.890 21.164 1.00 12.06 194 ASP C O 1
ATOM 8938 N N . GLY C 1 209 ? -26.029 39.249 19.749 1.00 11.01 195 GLY C N 1
ATOM 8939 C CA . GLY C 1 209 ? -25.294 39.788 18.596 1.00 11.54 195 GLY C CA 1
ATOM 8940 C C . GLY C 1 209 ? -23.831 39.395 18.529 1.00 10.92 195 GLY C C 1
ATOM 8941 O O . GLY C 1 209 ? -23.169 39.722 17.558 1.00 15.29 195 GLY C O 1
ATOM 8942 N N . LYS C 1 210 ? -23.338 38.712 19.558 1.00 10.97 196 LYS C N 1
ATOM 8943 C CA . LYS C 1 210 ? -21.988 38.152 19.539 1.00 13.02 196 LYS C CA 1
ATOM 8944 C C . LYS C 1 210 ? -22.011 36.698 19.064 1.00 9.44 196 LYS C C 1
ATOM 8945 O O . LYS C 1 210 ? -22.827 35.922 19.516 1.00 10.90 196 LYS C O 1
ATOM 8951 N N . ARG C 1 211 ? -21.087 36.330 18.181 1.00 12.20 197 ARG C N 1
ATOM 8952 C CA . ARG C 1 211 ? -21.034 35.006 17.589 1.00 9.93 197 ARG C CA 1
ATOM 8953 C C . ARG C 1 211 ? -19.662 34.369 17.755 1.00 11.08 197 ARG C C 1
ATOM 8954 O O . ARG C 1 211 ? -18.637 35.062 17.780 1.00 12.22 197 ARG C O 1
ATOM 8962 N N . GLU C 1 212 ? -19.655 33.048 17.932 1.00 11.21 198 GLU C N 1
ATOM 8963 C CA . GLU C 1 212 ? -18.411 32.285 17.932 1.00 10.93 198 GLU C CA 1
ATOM 8964 C C . GLU C 1 212 ? -18.658 30.913 17.365 1.00 8.91 198 GLU C C 1
ATOM 8965 O O . GLU C 1 212 ? -19.813 30.500 17.202 1.00 10.88 198 GLU C O 1
ATOM 8971 N N . ARG C 1 213 ? -17.557 30.222 17.045 1.00 11.05 199 ARG C N 1
ATOM 8972 C CA . ARG C 1 213 ? -17.609 28.890 16.496 1.00 10.37 199 ARG C CA 1
ATOM 8973 C C . ARG C 1 213 ? -16.841 27.906 17.359 1.00 11.56 199 ARG C C 1
ATOM 8974 O O . ARG C 1 213 ? -15.950 28.298 18.123 1.00 13.80 199 ARG C O 1
ATOM 8982 N N . GLY C 1 214 ? -17.199 26.631 17.208 1.00 10.73 200 GLY C N 1
ATOM 8983 C CA . GLY C 1 214 ? -16.496 25.534 17.860 1.00 9.72 200 GLY C CA 1
ATOM 8984 C C . GLY C 1 214 ? -16.563 24.296 16.985 1.00 8.99 200 GLY C C 1
ATOM 8985 O O . GLY C 1 214 ? -17.490 24.136 16.201 1.00 10.26 200 GLY C O 1
ATOM 8986 N N . ALA C 1 215 ? -15.588 23.403 17.139 1.00 10.30 201 ALA C N 1
ATOM 8987 C CA . ALA C 1 215 ? -15.465 22.220 16.287 1.00 10.50 201 ALA C CA 1
ATOM 8988 C C . ALA C 1 215 ? -15.057 20.999 17.091 1.00 11.13 201 ALA C C 1
ATOM 8989 O O . ALA C 1 215 ? -14.449 21.108 18.145 1.00 12.92 201 ALA C O 1
ATOM 8991 N N A SER C 1 216 ? -15.397 19.832 16.553 0.50 8.31 202 SER C N 1
ATOM 8992 N N B SER C 1 216 ? -15.465 19.827 16.607 0.50 8.30 202 SER C N 1
ATOM 8993 C CA A SER C 1 216 ? -15.000 18.549 17.103 0.50 8.29 202 SER C CA 1
ATOM 8994 C CA B SER C 1 216 ? -15.026 18.536 17.123 0.50 8.49 202 SER C CA 1
ATOM 8995 C C A SER C 1 216 ? -15.018 17.547 15.989 0.50 8.21 202 SER C C 1
ATOM 8996 C C B SER C 1 216 ? -15.012 17.542 15.984 0.50 8.07 202 SER C C 1
ATOM 8997 O O A SER C 1 216 ? -15.437 17.862 14.882 0.50 10.02 202 SER C O 1
ATOM 8998 O O B SER C 1 216 ? -15.344 17.868 14.850 0.50 9.73 202 SER C O 1
ATOM 9003 N N . GLY C 1 217 ? -14.550 16.341 16.289 1.00 9.54 203 GLY C N 1
ATOM 9004 C CA . GLY C 1 217 ? -14.551 15.264 15.352 1.00 10.13 203 GLY C CA 1
ATOM 9005 C C . GLY C 1 217 ? -13.378 14.339 15.462 1.00 7.76 203 GLY C C 1
ATOM 9006 O O . GLY C 1 217 ? -12.590 14.398 16.410 1.00 9.18 203 GLY C O 1
ATOM 9007 N N . GLY C 1 218 ? -13.225 13.491 14.460 1.00 7.24 204 GLY C N 1
ATOM 9008 C CA . GLY C 1 218 ? -12.224 12.423 14.505 1.00 7.85 204 GLY C CA 1
ATOM 9009 C C . GLY C 1 218 ? -12.579 11.241 13.632 1.00 8.24 204 GLY C C 1
ATOM 9010 O O . GLY C 1 218 ? -13.460 11.319 12.793 1.00 7.99 204 GLY C O 1
ATOM 9011 N N . GLY C 1 219 ? -11.915 10.110 13.890 1.00 6.21 205 GLY C N 1
ATOM 9012 C CA . GLY C 1 219 ? -12.077 8.905 13.101 1.00 7.11 205 GLY C CA 1
ATOM 9013 C C . GLY C 1 219 ? -10.797 8.102 13.098 1.00 7.94 205 GLY C C 1
ATOM 9014 O O . GLY C 1 219 ? -10.008 8.154 14.068 1.00 10.02 205 GLY C O 1
ATOM 9015 N N . GLY C 1 220 ? -10.657 7.255 12.091 1.00 7.90 206 GLY C N 1
ATOM 9016 C CA . GLY C 1 220 ? -9.564 6.332 11.988 1.00 8.21 206 GLY C CA 1
ATOM 9017 C C . GLY C 1 220 ? -9.774 5.332 10.874 1.00 8.83 206 GLY C C 1
ATOM 9018 O O . GLY C 1 220 ? -10.568 5.558 9.949 1.00 8.23 206 GLY C O 1
ATOM 9019 N N . ARG C 1 221 ? -9.060 4.217 10.952 1.00 8.62 207 ARG C N 1
ATOM 9020 C CA . ARG C 1 221 ? -8.986 3.269 9.834 1.00 8.41 207 ARG C CA 1
ATOM 9021 C C . ARG C 1 221 ? -9.881 2.087 10.151 1.00 10.75 207 ARG C C 1
ATOM 9022 O O . ARG C 1 221 ? -9.457 1.067 10.698 1.00 12.99 207 ARG C O 1
ATOM 9030 N N . PHE C 1 222 ? -11.150 2.275 9.819 1.00 8.13 208 PHE C N 1
ATOM 9031 C CA . PHE C 1 222 ? -12.265 1.363 10.121 1.00 10.28 208 PHE C CA 1
ATOM 9032 C C . PHE C 1 222 ? -13.485 1.971 9.412 1.00 10.56 208 PHE C C 1
ATOM 9033 O O . PHE C 1 222 ? -13.402 2.999 8.751 1.00 11.06 208 PHE C O 1
ATOM 9041 N N . GLY C 1 223 ? -14.634 1.335 9.588 1.00 10.17 209 GLY C N 1
ATOM 9042 C CA . GLY C 1 223 ? -15.882 1.838 9.043 1.00 12.37 209 GLY C CA 1
ATOM 9043 C C . GLY C 1 223 ? -16.584 2.851 9.924 1.00 9.60 209 GLY C C 1
ATOM 9044 O O . GLY C 1 223 ? -16.107 3.213 11.006 1.00 11.41 209 GLY C O 1
ATOM 9045 N N . TYR C 1 224 ? -17.685 3.363 9.396 1.00 10.12 210 TYR C N 1
ATOM 9046 C CA . TYR C 1 224 ? -18.418 4.417 10.049 1.00 9.76 210 TYR C CA 1
ATOM 9047 C C . TYR C 1 224 ? -19.125 4.009 11.366 1.00 10.74 210 TYR C C 1
ATOM 9048 O O . TYR C 1 224 ? -19.594 4.878 12.119 1.00 12.88 210 TYR C O 1
ATOM 9057 N N . GLU C 1 225 ? -19.234 2.705 11.628 1.00 12.51 211 GLU C N 1
ATOM 9058 C CA . GLU C 1 225 ? -19.836 2.217 12.865 1.00 13.10 211 GLU C CA 1
ATOM 9059 C C . GLU C 1 225 ? -19.147 2.772 14.113 1.00 10.59 211 GLU C C 1
ATOM 9060 O O . GLU C 1 225 ? -19.787 2.904 15.158 1.00 11.00 211 GLU C O 1
ATOM 9066 N N . PHE C 1 226 ? -17.859 3.103 14.020 1.00 9.97 212 PHE C N 1
ATOM 9067 C CA . PHE C 1 226 ? -17.142 3.740 15.113 1.00 10.58 212 PHE C CA 1
ATOM 9068 C C . PHE C 1 226 ? -17.869 4.938 15.668 1.00 9.71 212 PHE C C 1
ATOM 9069 O O . PHE C 1 226 ? -17.844 5.203 16.876 1.00 9.79 212 PHE C O 1
ATOM 9077 N N . PHE C 1 227 ? -18.450 5.728 14.768 1.00 9.28 213 PHE C N 1
ATOM 9078 C CA . PHE C 1 227 ? -19.138 6.947 15.207 1.00 8.87 213 PHE C CA 1
ATOM 9079 C C . PHE C 1 227 ? -20.422 6.702 16.007 1.00 9.69 213 PHE C C 1
ATOM 9080 O O . PHE C 1 227 ? -20.902 7.609 16.673 1.00 11.21 213 PHE C O 1
ATOM 9088 N N . LEU C 1 228 ? -20.941 5.489 15.962 1.00 10.98 214 LEU C N 1
ATOM 9089 C CA . LEU C 1 228 ? -22.106 5.102 16.735 1.00 10.43 214 LEU C CA 1
ATOM 9090 C C . LEU C 1 228 ? -21.770 4.247 17.963 1.00 10.32 214 LEU C C 1
ATOM 9091 O O . LEU C 1 228 ? -22.652 3.895 18.752 1.00 13.05 214 LEU C O 1
ATOM 9096 N N . ALA C 1 229 ? -20.494 3.969 18.175 1.00 10.50 215 ALA C N 1
ATOM 9097 C CA . ALA C 1 229 ? -20.040 3.145 19.286 1.00 11.71 215 ALA C CA 1
ATOM 9098 C C . ALA C 1 229 ? -19.924 4.002 20.553 1.00 10.89 215 ALA C C 1
ATOM 9099 O O . ALA C 1 229 ? -20.063 5.233 20.501 1.00 11.52 215 ALA C O 1
ATOM 9101 N N . ASP C 1 230 ? -19.642 3.363 21.684 1.00 11.50 216 ASP C N 1
ATOM 9102 C CA . ASP C 1 230 ? -19.672 4.054 22.967 1.00 12.23 216 ASP C CA 1
ATOM 9103 C C . ASP C 1 230 ? -18.381 4.826 23.225 1.00 13.27 216 ASP C C 1
ATOM 9104 O O . ASP C 1 230 ? -17.284 4.303 23.032 1.00 15.28 216 ASP C O 1
ATOM 9109 N N . LEU C 1 231 ? -18.533 6.056 23.703 1.00 11.50 217 LEU C N 1
ATOM 9110 C CA . LEU C 1 231 ? -17.445 6.868 24.200 1.00 12.82 217 LEU C CA 1
ATOM 9111 C C . LEU C 1 231 ? -17.854 7.367 25.588 1.00 15.12 217 LEU C C 1
ATOM 9112 O O . LEU C 1 231 ? -18.704 8.260 25.722 1.00 17.61 217 LEU C O 1
ATOM 9117 N N . ASP C 1 232 ? -17.270 6.735 26.608 1.00 17.18 218 ASP C N 1
ATOM 9118 C CA . ASP C 1 232 ? -17.510 7.065 28.016 1.00 15.45 218 ASP C CA 1
ATOM 9119 C C . ASP C 1 232 ? -19.003 7.156 28.394 1.00 15.63 218 ASP C C 1
ATOM 9120 O O . ASP C 1 232 ? -19.434 8.082 29.072 1.00 19.15 218 ASP C O 1
ATOM 9125 N N . GLY C 1 233 ? -19.782 6.183 27.950 1.00 15.15 219 GLY C N 1
ATOM 9126 C CA . GLY C 1 233 ? -21.209 6.103 28.276 1.00 15.83 219 GLY C CA 1
ATOM 9127 C C . GLY C 1 233 ? -22.196 6.796 27.363 1.00 14.92 219 GLY C C 1
ATOM 9128 O O . GLY C 1 233 ? -23.401 6.706 27.585 1.00 17.00 219 GLY C O 1
ATOM 9129 N N . GLU C 1 234 ? -21.698 7.475 26.337 1.00 14.31 220 GLU C N 1
ATOM 9130 C CA . GLU C 1 234 ? -22.505 8.108 25.312 1.00 12.79 220 GLU C CA 1
ATOM 9131 C C . GLU C 1 234 ? -22.137 7.606 23.917 1.00 10.90 220 GLU C C 1
ATOM 9132 O O . GLU C 1 234 ? -21.032 7.120 23.680 1.00 11.99 220 GLU C O 1
ATOM 9138 N N . VAL C 1 235 ? -23.068 7.785 22.992 1.00 10.43 221 VAL C N 1
ATOM 9139 C CA . VAL C 1 235 ? -22.818 7.494 21.575 1.00 10.60 221 VAL C CA 1
ATOM 9140 C C . VAL C 1 235 ? -21.748 8.495 21.103 1.00 9.39 221 VAL C C 1
ATOM 9141 O O . VAL C 1 235 ? -21.877 9.685 21.363 1.00 12.06 221 VAL C O 1
ATOM 9145 N N . ARG C 1 236 ? -20.700 8.028 20.449 1.00 10.88 222 ARG C N 1
ATOM 9146 C CA . ARG C 1 236 ? -19.561 8.886 20.116 1.00 10.60 222 ARG C CA 1
ATOM 9147 C C . ARG C 1 236 ? -19.985 10.132 19.347 1.00 9.94 222 ARG C C 1
ATOM 9148 O O . ARG C 1 236 ? -19.558 11.236 19.692 1.00 10.78 222 ARG C O 1
ATOM 9156 N N . ALA C 1 237 ? -20.845 9.952 18.343 1.00 9.74 223 ALA C N 1
ATOM 9157 C CA . ALA C 1 237 ? -21.295 11.096 17.526 1.00 9.35 223 ALA C CA 1
ATOM 9158 C C . ALA C 1 237 ? -21.974 12.169 18.395 1.00 9.82 223 ALA C C 1
ATOM 9159 O O . ALA C 1 237 ? -21.798 13.365 18.174 1.00 11.87 223 ALA C O 1
ATOM 9161 N N . ASP C 1 238 ? -22.757 11.708 19.375 1.00 10.66 224 ASP C N 1
ATOM 9162 C CA . ASP C 1 238 ? -23.423 12.619 20.312 1.00 10.07 224 ASP C CA 1
ATOM 9163 C C . ASP C 1 238 ? -22.422 13.369 21.188 1.00 9.98 224 ASP C C 1
ATOM 9164 O O . ASP C 1 238 ? -22.563 14.581 21.397 1.00 12.88 224 ASP C O 1
ATOM 9169 N N . ALA C 1 239 ? -21.447 12.629 21.724 1.00 12.57 225 ALA C N 1
ATOM 9170 C CA . ALA C 1 239 ? -20.417 13.232 22.520 1.00 11.28 225 ALA C CA 1
ATOM 9171 C C . ALA C 1 239 ? -19.692 14.321 21.754 1.00 10.35 225 ALA C C 1
ATOM 9172 O O . ALA C 1 239 ? -19.418 15.390 22.290 1.00 10.11 225 ALA C O 1
ATOM 9174 N N . TRP C 1 240 ? -19.358 14.050 20.496 1.00 12.19 226 TRP C N 1
ATOM 9175 C CA . TRP C 1 240 ? -18.648 15.033 19.686 1.00 9.63 226 TRP C CA 1
ATOM 9176 C C . TRP C 1 240 ? -19.511 16.223 19.297 1.00 8.23 226 TRP C C 1
ATOM 9177 O O . TRP C 1 240 ? -19.010 17.341 19.282 1.00 9.85 226 TRP C O 1
ATOM 9188 N N . ALA C 1 241 ? -20.801 16.015 19.077 1.00 9.18 227 ALA C N 1
ATOM 9189 C CA . ALA C 1 241 ? -21.702 17.129 18.843 1.00 10.22 227 ALA C CA 1
ATOM 9190 C C . ALA C 1 241 ? -21.713 18.066 20.044 1.00 11.17 227 ALA C C 1
ATOM 9191 O O . ALA C 1 241 ? -21.603 19.276 19.908 1.00 12.45 227 ALA C O 1
ATOM 9193 N N . LYS C 1 242 ? -21.831 17.480 21.236 1.00 10.68 228 LYS C N 1
ATOM 9194 C CA . LYS C 1 242 ? -21.794 18.265 22.464 1.00 9.50 228 LYS C CA 1
ATOM 9195 C C . LYS C 1 242 ? -20.449 18.982 22.668 1.00 8.77 228 LYS C C 1
ATOM 9196 O O . LYS C 1 242 ? -20.408 20.100 23.175 1.00 10.20 228 LYS C O 1
ATOM 9202 N N . GLU C 1 243 ? -19.345 18.358 22.265 1.00 9.55 229 GLU C N 1
ATOM 9203 C CA . GLU C 1 243 ? -18.029 18.952 22.419 1.00 10.84 229 GLU C CA 1
ATOM 9204 C C . GLU C 1 243 ? -17.864 20.183 21.538 1.00 10.51 229 GLU C C 1
ATOM 9205 O O . GLU C 1 243 ? -17.305 21.168 21.965 1.00 9.23 229 GLU C O 1
ATOM 9211 N N . ALA C 1 244 ? -18.369 20.115 20.313 1.00 9.75 230 ALA C N 1
ATOM 9212 C CA . ALA C 1 244 ? -18.317 21.291 19.420 1.00 9.63 230 ALA C CA 1
ATOM 9213 C C . ALA C 1 244 ? -19.051 22.506 20.027 1.00 9.44 230 ALA C C 1
ATOM 9214 O O . ALA C 1 244 ? -18.560 23.632 20.004 1.00 9.38 230 ALA C O 1
ATOM 9216 N N . VAL C 1 245 ? -20.206 22.238 20.620 1.00 9.90 231 VAL C N 1
ATOM 9217 C CA . VAL C 1 245 ? -20.976 23.293 21.305 1.00 10.37 231 VAL C CA 1
ATOM 9218 C C . VAL C 1 245 ? -20.233 23.825 22.520 1.00 9.79 231 VAL C C 1
ATOM 9219 O O . VAL C 1 245 ? -20.130 25.035 22.710 1.00 10.68 231 VAL C O 1
ATOM 9223 N N . ARG C 1 246 ? -19.711 22.905 23.323 1.00 9.99 232 ARG C N 1
ATOM 9224 C CA . ARG C 1 246 ? -18.938 23.296 24.495 1.00 12.23 232 ARG C CA 1
ATOM 9225 C C . ARG C 1 246 ? -17.789 24.225 24.087 1.00 9.55 232 ARG C C 1
ATOM 9226 O O . ARG C 1 246 ? -17.595 25.274 24.701 1.00 10.15 232 ARG C O 1
ATOM 9234 N N A MET C 1 247 ? -17.028 23.838 23.061 0.50 10.16 233 MET C N 1
ATOM 9235 N N B MET C 1 247 ? -17.057 23.867 23.046 0.50 10.13 233 MET C N 1
ATOM 9236 C CA A MET C 1 247 ? -15.932 24.644 22.539 0.50 11.34 233 MET C CA 1
ATOM 9237 C CA B MET C 1 247 ? -15.947 24.670 22.625 0.50 10.85 233 MET C CA 1
ATOM 9238 C C A MET C 1 247 ? -16.372 26.029 22.068 0.50 11.67 233 MET C C 1
ATOM 9239 C C B MET C 1 247 ? -16.373 26.039 22.073 0.50 11.58 233 MET C C 1
ATOM 9240 O O A MET C 1 247 ? -15.708 27.026 22.347 0.50 12.35 233 MET C O 1
ATOM 9241 O O B MET C 1 247 ? -15.733 27.050 22.358 0.50 11.63 233 MET C O 1
ATOM 9250 N N . ALA C 1 248 ? -17.495 26.080 21.357 1.00 9.80 234 ALA C N 1
ATOM 9251 C CA . ALA C 1 248 ? -18.048 27.341 20.862 1.00 12.03 234 ALA C CA 1
ATOM 9252 C C . ALA C 1 248 ? -18.412 28.283 22.001 1.00 10.09 234 ALA C C 1
ATOM 9253 O O . ALA C 1 248 ? -18.108 29.456 21.962 1.00 10.36 234 ALA C O 1
ATOM 9255 N N . LEU C 1 249 ? -19.038 27.746 23.031 1.00 10.62 235 LEU C N 1
ATOM 9256 C CA . LEU C 1 249 ? -19.424 28.525 24.216 1.00 11.70 235 LEU C CA 1
ATOM 9257 C C . LEU C 1 249 ? -18.247 29.011 25.052 1.00 10.17 235 LEU C C 1
ATOM 9258 O O . LEU C 1 249 ? -18.254 30.142 25.539 1.00 11.80 235 LEU C O 1
ATOM 9263 N N . VAL C 1 250 ? -17.233 28.171 25.203 1.00 11.53 236 VAL C N 1
ATOM 9264 C CA . VAL C 1 250 ? -16.016 28.622 25.883 1.00 13.28 236 VAL C CA 1
ATOM 9265 C C . VAL C 1 250 ? -15.429 29.848 25.144 1.00 12.45 236 VAL C C 1
ATOM 9266 O O . VAL C 1 250 ? -15.085 30.875 25.755 1.00 13.01 236 VAL C O 1
ATOM 9270 N N A ASN C 1 251 ? -15.275 29.717 23.825 0.50 13.45 237 ASN C N 1
ATOM 9271 N N B ASN C 1 251 ? -15.306 29.754 23.836 0.50 13.65 237 ASN C N 1
ATOM 9272 C CA A ASN C 1 251 ? -14.744 30.773 22.948 0.50 13.72 237 ASN C CA 1
ATOM 9273 C CA B ASN C 1 251 ? -14.668 30.824 23.080 0.50 12.80 237 ASN C CA 1
ATOM 9274 C C A ASN C 1 251 ? -15.561 32.057 23.003 0.50 13.76 237 ASN C C 1
ATOM 9275 C C B ASN C 1 251 ? -15.566 32.067 22.927 0.50 13.67 237 ASN C C 1
ATOM 9276 O O A ASN C 1 251 ? -15.019 33.174 23.055 0.50 12.92 237 ASN C O 1
ATOM 9277 O O B ASN C 1 251 ? -15.069 33.195 22.818 0.50 13.58 237 ASN C O 1
ATOM 9286 N N . LEU C 1 252 ? -16.877 31.877 22.998 1.00 10.95 238 LEU C N 1
ATOM 9287 C CA . LEU C 1 252 ? -17.823 33.006 23.160 1.00 11.62 238 LEU C CA 1
ATOM 9288 C C . LEU C 1 252 ? -17.564 33.824 24.434 1.00 11.36 238 LEU C C 1
ATOM 9289 O O . LEU C 1 252 ? -17.658 35.043 24.405 1.00 16.88 238 LEU C O 1
ATOM 9294 N N . SER C 1 253 ? -17.195 33.139 25.517 1.00 10.79 239 SER C N 1
ATOM 9295 C CA . SER C 1 253 ? -16.903 33.770 26.812 1.00 11.10 239 SER C CA 1
ATOM 9296 C C . SER C 1 253 ? -15.451 34.277 26.990 1.00 12.13 239 SER C C 1
ATOM 9297 O O . SER C 1 253 ? -15.155 34.989 27.938 1.00 15.17 239 SER C O 1
ATOM 9300 N N . ALA C 1 254 ? -14.558 33.915 26.072 1.00 12.91 240 ALA C N 1
ATOM 9301 C CA . ALA C 1 254 ? -13.124 34.159 26.236 1.00 13.07 240 ALA C CA 1
ATOM 9302 C C . ALA C 1 254 ? -12.758 35.625 26.276 1.00 12.41 240 ALA C C 1
ATOM 9303 O O . ALA C 1 254 ? -13.348 36.425 25.538 1.00 15.08 240 ALA C O 1
ATOM 9305 N N . VAL C 1 255 ? -11.800 35.944 27.155 1.00 11.65 241 VAL C N 1
ATOM 9306 C CA . VAL C 1 255 ? -11.203 37.277 27.284 1.00 13.65 241 VAL C CA 1
ATOM 9307 C C . VAL C 1 255 ? -9.791 37.309 26.669 1.00 11.48 241 VAL C C 1
ATOM 9308 O O . VAL C 1 255 ? -9.228 36.268 26.387 1.00 12.30 241 VAL C O 1
ATOM 9312 N N . ALA C 1 256 ? -9.226 38.503 26.512 1.00 12.95 242 ALA C N 1
ATOM 9313 C CA . ALA C 1 256 ? -7.876 38.663 25.978 1.00 12.98 242 ALA C CA 1
ATOM 9314 C C . ALA C 1 256 ? -6.868 37.778 26.711 1.00 11.42 242 ALA C C 1
ATOM 9315 O O . ALA C 1 256 ? -6.857 37.709 27.952 1.00 12.95 242 ALA C O 1
ATOM 9317 N N . ALA C 1 257 ? -6.043 37.090 25.935 1.00 9.81 243 ALA C N 1
ATOM 9318 C CA . ALA C 1 257 ? -4.957 36.294 26.471 1.00 10.26 243 ALA C CA 1
ATOM 9319 C C . ALA C 1 257 ? -3.799 37.191 26.869 1.00 9.63 243 ALA C C 1
ATOM 9320 O O . ALA C 1 257 ? -3.590 38.229 26.263 1.00 9.69 243 ALA C O 1
ATOM 9322 N N . PRO C 1 258 ? -3.012 36.782 27.877 1.00 11.19 244 PRO C N 1
ATOM 9323 C CA . PRO C 1 258 ? -1.828 37.568 28.231 1.00 11.68 244 PRO C CA 1
ATOM 9324 C C . PRO C 1 258 ? -0.713 37.412 27.205 1.00 10.80 244 PRO C C 1
ATOM 9325 O O . PRO C 1 258 ? -0.616 36.370 26.573 1.00 12.22 244 PRO C O 1
ATOM 9329 N N . ALA C 1 259 ? 0.138 38.423 27.071 1.00 14.57 245 ALA C N 1
ATOM 9330 C CA . ALA C 1 259 ? 1.276 38.389 26.150 1.00 13.08 245 ALA C CA 1
ATOM 9331 C C . ALA C 1 259 ? 2.544 38.139 26.945 1.00 12.24 245 ALA C C 1
ATOM 9332 O O . ALA C 1 259 ? 2.722 38.742 28.018 1.00 15.40 245 ALA C O 1
ATOM 9334 N N . GLY C 1 260 ? 3.420 37.278 26.438 1.00 10.39 246 GLY C N 1
ATOM 9335 C CA . GLY C 1 260 ? 4.770 37.174 26.932 1.00 10.37 246 GLY C CA 1
ATOM 9336 C C . GLY C 1 260 ? 5.174 35.777 27.317 1.00 9.03 246 GLY C C 1
ATOM 9337 O O . GLY C 1 260 ? 4.446 34.822 27.064 1.00 10.34 246 GLY C O 1
ATOM 9338 N N . THR C 1 261 ? 6.329 35.684 27.983 1.00 9.29 247 THR C N 1
ATOM 9339 C CA . THR C 1 261 ? 6.889 34.409 28.392 1.00 10.41 247 THR C CA 1
ATOM 9340 C C . THR C 1 261 ? 6.346 33.988 29.748 1.00 15.09 247 THR C C 1
ATOM 9341 O O . THR C 1 261 ? 6.380 34.777 30.701 1.00 12.44 247 THR C O 1
ATOM 9345 N N . MET C 1 262 ? 5.793 32.780 29.811 1.00 11.60 248 MET C N 1
ATOM 9346 C CA . MET C 1 262 ? 5.197 32.275 31.049 1.00 10.43 248 MET C CA 1
ATOM 9347 C C . MET C 1 262 ? 5.115 30.748 31.012 1.00 8.28 248 MET C C 1
ATOM 9348 O O . MET C 1 262 ? 5.303 30.162 29.946 1.00 9.92 248 MET C O 1
ATOM 9353 N N . PRO C 1 263 ? 4.830 30.093 32.146 1.00 8.24 249 PRO C N 1
ATOM 9354 C CA . PRO C 1 263 ? 4.578 28.672 32.125 1.00 9.45 249 PRO C CA 1
ATOM 9355 C C . PRO C 1 263 ? 3.310 28.363 31.334 1.00 9.45 249 PRO C C 1
ATOM 9356 O O . PRO C 1 263 ? 2.327 29.071 31.432 1.00 9.92 249 PRO C O 1
ATOM 9360 N N . VAL C 1 264 ? 3.360 27.276 30.595 1.00 8.91 250 VAL C N 1
ATOM 9361 C CA . VAL C 1 264 ? 2.234 26.774 29.839 1.00 8.95 250 VAL C CA 1
ATOM 9362 C C . VAL C 1 264 ? 2.058 25.303 30.184 1.00 8.28 250 VAL C C 1
ATOM 9363 O O . VAL C 1 264 ? 2.972 24.519 29.937 1.00 9.43 250 VAL C O 1
ATOM 9367 N N . VAL C 1 265 ? 0.871 24.924 30.646 1.00 8.74 251 VAL C N 1
ATOM 9368 C CA . VAL C 1 265 ? 0.507 23.531 30.795 1.00 9.21 251 VAL C CA 1
ATOM 9369 C C . VAL C 1 265 ? -0.325 23.099 29.593 1.00 8.68 251 VAL C C 1
ATOM 9370 O O . VAL C 1 265 ? -1.336 23.741 29.248 1.00 10.62 251 VAL C O 1
ATOM 9374 N N . LEU C 1 266 ? 0.138 22.069 28.902 1.00 9.28 252 LEU C N 1
ATOM 9375 C CA . LEU C 1 266 ? -0.536 21.559 27.717 1.00 10.87 252 LEU C CA 1
ATOM 9376 C C . LEU C 1 266 ? -1.335 20.327 28.086 1.00 10.50 252 LEU C C 1
ATOM 9377 O O . LEU C 1 266 ? -0.878 19.496 28.856 1.00 11.97 252 LEU C O 1
ATOM 9382 N N . GLY C 1 267 ? -2.561 20.232 27.575 1.00 9.28 253 GLY C N 1
ATOM 9383 C CA . GLY C 1 267 ? -3.351 19.048 27.803 1.00 10.50 253 GLY C CA 1
ATOM 9384 C C . GLY C 1 267 ? -2.840 17.826 27.059 1.00 10.96 253 GLY C C 1
ATOM 9385 O O . GLY C 1 267 ? -1.939 17.900 26.231 1.00 11.85 253 GLY C O 1
ATOM 9386 N N . ALA C 1 268 ? -3.464 16.699 27.363 1.00 10.28 254 ALA C N 1
ATOM 9387 C CA . ALA C 1 268 ? -3.162 15.449 26.694 1.00 8.45 254 ALA C CA 1
ATOM 9388 C C . ALA C 1 268 ? -3.866 15.367 25.345 1.00 9.44 254 ALA C C 1
ATOM 9389 O O . ALA C 1 268 ? -4.888 16.029 25.106 1.00 9.35 254 ALA C O 1
ATOM 9391 N N . GLY C 1 269 ? -3.286 14.619 24.423 1.00 9.42 255 GLY C N 1
ATOM 9392 C CA . GLY C 1 269 ? -3.903 14.386 23.111 1.00 9.51 255 GLY C CA 1
ATOM 9393 C C . GLY C 1 269 ? -3.393 15.289 22.007 1.00 8.76 255 GLY C C 1
ATOM 9394 O O . GLY C 1 269 ? -2.166 15.387 21.829 1.00 9.82 255 GLY C O 1
ATOM 9395 N N . TRP C 1 270 ? -4.324 15.971 21.315 1.00 9.23 256 TRP C N 1
ATOM 9396 C CA . TRP C 1 270 ? -3.937 16.840 20.182 1.00 9.32 256 TRP C CA 1
ATOM 9397 C C . TRP C 1 270 ? -2.951 17.963 20.529 1.00 8.76 256 TRP C C 1
ATOM 9398 O O . TRP C 1 270 ? -2.200 18.337 19.646 1.00 8.35 256 TRP C O 1
ATOM 9409 N N . PRO C 1 271 ? -2.870 18.447 21.804 1.00 10.12 257 PRO C N 1
ATOM 9410 C CA . PRO C 1 271 ? -1.746 19.375 22.093 1.00 9.47 257 PRO C CA 1
ATOM 9411 C C . PRO C 1 271 ? -0.341 18.788 21.844 1.00 7.88 257 PRO C C 1
ATOM 9412 O O . PRO C 1 271 ? 0.637 19.515 21.802 1.00 8.78 257 PRO C O 1
ATOM 9416 N N . GLY C 1 272 ? -0.279 17.474 21.596 1.00 8.66 258 GLY C N 1
ATOM 9417 C CA . GLY C 1 272 ? 0.900 16.792 21.028 1.00 10.76 258 GLY C CA 1
ATOM 9418 C C . GLY C 1 272 ? 1.381 17.312 19.693 1.00 9.82 258 GLY C C 1
ATOM 9419 O O . GLY C 1 272 ? 2.443 16.925 19.245 1.00 8.80 258 GLY C O 1
ATOM 9420 N N A VAL C 1 273 ? 0.607 18.184 19.045 0.50 10.56 259 VAL C N 1
ATOM 9421 N N B VAL C 1 273 ? 0.606 18.183 19.048 0.50 10.36 259 VAL C N 1
ATOM 9422 C CA A VAL C 1 273 ? 1.132 19.078 17.995 0.50 10.68 259 VAL C CA 1
ATOM 9423 C CA B VAL C 1 273 ? 1.179 18.981 17.971 0.50 11.28 259 VAL C CA 1
ATOM 9424 C C A VAL C 1 273 ? 2.457 19.710 18.398 0.50 9.14 259 VAL C C 1
ATOM 9425 C C B VAL C 1 273 ? 2.473 19.685 18.398 0.50 9.31 259 VAL C C 1
ATOM 9426 O O A VAL C 1 273 ? 3.305 19.922 17.543 0.50 9.64 259 VAL C O 1
ATOM 9427 O O B VAL C 1 273 ? 3.326 19.909 17.555 0.50 9.81 259 VAL C O 1
ATOM 9434 N N . LEU C 1 274 ? 2.637 20.012 19.684 1.00 8.95 260 LEU C N 1
ATOM 9435 C CA . LEU C 1 274 ? 3.946 20.472 20.190 1.00 9.48 260 LEU C CA 1
ATOM 9436 C C . LEU C 1 274 ? 5.078 19.596 19.653 1.00 9.09 260 LEU C C 1
ATOM 9437 O O . LEU C 1 274 ? 6.095 20.098 19.172 1.00 9.10 260 LEU C O 1
ATOM 9442 N N . LEU C 1 275 ? 4.942 18.283 19.852 1.00 8.42 261 LEU C N 1
ATOM 9443 C CA . LEU C 1 275 ? 5.986 17.337 19.490 1.00 10.65 261 LEU C CA 1
ATOM 9444 C C . LEU C 1 275 ? 6.153 17.254 17.990 1.00 9.71 261 LEU C C 1
ATOM 9445 O O . LEU C 1 275 ? 7.283 17.257 17.499 1.00 10.78 261 LEU C O 1
ATOM 9450 N N . HIS C 1 276 ? 5.041 17.263 17.271 1.00 9.86 262 HIS C N 1
ATOM 9451 C CA . HIS C 1 276 ? 5.042 17.209 15.832 1.00 7.90 262 HIS C CA 1
ATOM 9452 C C . HIS C 1 276 ? 5.865 18.373 15.237 1.00 8.07 262 HIS C C 1
ATOM 9453 O O . HIS C 1 276 ? 6.689 18.145 14.324 1.00 7.54 262 HIS C O 1
ATOM 9460 N N . GLU C 1 277 ? 5.683 19.589 15.781 1.00 8.51 263 GLU C N 1
ATOM 9461 C CA . GLU C 1 277 ? 6.413 20.753 15.319 1.00 9.20 263 GLU C CA 1
ATOM 9462 C C . GLU C 1 277 ? 7.819 20.899 15.926 1.00 11.46 263 GLU C C 1
ATOM 9463 O O . GLU C 1 277 ? 8.772 21.202 15.210 1.00 9.89 263 GLU C O 1
ATOM 9469 N N . ALA C 1 278 ? 7.957 20.726 17.247 1.00 10.74 264 ALA C N 1
ATOM 9470 C CA . ALA C 1 278 ? 9.244 21.028 17.928 1.00 11.27 264 ALA C CA 1
ATOM 9471 C C . ALA C 1 278 ? 10.345 20.015 17.637 1.00 10.76 264 ALA C C 1
ATOM 9472 O O . ALA C 1 278 ? 11.513 20.392 17.589 1.00 12.10 264 ALA C O 1
ATOM 9474 N N . VAL C 1 279 ? 9.989 18.743 17.466 1.00 9.23 265 VAL C N 1
ATOM 9475 C CA . VAL C 1 279 ? 10.984 17.727 17.137 1.00 8.80 265 VAL C CA 1
ATOM 9476 C C . VAL C 1 279 ? 10.672 16.891 15.911 1.00 9.45 265 VAL C C 1
ATOM 9477 O O . VAL C 1 279 ? 11.578 16.381 15.285 1.00 11.68 265 VAL C O 1
ATOM 9481 N N . GLY C 1 280 ? 9.395 16.669 15.604 1.00 9.15 266 GLY C N 1
ATOM 9482 C CA . GLY C 1 280 ? 9.040 15.573 14.699 1.00 9.50 266 GLY C CA 1
ATOM 9483 C C . GLY C 1 280 ? 9.533 15.828 13.278 1.00 8.14 266 GLY C C 1
ATOM 9484 O O . GLY C 1 280 ? 10.292 15.018 12.733 1.00 9.79 266 GLY C O 1
ATOM 9485 N N . HIS C 1 281 ? 9.221 16.976 12.683 1.00 8.85 267 HIS C N 1
ATOM 9486 C CA . HIS C 1 281 ? 9.778 17.249 11.356 1.00 8.53 267 HIS C CA 1
ATOM 9487 C C . HIS C 1 281 ? 11.326 17.337 11.397 1.00 8.85 267 HIS C C 1
ATOM 9488 O O . HIS C 1 281 ? 12.016 16.900 10.499 1.00 9.20 267 HIS C O 1
ATOM 9495 N N . GLY C 1 282 ? 11.836 17.958 12.461 1.00 9.38 268 GLY C N 1
ATOM 9496 C CA . GLY C 1 282 ? 13.277 18.089 12.623 1.00 10.18 268 GLY C CA 1
ATOM 9497 C C . GLY C 1 282 ? 14.036 16.774 12.661 1.00 10.15 268 GLY C C 1
ATOM 9498 O O . GLY C 1 282 ? 15.238 16.782 12.452 1.00 10.88 268 GLY C O 1
ATOM 9499 N N . LEU C 1 283 ? 13.334 15.676 12.970 1.00 8.49 269 LEU C N 1
ATOM 9500 C CA . LEU C 1 283 ? 13.892 14.330 13.007 1.00 8.90 269 LEU C CA 1
ATOM 9501 C C . LEU C 1 283 ? 13.593 13.472 11.778 1.00 8.97 269 LEU C C 1
ATOM 9502 O O . LEU C 1 283 ? 13.904 12.264 11.780 1.00 9.38 269 LEU C O 1
ATOM 9507 N N . GLU C 1 284 ? 13.060 14.109 10.729 1.00 10.26 270 GLU C N 1
ATOM 9508 C CA . GLU C 1 284 ? 12.856 13.432 9.457 1.00 10.64 270 GLU C CA 1
ATOM 9509 C C . GLU C 1 284 ? 14.217 13.350 8.760 1.00 9.45 270 GLU C C 1
ATOM 9510 O O . GLU C 1 284 ? 14.977 14.308 8.749 1.00 9.81 270 GLU C O 1
ATOM 9516 N N . GLY C 1 285 ? 14.527 12.174 8.220 1.00 9.70 271 GLY C N 1
ATOM 9517 C CA . GLY C 1 285 ? 15.873 11.861 7.770 1.00 9.49 271 GLY C CA 1
ATOM 9518 C C . GLY C 1 285 ? 16.364 12.667 6.593 1.00 9.31 271 GLY C C 1
ATOM 9519 O O . GLY C 1 285 ? 17.587 12.839 6.441 1.00 10.93 271 GLY C O 1
ATOM 9520 N N . ASP C 1 286 ? 15.441 13.171 5.767 1.00 8.53 272 ASP C N 1
ATOM 9521 C CA . ASP C 1 286 ? 15.876 13.966 4.631 1.00 9.40 272 ASP C CA 1
ATOM 9522 C C . ASP C 1 286 ? 16.596 15.233 5.069 1.00 8.56 272 ASP C C 1
ATOM 9523 O O . ASP C 1 286 ? 17.629 15.600 4.520 1.00 11.04 272 ASP C O 1
ATOM 9528 N N . PHE C 1 287 ? 16.036 15.913 6.054 1.00 9.39 273 PHE C N 1
ATOM 9529 C CA . PHE C 1 287 ? 16.651 17.166 6.528 1.00 10.44 273 PHE C CA 1
ATOM 9530 C C . PHE C 1 287 ? 18.019 16.887 7.200 1.00 10.58 273 PHE C C 1
ATOM 9531 O O . PHE C 1 287 ? 18.963 17.680 7.098 1.00 12.64 273 PHE C O 1
ATOM 9539 N N . ASN C 1 288 ? 18.098 15.784 7.935 1.00 9.51 274 ASN C N 1
ATOM 9540 C CA . ASN C 1 288 ? 19.325 15.439 8.638 1.00 8.70 274 ASN C CA 1
ATOM 9541 C C . ASN C 1 288 ? 20.432 14.924 7.737 1.00 9.82 274 ASN C C 1
ATOM 9542 O O . ASN C 1 288 ? 21.581 15.283 7.914 1.00 12.71 274 ASN C O 1
ATOM 9547 N N . ARG C 1 289 ? 20.053 14.155 6.726 1.00 7.61 275 ARG C N 1
ATOM 9548 C CA . ARG C 1 289 ? 20.993 13.693 5.677 1.00 9.15 275 ARG C CA 1
ATOM 9549 C C . ARG C 1 289 ? 21.655 14.894 4.958 1.00 10.94 275 ARG C C 1
ATOM 9550 O O . ARG C 1 289 ? 22.871 14.935 4.717 1.00 12.65 275 ARG C O 1
ATOM 9558 N N . ARG C 1 290 ? 20.827 15.880 4.642 1.00 9.27 276 ARG C N 1
ATOM 9559 C CA . ARG C 1 290 ? 21.295 17.094 3.994 1.00 10.30 276 ARG C CA 1
ATOM 9560 C C . ARG C 1 290 ? 22.041 18.038 4.944 1.00 10.92 276 ARG C C 1
ATOM 9561 O O . ARG C 1 290 ? 22.784 18.902 4.479 1.00 16.91 276 ARG C O 1
ATOM 9569 N N . GLY C 1 291 ? 21.851 17.881 6.255 1.00 9.95 277 GLY C N 1
ATOM 9570 C CA . GLY C 1 291 ? 22.490 18.741 7.258 1.00 12.30 277 GLY C CA 1
ATOM 9571 C C . GLY C 1 291 ? 21.739 20.030 7.518 1.00 13.47 277 GLY C C 1
ATOM 9572 O O . GLY C 1 291 ? 22.305 20.930 8.154 1.00 15.23 277 GLY C O 1
ATOM 9573 N N . THR C 1 292 ? 20.473 20.122 7.072 1.00 11.86 278 THR C N 1
ATOM 9574 C CA . THR C 1 292 ? 19.709 21.384 7.143 1.00 10.17 278 THR C CA 1
ATOM 9575 C C . THR C 1 292 ? 18.867 21.516 8.426 1.00 10.39 278 THR C C 1
ATOM 9576 O O . THR C 1 292 ? 18.391 22.606 8.736 1.00 12.91 278 THR C O 1
ATOM 9580 N N . SER C 1 293 ? 18.679 20.412 9.137 1.00 10.92 279 SER C N 1
ATOM 9581 C CA . SER C 1 293 ? 17.995 20.389 10.411 1.00 10.46 279 SER C CA 1
ATOM 9582 C C . SER C 1 293 ? 18.944 20.772 11.531 1.00 12.01 279 SER C C 1
ATOM 9583 O O . SER C 1 293 ? 20.123 20.371 11.590 1.00 14.26 279 SER C O 1
ATOM 9586 N N . VAL C 1 294 ? 18.371 21.485 12.489 1.00 11.70 280 VAL C N 1
ATOM 9587 C CA . VAL C 1 294 ? 19.052 21.746 13.757 1.00 12.04 280 VAL C CA 1
ATOM 9588 C C . VAL C 1 294 ? 19.494 20.458 14.482 1.00 13.29 280 VAL C C 1
ATOM 9589 O O . VAL C 1 294 ? 20.436 20.460 15.256 1.00 16.54 280 VAL C O 1
ATOM 9593 N N . PHE C 1 295 ? 18.807 19.343 14.232 1.00 11.50 281 PHE C N 1
ATOM 9594 C CA . PHE C 1 295 ? 19.155 18.054 14.842 1.00 9.48 281 PHE C CA 1
ATOM 9595 C C . PHE C 1 295 ? 20.272 17.268 14.119 1.00 9.68 281 PHE C C 1
ATOM 9596 O O . PHE C 1 295 ? 20.617 16.168 14.541 1.00 12.96 281 PHE C O 1
ATOM 9604 N N . SER C 1 296 ? 20.761 17.812 13.009 1.00 10.81 282 SER C N 1
ATOM 9605 C CA . SER C 1 296 ? 21.709 17.094 12.169 1.00 12.38 282 SER C CA 1
ATOM 9606 C C . SER C 1 296 ? 22.981 16.884 12.988 1.00 11.77 282 SER C C 1
ATOM 9607 O O . SER C 1 296 ? 23.499 17.845 13.587 1.00 13.44 282 SER C O 1
ATOM 9610 N N . GLY C 1 297 ? 23.482 15.651 12.992 1.00 12.31 283 GLY C N 1
ATOM 9611 C CA . GLY C 1 297 ? 24.697 15.320 13.731 1.00 14.90 283 GLY C CA 1
ATOM 9612 C C . GLY C 1 297 ? 24.561 15.205 15.243 1.00 16.91 283 GLY C C 1
ATOM 9613 O O . GLY C 1 297 ? 25.557 14.937 15.917 1.00 20.29 283 GLY C O 1
ATOM 9614 N N . GLN C 1 298 ? 23.343 15.326 15.787 1.00 15.98 284 GLN C N 1
ATOM 9615 C CA . GLN C 1 298 ? 23.157 15.405 17.235 1.00 13.74 284 GLN C CA 1
ATOM 9616 C C . GLN C 1 298 ? 22.752 14.093 17.914 1.00 13.87 284 GLN C C 1
ATOM 9617 O O . GLN C 1 298 ? 22.388 14.107 19.095 1.00 15.14 284 GLN C O 1
ATOM 9623 N N . VAL C 1 299 ? 22.807 12.959 17.217 1.00 13.39 285 VAL C N 1
ATOM 9624 C CA . VAL C 1 299 ? 22.476 11.697 17.852 1.00 13.65 285 VAL C CA 1
ATOM 9625 C C . VAL C 1 299 ? 23.403 11.494 19.077 1.00 13.17 285 VAL C C 1
ATOM 9626 O O . VAL C 1 299 ? 24.624 11.723 18.998 1.00 20.77 285 VAL C O 1
ATOM 9630 N N . GLY C 1 300 ? 22.809 11.083 20.192 1.00 13.84 286 GLY C N 1
ATOM 9631 C CA . GLY C 1 300 ? 23.531 10.938 21.456 1.00 15.00 286 GLY C CA 1
ATOM 9632 C C . GLY C 1 300 ? 23.531 12.160 22.367 1.00 16.85 286 GLY C C 1
ATOM 9633 O O . GLY C 1 300 ? 23.925 12.054 23.539 1.00 18.98 286 GLY C O 1
ATOM 9634 N N . GLU C 1 301 ? 23.050 13.305 21.865 1.00 14.39 287 GLU C N 1
ATOM 9635 C CA . GLU C 1 301 ? 22.991 14.545 22.638 1.00 15.65 287 GLU C CA 1
ATOM 9636 C C . GLU C 1 301 ? 21.654 14.696 23.336 1.00 15.94 287 GLU C C 1
ATOM 9637 O O . GLU C 1 301 ? 20.645 14.175 22.885 1.00 15.63 287 GLU C O 1
ATOM 9643 N N . LEU C 1 302 ? 21.645 15.475 24.411 1.00 15.12 288 LEU C N 1
ATOM 9644 C CA . LEU C 1 302 ? 20.424 15.830 25.133 1.00 17.07 288 LEU C CA 1
ATOM 9645 C C . LEU C 1 302 ? 19.720 16.906 24.333 1.00 17.60 288 LEU C C 1
ATOM 9646 O O . LEU C 1 302 ? 20.229 18.022 24.202 1.00 20.63 288 LEU C O 1
ATOM 9651 N N . VAL C 1 303 ? 18.562 16.566 23.778 1.00 12.23 289 VAL C N 1
ATOM 9652 C CA . VAL C 1 303 ? 17.749 17.517 22.969 1.00 11.77 289 VAL C CA 1
ATOM 9653 C C . VAL C 1 303 ? 16.385 17.873 23.600 1.00 11.72 289 VAL C C 1
ATOM 9654 O O . VAL C 1 303 ? 15.542 18.633 23.003 1.00 10.24 289 VAL C O 1
ATOM 9658 N N . ALA C 1 304 ? 16.159 17.305 24.789 1.00 13.89 290 ALA C N 1
ATOM 9659 C CA . ALA C 1 304 ? 14.916 17.433 25.522 1.00 12.61 290 ALA C CA 1
ATOM 9660 C C . ALA C 1 304 ? 15.196 17.125 26.984 1.00 11.55 290 ALA C C 1
ATOM 9661 O O . ALA C 1 304 ? 16.242 16.552 27.344 1.00 13.50 290 ALA C O 1
ATOM 9663 N N . SER C 1 305 ? 14.246 17.456 27.836 1.00 14.05 291 SER C N 1
ATOM 9664 C CA . SER C 1 305 ? 14.439 17.165 29.239 1.00 14.16 291 SER C CA 1
ATOM 9665 C C . SER C 1 305 ? 14.506 15.642 29.433 1.00 14.63 291 SER C C 1
ATOM 9666 O O . SER C 1 305 ? 13.981 14.849 28.629 1.00 12.99 291 SER C O 1
ATOM 9669 N N . GLU C 1 306 ? 15.160 15.230 30.517 1.00 14.24 292 GLU C N 1
ATOM 9670 C CA . GLU C 1 306 ? 15.320 13.815 30.817 1.00 13.13 292 GLU C CA 1
ATOM 9671 C C . GLU C 1 306 ? 13.993 13.097 31.079 1.00 11.84 292 GLU C C 1
ATOM 9672 O O . GLU C 1 306 ? 13.933 11.880 31.020 1.00 14.07 292 GLU C O 1
ATOM 9678 N N . LEU C 1 307 ? 12.920 13.862 31.325 1.00 13.49 293 LEU C N 1
ATOM 9679 C CA . LEU C 1 307 ? 11.579 13.307 31.471 1.00 12.47 293 LEU C CA 1
ATOM 9680 C C . LEU C 1 307 ? 10.872 12.889 30.168 1.00 12.89 293 LEU C C 1
ATOM 9681 O O . LEU C 1 307 ? 9.784 12.300 30.213 1.00 14.41 293 LEU C O 1
ATOM 9686 N N . CYS C 1 308 ? 11.497 13.171 29.025 1.00 13.37 294 CYS C N 1
ATOM 9687 C CA . CYS C 1 308 ? 10.906 13.045 27.695 1.00 13.67 294 CYS C CA 1
ATOM 9688 C C . CYS C 1 308 ? 11.417 11.849 26.898 1.00 11.62 294 CYS C C 1
ATOM 9689 O O . CYS C 1 308 ? 12.577 11.763 26.569 1.00 12.08 294 CYS C O 1
ATOM 9692 N N . THR C 1 309 ? 10.516 10.934 26.602 1.00 9.68 295 THR C N 1
ATOM 9693 C CA . THR C 1 309 ? 10.726 9.893 25.592 1.00 10.70 295 THR C CA 1
ATOM 9694 C C . THR C 1 309 ? 9.655 10.088 24.509 1.00 11.27 295 THR C C 1
ATOM 9695 O O . THR C 1 309 ? 8.466 10.093 24.800 1.00 10.38 295 THR C O 1
ATOM 9699 N N . VAL C 1 310 ? 10.113 10.297 23.276 1.00 10.90 296 VAL C N 1
ATOM 9700 C CA . VAL C 1 310 ? 9.223 10.570 22.138 1.00 10.01 296 VAL C CA 1
ATOM 9701 C C . VAL C 1 310 ? 9.424 9.483 21.101 1.00 7.52 296 VAL C C 1
ATOM 9702 O O . VAL C 1 310 ? 10.553 9.171 20.703 1.00 9.13 296 VAL C O 1
ATOM 9706 N N . VAL C 1 311 ? 8.291 8.926 20.680 1.00 9.62 297 VAL C N 1
ATOM 9707 C CA . VAL C 1 311 ? 8.271 7.859 19.719 1.00 7.07 297 VAL C CA 1
ATOM 9708 C C . VAL C 1 311 ? 7.474 8.293 18.460 1.00 8.63 297 VAL C C 1
ATOM 9709 O O . VAL C 1 311 ? 6.602 9.169 18.516 1.00 9.46 297 VAL C O 1
ATOM 9713 N N . ASP C 1 312 ? 7.781 7.649 17.329 1.00 8.32 298 ASP C N 1
ATOM 9714 C CA . ASP C 1 312 ? 6.911 7.659 16.135 1.00 8.21 298 ASP C CA 1
ATOM 9715 C C . ASP C 1 312 ? 6.555 6.208 15.892 1.00 8.61 298 ASP C C 1
ATOM 9716 O O . ASP C 1 312 ? 7.441 5.364 15.729 1.00 9.50 298 ASP C O 1
ATOM 9721 N N . ASP C 1 313 ? 5.257 5.922 15.926 1.00 9.19 299 ASP C N 1
ATOM 9722 C CA . ASP C 1 313 ? 4.774 4.559 16.022 1.00 8.40 299 ASP C CA 1
ATOM 9723 C C . ASP C 1 313 ? 3.775 4.282 14.875 1.00 10.13 299 ASP C C 1
ATOM 9724 O O . ASP C 1 313 ? 2.597 4.700 14.974 1.00 10.33 299 ASP C O 1
ATOM 9729 N N . GLY C 1 314 ? 4.226 3.594 13.804 1.00 8.99 300 GLY C N 1
ATOM 9730 C CA . GLY C 1 314 ? 3.384 3.237 12.698 1.00 9.55 300 GLY C CA 1
ATOM 9731 C C . GLY C 1 314 ? 2.521 2.002 12.922 1.00 8.20 300 GLY C C 1
ATOM 9732 O O . GLY C 1 314 ? 1.761 1.621 12.009 1.00 9.70 300 GLY C O 1
ATOM 9733 N N . THR C 1 315 ? 2.643 1.373 14.107 1.00 9.27 301 THR C N 1
ATOM 9734 C CA . THR C 1 315 ? 2.069 0.042 14.343 1.00 9.86 301 THR C CA 1
ATOM 9735 C C . THR C 1 315 ? 0.709 -0.004 15.054 1.00 8.48 301 THR C C 1
ATOM 9736 O O . THR C 1 315 ? 0.215 -1.085 15.374 1.00 11.27 301 THR C O 1
ATOM 9740 N N . MET C 1 316 ? 0.137 1.150 15.365 1.00 9.57 302 MET C N 1
ATOM 9741 C CA . MET C 1 316 ? -1.037 1.230 16.218 1.00 10.40 302 MET C CA 1
ATOM 9742 C C . MET C 1 316 ? -2.294 0.793 15.480 1.00 9.73 302 MET C C 1
ATOM 9743 O O . MET C 1 316 ? -2.745 1.410 14.495 1.00 10.96 302 MET C O 1
ATOM 9748 N N . VAL C 1 317 ? -2.904 -0.281 15.972 1.00 9.18 303 VAL C N 1
ATOM 9749 C CA . VAL C 1 317 ? -4.079 -0.809 15.315 1.00 11.30 303 VAL C CA 1
ATOM 9750 C C . VAL C 1 317 ? -5.188 0.264 15.165 1.00 10.53 303 VAL C C 1
ATOM 9751 O O . VAL C 1 317 ? -5.486 1.027 16.102 1.00 9.89 303 VAL C O 1
ATOM 9755 N N . ASP C 1 318 ? -5.776 0.312 13.968 1.00 9.42 304 ASP C N 1
ATOM 9756 C CA . ASP C 1 318 ? -6.946 1.164 13.646 1.00 9.87 304 ASP C CA 1
ATOM 9757 C C . ASP C 1 318 ? -6.723 2.683 13.613 1.00 8.95 304 ASP C C 1
ATOM 9758 O O . ASP C 1 318 ? -7.651 3.429 13.354 1.00 9.57 304 ASP C O 1
ATOM 9763 N N . ARG C 1 319 ? -5.512 3.151 13.899 1.00 8.32 305 ARG C N 1
ATOM 9764 C CA . ARG C 1 319 ? -5.281 4.576 13.997 1.00 9.79 305 ARG C CA 1
ATOM 9765 C C . ARG C 1 319 ? -5.063 5.246 12.639 1.00 8.10 305 ARG C C 1
ATOM 9766 O O . ARG C 1 319 ? -4.432 4.725 11.725 1.00 8.87 305 ARG C O 1
ATOM 9774 N N . ARG C 1 320 ? -5.592 6.463 12.546 1.00 8.55 306 ARG C N 1
ATOM 9775 C CA . ARG C 1 320 ? -5.421 7.308 11.376 1.00 8.63 306 ARG C CA 1
ATOM 9776 C C . ARG C 1 320 ? -3.983 7.419 10.866 1.00 7.81 306 ARG C C 1
ATOM 9777 O O . ARG C 1 320 ? -3.769 7.382 9.677 1.00 8.01 306 ARG C O 1
ATOM 9785 N N . GLY C 1 321 ? -3.023 7.583 11.780 1.00 9.12 307 GLY C N 1
ATOM 9786 C CA . GLY C 1 321 ? -1.619 7.729 11.435 1.00 10.38 307 GLY C CA 1
ATOM 9787 C C . GLY C 1 321 ? -0.818 6.481 11.146 1.00 10.10 307 GLY C C 1
ATOM 9788 O O . GLY C 1 321 ? 0.319 6.619 10.756 1.00 10.69 307 GLY C O 1
ATOM 9789 N N . SER C 1 322 ? -1.403 5.299 11.323 1.00 9.41 308 SER C N 1
ATOM 9790 C CA . SER C 1 322 ? -0.658 4.059 11.180 1.00 9.61 308 SER C CA 1
ATOM 9791 C C . SER C 1 322 ? -0.443 3.664 9.717 1.00 8.59 308 SER C C 1
ATOM 9792 O O . SER C 1 322 ? -1.177 4.089 8.828 1.00 9.57 308 SER C O 1
ATOM 9795 N N . VAL C 1 323 ? 0.583 2.830 9.512 1.00 9.24 309 VAL C N 1
ATOM 9796 C CA . VAL C 1 323 ? 0.968 2.319 8.206 1.00 7.54 309 VAL C CA 1
ATOM 9797 C C . VAL C 1 323 ? 1.314 0.842 8.317 1.00 8.30 309 VAL C C 1
ATOM 9798 O O . VAL C 1 323 ? 2.384 0.485 8.798 1.00 8.37 309 VAL C O 1
ATOM 9802 N N . ALA C 1 324 ? 0.390 -0.028 7.901 1.00 7.60 310 ALA C N 1
ATOM 9803 C CA . ALA C 1 324 ? 0.647 -1.483 7.916 1.00 8.62 310 ALA C CA 1
ATOM 9804 C C . ALA C 1 324 ? 1.888 -1.804 7.089 1.00 9.28 310 ALA C C 1
ATOM 9805 O O . ALA C 1 324 ? 2.792 -2.522 7.542 1.00 10.75 310 ALA C O 1
ATOM 9807 N N . ILE C 1 325 ? 1.943 -1.222 5.895 1.00 8.70 311 ILE C N 1
ATOM 9808 C CA . ILE C 1 325 ? 3.183 -0.922 5.205 1.00 8.88 311 ILE C CA 1
ATOM 9809 C C . ILE C 1 325 ? 3.197 0.572 4.875 1.00 8.94 311 ILE C C 1
ATOM 9810 O O . ILE C 1 325 ? 2.149 1.156 4.681 1.00 8.40 311 ILE C O 1
ATOM 9815 N N . ASP C 1 326 ? 4.375 1.179 4.843 1.00 7.65 312 ASP C N 1
ATOM 9816 C CA . ASP C 1 326 ? 4.559 2.495 4.241 1.00 7.17 312 ASP C CA 1
ATOM 9817 C C . ASP C 1 326 ? 4.492 2.372 2.723 1.00 8.14 312 ASP C C 1
ATOM 9818 O O . ASP C 1 326 ? 4.203 1.287 2.184 1.00 8.59 312 ASP C O 1
ATOM 9823 N N . ASP C 1 327 ? 4.681 3.500 2.025 1.00 8.70 313 ASP C N 1
ATOM 9824 C CA . ASP C 1 327 ? 4.483 3.499 0.574 1.00 8.00 313 ASP C CA 1
ATOM 9825 C C . ASP C 1 327 ? 5.675 2.878 -0.191 1.00 9.04 313 ASP C C 1
ATOM 9826 O O . ASP C 1 327 ? 5.629 2.756 -1.405 1.00 9.55 313 ASP C O 1
ATOM 9831 N N . GLU C 1 328 ? 6.719 2.478 0.537 1.00 8.52 314 GLU C N 1
ATOM 9832 C CA . GLU C 1 328 ? 7.818 1.691 -0.020 1.00 9.24 314 GLU C CA 1
ATOM 9833 C C . GLU C 1 328 ? 7.723 0.213 0.317 1.00 8.66 314 GLU C C 1
ATOM 9834 O O . GLU C 1 328 ? 8.617 -0.562 -0.016 1.00 11.50 314 GLU C O 1
ATOM 9840 N N . GLY C 1 329 ? 6.666 -0.193 0.997 1.00 9.21 315 GLY C N 1
ATOM 9841 C CA . GLY C 1 329 ? 6.484 -1.584 1.369 1.00 9.58 315 GLY C CA 1
ATOM 9842 C C . GLY C 1 329 ? 7.156 -1.969 2.674 1.00 9.83 315 GLY C C 1
ATOM 9843 O O . GLY C 1 329 ? 7.169 -3.156 3.005 1.00 12.19 315 GLY C O 1
ATOM 9844 N N . THR C 1 330 ? 7.681 -1.000 3.424 1.00 9.40 316 THR C N 1
ATOM 9845 C CA . THR C 1 330 ? 8.327 -1.282 4.718 1.00 9.29 316 THR C CA 1
ATOM 9846 C C . THR C 1 330 ? 7.268 -1.308 5.808 1.00 8.97 316 THR C C 1
ATOM 9847 O O . THR C 1 330 ? 6.540 -0.319 5.967 1.00 10.58 316 THR C O 1
ATOM 9851 N N . PRO C 1 331 ? 7.117 -2.426 6.544 1.00 8.94 317 PRO C N 1
ATOM 9852 C CA . PRO C 1 331 ? 6.106 -2.454 7.588 1.00 9.78 317 PRO C CA 1
ATOM 9853 C C . PRO C 1 331 ? 6.259 -1.351 8.618 1.00 7.96 317 PRO C C 1
ATOM 9854 O O . PRO C 1 331 ? 7.392 -1.015 9.000 1.00 9.53 317 PRO C O 1
ATOM 9858 N N . GLY C 1 332 ? 5.139 -0.814 9.097 1.00 9.17 318 GLY C N 1
ATOM 9859 C CA . GLY C 1 332 ? 5.209 0.210 10.149 1.00 10.01 318 GLY C CA 1
ATOM 9860 C C . GLY C 1 332 ? 5.964 -0.287 11.371 1.00 10.26 318 GLY C C 1
ATOM 9861 O O . GLY C 1 332 ? 5.917 -1.461 11.664 1.00 10.31 318 GLY C O 1
ATOM 9862 N N . GLN C 1 333 ? 6.669 0.622 12.050 1.00 9.19 319 GLN C N 1
ATOM 9863 C CA . GLN C 1 333 ? 7.513 0.291 13.206 1.00 9.91 319 GLN C CA 1
ATOM 9864 C C . GLN C 1 333 ? 7.280 1.261 14.364 1.00 10.02 319 GLN C C 1
ATOM 9865 O O . GLN C 1 333 ? 6.837 2.382 14.173 1.00 10.89 319 GLN C O 1
ATOM 9871 N N . TYR C 1 334 ? 7.616 0.784 15.565 1.00 10.57 320 TYR C N 1
ATOM 9872 C CA . TYR C 1 334 ? 7.652 1.565 16.796 1.00 9.83 320 TYR C CA 1
ATOM 9873 C C . TYR C 1 334 ? 9.092 2.083 16.870 1.00 8.74 320 TYR C C 1
ATOM 9874 O O . TYR C 1 334 ? 10.011 1.310 17.113 1.00 12.15 320 TYR C O 1
ATOM 9883 N N . ASN C 1 335 ? 9.288 3.369 16.612 1.00 10.36 321 ASN C N 1
ATOM 9884 C CA . ASN C 1 335 ? 10.614 3.978 16.549 1.00 9.83 321 ASN C CA 1
ATOM 9885 C C . ASN C 1 335 ? 10.798 4.984 17.681 1.00 10.75 321 ASN C C 1
ATOM 9886 O O . ASN C 1 335 ? 10.078 5.987 17.760 1.00 10.25 321 ASN C O 1
ATOM 9891 N N . VAL C 1 336 ? 11.724 4.687 18.584 1.00 11.40 322 VAL C N 1
ATOM 9892 C CA . VAL C 1 336 ? 12.041 5.591 19.666 1.00 11.49 322 VAL C CA 1
ATOM 9893 C C . VAL C 1 336 ? 12.999 6.629 19.115 1.00 10.47 322 VAL C C 1
ATOM 9894 O O . VAL C 1 336 ? 14.110 6.314 18.710 1.00 14.56 322 VAL C O 1
ATOM 9898 N N . LEU C 1 337 ? 12.570 7.878 19.123 1.00 9.19 323 LEU C N 1
ATOM 9899 C CA . LEU C 1 337 ? 13.343 8.969 18.540 1.00 9.80 323 LEU C CA 1
ATOM 9900 C C . LEU C 1 337 ? 14.219 9.643 19.601 1.00 9.06 323 LEU C C 1
ATOM 9901 O O . LEU C 1 337 ? 15.379 9.957 19.340 1.00 12.01 323 LEU C O 1
ATOM 9906 N N . ILE C 1 338 ? 13.605 9.939 20.748 1.00 11.80 324 ILE C N 1
ATOM 9907 C CA . ILE C 1 338 ? 14.276 10.582 21.888 1.00 10.30 324 ILE C CA 1
ATOM 9908 C C . ILE C 1 338 ? 13.972 9.693 23.090 1.00 9.21 324 ILE C C 1
ATOM 9909 O O . ILE C 1 338 ? 12.833 9.341 23.307 1.00 9.25 324 ILE C O 1
ATOM 9914 N N . GLU C 1 339 ? 15.003 9.292 23.845 1.00 10.87 325 GLU C N 1
ATOM 9915 C CA . GLU C 1 339 ? 14.816 8.419 25.018 1.00 11.43 325 GLU C CA 1
ATOM 9916 C C . GLU C 1 339 ? 15.449 9.070 26.238 1.00 12.58 325 GLU C C 1
ATOM 9917 O O . GLU C 1 339 ? 16.618 9.347 26.237 1.00 13.08 325 GLU C O 1
ATOM 9923 N N . ASN C 1 340 ? 14.620 9.391 27.223 1.00 12.90 326 ASN C N 1
ATOM 9924 C CA . ASN C 1 340 ? 15.078 10.113 28.406 1.00 12.58 326 ASN C CA 1
ATOM 9925 C C . ASN C 1 340 ? 15.880 11.365 28.072 1.00 13.23 326 ASN C C 1
ATOM 9926 O O . ASN C 1 340 ? 16.951 11.629 28.615 1.00 14.89 326 ASN C O 1
ATOM 9931 N N . GLY C 1 341 ? 15.371 12.109 27.095 1.00 12.62 327 GLY C N 1
ATOM 9932 C CA . GLY C 1 341 ? 15.993 13.339 26.625 1.00 13.51 327 GLY C CA 1
ATOM 9933 C C . GLY C 1 341 ? 17.061 13.232 25.538 1.00 10.47 327 GLY C C 1
ATOM 9934 O O . GLY C 1 341 ? 17.420 14.245 24.944 1.00 12.42 327 GLY C O 1
ATOM 9935 N N A ILE C 1 342 ? 17.556 12.020 25.297 0.50 10.51 328 ILE C N 1
ATOM 9936 N N B ILE C 1 342 ? 17.533 12.014 25.272 0.50 10.03 328 ILE C N 1
ATOM 9937 C CA A ILE C 1 342 ? 18.702 11.793 24.430 0.50 12.59 328 ILE C CA 1
ATOM 9938 C CA B ILE C 1 342 ? 18.693 11.754 24.440 0.50 12.67 328 ILE C CA 1
ATOM 9939 C C A ILE C 1 342 ? 18.234 11.418 23.031 0.50 11.28 328 ILE C C 1
ATOM 9940 C C B ILE C 1 342 ? 18.205 11.436 23.036 0.50 11.35 328 ILE C C 1
ATOM 9941 O O A ILE C 1 342 ? 17.413 10.505 22.864 0.50 11.44 328 ILE C O 1
ATOM 9942 O O B ILE C 1 342 ? 17.320 10.591 22.878 0.50 11.12 328 ILE C O 1
ATOM 9951 N N . LEU C 1 343 ? 18.775 12.095 22.027 1.00 11.22 329 LEU C N 1
ATOM 9952 C CA . LEU C 1 343 ? 18.409 11.806 20.636 1.00 11.64 329 LEU C CA 1
ATOM 9953 C C . LEU C 1 343 ? 18.949 10.444 20.220 1.00 12.37 329 LEU C C 1
ATOM 9954 O O . LEU C 1 343 ? 20.157 10.212 20.281 1.00 13.33 329 LEU C O 1
ATOM 9959 N N A LYS C 1 344 ? 18.048 9.570 19.772 0.50 10.97 330 LYS C N 1
ATOM 9960 N N B LYS C 1 344 ? 18.053 9.558 19.774 0.50 11.18 330 LYS C N 1
ATOM 9961 C CA A LYS C 1 344 ? 18.407 8.215 19.358 0.50 10.49 330 LYS C CA 1
ATOM 9962 C CA B LYS C 1 344 ? 18.407 8.197 19.354 0.50 10.74 330 LYS C CA 1
ATOM 9963 C C A LYS C 1 344 ? 18.575 8.047 17.849 0.50 13.18 330 LYS C C 1
ATOM 9964 C C B LYS C 1 344 ? 18.570 8.035 17.843 0.50 13.45 330 LYS C C 1
ATOM 9965 O O A LYS C 1 344 ? 19.433 7.284 17.407 0.50 14.18 330 LYS C O 1
ATOM 9966 O O B LYS C 1 344 ? 19.407 7.249 17.393 0.50 14.07 330 LYS C O 1
ATOM 9977 N N . GLY C 1 345 ? 17.766 8.735 17.047 1.00 11.72 331 GLY C N 1
ATOM 9978 C CA . GLY C 1 345 ? 17.866 8.611 15.608 1.00 10.60 331 GLY C CA 1
ATOM 9979 C C . GLY C 1 345 ? 16.700 9.222 14.887 1.00 10.05 331 GLY C C 1
ATOM 9980 O O . GLY C 1 345 ? 15.862 9.886 15.480 1.00 10.49 331 GLY C O 1
ATOM 9981 N N . TYR C 1 346 ? 16.695 8.964 13.590 1.00 10.20 332 TYR C N 1
ATOM 9982 C CA . TYR C 1 346 ? 15.830 9.662 12.629 1.00 10.56 332 TYR C CA 1
ATOM 9983 C C . TYR C 1 346 ? 14.834 8.741 11.914 1.00 10.09 332 TYR C C 1
ATOM 9984 O O . TYR C 1 346 ? 15.087 7.553 11.769 1.00 10.26 332 TYR C O 1
ATOM 9993 N N . MET C 1 347 ? 13.708 9.321 11.481 1.00 8.17 333 MET C N 1
ATOM 9994 C CA . MET C 1 347 ? 12.753 8.619 10.639 1.00 8.48 333 MET C CA 1
ATOM 9995 C C . MET C 1 347 ? 13.274 8.622 9.226 1.00 8.17 333 MET C C 1
ATOM 9996 O O . MET C 1 347 ? 13.771 9.637 8.759 1.00 9.87 333 MET C O 1
ATOM 10001 N N . GLN C 1 348 ? 13.157 7.471 8.554 1.00 7.34 334 GLN C N 1
ATOM 10002 C CA . GLN C 1 348 ? 13.746 7.315 7.229 1.00 8.39 334 GLN C CA 1
ATOM 10003 C C . GLN C 1 348 ? 12.794 6.912 6.115 1.00 9.17 334 GLN C C 1
ATOM 10004 O O . GLN C 1 348 ? 11.718 6.365 6.356 1.00 10.27 334 GLN C O 1
ATOM 10010 N N . ASP C 1 349 ? 13.212 7.203 4.890 1.00 7.95 335 ASP C N 1
ATOM 10011 C CA . ASP C 1 349 ? 12.764 6.498 3.703 1.00 8.41 335 ASP C CA 1
ATOM 10012 C C . ASP C 1 349 ? 13.987 5.712 3.150 1.00 10.11 335 ASP C C 1
ATOM 10013 O O . ASP C 1 349 ? 15.085 5.832 3.660 1.00 12.47 335 ASP C O 1
ATOM 10018 N N . LYS C 1 350 ? 13.792 4.921 2.101 1.00 9.98 336 LYS C N 1
ATOM 10019 C CA . LYS C 1 350 ? 14.892 4.124 1.604 1.00 8.62 336 LYS C CA 1
ATOM 10020 C C . LYS C 1 350 ? 16.064 4.943 1.099 1.00 8.28 336 LYS C C 1
ATOM 10021 O O . LYS C 1 350 ? 17.204 4.580 1.350 1.00 10.76 336 LYS C O 1
ATOM 10027 N N . LEU C 1 351 ? 15.767 6.020 0.384 1.00 11.02 337 LEU C N 1
ATOM 10028 C CA . LEU C 1 351 ? 16.788 6.889 -0.189 1.00 11.49 337 LEU C CA 1
ATOM 10029 C C . LEU C 1 351 ? 17.677 7.468 0.903 1.00 11.47 337 LEU C C 1
ATOM 10030 O O . LEU C 1 351 ? 18.911 7.337 0.866 1.00 12.44 337 LEU C O 1
ATOM 10035 N N . ASN C 1 352 ? 17.071 8.103 1.898 1.00 10.18 338 ASN C N 1
ATOM 10036 C CA . ASN C 1 352 ? 17.873 8.753 2.931 1.00 10.39 338 ASN C CA 1
ATOM 10037 C C . ASN C 1 352 ? 18.540 7.767 3.855 1.00 12.05 338 ASN C C 1
ATOM 10038 O O . ASN C 1 352 ? 19.654 8.022 4.312 1.00 14.60 338 ASN C O 1
ATOM 10043 N N . ALA C 1 353 ? 17.913 6.611 4.089 1.00 11.50 339 ALA C N 1
ATOM 10044 C CA . ALA C 1 353 ? 18.542 5.575 4.921 1.00 12.61 339 ALA C CA 1
ATOM 10045 C C . ALA C 1 353 ? 19.848 5.123 4.273 1.00 12.15 339 ALA C C 1
ATOM 10046 O O . ALA C 1 353 ? 20.885 4.989 4.951 1.00 14.69 339 ALA C O 1
ATOM 10048 N N A ARG C 1 354 ? 19.816 4.900 2.958 0.50 11.78 340 ARG C N 1
ATOM 10049 N N B ARG C 1 354 ? 19.796 4.859 2.968 0.50 12.19 340 ARG C N 1
ATOM 10050 C CA A ARG C 1 354 ? 21.027 4.478 2.263 0.50 11.48 340 ARG C CA 1
ATOM 10051 C CA B ARG C 1 354 ? 20.994 4.476 2.229 0.50 12.34 340 ARG C CA 1
ATOM 10052 C C A ARG C 1 354 ? 22.121 5.531 2.420 0.50 12.11 340 ARG C C 1
ATOM 10053 C C B ARG C 1 354 ? 22.116 5.513 2.338 0.50 13.51 340 ARG C C 1
ATOM 10054 O O A ARG C 1 354 ? 23.263 5.203 2.785 0.50 14.89 340 ARG C O 1
ATOM 10055 O O B ARG C 1 354 ? 23.279 5.159 2.593 0.50 16.21 340 ARG C O 1
ATOM 10070 N N . LEU C 1 355 ? 21.769 6.782 2.153 1.00 11.53 341 LEU C N 1
ATOM 10071 C CA . LEU C 1 355 ? 22.765 7.862 2.155 1.00 10.71 341 LEU C CA 1
ATOM 10072 C C . LEU C 1 355 ? 23.364 8.126 3.556 1.00 13.29 341 LEU C C 1
ATOM 10073 O O . LEU C 1 355 ? 24.509 8.567 3.665 1.00 17.14 341 LEU C O 1
ATOM 10078 N N . MET C 1 356 ? 22.592 7.847 4.609 1.00 11.42 342 MET C N 1
ATOM 10079 C CA . MET C 1 356 ? 23.045 7.995 5.994 1.00 11.73 342 MET C CA 1
ATOM 10080 C C . MET C 1 356 ? 23.687 6.744 6.588 1.00 12.34 342 MET C C 1
ATOM 10081 O O . MET C 1 356 ? 24.113 6.778 7.751 1.00 13.04 342 MET C O 1
ATOM 10086 N N . GLY C 1 357 ? 23.793 5.668 5.812 1.00 11.27 343 GLY C N 1
ATOM 10087 C CA . GLY C 1 357 ? 24.299 4.413 6.353 1.00 11.81 343 GLY C CA 1
ATOM 10088 C C . GLY C 1 357 ? 23.413 3.809 7.418 1.00 13.04 343 GLY C C 1
ATOM 10089 O O . GLY C 1 357 ? 23.909 3.113 8.317 1.00 17.48 343 GLY C O 1
ATOM 10090 N N A MET C 1 358 ? 22.101 4.036 7.283 0.50 13.19 344 MET C N 1
ATOM 10091 N N B MET C 1 358 ? 22.109 4.070 7.337 0.50 12.59 344 MET C N 1
ATOM 10092 C CA A MET C 1 358 ? 21.116 3.600 8.268 0.50 13.49 344 MET C CA 1
ATOM 10093 C CA B MET C 1 358 ? 21.151 3.538 8.304 0.50 14.29 344 MET C CA 1
ATOM 10094 C C A MET C 1 358 ? 20.148 2.645 7.561 0.50 15.63 344 MET C C 1
ATOM 10095 C C B MET C 1 358 ? 20.141 2.668 7.555 0.50 16.18 344 MET C C 1
ATOM 10096 O O A MET C 1 358 ? 20.430 2.200 6.447 0.50 15.20 344 MET C O 1
ATOM 10097 O O B MET C 1 358 ? 20.380 2.319 6.398 0.50 16.83 344 MET C O 1
ATOM 10106 N N . THR C 1 359 ? 19.042 2.305 8.212 1.00 14.24 345 THR C N 1
ATOM 10107 C CA . THR C 1 359 ? 18.089 1.343 7.689 1.00 14.66 345 THR C CA 1
ATOM 10108 C C . THR C 1 359 ? 16.684 1.937 7.596 1.00 13.65 345 THR C C 1
ATOM 10109 O O . THR C 1 359 ? 16.336 2.869 8.306 1.00 14.08 345 THR C O 1
ATOM 10113 N N . PRO C 1 360 ? 15.869 1.395 6.703 1.00 9.81 346 PRO C N 1
ATOM 10114 C CA . PRO C 1 360 ? 14.484 1.869 6.650 1.00 10.36 346 PRO C CA 1
ATOM 10115 C C . PRO C 1 360 ? 13.808 1.758 8.014 1.00 10.53 346 PRO C C 1
ATOM 10116 O O . PRO C 1 360 ? 14.087 0.802 8.777 1.00 12.00 346 PRO C O 1
ATOM 10120 N N . THR C 1 361 ? 12.868 2.643 8.289 1.00 10.93 347 THR C N 1
ATOM 10121 C CA . THR C 1 361 ? 12.197 2.669 9.573 1.00 9.71 347 THR C CA 1
ATOM 10122 C C . THR C 1 361 ? 10.686 2.525 9.476 1.00 10.19 347 THR C C 1
ATOM 10123 O O . THR C 1 361 ? 9.977 2.522 10.497 1.00 10.58 347 THR C O 1
ATOM 10127 N N . GLY C 1 362 ? 10.165 2.500 8.254 1.00 9.67 348 GLY C N 1
ATOM 10128 C CA . GLY C 1 362 ? 8.703 2.448 8.043 1.00 11.33 348 GLY C CA 1
ATOM 10129 C C . GLY C 1 362 ? 8.066 3.839 7.953 1.00 9.14 348 GLY C C 1
ATOM 10130 O O . GLY C 1 362 ? 6.892 4.016 8.287 1.00 9.68 348 GLY C O 1
ATOM 10131 N N . ASN C 1 363 ? 8.857 4.827 7.509 1.00 7.53 349 ASN C N 1
ATOM 10132 C CA . ASN C 1 363 ? 8.425 6.219 7.430 1.00 7.59 349 ASN C CA 1
ATOM 10133 C C . ASN C 1 363 ? 8.459 6.785 6.001 1.00 7.47 349 ASN C C 1
ATOM 10134 O O . ASN C 1 363 ? 8.386 7.992 5.810 1.00 8.04 349 ASN C O 1
ATOM 10139 N N . GLY C 1 364 ? 8.555 5.918 4.999 1.00 7.72 350 GLY C N 1
ATOM 10140 C CA . GLY C 1 364 ? 8.581 6.343 3.576 1.00 7.34 350 GLY C CA 1
ATOM 10141 C C . GLY C 1 364 ? 7.164 6.509 3.075 1.00 8.57 350 GLY C C 1
ATOM 10142 O O . GLY C 1 364 ? 6.565 5.533 2.669 1.00 7.85 350 GLY C O 1
ATOM 10143 N N . ARG C 1 365 ? 6.673 7.744 3.000 1.00 7.13 351 ARG C N 1
ATOM 10144 C CA . ARG C 1 365 ? 5.281 8.027 2.678 1.00 7.72 351 ARG C CA 1
ATOM 10145 C C . ARG C 1 365 ? 5.157 9.008 1.535 1.00 7.13 351 ARG C C 1
ATOM 10146 O O . ARG C 1 365 ? 5.922 9.952 1.443 1.00 7.84 351 ARG C O 1
ATOM 10154 N N . ARG C 1 366 ? 4.127 8.810 0.719 1.00 7.06 352 ARG C N 1
ATOM 10155 C CA . ARG C 1 366 ? 3.778 9.684 -0.418 1.00 7.09 352 ARG C CA 1
ATOM 10156 C C . ARG C 1 366 ? 2.288 9.951 -0.403 1.00 8.68 352 ARG C C 1
ATOM 10157 O O . ARG C 1 366 ? 1.505 9.114 -0.001 1.00 9.29 352 ARG C O 1
ATOM 10165 N N . GLU C 1 367 ? 1.908 11.168 -0.780 1.00 9.07 353 GLU C N 1
ATOM 10166 C CA . GLU C 1 367 ? 0.490 11.527 -0.812 1.00 7.86 353 GLU C CA 1
ATOM 10167 C C . GLU C 1 367 ? -0.325 10.651 -1.769 1.00 8.15 353 GLU C C 1
ATOM 10168 O O . GLU C 1 367 ? -1.473 10.308 -1.479 1.00 10.65 353 GLU C O 1
ATOM 10174 N N . SER C 1 368 ? 0.253 10.354 -2.935 1.00 7.43 354 SER C N 1
ATOM 10175 C CA . SER C 1 368 ? -0.358 9.454 -3.908 1.00 8.39 354 SER C CA 1
ATOM 10176 C C . SER C 1 368 ? 0.698 8.965 -4.872 1.00 7.15 354 SER C C 1
ATOM 10177 O O . SER C 1 368 ? 1.872 9.355 -4.799 1.00 7.57 354 SER C O 1
ATOM 10180 N N . TYR C 1 369 ? 0.265 8.171 -5.845 1.00 8.33 355 TYR C N 1
ATOM 10181 C CA . TYR C 1 369 ? 1.120 7.723 -6.941 1.00 8.79 355 TYR C CA 1
ATOM 10182 C C . TYR C 1 369 ? 1.753 8.871 -7.732 1.00 7.32 355 TYR C C 1
ATOM 10183 O O . TYR C 1 369 ? 2.755 8.671 -8.434 1.00 8.71 355 TYR C O 1
ATOM 10192 N N . ALA C 1 370 ? 1.141 10.063 -7.670 1.00 9.10 356 ALA C N 1
ATOM 10193 C CA . ALA C 1 370 ? 1.582 11.213 -8.417 1.00 8.70 356 ALA C CA 1
ATOM 10194 C C . ALA C 1 370 ? 2.606 12.091 -7.694 1.00 7.71 356 ALA C C 1
ATOM 10195 O O . ALA C 1 370 ? 2.939 13.180 -8.185 1.00 8.34 356 ALA C O 1
ATOM 10197 N N . HIS C 1 371 ? 3.103 11.627 -6.543 1.00 8.63 357 HIS C N 1
ATOM 10198 C CA . HIS C 1 371 ? 4.023 12.371 -5.721 1.00 9.44 357 HIS C CA 1
ATOM 10199 C C . HIS C 1 371 ? 5.139 11.449 -5.268 1.00 8.77 357 HIS C C 1
ATOM 10200 O O . HIS C 1 371 ? 4.939 10.270 -5.095 1.00 9.90 357 HIS C O 1
ATOM 10207 N N . LEU C 1 372 ? 6.298 12.033 -4.983 1.00 9.60 358 LEU C N 1
ATOM 10208 C CA . LEU C 1 372 ? 7.458 11.303 -4.458 1.00 9.87 358 LEU C CA 1
ATOM 10209 C C . LEU C 1 372 ? 7.325 11.001 -2.967 1.00 9.02 358 LEU C C 1
ATOM 10210 O O . LEU C 1 372 ? 6.894 11.845 -2.202 1.00 9.36 358 LEU C O 1
ATOM 10215 N N . PRO C 1 373 ? 7.729 9.801 -2.525 1.00 8.96 359 PRO C N 1
ATOM 10216 C CA . PRO C 1 373 ? 7.831 9.574 -1.088 1.00 10.43 359 PRO C CA 1
ATOM 10217 C C . PRO C 1 373 ? 9.008 10.291 -0.475 1.00 8.21 359 PRO C C 1
ATOM 10218 O O . PRO C 1 373 ? 9.948 10.673 -1.174 1.00 9.92 359 PRO C O 1
ATOM 10222 N N . MET C 1 374 ? 8.861 10.534 0.816 1.00 7.50 360 MET C N 1
ATOM 10223 C CA . MET C 1 374 ? 9.928 11.068 1.624 1.00 7.52 360 MET C CA 1
ATOM 10224 C C . MET C 1 374 ? 9.705 10.631 3.073 1.00 7.30 360 MET C C 1
ATOM 10225 O O . MET C 1 374 ? 8.683 10.030 3.395 1.00 8.51 360 MET C O 1
ATOM 10230 N N . PRO C 1 375 ? 10.686 10.907 3.970 1.00 6.45 361 PRO C N 1
ATOM 10231 C CA . PRO C 1 375 ? 10.485 10.572 5.375 1.00 7.34 361 PRO C CA 1
ATOM 10232 C C . PRO C 1 375 ? 9.356 11.423 5.974 1.00 7.26 361 PRO C C 1
ATOM 10233 O O . PRO C 1 375 ? 9.385 12.657 5.831 1.00 8.58 361 PRO C O 1
ATOM 10237 N N . ARG C 1 376 ? 8.378 10.755 6.582 1.00 7.55 362 ARG C N 1
ATOM 10238 C CA . ARG C 1 376 ? 7.178 11.376 7.119 1.00 7.30 362 ARG C CA 1
ATOM 10239 C C . ARG C 1 376 ? 6.776 10.648 8.409 1.00 7.17 362 ARG C C 1
ATOM 10240 O O . ARG C 1 376 ? 7.037 9.451 8.560 1.00 8.84 362 ARG C O 1
ATOM 10248 N N . MET C 1 377 ? 6.048 11.358 9.259 1.00 7.28 363 MET C N 1
ATOM 10249 C CA . MET C 1 377 ? 5.528 10.862 10.509 1.00 8.02 363 MET C CA 1
ATOM 10250 C C . MET C 1 377 ? 4.337 9.951 10.318 1.00 7.37 363 MET C C 1
ATOM 10251 O O . MET C 1 377 ? 3.706 9.919 9.249 1.00 7.84 363 MET C O 1
ATOM 10256 N N . THR C 1 378 ? 4.063 9.214 11.384 1.00 8.37 364 THR C N 1
ATOM 10257 C CA . THR C 1 378 ? 2.926 8.314 11.468 1.00 7.89 364 THR C CA 1
ATOM 10258 C C . THR C 1 378 ? 2.080 8.776 12.673 1.00 7.43 364 THR C C 1
ATOM 10259 O O . THR C 1 378 ? 1.198 9.656 12.497 1.00 8.41 364 THR C O 1
ATOM 10263 N N . ASN C 1 379 ? 2.306 8.170 13.849 1.00 8.70 365 ASN C N 1
ATOM 10264 C CA . ASN C 1 379 ? 1.724 8.600 15.099 1.00 7.53 365 ASN C CA 1
ATOM 10265 C C . ASN C 1 379 ? 2.878 8.995 16.021 1.00 7.01 365 ASN C C 1
ATOM 10266 O O . ASN C 1 379 ? 3.646 8.130 16.415 1.00 9.25 365 ASN C O 1
ATOM 10271 N N . THR C 1 380 ? 2.987 10.287 16.349 1.00 7.42 366 THR C N 1
ATOM 10272 C CA . THR C 1 380 ? 4.116 10.816 17.119 1.00 7.83 366 THR C CA 1
ATOM 10273 C C . THR C 1 380 ? 3.666 11.205 18.504 1.00 8.30 366 THR C C 1
ATOM 10274 O O . THR C 1 380 ? 2.813 12.076 18.621 1.00 9.63 366 THR C O 1
ATOM 10278 N N . TYR C 1 381 ? 4.240 10.611 19.559 1.00 7.40 367 TYR C N 1
ATOM 10279 C CA . TYR C 1 381 ? 3.760 10.890 20.895 1.00 8.21 367 TYR C CA 1
ATOM 10280 C C . TYR C 1 381 ? 4.835 10.732 21.961 1.00 8.33 367 TYR C C 1
ATOM 10281 O O . TYR C 1 381 ? 5.851 10.083 21.748 1.00 10.18 367 TYR C O 1
ATOM 10290 N N A MET C 1 382 ? 4.577 11.365 23.100 0.50 8.79 368 MET C N 1
ATOM 10291 N N B MET C 1 382 ? 4.564 11.376 23.095 0.50 8.76 368 MET C N 1
ATOM 10292 C CA A MET C 1 382 ? 5.431 11.288 24.281 0.50 8.78 368 MET C CA 1
ATOM 10293 C CA B MET C 1 382 ? 5.384 11.277 24.297 0.50 8.75 368 MET C CA 1
ATOM 10294 C C A MET C 1 382 ? 4.870 10.260 25.245 0.50 11.30 368 MET C C 1
ATOM 10295 C C B MET C 1 382 ? 4.842 10.227 25.248 0.50 11.27 368 MET C C 1
ATOM 10296 O O A MET C 1 382 ? 3.655 10.215 25.492 0.50 10.88 368 MET C O 1
ATOM 10297 O O B MET C 1 382 ? 3.625 10.152 25.513 0.50 10.61 368 MET C O 1
ATOM 10306 N N . LEU C 1 383 ? 5.756 9.424 25.776 1.00 11.25 369 LEU C N 1
ATOM 10307 C CA . LEU C 1 383 ? 5.383 8.439 26.770 1.00 10.87 369 LEU C CA 1
ATOM 10308 C C . LEU C 1 383 ? 5.019 9.103 28.107 1.00 11.24 369 LEU C C 1
ATOM 10309 O O . LEU C 1 383 ? 5.550 10.183 28.449 1.00 10.44 369 LEU C O 1
ATOM 10314 N N . PRO C 1 384 ? 4.113 8.466 28.873 1.00 12.73 370 PRO C N 1
ATOM 10315 C CA . PRO C 1 384 ? 3.675 9.065 30.125 1.00 13.35 370 PRO C CA 1
ATOM 10316 C C . PRO C 1 384 ? 4.748 9.056 31.211 1.00 11.14 370 PRO C C 1
ATOM 10317 O O . PRO C 1 384 ? 5.707 8.271 31.172 1.00 12.51 370 PRO C O 1
ATOM 10321 N N . GLY C 1 385 ? 4.599 9.987 32.144 1.00 12.29 371 GLY C N 1
ATOM 10322 C CA . GLY C 1 385 ? 5.475 10.129 33.297 1.00 13.10 371 GLY C CA 1
ATOM 10323 C C . GLY C 1 385 ? 4.700 9.958 34.584 1.00 13.90 371 GLY C C 1
ATOM 10324 O O . GLY C 1 385 ? 3.635 9.363 34.604 1.00 14.61 371 GLY C O 1
ATOM 10325 N N . LYS C 1 386 ? 5.240 10.529 35.653 1.00 14.27 372 LYS C N 1
ATOM 10326 C CA . LYS C 1 386 ? 4.814 10.218 37.027 1.00 13.81 372 LYS C CA 1
ATOM 10327 C C . LYS C 1 386 ? 3.855 11.231 37.633 1.00 16.24 372 LYS C C 1
ATOM 10328 O O . LYS C 1 386 ? 3.233 10.928 38.649 1.00 21.05 372 LYS C O 1
ATOM 10331 N N . SER C 1 387 ? 3.756 12.436 37.069 1.00 14.13 373 SER C N 1
ATOM 10332 C CA . SER C 1 387 ? 2.926 13.501 37.670 1.00 14.83 373 SER C CA 1
ATOM 10333 C C . SER C 1 387 ? 1.434 13.298 37.371 1.00 13.27 373 SER C C 1
ATOM 10334 O O . SER C 1 387 ? 1.070 12.801 36.303 1.00 15.54 373 SER C O 1
ATOM 10337 N N . THR C 1 388 ? 0.555 13.739 38.271 1.00 15.40 374 THR C N 1
ATOM 10338 C CA . THR C 1 388 ? -0.866 13.797 37.945 1.00 15.52 374 THR C CA 1
ATOM 10339 C C . THR C 1 388 ? -1.136 15.120 37.210 1.00 15.05 374 THR C C 1
ATOM 10340 O O . THR C 1 388 ? -0.416 16.092 37.431 1.00 14.28 374 THR C O 1
ATOM 10344 N N . PRO C 1 389 ? -2.170 15.173 36.338 1.00 13.55 375 PRO C N 1
ATOM 10345 C CA . PRO C 1 389 ? -2.513 16.447 35.714 1.00 15.19 375 PRO C CA 1
ATOM 10346 C C . PRO C 1 389 ? -2.817 17.535 36.755 1.00 13.65 375 PRO C C 1
ATOM 10347 O O . PRO C 1 389 ? -2.393 18.684 36.598 1.00 15.35 375 PRO C O 1
ATOM 10351 N N A GLN C 1 390 ? -3.521 17.165 37.823 0.50 16.74 376 GLN C N 1
ATOM 10352 N N B GLN C 1 390 ? -3.528 17.175 37.824 0.50 16.74 376 GLN C N 1
ATOM 10353 C CA A GLN C 1 390 ? -3.798 18.091 38.924 0.50 17.21 376 GLN C CA 1
ATOM 10354 C CA B GLN C 1 390 ? -3.807 18.115 38.913 0.50 17.29 376 GLN C CA 1
ATOM 10355 C C A GLN C 1 390 ? -2.527 18.687 39.548 0.50 14.55 376 GLN C C 1
ATOM 10356 C C B GLN C 1 390 ? -2.530 18.688 39.562 0.50 14.62 376 GLN C C 1
ATOM 10357 O O A GLN C 1 390 ? -2.463 19.907 39.763 0.50 15.50 376 GLN C O 1
ATOM 10358 O O B GLN C 1 390 ? -2.461 19.898 39.793 0.50 15.70 376 GLN C O 1
ATOM 10369 N N . GLU C 1 391 ? -1.527 17.839 39.822 1.00 14.71 377 GLU C N 1
ATOM 10370 C CA . GLU C 1 391 ? -0.231 18.280 40.385 1.00 15.02 377 GLU C CA 1
ATOM 10371 C C . GLU C 1 391 ? 0.464 19.260 39.454 1.00 11.67 377 GLU C C 1
ATOM 10372 O O . GLU C 1 391 ? 1.114 20.218 39.880 1.00 12.90 377 GLU C O 1
ATOM 10378 N N . ILE C 1 392 ? 0.329 19.007 38.154 1.00 12.81 378 ILE C N 1
ATOM 10379 C CA . ILE C 1 392 ? 0.929 19.922 37.169 1.00 10.61 378 ILE C CA 1
ATOM 10380 C C . ILE C 1 392 ? 0.279 21.312 37.195 1.00 12.15 378 ILE C C 1
ATOM 10381 O O . ILE C 1 392 ? 0.980 22.311 37.280 1.00 12.15 378 ILE C O 1
ATOM 10386 N N A ILE C 1 393 ? -1.044 21.365 37.137 0.50 12.10 379 ILE C N 1
ATOM 10387 N N B ILE C 1 393 ? -1.055 21.359 37.188 0.50 11.85 379 ILE C N 1
ATOM 10388 C CA A ILE C 1 393 ? -1.766 22.625 37.226 0.50 13.02 379 ILE C CA 1
ATOM 10389 C CA B ILE C 1 393 ? -1.794 22.614 37.246 0.50 12.98 379 ILE C CA 1
ATOM 10390 C C A ILE C 1 393 ? -1.506 23.378 38.534 0.50 13.44 379 ILE C C 1
ATOM 10391 C C B ILE C 1 393 ? -1.499 23.370 38.529 0.50 13.34 379 ILE C C 1
ATOM 10392 O O A ILE C 1 393 ? -1.302 24.595 38.539 0.50 13.21 379 ILE C O 1
ATOM 10393 O O B ILE C 1 393 ? -1.271 24.573 38.515 0.50 12.73 379 ILE C O 1
ATOM 10402 N N . GLU C 1 394 ? -1.476 22.639 39.641 1.00 13.08 380 GLU C N 1
ATOM 10403 C CA . GLU C 1 394 ? -1.212 23.227 40.979 1.00 13.16 380 GLU C CA 1
ATOM 10404 C C . GLU C 1 394 ? 0.179 23.828 41.152 1.00 13.51 380 GLU C C 1
ATOM 10405 O O . GLU C 1 394 ? 0.368 24.683 42.018 1.00 16.05 380 GLU C O 1
ATOM 10411 N N . SER C 1 395 ? 1.131 23.420 40.313 1.00 14.24 381 SER C N 1
ATOM 10412 C CA . SER C 1 395 ? 2.498 23.941 40.355 1.00 15.01 381 SER C CA 1
ATOM 10413 C C . SER C 1 395 ? 2.663 25.344 39.765 1.00 13.12 381 SER C C 1
ATOM 10414 O O . SER C 1 395 ? 3.740 25.923 39.868 1.00 15.16 381 SER C O 1
ATOM 10417 N N . VAL C 1 396 ? 1.629 25.856 39.079 1.00 11.47 382 VAL C N 1
ATOM 10418 C CA . VAL C 1 396 ? 1.740 27.136 38.367 1.00 11.89 382 VAL C CA 1
ATOM 10419 C C . VAL C 1 396 ? 1.061 28.292 39.109 1.00 13.54 382 VAL C C 1
ATOM 10420 O O . VAL C 1 396 ? -0.127 28.259 39.357 1.00 14.26 382 VAL C O 1
ATOM 10424 N N . GLU C 1 397 ? 1.856 29.313 39.425 1.00 12.61 383 GLU C N 1
ATOM 10425 C CA . GLU C 1 397 ? 1.349 30.526 40.078 1.00 12.21 383 GLU C CA 1
ATOM 10426 C C . GLU C 1 397 ? 0.621 31.437 39.082 1.00 14.43 383 GLU C C 1
ATOM 10427 O O . GLU C 1 397 ? -0.411 32.032 39.414 1.00 14.16 383 GLU C O 1
ATOM 10433 N N . TYR C 1 398 ? 1.189 31.562 37.884 1.00 14.42 384 TYR C N 1
ATOM 10434 C CA . TYR C 1 398 ? 0.572 32.320 36.816 1.00 11.95 384 TYR C CA 1
ATOM 10435 C C . TYR C 1 398 ? 1.019 31.744 35.477 1.00 11.51 384 TYR C C 1
ATOM 10436 O O . TYR C 1 398 ? 2.209 31.634 35.219 1.00 11.45 384 TYR C O 1
ATOM 10445 N N . GLY C 1 399 ? 0.057 31.437 34.613 1.00 11.40 385 GLY C N 1
ATOM 10446 C CA . GLY C 1 399 ? 0.377 30.910 33.293 1.00 11.26 385 GLY C CA 1
ATOM 10447 C C . GLY C 1 399 ? -0.858 30.591 32.515 1.00 10.06 385 GLY C C 1
ATOM 10448 O O . GLY C 1 399 ? -1.923 31.146 32.802 1.00 10.53 385 GLY C O 1
ATOM 10449 N N A ILE C 1 400 ? -0.708 29.698 31.537 0.50 10.55 386 ILE C N 1
ATOM 10450 N N B ILE C 1 400 ? -0.724 29.701 31.549 0.50 10.30 386 ILE C N 1
ATOM 10451 C CA A ILE C 1 400 ? -1.799 29.231 30.671 0.50 9.17 386 ILE C CA 1
ATOM 10452 C CA B ILE C 1 400 ? -1.870 29.270 30.779 0.50 9.13 386 ILE C CA 1
ATOM 10453 C C A ILE C 1 400 ? -2.009 27.722 30.782 0.50 7.23 386 ILE C C 1
ATOM 10454 C C B ILE C 1 400 ? -2.013 27.748 30.753 0.50 7.17 386 ILE C C 1
ATOM 10455 O O A ILE C 1 400 ? -1.036 26.959 30.856 0.50 9.78 386 ILE C O 1
ATOM 10456 O O B ILE C 1 400 ? -1.015 27.007 30.738 0.50 9.75 386 ILE C O 1
ATOM 10465 N N . TYR C 1 401 ? -3.268 27.296 30.714 1.00 9.85 387 TYR C N 1
ATOM 10466 C CA . TYR C 1 401 ? -3.602 25.891 30.518 1.00 9.83 387 TYR C CA 1
ATOM 10467 C C . TYR C 1 401 ? -4.262 25.792 29.157 1.00 8.75 387 TYR C C 1
ATOM 10468 O O . TYR C 1 401 ? -5.266 26.458 28.934 1.00 10.34 387 TYR C O 1
ATOM 10477 N N . ALA C 1 402 ? -3.690 24.995 28.258 1.00 9.16 388 ALA C N 1
ATOM 10478 C CA . ALA C 1 402 ? -4.171 24.867 26.900 1.00 9.08 388 ALA C CA 1
ATOM 10479 C C . ALA C 1 402 ? -4.474 23.408 26.554 1.00 8.54 388 ALA C C 1
ATOM 10480 O O . ALA C 1 402 ? -3.610 22.636 26.140 1.00 9.03 388 ALA C O 1
ATOM 10482 N N . PRO C 1 403 ? -5.745 23.029 26.706 1.00 10.91 389 PRO C N 1
ATOM 10483 C CA . PRO C 1 403 ? -6.131 21.671 26.443 1.00 10.99 389 PRO C CA 1
ATOM 10484 C C . PRO C 1 403 ? -6.440 21.355 24.964 1.00 10.77 389 PRO C C 1
ATOM 10485 O O . PRO C 1 403 ? -6.552 20.176 24.647 1.00 11.38 389 PRO C O 1
ATOM 10489 N N A ASN C 1 404 ? -6.596 22.360 24.097 0.50 10.52 390 ASN C N 1
ATOM 10490 N N B ASN C 1 404 ? -6.621 22.355 24.095 0.50 10.24 390 ASN C N 1
ATOM 10491 C CA A ASN C 1 404 ? -6.781 22.067 22.689 0.50 11.84 390 ASN C CA 1
ATOM 10492 C CA B ASN C 1 404 ? -6.945 22.104 22.685 0.50 10.92 390 ASN C CA 1
ATOM 10493 C C A ASN C 1 404 ? -6.097 23.104 21.845 0.50 12.17 390 ASN C C 1
ATOM 10494 C C B ASN C 1 404 ? -6.178 23.121 21.819 0.50 11.28 390 ASN C C 1
ATOM 10495 O O A ASN C 1 404 ? -5.904 24.256 22.248 0.50 11.53 390 ASN C O 1
ATOM 10496 O O B ASN C 1 404 ? -6.013 24.294 22.204 0.50 11.88 390 ASN C O 1
ATOM 10505 N N . PHE C 1 405 ? -5.686 22.645 20.668 1.00 12.21 391 PHE C N 1
ATOM 10506 C CA . PHE C 1 405 ? -4.975 23.439 19.673 1.00 11.09 391 PHE C CA 1
ATOM 10507 C C . PHE C 1 405 ? -5.629 23.317 18.308 1.00 10.66 391 PHE C C 1
ATOM 10508 O O . PHE C 1 405 ? -6.323 22.339 18.018 1.00 12.78 391 PHE C O 1
ATOM 10516 N N . GLY C 1 406 ? -5.374 24.313 17.471 1.00 11.35 392 GLY C N 1
ATOM 10517 C CA . GLY C 1 406 ? -5.502 24.157 16.046 1.00 11.56 392 GLY C CA 1
ATOM 10518 C C . GLY C 1 406 ? -4.211 23.574 15.516 1.00 13.03 392 GLY C C 1
ATOM 10519 O O . GLY C 1 406 ? -3.710 22.558 15.999 1.00 17.71 392 GLY C O 1
ATOM 10520 N N . GLY C 1 407 ? -3.617 24.241 14.538 1.00 11.63 393 GLY C N 1
ATOM 10521 C CA . GLY C 1 407 ? -2.414 23.708 13.896 1.00 10.78 393 GLY C CA 1
ATOM 10522 C C . GLY C 1 407 ? -1.145 24.366 14.365 1.00 9.52 393 GLY C C 1
ATOM 10523 O O . GLY C 1 407 ? -1.132 25.141 15.326 1.00 12.90 393 GLY C O 1
ATOM 10524 N N . GLY C 1 408 ? -0.058 24.024 13.690 1.00 11.33 394 GLY C N 1
ATOM 10525 C CA . GLY C 1 408 ? 1.258 24.616 13.968 1.00 10.00 394 GLY C CA 1
ATOM 10526 C C . GLY C 1 408 ? 2.103 24.662 12.710 1.00 8.73 394 GLY C C 1
ATOM 10527 O O . GLY C 1 408 ? 1.637 24.312 11.596 1.00 10.73 394 GLY C O 1
ATOM 10528 N N . GLN C 1 409 ? 3.352 25.069 12.894 1.00 8.17 395 GLN C N 1
ATOM 10529 C CA . GLN C 1 409 ? 4.287 25.191 11.788 1.00 8.41 395 GLN C CA 1
ATOM 10530 C C . GLN C 1 409 ? 5.679 25.221 12.379 1.00 7.13 395 GLN C C 1
ATOM 10531 O O . GLN C 1 409 ? 5.850 25.621 13.539 1.00 8.85 395 GLN C O 1
ATOM 10537 N N . VAL C 1 410 ? 6.681 24.848 11.586 1.00 7.91 396 VAL C N 1
ATOM 10538 C CA . VAL C 1 410 ? 8.041 24.810 12.072 1.00 7.52 396 VAL C CA 1
ATOM 10539 C C . VAL C 1 410 ? 9.010 25.212 10.966 1.00 8.14 396 VAL C C 1
ATOM 10540 O O . VAL C 1 410 ? 8.834 24.844 9.806 1.00 8.92 396 VAL C O 1
ATOM 10544 N N . ASP C 1 411 ? 10.068 25.927 11.364 1.00 9.69 397 ASP C N 1
ATOM 10545 C CA . ASP C 1 411 ? 11.281 26.128 10.541 1.00 10.27 397 ASP C CA 1
ATOM 10546 C C . ASP C 1 411 ? 12.333 25.236 11.144 1.00 9.60 397 ASP C C 1
ATOM 10547 O O . ASP C 1 411 ? 12.858 25.558 12.206 1.00 9.35 397 ASP C O 1
ATOM 10552 N N . ILE C 1 412 ? 12.647 24.136 10.451 1.00 9.58 398 ILE C N 1
ATOM 10553 C CA . ILE C 1 412 ? 13.522 23.101 11.021 1.00 9.23 398 ILE C CA 1
ATOM 10554 C C . ILE C 1 412 ? 15.003 23.510 11.053 1.00 9.78 398 ILE C C 1
ATOM 10555 O O . ILE C 1 412 ? 15.798 22.854 11.730 1.00 14.04 398 ILE C O 1
ATOM 10560 N N . THR C 1 413 ? 15.347 24.565 10.322 1.00 10.11 399 THR C N 1
ATOM 10561 C CA . THR C 1 413 ? 16.731 25.020 10.255 1.00 10.14 399 THR C CA 1
ATOM 10562 C C . THR C 1 413 ? 17.083 25.936 11.418 1.00 10.87 399 THR C C 1
ATOM 10563 O O . THR C 1 413 ? 18.093 25.702 12.122 1.00 10.78 399 THR C O 1
ATOM 10567 N N . SER C 1 414 ? 16.243 26.953 11.608 1.00 9.86 400 SER C N 1
ATOM 10568 C CA . SER C 1 414 ? 16.406 27.893 12.733 1.00 9.59 400 SER C CA 1
ATOM 10569 C C . SER C 1 414 ? 15.868 27.386 14.065 1.00 9.85 400 SER C C 1
ATOM 10570 O O . SER C 1 414 ? 16.109 27.992 15.119 1.00 12.27 400 SER C O 1
ATOM 10573 N N . ASP C 1 415 ? 15.099 26.313 14.001 1.00 9.96 401 ASP C N 1
ATOM 10574 C CA . ASP C 1 415 ? 14.513 25.640 15.142 1.00 9.98 401 ASP C CA 1
ATOM 10575 C C . ASP C 1 415 ? 13.556 26.562 15.853 1.00 10.47 401 ASP C C 1
ATOM 10576 O O . ASP C 1 415 ? 13.621 26.719 17.078 1.00 19.08 401 ASP C O 1
ATOM 10581 N N . LYS C 1 416 ? 12.678 27.194 15.087 1.00 9.34 402 LYS C N 1
ATOM 10582 C CA . LYS C 1 416 ? 11.558 27.978 15.616 1.00 10.65 402 LYS C CA 1
ATOM 10583 C C . LYS C 1 416 ? 10.271 27.305 15.214 1.00 10.81 402 LYS C C 1
ATOM 10584 O O . LYS C 1 416 ? 10.112 26.926 14.051 1.00 11.49 402 LYS C O 1
ATOM 10590 N N . PHE C 1 417 ? 9.341 27.199 16.156 1.00 8.56 403 PHE C N 1
ATOM 10591 C CA . PHE C 1 417 ? 8.055 26.623 15.813 1.00 7.95 403 PHE C CA 1
ATOM 10592 C C . PHE C 1 417 ? 6.943 27.417 16.481 1.00 7.69 403 PHE C C 1
ATOM 10593 O O . PHE C 1 417 ? 7.155 28.123 17.454 1.00 8.47 403 PHE C O 1
ATOM 10601 N N . VAL C 1 418 ? 5.744 27.255 15.946 1.00 7.32 404 VAL C N 1
ATOM 10602 C CA . VAL C 1 418 ? 4.555 27.793 16.536 1.00 7.87 404 VAL C CA 1
ATOM 10603 C C . VAL C 1 418 ? 3.451 26.733 16.565 1.00 6.77 404 VAL C C 1
ATOM 10604 O O . VAL C 1 418 ? 3.441 25.752 15.834 1.00 8.98 404 VAL C O 1
ATOM 10608 N N . PHE C 1 419 ? 2.524 26.932 17.486 1.00 7.19 405 PHE C N 1
ATOM 10609 C CA . PHE C 1 419 ? 1.233 26.255 17.486 1.00 8.89 405 PHE C CA 1
ATOM 10610 C C . PHE C 1 419 ? 0.197 27.151 18.154 1.00 7.65 405 PHE C C 1
ATOM 10611 O O . PHE C 1 419 ? 0.532 27.942 19.043 1.00 10.81 405 PHE C O 1
ATOM 10619 N N . SER C 1 420 ? -1.066 27.052 17.738 1.00 8.93 406 SER C N 1
ATOM 10620 C CA . SER C 1 420 ? -2.084 28.059 18.095 1.00 8.49 406 SER C CA 1
ATOM 10621 C C . SER C 1 420 ? -3.202 27.420 18.906 1.00 8.95 406 SER C C 1
ATOM 10622 O O . SER C 1 420 ? -3.740 26.391 18.499 1.00 9.88 406 SER C O 1
ATOM 10625 N N . THR C 1 421 ? -3.529 28.004 20.053 1.00 8.59 407 THR C N 1
ATOM 10626 C CA . THR C 1 421 ? -4.527 27.409 20.931 1.00 10.05 407 THR C CA 1
ATOM 10627 C C . THR C 1 421 ? -5.930 27.490 20.310 1.00 9.96 407 THR C C 1
ATOM 10628 O O . THR C 1 421 ? -6.228 28.416 19.538 1.00 12.31 407 THR C O 1
ATOM 10632 N N . SER C 1 422 ? -6.749 26.489 20.633 1.00 10.48 408 SER C N 1
ATOM 10633 C CA . SER C 1 422 ? -8.172 26.482 20.312 1.00 8.56 408 SER C CA 1
ATOM 10634 C C . SER C 1 422 ? -9.067 26.494 21.558 1.00 9.98 408 SER C C 1
ATOM 10635 O O . SER C 1 422 ? -10.250 26.779 21.453 1.00 10.77 408 SER C O 1
ATOM 10638 N N . GLU C 1 423 ? -8.516 26.136 22.714 1.00 10.53 409 GLU C N 1
ATOM 10639 C CA . GLU C 1 423 ? -9.155 26.296 24.018 1.00 10.84 409 GLU C CA 1
ATOM 10640 C C . GLU C 1 423 ? -8.017 26.556 24.992 1.00 9.44 409 GLU C C 1
ATOM 10641 O O . GLU C 1 423 ? -7.054 25.780 25.019 1.00 10.25 409 GLU C O 1
ATOM 10647 N N . ALA C 1 424 ? -8.117 27.629 25.768 1.00 10.30 410 ALA C N 1
ATOM 10648 C CA . ALA C 1 424 ? -7.090 27.970 26.724 1.00 11.16 410 ALA C CA 1
ATOM 10649 C C . ALA C 1 424 ? -7.670 28.792 27.863 1.00 10.21 410 ALA C C 1
ATOM 10650 O O . ALA C 1 424 ? -8.699 29.450 27.713 1.00 10.72 410 ALA C O 1
ATOM 10652 N N . TYR C 1 425 ? -6.945 28.769 28.995 1.00 10.63 411 TYR C N 1
ATOM 10653 C CA . TYR C 1 425 ? -7.363 29.388 30.257 1.00 9.40 411 TYR C CA 1
ATOM 10654 C C . TYR C 1 425 ? -6.163 29.956 30.978 1.00 9.70 411 TYR C C 1
ATOM 10655 O O . TYR C 1 425 ? -5.056 29.438 30.830 1.00 11.60 411 TYR C O 1
ATOM 10664 N N . LEU C 1 426 ? -6.381 31.015 31.752 1.00 9.70 412 LEU C N 1
ATOM 10665 C CA . LEU C 1 426 ? -5.381 31.363 32.763 1.00 11.29 412 LEU C CA 1
ATOM 10666 C C . LEU C 1 426 ? -5.299 30.286 33.833 1.00 9.42 412 LEU C C 1
ATOM 10667 O O . LEU C 1 426 ? -6.286 29.621 34.148 1.00 12.13 412 LEU C O 1
ATOM 10672 N N . ILE C 1 427 ? -4.103 30.108 34.374 1.00 9.45 413 ILE C N 1
ATOM 10673 C CA . ILE C 1 427 ? -3.904 29.446 35.656 1.00 10.51 413 ILE C CA 1
ATOM 10674 C C . ILE C 1 427 ? -3.452 30.577 36.571 1.00 11.49 413 ILE C C 1
ATOM 10675 O O . ILE C 1 427 ? -2.500 31.293 36.258 1.00 13.03 413 ILE C O 1
ATOM 10680 N N . GLU C 1 428 ? -4.143 30.715 37.709 1.00 12.59 414 GLU C N 1
ATOM 10681 C CA . GLU C 1 428 ? -3.804 31.674 38.766 1.00 13.60 414 GLU C CA 1
ATOM 10682 C C . GLU C 1 428 ? -3.788 30.908 40.088 1.00 13.35 414 GLU C C 1
ATOM 10683 O O . GLU C 1 428 ? -4.745 30.257 40.438 1.00 14.57 414 GLU C O 1
ATOM 10689 N N . ASN C 1 429 ? -2.649 30.977 40.763 1.00 14.27 415 ASN C N 1
ATOM 10690 C CA . ASN C 1 429 ? -2.439 30.327 42.062 1.00 16.53 415 ASN C CA 1
ATOM 10691 C C . ASN C 1 429 ? -2.816 28.851 42.035 1.00 16.26 415 ASN C C 1
ATOM 10692 O O . ASN C 1 429 ? -3.534 28.354 42.896 1.00 16.09 415 ASN C O 1
ATOM 10697 N N . GLY C 1 430 ? -2.350 28.158 40.994 1.00 16.07 416 GLY C N 1
ATOM 10698 C CA . GLY C 1 430 ? -2.541 26.733 40.888 1.00 16.50 416 GLY C CA 1
ATOM 10699 C C . GLY C 1 430 ? -3.930 26.258 40.520 1.00 16.53 416 GLY C C 1
ATOM 10700 O O . GLY C 1 430 ? -4.238 25.099 40.682 1.00 17.53 416 GLY C O 1
ATOM 10701 N N . LYS C 1 431 ? -4.777 27.155 40.024 1.00 14.97 417 LYS C N 1
ATOM 10702 C CA . LYS C 1 431 ? -6.140 26.816 39.657 1.00 14.74 417 LYS C CA 1
ATOM 10703 C C . LYS C 1 431 ? -6.420 27.339 38.243 1.00 14.20 417 LYS C C 1
ATOM 10704 O O . LYS C 1 431 ? -6.029 28.446 37.901 1.00 15.50 417 LYS C O 1
ATOM 10710 N N . VAL C 1 432 ? -7.123 26.555 37.447 1.00 13.29 418 VAL C N 1
ATOM 10711 C CA . VAL C 1 432 ? -7.590 27.044 36.151 1.00 12.68 418 VAL C CA 1
ATOM 10712 C C . VAL C 1 432 ? -8.704 28.058 36.364 1.00 14.24 418 VAL C C 1
ATOM 10713 O O . VAL C 1 432 ? -9.654 27.807 37.115 1.00 16.56 418 VAL C O 1
ATOM 10717 N N . THR C 1 433 ? -8.596 29.211 35.718 1.00 12.86 419 THR C N 1
ATOM 10718 C CA . THR C 1 433 ? -9.579 30.272 35.895 1.00 14.25 419 THR C CA 1
ATOM 10719 C C . THR C 1 433 ? -10.184 30.698 34.541 1.00 14.56 419 THR C C 1
ATOM 10720 O O . THR C 1 433 ? -10.938 29.922 33.959 1.00 16.38 419 THR C O 1
ATOM 10724 N N . LYS C 1 434 ? -9.888 31.906 34.061 1.00 13.40 420 LYS C N 1
ATOM 10725 C CA . LYS C 1 434 ? -10.685 32.519 32.993 1.00 14.75 420 LYS C CA 1
ATOM 10726 C C . LYS C 1 434 ? -10.316 31.940 31.626 1.00 12.09 420 LYS C C 1
ATOM 10727 O O . LYS C 1 434 ? -9.112 31.810 31.335 1.00 12.31 420 LYS C O 1
ATOM 10733 N N . PRO C 1 435 ? -11.329 31.657 30.772 1.00 11.76 421 PRO C N 1
ATOM 10734 C CA . PRO C 1 435 ? -10.998 31.300 29.392 1.00 9.28 421 PRO C CA 1
ATOM 10735 C C . PRO C 1 435 ? -10.413 32.485 28.641 1.00 10.11 421 PRO C C 1
ATOM 10736 O O . PRO C 1 435 ? -10.857 33.627 28.812 1.00 13.87 421 PRO C O 1
ATOM 10740 N N . VAL C 1 436 ? -9.400 32.202 27.836 1.00 10.61 422 VAL C N 1
ATOM 10741 C CA . VAL C 1 436 ? -8.731 33.245 27.085 1.00 12.02 422 VAL C CA 1
ATOM 10742 C C . VAL C 1 436 ? -8.795 32.981 25.580 1.00 11.84 422 VAL C C 1
ATOM 10743 O O . VAL C 1 436 ? -8.929 31.835 25.127 1.00 12.61 422 VAL C O 1
ATOM 10747 N N . LYS C 1 437 ? -8.690 34.063 24.813 1.00 9.81 423 LYS C N 1
ATOM 10748 C CA . LYS C 1 437 ? -8.809 34.008 23.370 1.00 11.19 423 LYS C CA 1
ATOM 10749 C C . LYS C 1 437 ? -7.645 33.261 22.746 1.00 9.85 423 LYS C C 1
ATOM 10750 O O . LYS C 1 437 ? -6.558 33.152 23.341 1.00 11.51 423 LYS C O 1
ATOM 10756 N N . GLY C 1 438 ? -7.861 32.755 21.543 1.00 11.74 424 GLY C N 1
ATOM 10757 C CA . GLY C 1 438 ? -6.800 32.042 20.822 1.00 11.19 424 GLY C CA 1
ATOM 10758 C C . GLY C 1 438 ? -5.499 32.825 20.739 1.00 9.13 424 GLY C C 1
ATOM 10759 O O . GLY C 1 438 ? -5.497 33.997 20.436 1.00 11.52 424 GLY C O 1
ATOM 10760 N N . ALA C 1 439 ? -4.385 32.151 20.962 1.00 9.56 425 ALA C N 1
ATOM 10761 C CA . ALA C 1 439 ? -3.061 32.753 20.855 1.00 10.40 425 ALA C CA 1
ATOM 10762 C C . ALA C 1 439 ? -2.135 31.752 20.204 1.00 9.58 425 ALA C C 1
ATOM 10763 O O . ALA C 1 439 ? -2.201 30.540 20.443 1.00 9.25 425 ALA C O 1
ATOM 10765 N N . THR C 1 440 ? -1.254 32.292 19.383 1.00 8.93 426 THR C N 1
ATOM 10766 C CA . THR C 1 440 ? -0.134 31.540 18.859 1.00 9.10 426 THR C CA 1
ATOM 10767 C C . THR C 1 440 ? 0.978 31.558 19.878 1.00 8.46 426 THR C C 1
ATOM 10768 O O . THR C 1 440 ? 1.313 32.604 20.408 1.00 9.55 426 THR C O 1
ATOM 10772 N N . LEU C 1 441 ? 1.491 30.361 20.160 1.00 7.87 427 LEU C N 1
ATOM 10773 C CA . LEU C 1 441 ? 2.611 30.189 21.064 1.00 8.65 427 LEU C CA 1
ATOM 10774 C C . LEU C 1 441 ? 3.838 29.969 20.201 1.00 8.06 427 LEU C C 1
ATOM 10775 O O . LEU C 1 441 ? 3.737 29.253 19.187 1.00 9.43 427 LEU C O 1
ATOM 10780 N N . ILE C 1 442 ? 4.983 30.536 20.590 1.00 8.55 428 ILE C N 1
ATOM 10781 C CA . ILE C 1 442 ? 6.218 30.372 19.818 1.00 8.37 428 ILE C CA 1
ATOM 10782 C C . ILE C 1 442 ? 7.395 30.013 20.717 1.00 8.27 428 ILE C C 1
ATOM 10783 O O . ILE C 1 442 ? 7.512 30.495 21.857 1.00 10.91 428 ILE C O 1
ATOM 10788 N N . GLY C 1 443 ? 8.266 29.138 20.214 1.00 9.25 429 GLY C N 1
ATOM 10789 C CA . GLY C 1 443 ? 9.501 28.805 20.913 1.00 8.91 429 GLY C CA 1
ATOM 10790 C C . GLY C 1 443 ? 10.543 28.279 19.967 1.00 9.57 429 GLY C C 1
ATOM 10791 O O . GLY C 1 443 ? 10.322 28.164 18.783 1.00 9.38 429 GLY C O 1
ATOM 10792 N N . SER C 1 444 ? 11.701 27.964 20.533 1.00 10.30 430 SER C N 1
ATOM 10793 C CA . SER C 1 444 ? 12.723 27.186 19.881 1.00 10.53 430 SER C CA 1
ATOM 10794 C C . SER C 1 444 ? 12.471 25.732 20.263 1.00 12.21 430 SER C C 1
ATOM 10795 O O . SER C 1 444 ? 12.213 25.454 21.435 1.00 13.35 430 SER C O 1
ATOM 10798 N N . GLY C 1 445 ? 12.513 24.819 19.294 1.00 10.26 431 GLY C N 1
ATOM 10799 C CA . GLY C 1 445 ? 12.193 23.424 19.528 1.00 9.79 431 GLY C CA 1
ATOM 10800 C C . GLY C 1 445 ? 12.951 22.739 20.658 1.00 10.56 431 GLY C C 1
ATOM 10801 O O . GLY C 1 445 ? 12.371 22.201 21.631 1.00 10.29 431 GLY C O 1
ATOM 10802 N N . ILE C 1 446 ? 14.266 22.737 20.515 1.00 12.02 432 ILE C N 1
ATOM 10803 C CA . ILE C 1 446 ? 15.114 22.076 21.502 1.00 12.83 432 ILE C CA 1
ATOM 10804 C C . ILE C 1 446 ? 14.984 22.750 22.872 1.00 11.47 432 ILE C C 1
ATOM 10805 O O . ILE C 1 446 ? 14.785 22.087 23.897 1.00 11.42 432 ILE C O 1
ATOM 10810 N N . GLU C 1 447 ? 15.052 24.071 22.886 1.00 11.62 433 GLU C N 1
ATOM 10811 C CA . GLU C 1 447 ? 14.957 24.800 24.137 1.00 12.99 433 GLU C CA 1
ATOM 10812 C C . GLU C 1 447 ? 13.612 24.595 24.835 1.00 11.13 433 GLU C C 1
ATOM 10813 O O . GLU C 1 447 ? 13.578 24.454 26.052 1.00 11.50 433 GLU C O 1
ATOM 10819 N N . THR C 1 448 ? 12.525 24.517 24.071 1.00 10.15 434 THR C N 1
ATOM 10820 C CA . THR C 1 448 ? 11.211 24.256 24.637 1.00 10.30 434 THR C CA 1
ATOM 10821 C C . THR C 1 448 ? 11.118 22.848 25.217 1.00 10.68 434 THR C C 1
ATOM 10822 O O . THR C 1 448 ? 10.645 22.664 26.335 1.00 13.65 434 THR C O 1
ATOM 10826 N N . MET C 1 449 ? 11.626 21.861 24.502 1.00 10.17 435 MET C N 1
ATOM 10827 C CA . MET C 1 449 ? 11.657 20.480 25.017 1.00 9.18 435 MET C CA 1
ATOM 10828 C C . MET C 1 449 ? 12.484 20.369 26.288 1.00 10.09 435 MET C C 1
ATOM 10829 O O . MET C 1 449 ? 12.144 19.596 27.165 1.00 11.95 435 MET C O 1
ATOM 10834 N N . GLN C 1 450 ? 13.579 21.115 26.365 1.00 9.53 436 GLN C N 1
ATOM 10835 C CA . GLN C 1 450 ? 14.415 21.118 27.572 1.00 11.27 436 GLN C CA 1
ATOM 10836 C C . GLN C 1 450 ? 13.772 21.822 28.783 1.00 14.18 436 GLN C C 1
ATOM 10837 O O . GLN C 1 450 ? 14.221 21.634 29.935 1.00 16.20 436 GLN C O 1
ATOM 10843 N N . GLN C 1 451 ? 12.719 22.609 28.531 1.00 13.53 437 GLN C N 1
ATOM 10844 C CA . GLN C 1 451 ? 11.953 23.301 29.584 1.00 11.16 437 GLN C CA 1
ATOM 10845 C C . GLN C 1 451 ? 10.774 22.465 30.097 1.00 10.61 437 GLN C C 1
ATOM 10846 O O . GLN C 1 451 ? 9.996 22.955 30.907 1.00 11.31 437 GLN C O 1
ATOM 10852 N N . ILE C 1 452 ? 10.611 21.229 29.617 1.00 11.23 438 ILE C N 1
ATOM 10853 C CA . ILE C 1 452 ? 9.507 20.363 30.082 1.00 13.71 438 ILE C CA 1
ATOM 10854 C C . ILE C 1 452 ? 9.870 19.777 31.457 1.00 12.16 438 ILE C C 1
ATOM 10855 O O . ILE C 1 452 ? 10.706 18.873 31.538 1.00 15.48 438 ILE C O 1
ATOM 10860 N N . SER C 1 453 ? 9.227 20.274 32.514 1.00 10.18 439 SER C N 1
ATOM 10861 C CA . SER C 1 453 ? 9.656 19.970 33.889 1.00 11.14 439 SER C CA 1
ATOM 10862 C C . SER C 1 453 ? 8.758 18.964 34.592 1.00 11.05 439 SER C C 1
ATOM 10863 O O . SER C 1 453 ? 9.090 18.476 35.663 1.00 13.66 439 SER C O 1
ATOM 10866 N N . MET C 1 454 ? 7.608 18.666 34.003 1.00 11.46 440 MET C N 1
ATOM 10867 C CA . MET C 1 454 ? 6.640 17.728 34.561 1.00 10.99 440 MET C CA 1
ATOM 10868 C C . MET C 1 454 ? 5.940 17.048 33.397 1.00 11.53 440 MET C C 1
ATOM 10869 O O . MET C 1 454 ? 5.549 17.720 32.434 1.00 11.90 440 MET C O 1
ATOM 10874 N N . VAL C 1 455 ? 5.812 15.729 33.472 1.00 10.13 441 VAL C N 1
ATOM 10875 C CA . VAL C 1 455 ? 5.154 14.898 32.452 1.00 11.18 441 VAL C CA 1
ATOM 10876 C C . VAL C 1 455 ? 4.101 14.050 33.124 1.00 11.04 441 VAL C C 1
ATOM 10877 O O . VAL C 1 455 ? 4.394 13.315 34.077 1.00 14.92 441 VAL C O 1
ATOM 10881 N N . GLY C 1 456 ? 2.874 14.178 32.662 1.00 12.15 442 GLY C N 1
ATOM 10882 C CA . GLY C 1 456 ? 1.728 13.525 33.239 1.00 10.50 442 GLY C CA 1
ATOM 10883 C C . GLY C 1 456 ? 1.630 12.032 32.996 1.00 10.24 442 GLY C C 1
ATOM 10884 O O . GLY C 1 456 ? 2.283 11.465 32.111 1.00 12.18 442 GLY C O 1
ATOM 10885 N N . ASN C 1 457 ? 0.744 11.401 33.758 1.00 12.11 443 ASN C N 1
ATOM 10886 C CA . ASN C 1 457 ? 0.447 9.966 33.686 1.00 11.43 443 ASN C CA 1
ATOM 10887 C C . ASN C 1 457 ? -0.805 9.622 32.869 1.00 12.51 443 ASN C C 1
ATOM 10888 O O . ASN C 1 457 ? -1.415 8.555 33.059 1.00 16.42 443 ASN C O 1
ATOM 10893 N N . ASP C 1 458 ? -1.164 10.490 31.931 1.00 11.92 444 ASP C N 1
ATOM 10894 C CA . ASP C 1 458 ? -2.453 10.456 31.253 1.00 12.13 444 ASP C CA 1
ATOM 10895 C C . ASP C 1 458 ? -2.262 10.598 29.732 1.00 14.11 444 ASP C C 1
ATOM 10896 O O . ASP C 1 458 ? -2.896 11.430 29.082 1.00 12.20 444 ASP C O 1
ATOM 10901 N N . LEU C 1 459 ? -1.411 9.753 29.162 1.00 11.59 445 LEU C N 1
ATOM 10902 C CA . LEU C 1 459 ? -1.197 9.783 27.716 1.00 10.94 445 LEU C CA 1
ATOM 10903 C C . LEU C 1 459 ? -2.503 9.531 26.961 1.00 12.41 445 LEU C C 1
ATOM 10904 O O . LEU C 1 459 ? -3.216 8.566 27.205 1.00 13.00 445 LEU C O 1
ATOM 10909 N N . LYS C 1 460 ? -2.797 10.384 25.998 1.00 13.24 446 LYS C N 1
ATOM 10910 C CA . LYS C 1 460 ? -3.729 10.013 24.960 1.00 13.98 446 LYS C CA 1
ATOM 10911 C C . LYS C 1 460 ? -3.301 10.606 23.640 1.00 11.89 446 LYS C C 1
ATOM 10912 O O . LYS C 1 460 ? -2.544 11.573 23.576 1.00 11.79 446 LYS C O 1
ATOM 10918 N N . LEU C 1 461 ? -3.796 9.978 22.581 1.00 10.30 447 LEU C N 1
ATOM 10919 C CA . LEU C 1 461 ? -3.596 10.477 21.231 1.00 9.49 447 LEU C CA 1
ATOM 10920 C C . LEU C 1 461 ? -4.807 11.292 20.815 1.00 9.64 447 LEU C C 1
ATOM 10921 O O . LEU C 1 461 ? -5.845 11.248 21.453 1.00 12.07 447 LEU C O 1
ATOM 10926 N N . ASP C 1 462 ? -4.672 12.006 19.700 1.00 9.92 448 ASP C N 1
ATOM 10927 C CA . ASP C 1 462 ? -5.796 12.753 19.161 1.00 8.74 448 ASP C CA 1
ATOM 10928 C C . ASP C 1 462 ? -6.910 11.845 18.693 1.00 9.07 448 ASP C C 1
ATOM 10929 O O . ASP C 1 462 ? -6.719 10.654 18.530 1.00 9.67 448 ASP C O 1
ATOM 10934 N N . ASN C 1 463 ? -8.057 12.452 18.424 1.00 8.64 449 ASN C N 1
ATOM 10935 C CA . ASN C 1 463 ? -9.274 11.728 18.071 1.00 8.81 449 ASN C CA 1
ATOM 10936 C C . ASN C 1 463 ? -9.292 11.172 16.639 1.00 7.81 449 ASN C C 1
ATOM 10937 O O . ASN C 1 463 ? -10.255 10.492 16.272 1.00 8.93 449 ASN C O 1
ATOM 10942 N N . GLY C 1 464 ? -8.276 11.501 15.846 1.00 9.12 450 GLY C N 1
ATOM 10943 C CA . GLY C 1 464 ? -8.266 11.125 14.436 1.00 8.75 450 GLY C CA 1
ATOM 10944 C C . GLY C 1 464 ? -8.483 12.316 13.532 1.00 8.95 450 GLY C C 1
ATOM 10945 O O . GLY C 1 464 ? -9.273 12.241 12.590 1.00 9.27 450 GLY C O 1
ATOM 10946 N N . VAL C 1 465 ? -7.685 13.352 13.749 1.00 8.97 451 VAL C N 1
ATOM 10947 C CA . VAL C 1 465 ? -7.884 14.607 13.024 1.00 8.19 451 VAL C CA 1
ATOM 10948 C C . VAL C 1 465 ? -6.632 15.147 12.331 1.00 10.31 451 VAL C C 1
ATOM 10949 O O . VAL C 1 465 ? -6.717 16.143 11.619 1.00 11.81 451 VAL C O 1
ATOM 10953 N N . GLY C 1 466 ? -5.475 14.508 12.498 1.00 9.68 452 GLY C N 1
ATOM 10954 C CA . GLY C 1 466 ? -4.238 15.127 12.066 1.00 8.36 452 GLY C CA 1
ATOM 10955 C C . GLY C 1 466 ? -4.032 15.125 10.554 1.00 8.32 452 GLY C C 1
ATOM 10956 O O . GLY C 1 466 ? -4.206 14.101 9.883 1.00 7.67 452 GLY C O 1
ATOM 10957 N N . VAL C 1 467 ? -3.627 16.285 10.049 1.00 6.76 453 VAL C N 1
ATOM 10958 C CA . VAL C 1 467 ? -3.142 16.427 8.650 1.00 8.60 453 VAL C CA 1
ATOM 10959 C C . VAL C 1 467 ? -1.827 17.126 8.727 1.00 9.35 453 VAL C C 1
ATOM 10960 O O . VAL C 1 467 ? -1.770 18.149 9.506 1.00 9.15 453 VAL C O 1
ATOM 10964 N N . CYS C 1 468 ? -0.804 16.521 8.083 1.00 7.52 454 CYS C N 1
ATOM 10965 C CA . CYS C 1 468 ? 0.562 17.000 8.070 1.00 7.39 454 CYS C CA 1
ATOM 10966 C C . CYS C 1 468 ? 0.918 17.399 6.638 1.00 9.18 454 CYS C C 1
ATOM 10967 O O . CYS C 1 468 ? 0.644 16.647 5.719 1.00 9.37 454 CYS C O 1
ATOM 10970 N N . GLY C 1 469 ? 1.575 18.548 6.498 1.00 8.97 455 GLY C N 1
ATOM 10971 C CA . GLY C 1 469 ? 2.000 19.074 5.201 1.00 8.60 455 GLY C CA 1
ATOM 10972 C C . GLY C 1 469 ? 3.520 19.213 5.134 1.00 9.09 455 GLY C C 1
ATOM 10973 O O . GLY C 1 469 ? 4.134 19.811 6.023 1.00 10.94 455 GLY C O 1
ATOM 10974 N N . LYS C 1 470 ? 4.105 18.656 4.070 1.00 8.14 456 LYS C N 1
ATOM 10975 C CA . LYS C 1 470 ? 5.538 18.785 3.808 1.00 7.90 456 LYS C CA 1
ATOM 10976 C C . LYS C 1 470 ? 5.719 18.760 2.308 1.00 7.89 456 LYS C C 1
ATOM 10977 O O . LYS C 1 470 ? 5.175 17.890 1.637 1.00 8.65 456 LYS C O 1
ATOM 10983 N N . GLU C 1 471 ? 6.430 19.748 1.773 1.00 9.85 457 GLU C N 1
ATOM 10984 C CA . GLU C 1 471 ? 6.675 19.852 0.339 1.00 10.98 457 GLU C CA 1
ATOM 10985 C C . GLU C 1 471 ? 5.364 19.791 -0.447 1.00 11.31 457 GLU C C 1
ATOM 10986 O O . GLU C 1 471 ? 5.302 19.191 -1.527 1.00 11.83 457 GLU C O 1
ATOM 10992 N N . GLY C 1 472 ? 4.304 20.375 0.095 1.00 8.66 458 GLY C N 1
ATOM 10993 C CA . GLY C 1 472 ? 3.012 20.386 -0.570 1.00 9.16 458 GLY C CA 1
ATOM 10994 C C . GLY C 1 472 ? 2.188 19.095 -0.514 1.00 12.45 458 GLY C C 1
ATOM 10995 O O . GLY C 1 472 ? 1.113 19.028 -1.117 1.00 15.60 458 GLY C O 1
ATOM 10996 N N . GLN C 1 473 ? 2.673 18.090 0.230 1.00 10.97 459 GLN C N 1
ATOM 10997 C CA . GLN C 1 473 ? 2.041 16.782 0.279 1.00 9.92 459 GLN C CA 1
ATOM 10998 C C . GLN C 1 473 ? 1.410 16.609 1.641 1.00 8.55 459 GLN C C 1
ATOM 10999 O O . GLN C 1 473 ? 2.095 16.638 2.668 1.00 10.38 459 GLN C O 1
ATOM 11005 N N . SER C 1 474 ? 0.091 16.439 1.642 1.00 8.20 460 SER C N 1
ATOM 11006 C CA . SER C 1 474 ? -0.708 16.276 2.849 1.00 8.14 460 SER C CA 1
ATOM 11007 C C . SER C 1 474 ? -0.924 14.810 3.153 1.00 8.28 460 SER C C 1
ATOM 11008 O O . SER C 1 474 ? -1.227 14.033 2.246 1.00 10.73 460 SER C O 1
ATOM 11011 N N . LEU C 1 475 ? -0.786 14.459 4.441 1.00 8.03 461 LEU C N 1
ATOM 11012 C CA . LEU C 1 475 ? -0.910 13.063 4.874 1.00 7.62 461 LEU C CA 1
ATOM 11013 C C . LEU C 1 475 ? -1.651 13.019 6.191 1.00 6.12 461 LEU C C 1
ATOM 11014 O O . LEU C 1 475 ? -1.508 13.917 7.022 1.00 8.36 461 LEU C O 1
ATOM 11019 N N . PRO C 1 476 ? -2.375 11.923 6.435 1.00 6.11 462 PRO C N 1
ATOM 11020 C CA . PRO C 1 476 ? -2.943 11.672 7.728 1.00 7.13 462 PRO C CA 1
ATOM 11021 C C . PRO C 1 476 ? -1.889 11.260 8.750 1.00 7.86 462 PRO C C 1
ATOM 11022 O O . PRO C 1 476 ? -1.108 10.342 8.488 1.00 9.52 462 PRO C O 1
ATOM 11026 N N . VAL C 1 477 ? -1.917 11.881 9.937 1.00 8.24 463 VAL C N 1
ATOM 11027 C CA . VAL C 1 477 ? -0.973 11.583 11.019 1.00 7.75 463 VAL C CA 1
ATOM 11028 C C . VAL C 1 477 ? -1.730 11.578 12.333 1.00 7.76 463 VAL C C 1
ATOM 11029 O O . VAL C 1 477 ? -2.889 12.093 12.422 1.00 8.22 463 VAL C O 1
ATOM 11033 N N . GLY C 1 478 ? -1.065 11.008 13.351 1.00 8.46 464 GLY C N 1
ATOM 11034 C CA . GLY C 1 478 ? -1.505 11.147 14.730 1.00 8.74 464 GLY C CA 1
ATOM 11035 C C . GLY C 1 478 ? -0.471 11.827 15.576 1.00 7.74 464 GLY C C 1
ATOM 11036 O O . GLY C 1 478 ? 0.734 11.779 15.289 1.00 8.00 464 GLY C O 1
ATOM 11037 N N . VAL C 1 479 ? -0.953 12.450 16.647 1.00 7.72 465 VAL C N 1
ATOM 11038 C CA . VAL C 1 479 ? -0.078 13.008 17.702 1.00 8.23 465 VAL C CA 1
ATOM 11039 C C . VAL C 1 479 ? -0.652 12.617 19.043 1.00 8.47 465 VAL C C 1
ATOM 11040 O O . VAL C 1 479 ? -1.864 12.317 19.162 1.00 10.79 465 VAL C O 1
ATOM 11044 N N . GLY C 1 480 ? 0.201 12.693 20.064 1.00 8.71 466 GLY C N 1
ATOM 11045 C CA . GLY C 1 480 ? -0.244 12.476 21.406 1.00 9.21 466 GLY C CA 1
ATOM 11046 C C . GLY C 1 480 ? 0.786 12.861 22.426 1.00 8.02 466 GLY C C 1
ATOM 11047 O O . GLY C 1 480 ? 1.961 13.018 22.147 1.00 9.82 466 GLY C O 1
ATOM 11048 N N . GLN C 1 481 ? 0.310 12.961 23.655 1.00 9.18 467 GLN C N 1
ATOM 11049 C CA . GLN C 1 481 ? 1.138 13.214 24.815 1.00 8.85 467 GLN C CA 1
ATOM 11050 C C . GLN C 1 481 ? 0.245 13.102 26.049 1.00 8.70 467 GLN C C 1
ATOM 11051 O O . GLN C 1 481 ? -1.004 13.171 25.942 1.00 11.86 467 GLN C O 1
ATOM 11057 N N . PRO C 1 482 ? 0.869 13.018 27.237 1.00 11.19 468 PRO C N 1
ATOM 11058 C CA . PRO C 1 482 ? 0.123 13.276 28.464 1.00 10.08 468 PRO C CA 1
ATOM 11059 C C . PRO C 1 482 ? 0.026 14.797 28.676 1.00 10.44 468 PRO C C 1
ATOM 11060 O O . PRO C 1 482 ? 0.604 15.587 27.924 1.00 10.29 468 PRO C O 1
ATOM 11064 N N . THR C 1 483 ? -0.679 15.208 29.716 1.00 9.05 469 THR C N 1
ATOM 11065 C CA . THR C 1 483 ? -0.556 16.579 30.190 1.00 8.93 469 THR C CA 1
ATOM 11066 C C . THR C 1 483 ? 0.903 16.852 30.519 1.00 9.28 469 THR C C 1
ATOM 11067 O O . THR C 1 483 ? 1.570 15.989 31.101 1.00 10.71 469 THR C O 1
ATOM 11071 N N . LEU C 1 484 ? 1.403 18.030 30.158 1.00 9.98 470 LEU C N 1
ATOM 11072 C CA . LEU C 1 484 ? 2.777 18.355 30.505 1.00 10.11 470 LEU C CA 1
ATOM 11073 C C . LEU C 1 484 ? 2.986 19.822 30.746 1.00 9.41 470 LEU C C 1
ATOM 11074 O O . LEU C 1 484 ? 2.170 20.659 30.341 1.00 10.80 470 LEU C O 1
ATOM 11079 N N . LYS C 1 485 ? 4.090 20.127 31.431 1.00 10.88 471 LYS C N 1
ATOM 11080 C CA . LYS C 1 485 ? 4.408 21.520 31.739 1.00 9.78 471 LYS C CA 1
ATOM 11081 C C . LYS C 1 485 ? 5.637 21.972 31.024 1.00 11.37 471 LYS C C 1
ATOM 11082 O O . LYS C 1 485 ? 6.670 21.352 31.155 1.00 11.85 471 LYS C O 1
ATOM 11088 N N . VAL C 1 486 ? 5.503 23.075 30.283 1.00 9.82 472 VAL C N 1
ATOM 11089 C CA . VAL C 1 486 ? 6.640 23.787 29.714 1.00 9.44 472 VAL C CA 1
ATOM 11090 C C . VAL C 1 486 ? 6.886 25.011 30.592 1.00 8.77 472 VAL C C 1
ATOM 11091 O O . VAL C 1 486 ? 6.017 25.851 30.750 1.00 10.65 472 VAL C O 1
ATOM 11095 N N . ASP C 1 487 ? 8.089 25.110 31.170 1.00 10.29 473 ASP C N 1
ATOM 11096 C CA . ASP C 1 487 ? 8.333 26.154 32.174 1.00 11.52 473 ASP C CA 1
ATOM 11097 C C . ASP C 1 487 ? 8.286 27.581 31.634 1.00 10.49 473 ASP C C 1
ATOM 11098 O O . ASP C 1 487 ? 7.903 28.505 32.352 1.00 14.18 473 ASP C O 1
ATOM 11103 N N . ASN C 1 488 ? 8.733 27.750 30.391 1.00 12.55 474 ASN C N 1
ATOM 11104 C CA . ASN C 1 488 ? 8.753 29.076 29.730 1.00 12.71 474 ASN C CA 1
ATOM 11105 C C . ASN C 1 488 ? 8.365 28.931 28.271 1.00 11.78 474 ASN C C 1
ATOM 11106 O O . ASN C 1 488 ? 9.031 28.208 27.555 1.00 12.53 474 ASN C O 1
ATOM 11111 N N . LEU C 1 489 ? 7.299 29.606 27.854 1.00 12.00 475 LEU C N 1
ATOM 11112 C CA . LEU C 1 489 ? 6.882 29.603 26.468 1.00 10.30 475 LEU C CA 1
ATOM 11113 C C . LEU C 1 489 ? 6.259 30.969 26.192 1.00 10.89 475 LEU C C 1
ATOM 11114 O O . LEU C 1 489 ? 5.596 31.538 27.062 1.00 10.99 475 LEU C O 1
ATOM 11119 N N . THR C 1 490 ? 6.484 31.487 24.993 1.00 9.89 476 THR C N 1
ATOM 11120 C CA . THR C 1 490 ? 5.993 32.795 24.602 1.00 9.09 476 THR C CA 1
ATOM 11121 C C . THR C 1 490 ? 4.590 32.705 24.074 1.00 10.01 476 THR C C 1
ATOM 11122 O O . THR C 1 490 ? 4.332 31.976 23.117 1.00 10.69 476 THR C O 1
ATOM 11126 N N . VAL C 1 491 ? 3.684 33.433 24.713 1.00 10.14 477 VAL C N 1
ATOM 11127 C CA . VAL C 1 491 ? 2.266 33.417 24.421 1.00 7.88 477 VAL C CA 1
ATOM 11128 C C . VAL C 1 491 ? 1.859 34.696 23.679 1.00 8.86 477 VAL C C 1
ATOM 11129 O O . VAL C 1 491 ? 2.019 35.797 24.191 1.00 10.77 477 VAL C O 1
ATOM 11133 N N . GLY C 1 492 ? 1.233 34.520 22.515 1.00 9.91 478 GLY C N 1
ATOM 11134 C CA . GLY C 1 492 ? 0.850 35.608 21.619 1.00 9.54 478 GLY C CA 1
ATOM 11135 C C . GLY C 1 492 ? -0.507 36.242 21.896 1.00 8.01 478 GLY C C 1
ATOM 11136 O O . GLY C 1 492 ? -1.342 36.423 21.004 1.00 9.46 478 GLY C O 1
ATOM 11137 N N . GLY C 1 493 ? -0.712 36.627 23.147 1.00 8.18 479 GLY C N 1
ATOM 11138 C CA . GLY C 1 493 ? -1.877 37.398 23.527 1.00 9.32 479 GLY C CA 1
ATOM 11139 C C . GLY C 1 493 ? -1.725 38.866 23.236 1.00 9.89 479 GLY C C 1
ATOM 11140 O O . GLY C 1 493 ? -0.668 39.309 22.757 1.00 10.13 479 GLY C O 1
ATOM 11141 N N . THR C 1 494 ? -2.762 39.629 23.592 1.00 11.56 480 THR C N 1
ATOM 11142 C CA . THR C 1 494 ? -2.741 41.090 23.516 1.00 13.47 480 THR C CA 1
ATOM 11143 C C . THR C 1 494 ? -2.598 41.785 24.876 1.00 11.98 480 THR C C 1
ATOM 11144 O O . THR C 1 494 ? -2.272 42.981 24.911 1.00 17.41 480 THR C O 1
ATOM 11148 N N . ALA C 1 495 ? -2.869 41.098 25.983 1.00 12.84 481 ALA C N 1
ATOM 11149 C CA . ALA C 1 495 ? -3.045 41.758 27.295 1.00 17.21 481 ALA C CA 1
ATOM 11150 C C . ALA C 1 495 ? -1.762 41.817 28.093 1.00 19.97 481 ALA C C 1
ATOM 11151 O O . ALA C 1 495 ? -1.710 42.618 29.049 1.00 22.06 481 ALA C O 1
ATOM 11154 N N . SER D 2 9 ? 0.358 22.299 -30.537 1.00 30.88 9 SER D N 1
ATOM 11155 C CA . SER D 2 9 ? 0.052 20.956 -31.121 1.00 27.78 9 SER D CA 1
ATOM 11156 C C . SER D 2 9 ? -0.467 19.981 -30.068 1.00 26.82 9 SER D C 1
ATOM 11157 O O . SER D 2 9 ? -1.623 19.529 -30.151 1.00 28.07 9 SER D O 1
ATOM 11159 N N . GLN D 2 10 ? 0.375 19.662 -29.080 1.00 22.83 10 GLN D N 1
ATOM 11160 C CA . GLN D 2 10 ? -0.040 18.779 -27.982 1.00 18.29 10 GLN D CA 1
ATOM 11161 C C . GLN D 2 10 ? -1.192 19.413 -27.198 1.00 22.14 10 GLN D C 1
ATOM 11162 O O . GLN D 2 10 ? -2.150 18.718 -26.864 1.00 16.54 10 GLN D O 1
ATOM 11164 N N . VAL D 2 11 ? -1.096 20.717 -26.932 1.00 18.39 11 VAL D N 1
ATOM 11165 C CA . VAL D 2 11 ? -2.155 21.444 -26.230 1.00 18.63 11 VAL D CA 1
ATOM 11166 C C . VAL D 2 11 ? -3.479 21.509 -27.005 1.00 18.84 11 VAL D C 1
ATOM 11167 O O . VAL D 2 11 ? -4.550 21.361 -26.415 1.00 16.72 11 VAL D O 1
ATOM 11171 N N . GLU D 2 12 ? -3.432 21.705 -28.316 1.00 15.32 12 GLU D N 1
ATOM 11172 C CA . GLU D 2 12 ? -4.683 21.749 -29.074 1.00 16.69 12 GLU D CA 1
ATOM 11173 C C . GLU D 2 12 ? -5.336 20.357 -29.170 1.00 18.73 12 GLU D C 1
ATOM 11174 O O . GLU D 2 12 ? -6.559 20.265 -29.154 1.00 17.64 12 GLU D O 1
ATOM 11180 N N . ALA D 2 13 ? -4.531 19.294 -29.177 1.00 15.69 13 ALA D N 1
ATOM 11181 C CA . ALA D 2 13 ? -5.052 17.920 -29.126 1.00 17.51 13 ALA D CA 1
ATOM 11182 C C . ALA D 2 13 ? -5.731 17.631 -27.784 1.00 17.50 13 ALA D C 1
ATOM 11183 O O . ALA D 2 13 ? -6.800 17.020 -27.724 1.00 18.55 13 ALA D O 1
ATOM 11185 N N . GLN D 2 14 ? -5.072 18.039 -26.707 1.00 15.44 14 GLN D N 1
ATOM 11186 C CA . GLN D 2 14 ? -5.669 17.942 -25.388 1.00 13.56 14 GLN D CA 1
ATOM 11187 C C . GLN D 2 14 ? -6.964 18.757 -25.315 1.00 13.90 14 GLN D C 1
ATOM 11188 O O . GLN D 2 14 ? -7.950 18.272 -24.773 1.00 14.31 14 GLN D O 1
ATOM 11194 N N . ARG D 2 15 ? -6.975 19.966 -25.877 1.00 13.33 15 ARG D N 1
ATOM 11195 C CA . ARG D 2 15 ? -8.126 20.855 -25.779 1.00 12.36 15 ARG D CA 1
ATOM 11196 C C . ARG D 2 15 ? -9.349 20.219 -26.460 1.00 13.86 15 ARG D C 1
ATOM 11197 O O . ARG D 2 15 ? -10.448 20.260 -25.911 1.00 10.66 15 ARG D O 1
ATOM 11205 N N . LYS D 2 16 ? -9.152 19.575 -27.616 1.00 14.64 16 LYS D N 1
ATOM 11206 C CA . LYS D 2 16 ? -10.231 18.874 -28.348 1.00 13.36 16 LYS D CA 1
ATOM 11207 C C . LYS D 2 16 ? -10.794 17.737 -27.507 1.00 13.19 16 LYS D C 1
ATOM 11208 O O . LYS D 2 16 ? -12.020 17.547 -27.426 1.00 13.69 16 LYS D O 1
ATOM 11211 N N . ILE D 2 17 ? -9.907 16.936 -26.934 1.00 12.86 17 ILE D N 1
ATOM 11212 C CA . ILE D 2 17 ? -10.296 15.837 -26.052 1.00 15.14 17 ILE D CA 1
ATOM 11213 C C . ILE D 2 17 ? -11.115 16.362 -24.882 1.00 13.34 17 ILE D C 1
ATOM 11214 O O . ILE D 2 17 ? -12.131 15.796 -24.517 1.00 12.09 17 ILE D O 1
ATOM 11219 N N . LEU D 2 18 ? -10.675 17.472 -24.297 1.00 10.50 18 LEU D N 1
ATOM 11220 C CA . LEU D 2 18 ? -11.386 18.045 -23.157 1.00 9.87 18 LEU D CA 1
ATOM 11221 C C . LEU D 2 18 ? -12.764 18.612 -23.502 1.00 9.29 18 LEU D C 1
ATOM 11222 O O . LEU D 2 18 ? -13.708 18.420 -22.771 1.00 9.59 18 LEU D O 1
ATOM 11227 N N . GLU D 2 19 ? -12.870 19.313 -24.620 1.00 9.10 19 GLU D N 1
ATOM 11228 C CA . GLU D 2 19 ? -14.158 19.844 -25.075 1.00 10.26 19 GLU D CA 1
ATOM 11229 C C . GLU D 2 19 ? -15.136 18.705 -25.321 1.00 11.07 19 GLU D C 1
ATOM 11230 O O . GLU D 2 19 ? -16.320 18.797 -24.936 1.00 12.25 19 GLU D O 1
ATOM 11236 N N . GLU D 2 20 ? -14.651 17.630 -25.934 1.00 11.82 20 GLU D N 1
ATOM 11237 C CA . GLU D 2 20 ? -15.499 16.463 -26.206 1.00 11.88 20 GLU D CA 1
ATOM 11238 C C . GLU D 2 20 ? -15.975 15.794 -24.900 1.00 11.74 20 GLU D C 1
ATOM 11239 O O . GLU D 2 20 ? -17.146 15.408 -24.794 1.00 9.84 20 GLU D O 1
ATOM 11245 N N . ALA D 2 21 ? -15.092 15.753 -23.886 1.00 9.09 21 ALA D N 1
ATOM 11246 C CA . ALA D 2 21 ? -15.474 15.183 -22.608 1.00 8.36 21 ALA D CA 1
ATOM 11247 C C . ALA D 2 21 ? -16.565 15.988 -21.931 1.00 8.77 21 ALA D C 1
ATOM 11248 O O . ALA D 2 21 ? -17.502 15.431 -21.388 1.00 8.72 21 ALA D O 1
ATOM 11250 N N . VAL D 2 22 ? -16.453 17.312 -21.988 1.00 8.22 22 VAL D N 1
ATOM 11251 C CA . VAL D 2 22 ? -17.453 18.190 -21.390 1.00 8.60 22 VAL D CA 1
ATOM 11252 C C . VAL D 2 22 ? -18.808 17.985 -22.076 1.00 9.89 22 VAL D C 1
ATOM 11253 O O . VAL D 2 22 ? -19.813 17.803 -21.397 1.00 8.98 22 VAL D O 1
ATOM 11257 N N A SER D 2 23 ? -18.829 18.026 -23.406 0.33 10.14 23 SER D N 1
ATOM 11258 N N B SER D 2 23 ? -18.811 18.040 -23.402 0.33 9.53 23 SER D N 1
ATOM 11259 N N C SER D 2 23 ? -18.816 18.033 -23.401 0.33 10.46 23 SER D N 1
ATOM 11260 C CA A SER D 2 23 ? -20.070 17.843 -24.152 0.33 9.02 23 SER D CA 1
ATOM 11261 C CA B SER D 2 23 ? -20.020 17.823 -24.189 0.33 10.25 23 SER D CA 1
ATOM 11262 C CA C SER D 2 23 ? -20.031 17.816 -24.174 0.33 9.66 23 SER D CA 1
ATOM 11263 C C A SER D 2 23 ? -20.706 16.478 -23.887 0.33 10.16 23 SER D C 1
ATOM 11264 C C B SER D 2 23 ? -20.690 16.482 -23.879 0.33 10.37 23 SER D C 1
ATOM 11265 C C C SER D 2 23 ? -20.693 16.479 -23.851 0.33 10.23 23 SER D C 1
ATOM 11266 O O A SER D 2 23 ? -21.927 16.396 -23.726 0.33 10.96 23 SER D O 1
ATOM 11267 O O B SER D 2 23 ? -21.908 16.419 -23.685 0.33 11.35 23 SER D O 1
ATOM 11268 O O C SER D 2 23 ? -21.906 16.413 -23.619 0.33 9.98 23 SER D O 1
ATOM 11275 N N . THR D 2 24 ? -19.897 15.415 -23.839 1.00 9.05 24 THR D N 1
ATOM 11276 C CA . THR D 2 24 ? -20.412 14.067 -23.524 1.00 8.16 24 THR D CA 1
ATOM 11277 C C . THR D 2 24 ? -21.017 14.008 -22.146 1.00 7.84 24 THR D C 1
ATOM 11278 O O . THR D 2 24 ? -22.105 13.503 -21.986 1.00 8.97 24 THR D O 1
ATOM 11282 N N . ALA D 2 25 ? -20.311 14.564 -21.149 1.00 7.14 25 ALA D N 1
ATOM 11283 C CA . ALA D 2 25 ? -20.849 14.539 -19.786 1.00 8.13 25 ALA D CA 1
ATOM 11284 C C . ALA D 2 25 ? -22.178 15.288 -19.674 1.00 7.10 25 ALA D C 1
ATOM 11285 O O . ALA D 2 25 ? -23.124 14.805 -19.067 1.00 8.93 25 ALA D O 1
ATOM 11287 N N . LEU D 2 26 ? -22.219 16.477 -20.255 1.00 7.38 26 LEU D N 1
ATOM 11288 C CA . LEU D 2 26 ? -23.457 17.261 -20.243 1.00 8.58 26 LEU D CA 1
ATOM 11289 C C . LEU D 2 26 ? -24.623 16.559 -20.914 1.00 10.52 26 LEU D C 1
ATOM 11290 O O . LEU D 2 26 ? -25.732 16.554 -20.378 1.00 9.08 26 LEU D O 1
ATOM 11295 N N A GLU D 2 27 ? -24.359 15.947 -22.058 0.50 11.15 27 GLU D N 1
ATOM 11296 N N B GLU D 2 27 ? -24.387 15.977 -22.088 0.50 10.96 27 GLU D N 1
ATOM 11297 C CA A GLU D 2 27 ? -25.441 15.272 -22.773 0.50 9.30 27 GLU D CA 1
ATOM 11298 C CA B GLU D 2 27 ? -25.461 15.260 -22.802 0.50 9.37 27 GLU D CA 1
ATOM 11299 C C A GLU D 2 27 ? -25.947 14.050 -21.982 0.50 10.52 27 GLU D C 1
ATOM 11300 C C B GLU D 2 27 ? -25.946 14.019 -22.030 0.50 10.54 27 GLU D C 1
ATOM 11301 O O A GLU D 2 27 ? -27.148 13.804 -21.897 0.50 11.07 27 GLU D O 1
ATOM 11302 O O B GLU D 2 27 ? -27.138 13.724 -22.019 0.50 10.63 27 GLU D O 1
ATOM 11313 N N . LEU D 2 28 ? -25.026 13.285 -21.409 1.00 9.14 28 LEU D N 1
ATOM 11314 C CA . LEU D 2 28 ? -25.411 12.148 -20.566 1.00 9.25 28 LEU D CA 1
ATOM 11315 C C . LEU D 2 28 ? -26.256 12.577 -19.347 1.00 10.57 28 LEU D C 1
ATOM 11316 O O . LEU D 2 28 ? -27.184 11.891 -18.936 1.00 13.32 28 LEU D O 1
ATOM 11321 N N . ALA D 2 29 ? -25.966 13.747 -18.795 1.00 11.18 29 ALA D N 1
ATOM 11322 C CA . ALA D 2 29 ? -26.689 14.233 -17.631 1.00 10.43 29 ALA D CA 1
ATOM 11323 C C . ALA D 2 29 ? -28.042 14.815 -17.970 1.00 10.23 29 ALA D C 1
ATOM 11324 O O . ALA D 2 29 ? -28.929 14.829 -17.123 1.00 11.48 29 ALA D O 1
ATOM 11326 N N A SER D 2 30 ? -28.194 15.296 -19.198 0.50 8.85 30 SER D N 1
ATOM 11327 N N B SER D 2 30 ? -28.169 15.296 -19.213 0.50 9.03 30 SER D N 1
ATOM 11328 C CA A SER D 2 30 ? -29.290 16.235 -19.494 0.50 11.54 30 SER D CA 1
ATOM 11329 C CA B SER D 2 30 ? -29.269 16.205 -19.622 0.50 13.66 30 SER D CA 1
ATOM 11330 C C A SER D 2 30 ? -30.671 15.621 -19.364 0.50 14.09 30 SER D C 1
ATOM 11331 C C B SER D 2 30 ? -30.649 15.615 -19.367 0.50 14.84 30 SER D C 1
ATOM 11332 O O A SER D 2 30 ? -31.601 16.302 -18.933 0.50 17.24 30 SER D O 1
ATOM 11333 O O B SER D 2 30 ? -31.542 16.296 -18.846 0.50 17.05 30 SER D O 1
ATOM 11338 N N . GLY D 2 31 ? -30.822 14.356 -19.727 1.00 17.79 31 GLY D N 1
ATOM 11339 C CA . GLY D 2 31 ? -32.146 13.714 -19.621 1.00 18.29 31 GLY D CA 1
ATOM 11340 C C . GLY D 2 31 ? -32.632 13.399 -18.213 1.00 20.83 31 GLY D C 1
ATOM 11341 O O . GLY D 2 31 ? -33.819 13.114 -18.017 1.00 24.22 31 GLY D O 1
ATOM 11342 N N A LYS D 2 32 ? -31.706 13.417 -17.249 0.50 15.66 32 LYS D N 1
ATOM 11343 N N B LYS D 2 32 ? -31.724 13.478 -17.251 0.50 14.36 32 LYS D N 1
ATOM 11344 C CA A LYS D 2 32 ? -31.940 12.976 -15.887 0.50 15.77 32 LYS D CA 1
ATOM 11345 C CA B LYS D 2 32 ? -31.915 12.987 -15.912 0.50 14.71 32 LYS D CA 1
ATOM 11346 C C A LYS D 2 32 ? -31.730 14.068 -14.838 0.50 13.16 32 LYS D C 1
ATOM 11347 C C B LYS D 2 32 ? -31.715 14.064 -14.847 0.50 12.95 32 LYS D C 1
ATOM 11348 O O A LYS D 2 32 ? -31.832 13.788 -13.644 0.50 15.68 32 LYS D O 1
ATOM 11349 O O B LYS D 2 32 ? -31.816 13.769 -13.657 0.50 16.15 32 LYS D O 1
ATOM 11360 N N . SER D 2 33 ? -31.439 15.299 -15.264 1.00 13.01 33 SER D N 1
ATOM 11361 C CA . SER D 2 33 ? -31.195 16.410 -14.335 1.00 12.35 33 SER D CA 1
ATOM 11362 C C . SER D 2 33 ? -31.797 17.686 -14.901 1.00 10.79 33 SER D C 1
ATOM 11363 O O . SER D 2 33 ? -32.023 17.809 -16.111 1.00 11.90 33 SER D O 1
ATOM 11366 N N . ASP D 2 34 ? -32.113 18.603 -14.006 1.00 8.19 34 ASP D N 1
ATOM 11367 C CA . ASP D 2 34 ? -32.547 19.933 -14.415 1.00 9.39 34 ASP D CA 1
ATOM 11368 C C . ASP D 2 34 ? -31.410 20.835 -14.767 1.00 8.62 34 ASP D C 1
ATOM 11369 O O . ASP D 2 34 ? -31.597 21.842 -15.450 1.00 11.24 34 ASP D O 1
ATOM 11374 N N . GLY D 2 35 ? -30.223 20.517 -14.247 1.00 8.86 35 GLY D N 1
ATOM 11375 C CA . GLY D 2 35 ? -29.041 21.277 -14.557 1.00 8.38 35 GLY D CA 1
ATOM 11376 C C . GLY D 2 35 ? -27.797 20.505 -14.275 1.00 8.21 35 GLY D C 1
ATOM 11377 O O . GLY D 2 35 ? -27.837 19.544 -13.531 1.00 7.95 35 GLY D O 1
ATOM 11378 N N . ALA D 2 36 ? -26.685 20.941 -14.872 1.00 6.86 36 ALA D N 1
ATOM 11379 C CA . ALA D 2 36 ? -25.393 20.343 -14.661 1.00 7.72 36 ALA D CA 1
ATOM 11380 C C . ALA D 2 36 ? -24.301 21.299 -15.029 1.00 6.67 36 ALA D C 1
ATOM 11381 O O . ALA D 2 36 ? -24.477 22.125 -15.919 1.00 8.03 36 ALA D O 1
ATOM 11383 N N . GLU D 2 37 ? -23.169 21.127 -14.349 1.00 5.79 37 GLU D N 1
ATOM 11384 C CA . GLU D 2 37 ? -21.969 21.889 -14.552 1.00 7.01 37 GLU D CA 1
ATOM 11385 C C . GLU D 2 37 ? -20.824 20.883 -14.667 1.00 6.65 37 GLU D C 1
ATOM 11386 O O . GLU D 2 37 ? -20.709 20.011 -13.803 1.00 8.45 37 GLU D O 1
ATOM 11392 N N . VAL D 2 38 ? -19.953 21.027 -15.660 1.00 7.54 38 VAL D N 1
ATOM 11393 C CA . VAL D 2 38 ? -18.793 20.173 -15.844 1.00 8.09 38 VAL D CA 1
ATOM 11394 C C . VAL D 2 38 ? -17.518 20.998 -16.024 1.00 7.88 38 VAL D C 1
ATOM 11395 O O . VAL D 2 38 ? -17.509 21.937 -16.789 1.00 7.81 38 VAL D O 1
ATOM 11399 N N . ALA D 2 39 ? -16.474 20.608 -15.283 1.00 7.54 39 ALA D N 1
ATOM 11400 C CA . ALA D 2 39 ? -15.140 21.217 -15.400 1.00 7.77 39 ALA D CA 1
ATOM 11401 C C . ALA D 2 39 ? -14.106 20.164 -15.625 1.00 7.09 39 ALA D C 1
ATOM 11402 O O . ALA D 2 39 ? -14.110 19.164 -14.933 1.00 9.40 39 ALA D O 1
ATOM 11404 N N . VAL D 2 40 ? -13.243 20.389 -16.594 1.00 7.70 40 VAL D N 1
ATOM 11405 C CA . VAL D 2 40 ? -12.132 19.521 -16.908 1.00 8.06 40 VAL D CA 1
ATOM 11406 C C . VAL D 2 40 ? -10.875 20.323 -17.046 1.00 7.13 40 VAL D C 1
ATOM 11407 O O . VAL D 2 40 ? -10.904 21.470 -17.424 1.00 8.62 40 VAL D O 1
ATOM 11411 N N . SER D 2 41 ? -9.755 19.660 -16.791 1.00 8.49 41 SER D N 1
ATOM 11412 C CA . SER D 2 41 ? -8.420 20.215 -16.973 1.00 10.92 41 SER D CA 1
ATOM 11413 C C . SER D 2 41 ? -7.413 19.148 -17.304 1.00 9.47 41 SER D C 1
ATOM 11414 O O . SER D 2 41 ? -7.618 17.968 -17.050 1.00 9.65 41 SER D O 1
ATOM 11417 N N . LYS D 2 42 ? -6.333 19.602 -17.914 1.00 10.48 42 LYS D N 1
ATOM 11418 C CA . LYS D 2 42 ? -5.141 18.816 -18.219 1.00 10.83 42 LYS D CA 1
ATOM 11419 C C . LYS D 2 42 ? -3.964 19.761 -17.962 1.00 14.29 42 LYS D C 1
ATOM 11420 O O . LYS D 2 42 ? -4.001 20.891 -18.432 1.00 12.03 42 LYS D O 1
ATOM 11426 N N . THR D 2 43 ? -2.970 19.338 -17.196 1.00 13.48 43 THR D N 1
ATOM 11427 C CA . THR D 2 43 ? -1.766 20.109 -16.897 1.00 13.80 43 THR D CA 1
ATOM 11428 C C . THR D 2 43 ? -0.564 19.200 -17.174 1.00 12.19 43 THR D C 1
ATOM 11429 O O . THR D 2 43 ? -0.550 18.024 -16.772 1.00 12.43 43 THR D O 1
ATOM 11433 N N . THR D 2 44 ? 0.468 19.728 -17.824 1.00 9.37 44 THR D N 1
ATOM 11434 C CA . THR D 2 44 ? 1.638 18.970 -18.250 1.00 9.60 44 THR D CA 1
ATOM 11435 C C . THR D 2 44 ? 2.870 19.810 -17.999 1.00 8.95 44 THR D C 1
ATOM 11436 O O . THR D 2 44 ? 2.860 21.008 -18.254 1.00 9.43 44 THR D O 1
ATOM 11440 N N . GLY D 2 45 ? 3.965 19.207 -17.568 1.00 8.00 45 GLY D N 1
ATOM 11441 C CA . GLY D 2 45 ? 5.220 19.936 -17.522 1.00 8.82 45 GLY D CA 1
ATOM 11442 C C . GLY D 2 45 ? 6.298 19.211 -16.784 1.00 8.69 45 GLY D C 1
ATOM 11443 O O . GLY D 2 45 ? 6.278 17.978 -16.680 1.00 7.88 45 GLY D O 1
ATOM 11444 N N A ILE D 2 46 ? 7.277 19.975 -16.294 0.50 7.80 46 ILE D N 1
ATOM 11445 N N B ILE D 2 46 ? 7.249 19.982 -16.267 0.50 7.76 46 ILE D N 1
ATOM 11446 C CA A ILE D 2 46 ? 8.428 19.402 -15.597 0.50 7.72 46 ILE D CA 1
ATOM 11447 C CA B ILE D 2 46 ? 8.453 19.441 -15.683 0.50 7.49 46 ILE D CA 1
ATOM 11448 C C A ILE D 2 46 ? 8.733 20.221 -14.352 0.50 7.56 46 ILE D C 1
ATOM 11449 C C B ILE D 2 46 ? 8.704 20.219 -14.401 0.50 7.10 46 ILE D C 1
ATOM 11450 O O A ILE D 2 46 ? 8.522 21.444 -14.306 0.50 9.20 46 ILE D O 1
ATOM 11451 O O B ILE D 2 46 ? 8.363 21.422 -14.264 0.50 7.90 46 ILE D O 1
ATOM 11460 N N A SER D 2 47 ? 9.221 19.516 -13.324 0.50 9.36 47 SER D N 1
ATOM 11461 N N B SER D 2 47 ? 9.305 19.513 -13.447 0.50 9.88 47 SER D N 1
ATOM 11462 C CA A SER D 2 47 ? 9.703 20.088 -12.078 0.50 10.42 47 SER D CA 1
ATOM 11463 C CA B SER D 2 47 ? 9.706 20.111 -12.189 0.50 9.99 47 SER D CA 1
ATOM 11464 C C A SER D 2 47 ? 11.071 19.483 -11.790 0.50 10.04 47 SER D C 1
ATOM 11465 C C B SER D 2 47 ? 11.053 19.503 -11.901 0.50 9.13 47 SER D C 1
ATOM 11466 O O A SER D 2 47 ? 11.202 18.263 -11.661 0.50 9.85 47 SER D O 1
ATOM 11467 O O B SER D 2 47 ? 11.147 18.278 -11.877 0.50 8.60 47 SER D O 1
ATOM 11472 N N . VAL D 2 48 ? 12.093 20.326 -11.719 1.00 9.61 48 VAL D N 1
ATOM 11473 C CA . VAL D 2 48 ? 13.437 19.837 -11.433 1.00 8.43 48 VAL D CA 1
ATOM 11474 C C . VAL D 2 48 ? 14.059 20.526 -10.236 1.00 7.98 48 VAL D C 1
ATOM 11475 O O . VAL D 2 48 ? 13.667 21.658 -9.877 1.00 7.57 48 VAL D O 1
ATOM 11479 N N . SER D 2 49 ? 14.979 19.833 -9.579 1.00 7.97 49 SER D N 1
ATOM 11480 C CA . SER D 2 49 ? 15.776 20.437 -8.516 1.00 7.51 49 SER D CA 1
ATOM 11481 C C . SER D 2 49 ? 17.233 20.090 -8.691 1.00 7.26 49 SER D C 1
ATOM 11482 O O . SER D 2 49 ? 17.573 19.097 -9.385 1.00 9.46 49 SER D O 1
ATOM 11485 N N . THR D 2 50 ? 18.074 20.914 -8.059 1.00 7.84 50 THR D N 1
ATOM 11486 C CA . THR D 2 50 ? 19.492 20.683 -7.964 1.00 7.57 50 THR D CA 1
ATOM 11487 C C . THR D 2 50 ? 19.932 20.759 -6.526 1.00 7.67 50 THR D C 1
ATOM 11488 O O . THR D 2 50 ? 19.308 21.436 -5.711 1.00 9.43 50 THR D O 1
ATOM 11492 N N . ARG D 2 51 ? 21.058 20.105 -6.243 1.00 6.42 51 ARG D N 1
ATOM 11493 C CA . ARG D 2 51 ? 21.748 20.191 -4.944 1.00 7.81 51 ARG D CA 1
ATOM 11494 C C . ARG D 2 51 ? 23.216 20.449 -5.252 1.00 7.43 51 ARG D C 1
ATOM 11495 O O . ARG D 2 51 ? 23.863 19.681 -5.928 1.00 7.73 51 ARG D O 1
ATOM 11503 N N . TYR D 2 52 ? 23.712 21.571 -4.750 1.00 7.35 52 TYR D N 1
ATOM 11504 C CA . TYR D 2 52 ? 25.076 21.949 -5.024 1.00 8.44 52 TYR D CA 1
ATOM 11505 C C . TYR D 2 52 ? 25.402 22.000 -6.509 1.00 7.31 52 TYR D C 1
ATOM 11506 O O . TYR D 2 52 ? 26.486 21.709 -6.937 1.00 7.90 52 TYR D O 1
ATOM 11515 N N . GLY D 2 53 ? 24.384 22.388 -7.283 1.00 7.69 53 GLY D N 1
ATOM 11516 C CA . GLY D 2 53 ? 24.506 22.619 -8.707 1.00 8.35 53 GLY D CA 1
ATOM 11517 C C . GLY D 2 53 ? 24.342 21.413 -9.599 1.00 7.39 53 GLY D C 1
ATOM 11518 O O . GLY D 2 53 ? 24.367 21.534 -10.823 1.00 11.32 53 GLY D O 1
ATOM 11519 N N . GLU D 2 54 ? 24.232 20.247 -8.987 1.00 8.65 54 GLU D N 1
ATOM 11520 C CA . GLU D 2 54 ? 24.031 18.981 -9.666 1.00 7.62 54 GLU D CA 1
ATOM 11521 C C . GLU D 2 54 ? 22.560 18.582 -9.630 1.00 7.92 54 GLU D C 1
ATOM 11522 O O . GLU D 2 54 ? 21.881 18.789 -8.655 1.00 9.13 54 GLU D O 1
ATOM 11528 N N . VAL D 2 55 ? 22.077 17.954 -10.703 1.00 8.85 55 VAL D N 1
ATOM 11529 C CA . VAL D 2 55 ? 20.717 17.419 -10.722 1.00 6.80 55 VAL D CA 1
ATOM 11530 C C . VAL D 2 55 ? 20.421 16.613 -9.476 1.00 8.61 55 VAL D C 1
ATOM 11531 O O . VAL D 2 55 ? 21.221 15.771 -9.033 1.00 9.58 55 VAL D O 1
ATOM 11535 N N . GLU D 2 56 ? 19.243 16.874 -8.921 1.00 8.73 56 GLU D N 1
ATOM 11536 C CA . GLU D 2 56 ? 18.739 16.105 -7.812 1.00 8.43 56 GLU D CA 1
ATOM 11537 C C . GLU D 2 56 ? 17.497 15.356 -8.307 1.00 9.01 56 GLU D C 1
ATOM 11538 O O . GLU D 2 56 ? 17.572 14.144 -8.559 1.00 10.23 56 GLU D O 1
ATOM 11544 N N . ASN D 2 57 ? 16.374 16.063 -8.424 1.00 8.76 57 ASN D N 1
ATOM 11545 C CA . ASN D 2 57 ? 15.139 15.484 -8.925 1.00 6.67 57 ASN D CA 1
ATOM 11546 C C . ASN D 2 57 ? 14.776 15.965 -10.319 1.00 6.48 57 ASN D C 1
ATOM 11547 O O . ASN D 2 57 ? 14.930 17.154 -10.639 1.00 7.50 57 ASN D O 1
ATOM 11552 N N . VAL D 2 58 ? 14.248 15.034 -11.111 1.00 7.31 58 VAL D N 1
ATOM 11553 C CA . VAL D 2 58 ? 13.560 15.370 -12.374 1.00 7.14 58 VAL D CA 1
ATOM 11554 C C . VAL D 2 58 ? 12.195 14.679 -12.292 1.00 7.16 58 VAL D C 1
ATOM 11555 O O . VAL D 2 58 ? 12.095 13.430 -12.200 1.00 8.04 58 VAL D O 1
ATOM 11559 N N A GLU D 2 59 ? 11.142 15.492 -12.246 0.50 7.91 59 GLU D N 1
ATOM 11560 N N B GLU D 2 59 ? 11.150 15.503 -12.322 0.50 7.94 59 GLU D N 1
ATOM 11561 C CA A GLU D 2 59 ? 9.762 15.001 -12.174 0.50 7.34 59 GLU D CA 1
ATOM 11562 C CA B GLU D 2 59 ? 9.771 15.043 -12.186 0.50 7.49 59 GLU D CA 1
ATOM 11563 C C A GLU D 2 59 ? 9.014 15.443 -13.410 0.50 6.58 59 GLU D C 1
ATOM 11564 C C B GLU D 2 59 ? 9.000 15.472 -13.402 0.50 6.51 59 GLU D C 1
ATOM 11565 O O A GLU D 2 59 ? 8.994 16.620 -13.738 0.50 9.54 59 GLU D O 1
ATOM 11566 O O B GLU D 2 59 ? 8.986 16.661 -13.743 0.50 9.36 59 GLU D O 1
ATOM 11577 N N . PHE D 2 60 ? 8.440 14.485 -14.090 1.00 6.36 60 PHE D N 1
ATOM 11578 C CA . PHE D 2 60 ? 7.576 14.772 -15.225 1.00 7.32 60 PHE D CA 1
ATOM 11579 C C . PHE D 2 60 ? 6.123 14.751 -14.761 1.00 8.18 60 PHE D C 1
ATOM 11580 O O . PHE D 2 60 ? 5.683 13.744 -14.187 1.00 9.99 60 PHE D O 1
ATOM 11588 N N . ASN D 2 61 ? 5.400 15.829 -15.007 1.00 8.88 61 ASN D N 1
ATOM 11589 C CA . ASN D 2 61 ? 4.002 15.979 -14.570 1.00 9.71 61 ASN D CA 1
ATOM 11590 C C . ASN D 2 61 ? 3.026 15.840 -15.723 1.00 10.29 61 ASN D C 1
ATOM 11591 O O . ASN D 2 61 ? 3.218 16.439 -16.780 1.00 9.12 61 ASN D O 1
ATOM 11596 N N . SER D 2 62 ? 1.936 15.097 -15.484 1.00 7.60 62 SER D N 1
ATOM 11597 C CA . SER D 2 62 ? 0.824 14.954 -16.425 1.00 9.49 62 SER D CA 1
ATOM 11598 C C . SER D 2 62 ? -0.389 14.630 -15.592 1.00 9.76 62 SER D C 1
ATOM 11599 O O . SER D 2 62 ? -0.488 13.522 -15.061 1.00 14.27 62 SER D O 1
ATOM 11602 N N . ASP D 2 63 ? -1.291 15.594 -15.455 1.00 13.22 63 ASP D N 1
ATOM 11603 C CA . ASP D 2 63 ? -2.459 15.480 -14.587 1.00 13.71 63 ASP D CA 1
ATOM 11604 C C . ASP D 2 63 ? -3.703 15.801 -15.410 1.00 15.12 63 ASP D C 1
ATOM 11605 O O . ASP D 2 63 ? -3.694 16.786 -16.154 1.00 15.54 63 ASP D O 1
ATOM 11610 N N . GLY D 2 64 ? -4.773 15.019 -15.248 1.00 13.12 64 GLY D N 1
ATOM 11611 C CA . GLY D 2 64 ? -6.089 15.331 -15.840 1.00 11.82 64 GLY D CA 1
ATOM 11612 C C . GLY D 2 64 ? -7.173 15.185 -14.793 1.00 13.18 64 GLY D C 1
ATOM 11613 O O . GLY D 2 64 ? -7.021 14.419 -13.857 1.00 12.76 64 GLY D O 1
ATOM 11614 N N . ALA D 2 65 ? -8.282 15.888 -14.987 1.00 10.15 65 ALA D N 1
ATOM 11615 C CA . ALA D 2 65 ? -9.402 15.837 -14.075 1.00 11.05 65 ALA D CA 1
ATOM 11616 C C . ALA D 2 65 ? -10.725 16.185 -14.749 1.00 10.35 65 ALA D C 1
ATOM 11617 O O . ALA D 2 65 ? -10.750 16.995 -15.672 1.00 10.42 65 ALA D O 1
ATOM 11619 N N . LEU D 2 66 ? -11.807 15.535 -14.324 1.00 8.42 66 LEU D N 1
ATOM 11620 C CA . LEU D 2 66 ? -13.192 15.890 -14.685 1.00 8.77 66 LEU D CA 1
ATOM 11621 C C . LEU D 2 66 ? -14.003 15.928 -13.398 1.00 7.97 66 LEU D C 1
ATOM 11622 O O . LEU D 2 66 ? -13.928 15.014 -12.586 1.00 11.35 66 LEU D O 1
ATOM 11627 N N . GLY D 2 67 ? -14.781 16.987 -13.220 1.00 7.82 67 GLY D N 1
ATOM 11628 C CA . GLY D 2 67 ? -15.747 17.088 -12.146 1.00 7.57 67 GLY D CA 1
ATOM 11629 C C . GLY D 2 67 ? -17.095 17.492 -12.704 1.00 7.34 67 GLY D C 1
ATOM 11630 O O . GLY D 2 67 ? -17.154 18.273 -13.649 1.00 8.20 67 GLY D O 1
ATOM 11631 N N . ILE D 2 68 ? -18.160 16.889 -12.179 1.00 7.38 68 ILE D N 1
ATOM 11632 C CA . ILE D 2 68 ? -19.508 17.280 -12.528 1.00 7.93 68 ILE D CA 1
ATOM 11633 C C . ILE D 2 68 ? -20.319 17.472 -11.277 1.00 7.62 68 ILE D C 1
ATOM 11634 O O . ILE D 2 68 ? -20.196 16.724 -10.285 1.00 9.70 68 ILE D O 1
ATOM 11639 N N . THR D 2 69 ? -21.181 18.471 -11.346 1.00 8.60 69 THR D N 1
ATOM 11640 C CA . THR D 2 69 ? -22.256 18.653 -10.395 1.00 7.30 69 THR D CA 1
ATOM 11641 C C . THR D 2 69 ? -23.567 18.647 -11.173 1.00 6.65 69 THR D C 1
ATOM 11642 O O . THR D 2 69 ? -23.690 19.289 -12.199 1.00 7.91 69 THR D O 1
ATOM 11646 N N . VAL D 2 70 ? -24.547 17.907 -10.639 1.00 7.23 70 VAL D N 1
ATOM 11647 C CA . VAL D 2 70 ? -25.916 17.791 -11.206 1.00 7.38 70 VAL D CA 1
ATOM 11648 C C . VAL D 2 70 ? -26.911 18.278 -10.175 1.00 7.54 70 VAL D C 1
ATOM 11649 O O . VAL D 2 70 ? -26.670 18.231 -8.990 1.00 9.12 70 VAL D O 1
ATOM 11653 N N . TYR D 2 71 ? -28.054 18.701 -10.692 1.00 5.78 71 TYR D N 1
ATOM 11654 C CA . TYR D 2 71 ? -29.145 19.279 -9.915 1.00 6.29 71 TYR D CA 1
ATOM 11655 C C . TYR D 2 71 ? -30.456 18.696 -10.400 1.00 5.86 71 TYR D C 1
ATOM 11656 O O . TYR D 2 71 ? -30.731 18.669 -11.584 1.00 8.93 71 TYR D O 1
ATOM 11665 N N . HIS D 2 72 ? -31.281 18.257 -9.462 1.00 7.25 72 HIS D N 1
ATOM 11666 C CA . HIS D 2 72 ? -32.630 17.802 -9.782 1.00 7.63 72 HIS D CA 1
ATOM 11667 C C . HIS D 2 72 ? -33.551 18.066 -8.613 1.00 7.82 72 HIS D C 1
ATOM 11668 O O . HIS D 2 72 ? -33.197 17.695 -7.486 1.00 9.28 72 HIS D O 1
ATOM 11675 N N . GLN D 2 73 ? -34.685 18.715 -8.848 1.00 8.80 73 GLN D N 1
ATOM 11676 C CA . GLN D 2 73 ? -35.546 19.077 -7.714 1.00 8.06 73 GLN D CA 1
ATOM 11677 C C . GLN D 2 73 ? -34.797 19.924 -6.654 1.00 5.81 73 GLN D C 1
ATOM 11678 O O . GLN D 2 73 ? -35.085 19.828 -5.479 1.00 7.63 73 GLN D O 1
ATOM 11684 N N . ASN D 2 74 ? -33.869 20.767 -7.131 1.00 6.55 74 ASN D N 1
ATOM 11685 C CA . ASN D 2 74 ? -32.968 21.566 -6.296 1.00 8.63 74 ASN D CA 1
ATOM 11686 C C . ASN D 2 74 ? -32.041 20.774 -5.361 1.00 8.71 74 ASN D C 1
ATOM 11687 O O . ASN D 2 74 ? -31.431 21.353 -4.449 1.00 8.90 74 ASN D O 1
ATOM 11692 N N . ARG D 2 75 ? -31.958 19.462 -5.573 1.00 8.22 75 ARG D N 1
ATOM 11693 C CA . ARG D 2 75 ? -31.047 18.547 -4.875 1.00 7.68 75 ARG D CA 1
ATOM 11694 C C . ARG D 2 75 ? -29.769 18.485 -5.685 1.00 7.80 75 ARG D C 1
ATOM 11695 O O . ARG D 2 75 ? -29.831 18.468 -6.929 1.00 12.15 75 ARG D O 1
ATOM 11703 N N A LYS D 2 76 ? -28.602 18.459 -5.034 0.50 7.24 76 LYS D N 1
ATOM 11704 N N B LYS D 2 76 ? -28.598 18.483 -5.031 0.50 7.23 76 LYS D N 1
ATOM 11705 C CA A LYS D 2 76 ? -27.343 18.410 -5.782 0.50 9.33 76 LYS D CA 1
ATOM 11706 C CA B LYS D 2 76 ? -27.328 18.449 -5.769 0.50 9.29 76 LYS D CA 1
ATOM 11707 C C A LYS D 2 76 ? -26.513 17.167 -5.484 0.50 9.56 76 LYS D C 1
ATOM 11708 C C B LYS D 2 76 ? -26.508 17.196 -5.473 0.50 9.56 76 LYS D C 1
ATOM 11709 O O A LYS D 2 76 ? -26.665 16.543 -4.458 0.50 9.91 76 LYS D O 1
ATOM 11710 O O B LYS D 2 76 ? -26.690 16.579 -4.445 0.50 9.89 76 LYS D O 1
ATOM 11721 N N . GLY D 2 77 ? -25.633 16.835 -6.414 1.00 8.51 77 GLY D N 1
ATOM 11722 C CA . GLY D 2 77 ? -24.672 15.732 -6.235 1.00 8.38 77 GLY D CA 1
ATOM 11723 C C . GLY D 2 77 ? -23.470 15.984 -7.121 1.00 8.43 77 GLY D C 1
ATOM 11724 O O . GLY D 2 77 ? -23.624 16.494 -8.223 1.00 8.41 77 GLY D O 1
ATOM 11725 N N . SER D 2 78 ? -22.281 15.596 -6.651 1.00 6.83 78 SER D N 1
ATOM 11726 C CA . SER D 2 78 ? -21.059 15.808 -7.395 1.00 7.99 78 SER D CA 1
ATOM 11727 C C . SER D 2 78 ? -20.233 14.527 -7.506 1.00 8.29 78 SER D C 1
ATOM 11728 O O . SER D 2 78 ? -20.250 13.674 -6.614 1.00 9.07 78 SER D O 1
ATOM 11731 N N . ALA D 2 79 ? -19.468 14.428 -8.587 1.00 7.17 79 ALA D N 1
ATOM 11732 C CA . ALA D 2 79 ? -18.525 13.326 -8.731 1.00 8.25 79 ALA D CA 1
ATOM 11733 C C . ALA D 2 79 ? -17.370 13.741 -9.592 1.00 8.34 79 ALA D C 1
ATOM 11734 O O . ALA D 2 79 ? -17.481 14.626 -10.400 1.00 8.71 79 ALA D O 1
ATOM 11736 N N . SER D 2 80 ? -16.226 13.095 -9.412 1.00 7.67 80 SER D N 1
ATOM 11737 C CA . SER D 2 80 ? -15.043 13.434 -10.156 1.00 9.15 80 SER D CA 1
ATOM 11738 C C . SER D 2 80 ? -14.231 12.203 -10.458 1.00 8.72 80 SER D C 1
ATOM 11739 O O . SER D 2 80 ? -14.339 11.149 -9.807 1.00 9.93 80 SER D O 1
ATOM 11742 N N . SER D 2 81 ? -13.386 12.351 -11.474 1.00 10.33 81 SER D N 1
ATOM 11743 C CA . SER D 2 81 ? -12.565 11.259 -11.995 1.00 10.77 81 SER D CA 1
ATOM 11744 C C . SER D 2 81 ? -11.400 11.841 -12.740 1.00 10.77 81 SER D C 1
ATOM 11745 O O . SER D 2 81 ? -11.507 12.916 -13.300 1.00 15.87 81 SER D O 1
ATOM 11748 N N . THR D 2 82 ? -10.272 11.128 -12.770 1.00 9.57 82 THR D N 1
ATOM 11749 C CA . THR D 2 82 ? -9.156 11.476 -13.652 1.00 9.57 82 THR D CA 1
ATOM 11750 C C . THR D 2 82 ? -9.189 10.694 -14.971 1.00 10.29 82 THR D C 1
ATOM 11751 O O . THR D 2 82 ? -8.325 10.899 -15.828 1.00 12.19 82 THR D O 1
ATOM 11755 N N . ASP D 2 83 ? -10.147 9.792 -15.135 1.00 14.33 83 ASP D N 1
ATOM 11756 C CA . ASP D 2 83 ? -10.348 9.061 -16.374 1.00 12.83 83 ASP D CA 1
ATOM 11757 C C . ASP D 2 83 ? -11.435 9.759 -17.160 1.00 11.86 83 ASP D C 1
ATOM 11758 O O . ASP D 2 83 ? -12.566 9.855 -16.694 1.00 13.74 83 ASP D O 1
ATOM 11763 N N . LEU D 2 84 ? -11.097 10.182 -18.376 1.00 9.90 84 LEU D N 1
ATOM 11764 C CA . LEU D 2 84 ? -12.022 10.935 -19.226 1.00 10.76 84 LEU D CA 1
ATOM 11765 C C . LEU D 2 84 ? -12.501 10.108 -20.425 1.00 11.83 84 LEU D C 1
ATOM 11766 O O . LEU D 2 84 ? -13.034 10.662 -21.380 1.00 12.09 84 LEU D O 1
ATOM 11771 N N . SER D 2 85 ? -12.369 8.784 -20.352 1.00 12.36 85 SER D N 1
ATOM 11772 C CA . SER D 2 85 ? -12.968 7.915 -21.367 1.00 12.28 85 SER D CA 1
ATOM 11773 C C . SER D 2 85 ? -14.481 8.074 -21.322 1.00 11.38 85 SER D C 1
ATOM 11774 O O . SER D 2 85 ? -15.008 8.361 -20.264 1.00 9.67 85 SER D O 1
ATOM 11777 N N . PRO D 2 86 ? -15.182 7.889 -22.462 1.00 10.11 86 PRO D N 1
ATOM 11778 C CA . PRO D 2 86 ? -16.652 8.042 -22.403 1.00 9.80 86 PRO D CA 1
ATOM 11779 C C . PRO D 2 86 ? -17.335 7.117 -21.394 1.00 10.87 86 PRO D C 1
ATOM 11780 O O . PRO D 2 86 ? -18.295 7.511 -20.758 1.00 9.29 86 PRO D O 1
ATOM 11784 N N . GLN D 2 87 ? -16.834 5.902 -21.269 1.00 9.93 87 GLN D N 1
ATOM 11785 C CA . GLN D 2 87 ? -17.391 4.951 -20.299 1.00 9.45 87 GLN D CA 1
ATOM 11786 C C . GLN D 2 87 ? -17.186 5.395 -18.829 1.00 8.72 87 GLN D C 1
ATOM 11787 O O . GLN D 2 87 ? -18.078 5.205 -17.977 1.00 10.08 87 GLN D O 1
ATOM 11793 N N . ALA D 2 88 ? -16.023 5.990 -18.551 1.00 8.31 88 ALA D N 1
ATOM 11794 C CA . ALA D 2 88 ? -15.726 6.520 -17.229 1.00 8.56 88 ALA D CA 1
ATOM 11795 C C . ALA D 2 88 ? -16.555 7.742 -16.939 1.00 9.65 88 ALA D C 1
ATOM 11796 O O . ALA D 2 88 ? -17.022 7.932 -15.846 1.00 10.21 88 ALA D O 1
ATOM 11798 N N . ILE D 2 89 ? -16.708 8.602 -17.935 1.00 9.26 89 ILE D N 1
ATOM 11799 C CA . ILE D 2 89 ? -17.574 9.773 -17.805 1.00 10.30 89 ILE D CA 1
ATOM 11800 C C . ILE D 2 89 ? -18.997 9.310 -17.508 1.00 10.46 89 ILE D C 1
ATOM 11801 O O . ILE D 2 89 ? -19.653 9.885 -16.660 1.00 9.46 89 ILE D O 1
ATOM 11806 N N . ALA D 2 90 ? -19.493 8.303 -18.218 1.00 10.57 90 ALA D N 1
ATOM 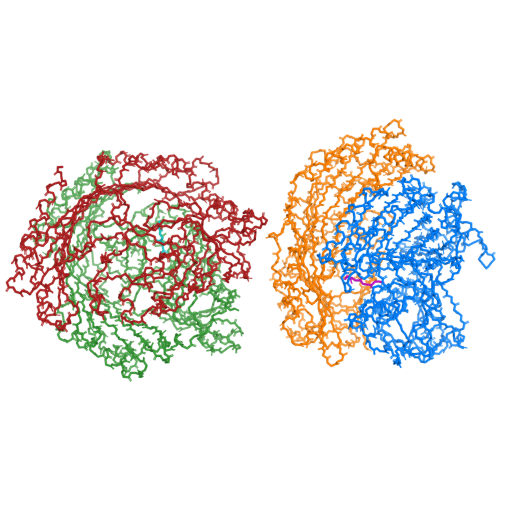11807 C CA . ALA D 2 90 ? -20.836 7.808 -17.919 1.00 8.75 90 ALA D CA 1
ATOM 11808 C C . ALA D 2 90 ? -20.994 7.384 -16.466 1.00 9.33 90 ALA D C 1
ATOM 11809 O O . ALA D 2 90 ? -22.014 7.671 -15.825 1.00 9.14 90 ALA D O 1
ATOM 11811 N N . ARG D 2 91 ? -20.020 6.651 -15.950 1.00 9.74 91 ARG D N 1
ATOM 11812 C CA . ARG D 2 91 ? -20.032 6.263 -14.543 1.00 9.85 91 ARG D CA 1
ATOM 11813 C C . ARG D 2 91 ? -20.018 7.450 -13.594 1.00 9.10 91 ARG D C 1
ATOM 11814 O O . ARG D 2 91 ? -20.724 7.446 -12.595 1.00 9.54 91 ARG D O 1
ATOM 11822 N N . THR D 2 92 ? -19.248 8.474 -13.937 1.00 8.97 92 THR D N 1
ATOM 11823 C CA . THR D 2 92 ? -19.117 9.665 -13.088 1.00 8.45 92 THR D CA 1
ATOM 11824 C C . THR D 2 92 ? -20.443 10.433 -13.053 1.00 7.67 92 THR D C 1
ATOM 11825 O O . THR D 2 92 ? -20.899 10.846 -11.975 1.00 8.80 92 THR D O 1
ATOM 11829 N N . VAL D 2 93 ? -21.064 10.607 -14.223 1.00 8.00 93 VAL D N 1
ATOM 11830 C CA . VAL D 2 93 ? -22.341 11.257 -14.325 1.00 7.60 93 VAL D CA 1
ATOM 11831 C C . VAL D 2 93 ? -23.390 10.482 -13.505 1.00 9.13 93 VAL D C 1
ATOM 11832 O O . VAL D 2 93 ? -24.136 11.058 -12.695 1.00 8.99 93 VAL D O 1
ATOM 11836 N N . GLN D 2 94 ? -23.416 9.169 -13.640 1.00 10.65 94 GLN D N 1
ATOM 11837 C CA . GLN D 2 94 ? -24.356 8.358 -12.839 1.00 10.50 94 GLN D CA 1
ATOM 11838 C C . GLN D 2 94 ? -24.113 8.463 -11.351 1.00 8.58 94 GLN D C 1
ATOM 11839 O O . GLN D 2 94 ? -25.068 8.506 -10.581 1.00 10.15 94 GLN D O 1
ATOM 11845 N N . ALA D 2 95 ? -22.854 8.486 -10.938 1.00 8.89 95 ALA D N 1
ATOM 11846 C CA . ALA D 2 95 ? -22.538 8.635 -9.522 1.00 9.09 95 ALA D CA 1
ATOM 11847 C C . ALA D 2 95 ? -23.116 9.935 -8.942 1.00 9.42 95 ALA D C 1
ATOM 11848 O O . ALA D 2 95 ? -23.669 9.940 -7.858 1.00 10.77 95 ALA D O 1
ATOM 11850 N N . ALA D 2 96 ? -22.973 11.032 -9.688 1.00 10.16 96 ALA D N 1
ATOM 11851 C CA . ALA D 2 96 ? -23.499 12.322 -9.224 1.00 9.84 96 ALA D CA 1
ATOM 11852 C C . ALA D 2 96 ? -25.034 12.310 -9.174 1.00 7.44 96 ALA D C 1
ATOM 11853 O O . ALA D 2 96 ? -25.644 12.781 -8.196 1.00 8.84 96 ALA D O 1
ATOM 11855 N N . LEU D 2 97 ? -25.672 11.747 -10.205 1.00 8.54 97 LEU D N 1
ATOM 11856 C CA . LEU D 2 97 ? -27.131 11.580 -10.228 1.00 8.41 97 LEU D CA 1
ATOM 11857 C C . LEU D 2 97 ? -27.628 10.761 -9.059 1.00 8.98 97 LEU D C 1
ATOM 11858 O O . LEU D 2 97 ? -28.631 11.099 -8.452 1.00 9.75 97 LEU D O 1
ATOM 11863 N N . ASP D 2 98 ? -26.889 9.714 -8.717 1.00 8.93 98 ASP D N 1
ATOM 11864 C CA . ASP D 2 98 ? -27.270 8.832 -7.633 1.00 11.18 98 ASP D CA 1
ATOM 11865 C C . ASP D 2 98 ? -27.214 9.571 -6.304 1.00 12.30 98 ASP D C 1
ATOM 11866 O O . ASP D 2 98 ? -28.130 9.455 -5.509 1.00 14.33 98 ASP D O 1
ATOM 11871 N N . ILE D 2 99 ? -26.159 10.355 -6.077 1.00 10.05 99 ILE D N 1
ATOM 11872 C CA . ILE D 2 99 ? -26.061 11.196 -4.879 1.00 9.37 99 ILE D CA 1
ATOM 11873 C C . ILE D 2 99 ? -27.264 12.174 -4.783 1.00 9.71 99 ILE D C 1
ATOM 11874 O O . ILE D 2 99 ? -27.866 12.325 -3.717 1.00 9.57 99 ILE D O 1
ATOM 11879 N N . ALA D 2 100 ? -27.606 12.840 -5.885 1.00 8.39 100 ALA D N 1
ATOM 11880 C CA . ALA D 2 100 ? -28.681 13.820 -5.897 1.00 9.84 100 ALA D CA 1
ATOM 11881 C C . ALA D 2 100 ? -30.058 13.200 -5.614 1.00 11.37 100 ALA D C 1
ATOM 11882 O O . ALA D 2 100 ? -30.984 13.936 -5.321 1.00 11.14 100 ALA D O 1
ATOM 11884 N N . ARG D 2 101 ? -30.196 11.882 -5.649 1.00 10.98 101 ARG D N 1
ATOM 11885 C CA . ARG D 2 101 ? -31.444 11.245 -5.216 1.00 12.58 101 ARG D CA 1
ATOM 11886 C C . ARG D 2 101 ? -31.647 11.315 -3.734 1.00 14.15 101 ARG D C 1
ATOM 11887 O O . ARG D 2 101 ? -32.778 11.213 -3.272 1.00 20.01 101 ARG D O 1
ATOM 11891 N N A TYR D 2 102 ? -30.537 11.444 -3.004 0.50 12.46 102 TYR D N 1
ATOM 11892 N N B TYR D 2 102 ? -30.580 11.492 -2.968 0.50 11.62 102 TYR D N 1
ATOM 11893 C CA A TYR D 2 102 ? -30.466 11.335 -1.546 0.50 14.02 102 TYR D CA 1
ATOM 11894 C CA B TYR D 2 102 ? -30.674 11.404 -1.528 0.50 14.21 102 TYR D CA 1
ATOM 11895 C C A TYR D 2 102 ? -30.277 12.675 -0.803 0.50 13.36 102 TYR D C 1
ATOM 11896 C C B TYR D 2 102 ? -30.233 12.663 -0.774 0.50 13.54 102 TYR D C 1
ATOM 11897 O O A TYR D 2 102 ? -30.676 12.782 0.367 0.50 15.57 102 TYR D O 1
ATOM 11898 O O B TYR D 2 102 ? -30.428 12.726 0.441 0.50 15.86 102 TYR D O 1
ATOM 11915 N N . THR D 2 103 ? -29.690 13.668 -1.471 1.00 10.97 103 THR D N 1
ATOM 11916 C CA . THR D 2 103 ? -29.544 14.988 -0.877 1.00 9.66 103 THR D CA 1
ATOM 11917 C C . THR D 2 103 ? -30.911 15.698 -0.868 1.00 9.55 103 THR D C 1
ATOM 11918 O O . THR D 2 103 ? -31.855 15.274 -1.556 1.00 10.42 103 THR D O 1
ATOM 11922 N N A SER D 2 104 ? -30.999 16.761 -0.078 0.50 9.59 104 SER D N 1
ATOM 11923 N N B SER D 2 104 ? -31.009 16.768 -0.091 0.50 9.67 104 SER D N 1
ATOM 11924 C CA A SER D 2 104 ? -32.254 17.455 0.166 0.50 10.08 104 SER D CA 1
ATOM 11925 C CA B SER D 2 104 ? -32.285 17.446 0.100 0.50 10.26 104 SER D CA 1
ATOM 11926 C C A SER D 2 104 ? -32.401 18.659 -0.757 0.50 7.78 104 SER D C 1
ATOM 11927 C C B SER D 2 104 ? -32.412 18.657 -0.811 0.50 7.39 104 SER D C 1
ATOM 11928 O O A SER D 2 104 ? -31.420 19.326 -1.059 0.50 8.46 104 SER D O 1
ATOM 11929 O O B SER D 2 104 ? -31.441 19.308 -1.182 0.50 7.84 104 SER D O 1
ATOM 11934 N N . PRO D 2 105 ? -33.651 19.006 -1.130 1.00 8.61 105 PRO D N 1
ATOM 11935 C CA . PRO D 2 105 ? -33.809 20.196 -1.950 1.00 8.08 105 PRO D CA 1
ATOM 11936 C C . PRO D 2 105 ? -33.291 21.450 -1.267 1.00 7.56 105 PRO D C 1
ATOM 11937 O O . PRO D 2 105 ? -33.558 21.681 -0.095 1.00 7.48 105 PRO D O 1
ATOM 11941 N N A ASP D 2 106 ? -32.556 22.264 -2.017 0.50 8.52 106 ASP D N 1
ATOM 11942 N N B ASP D 2 106 ? -32.569 22.258 -2.027 0.50 8.40 106 ASP D N 1
ATOM 11943 C CA A ASP D 2 106 ? -31.905 23.465 -1.484 0.50 8.07 106 ASP D CA 1
ATOM 11944 C CA B ASP D 2 106 ? -31.919 23.457 -1.502 0.50 8.07 106 ASP D CA 1
ATOM 11945 C C A ASP D 2 106 ? -31.930 24.506 -2.609 0.50 9.44 106 ASP D C 1
ATOM 11946 C C B ASP D 2 106 ? -31.917 24.522 -2.605 0.50 9.46 106 ASP D C 1
ATOM 11947 O O A ASP D 2 106 ? -31.065 24.482 -3.485 0.50 10.52 106 ASP D O 1
ATOM 11948 O O B ASP D 2 106 ? -31.012 24.541 -3.451 0.50 10.16 106 ASP D O 1
ATOM 11957 N N . PRO D 2 107 ? -32.939 25.389 -2.619 1.00 9.11 107 PRO D N 1
ATOM 11958 C CA . PRO D 2 107 ? -33.175 26.265 -3.756 1.00 9.35 107 PRO D CA 1
ATOM 11959 C C . PRO D 2 107 ? -32.061 27.239 -4.143 1.00 9.96 107 PRO D C 1
ATOM 11960 O O . PRO D 2 107 ? -32.086 27.725 -5.274 1.00 13.37 107 PRO D O 1
ATOM 11964 N N . CYS D 2 108 ? -31.090 27.521 -3.275 1.00 9.40 108 CYS D N 1
ATOM 11965 C CA . CYS D 2 108 ? -29.960 28.376 -3.669 1.00 10.87 108 CYS D CA 1
ATOM 11966 C C . CYS D 2 108 ? -28.920 27.629 -4.508 1.00 9.96 108 CYS D C 1
ATOM 11967 O O . CYS D 2 108 ? -28.047 28.252 -5.121 1.00 11.68 108 CYS D O 1
ATOM 11970 N N . ALA D 2 109 ? -28.996 26.308 -4.535 1.00 9.62 109 ALA D N 1
ATOM 11971 C CA . ALA D 2 109 ? -28.117 25.520 -5.407 1.00 10.50 109 ALA D CA 1
ATOM 11972 C C . ALA D 2 109 ? -28.605 25.572 -6.871 1.00 10.47 109 ALA D C 1
ATOM 11973 O O . ALA D 2 109 ? -29.797 25.671 -7.118 1.00 15.00 109 ALA D O 1
ATOM 11975 N N . GLY D 2 110 ? -27.692 25.525 -7.817 1.00 8.28 110 GLY D N 1
ATOM 11976 C CA . GLY D 2 110 ? -27.994 25.349 -9.200 1.00 9.44 110 GLY D CA 1
ATOM 11977 C C . GLY D 2 110 ? -26.959 25.986 -10.092 1.00 8.70 110 GLY D C 1
ATOM 11978 O O . GLY D 2 110 ? -26.097 26.763 -9.624 1.00 10.86 110 GLY D O 1
ATOM 11979 N N . VAL D 2 111 ? -27.056 25.677 -11.374 1.00 8.10 111 VAL D N 1
ATOM 11980 C CA . VAL D 2 111 ? -26.201 26.237 -12.387 1.00 8.61 111 VAL D CA 1
ATOM 11981 C C . VAL D 2 111 ? -26.295 27.775 -12.280 1.00 8.63 111 VAL D C 1
ATOM 11982 O O . VAL D 2 111 ? -27.365 28.327 -11.945 1.00 9.72 111 VAL D O 1
ATOM 11986 N N . ALA D 2 112 ? -25.182 28.461 -12.535 1.00 6.79 112 ALA D N 1
ATOM 11987 C CA . ALA D 2 112 ? -25.193 29.931 -12.507 1.00 7.90 112 ALA D CA 1
ATOM 11988 C C . ALA D 2 112 ? -26.219 30.524 -13.489 1.00 10.06 112 ALA D C 1
ATOM 11989 O O . ALA D 2 112 ? -26.517 29.901 -14.490 1.00 10.84 112 ALA D O 1
ATOM 11991 N N . ASP D 2 113 ? -26.729 31.702 -13.157 1.00 9.49 113 ASP D N 1
ATOM 11992 C CA . ASP D 2 113 ? -27.726 32.387 -14.003 1.00 9.50 113 ASP D CA 1
ATOM 11993 C C . ASP D 2 113 ? -27.216 32.560 -15.422 1.00 9.34 113 ASP D C 1
ATOM 11994 O O . ASP D 2 113 ? -26.103 33.035 -15.622 1.00 9.96 113 ASP D O 1
ATOM 11999 N N . LYS D 2 114 ? -28.060 32.261 -16.407 1.00 8.49 114 LYS D N 1
ATOM 12000 C CA . LYS D 2 114 ? -27.669 32.340 -17.791 1.00 10.74 114 LYS D CA 1
ATOM 12001 C C . LYS D 2 114 ? -27.176 33.718 -18.194 1.00 11.30 114 LYS D C 1
ATOM 12002 O O . LYS D 2 114 ? -26.232 33.816 -18.968 1.00 9.66 114 LYS D O 1
ATOM 12005 N N A GLU D 2 115 ? -27.786 34.766 -17.644 0.50 11.05 115 GLU D N 1
ATOM 12006 N N B GLU D 2 115 ? -27.782 34.771 -17.659 0.50 11.24 115 GLU D N 1
ATOM 12007 C CA A GLU D 2 115 ? -27.447 36.132 -17.965 0.50 10.30 115 GLU D CA 1
ATOM 12008 C CA B GLU D 2 115 ? -27.407 36.127 -18.032 0.50 10.74 115 GLU D CA 1
ATOM 12009 C C A GLU D 2 115 ? -26.061 36.554 -17.474 0.50 10.24 115 GLU D C 1
ATOM 12010 C C B GLU D 2 115 ? -26.022 36.530 -17.528 0.50 12.23 115 GLU D C 1
ATOM 12011 O O A GLU D 2 115 ? -25.568 37.585 -17.896 0.50 8.22 115 GLU D O 1
ATOM 12012 O O B GLU D 2 115 ? -25.480 37.521 -18.013 0.50 13.86 115 GLU D O 1
ATOM 12023 N N . LEU D 2 116 ? -25.454 35.772 -16.579 1.00 10.45 116 LEU D N 1
ATOM 12024 C CA . LEU D 2 116 ? -24.135 36.089 -16.009 1.00 8.04 116 LEU D CA 1
ATOM 12025 C C . LEU D 2 116 ? -22.997 35.288 -16.604 1.00 7.34 116 LEU D C 1
ATOM 12026 O O . LEU D 2 116 ? -21.837 35.552 -16.289 1.00 8.73 116 LEU D O 1
ATOM 12031 N N . LEU D 2 117 ? -23.315 34.344 -17.485 1.00 6.82 117 LEU D N 1
ATOM 12032 C CA . LEU D 2 117 ? -22.314 33.446 -18.014 1.00 7.87 117 LEU D CA 1
ATOM 12033 C C . LEU D 2 117 ? -21.439 34.040 -19.090 1.00 6.46 117 LEU D C 1
ATOM 12034 O O . LEU D 2 117 ? -21.917 34.824 -19.916 1.00 8.92 117 LEU D O 1
ATOM 12039 N N . ALA D 2 118 ? -20.182 33.628 -19.150 1.00 7.41 118 ALA D N 1
ATOM 12040 C CA . ALA D 2 118 ? -19.243 34.051 -20.197 1.00 8.00 118 ALA D CA 1
ATOM 12041 C C . ALA D 2 118 ? -19.358 33.161 -21.439 1.00 7.91 118 ALA D C 1
ATOM 12042 O O . ALA D 2 118 ? -18.474 32.406 -21.775 1.00 9.02 118 ALA D O 1
ATOM 12044 N N . PHE D 2 119 ? -20.461 33.298 -22.158 1.00 7.57 119 PHE D N 1
ATOM 12045 C CA . PHE D 2 119 ? -20.656 32.443 -23.344 1.00 9.22 119 PHE D CA 1
ATOM 12046 C C . PHE D 2 119 ? -19.572 32.672 -24.404 1.00 9.56 119 PHE D C 1
ATOM 12047 O O . PHE D 2 119 ? -19.148 31.730 -25.067 1.00 10.74 119 PHE D O 1
ATOM 12055 N N . ASP D 2 120 ? -19.168 33.933 -24.583 1.00 10.16 120 ASP D N 1
ATOM 12056 C CA . ASP D 2 120 ? -18.048 34.348 -25.450 1.00 11.71 120 ASP D CA 1
ATOM 12057 C C . ASP D 2 120 ? -16.979 34.934 -24.534 1.00 10.28 120 ASP D C 1
ATOM 12058 O O . ASP D 2 120 ? -16.963 36.122 -24.240 1.00 14.09 120 ASP D O 1
ATOM 12063 N N . ALA D 2 121 ? -16.120 34.067 -24.017 1.00 9.89 121 ALA D N 1
ATOM 12064 C CA . ALA D 2 121 ? -15.160 34.509 -22.993 1.00 9.63 121 ALA D CA 1
ATOM 12065 C C . ALA D 2 121 ? -13.965 35.166 -23.666 1.00 8.53 121 ALA D C 1
ATOM 12066 O O . ALA D 2 121 ? -13.531 34.763 -24.715 1.00 11.85 121 ALA D O 1
ATOM 12068 N N . PRO D 2 122 ? -13.382 36.178 -22.995 1.00 8.26 122 PRO D N 1
ATOM 12069 C CA . PRO D 2 122 ? -12.298 36.941 -23.592 1.00 9.55 122 PRO D CA 1
ATOM 12070 C C . PRO D 2 122 ? -11.007 36.148 -23.600 1.00 9.00 122 PRO D C 1
ATOM 12071 O O . PRO D 2 122 ? -10.787 35.341 -22.690 1.00 10.42 122 PRO D O 1
ATOM 12075 N N . ASP D 2 123 ? -10.146 36.416 -24.574 1.00 10.42 123 ASP D N 1
ATOM 12076 C CA . ASP D 2 123 ? -8.797 35.851 -24.610 1.00 9.07 123 ASP D CA 1
ATOM 12077 C C . ASP D 2 123 ? -7.893 36.761 -23.805 1.00 10.04 123 ASP D C 1
ATOM 12078 O O . ASP D 2 123 ? -7.652 37.878 -24.157 1.00 11.33 123 ASP D O 1
ATOM 12083 N N . LEU D 2 124 ? -7.377 36.237 -22.702 1.00 9.63 124 LEU D N 1
ATOM 12084 C CA . LEU D 2 124 ? -6.515 36.993 -21.772 1.00 7.93 124 LEU D CA 1
ATOM 12085 C C . LEU D 2 124 ? -5.032 36.718 -21.957 1.00 8.31 124 LEU D C 1
ATOM 12086 O O . LEU D 2 124 ? -4.227 37.167 -21.154 1.00 8.26 124 LEU D O 1
ATOM 12091 N N . ASP D 2 125 ? -4.687 35.945 -22.983 1.00 9.09 125 ASP D N 1
ATOM 12092 C CA . ASP D 2 125 ? -3.290 35.776 -23.406 1.00 9.22 125 ASP D CA 1
ATOM 12093 C C . ASP D 2 125 ? -2.450 35.146 -22.288 1.00 7.77 125 ASP D C 1
ATOM 12094 O O . ASP D 2 125 ? -1.365 35.636 -21.934 1.00 11.75 125 ASP D O 1
ATOM 12099 N N . LEU D 2 126 ? -2.979 34.055 -21.731 1.00 8.84 126 LEU D N 1
ATOM 12100 C CA . LEU D 2 126 ? -2.327 33.419 -20.583 1.00 9.01 126 LEU D CA 1
ATOM 12101 C C . LEU D 2 126 ? -1.314 32.320 -20.956 1.00 7.51 126 LEU D C 1
ATOM 12102 O O . LEU D 2 126 ? -0.685 31.722 -20.067 1.00 7.35 126 LEU D O 1
ATOM 12107 N N . PHE D 2 127 ? -1.215 32.022 -22.256 1.00 8.39 127 PHE D N 1
ATOM 12108 C CA . PHE D 2 127 ? -0.517 30.834 -22.727 1.00 8.98 127 PHE D CA 1
ATOM 12109 C C . PHE D 2 127 ? 0.754 31.218 -23.480 1.00 9.24 127 PHE D C 1
ATOM 12110 O O . PHE D 2 127 ? 0.690 31.776 -24.585 1.00 10.31 127 PHE D O 1
ATOM 12118 N N . HIS D 2 128 ? 1.908 30.944 -22.864 1.00 7.70 128 HIS D N 1
ATOM 12119 C CA . HIS D 2 128 ? 3.218 31.253 -23.476 1.00 8.02 128 HIS D CA 1
ATOM 12120 C C . HIS D 2 128 ? 4.135 30.072 -23.284 1.00 9.42 128 HIS D C 1
ATOM 12121 O O . HIS D 2 128 ? 4.989 30.062 -22.377 1.00 11.38 128 HIS D O 1
ATOM 12128 N N . PRO D 2 129 ? 3.963 29.031 -24.093 1.00 10.79 129 PRO D N 1
ATOM 12129 C CA . PRO D 2 129 ? 4.711 27.803 -23.886 1.00 11.05 129 PRO D CA 1
ATOM 12130 C C . PRO D 2 129 ? 6.188 27.936 -24.200 1.00 11.87 129 PRO D C 1
ATOM 12131 O O . PRO D 2 129 ? 6.595 28.801 -24.952 1.00 12.13 129 PRO D O 1
ATOM 12135 N N A ALA D 2 130 ? 6.952 27.043 -23.608 0.50 11.69 130 ALA D N 1
ATOM 12136 N N B ALA D 2 130 ? 6.994 27.045 -23.630 0.50 14.14 130 ALA D N 1
ATOM 12137 C CA A ALA D 2 130 ? 8.376 26.981 -23.796 0.50 13.41 130 ALA D CA 1
ATOM 12138 C CA B ALA D 2 130 ? 8.453 27.220 -23.646 0.50 16.81 130 ALA D CA 1
ATOM 12139 C C A ALA D 2 130 ? 8.714 25.519 -23.906 0.50 14.42 130 ALA D C 1
ATOM 12140 C C B ALA D 2 130 ? 9.370 26.091 -24.132 0.50 11.42 130 ALA D C 1
ATOM 12141 O O A ALA D 2 130 ? 8.207 24.712 -23.153 0.50 19.06 130 ALA D O 1
ATOM 12142 O O B ALA D 2 130 ? 10.533 26.360 -24.323 0.50 16.23 130 ALA D O 1
ATOM 12145 N N A GLU D 2 131 ? 9.571 25.178 -24.847 0.50 15.94 131 GLU D N 1
ATOM 12146 N N B GLU D 2 131 ? 8.904 24.861 -24.326 0.50 12.27 131 GLU D N 1
ATOM 12147 C CA A GLU D 2 131 ? 10.026 23.820 -24.928 0.50 15.30 131 GLU D CA 1
ATOM 12148 C CA B GLU D 2 131 ? 9.822 23.783 -24.783 0.50 20.52 131 GLU D CA 1
ATOM 12149 C C A GLU D 2 131 ? 11.313 23.790 -24.138 0.50 17.75 131 GLU D C 1
ATOM 12150 C C B GLU D 2 131 ? 11.204 23.846 -24.112 0.50 22.87 131 GLU D C 1
ATOM 12151 O O A GLU D 2 131 ? 12.359 24.097 -24.686 0.50 19.45 131 GLU D O 1
ATOM 12152 O O B GLU D 2 131 ? 12.201 24.189 -24.736 0.50 21.72 131 GLU D O 1
ATOM 12163 N N . VAL D 2 132 ? 11.217 23.535 -22.829 1.00 15.19 132 VAL D N 1
ATOM 12164 C CA . VAL D 2 132 ? 12.413 23.499 -21.979 1.00 14.80 132 VAL D CA 1
ATOM 12165 C C . VAL D 2 132 ? 12.701 22.038 -21.707 1.00 15.95 132 VAL D C 1
ATOM 12166 O O . VAL D 2 132 ? 11.881 21.361 -21.108 1.00 17.25 132 VAL D O 1
ATOM 12170 N N . SER D 2 133 ? 13.872 21.570 -22.101 1.00 13.56 133 SER D N 1
ATOM 12171 C CA . SER D 2 133 ? 14.251 20.177 -21.845 1.00 13.29 133 SER D CA 1
ATOM 12172 C C . SER D 2 133 ? 14.614 20.006 -20.370 1.00 12.17 133 SER D C 1
ATOM 12173 O O . SER D 2 133 ? 14.957 20.980 -19.685 1.00 12.14 133 SER D O 1
ATOM 12176 N N . PRO D 2 134 ? 14.588 18.766 -19.880 1.00 11.33 134 PRO D N 1
ATOM 12177 C CA . PRO D 2 134 ? 15.073 18.560 -18.517 1.00 10.62 134 PRO D CA 1
ATOM 12178 C C . PRO D 2 134 ? 16.481 19.122 -18.309 1.00 9.81 134 PRO D C 1
ATOM 12179 O O . PRO D 2 134 ? 16.725 19.776 -17.291 1.00 11.34 134 PRO D O 1
ATOM 12183 N N . ASP D 2 135 ? 17.410 18.902 -19.236 1.00 11.31 135 ASP D N 1
ATOM 12184 C CA . ASP D 2 135 ? 18.776 19.408 -19.028 1.00 12.14 135 ASP D CA 1
ATOM 12185 C C . ASP D 2 135 ? 18.802 20.930 -19.023 1.00 11.08 135 ASP D C 1
ATOM 12186 O O . ASP D 2 135 ? 19.533 21.527 -18.247 1.00 9.68 135 ASP D O 1
ATOM 12191 N N . GLU D 2 136 ? 17.993 21.576 -19.848 1.00 11.85 136 GLU D N 1
ATOM 12192 C CA . GLU D 2 136 ? 17.915 23.037 -19.818 1.00 11.39 136 GLU D CA 1
ATOM 12193 C C . GLU D 2 136 ? 17.343 23.551 -18.489 1.00 11.27 136 GLU D C 1
ATOM 12194 O O . GLU D 2 136 ? 17.807 24.559 -17.943 1.00 10.81 136 GLU D O 1
ATOM 12200 N N . ALA D 2 137 ? 16.318 22.867 -18.003 1.00 9.31 137 ALA D N 1
ATOM 12201 C CA . ALA D 2 137 ? 15.738 23.209 -16.719 1.00 9.84 137 ALA D CA 1
ATOM 12202 C C . ALA D 2 137 ? 16.726 23.056 -15.578 1.00 8.31 137 ALA D C 1
ATOM 12203 O O . ALA D 2 137 ? 16.821 23.926 -14.698 1.00 9.04 137 ALA D O 1
ATOM 12205 N N . ILE D 2 138 ? 17.475 21.963 -15.607 1.00 7.80 138 ILE D N 1
ATOM 12206 C CA . ILE D 2 138 ? 18.489 21.702 -14.603 1.00 8.77 138 ILE D CA 1
ATOM 12207 C C . ILE D 2 138 ? 19.526 22.826 -14.579 1.00 7.82 138 ILE D C 1
ATOM 12208 O O . ILE D 2 138 ? 19.905 23.300 -13.509 1.00 8.96 138 ILE D O 1
ATOM 12213 N N . GLU D 2 139 ? 19.955 23.272 -15.757 1.00 9.13 139 GLU D N 1
ATOM 12214 C CA . GLU D 2 139 ? 20.959 24.318 -15.805 1.00 9.00 139 GLU D CA 1
ATOM 12215 C C . GLU D 2 139 ? 20.462 25.646 -15.259 1.00 7.85 139 GLU D C 1
ATOM 12216 O O . GLU D 2 139 ? 21.221 26.360 -14.609 1.00 8.91 139 GLU D O 1
ATOM 12222 N N . LEU D 2 140 ? 19.202 25.985 -15.480 1.00 7.85 140 LEU D N 1
ATOM 12223 C CA . LEU D 2 140 ? 18.639 27.183 -14.875 1.00 7.73 140 LEU D CA 1
ATOM 12224 C C . LEU D 2 140 ? 18.626 27.105 -13.345 1.00 8.10 140 LEU D C 1
ATOM 12225 O O . LEU D 2 140 ? 19.060 28.053 -12.661 1.00 8.19 140 LEU D O 1
ATOM 12230 N N . ALA D 2 141 ? 18.117 25.985 -12.833 1.00 8.83 141 ALA D N 1
ATOM 12231 C CA . ALA D 2 141 ? 18.126 25.755 -11.402 1.00 7.62 141 ALA D CA 1
ATOM 12232 C C . ALA D 2 141 ? 19.533 25.819 -10.812 1.00 7.33 141 ALA D C 1
ATOM 12233 O O . ALA D 2 141 ? 19.729 26.439 -9.746 1.00 7.20 141 ALA D O 1
ATOM 12235 N N . ALA D 2 142 ? 20.483 25.207 -11.512 1.00 8.00 142 ALA D N 1
ATOM 12236 C CA . ALA D 2 142 ? 21.844 25.147 -11.023 1.00 8.21 142 ALA D CA 1
ATOM 12237 C C . ALA D 2 142 ? 22.493 26.496 -10.997 1.00 8.89 142 ALA D C 1
ATOM 12238 O O . ALA D 2 142 ? 23.212 26.836 -10.060 1.00 9.69 142 ALA D O 1
ATOM 12240 N N . ARG D 2 143 ? 22.237 27.272 -12.031 1.00 7.98 143 ARG D N 1
ATOM 12241 C CA . ARG D 2 143 ? 22.720 28.629 -12.084 1.00 8.06 143 ARG D CA 1
ATOM 12242 C C . ARG D 2 143 ? 22.221 29.463 -10.900 1.00 8.75 143 ARG D C 1
ATOM 12243 O O . ARG D 2 143 ? 22.975 30.233 -10.334 1.00 8.88 143 ARG D O 1
ATOM 12251 N N . ALA D 2 144 ? 20.946 29.331 -10.579 1.00 7.89 144 ALA D N 1
ATOM 12252 C CA . ALA D 2 144 ? 20.389 30.087 -9.482 1.00 8.81 144 ALA D CA 1
ATOM 12253 C C . ALA D 2 144 ? 20.993 29.680 -8.155 1.00 8.18 144 ALA D C 1
ATOM 12254 O O . ALA D 2 144 ? 21.388 30.527 -7.356 1.00 9.67 144 ALA D O 1
ATOM 12256 N N . GLU D 2 145 ? 21.093 28.379 -7.935 1.00 7.19 145 GLU D N 1
ATOM 12257 C CA . GLU D 2 145 ? 21.630 27.851 -6.718 1.00 6.89 145 GLU D CA 1
ATOM 12258 C C . GLU D 2 145 ? 23.112 28.226 -6.551 1.00 7.91 145 GLU D C 1
ATOM 12259 O O . GLU D 2 145 ? 23.538 28.671 -5.479 1.00 8.29 145 GLU D O 1
ATOM 12265 N N A GLN D 2 146 ? 23.879 28.046 -7.624 0.50 8.04 146 GLN D N 1
ATOM 12266 N N B GLN D 2 146 ? 23.890 28.028 -7.607 0.50 8.03 146 GLN D N 1
ATOM 12267 C CA A GLN D 2 146 ? 25.310 28.340 -7.594 0.50 8.56 146 GLN D CA 1
ATOM 12268 C CA B GLN D 2 146 ? 25.318 28.338 -7.561 0.50 8.44 146 GLN D CA 1
ATOM 12269 C C A GLN D 2 146 ? 25.590 29.804 -7.285 0.50 9.30 146 GLN D C 1
ATOM 12270 C C B GLN D 2 146 ? 25.587 29.822 -7.276 0.50 9.08 146 GLN D C 1
ATOM 12271 O O A GLN D 2 146 ? 26.466 30.099 -6.499 0.50 9.49 146 GLN D O 1
ATOM 12272 O O B GLN D 2 146 ? 26.451 30.150 -6.501 0.50 8.77 146 GLN D O 1
ATOM 12283 N N . ALA D 2 147 ? 24.821 30.706 -7.893 1.00 8.93 147 ALA D N 1
ATOM 12284 C CA . ALA D 2 147 ? 24.959 32.134 -7.648 1.00 8.82 147 ALA D CA 1
ATOM 12285 C C . ALA D 2 147 ? 24.731 32.456 -6.173 1.00 8.46 147 ALA D C 1
ATOM 12286 O O . ALA D 2 147 ? 25.452 33.276 -5.601 1.00 10.13 147 ALA D O 1
ATOM 12288 N N . ALA D 2 148 ? 23.758 31.800 -5.550 1.00 7.00 148 ALA D N 1
ATOM 12289 C CA . ALA D 2 148 ? 23.529 31.964 -4.120 1.00 6.82 148 ALA D CA 1
ATOM 12290 C C . ALA D 2 148 ? 24.668 31.420 -3.289 1.00 6.79 148 ALA D C 1
ATOM 12291 O O . ALA D 2 148 ? 25.106 32.042 -2.321 1.00 8.33 148 ALA D O 1
ATOM 12293 N N . LEU D 2 149 ? 25.122 30.220 -3.606 1.00 7.07 149 LEU D N 1
ATOM 12294 C CA . LEU D 2 149 ? 26.173 29.563 -2.833 1.00 7.67 149 LEU D CA 1
ATOM 12295 C C . LEU D 2 149 ? 27.508 30.258 -2.863 1.00 8.69 149 LEU D C 1
ATOM 12296 O O . LEU D 2 149 ? 28.286 30.199 -1.888 1.00 11.16 149 LEU D O 1
ATOM 12301 N N . GLN D 2 150 ? 27.800 30.930 -3.949 1.00 9.99 150 GLN D N 1
ATOM 12302 C CA . GLN D 2 150 ? 29.087 31.606 -4.097 1.00 11.27 150 GLN D CA 1
ATOM 12303 C C . GLN D 2 150 ? 29.086 32.999 -3.539 1.00 11.29 150 GLN D C 1
ATOM 12304 O O . GLN D 2 150 ? 30.111 33.661 -3.580 1.00 11.14 150 GLN D O 1
ATOM 12310 N N . ALA D 2 151 ? 27.951 33.479 -3.017 1.00 9.25 151 ALA D N 1
ATOM 12311 C CA . ALA D 2 151 ? 27.854 34.878 -2.599 1.00 10.16 151 ALA D CA 1
ATOM 12312 C C . ALA D 2 151 ? 28.675 35.218 -1.374 1.00 9.53 151 ALA D C 1
ATOM 12313 O O . ALA D 2 151 ? 29.109 36.359 -1.251 1.00 12.65 151 ALA D O 1
ATOM 12315 N N . ASP D 2 152 ? 28.847 34.269 -0.456 1.00 8.58 152 ASP D N 1
ATOM 12316 C CA . ASP D 2 152 ? 29.422 34.607 0.856 1.00 8.81 152 ASP D CA 1
ATOM 12317 C C . ASP D 2 152 ? 29.830 33.311 1.554 1.00 10.19 152 ASP D C 1
ATOM 12318 O O . ASP D 2 152 ? 29.102 32.297 1.473 1.00 11.39 152 ASP D O 1
ATOM 12323 N N A LYS D 2 153 ? 30.976 33.348 2.241 0.50 11.31 153 LYS D N 1
ATOM 12324 N N B LYS D 2 153 ? 30.980 33.331 2.241 0.50 11.57 153 LYS D N 1
ATOM 12325 C CA A LYS D 2 153 ? 31.531 32.148 2.871 0.50 11.36 153 LYS D CA 1
ATOM 12326 C CA B LYS D 2 153 ? 31.522 32.113 2.860 0.50 11.77 153 LYS D CA 1
ATOM 12327 C C A LYS D 2 153 ? 30.730 31.649 4.081 0.50 12.69 153 LYS D C 1
ATOM 12328 C C B LYS D 2 153 ? 30.680 31.599 4.043 0.50 12.73 153 LYS D C 1
ATOM 12329 O O A LYS D 2 153 ? 30.973 30.537 4.547 0.50 15.17 153 LYS D O 1
ATOM 12330 O O B LYS D 2 153 ? 30.816 30.433 4.436 0.50 11.55 153 LYS D O 1
ATOM 12341 N N . ARG D 2 154 ? 29.767 32.436 4.555 1.00 10.13 154 ARG D N 1
ATOM 12342 C CA . ARG D 2 154 ? 28.871 32.022 5.647 1.00 12.25 154 ARG D CA 1
ATOM 12343 C C . ARG D 2 154 ? 27.741 31.103 5.142 1.00 11.91 154 ARG D C 1
ATOM 12344 O O . ARG D 2 154 ? 27.023 30.529 5.942 1.00 12.36 154 ARG D O 1
ATOM 12352 N N . ILE D 2 155 ? 27.606 30.959 3.818 1.00 11.83 155 ILE D N 1
ATOM 12353 C CA . ILE D 2 155 ? 26.624 30.074 3.238 1.00 9.71 155 ILE D CA 1
ATOM 12354 C C . ILE D 2 155 ? 27.259 28.690 3.193 1.00 13.25 155 ILE D C 1
ATOM 12355 O O . ILE D 2 155 ? 28.159 28.429 2.407 1.00 20.01 155 ILE D O 1
ATOM 12360 N N . THR D 2 156 ? 26.836 27.863 4.129 1.00 11.95 156 THR D N 1
ATOM 12361 C CA . THR D 2 156 ? 27.477 26.603 4.425 1.00 12.17 156 THR D CA 1
ATOM 12362 C C . THR D 2 156 ? 26.624 25.393 4.024 1.00 11.56 156 THR D C 1
ATOM 12363 O O . THR D 2 156 ? 27.085 24.262 4.132 1.00 12.18 156 THR D O 1
ATOM 12367 N N . ASN D 2 157 ? 25.376 25.604 3.577 1.00 11.39 157 ASN D N 1
ATOM 12368 C CA . ASN D 2 157 ? 24.538 24.490 3.138 1.00 10.75 157 ASN D CA 1
ATOM 12369 C C . ASN D 2 157 ? 23.484 24.997 2.181 1.00 9.81 157 ASN D C 1
ATOM 12370 O O . ASN D 2 157 ? 23.425 26.201 1.911 1.00 8.75 157 ASN D O 1
ATOM 12375 N N . THR D 2 158 ? 22.693 24.074 1.645 1.00 9.78 158 THR D N 1
ATOM 12376 C CA . THR D 2 158 ? 21.732 24.372 0.621 1.00 9.10 158 THR D CA 1
ATOM 12377 C C . THR D 2 158 ? 20.468 23.552 0.789 1.00 10.49 158 THR D C 1
ATOM 12378 O O . THR D 2 158 ? 20.533 22.427 1.249 1.00 12.12 158 THR D O 1
ATOM 12382 N N . GLU D 2 159 ? 19.333 24.118 0.374 1.00 11.22 159 GLU D N 1
ATOM 12383 C CA . GLU D 2 159 ? 18.093 23.379 0.122 1.00 11.86 159 GLU D CA 1
ATOM 12384 C C . GLU D 2 159 ? 17.771 23.319 -1.378 1.00 11.98 159 GLU D C 1
ATOM 12385 O O . GLU D 2 159 ? 16.703 22.890 -1.751 1.00 18.89 159 GLU D O 1
ATOM 12391 N N . GLY D 2 160 ? 18.678 23.797 -2.212 1.00 8.97 160 GLY D N 1
ATOM 12392 C CA . GLY D 2 160 ? 18.676 23.521 -3.653 1.00 8.39 160 GLY D CA 1
ATOM 12393 C C . GLY D 2 160 ? 18.205 24.646 -4.544 1.00 6.85 160 GLY D C 1
ATOM 12394 O O . GLY D 2 160 ? 17.656 25.645 -4.099 1.00 9.03 160 GLY D O 1
ATOM 12395 N N . GLY D 2 161 ? 18.385 24.412 -5.826 1.00 7.17 161 GLY D N 1
ATOM 12396 C CA . GLY D 2 161 ? 17.745 25.191 -6.877 1.00 7.29 161 GLY D CA 1
ATOM 12397 C C . GLY D 2 161 ? 16.503 24.427 -7.334 1.00 7.12 161 GLY D C 1
ATOM 12398 O O . GLY D 2 161 ? 16.426 23.204 -7.177 1.00 9.14 161 GLY D O 1
ATOM 12399 N N A SER D 2 162 ? 15.565 25.130 -7.946 0.50 6.48 162 SER D N 1
ATOM 12400 N N B SER D 2 162 ? 15.515 25.139 -7.881 0.50 6.65 162 SER D N 1
ATOM 12401 C CA A SER D 2 162 ? 14.321 24.538 -8.429 0.50 7.98 162 SER D CA 1
ATOM 12402 C CA B SER D 2 162 ? 14.245 24.562 -8.358 0.50 8.20 162 SER D CA 1
ATOM 12403 C C A SER D 2 162 ? 13.863 25.279 -9.664 0.50 7.87 162 SER D C 1
ATOM 12404 C C B SER D 2 162 ? 13.808 25.286 -9.624 0.50 7.48 162 SER D C 1
ATOM 12405 O O A SER D 2 162 ? 13.987 26.490 -9.734 0.50 8.59 162 SER D O 1
ATOM 12406 O O B SER D 2 162 ? 13.879 26.507 -9.667 0.50 8.42 162 SER D O 1
ATOM 12411 N N . PHE D 2 163 ? 13.397 24.534 -10.656 1.00 7.45 163 PHE D N 1
ATOM 12412 C CA . PHE D 2 163 ? 12.759 25.127 -11.823 1.00 7.92 163 PHE D CA 1
ATOM 12413 C C . PHE D 2 163 ? 11.496 24.322 -12.131 1.00 7.49 163 PHE D C 1
ATOM 12414 O O . PHE D 2 163 ? 11.520 23.092 -12.123 1.00 8.19 163 PHE D O 1
ATOM 12422 N N . ASN D 2 164 ? 10.421 25.053 -12.449 1.00 7.03 164 ASN D N 1
ATOM 12423 C CA . ASN D 2 164 ? 9.140 24.495 -12.847 1.00 8.10 164 ASN D CA 1
ATOM 12424 C C . ASN D 2 164 ? 8.652 25.154 -14.127 1.00 9.09 164 ASN D C 1
ATOM 12425 O O . ASN D 2 164 ? 8.739 26.360 -14.269 1.00 10.19 164 ASN D O 1
ATOM 12430 N N . SER D 2 165 ? 8.134 24.332 -15.043 1.00 8.24 165 SER D N 1
ATOM 12431 C CA . SER D 2 165 ? 7.480 24.858 -16.256 1.00 7.51 165 SER D CA 1
ATOM 12432 C C . SER D 2 165 ? 6.295 23.968 -16.607 1.00 9.12 165 SER D C 1
ATOM 12433 O O . SER D 2 165 ? 6.483 22.765 -16.781 1.00 8.50 165 SER D O 1
ATOM 12436 N N . HIS D 2 166 ? 5.097 24.561 -16.673 1.00 7.77 166 HIS D N 1
ATOM 12437 C CA . HIS D 2 166 ? 3.867 23.795 -16.951 1.00 7.45 166 HIS D CA 1
ATOM 12438 C C . HIS D 2 166 ? 2.950 24.543 -17.884 1.00 8.19 166 HIS D C 1
ATOM 12439 O O . HIS D 2 166 ? 2.932 25.769 -17.893 1.00 10.18 166 HIS D O 1
ATOM 12446 N N . TYR D 2 167 ? 2.221 23.788 -18.686 1.00 9.42 167 TYR D N 1
ATOM 12447 C CA . TYR D 2 167 ? 1.145 24.331 -19.470 1.00 10.57 167 TYR D CA 1
ATOM 12448 C C . TYR D 2 167 ? -0.122 23.560 -19.146 1.00 13.22 167 TYR D C 1
ATOM 12449 O O . TYR D 2 167 ? -0.068 22.369 -18.806 1.00 11.50 167 TYR D O 1
ATOM 12458 N N . GLY D 2 168 ? -1.266 24.229 -19.292 1.00 13.94 168 GLY D N 1
ATOM 12459 C CA . GLY D 2 168 ? -2.556 23.637 -18.968 1.00 15.68 168 GLY D CA 1
ATOM 12460 C C . GLY D 2 168 ? -3.637 24.074 -19.905 1.00 13.99 168 GLY D C 1
ATOM 12461 O O . GLY D 2 168 ? -3.482 25.082 -20.596 1.00 11.29 168 GLY D O 1
ATOM 12462 N N . VAL D 2 169 ? -4.717 23.300 -19.900 1.00 10.08 169 VAL D N 1
ATOM 12463 C CA . VAL D 2 169 ? -5.941 23.630 -20.620 1.00 9.28 169 VAL D CA 1
ATOM 12464 C C . VAL D 2 169 ? -7.083 23.379 -19.640 1.00 8.52 169 VAL D C 1
ATOM 12465 O O . VAL D 2 169 ? -7.095 22.336 -18.962 1.00 7.94 169 VAL D O 1
ATOM 12469 N N . LYS D 2 170 ? -8.046 24.277 -19.558 1.00 9.30 170 LYS D N 1
ATOM 12470 C CA . LYS D 2 170 ? -9.261 24.169 -18.731 1.00 11.01 170 LYS D CA 1
ATOM 12471 C C . LYS D 2 170 ? -10.461 24.351 -19.635 1.00 10.47 170 LYS D C 1
ATOM 12472 O O . LYS D 2 170 ? -10.432 25.236 -20.462 1.00 9.38 170 LYS D O 1
ATOM 12478 N N . VAL D 2 171 ? -11.501 23.534 -19.479 1.00 8.65 171 VAL D N 1
ATOM 12479 C CA . VAL D 2 171 ? -12.751 23.701 -20.231 1.00 7.09 171 VAL D CA 1
ATOM 12480 C C . VAL D 2 171 ? -13.881 23.630 -19.229 1.00 7.12 171 VAL D C 1
ATOM 12481 O O . VAL D 2 171 ? -13.866 22.739 -18.338 1.00 9.65 171 VAL D O 1
ATOM 12485 N N . PHE D 2 172 ? -14.824 24.553 -19.327 1.00 7.40 172 PHE D N 1
ATOM 12486 C CA . PHE D 2 172 ? -16.018 24.544 -18.511 1.00 7.53 172 PHE D CA 1
ATOM 12487 C C . PHE D 2 172 ? -17.241 24.537 -19.394 1.00 7.86 172 PHE D C 1
ATOM 12488 O O . PHE D 2 172 ? -17.312 25.267 -20.391 1.00 7.72 172 PHE D O 1
ATOM 12496 N N . GLY D 2 173 ? -18.246 23.758 -19.004 1.00 8.28 173 GLY D N 1
ATOM 12497 C CA . GLY D 2 173 ? -19.536 23.795 -19.674 1.00 8.48 173 GLY D CA 1
ATOM 12498 C C . GLY D 2 173 ? -20.675 23.615 -18.687 1.00 7.80 173 GLY D C 1
ATOM 12499 O O . GLY D 2 173 ? -20.505 23.046 -17.623 1.00 7.89 173 GLY D O 1
ATOM 12500 N N . ASN D 2 174 ? -21.852 24.097 -19.076 1.00 7.18 174 ASN D N 1
ATOM 12501 C CA . ASN D 2 174 ? -23.036 23.835 -18.299 1.00 8.04 174 ASN D CA 1
ATOM 12502 C C . ASN D 2 174 ? -24.288 23.697 -19.140 1.00 7.93 174 ASN D C 1
ATOM 12503 O O . ASN D 2 174 ? -24.258 23.844 -20.382 1.00 8.19 174 ASN D O 1
ATOM 12508 N N . SER D 2 175 ? -25.399 23.392 -18.465 1.00 7.87 175 SER D N 1
ATOM 12509 C CA . SER D 2 175 ? -26.640 23.058 -19.142 1.00 7.64 175 SER D CA 1
ATOM 12510 C C . SER D 2 175 ? -27.415 24.279 -19.695 1.00 8.98 175 SER D C 1
ATOM 12511 O O . SER D 2 175 ? -28.443 24.113 -20.332 1.00 9.43 175 SER D O 1
ATOM 12514 N N . HIS D 2 176 ? -26.912 25.495 -19.506 1.00 8.45 176 HIS D N 1
ATOM 12515 C CA . HIS D 2 176 ? -27.412 26.655 -20.251 1.00 8.56 176 HIS D CA 1
ATOM 12516 C C . HIS D 2 176 ? -26.743 26.790 -21.609 1.00 8.84 176 HIS D C 1
ATOM 12517 O O . HIS D 2 176 ? -27.047 27.721 -22.335 1.00 10.61 176 HIS D O 1
ATOM 12524 N N . GLY D 2 177 ? -25.847 25.874 -21.975 1.00 10.08 177 GLY D N 1
ATOM 12525 C CA . GLY D 2 177 ? -25.212 25.914 -23.262 1.00 8.70 177 GLY D CA 1
ATOM 12526 C C . GLY D 2 177 ? -23.855 26.583 -23.329 1.00 7.94 177 GLY D C 1
ATOM 12527 O O . GLY D 2 177 ? -23.298 26.732 -24.443 1.00 9.25 177 GLY D O 1
ATOM 12528 N N . MET D 2 178 ? -23.300 26.980 -22.168 1.00 7.25 178 MET D N 1
ATOM 12529 C CA . MET D 2 178 ? -21.916 27.482 -22.180 1.00 7.68 178 MET D CA 1
ATOM 12530 C C . MET D 2 178 ? -20.974 26.287 -22.366 1.00 8.76 178 MET D C 1
ATOM 12531 O O . MET D 2 178 ? -21.174 25.206 -21.802 1.00 10.37 178 MET D O 1
ATOM 12536 N N . LEU D 2 179 ? -19.967 26.517 -23.208 1.00 6.95 179 LEU D N 1
ATOM 12537 C CA . LEU D 2 179 ? -18.849 25.599 -23.357 1.00 7.87 179 LEU D CA 1
ATOM 12538 C C . LEU D 2 179 ? -17.689 26.472 -23.859 1.00 6.66 179 LEU D C 1
ATOM 12539 O O . LEU D 2 179 ? -17.616 26.887 -24.997 1.00 8.32 179 LEU D O 1
ATOM 12544 N N . GLN D 2 180 ? -16.789 26.781 -22.925 1.00 7.72 180 GLN D N 1
ATOM 12545 C CA . GLN D 2 180 ? -15.629 27.635 -23.187 1.00 8.45 180 GLN D CA 1
ATOM 12546 C C . GLN D 2 180 ? -14.420 27.048 -22.483 1.00 7.81 180 GLN D C 1
ATOM 12547 O O . GLN D 2 180 ? -14.521 26.572 -21.345 1.00 8.00 180 GLN D O 1
ATOM 12553 N N . GLY D 2 181 ? -13.249 27.208 -23.099 1.00 8.56 181 GLY D N 1
ATOM 12554 C CA . GLY D 2 181 ? -11.993 26.746 -22.530 1.00 9.63 181 GLY D CA 1
ATOM 12555 C C . GLY D 2 181 ? -10.876 27.680 -22.871 1.00 11.44 181 GLY D C 1
ATOM 12556 O O . GLY D 2 181 ? -11.010 28.546 -23.753 1.00 10.66 181 GLY D O 1
ATOM 12557 N N . TYR D 2 182 ? -9.763 27.529 -22.161 1.00 10.67 182 TYR D N 1
ATOM 12558 C CA . TYR D 2 182 ? -8.590 28.363 -22.379 1.00 9.42 182 TYR D CA 1
ATOM 12559 C C . TYR D 2 182 ? -7.329 27.687 -21.867 1.00 9.12 182 TYR D C 1
ATOM 12560 O O . TYR D 2 182 ? -7.397 26.800 -21.046 1.00 7.83 182 TYR D O 1
ATOM 12569 N N . CYS D 2 183 ? -6.195 28.092 -22.423 1.00 7.57 183 CYS D N 1
ATOM 12570 C CA . CYS D 2 183 ? -4.875 27.546 -22.137 1.00 8.97 183 CYS D CA 1
ATOM 12571 C C . CYS D 2 183 ? -4.082 28.548 -21.314 1.00 6.99 183 CYS D C 1
ATOM 12572 O O . CYS D 2 183 ? -4.261 29.750 -21.438 1.00 7.67 183 CYS D O 1
ATOM 12575 N N A SER D 2 184 ? -3.141 28.038 -20.530 0.50 8.44 184 SER D N 1
ATOM 12576 N N B SER D 2 184 ? -3.200 28.045 -20.444 0.50 8.32 184 SER D N 1
ATOM 12577 C CA A SER D 2 184 ? -2.309 28.873 -19.687 0.50 9.31 184 SER D CA 1
ATOM 12578 C CA B SER D 2 184 ? -2.359 28.863 -19.546 0.50 8.87 184 SER D CA 1
ATOM 12579 C C A SER D 2 184 ? -0.965 28.233 -19.432 0.50 7.84 184 SER D C 1
ATOM 12580 C C B SER D 2 184 ? -0.997 28.236 -19.379 0.50 7.40 184 SER D C 1
ATOM 12581 O O A SER D 2 184 ? -0.817 27.024 -19.593 0.50 8.89 184 SER D O 1
ATOM 12582 O O B SER D 2 184 ? -0.888 27.014 -19.515 0.50 7.97 184 SER D O 1
ATOM 12587 N N . THR D 2 185 ? 0.020 29.063 -19.104 1.00 6.57 185 THR D N 1
ATOM 12588 C CA . THR D 2 185 ? 1.342 28.581 -18.684 1.00 7.08 185 THR D CA 1
ATOM 12589 C C . THR D 2 185 ? 1.816 29.291 -17.442 1.00 6.70 185 THR D C 1
ATOM 12590 O O . THR D 2 185 ? 1.405 30.417 -17.151 1.00 7.90 185 THR D O 1
ATOM 12594 N N A ARG D 2 186 ? 2.707 28.619 -16.713 0.50 8.70 186 ARG D N 1
ATOM 12595 N N B ARG D 2 186 ? 2.727 28.622 -16.737 0.50 8.88 186 ARG D N 1
ATOM 12596 C CA A ARG D 2 186 ? 3.374 29.174 -15.536 0.50 7.98 186 ARG D CA 1
ATOM 12597 C CA B ARG D 2 186 ? 3.389 29.163 -15.555 0.50 7.98 186 ARG D CA 1
ATOM 12598 C C A ARG D 2 186 ? 4.770 28.588 -15.504 0.50 6.70 186 ARG D C 1
ATOM 12599 C C B ARG D 2 186 ? 4.774 28.584 -15.506 0.50 6.87 186 ARG D C 1
ATOM 12600 O O A ARG D 2 186 ? 4.923 27.385 -15.668 0.50 7.65 186 ARG D O 1
ATOM 12601 O O B ARG D 2 186 ? 4.923 27.375 -15.649 0.50 8.17 186 ARG D O 1
ATOM 12616 N N . HIS D 2 187 ? 5.766 29.453 -15.317 1.00 6.32 187 HIS D N 1
ATOM 12617 C CA . HIS D 2 187 ? 7.152 29.043 -15.167 1.00 7.09 187 HIS D CA 1
ATOM 12618 C C . HIS D 2 187 ? 7.695 29.714 -13.920 1.00 7.70 187 HIS D C 1
ATOM 12619 O O . HIS D 2 187 ? 7.384 30.879 -13.661 1.00 7.91 187 HIS D O 1
ATOM 12626 N N . SER D 2 188 ? 8.573 29.031 -13.181 1.00 7.20 188 SER D N 1
ATOM 12627 C CA . SER D 2 188 ? 9.187 29.636 -11.998 1.00 9.46 188 SER D CA 1
ATOM 12628 C C . SER D 2 188 ? 10.564 29.048 -11.795 1.00 8.96 188 SER D C 1
ATOM 12629 O O . SER D 2 188 ? 10.894 27.927 -12.230 1.00 9.14 188 SER D O 1
ATOM 12632 N N . LEU D 2 189 ? 11.369 29.831 -11.095 1.00 7.13 189 LEU D N 1
ATOM 12633 C CA . LEU D 2 189 ? 12.766 29.502 -10.822 1.00 7.66 189 LEU D CA 1
ATOM 12634 C C . LEU D 2 189 ? 13.090 30.010 -9.424 1.00 6.55 189 LEU D C 1
ATOM 12635 O O . LEU D 2 189 ? 12.738 31.155 -9.097 1.00 7.91 189 LEU D O 1
ATOM 12640 N N . SER D 2 190 ? 13.725 29.184 -8.587 1.00 7.24 190 SER D N 1
ATOM 12641 C CA . SER D 2 190 ? 13.988 29.564 -7.200 1.00 6.85 190 SER D CA 1
ATOM 12642 C C . SER D 2 190 ? 15.250 28.919 -6.703 1.00 7.27 190 SER D C 1
ATOM 12643 O O . SER D 2 190 ? 15.784 27.975 -7.267 1.00 8.33 190 SER D O 1
ATOM 12646 N N . SER D 2 191 ? 15.748 29.493 -5.620 1.00 8.05 191 SER D N 1
ATOM 12647 C CA . SER D 2 191 ? 16.794 28.861 -4.861 1.00 8.54 191 SER D CA 1
ATOM 12648 C C . SER D 2 191 ? 16.614 29.156 -3.387 1.00 8.51 191 SER D C 1
ATOM 12649 O O . SER D 2 191 ? 15.973 30.134 -3.002 1.00 11.57 191 SER D O 1
ATOM 12652 N N . CYS D 2 192 ? 17.216 28.296 -2.567 1.00 9.22 192 CYS D N 1
ATOM 12653 C CA . CYS D 2 192 ? 17.097 28.369 -1.127 1.00 10.31 192 CYS D CA 1
ATOM 12654 C C . CYS D 2 192 ? 18.403 27.863 -0.537 1.00 9.65 192 CYS D C 1
ATOM 12655 O O . CYS D 2 192 ? 18.802 26.730 -0.849 1.00 10.02 192 CYS D O 1
ATOM 12658 N N . VAL D 2 193 ? 19.070 28.689 0.283 1.00 7.90 193 VAL D N 1
ATOM 12659 C CA . VAL D 2 193 ? 20.315 28.287 0.910 1.00 8.26 193 VAL D CA 1
ATOM 12660 C C . VAL D 2 193 ? 20.299 28.539 2.412 1.00 7.94 193 VAL D C 1
ATOM 12661 O O . VAL D 2 193 ? 19.361 29.115 2.965 1.00 8.29 193 VAL D O 1
ATOM 12665 N N A ILE D 2 194 ? 21.334 28.039 3.061 0.50 8.02 194 ILE D N 1
ATOM 12666 N N B ILE D 2 194 ? 21.366 28.055 3.062 0.50 8.08 194 ILE D N 1
ATOM 12667 C CA A ILE D 2 194 ? 21.488 28.092 4.489 0.50 8.62 194 ILE D CA 1
ATOM 12668 C CA B ILE D 2 194 ? 21.538 28.092 4.499 0.50 8.66 194 ILE D CA 1
ATOM 12669 C C A ILE D 2 194 ? 22.808 28.775 4.844 0.50 8.55 194 ILE D C 1
ATOM 12670 C C B ILE D 2 194 ? 22.845 28.774 4.846 0.50 8.58 194 ILE D C 1
ATOM 12671 O O A ILE D 2 194 ? 23.858 28.440 4.307 0.50 10.09 194 ILE D O 1
ATOM 12672 O O B ILE D 2 194 ? 23.904 28.451 4.302 0.50 10.18 194 ILE D O 1
ATOM 12681 N N . ALA D 2 195 ? 22.739 29.734 5.757 1.00 8.35 195 ALA D N 1
ATOM 12682 C CA . ALA D 2 195 ? 23.892 30.437 6.279 1.00 10.39 195 ALA D CA 1
ATOM 12683 C C . ALA D 2 195 ? 24.010 30.168 7.767 1.00 9.43 195 ALA D C 1
ATOM 12684 O O . ALA D 2 195 ? 23.043 29.860 8.456 1.00 8.62 195 ALA D O 1
ATOM 12686 N N . GLU D 2 196 ? 25.216 30.267 8.285 1.00 11.02 196 GLU D N 1
ATOM 12687 C CA . GLU D 2 196 ? 25.456 30.117 9.707 1.00 13.90 196 GLU D CA 1
ATOM 12688 C C . GLU D 2 196 ? 26.456 31.109 10.237 1.00 15.75 196 GLU D C 1
ATOM 12689 O O . GLU D 2 196 ? 27.358 31.512 9.533 1.00 20.09 196 GLU D O 1
ATOM 12695 N N . GLU D 2 197 ? 26.240 31.470 11.498 1.00 16.07 197 GLU D N 1
ATOM 12696 C CA . GLU D 2 197 ? 27.121 32.340 12.273 1.00 20.67 197 GLU D CA 1
ATOM 12697 C C . GLU D 2 197 ? 26.968 31.889 13.694 1.00 25.57 197 GLU D C 1
ATOM 12698 O O . GLU D 2 197 ? 25.852 31.715 14.157 1.00 20.59 197 GLU D O 1
ATOM 12704 N N . ASN D 2 198 ? 28.090 31.655 14.365 1.00 28.86 198 ASN D N 1
ATOM 12705 C CA . ASN D 2 198 ? 28.106 31.407 15.814 1.00 33.22 198 ASN D CA 1
ATOM 12706 C C . ASN D 2 198 ? 27.028 30.431 16.264 1.00 20.22 198 ASN D C 1
ATOM 12707 O O . ASN D 2 198 ? 26.252 30.714 17.127 1.00 48.83 198 ASN D O 1
ATOM 12712 N N . GLY D 2 199 ? 27.010 29.269 15.620 1.00 25.39 199 GLY D N 1
ATOM 12713 C CA . GLY D 2 199 ? 26.104 28.183 15.996 1.00 29.18 199 GLY D CA 1
ATOM 12714 C C . GLY D 2 199 ? 24.666 28.310 15.517 1.00 45.33 199 GLY D C 1
ATOM 12715 O O . GLY D 2 199 ? 23.895 27.361 15.666 1.00 103.28 199 GLY D O 1
ATOM 12716 N N . ASP D 2 200 ? 24.308 29.450 14.925 1.00 25.86 200 ASP D N 1
ATOM 12717 C CA . ASP D 2 200 ? 22.927 29.754 14.510 1.00 20.50 200 ASP D CA 1
ATOM 12718 C C . ASP D 2 200 ? 22.828 29.484 13.019 1.00 15.10 200 ASP D C 1
ATOM 12719 O O . ASP D 2 200 ? 23.634 30.010 12.305 1.00 21.73 200 ASP D O 1
ATOM 12724 N N . MET D 2 201 ? 21.851 28.704 12.563 1.00 16.72 201 MET D N 1
ATOM 12725 C CA . MET D 2 201 ? 21.633 28.461 11.133 1.00 12.59 201 MET D CA 1
ATOM 12726 C C . MET D 2 201 ? 20.379 29.211 10.746 1.00 11.15 201 MET D C 1
ATOM 12727 O O . MET D 2 201 ? 19.419 29.250 11.514 1.00 11.82 201 MET D O 1
ATOM 12732 N N . GLU D 2 202 ? 20.380 29.748 9.530 1.00 10.19 202 GLU D N 1
ATOM 12733 C CA . GLU D 2 202 ? 19.200 30.372 8.934 1.00 10.08 202 GLU D CA 1
ATOM 12734 C C . GLU D 2 202 ? 19.037 29.946 7.503 1.00 10.80 202 GLU D C 1
ATOM 12735 O O . GLU D 2 202 ? 20.021 29.731 6.818 1.00 12.66 202 GLU D O 1
ATOM 12741 N N . ARG D 2 203 ? 17.794 29.880 7.050 1.00 10.59 203 ARG D N 1
ATOM 12742 C CA . ARG D 2 203 ? 17.438 29.545 5.666 1.00 11.12 203 ARG D CA 1
ATOM 12743 C C . ARG D 2 203 ? 16.566 30.634 5.050 1.00 10.73 203 ARG D C 1
ATOM 12744 O O . ARG D 2 203 ? 15.677 31.156 5.686 1.00 11.51 203 ARG D O 1
ATOM 12752 N N . ASP D 2 204 ? 16.808 30.956 3.789 1.00 11.45 204 ASP D N 1
ATOM 12753 C CA . ASP D 2 204 ? 15.865 31.796 3.044 1.00 9.84 204 ASP D CA 1
ATOM 12754 C C . ASP D 2 204 ? 15.974 31.503 1.568 1.00 9.91 204 ASP D C 1
ATOM 12755 O O . ASP D 2 204 ? 16.807 30.698 1.117 1.00 12.51 204 ASP D O 1
ATOM 12760 N N . TYR D 2 205 ? 15.054 32.098 0.831 1.00 9.91 205 TYR D N 1
ATOM 12761 C CA . TYR D 2 205 ? 14.862 31.773 -0.574 1.00 10.95 205 TYR D CA 1
ATOM 12762 C C . TYR D 2 205 ? 14.603 33.030 -1.397 1.00 9.54 205 TYR D C 1
ATOM 12763 O O . TYR D 2 205 ? 14.251 34.109 -0.863 1.00 9.09 205 TYR D O 1
ATOM 12772 N N . ALA D 2 206 ? 14.770 32.862 -2.709 1.00 8.37 206 ALA D N 1
ATOM 12773 C CA . ALA D 2 206 ? 14.345 33.858 -3.693 1.00 8.60 206 ALA D CA 1
ATOM 12774 C C . ALA D 2 206 ? 13.738 33.149 -4.882 1.00 7.54 206 ALA D C 1
ATOM 12775 O O . ALA D 2 206 ? 13.984 31.980 -5.097 1.00 6.95 206 ALA D O 1
ATOM 12777 N N . TYR D 2 207 ? 12.932 33.876 -5.650 1.00 7.73 207 TYR D N 1
ATOM 12778 C CA . TYR D 2 207 ? 12.223 33.253 -6.756 1.00 7.65 207 TYR D CA 1
ATOM 12779 C C . TYR D 2 207 ? 11.833 34.290 -7.785 1.00 7.18 207 TYR D C 1
ATOM 12780 O O . TYR D 2 207 ? 11.835 35.490 -7.534 1.00 7.98 207 TYR D O 1
ATOM 12789 N N . THR D 2 208 ? 11.475 33.758 -8.940 1.00 6.94 208 THR D N 1
ATOM 12790 C CA . THR D 2 208 ? 10.882 34.525 -10.016 1.00 6.88 208 THR D CA 1
ATOM 12791 C C . THR D 2 208 ? 9.820 33.653 -10.656 1.00 7.41 208 THR D C 1
ATOM 12792 O O . THR D 2 208 ? 9.956 32.438 -10.716 1.00 7.86 208 THR D O 1
ATOM 12796 N N . ILE D 2 209 ? 8.743 34.292 -11.099 1.00 7.14 209 ILE D N 1
ATOM 12797 C CA . ILE D 2 209 ? 7.568 33.591 -11.636 1.00 8.66 209 ILE D CA 1
ATOM 12798 C C . ILE D 2 209 ? 6.951 34.410 -12.738 1.00 9.60 209 ILE D C 1
ATOM 12799 O O . ILE D 2 209 ? 6.968 35.641 -12.675 1.00 11.06 209 ILE D O 1
ATOM 12804 N N . GLY D 2 210 ? 6.410 33.729 -13.744 1.00 7.58 210 GLY D N 1
ATOM 12805 C CA . GLY D 2 210 ? 5.836 34.417 -14.895 1.00 8.54 210 GLY D CA 1
ATOM 12806 C C . GLY D 2 210 ? 5.094 33.455 -15.766 1.00 8.97 210 GLY D C 1
ATOM 12807 O O . GLY D 2 210 ? 5.287 32.241 -15.672 1.00 8.84 210 GLY D O 1
ATOM 12808 N N . ARG D 2 211 ? 4.261 34.006 -16.631 1.00 8.84 211 ARG D N 1
ATOM 12809 C CA . ARG D 2 211 ? 3.575 33.198 -17.637 1.00 8.14 211 ARG D CA 1
ATOM 12810 C C . ARG D 2 211 ? 4.422 32.923 -18.868 1.00 8.64 211 ARG D C 1
ATOM 12811 O O . ARG D 2 211 ? 4.189 31.961 -19.567 1.00 9.01 211 ARG D O 1
ATOM 12819 N N . ALA D 2 212 ? 5.453 33.750 -19.107 1.00 8.44 212 ALA D N 1
ATOM 12820 C CA . ALA D 2 212 ? 6.384 33.515 -20.189 1.00 9.57 212 ALA D CA 1
ATOM 12821 C C . ALA D 2 212 ? 7.770 33.441 -19.599 1.00 8.20 212 ALA D C 1
ATOM 12822 O O . ALA D 2 212 ? 8.074 34.179 -18.652 1.00 9.50 212 ALA D O 1
ATOM 12824 N N A MET D 2 213 ? 8.603 32.598 -20.186 0.50 8.22 213 MET D N 1
ATOM 12825 N N B MET D 2 213 ? 8.610 32.593 -20.164 0.50 8.37 213 MET D N 1
ATOM 12826 C CA A MET D 2 213 ? 9.980 32.429 -19.741 0.50 7.94 213 MET D CA 1
ATOM 12827 C CA B MET D 2 213 ? 9.983 32.454 -19.700 0.50 8.25 213 MET D CA 1
ATOM 12828 C C A MET D 2 213 ? 10.726 33.763 -19.795 0.50 9.65 213 MET D C 1
ATOM 12829 C C B MET D 2 213 ? 10.738 33.775 -19.792 0.50 9.80 213 MET D C 1
ATOM 12830 O O A MET D 2 213 ? 11.563 34.030 -18.946 0.50 10.38 213 MET D O 1
ATOM 12831 O O B MET D 2 213 ? 11.586 34.048 -18.961 0.50 10.57 213 MET D O 1
ATOM 12840 N N . SER D 2 214 ? 10.419 34.597 -20.801 1.00 8.89 214 SER D N 1
ATOM 12841 C CA . SER D 2 214 ? 11.095 35.891 -20.985 1.00 9.28 214 SER D CA 1
ATOM 12842 C C . SER D 2 214 ? 10.597 36.992 -20.060 1.00 9.57 214 SER D C 1
ATOM 12843 O O . SER D 2 214 ? 11.023 38.127 -20.181 1.00 10.87 214 SER D O 1
ATOM 12846 N N . ASP D 2 215 ? 9.701 36.659 -19.130 1.00 10.71 215 ASP D N 1
ATOM 12847 C CA . ASP D 2 215 ? 9.291 37.552 -18.043 1.00 11.49 215 ASP D CA 1
ATOM 12848 C C . ASP D 2 215 ? 10.002 37.202 -16.716 1.00 9.36 215 ASP D C 1
ATOM 12849 O O . ASP D 2 215 ? 9.809 37.893 -15.727 1.00 12.02 215 ASP D O 1
ATOM 12854 N N . LEU D 2 216 ? 10.887 36.201 -16.719 1.00 9.67 216 LEU D N 1
ATOM 12855 C CA . LEU D 2 216 ? 11.608 35.833 -15.490 1.00 9.80 216 LEU D CA 1
ATOM 12856 C C . LEU D 2 216 ? 12.891 36.642 -15.284 1.00 8.97 216 LEU D C 1
ATOM 12857 O O . LEU D 2 216 ? 13.571 37.034 -16.243 1.00 10.35 216 LEU D O 1
ATOM 12862 N N . GLN D 2 217 ? 13.213 36.866 -14.011 1.00 7.77 217 GLN D N 1
ATOM 12863 C CA . GLN D 2 217 ? 14.494 37.381 -13.644 1.00 8.23 217 GLN D CA 1
ATOM 12864 C C . GLN D 2 217 ? 15.552 36.328 -14.030 1.00 6.97 217 GLN D C 1
ATOM 12865 O O . GLN D 2 217 ? 15.242 35.140 -14.176 1.00 8.87 217 GLN D O 1
ATOM 12871 N N . THR D 2 218 ? 16.812 36.754 -14.138 1.00 7.32 218 THR D N 1
ATOM 12872 C CA . THR D 2 218 ? 17.855 35.808 -14.447 1.00 8.52 218 THR D CA 1
ATOM 12873 C C . THR D 2 218 ? 18.111 34.879 -13.255 1.00 7.23 218 THR D C 1
ATOM 12874 O O . THR D 2 218 ? 17.814 35.243 -12.104 1.00 8.36 218 THR D O 1
ATOM 12878 N N . PRO D 2 219 ? 18.684 33.706 -13.542 1.00 7.64 219 PRO D N 1
ATOM 12879 C CA . PRO D 2 219 ? 19.139 32.835 -12.464 1.00 7.07 219 PRO D CA 1
ATOM 12880 C C . PRO D 2 219 ? 20.115 33.533 -11.509 1.00 9.20 219 PRO D C 1
ATOM 12881 O O . PRO D 2 219 ? 20.057 33.330 -10.314 1.00 9.54 219 PRO D O 1
ATOM 12885 N N . GLU D 2 220 ? 20.969 34.394 -12.048 1.00 8.54 220 GLU D N 1
ATOM 12886 C CA . GLU D 2 220 ? 21.935 35.073 -11.213 1.00 7.90 220 GLU D CA 1
ATOM 12887 C C . GLU D 2 220 ? 21.275 36.111 -10.315 1.00 7.99 220 GLU D C 1
ATOM 12888 O O . GLU D 2 220 ? 21.716 36.273 -9.144 1.00 8.04 220 GLU D O 1
ATOM 12894 N N . TRP D 2 221 ? 20.226 36.781 -10.792 1.00 7.77 221 TRP D N 1
ATOM 12895 C CA . TRP D 2 221 ? 19.424 37.628 -9.928 1.00 8.32 221 TRP D CA 1
ATOM 12896 C C . TRP D 2 221 ? 18.775 36.831 -8.776 1.00 7.48 221 TRP D C 1
ATOM 12897 O O . TRP D 2 221 ? 18.776 37.280 -7.627 1.00 7.75 221 TRP D O 1
ATOM 12908 N N . VAL D 2 222 ? 18.196 35.684 -9.107 1.00 6.93 222 VAL D N 1
ATOM 12909 C CA . VAL D 2 222 ? 17.574 34.844 -8.082 1.00 7.21 222 VAL D CA 1
ATOM 12910 C C . VAL D 2 222 ? 18.588 34.447 -7.021 1.00 7.35 222 VAL D C 1
ATOM 12911 O O . VAL D 2 222 ? 18.305 34.582 -5.826 1.00 7.45 222 VAL D O 1
ATOM 12915 N N . GLY D 2 223 ? 19.749 33.996 -7.438 1.00 6.58 223 GLY D N 1
ATOM 12916 C CA . GLY D 2 223 ? 20.757 33.609 -6.478 1.00 7.11 223 GLY D CA 1
ATOM 12917 C C . GLY D 2 223 ? 21.238 34.742 -5.605 1.00 7.64 223 GLY D C 1
ATOM 12918 O O . GLY D 2 223 ? 21.396 34.573 -4.389 1.00 8.70 223 GLY D O 1
ATOM 12919 N N . ALA D 2 224 ? 21.456 35.890 -6.217 1.00 7.30 224 ALA D N 1
ATOM 12920 C CA . ALA D 2 224 ? 21.888 37.052 -5.439 1.00 7.53 224 ALA D CA 1
ATOM 12921 C C . ALA D 2 224 ? 20.845 37.465 -4.408 1.00 8.82 224 ALA D C 1
ATOM 12922 O O . ALA D 2 224 ? 21.144 37.741 -3.259 1.00 9.61 224 ALA D O 1
ATOM 12924 N N . ASP D 2 225 ? 19.586 37.470 -4.805 1.00 7.68 225 ASP D N 1
ATOM 12925 C CA . ASP D 2 225 ? 18.509 37.822 -3.883 1.00 8.74 225 ASP D CA 1
ATOM 12926 C C . ASP D 2 225 ? 18.356 36.800 -2.756 1.00 8.06 225 ASP D C 1
ATOM 12927 O O . ASP D 2 225 ? 18.131 37.176 -1.602 1.00 9.57 225 ASP D O 1
ATOM 12932 N N . CYS D 2 226 ? 18.528 35.523 -3.086 1.00 8.05 226 CYS D N 1
ATOM 12933 C CA . CYS D 2 226 ? 18.505 34.449 -2.104 1.00 7.80 226 CYS D CA 1
ATOM 12934 C C . CYS D 2 226 ? 19.588 34.591 -1.063 1.00 9.09 226 CYS D C 1
ATOM 12935 O O . CYS D 2 226 ? 19.301 34.574 0.128 1.00 7.86 226 CYS D O 1
ATOM 12938 N N . ALA D 2 227 ? 20.798 34.836 -1.521 1.00 9.29 227 ALA D N 1
ATOM 12939 C CA . ALA D 2 227 ? 21.923 35.027 -0.573 1.00 7.78 227 ALA D CA 1
ATOM 12940 C C . ALA D 2 227 ? 21.727 36.285 0.274 1.00 8.88 227 ALA D C 1
ATOM 12941 O O . ALA D 2 227 ? 21.941 36.265 1.482 1.00 9.73 227 ALA D O 1
ATOM 12943 N N . ARG D 2 228 ? 21.286 37.373 -0.315 1.00 10.16 228 ARG D N 1
ATOM 12944 C CA . ARG D 2 228 ? 21.074 38.602 0.432 1.00 9.98 228 ARG D CA 1
ATOM 12945 C C . ARG D 2 228 ? 20.056 38.372 1.539 1.00 9.80 228 ARG D C 1
ATOM 12946 O O . ARG D 2 228 ? 20.278 38.770 2.688 1.00 11.97 228 ARG D O 1
ATOM 12954 N N . ARG D 2 229 ? 18.930 37.756 1.211 1.00 7.48 229 ARG D N 1
ATOM 12955 C CA . ARG D 2 229 ? 17.913 37.498 2.226 1.00 7.09 229 ARG D CA 1
ATOM 12956 C C . ARG D 2 229 ? 18.425 36.557 3.330 1.00 7.26 229 ARG D C 1
ATOM 12957 O O . ARG D 2 229 ? 18.200 36.815 4.518 1.00 8.45 229 ARG D O 1
ATOM 12965 N N . THR D 2 230 ? 19.069 35.469 2.959 1.00 7.55 230 THR D N 1
ATOM 12966 C CA . THR D 2 230 ? 19.586 34.524 3.923 1.00 10.28 230 THR D CA 1
ATOM 12967 C C . THR D 2 230 ? 20.588 35.133 4.894 1.00 10.26 230 THR D C 1
ATOM 12968 O O . THR D 2 230 ? 20.445 34.995 6.116 1.00 9.57 230 THR D O 1
ATOM 12972 N N . LEU D 2 231 ? 21.543 35.868 4.362 1.00 9.18 231 LEU D N 1
ATOM 12973 C CA . LEU D 2 231 ? 22.553 36.465 5.214 1.00 8.41 231 LEU D CA 1
ATOM 12974 C C . LEU D 2 231 ? 21.940 37.524 6.129 1.00 9.57 231 LEU D C 1
ATOM 12975 O O . LEU D 2 231 ? 22.401 37.708 7.267 1.00 9.21 231 LEU D O 1
ATOM 12980 N N . SER D 2 232 ? 20.881 38.201 5.680 1.00 11.14 232 SER D N 1
ATOM 12981 C CA A SER D 2 232 ? 20.225 39.231 6.489 0.50 10.22 232 SER D CA 1
ATOM 12982 C CA B SER D 2 232 ? 20.228 39.229 6.496 0.50 8.75 232 SER D CA 1
ATOM 12983 C C . SER D 2 232 ? 19.581 38.673 7.786 1.00 9.91 232 SER D C 1
ATOM 12984 O O . SER D 2 232 ? 19.354 39.431 8.722 1.00 11.76 232 SER D O 1
ATOM 12989 N N A ARG D 2 233 ? 19.299 37.370 7.824 0.50 9.12 233 ARG D N 1
ATOM 12990 N N B ARG D 2 233 ? 19.275 37.371 7.831 0.50 8.51 233 ARG D N 1
ATOM 12991 C CA A ARG D 2 233 ? 18.655 36.710 8.960 0.50 10.75 233 ARG D CA 1
ATOM 12992 C CA B ARG D 2 233 ? 18.635 36.709 8.964 0.50 8.88 233 ARG D CA 1
ATOM 12993 C C A ARG D 2 233 ? 19.592 36.321 10.099 0.50 9.63 233 ARG D C 1
ATOM 12994 C C B ARG D 2 233 ? 19.580 36.322 10.088 0.50 9.00 233 ARG D C 1
ATOM 12995 O O A ARG D 2 233 ? 19.132 35.907 11.151 0.50 11.31 233 ARG D O 1
ATOM 12996 O O B ARG D 2 233 ? 19.110 35.899 11.134 0.50 10.79 233 ARG D O 1
ATOM 13011 N N . LEU D 2 234 ? 20.898 36.396 9.863 1.00 11.15 234 LEU D N 1
ATOM 13012 C CA . LEU D 2 234 ? 21.862 35.860 10.830 1.00 9.44 234 LEU D CA 1
ATOM 13013 C C . LEU D 2 234 ? 21.892 36.572 12.166 1.00 12.16 234 LEU D C 1
ATOM 13014 O O . LEU D 2 234 ? 21.781 37.797 12.225 1.00 12.42 234 LEU D O 1
ATOM 13019 N N . SER D 2 235 ? 22.019 35.777 13.229 1.00 14.55 235 SER D N 1
ATOM 13020 C CA . SER D 2 235 ? 22.192 36.276 14.596 1.00 14.42 235 SER D CA 1
ATOM 13021 C C . SER D 2 235 ? 21.033 37.167 15.052 1.00 13.47 235 SER D C 1
ATOM 13022 O O . SER D 2 235 ? 21.239 38.339 15.454 1.00 16.27 235 SER D O 1
ATOM 13025 N N . PRO D 2 236 ? 19.811 36.592 14.993 1.00 11.77 236 PRO D N 1
ATOM 13026 C CA . PRO D 2 236 ? 18.696 37.391 15.435 1.00 11.15 236 PRO D CA 1
ATOM 13027 C C . PRO D 2 236 ? 18.585 37.510 16.933 1.00 11.58 236 PRO D C 1
ATOM 13028 O O . PRO D 2 236 ? 19.154 36.702 17.675 1.00 18.48 236 PRO D O 1
ATOM 13032 N N . ARG D 2 237 ? 17.840 38.529 17.356 1.00 9.26 237 ARG D N 1
ATOM 13033 C CA . ARG D 2 237 ? 17.466 38.691 18.762 1.00 9.29 237 ARG D CA 1
ATOM 13034 C C . ARG D 2 237 ? 15.994 38.358 18.979 1.00 7.78 237 ARG D C 1
ATOM 13035 O O . ARG D 2 237 ? 15.171 38.554 18.074 1.00 10.08 237 ARG D O 1
ATOM 13043 N N . LYS D 2 238 ? 15.675 37.827 20.156 1.00 9.29 238 LYS D N 1
ATOM 13044 C CA . LYS D 2 238 ? 14.318 37.665 20.590 1.00 7.58 238 LYS D CA 1
ATOM 13045 C C . LYS D 2 238 ? 13.959 38.939 21.353 1.00 6.75 238 LYS D C 1
ATOM 13046 O O . LYS D 2 238 ? 14.554 39.224 22.409 1.00 9.76 238 LYS D O 1
ATOM 13052 N N . LEU D 2 239 ? 13.023 39.732 20.808 1.00 8.76 239 LEU D N 1
ATOM 13053 C CA . LEU D 2 239 ? 12.634 40.964 21.454 1.00 8.57 239 LEU D CA 1
ATOM 13054 C C . LEU D 2 239 ? 12.004 40.663 22.803 1.00 8.37 239 LEU D C 1
ATOM 13055 O O . LEU D 2 239 ? 11.448 39.576 23.043 1.00 8.73 239 LEU D O 1
ATOM 13060 N N . SER D 2 240 ? 12.051 41.667 23.679 1.00 7.86 240 SER D N 1
ATOM 13061 C CA . SER D 2 240 ? 11.241 41.662 24.903 1.00 7.77 240 SER D CA 1
ATOM 13062 C C . SER D 2 240 ? 9.805 42.080 24.606 1.00 8.64 240 SER D C 1
ATOM 13063 O O . SER D 2 240 ? 9.564 42.834 23.643 1.00 9.73 240 SER D O 1
ATOM 13066 N N . THR D 2 241 ? 8.877 41.585 25.421 1.00 7.71 241 THR D N 1
ATOM 13067 C CA . THR D 2 241 ? 7.463 41.906 25.243 1.00 8.47 241 THR D CA 1
ATOM 13068 C C . THR D 2 241 ? 7.224 43.419 25.305 1.00 8.07 241 THR D C 1
ATOM 13069 O O . THR D 2 241 ? 7.779 44.125 26.172 1.00 8.95 241 THR D O 1
ATOM 13073 N N . MET D 2 242 ? 6.430 43.937 24.375 1.00 7.97 242 MET D N 1
ATOM 13074 C CA . MET D 2 242 ? 6.287 45.380 24.192 1.00 7.99 242 MET D CA 1
ATOM 13075 C C . MET D 2 242 ? 5.094 45.698 23.321 1.00 7.72 242 MET D C 1
ATOM 13076 O O . MET D 2 242 ? 4.517 44.799 22.705 1.00 10.32 242 MET D O 1
ATOM 13081 N N . LYS D 2 243 ? 4.799 46.989 23.229 1.00 7.68 243 LYS D N 1
ATOM 13082 C CA . LYS D 2 243 ? 3.920 47.543 22.226 1.00 10.17 243 LYS D CA 1
ATOM 13083 C C . LYS D 2 243 ? 4.759 48.430 21.325 1.00 11.94 243 LYS D C 1
ATOM 13084 O O . LYS D 2 243 ? 5.527 49.226 21.824 1.00 11.97 243 LYS D O 1
ATOM 13090 N N . ALA D 2 244 ? 4.611 48.282 20.014 1.00 9.19 244 ALA D N 1
ATOM 13091 C CA . ALA D 2 244 ? 5.381 49.063 19.059 1.00 9.96 244 ALA D CA 1
ATOM 13092 C C . ALA D 2 244 ? 4.690 49.125 17.708 1.00 8.08 244 ALA D C 1
ATOM 13093 O O . ALA D 2 244 ? 3.866 48.254 17.407 1.00 9.97 244 ALA D O 1
ATOM 13095 N N . PRO D 2 245 ? 5.034 50.125 16.897 1.00 9.64 245 PRO D N 1
ATOM 13096 C CA . PRO D 2 245 ? 4.598 50.102 15.519 1.00 9.42 245 PRO D CA 1
ATOM 13097 C C . PRO D 2 245 ? 5.170 48.910 14.736 1.00 8.36 245 PRO D C 1
ATOM 13098 O O . PRO D 2 245 ? 6.199 48.372 15.089 1.00 7.93 245 PRO D O 1
ATOM 13102 N N . VAL D 2 246 ? 4.441 48.514 13.697 1.00 9.54 246 VAL D N 1
ATOM 13103 C CA . VAL D 2 246 ? 4.786 47.384 12.865 1.00 8.71 246 VAL D CA 1
ATOM 13104 C C . VAL D 2 246 ? 4.665 47.749 11.416 1.00 7.15 246 VAL D C 1
ATOM 13105 O O . VAL D 2 246 ? 3.605 48.189 10.983 1.00 8.96 246 VAL D O 1
ATOM 13109 N N . ILE D 2 247 ? 5.728 47.540 10.666 1.00 7.16 247 ILE D N 1
ATOM 13110 C CA . ILE D 2 247 ? 5.625 47.461 9.213 1.00 7.61 247 ILE D CA 1
ATOM 13111 C C . ILE D 2 247 ? 5.539 45.996 8.766 1.00 7.80 247 ILE D C 1
ATOM 13112 O O . ILE D 2 247 ? 6.441 45.203 9.053 1.00 8.96 247 ILE D O 1
ATOM 13117 N N . PHE D 2 248 ? 4.484 45.665 8.020 1.00 7.50 248 PHE D N 1
ATOM 13118 C CA . PHE D 2 248 ? 4.430 44.430 7.255 1.00 6.86 248 PHE D CA 1
ATOM 13119 C C . PHE D 2 248 ? 5.199 44.704 5.965 1.00 7.79 248 PHE D C 1
ATOM 13120 O O . PHE D 2 248 ? 4.734 45.481 5.105 1.00 9.45 248 PHE D O 1
ATOM 13128 N N . ALA D 2 249 ? 6.374 44.088 5.798 1.00 7.46 249 ALA D N 1
ATOM 13129 C CA . ALA D 2 249 ? 7.070 44.217 4.539 1.00 7.80 249 ALA D CA 1
ATOM 13130 C C . ALA D 2 249 ? 6.129 43.746 3.403 1.00 7.58 249 ALA D C 1
ATOM 13131 O O . ALA D 2 249 ? 5.270 42.895 3.610 1.00 9.23 249 ALA D O 1
ATOM 13133 N N . ASN D 2 250 ? 6.378 44.253 2.199 1.00 6.10 250 ASN D N 1
ATOM 13134 C CA . ASN D 2 250 ? 5.519 43.988 1.019 1.00 6.83 250 ASN D CA 1
ATOM 13135 C C . ASN D 2 250 ? 5.121 42.508 0.906 1.00 7.69 250 ASN D C 1
ATOM 13136 O O . ASN D 2 250 ? 3.935 42.217 0.711 1.00 8.70 250 ASN D O 1
ATOM 13141 N N . GLU D 2 251 ? 6.095 41.592 1.064 1.00 9.08 251 GLU D N 1
ATOM 13142 C CA . GLU D 2 251 ? 5.870 40.138 0.903 1.00 11.19 251 GLU D CA 1
ATOM 13143 C C . GLU D 2 251 ? 4.874 39.509 1.853 1.00 11.07 251 GLU D C 1
ATOM 13144 O O . GLU D 2 251 ? 4.366 38.448 1.556 1.00 10.75 251 GLU D O 1
ATOM 13150 N N . VAL D 2 252 ? 4.698 40.105 3.026 1.00 8.28 252 VAL D N 1
ATOM 13151 C CA . VAL D 2 252 ? 3.654 39.698 4.013 1.00 8.20 252 VAL D CA 1
ATOM 13152 C C . VAL D 2 252 ? 2.450 40.668 4.043 1.00 7.09 252 VAL D C 1
ATOM 13153 O O . VAL D 2 252 ? 1.379 40.309 4.491 1.00 8.19 252 VAL D O 1
ATOM 13157 N N . ALA D 2 253 ? 2.639 41.890 3.559 1.00 6.77 253 ALA D N 1
ATOM 13158 C CA . ALA D 2 253 ? 1.544 42.833 3.445 1.00 7.52 253 ALA D CA 1
ATOM 13159 C C . ALA D 2 253 ? 0.468 42.348 2.499 1.00 7.44 253 ALA D C 1
ATOM 13160 O O . ALA D 2 253 ? -0.716 42.600 2.718 1.00 9.25 253 ALA D O 1
ATOM 13162 N N . THR D 2 254 ? 0.857 41.679 1.424 1.00 6.99 254 THR D N 1
ATOM 13163 C CA . THR D 2 254 ? -0.125 41.134 0.547 1.00 8.46 254 THR D CA 1
ATOM 13164 C C . THR D 2 254 ? -1.076 40.180 1.279 1.00 8.51 254 THR D C 1
ATOM 13165 O O . THR D 2 254 ? -2.294 40.241 1.069 1.00 10.07 254 THR D O 1
ATOM 13169 N N . GLY D 2 255 ? -0.525 39.316 2.129 1.00 9.14 255 GLY D N 1
ATOM 13170 C CA . GLY D 2 255 ? -1.291 38.418 2.977 1.00 9.70 255 GLY D CA 1
ATOM 13171 C C . GLY D 2 255 ? -2.159 39.155 4.004 1.00 9.20 255 GLY D C 1
ATOM 13172 O O . GLY D 2 255 ? -3.224 38.646 4.401 1.00 10.08 255 GLY D O 1
ATOM 13173 N N . LEU D 2 256 ? -1.720 40.307 4.488 1.00 9.05 256 LEU D N 1
ATOM 13174 C CA . LEU D 2 256 ? -2.533 41.085 5.416 1.00 9.34 256 LEU D CA 1
ATOM 13175 C C . LEU D 2 256 ? -3.838 41.540 4.754 1.00 9.51 256 LEU D C 1
ATOM 13176 O O . LEU D 2 256 ? -4.919 41.463 5.353 1.00 9.71 256 LEU D O 1
ATOM 13181 N N . PHE D 2 257 ? -3.732 42.029 3.533 1.00 10.43 257 PHE D N 1
ATOM 13182 C CA . PHE D 2 257 ? -4.936 42.295 2.722 1.00 8.62 257 PHE D CA 1
ATOM 13183 C C . PHE D 2 257 ? -5.671 41.006 2.360 1.00 8.20 257 PHE D C 1
ATOM 13184 O O . PHE D 2 257 ? -6.899 41.002 2.264 1.00 9.93 257 PHE D O 1
ATOM 13192 N N . GLY D 2 258 ? -4.935 39.918 2.171 1.00 9.93 258 GLY D N 1
ATOM 13193 C CA . GLY D 2 258 ? -5.527 38.635 1.850 1.00 10.02 258 GLY D CA 1
ATOM 13194 C C . GLY D 2 258 ? -6.578 38.135 2.831 1.00 7.60 258 GLY D C 1
ATOM 13195 O O . GLY D 2 258 ? -7.500 37.422 2.454 1.00 7.98 258 GLY D O 1
ATOM 13196 N N . HIS D 2 259 ? -6.429 38.494 4.105 1.00 9.02 259 HIS D N 1
ATOM 13197 C CA . HIS D 2 259 ? -7.431 38.095 5.114 1.00 9.41 259 HIS D CA 1
ATOM 13198 C C . HIS D 2 259 ? -8.816 38.697 4.827 1.00 9.40 259 HIS D C 1
ATOM 13199 O O . HIS D 2 259 ? -9.824 38.204 5.308 1.00 11.59 259 HIS D O 1
ATOM 13206 N N . LEU D 2 260 ? -8.842 39.778 4.059 1.00 9.17 260 LEU D N 1
ATOM 13207 C CA . LEU D 2 260 ? -10.083 40.390 3.682 1.00 8.19 260 LEU D CA 1
ATOM 13208 C C . LEU D 2 260 ? -10.945 39.453 2.856 1.00 7.95 260 LEU D C 1
ATOM 13209 O O . LEU D 2 260 ? -12.172 39.481 3.011 1.00 10.04 260 LEU D O 1
ATOM 13214 N N . VAL D 2 261 ? -10.354 38.573 2.041 1.00 9.07 261 VAL D N 1
ATOM 13215 C CA . VAL D 2 261 ? -11.092 37.717 1.139 1.00 11.26 261 VAL D CA 1
ATOM 13216 C C . VAL D 2 261 ? -12.055 36.853 1.911 1.00 11.40 261 VAL D C 1
ATOM 13217 O O . VAL D 2 261 ? -13.251 36.834 1.594 1.00 14.46 261 VAL D O 1
ATOM 13221 N N . GLY D 2 262 ? -11.559 36.121 2.915 1.00 10.48 262 GLY D N 1
ATOM 13222 C CA . GLY D 2 262 ? -12.453 35.313 3.757 1.00 13.76 262 GLY D CA 1
ATOM 13223 C C . GLY D 2 262 ? -13.521 36.129 4.487 1.00 12.90 262 GLY D C 1
ATOM 13224 O O . GLY D 2 262 ? -14.665 35.662 4.655 1.00 16.37 262 GLY D O 1
ATOM 13225 N N . ALA D 2 263 ? -13.142 37.330 4.927 1.00 12.07 263 ALA D N 1
ATOM 13226 C CA . ALA D 2 263 ? -14.020 38.206 5.710 1.00 11.35 263 ALA D CA 1
ATOM 13227 C C . ALA D 2 263 ? -15.191 38.753 4.899 1.00 9.39 263 ALA D C 1
ATOM 13228 O O . ALA D 2 263 ? -16.233 39.099 5.463 1.00 11.69 263 ALA D O 1
ATOM 13230 N N . ILE D 2 264 ? -15.023 38.856 3.580 1.00 9.06 264 ILE D N 1
ATOM 13231 C CA . ILE D 2 264 ? -16.113 39.387 2.749 1.00 10.60 264 ILE D CA 1
ATOM 13232 C C . ILE D 2 264 ? -16.666 38.352 1.777 1.00 9.99 264 ILE D C 1
ATOM 13233 O O . ILE D 2 264 ? -17.484 38.695 0.915 1.00 11.49 264 ILE D O 1
ATOM 13238 N N . ALA D 2 265 ? -16.305 37.085 1.978 1.00 10.72 265 ALA D N 1
ATOM 13239 C CA . ALA D 2 265 ? -16.810 35.953 1.179 1.00 10.68 265 ALA D CA 1
ATOM 13240 C C . ALA D 2 265 ? -18.310 35.755 1.462 1.00 12.11 265 ALA D C 1
ATOM 13241 O O . ALA D 2 265 ? -18.720 35.684 2.630 1.00 11.97 265 ALA D O 1
ATOM 13243 N N . GLY D 2 266 ? -19.123 35.626 0.407 1.00 11.81 266 GLY D N 1
ATOM 13244 C CA . GLY D 2 266 ? -20.563 35.459 0.580 1.00 10.94 266 GLY D CA 1
ATOM 13245 C C . GLY D 2 266 ? -20.907 34.266 1.462 1.00 10.52 266 GLY D C 1
ATOM 13246 O O . GLY D 2 266 ? -21.861 34.347 2.224 1.00 13.08 266 GLY D O 1
ATOM 13247 N N . GLY D 2 267 ? -20.124 33.187 1.371 1.00 12.94 267 GLY D N 1
ATOM 13248 C CA . GLY D 2 267 ? -20.359 32.015 2.215 1.00 13.37 267 GLY D CA 1
ATOM 13249 C C . GLY D 2 267 ? -20.232 32.298 3.709 1.00 12.36 267 GLY D C 1
ATOM 13250 O O . GLY D 2 267 ? -20.919 31.707 4.512 1.00 17.24 267 GLY D O 1
ATOM 13251 N N A SER D 2 268 ? -19.338 33.206 4.078 0.33 10.15 268 SER D N 1
ATOM 13252 N N B SER D 2 268 ? -19.333 33.202 4.064 0.33 11.18 268 SER D N 1
ATOM 13253 N N C SER D 2 268 ? -19.345 33.206 4.071 0.33 10.09 268 SER D N 1
ATOM 13254 C CA A SER D 2 268 ? -19.194 33.624 5.477 0.33 14.02 268 SER D CA 1
ATOM 13255 C CA B SER D 2 268 ? -19.172 33.626 5.452 0.33 14.34 268 SER D CA 1
ATOM 13256 C CA C SER D 2 268 ? -19.200 33.610 5.463 0.33 14.30 268 SER D CA 1
ATOM 13257 C C A SER D 2 268 ? -20.277 34.621 5.862 0.33 12.83 268 SER D C 1
ATOM 13258 C C B SER D 2 268 ? -20.268 34.612 5.850 0.33 12.61 268 SER D C 1
ATOM 13259 C C C SER D 2 268 ? -20.294 34.600 5.847 0.33 12.46 268 SER D C 1
ATOM 13260 O O A SER D 2 268 ? -20.794 34.582 6.978 0.33 15.16 268 SER D O 1
ATOM 13261 O O B SER D 2 268 ? -20.801 34.535 6.959 0.33 15.93 268 SER D O 1
ATOM 13262 O O C SER D 2 268 ? -20.861 34.507 6.939 0.33 13.95 268 SER D O 1
ATOM 13269 N N . VAL D 2 269 ? -20.613 35.522 4.938 1.00 9.84 269 VAL D N 1
ATOM 13270 C CA . VAL D 2 269 ? -21.622 36.550 5.186 1.00 10.87 269 VAL D CA 1
ATOM 13271 C C . VAL D 2 269 ? -23.011 35.969 5.441 1.00 12.94 269 VAL D C 1
ATOM 13272 O O . VAL D 2 269 ? -23.636 36.314 6.446 1.00 13.15 269 VAL D O 1
ATOM 13276 N N . TYR D 2 270 ? -23.475 35.056 4.593 1.00 10.53 270 TYR D N 1
ATOM 13277 C CA . TYR D 2 270 ? -24.841 34.541 4.794 1.00 12.85 270 TYR D CA 1
ATOM 13278 C C . TYR D 2 270 ? -24.945 33.680 6.056 1.00 13.75 270 TYR D C 1
ATOM 13279 O O . TYR D 2 270 ? -26.002 33.654 6.679 1.00 14.18 270 TYR D O 1
ATOM 13288 N N A ARG D 2 271 ? -23.843 33.034 6.445 0.50 12.51 271 ARG D N 1
ATOM 13289 N N B ARG D 2 271 ? -23.840 33.044 6.450 0.50 12.50 271 ARG D N 1
ATOM 13290 C CA A ARG D 2 271 ? -23.772 32.237 7.665 0.50 12.57 271 ARG D CA 1
ATOM 13291 C CA B ARG D 2 271 ? -23.769 32.246 7.664 0.50 12.57 271 ARG D CA 1
ATOM 13292 C C A ARG D 2 271 ? -23.433 33.070 8.914 0.50 14.39 271 ARG D C 1
ATOM 13293 C C B ARG D 2 271 ? -23.418 33.072 8.913 0.50 14.40 271 ARG D C 1
ATOM 13294 O O A ARG D 2 271 ? -23.334 32.521 10.007 0.50 15.27 271 ARG D O 1
ATOM 13295 O O B ARG D 2 271 ? -23.306 32.528 10.006 0.50 15.28 271 ARG D O 1
ATOM 13310 N N . LYS D 2 272 ? -23.273 34.382 8.751 1.00 12.91 272 LYS D N 1
ATOM 13311 C CA . LYS D 2 272 ? -22.923 35.273 9.850 1.00 13.38 272 LYS D CA 1
ATOM 13312 C C . LYS D 2 272 ? -21.628 34.887 10.566 1.00 14.85 272 LYS D C 1
ATOM 13313 O O . LYS D 2 272 ? -21.498 35.069 11.773 1.00 16.24 272 LYS D O 1
ATOM 13319 N N . SER D 2 273 ? -20.646 34.406 9.819 1.00 14.66 273 SER D N 1
ATOM 13320 C CA . SER D 2 273 ? -19.436 33.885 10.419 1.00 12.85 273 SER D CA 1
ATOM 13321 C C . SER D 2 273 ? -18.211 34.766 10.133 1.00 13.50 273 SER D C 1
ATOM 13322 O O . SER D 2 273 ? -17.090 34.295 10.189 1.00 15.55 273 SER D O 1
ATOM 13325 N N . THR D 2 274 ? -18.462 36.048 9.892 1.00 13.16 274 THR D N 1
ATOM 13326 C CA . THR D 2 274 ? -17.421 37.040 9.626 1.00 12.35 274 THR D CA 1
ATOM 13327 C C . THR D 2 274 ? -17.571 38.244 10.533 1.00 11.58 274 THR D C 1
ATOM 13328 O O . THR D 2 274 ? -18.684 38.708 10.781 1.00 14.37 274 THR D O 1
ATOM 13332 N N . PHE D 2 275 ? -16.429 38.761 10.981 1.00 11.23 275 PHE D N 1
ATOM 13333 C CA . PHE D 2 275 ? -16.380 39.985 11.777 1.00 13.99 275 PHE D CA 1
ATOM 13334 C C . PHE D 2 275 ? -16.768 41.250 10.994 1.00 14.10 275 PHE D C 1
ATOM 13335 O O . PHE D 2 275 ? -16.972 42.300 11.597 1.00 14.16 275 PHE D O 1
ATOM 13343 N N . LEU D 2 276 ? -16.872 41.157 9.663 1.00 14.12 276 LEU D N 1
ATOM 13344 C CA . LEU D 2 276 ? -17.318 42.288 8.822 1.00 11.76 276 LEU D CA 1
ATOM 13345 C C . LEU D 2 276 ? -18.776 42.213 8.414 1.00 11.57 276 LEU D C 1
ATOM 13346 O O . LEU D 2 276 ? -19.200 42.929 7.515 1.00 14.03 276 LEU D O 1
ATOM 13351 N N . LEU D 2 277 ? -19.558 41.370 9.093 1.00 15.47 277 LEU D N 1
ATOM 13352 C CA . LEU D 2 277 ? -20.969 41.177 8.789 1.00 12.37 277 LEU D CA 1
ATOM 13353 C C . LEU D 2 277 ? -21.729 42.483 8.629 1.00 13.16 277 LEU D C 1
ATOM 13354 O O . LEU D 2 277 ? -22.569 42.592 7.722 1.00 14.69 277 LEU D O 1
ATOM 13359 N N . ASP D 2 278 ? -21.455 43.460 9.492 1.00 15.27 278 ASP D N 1
ATOM 13360 C CA . ASP D 2 278 ? -22.218 44.713 9.494 1.00 16.83 278 ASP D CA 1
ATOM 13361 C C . ASP D 2 278 ? -21.417 45.881 8.931 1.00 16.94 278 ASP D C 1
ATOM 13362 O O . ASP D 2 278 ? -21.686 47.030 9.260 1.00 20.73 278 ASP D O 1
ATOM 13367 N N . SER D 2 279 ? -20.472 45.594 8.040 1.00 13.53 279 SER D N 1
ATOM 13368 C CA . SER D 2 279 ? -19.563 46.606 7.515 1.00 14.46 279 SER D CA 1
ATOM 13369 C C . SER D 2 279 ? -19.753 46.976 6.035 1.00 12.09 279 SER D C 1
ATOM 13370 O O . SER D 2 279 ? -18.989 47.810 5.515 1.00 12.81 279 SER D O 1
ATOM 13373 N N . LEU D 2 280 ? -20.744 46.392 5.347 1.00 13.64 280 LEU D N 1
ATOM 13374 C CA . LEU D 2 280 ? -21.002 46.758 3.942 1.00 13.64 280 LEU D CA 1
ATOM 13375 C C . LEU D 2 280 ? -21.346 48.234 3.846 1.00 15.69 280 LEU D C 1
ATOM 13376 O O . LEU D 2 280 ? -22.217 48.734 4.563 1.00 16.39 280 LEU D O 1
ATOM 13381 N N . GLY D 2 281 ? -20.636 48.935 2.982 1.00 17.39 281 GLY D N 1
ATOM 13382 C CA . GLY D 2 281 ? -20.756 50.385 2.861 1.00 20.92 281 GLY D CA 1
ATOM 13383 C C . GLY D 2 281 ? -20.092 51.218 3.948 1.00 17.68 281 GLY D C 1
ATOM 13384 O O . GLY D 2 281 ? -20.205 52.451 3.927 1.00 23.36 281 GLY D O 1
ATOM 13385 N N . LYS D 2 282 ? -19.420 50.580 4.905 1.00 18.53 282 LYS D N 1
ATOM 13386 C CA . LYS D 2 282 ? -18.715 51.297 5.961 1.00 18.94 282 LYS D CA 1
ATOM 13387 C C . LYS D 2 282 ? -17.244 51.440 5.613 1.00 12.36 282 LYS D C 1
ATOM 13388 O O . LYS D 2 282 ? -16.702 50.675 4.799 1.00 12.96 282 LYS D O 1
ATOM 13394 N N . GLN D 2 283 ? -16.615 52.420 6.248 1.00 11.10 283 GLN D N 1
ATOM 13395 C CA . GLN D 2 283 ? -15.211 52.698 6.038 1.00 11.76 283 GLN D CA 1
ATOM 13396 C C . GLN D 2 283 ? -14.382 51.775 6.956 1.00 14.98 283 GLN D C 1
ATOM 13397 O O . GLN D 2 283 ? -14.226 52.019 8.164 1.00 21.13 283 GLN D O 1
ATOM 13403 N N . ILE D 2 284 ? -13.831 50.720 6.365 1.00 10.92 284 ILE D N 1
ATOM 13404 C CA . ILE D 2 284 ? -13.032 49.742 7.093 1.00 10.74 284 ILE D CA 1
ATOM 13405 C C . ILE D 2 284 ? -11.538 49.934 6.912 1.00 10.90 284 ILE D C 1
ATOM 13406 O O . ILE D 2 284 ? -10.762 49.346 7.647 1.00 12.14 284 ILE D O 1
ATOM 13411 N N . LEU D 2 285 ? -11.154 50.783 5.968 1.00 10.20 285 LEU D N 1
ATOM 13412 C CA . LEU D 2 285 ? -9.747 51.043 5.643 1.00 9.78 285 LEU D CA 1
ATOM 13413 C C . LEU D 2 285 ? -9.568 52.557 5.559 1.00 10.78 285 LEU D C 1
ATOM 13414 O O . LEU D 2 285 ? -10.559 53.266 5.604 1.00 10.77 285 LEU D O 1
ATOM 13419 N N . PRO D 2 286 ? -8.322 53.047 5.460 1.00 10.01 286 PRO D N 1
ATOM 13420 C CA . PRO D 2 286 ? -8.177 54.488 5.378 1.00 9.21 286 PRO D CA 1
ATOM 13421 C C . PRO D 2 286 ? -8.883 55.066 4.157 1.00 8.93 286 PRO D C 1
ATOM 13422 O O . PRO D 2 286 ? -8.985 54.404 3.121 1.00 10.36 286 PRO D O 1
ATOM 13426 N N . ASP D 2 287 ? -9.302 56.333 4.252 1.00 9.00 287 ASP D N 1
ATOM 13427 C CA . ASP D 2 287 ? -10.115 56.963 3.220 1.00 10.77 287 ASP D CA 1
ATOM 13428 C C . ASP D 2 287 ? -9.365 57.217 1.909 1.00 10.28 287 ASP D C 1
ATOM 13429 O O . ASP D 2 287 ? -10.013 57.518 0.903 1.00 13.83 287 ASP D O 1
ATOM 13434 N N . TRP D 2 288 ? -8.042 57.065 1.896 1.00 11.81 288 TRP D N 1
ATOM 13435 C CA . TRP D 2 288 ? -7.228 57.167 0.700 1.00 11.39 288 TRP D CA 1
ATOM 13436 C C . TRP D 2 288 ? -6.931 55.825 0.050 1.00 10.56 288 TRP D C 1
ATOM 13437 O O . TRP D 2 288 ? -6.259 55.788 -0.974 1.00 12.56 288 TRP D O 1
ATOM 13448 N N . LEU D 2 289 ? -7.404 54.726 0.640 1.00 10.12 289 LEU D N 1
ATOM 13449 C CA . LEU D 2 289 ? -6.984 53.418 0.185 1.00 9.70 289 LEU D CA 1
ATOM 13450 C C . LEU D 2 289 ? -8.074 52.779 -0.669 1.00 11.59 289 LEU D C 1
ATOM 13451 O O . LEU D 2 289 ? -9.208 52.582 -0.220 1.00 10.21 289 LEU D O 1
ATOM 13456 N N . THR D 2 290 ? -7.703 52.416 -1.898 1.00 9.16 290 THR D N 1
ATOM 13457 C CA . THR D 2 290 ? -8.589 51.703 -2.810 1.00 8.76 290 THR D CA 1
ATOM 13458 C C . THR D 2 290 ? -7.946 50.366 -3.184 1.00 8.79 290 THR D C 1
ATOM 13459 O O . THR D 2 290 ? -6.740 50.304 -3.475 1.00 11.61 290 THR D O 1
ATOM 13463 N N . ILE D 2 291 ? -8.750 49.294 -3.145 1.00 8.61 291 ILE D N 1
ATOM 13464 C CA . ILE D 2 291 ? -8.316 47.985 -3.613 1.00 7.73 291 ILE D CA 1
ATOM 13465 C C . ILE D 2 291 ? -9.039 47.721 -4.939 1.00 7.44 291 ILE D C 1
ATOM 13466 O O . ILE D 2 291 ? -10.252 47.493 -4.969 1.00 9.48 291 ILE D O 1
ATOM 13471 N N . GLU D 2 292 ? -8.257 47.698 -6.004 1.00 7.43 292 GLU D N 1
ATOM 13472 C CA . GLU D 2 292 ? -8.780 47.479 -7.355 1.00 8.87 292 GLU D CA 1
ATOM 13473 C C . GLU D 2 292 ? -8.610 46.023 -7.764 1.00 7.35 292 GLU D C 1
ATOM 13474 O O . GLU D 2 292 ? -7.501 45.487 -7.708 1.00 9.65 292 GLU D O 1
ATOM 13480 N N . GLU D 2 293 ? -9.676 45.423 -8.295 1.00 7.85 293 GLU D N 1
ATOM 13481 C CA . GLU D 2 293 ? -9.611 44.077 -8.841 1.00 7.09 293 GLU D CA 1
ATOM 13482 C C . GLU D 2 293 ? -9.629 44.156 -10.363 1.00 6.99 293 GLU D C 1
ATOM 13483 O O . GLU D 2 293 ? -10.491 44.833 -10.936 1.00 7.90 293 GLU D O 1
ATOM 13489 N N . HIS D 2 294 ? -8.717 43.422 -10.991 1.00 7.04 294 HIS D N 1
ATOM 13490 C CA . HIS D 2 294 ? -8.447 43.484 -12.419 1.00 7.80 294 HIS D CA 1
ATOM 13491 C C . HIS D 2 294 ? -8.406 42.087 -13.058 1.00 7.80 294 HIS D C 1
ATOM 13492 O O . HIS D 2 294 ? -7.352 41.631 -13.436 1.00 8.42 294 HIS D O 1
ATOM 13499 N N . PRO D 2 295 ? -9.569 41.458 -13.266 1.00 7.39 295 PRO D N 1
ATOM 13500 C CA . PRO D 2 295 ? -9.528 40.071 -13.709 1.00 7.48 295 PRO D CA 1
ATOM 13501 C C . PRO D 2 295 ? -9.077 39.829 -15.128 1.00 7.85 295 PRO D C 1
ATOM 13502 O O . PRO D 2 295 ? -8.785 38.683 -15.491 1.00 7.43 295 PRO D O 1
ATOM 13506 N N . HIS D 2 296 ? -9.080 40.878 -15.945 1.00 8.70 296 HIS D N 1
ATOM 13507 C CA . HIS D 2 296 ? -8.792 40.755 -17.373 1.00 7.76 296 HIS D CA 1
ATOM 13508 C C . HIS D 2 296 ? -7.420 41.293 -17.779 1.00 8.82 296 HIS D C 1
ATOM 13509 O O . HIS D 2 296 ? -7.156 41.510 -18.972 1.00 11.14 296 HIS D O 1
ATOM 13516 N N . LEU D 2 297 ? -6.494 41.464 -16.837 1.00 9.00 297 LEU D N 1
ATOM 13517 C CA . LEU D 2 297 ? -5.151 41.855 -17.221 1.00 9.23 297 LEU D CA 1
ATOM 13518 C C . LEU D 2 297 ? -4.521 40.814 -18.122 1.00 10.77 297 LEU D C 1
ATOM 13519 O O . LEU D 2 297 ? -4.517 39.616 -17.796 1.00 10.63 297 LEU D O 1
ATOM 13524 N N . LEU D 2 298 ? -3.966 41.240 -19.249 1.00 9.38 298 LEU D N 1
ATOM 13525 C CA . LEU D 2 298 ? -3.327 40.285 -20.144 1.00 10.35 298 LEU D CA 1
ATOM 13526 C C . LEU D 2 298 ? -2.125 39.692 -19.470 1.00 10.08 298 LEU D C 1
ATOM 13527 O O . LEU D 2 298 ? -1.345 40.392 -18.863 1.00 12.58 298 LEU D O 1
ATOM 13532 N N . LYS D 2 299 ? -1.994 38.378 -19.594 1.00 11.32 299 LYS D N 1
ATOM 13533 C CA . LYS D 2 299 ? -0.948 37.561 -18.959 1.00 11.01 299 LYS D CA 1
ATOM 13534 C C . LYS D 2 299 ? -0.977 37.598 -17.429 1.00 10.57 299 LYS D C 1
ATOM 13535 O O . LYS D 2 299 ? -0.061 37.086 -16.792 1.00 13.72 299 LYS D O 1
ATOM 13541 N N . GLY D 2 300 ? -2.022 38.148 -16.808 1.00 10.87 300 GLY D N 1
ATOM 13542 C CA . GLY D 2 300 ? -2.020 38.316 -15.357 1.00 9.27 300 GLY D CA 1
ATOM 13543 C C . GLY D 2 300 ? -1.919 36.990 -14.630 1.00 10.13 300 GLY D C 1
ATOM 13544 O O . GLY D 2 300 ? -2.490 35.953 -15.033 1.00 11.98 300 GLY D O 1
ATOM 13545 N N . LEU D 2 301 ? -1.218 37.017 -13.508 1.00 11.11 301 LEU D N 1
ATOM 13546 C CA . LEU D 2 301 ? -0.986 35.800 -12.757 1.00 12.04 301 LEU D CA 1
ATOM 13547 C C . LEU D 2 301 ? -2.256 35.158 -12.210 1.00 10.35 301 LEU D C 1
ATOM 13548 O O . LEU D 2 301 ? -2.348 33.941 -12.072 1.00 12.50 301 LEU D O 1
ATOM 13553 N N . ALA D 2 302 ? -3.275 35.978 -11.945 1.00 8.75 302 ALA D N 1
ATOM 13554 C CA . ALA D 2 302 ? -4.570 35.494 -11.479 1.00 8.61 302 ALA D CA 1
ATOM 13555 C C . ALA D 2 302 ? -5.713 35.990 -12.343 1.00 8.37 302 ALA D C 1
ATOM 13556 O O . ALA D 2 302 ? -6.862 36.069 -11.925 1.00 10.28 302 ALA D O 1
ATOM 13558 N N . SER D 2 303 ? -5.397 36.326 -13.585 1.00 7.68 303 SER D N 1
ATOM 13559 C CA . SER D 2 303 ? -6.443 36.668 -14.525 1.00 8.02 303 SER D CA 1
ATOM 13560 C C . SER D 2 303 ? -7.280 35.454 -14.870 1.00 7.31 303 SER D C 1
ATOM 13561 O O . SER D 2 303 ? -6.758 34.337 -14.953 1.00 10.00 303 SER D O 1
ATOM 13564 N N . THR D 2 304 ? -8.568 35.669 -15.105 1.00 7.56 304 THR D N 1
ATOM 13565 C CA . THR D 2 304 ? -9.384 34.540 -15.554 1.00 8.40 304 THR D CA 1
ATOM 13566 C C . THR D 2 304 ? -10.526 35.065 -16.407 1.00 9.46 304 THR D C 1
ATOM 13567 O O . THR D 2 304 ? -11.127 36.106 -16.066 1.00 9.41 304 THR D O 1
ATOM 13571 N N . PRO D 2 305 ? -10.869 34.338 -17.496 1.00 8.47 305 PRO D N 1
ATOM 13572 C CA . PRO D 2 305 ? -11.964 34.801 -18.342 1.00 8.36 305 PRO D CA 1
ATOM 13573 C C . PRO D 2 305 ? -13.330 34.484 -17.823 1.00 7.70 305 PRO D C 1
ATOM 13574 O O . PRO D 2 305 ? -14.296 34.986 -18.371 1.00 9.07 305 PRO D O 1
ATOM 13578 N N . PHE D 2 306 ? -13.428 33.622 -16.827 1.00 8.61 306 PHE D N 1
ATOM 13579 C CA . PHE D 2 306 ? -14.676 33.322 -16.130 1.00 8.04 306 PHE D CA 1
ATOM 13580 C C . PHE D 2 306 ? -14.302 32.587 -14.855 1.00 8.00 306 PHE D C 1
ATOM 13581 O O . PHE D 2 306 ? -13.245 31.992 -14.780 1.00 6.90 306 PHE D O 1
ATOM 13589 N N . ASP D 2 307 ? -15.206 32.588 -13.890 1.00 7.83 307 ASP D N 1
ATOM 13590 C CA . ASP D 2 307 ? -14.944 31.926 -12.612 1.00 8.73 307 ASP D CA 1
ATOM 13591 C C . ASP D 2 307 ? -15.247 30.439 -12.695 1.00 8.11 307 ASP D C 1
ATOM 13592 O O . ASP D 2 307 ? -15.545 29.928 -13.791 1.00 8.12 307 ASP D O 1
ATOM 13597 N N . SER D 2 308 ? -15.211 29.732 -11.570 1.00 7.71 308 SER D N 1
ATOM 13598 C CA A SER D 2 308 ? -15.354 28.276 -11.579 0.50 8.26 308 SER D CA 1
ATOM 13599 C CA B SER D 2 308 ? -15.333 28.277 -11.613 0.50 7.67 308 SER D CA 1
ATOM 13600 C C . SER D 2 308 ? -16.785 27.797 -11.875 1.00 7.48 308 SER D C 1
ATOM 13601 O O . SER D 2 308 ? -17.013 26.599 -12.061 1.00 8.64 308 SER D O 1
ATOM 13606 N N . GLU D 2 309 ? -17.739 28.736 -11.912 1.00 7.02 309 GLU D N 1
ATOM 13607 C CA . GLU D 2 309 ? -19.143 28.477 -12.300 1.00 7.23 309 GLU D CA 1
ATOM 13608 C C . GLU D 2 309 ? -19.443 29.068 -13.687 1.00 7.33 309 GLU D C 1
ATOM 13609 O O . GLU D 2 309 ? -20.633 29.131 -14.090 1.00 8.93 309 GLU D O 1
ATOM 13615 N N . GLY D 2 310 ? -18.407 29.518 -14.413 1.00 6.63 310 GLY D N 1
ATOM 13616 C CA . GLY D 2 310 ? -18.629 30.055 -15.742 1.00 7.00 310 GLY D CA 1
ATOM 13617 C C . GLY D 2 310 ? -19.079 31.506 -15.792 1.00 7.06 310 GLY D C 1
ATOM 13618 O O . GLY D 2 310 ? -19.396 32.024 -16.857 1.00 7.45 310 GLY D O 1
ATOM 13619 N N . VAL D 2 311 ? -19.089 32.179 -14.642 1.00 6.80 311 VAL D N 1
ATOM 13620 C CA . VAL D 2 311 ? -19.609 33.529 -14.522 1.00 7.90 311 VAL D CA 1
ATOM 13621 C C . VAL D 2 311 ? -18.548 34.531 -14.965 1.00 7.69 311 VAL D C 1
ATOM 13622 O O . VAL D 2 311 ? -17.362 34.396 -14.638 1.00 8.07 311 VAL D O 1
ATOM 13626 N N . ARG D 2 312 ? -18.967 35.553 -15.697 1.00 7.90 312 ARG D N 1
ATOM 13627 C CA . ARG D 2 312 ? -18.069 36.599 -16.104 1.00 7.45 312 ARG D CA 1
ATOM 13628 C C . ARG D 2 312 ? -17.388 37.296 -14.920 1.00 7.76 312 ARG D C 1
ATOM 13629 O O . ARG D 2 312 ? -17.975 37.498 -13.854 1.00 8.46 312 ARG D O 1
ATOM 13637 N N . THR D 2 313 ? -16.126 37.660 -15.136 1.00 6.86 313 THR D N 1
ATOM 13638 C CA . THR D 2 313 ? -15.372 38.411 -14.162 1.00 6.51 313 THR D CA 1
ATOM 13639 C C . THR D 2 313 ? -15.294 39.904 -14.580 1.00 8.59 313 THR D C 1
ATOM 13640 O O . THR D 2 313 ? -15.213 40.238 -15.777 1.00 11.44 313 THR D O 1
ATOM 13644 N N . GLU D 2 314 ? -15.308 40.806 -13.597 1.00 10.10 314 GLU D N 1
ATOM 13645 C CA . GLU D 2 314 ? -15.375 42.223 -13.906 1.00 9.52 314 GLU D CA 1
ATOM 13646 C C . GLU D 2 314 ? -14.366 43.042 -13.119 1.00 8.40 314 GLU D C 1
ATOM 13647 O O . GLU D 2 314 ? -14.021 42.734 -11.990 1.00 7.82 314 GLU D O 1
ATOM 13653 N N . ARG D 2 315 ? -13.949 44.131 -13.730 1.00 7.96 315 ARG D N 1
ATOM 13654 C CA . ARG D 2 315 ? -13.226 45.170 -13.038 1.00 8.80 315 ARG D CA 1
ATOM 13655 C C . ARG D 2 315 ? -14.096 45.767 -11.931 1.00 9.17 315 ARG D C 1
ATOM 13656 O O . ARG D 2 315 ? -15.192 46.208 -12.208 1.00 12.58 315 ARG D O 1
ATOM 13664 N N A ARG D 2 316 ? -13.637 45.733 -10.680 0.50 9.46 316 ARG D N 1
ATOM 13665 N N B ARG D 2 316 ? -13.566 45.820 -10.715 0.50 8.58 316 ARG D N 1
ATOM 13666 C CA A ARG D 2 316 ? -14.394 46.298 -9.547 0.50 9.57 316 ARG D CA 1
ATOM 13667 C CA B ARG D 2 316 ? -14.316 46.221 -9.527 0.50 10.34 316 ARG D CA 1
ATOM 13668 C C A ARG D 2 316 ? -13.389 46.885 -8.578 0.50 9.25 316 ARG D C 1
ATOM 13669 C C B ARG D 2 316 ? -13.357 46.887 -8.578 0.50 9.42 316 ARG D C 1
ATOM 13670 O O A ARG D 2 316 ? -12.273 46.380 -8.454 0.50 10.34 316 ARG D O 1
ATOM 13671 O O B ARG D 2 316 ? -12.234 46.408 -8.455 0.50 10.58 316 ARG D O 1
ATOM 13686 N N . ASP D 2 317 ? -13.807 47.926 -7.869 1.00 8.89 317 ASP D N 1
ATOM 13687 C CA . ASP D 2 317 ? -13.069 48.435 -6.716 1.00 8.16 317 ASP D CA 1
ATOM 13688 C C . ASP D 2 317 ? -13.719 47.836 -5.474 1.00 8.80 317 ASP D C 1
ATOM 13689 O O . ASP D 2 317 ? -14.773 48.272 -5.012 1.00 10.88 317 ASP D O 1
ATOM 13694 N N . ILE D 2 318 ? -13.083 46.816 -4.903 1.00 9.76 318 ILE D N 1
ATOM 13695 C CA . ILE D 2 318 ? -13.645 46.087 -3.748 1.00 8.62 318 ILE D CA 1
ATOM 13696 C C . ILE D 2 318 ? -13.748 47.045 -2.550 1.00 9.15 318 ILE D C 1
ATOM 13697 O O . ILE D 2 318 ? -14.726 47.068 -1.825 1.00 10.40 318 ILE D O 1
ATOM 13702 N N . ILE D 2 319 ? -12.668 47.805 -2.364 1.00 9.43 319 ILE D N 1
ATOM 13703 C CA . ILE D 2 319 ? -12.597 48.873 -1.398 1.00 9.37 319 ILE D CA 1
ATOM 13704 C C . ILE D 2 319 ? -12.389 50.148 -2.211 1.00 9.58 319 ILE D C 1
ATOM 13705 O O . ILE D 2 319 ? -11.518 50.174 -3.082 1.00 9.70 319 ILE D O 1
ATOM 13710 N N . LYS D 2 320 ? -13.194 51.182 -1.981 1.00 8.81 320 LYS D N 1
ATOM 13711 C CA . LYS D 2 320 ? -13.027 52.431 -2.703 1.00 10.85 320 LYS D CA 1
ATOM 13712 C C . LYS D 2 320 ? -12.988 53.539 -1.689 1.00 10.54 320 LYS D C 1
ATOM 13713 O O . LYS D 2 320 ? -13.949 53.744 -0.933 1.00 11.82 320 LYS D O 1
ATOM 13719 N N . ASP D 2 321 ? -11.844 54.221 -1.626 1.00 10.38 321 ASP D N 1
ATOM 13720 C CA . ASP D 2 321 ? -11.654 55.296 -0.640 1.00 11.57 321 ASP D CA 1
ATOM 13721 C C . ASP D 2 321 ? -11.994 54.807 0.791 1.00 12.28 321 ASP D C 1
ATOM 13722 O O . ASP D 2 321 ? -12.713 55.447 1.587 1.00 11.17 321 ASP D O 1
ATOM 13727 N N . GLY D 2 322 ? -11.468 53.624 1.116 1.00 12.48 322 GLY D N 1
ATOM 13728 C CA . GLY D 2 322 ? -11.683 53.014 2.407 1.00 9.69 322 GLY D CA 1
ATOM 13729 C C . GLY D 2 322 ? -12.989 52.288 2.654 1.00 10.46 322 GLY D C 1
ATOM 13730 O O . GLY D 2 322 ? -13.103 51.585 3.645 1.00 10.12 322 GLY D O 1
ATOM 13731 N N A ILE D 2 323 ? -13.943 52.432 1.734 0.50 9.98 323 ILE D N 1
ATOM 13732 N N B ILE D 2 323 ? -13.966 52.452 1.756 0.50 10.33 323 ILE D N 1
ATOM 13733 C CA A ILE D 2 323 ? -15.287 51.873 1.924 0.50 10.06 323 ILE D CA 1
ATOM 13734 C CA B ILE D 2 323 ? -15.298 51.877 1.926 0.50 9.90 323 ILE D CA 1
ATOM 13735 C C A ILE D 2 323 ? -15.413 50.483 1.286 0.50 10.60 323 ILE D C 1
ATOM 13736 C C B ILE D 2 323 ? -15.390 50.482 1.308 0.50 10.37 323 ILE D C 1
ATOM 13737 O O A ILE D 2 323 ? -15.012 50.274 0.139 0.50 11.17 323 ILE D O 1
ATOM 13738 O O B ILE D 2 323 ? -14.974 50.282 0.171 0.50 10.67 323 ILE D O 1
ATOM 13747 N N . LEU D 2 324 ? -15.970 49.542 2.051 1.00 9.73 324 LEU D N 1
ATOM 13748 C CA . LEU D 2 324 ? -16.266 48.225 1.531 1.00 9.96 324 LEU D CA 1
ATOM 13749 C C . LEU D 2 324 ? -17.478 48.327 0.607 1.00 9.31 324 LEU D C 1
ATOM 13750 O O . LEU D 2 324 ? -18.580 48.636 1.076 1.00 12.06 324 LEU D O 1
ATOM 13755 N N . THR D 2 325 ? -17.293 48.084 -0.685 1.00 10.25 325 THR D N 1
ATOM 13756 C CA . THR D 2 325 ? -18.355 48.336 -1.683 1.00 12.51 325 THR D CA 1
ATOM 13757 C C . THR D 2 325 ? -19.200 47.103 -2.009 1.00 11.25 325 THR D C 1
ATOM 13758 O O . THR D 2 325 ? -20.293 47.268 -2.468 1.00 11.74 325 THR D O 1
ATOM 13762 N N . GLN D 2 326 ? -18.706 45.898 -1.761 1.00 10.23 326 GLN D N 1
ATOM 13763 C CA . GLN D 2 326 ? -19.405 44.677 -2.155 1.00 11.42 326 GLN D CA 1
ATOM 13764 C C . GLN D 2 326 ? -18.848 43.511 -1.404 1.00 10.62 326 GLN D C 1
ATOM 13765 O O . GLN D 2 326 ? -17.750 43.587 -0.876 1.00 9.07 326 GLN D O 1
ATOM 13771 N N . TRP D 2 327 ? -19.615 42.427 -1.380 1.00 9.78 327 TRP D N 1
ATOM 13772 C CA . TRP D 2 327 ? -19.123 41.134 -0.953 1.00 10.68 327 TRP D CA 1
ATOM 13773 C C . TRP D 2 327 ? -18.505 40.429 -2.143 1.00 10.01 327 TRP D C 1
ATOM 13774 O O . TRP D 2 327 ? -18.681 40.855 -3.307 1.00 10.10 327 TRP D O 1
ATOM 13785 N N . LEU D 2 328 ? -17.800 39.324 -1.863 1.00 9.32 328 LEU D N 1
ATOM 13786 C CA . LEU D 2 328 ? -17.313 38.437 -2.926 1.00 9.14 328 LEU D CA 1
ATOM 13787 C C . LEU D 2 328 ? -18.241 37.239 -3.015 1.00 8.70 328 LEU D C 1
ATOM 13788 O O . LEU D 2 328 ? -18.218 36.367 -2.162 1.00 10.42 328 LEU D O 1
ATOM 13793 N N . LEU D 2 329 ? -19.085 37.200 -4.038 1.00 8.43 329 LEU D N 1
ATOM 13794 C CA . LEU D 2 329 ? -20.176 36.234 -4.122 1.00 9.28 329 LEU D CA 1
ATOM 13795 C C . LEU D 2 329 ? -19.958 35.183 -5.150 1.00 8.02 329 LEU D C 1
ATOM 13796 O O . LEU D 2 329 ? -19.341 35.402 -6.180 1.00 11.97 329 LEU D O 1
ATOM 13801 N N . THR D 2 330 ? -20.512 34.016 -4.867 1.00 8.90 330 THR D N 1
ATOM 13802 C CA . THR D 2 330 ? -20.704 32.980 -5.861 1.00 7.65 330 THR D CA 1
ATOM 13803 C C . THR D 2 330 ? -22.215 32.807 -6.095 1.00 8.59 330 THR D C 1
ATOM 13804 O O . THR D 2 330 ? -23.019 33.536 -5.526 1.00 9.90 330 THR D O 1
ATOM 13808 N N . SER D 2 331 ? -22.595 31.865 -6.947 1.00 8.65 331 SER D N 1
ATOM 13809 C CA . SER D 2 331 ? -24.026 31.710 -7.248 1.00 11.39 331 SER D CA 1
ATOM 13810 C C . SER D 2 331 ? -24.840 31.394 -5.991 1.00 10.40 331 SER D C 1
ATOM 13811 O O . SER D 2 331 ? -25.876 31.989 -5.713 1.00 9.87 331 SER D O 1
ATOM 13814 N N . TYR D 2 332 ? -24.328 30.459 -5.198 1.00 9.53 332 TYR D N 1
ATOM 13815 C CA . TYR D 2 332 ? -25.045 29.978 -4.036 1.00 9.03 332 TYR D CA 1
ATOM 13816 C C . TYR D 2 332 ? -25.172 31.082 -2.978 1.00 9.02 332 TYR D C 1
ATOM 13817 O O . TYR D 2 332 ? -26.270 31.322 -2.460 1.00 9.10 332 TYR D O 1
ATOM 13826 N N . SER D 2 333 ? -24.049 31.727 -2.631 1.00 9.08 333 SER D N 1
ATOM 13827 C CA . SER D 2 333 ? -24.105 32.758 -1.592 1.00 9.32 333 SER D CA 1
ATOM 13828 C C . SER D 2 333 ? -24.858 34.017 -2.018 1.00 7.23 333 SER D C 1
ATOM 13829 O O . SER D 2 333 ? -25.578 34.617 -1.218 1.00 10.23 333 SER D O 1
ATOM 13832 N N . ALA D 2 334 ? -24.751 34.369 -3.280 1.00 9.21 334 ALA D N 1
ATOM 13833 C CA . ALA D 2 334 ? -25.567 35.431 -3.823 1.00 8.86 334 ALA D CA 1
ATOM 13834 C C . ALA D 2 334 ? -27.053 35.131 -3.644 1.00 10.47 334 ALA D C 1
ATOM 13835 O O . ALA D 2 334 ? -27.822 35.962 -3.154 1.00 10.75 334 ALA D O 1
ATOM 13837 N N . ARG D 2 335 ? -27.452 33.925 -3.987 1.00 9.53 335 ARG D N 1
ATOM 13838 C CA . ARG D 2 335 ? -28.844 33.535 -3.814 1.00 8.91 335 ARG D CA 1
ATOM 13839 C C . ARG D 2 335 ? -29.297 33.551 -2.350 1.00 8.64 335 ARG D C 1
ATOM 13840 O O . ARG D 2 335 ? -30.396 34.015 -2.077 1.00 11.19 335 ARG D O 1
ATOM 13848 N N . LYS D 2 336 ? -28.462 33.105 -1.429 1.00 7.02 336 LYS D N 1
ATOM 13849 C CA . LYS D 2 336 ? -28.729 33.202 -0.018 1.00 8.57 336 LYS D CA 1
ATOM 13850 C C . LYS D 2 336 ? -28.976 34.640 0.441 1.00 10.00 336 LYS D C 1
ATOM 13851 O O . LYS D 2 336 ? -29.722 34.845 1.391 1.00 12.77 336 LYS D O 1
ATOM 13857 N N . LEU D 2 337 ? -28.339 35.615 -0.216 1.00 8.72 337 LEU D N 1
ATOM 13858 C CA . LEU D 2 337 ? -28.435 37.013 0.195 1.00 10.18 337 LEU D CA 1
ATOM 13859 C C . LEU D 2 337 ? -29.392 37.836 -0.637 1.00 11.60 337 LEU D C 1
ATOM 13860 O O . LEU D 2 337 ? -29.534 39.029 -0.413 1.00 15.43 337 LEU D O 1
ATOM 13865 N N . GLY D 2 338 ? -30.053 37.199 -1.596 1.00 12.18 338 GLY D N 1
ATOM 13866 C CA . GLY D 2 338 ? -30.928 37.908 -2.527 1.00 13.25 338 GLY D CA 1
ATOM 13867 C C . GLY D 2 338 ? -30.215 38.811 -3.509 1.00 15.11 338 GLY D C 1
ATOM 13868 O O . GLY D 2 338 ? -30.787 39.797 -3.987 1.00 16.52 338 GLY D O 1
ATOM 13869 N N . LEU D 2 339 ? -28.963 38.460 -3.816 1.00 11.26 339 LEU D N 1
ATOM 13870 C CA . LEU D 2 339 ? -28.107 39.225 -4.719 1.00 12.64 339 LEU D CA 1
ATOM 13871 C C . LEU D 2 339 ? -27.733 38.346 -5.922 1.00 12.13 339 LEU D C 1
ATOM 13872 O O . LEU D 2 339 ? -28.286 37.254 -6.093 1.00 13.88 339 LEU D O 1
ATOM 13877 N N . LYS D 2 340 ? -26.806 38.834 -6.748 1.00 11.08 340 LYS D N 1
ATOM 13878 C CA . LYS D 2 340 ? -26.334 38.125 -7.926 1.00 11.35 340 LYS D CA 1
ATOM 13879 C C . LYS D 2 340 ? -24.841 37.841 -7.766 1.00 10.44 340 LYS D C 1
ATOM 13880 O O . LYS D 2 340 ? -24.109 38.630 -7.137 1.00 12.71 340 LYS D O 1
ATOM 13886 N N . SER D 2 341 ? -24.385 36.756 -8.384 1.00 8.90 341 SER D N 1
ATOM 13887 C CA . SER D 2 341 ? -22.976 36.389 -8.315 1.00 10.38 341 SER D CA 1
ATOM 13888 C C . SER D 2 341 ? -22.126 37.532 -8.820 1.00 10.77 341 SER D C 1
ATOM 13889 O O . SER D 2 341 ? -22.506 38.181 -9.815 1.00 10.72 341 SER D O 1
ATOM 13892 N N . THR D 2 342 ? -20.966 37.729 -8.179 1.00 7.48 342 THR D N 1
ATOM 13893 C CA . THR D 2 342 ? -20.005 38.715 -8.604 1.00 8.21 342 THR D CA 1
ATOM 13894 C C . THR D 2 342 ? -18.811 38.083 -9.337 1.00 8.98 342 THR D C 1
ATOM 13895 O O . THR D 2 342 ? -17.819 38.773 -9.582 1.00 9.47 342 THR D O 1
ATOM 13899 N N . GLY D 2 343 ? -18.908 36.807 -9.686 1.00 9.25 343 GLY D N 1
ATOM 13900 C CA . GLY D 2 343 ? -17.844 36.134 -10.373 1.00 7.99 343 GLY D CA 1
ATOM 13901 C C . GLY D 2 343 ? -16.652 35.747 -9.529 1.00 9.08 343 GLY D C 1
ATOM 13902 O O . GLY D 2 343 ? -15.530 35.679 -10.028 1.00 8.43 343 GLY D O 1
ATOM 13903 N N . HIS D 2 344 ? -16.891 35.431 -8.256 1.00 8.68 344 HIS D N 1
ATOM 13904 C CA . HIS D 2 344 ? -15.782 35.044 -7.342 1.00 7.00 344 HIS D CA 1
ATOM 13905 C C . HIS D 2 344 ? -15.759 33.576 -6.924 1.00 6.99 344 HIS D C 1
ATOM 13906 O O . HIS D 2 344 ? -15.092 33.213 -5.943 1.00 8.41 344 HIS D O 1
ATOM 13913 N N . ALA D 2 345 ? -16.390 32.698 -7.704 1.00 7.85 345 ALA D N 1
ATOM 13914 C CA . ALA D 2 345 ? -16.233 31.259 -7.439 1.00 8.17 345 ALA D CA 1
ATOM 13915 C C . ALA D 2 345 ? -14.786 30.869 -7.807 1.00 8.25 345 ALA D C 1
ATOM 13916 O O . ALA D 2 345 ? -14.382 30.992 -8.972 1.00 8.93 345 ALA D O 1
ATOM 13918 N N . GLY D 2 346 ? -14.041 30.375 -6.817 1.00 10.47 346 GLY D N 1
ATOM 13919 C CA . GLY D 2 346 ? -12.629 30.063 -6.995 1.00 12.14 346 GLY D CA 1
ATOM 13920 C C . GLY D 2 346 ? -11.677 31.181 -6.608 1.00 12.62 346 GLY D C 1
ATOM 13921 O O . GLY D 2 346 ? -10.471 31.045 -6.784 1.00 15.94 346 GLY D O 1
ATOM 13922 N N . GLY D 2 347 ? -12.216 32.278 -6.106 1.00 10.54 347 GLY D N 1
ATOM 13923 C CA . GLY D 2 347 ? -11.401 33.318 -5.491 1.00 9.62 347 GLY D CA 1
ATOM 13924 C C . GLY D 2 347 ? -11.306 34.655 -6.218 1.00 7.85 347 GLY D C 1
ATOM 13925 O O . GLY D 2 347 ? -12.128 34.969 -7.084 1.00 9.16 347 GLY D O 1
ATOM 13926 N N . ILE D 2 348 ? -10.290 35.453 -5.859 1.00 8.23 348 ILE D N 1
ATOM 13927 C CA . ILE D 2 348 ? -10.073 36.777 -6.408 1.00 7.14 348 ILE D CA 1
ATOM 13928 C C . ILE D 2 348 ? -9.099 36.764 -7.583 1.00 6.70 348 ILE D C 1
ATOM 13929 O O . ILE D 2 348 ? -8.335 35.825 -7.768 1.00 8.25 348 ILE D O 1
ATOM 13934 N N . HIS D 2 349 ? -9.142 37.852 -8.350 1.00 7.13 349 HIS D N 1
ATOM 13935 C CA . HIS D 2 349 ? -8.523 37.901 -9.682 1.00 7.27 349 HIS D CA 1
ATOM 13936 C C . HIS D 2 349 ? -7.697 39.151 -9.925 1.00 7.56 349 HIS D C 1
ATOM 13937 O O . HIS D 2 349 ? -8.073 40.006 -10.718 1.00 8.60 349 HIS D O 1
ATOM 13944 N N . ASN D 2 350 ? -6.557 39.192 -9.260 1.00 8.54 350 ASN D N 1
ATOM 13945 C CA . ASN D 2 350 ? -5.598 40.292 -9.315 1.00 7.14 350 ASN D CA 1
ATOM 13946 C C . ASN D 2 350 ? -6.088 41.512 -8.512 1.00 7.04 350 ASN D C 1
ATOM 13947 O O . ASN D 2 350 ? -6.953 42.247 -8.988 1.00 8.32 350 ASN D O 1
ATOM 13952 N N . TRP D 2 351 ? -5.525 41.748 -7.330 1.00 6.50 351 TRP D N 1
ATOM 13953 C CA . TRP D 2 351 ? -5.817 42.964 -6.572 1.00 6.71 351 TRP D CA 1
ATOM 13954 C C . TRP D 2 351 ? -4.624 43.886 -6.697 1.00 7.40 351 TRP D C 1
ATOM 13955 O O . TRP D 2 351 ? -3.461 43.467 -6.679 1.00 8.09 351 TRP D O 1
ATOM 13966 N N . ARG D 2 352 ? -4.944 45.174 -6.785 1.00 9.00 352 ARG D N 1
ATOM 13967 C CA . ARG D 2 352 ? -3.930 46.220 -6.944 1.00 8.87 352 ARG D CA 1
ATOM 13968 C C . ARG D 2 352 ? -4.215 47.324 -5.947 1.00 8.85 352 ARG D C 1
ATOM 13969 O O . ARG D 2 352 ? -5.324 47.829 -5.854 1.00 10.43 352 ARG D O 1
ATOM 13977 N N . ILE D 2 353 ? -3.194 47.631 -5.167 1.00 9.06 353 ILE D N 1
ATOM 13978 C CA . ILE D 2 353 ? -3.224 48.698 -4.163 1.00 9.59 353 ILE D CA 1
ATOM 13979 C C . ILE D 2 353 ? -2.039 49.606 -4.423 1.00 10.01 353 ILE D C 1
ATOM 13980 O O . ILE D 2 353 ? -0.886 49.173 -4.320 1.00 11.85 353 ILE D O 1
ATOM 13985 N N . ALA D 2 354 ? -2.339 50.852 -4.794 1.00 9.85 354 ALA D N 1
ATOM 13986 C CA . ALA D 2 354 ? -1.293 51.813 -5.137 1.00 11.46 354 ALA D CA 1
ATOM 13987 C C . ALA D 2 354 ? -0.535 52.245 -3.871 1.00 10.59 354 ALA D C 1
ATOM 13988 O O . ALA D 2 354 ? -1.100 52.354 -2.799 1.00 14.08 354 ALA D O 1
ATOM 13990 N N . GLY D 2 355 ? 0.735 52.573 -4.067 1.00 11.15 355 GLY D N 1
ATOM 13991 C CA . GLY D 2 355 ? 1.530 53.187 -3.033 1.00 13.23 355 GLY D CA 1
ATOM 13992 C C . GLY D 2 355 ? 1.162 54.652 -2.818 1.00 12.62 355 GLY D C 1
ATOM 13993 O O . GLY D 2 355 ? 0.597 55.299 -3.708 1.00 15.31 355 GLY D O 1
ATOM 13994 N N . GLN D 2 356 ? 1.447 55.163 -1.626 1.00 12.05 356 GLN D N 1
ATOM 13995 C CA . GLN D 2 356 ? 1.184 56.560 -1.308 1.00 10.62 356 GLN D CA 1
ATOM 13996 C C . GLN D 2 356 ? 2.399 57.467 -1.365 1.00 12.38 356 GLN D C 1
ATOM 13997 O O . GLN D 2 356 ? 2.381 58.565 -0.809 1.00 15.52 356 GLN D O 1
ATOM 14003 N N . GLY D 2 357 ? 3.452 56.999 -2.021 1.00 12.55 357 GLY D N 1
ATOM 14004 C CA . GLY D 2 357 ? 4.577 57.840 -2.377 1.00 14.29 357 GLY D CA 1
ATOM 14005 C C . GLY D 2 357 ? 5.904 57.505 -1.733 1.00 14.60 357 GLY D C 1
ATOM 14006 O O . GLY D 2 357 ? 6.949 57.904 -2.257 1.00 16.81 357 GLY D O 1
ATOM 14007 N N . LEU D 2 358 ? 5.886 56.777 -0.615 1.00 13.76 358 LEU D N 1
ATOM 14008 C CA . LEU D 2 358 ? 7.106 56.498 0.143 1.00 13.60 358 LEU D CA 1
ATOM 14009 C C . LEU D 2 358 ? 7.777 55.195 -0.282 1.00 12.83 358 LEU D C 1
ATOM 14010 O O . LEU D 2 358 ? 7.101 54.192 -0.531 1.00 13.89 358 LEU D O 1
ATOM 14015 N N . SER D 2 359 ? 9.094 55.215 -0.395 1.00 11.30 359 SER D N 1
ATOM 14016 C CA . SER D 2 359 ? 9.860 53.995 -0.508 1.00 11.05 359 SER D CA 1
ATOM 14017 C C . SER D 2 359 ? 9.892 53.249 0.819 1.00 10.16 359 SER D C 1
ATOM 14018 O O . SER D 2 359 ? 9.495 53.771 1.873 1.00 10.30 359 SER D O 1
ATOM 14021 N N . PHE D 2 360 ? 10.406 52.028 0.771 1.00 10.56 360 PHE D N 1
ATOM 14022 C CA . PHE D 2 360 ? 10.656 51.298 2.025 1.00 9.48 360 PHE D CA 1
ATOM 14023 C C . PHE D 2 360 ? 11.577 52.038 3.039 1.00 8.87 360 PHE D C 1
ATOM 14024 O O . PHE D 2 360 ? 11.242 52.152 4.208 1.00 11.22 360 PHE D O 1
ATOM 14032 N N . GLU D 2 361 ? 12.641 52.633 2.517 1.00 12.00 361 GLU D N 1
ATOM 14033 C CA . GLU D 2 361 ? 13.596 53.393 3.328 1.00 12.14 361 GLU D CA 1
ATOM 14034 C C . GLU D 2 361 ? 12.878 54.572 3.979 1.00 10.27 361 GLU D C 1
ATOM 14035 O O . GLU D 2 361 ? 13.075 54.853 5.177 1.00 11.42 361 GLU D O 1
ATOM 14041 N N . GLN D 2 362 ? 12.034 55.259 3.220 1.00 11.52 362 GLN D N 1
ATOM 14042 C CA . GLN D 2 362 ? 11.293 56.378 3.772 1.00 10.75 362 GLN D CA 1
ATOM 14043 C C . GLN D 2 362 ? 10.252 55.968 4.825 1.00 12.15 362 GLN D C 1
ATOM 14044 O O . GLN D 2 362 ? 9.989 56.701 5.779 1.00 13.56 362 GLN D O 1
ATOM 14050 N N . MET D 2 363 ? 9.645 54.799 4.634 1.00 10.99 363 MET D N 1
ATOM 14051 C CA . MET D 2 363 ? 8.761 54.248 5.636 1.00 10.67 363 MET D CA 1
ATOM 14052 C C . MET D 2 363 ? 9.492 53.930 6.952 1.00 9.16 363 MET D C 1
ATOM 14053 O O . MET D 2 363 ? 8.967 54.197 8.032 1.00 9.45 363 MET D O 1
ATOM 14058 N N . LEU D 2 364 ? 10.700 53.401 6.858 1.00 10.43 364 LEU D N 1
ATOM 14059 C CA . LEU D 2 364 ? 11.517 53.183 8.059 1.00 11.02 364 LEU D CA 1
ATOM 14060 C C . LEU D 2 364 ? 11.792 54.476 8.811 1.00 10.45 364 LEU D C 1
ATOM 14061 O O . LEU D 2 364 ? 11.702 54.503 10.031 1.00 13.21 364 LEU D O 1
ATOM 14066 N N . LYS D 2 365 ? 12.099 55.533 8.071 1.00 12.05 365 LYS D N 1
ATOM 14067 C CA . LYS D 2 365 ? 12.325 56.863 8.663 1.00 14.41 365 LYS D CA 1
ATOM 14068 C C . LYS D 2 365 ? 11.047 57.423 9.307 1.00 13.38 365 LYS D C 1
ATOM 14069 O O . LYS D 2 365 ? 11.121 58.006 10.386 1.00 16.45 365 LYS D O 1
ATOM 14075 N N A GLU D 2 366 ? 9.907 57.268 8.637 0.50 12.65 366 GLU D N 1
ATOM 14076 N N B GLU D 2 366 ? 9.912 57.256 8.642 0.50 12.38 366 GLU D N 1
ATOM 14077 C CA A GLU D 2 366 ? 8.622 57.705 9.184 0.50 15.45 366 GLU D CA 1
ATOM 14078 C CA B GLU D 2 366 ? 8.626 57.691 9.174 0.50 15.04 366 GLU D CA 1
ATOM 14079 C C A GLU D 2 366 ? 8.293 56.987 10.491 0.50 15.78 366 GLU D C 1
ATOM 14080 C C B GLU D 2 366 ? 8.347 56.993 10.502 0.50 15.97 366 GLU D C 1
ATOM 14081 O O A GLU D 2 366 ? 7.883 57.617 11.472 0.50 16.65 366 GLU D O 1
ATOM 14082 O O B GLU D 2 366 ? 8.079 57.638 11.516 0.50 14.37 366 GLU D O 1
ATOM 14093 N N . MET D 2 367 ? 8.501 55.670 10.512 1.00 10.79 367 MET D N 1
ATOM 14094 C CA . MET D 2 367 ? 8.255 54.877 11.723 1.00 11.50 367 MET D CA 1
ATOM 14095 C C . MET D 2 367 ? 9.233 55.236 12.852 1.00 12.95 367 MET D C 1
ATOM 14096 O O . MET D 2 367 ? 8.835 55.370 14.008 1.00 11.69 367 MET D O 1
ATOM 14101 N N . GLY D 2 368 ? 10.496 55.355 12.499 1.00 11.36 368 GLY D N 1
ATOM 14102 C CA . GLY D 2 368 ? 11.555 55.687 13.432 1.00 11.66 368 GLY D CA 1
ATOM 14103 C C . GLY D 2 368 ? 12.024 54.518 14.263 1.00 10.25 368 GLY D C 1
ATOM 14104 O O . GLY D 2 368 ? 13.161 54.053 14.100 1.00 11.54 368 GLY D O 1
ATOM 14105 N N . THR D 2 369 ? 11.142 54.073 15.156 1.00 8.89 369 THR D N 1
ATOM 14106 C CA . THR D 2 369 ? 11.424 52.924 16.012 1.00 9.80 369 THR D CA 1
ATOM 14107 C C . THR D 2 369 ? 10.289 51.936 15.900 1.00 10.50 369 THR D C 1
ATOM 14108 O O . THR D 2 369 ? 9.165 52.322 16.032 1.00 11.10 369 THR D O 1
ATOM 14112 N N . GLY D 2 370 ? 10.579 50.671 15.629 1.00 9.63 370 GLY D N 1
ATOM 14113 C CA . GLY D 2 370 ? 9.545 49.656 15.569 1.00 8.22 370 GLY D CA 1
ATOM 14114 C C . GLY D 2 370 ? 10.006 48.396 14.874 1.00 7.93 370 GLY D C 1
ATOM 14115 O O . GLY D 2 370 ? 11.196 48.211 14.625 1.00 9.38 370 GLY D O 1
ATOM 14116 N N . LEU D 2 371 ? 9.038 47.534 14.584 1.00 8.45 371 LEU D N 1
ATOM 14117 C CA . LEU D 2 371 ? 9.303 46.212 14.061 1.00 8.90 371 LEU D CA 1
ATOM 14118 C C . LEU D 2 371 ? 8.948 46.144 12.592 1.00 8.69 371 LEU D C 1
ATOM 14119 O O . LEU D 2 371 ? 7.880 46.626 12.196 1.00 9.70 371 LEU D O 1
ATOM 14124 N N . VAL D 2 372 ? 9.817 45.521 11.801 1.00 8.09 372 VAL D N 1
ATOM 14125 C CA . VAL D 2 372 ? 9.454 45.138 10.438 1.00 8.44 372 VAL D CA 1
ATOM 14126 C C . VAL D 2 372 ? 9.282 43.648 10.436 1.00 7.67 372 VAL D C 1
ATOM 14127 O O . VAL D 2 372 ? 10.183 42.922 10.858 1.00 9.07 372 VAL D O 1
ATOM 14131 N N A VAL D 2 373 ? 8.116 43.181 9.982 0.50 6.99 373 VAL D N 1
ATOM 14132 N N B VAL D 2 373 ? 8.149 43.175 9.932 0.50 7.27 373 VAL D N 1
ATOM 14133 C CA A VAL D 2 373 ? 7.902 41.742 9.813 0.50 7.63 373 VAL D CA 1
ATOM 14134 C CA B VAL D 2 373 ? 7.918 41.752 9.802 0.50 7.52 373 VAL D CA 1
ATOM 14135 C C A VAL D 2 373 ? 8.110 41.369 8.345 0.50 6.93 373 VAL D C 1
ATOM 14136 C C B VAL D 2 373 ? 8.117 41.370 8.337 0.50 6.96 373 VAL D C 1
ATOM 14137 O O A VAL D 2 373 ? 7.532 41.997 7.447 0.50 7.98 373 VAL D O 1
ATOM 14138 O O B VAL D 2 373 ? 7.526 41.989 7.427 0.50 7.73 373 VAL D O 1
ATOM 14145 N N . THR D 2 374 ? 8.914 40.330 8.107 1.00 7.97 374 THR D N 1
ATOM 14146 C CA . THR D 2 374 ? 9.181 39.830 6.772 1.00 8.13 374 THR D CA 1
ATOM 14147 C C . THR D 2 374 ? 8.691 38.389 6.586 1.00 8.56 374 THR D C 1
ATOM 14148 O O . THR D 2 374 ? 8.588 37.933 5.424 1.00 9.36 374 THR D O 1
ATOM 14152 N N . GLU D 2 375 ? 8.404 37.663 7.679 1.00 8.07 375 GLU D N 1
ATOM 14153 C CA . GLU D 2 375 ? 7.928 36.289 7.582 1.00 9.70 375 GLU D CA 1
ATOM 14154 C C . GLU D 2 375 ? 6.960 36.067 8.716 1.00 8.37 375 GLU D C 1
ATOM 14155 O O . GLU D 2 375 ? 7.251 36.463 9.845 1.00 9.76 375 GLU D O 1
ATOM 14161 N N . LEU D 2 376 ? 5.860 35.369 8.462 1.00 8.92 376 LEU D N 1
ATOM 14162 C CA . LEU D 2 376 ? 4.906 35.050 9.511 1.00 8.38 376 LEU D CA 1
ATOM 14163 C C . LEU D 2 376 ? 4.678 33.543 9.533 1.00 10.01 376 LEU D C 1
ATOM 14164 O O . LEU D 2 376 ? 4.791 32.878 8.497 1.00 11.40 376 LEU D O 1
ATOM 14169 N N A MET D 2 377 ? 4.366 33.002 10.707 0.50 11.69 377 MET D N 1
ATOM 14170 N N B MET D 2 377 ? 4.393 32.994 10.706 0.50 11.65 377 MET D N 1
ATOM 14171 C CA A MET D 2 377 ? 4.126 31.576 10.866 0.50 10.89 377 MET D CA 1
ATOM 14172 C CA B MET D 2 377 ? 4.110 31.563 10.844 0.50 10.87 377 MET D CA 1
ATOM 14173 C C A MET D 2 377 ? 2.874 31.334 11.683 0.50 10.08 377 MET D C 1
ATOM 14174 C C B MET D 2 377 ? 2.869 31.328 11.669 0.50 10.08 377 MET D C 1
ATOM 14175 O O A MET D 2 377 ? 2.523 32.125 12.570 0.50 11.15 377 MET D O 1
ATOM 14176 O O B MET D 2 377 ? 2.532 32.106 12.549 0.50 11.13 377 MET D O 1
ATOM 14185 N N . GLY D 2 378 ? 2.227 30.211 11.385 1.00 11.33 378 GLY D N 1
ATOM 14186 C CA . GLY D 2 378 ? 1.017 29.806 12.055 1.00 11.43 378 GLY D CA 1
ATOM 14187 C C . GLY D 2 378 ? -0.232 30.340 11.378 1.00 12.70 378 GLY D C 1
ATOM 14188 O O . GLY D 2 378 ? -0.171 31.190 10.505 1.00 14.18 378 GLY D O 1
ATOM 14189 N N . GLN D 2 379 ? -1.365 29.810 11.791 1.00 12.47 379 GLN D N 1
ATOM 14190 C CA . GLN D 2 379 ? -2.641 30.269 11.301 1.00 14.36 379 GLN D CA 1
ATOM 14191 C C . GLN D 2 379 ? -3.003 31.535 12.117 1.00 15.31 379 GLN D C 1
ATOM 14192 O O . GLN D 2 379 ? -2.651 32.659 11.723 1.00 20.41 379 GLN D O 1
ATOM 14198 N N . GLY D 2 380 ? -3.662 31.367 13.257 1.00 12.89 380 GLY D N 1
ATOM 14199 C CA . GLY D 2 380 ? -3.822 32.471 14.205 1.00 13.73 380 GLY D CA 1
ATOM 14200 C C . GLY D 2 380 ? -4.716 33.639 13.815 1.00 13.58 380 GLY D C 1
ATOM 14201 O O . GLY D 2 380 ? -4.616 34.720 14.425 1.00 12.29 380 GLY D O 1
ATOM 14202 N N . VAL D 2 381 ? -5.592 33.453 12.834 1.00 12.96 381 VAL D N 1
ATOM 14203 C CA . VAL D 2 381 ? -6.494 34.521 12.462 1.00 10.25 381 VAL D CA 1
ATOM 14204 C C . VAL D 2 381 ? -7.919 33.973 12.548 1.00 12.63 381 VAL D C 1
ATOM 14205 O O . VAL D 2 381 ? -8.262 32.998 11.882 1.00 14.67 381 VAL D O 1
ATOM 14209 N N . SER D 2 382 ? -8.742 34.609 13.379 1.00 11.65 382 SER D N 1
ATOM 14210 C CA . SER D 2 382 ? -10.131 34.189 13.559 1.00 13.35 382 SER D CA 1
ATOM 14211 C C . SER D 2 382 ? -10.993 34.873 12.522 1.00 14.93 382 SER D C 1
ATOM 14212 O O . SER D 2 382 ? -11.136 36.101 12.508 1.00 14.52 382 SER D O 1
ATOM 14215 N N . ALA D 2 383 ? -11.618 34.046 11.693 1.00 12.48 383 ALA D N 1
ATOM 14216 C CA . ALA D 2 383 ? -12.537 34.494 10.659 1.00 16.32 383 ALA D CA 1
ATOM 14217 C C . ALA D 2 383 ? -13.749 35.210 11.261 1.00 15.91 383 ALA D C 1
ATOM 14218 O O . ALA D 2 383 ? -14.248 36.184 10.696 1.00 16.70 383 ALA D O 1
ATOM 14220 N N . ILE D 2 384 ? -14.223 34.735 12.406 1.00 11.90 384 ILE D N 1
ATOM 14221 C CA . ILE D 2 384 ? -15.459 35.272 12.953 1.00 12.36 384 ILE D CA 1
ATOM 14222 C C . ILE D 2 384 ? -15.233 36.495 13.869 1.00 11.24 384 ILE D C 1
ATOM 14223 O O . ILE D 2 384 ? -16.132 37.303 13.998 1.00 10.92 384 ILE D O 1
ATOM 14228 N N . THR D 2 385 ? -14.057 36.663 14.485 1.00 10.93 385 THR D N 1
ATOM 14229 C CA . THR D 2 385 ? -13.833 37.828 15.368 1.00 11.34 385 THR D CA 1
ATOM 14230 C C . THR D 2 385 ? -12.830 38.853 14.840 1.00 10.25 385 THR D C 1
ATOM 14231 O O . THR D 2 385 ? -12.792 39.982 15.307 1.00 12.04 385 THR D O 1
ATOM 14235 N N . GLY D 2 386 ? -11.985 38.432 13.910 1.00 9.03 386 GLY D N 1
ATOM 14236 C CA . GLY D 2 386 ? -10.877 39.264 13.466 1.00 10.14 386 GLY D CA 1
ATOM 14237 C C . GLY D 2 386 ? -9.645 39.188 14.344 1.00 7.57 386 GLY D C 1
ATOM 14238 O O . GLY D 2 386 ? -8.636 39.824 14.038 1.00 9.90 386 GLY D O 1
ATOM 14239 N N . ASP D 2 387 ? -9.689 38.411 15.436 1.00 8.20 387 ASP D N 1
ATOM 14240 C CA . ASP D 2 387 ? -8.533 38.324 16.323 1.00 10.16 387 ASP D CA 1
ATOM 14241 C C . ASP D 2 387 ? -7.359 37.751 15.559 1.00 9.49 387 ASP D C 1
ATOM 14242 O O . ASP D 2 387 ? -7.551 36.835 14.770 1.00 9.66 387 ASP D O 1
ATOM 14247 N N . TYR D 2 388 ? -6.169 38.294 15.823 1.00 7.81 388 TYR D N 1
ATOM 14248 C CA . TYR D 2 388 ? -4.957 38.046 15.042 1.00 8.19 388 TYR D CA 1
ATOM 14249 C C . TYR D 2 388 ? -3.797 37.740 15.986 1.00 9.25 388 TYR D C 1
ATOM 14250 O O . TYR D 2 388 ? -3.503 38.547 16.874 1.00 10.03 388 TYR D O 1
ATOM 14259 N N . SER D 2 389 ? -3.135 36.589 15.809 1.00 7.53 389 SER D N 1
ATOM 14260 C CA . SER D 2 389 ? -1.965 36.268 16.643 1.00 7.96 389 SER D CA 1
ATOM 14261 C C . SER D 2 389 ? -1.092 35.366 15.785 1.00 7.23 389 SER D C 1
ATOM 14262 O O . SER D 2 389 ? -1.468 34.202 15.555 1.00 8.29 389 SER D O 1
ATOM 14265 N N . ARG D 2 390 ? 0.076 35.838 15.366 1.00 7.32 390 ARG D N 1
ATOM 14266 C CA . ARG D 2 390 ? 0.943 35.020 14.483 1.00 7.10 390 ARG D CA 1
ATOM 14267 C C . ARG D 2 390 ? 2.382 35.156 14.939 1.00 6.74 390 ARG D C 1
ATOM 14268 O O . ARG D 2 390 ? 2.772 36.214 15.450 1.00 7.98 390 ARG D O 1
ATOM 14276 N N . GLY D 2 391 ? 3.138 34.106 14.664 1.00 7.59 391 GLY D N 1
ATOM 14277 C CA . GLY D 2 391 ? 4.543 34.120 14.898 1.00 7.02 391 GLY D CA 1
ATOM 14278 C C . GLY D 2 391 ? 5.187 34.983 13.853 1.00 7.12 391 GLY D C 1
ATOM 14279 O O . GLY D 2 391 ? 4.735 35.045 12.701 1.00 8.63 391 GLY D O 1
ATOM 14280 N N . ALA D 2 392 ? 6.278 35.659 14.211 1.00 7.50 392 ALA D N 1
ATOM 14281 C CA . ALA D 2 392 ? 6.906 36.564 13.255 1.00 8.52 392 ALA D CA 1
ATOM 14282 C C . ALA D 2 392 ? 8.440 36.474 13.292 1.00 8.62 392 ALA D C 1
ATOM 14283 O O . ALA D 2 392 ? 9.046 36.140 14.325 1.00 9.71 392 ALA D O 1
ATOM 14285 N N . ALA D 2 393 ? 9.063 36.769 12.151 1.00 7.90 393 ALA D N 1
ATOM 14286 C CA . ALA D 2 393 ? 10.483 37.113 12.042 1.00 8.47 393 ALA D CA 1
ATOM 14287 C C . ALA D 2 393 ? 10.615 38.377 11.200 1.00 7.73 393 ALA D C 1
ATOM 14288 O O . ALA D 2 393 ? 9.727 38.713 10.389 1.00 9.11 393 ALA D O 1
ATOM 14290 N N . GLY D 2 394 ? 11.693 39.127 11.435 1.00 7.83 394 GLY D N 1
ATOM 14291 C CA . GLY D 2 394 ? 11.949 40.302 10.648 1.00 8.01 394 GLY D CA 1
ATOM 14292 C C . GLY D 2 394 ? 13.089 41.086 11.234 1.00 8.30 394 GLY D C 1
ATOM 14293 O O . GLY D 2 394 ? 14.131 40.484 11.442 1.00 7.53 394 GLY D O 1
ATOM 14294 N N . PHE D 2 395 ? 12.893 42.385 11.466 1.00 7.41 395 PHE D N 1
ATOM 14295 C CA . PHE D 2 395 ? 13.984 43.287 11.861 1.00 7.25 395 PHE D CA 1
ATOM 14296 C C . PHE D 2 395 ? 13.481 44.303 12.850 1.00 8.25 395 PHE D C 1
ATOM 14297 O O . PHE D 2 395 ? 12.360 44.778 12.759 1.00 8.90 395 PHE D O 1
ATOM 14305 N N . TRP D 2 396 ? 14.352 44.644 13.791 1.00 8.45 396 TRP D N 1
ATOM 14306 C CA . TRP D 2 396 ? 14.132 45.793 14.632 1.00 7.30 396 TRP D CA 1
ATOM 14307 C C . TRP D 2 396 ? 14.712 47.054 14.043 1.00 8.97 396 TRP D C 1
ATOM 14308 O O . TRP D 2 396 ? 15.843 47.033 13.526 1.00 9.47 396 TRP D O 1
ATOM 14319 N N . VAL D 2 397 ? 13.949 48.142 14.124 1.00 8.99 397 VAL D N 1
ATOM 14320 C CA . VAL D 2 397 ? 14.331 49.418 13.564 1.00 8.41 397 VAL D CA 1
ATOM 14321 C C . VAL D 2 397 ? 14.419 50.465 14.672 1.00 8.65 397 VAL D C 1
ATOM 14322 O O . VAL D 2 397 ? 13.531 50.522 15.518 1.00 9.69 397 VAL D O 1
ATOM 14326 N N A GLU D 2 398 ? 15.465 51.290 14.651 0.50 9.32 398 GLU D N 1
ATOM 14327 N N B GLU D 2 398 ? 15.481 51.275 14.666 0.50 9.57 398 GLU D N 1
ATOM 14328 C CA A GLU D 2 398 ? 15.640 52.368 15.618 0.50 10.20 398 GLU D CA 1
ATOM 14329 C CA B GLU D 2 398 ? 15.640 52.389 15.603 0.50 9.99 398 GLU D CA 1
ATOM 14330 C C A GLU D 2 398 ? 16.422 53.438 14.874 0.50 11.16 398 GLU D C 1
ATOM 14331 C C B GLU D 2 398 ? 16.351 53.449 14.801 0.50 10.70 398 GLU D C 1
ATOM 14332 O O A GLU D 2 398 ? 17.299 53.114 14.062 0.50 10.61 398 GLU D O 1
ATOM 14333 O O B GLU D 2 398 ? 17.105 53.140 13.879 0.50 9.17 398 GLU D O 1
ATOM 14344 N N . ASN D 2 399 ? 16.066 54.705 15.107 1.00 14.01 399 ASN D N 1
ATOM 14345 C CA . ASN D 2 399 ? 16.667 55.845 14.392 1.00 13.92 399 ASN D CA 1
ATOM 14346 C C . ASN D 2 399 ? 16.447 55.751 12.867 1.00 15.33 399 ASN D C 1
ATOM 14347 O O . ASN D 2 399 ? 17.257 56.220 12.073 1.00 19.48 399 ASN D O 1
ATOM 14352 N N . GLY D 2 400 ? 15.338 55.111 12.489 1.00 13.59 400 GLY D N 1
ATOM 14353 C CA . GLY D 2 400 ? 14.980 54.886 11.094 1.00 13.55 400 GLY D CA 1
ATOM 14354 C C . GLY D 2 400 ? 15.857 53.923 10.334 1.00 12.34 400 GLY D C 1
ATOM 14355 O O . GLY D 2 400 ? 15.834 53.920 9.120 1.00 17.27 400 GLY D O 1
ATOM 14356 N N . GLU D 2 401 ? 16.600 53.090 11.060 1.00 11.21 401 GLU D N 1
ATOM 14357 C CA . GLU D 2 401 ? 17.590 52.174 10.487 1.00 12.58 401 GLU D CA 1
ATOM 14358 C C . GLU D 2 401 ? 17.395 50.771 11.049 1.00 10.67 401 GLU D C 1
ATOM 14359 O O . GLU D 2 401 ? 17.131 50.614 12.244 1.00 10.85 401 GLU D O 1
ATOM 14365 N N . ILE D 2 402 ? 17.543 49.753 10.187 1.00 10.25 402 ILE D N 1
ATOM 14366 C CA . ILE D 2 402 ? 17.540 48.372 10.621 1.00 9.46 402 ILE D CA 1
ATOM 14367 C C . ILE D 2 402 ? 18.751 48.137 11.537 1.00 10.39 402 ILE D C 1
ATOM 14368 O O . ILE D 2 402 ? 19.883 48.451 11.174 1.00 13.24 402 ILE D O 1
ATOM 14373 N N . GLN D 2 403 ? 18.489 47.581 12.717 1.00 9.24 403 GLN D N 1
ATOM 14374 C CA . GLN D 2 403 ? 19.492 47.375 13.756 1.00 11.06 403 GLN D CA 1
ATOM 14375 C C . GLN D 2 403 ? 19.953 45.912 13.797 1.00 10.78 403 GLN D C 1
ATOM 14376 O O . GLN D 2 403 ? 21.131 45.635 13.909 1.00 12.52 403 GLN D O 1
ATOM 14382 N N . TYR D 2 404 ? 19.016 44.979 13.748 1.00 10.63 404 TYR D N 1
ATOM 14383 C CA . TYR D 2 404 ? 19.283 43.545 13.835 1.00 9.15 404 TYR D CA 1
ATOM 14384 C C . TYR D 2 404 ? 18.039 42.767 13.453 1.00 6.38 404 TYR D C 1
ATOM 14385 O O . TYR D 2 404 ? 16.923 43.279 13.577 1.00 7.79 404 TYR D O 1
ATOM 14394 N N . PRO D 2 405 ? 18.241 41.533 12.972 1.00 7.03 405 PRO D N 1
ATOM 14395 C CA . PRO D 2 405 ? 17.075 40.670 12.738 1.00 7.61 405 PRO D CA 1
ATOM 14396 C C . PRO D 2 405 ? 16.474 40.215 14.062 1.00 7.30 405 PRO D C 1
ATOM 14397 O O . PRO D 2 405 ? 17.176 40.207 15.110 1.00 8.63 405 PRO D O 1
ATOM 14401 N N . VAL D 2 406 ? 15.195 39.866 14.025 1.00 7.67 406 VAL D N 1
ATOM 14402 C CA . VAL D 2 406 ? 14.508 39.346 15.185 1.00 8.24 406 VAL D CA 1
ATOM 14403 C C . VAL D 2 406 ? 13.722 38.107 14.788 1.00 7.52 406 VAL D C 1
ATOM 14404 O O . VAL D 2 406 ? 13.249 37.970 13.660 1.00 9.16 406 VAL D O 1
ATOM 14408 N N . SER D 2 407 ? 13.496 37.237 15.745 1.00 7.01 407 SER D N 1
ATOM 14409 C CA . SER D 2 407 ? 12.717 36.039 15.575 1.00 7.98 407 SER D CA 1
ATOM 14410 C C . SER D 2 407 ? 12.273 35.544 16.944 1.00 6.55 407 SER D C 1
ATOM 14411 O O . SER D 2 407 ? 12.639 36.112 17.984 1.00 8.11 407 SER D O 1
ATOM 14414 N N . GLU D 2 408 ? 11.430 34.502 16.925 1.00 7.69 408 GLU D N 1
ATOM 14415 C CA . GLU D 2 408 ? 10.870 33.889 18.145 1.00 8.95 408 GLU D CA 1
ATOM 14416 C C . GLU D 2 408 ? 9.962 34.866 18.912 1.00 8.93 408 GLU D C 1
ATOM 14417 O O . GLU D 2 408 ? 9.936 34.889 20.144 1.00 9.57 408 GLU D O 1
ATOM 14423 N N . ILE D 2 409 ? 9.186 35.652 18.165 1.00 7.39 409 ILE D N 1
ATOM 14424 C CA . ILE D 2 409 ? 8.263 36.624 18.733 1.00 8.17 409 ILE D CA 1
ATOM 14425 C C . ILE D 2 409 ? 6.900 36.399 18.075 1.00 7.08 409 ILE D C 1
ATOM 14426 O O . ILE D 2 409 ? 6.797 35.777 16.991 1.00 7.50 409 ILE D O 1
ATOM 14431 N N . THR D 2 410 ? 5.835 36.947 18.680 1.00 7.26 410 THR D N 1
ATOM 14432 C CA . THR D 2 410 ? 4.528 37.062 18.029 1.00 8.17 410 THR D CA 1
ATOM 14433 C C . THR D 2 410 ? 4.063 38.484 17.932 1.00 7.87 410 THR D C 1
ATOM 14434 O O . THR D 2 410 ? 4.499 39.382 18.715 1.00 9.37 410 THR D O 1
ATOM 14438 N N . ILE D 2 411 ? 3.158 38.687 16.986 1.00 8.33 411 ILE D N 1
ATOM 14439 C CA . ILE D 2 411 ? 2.426 39.935 16.888 1.00 8.82 411 ILE D CA 1
ATOM 14440 C C . ILE D 2 411 ? 0.932 39.630 17.023 1.00 8.29 411 ILE D C 1
ATOM 14441 O O . ILE D 2 411 ? 0.412 38.625 16.483 1.00 9.54 411 ILE D O 1
ATOM 14446 N N . ALA D 2 412 ? 0.233 40.488 17.754 1.00 9.60 412 ALA D N 1
ATOM 14447 C CA . ALA D 2 412 ? -1.176 40.272 18.014 1.00 8.76 412 ALA D CA 1
ATOM 14448 C C . ALA D 2 412 ? -1.968 41.563 18.009 1.00 8.31 412 ALA D C 1
ATOM 14449 O O . ALA D 2 412 ? -1.478 42.620 18.414 1.00 8.83 412 ALA D O 1
ATOM 14451 N N . GLY D 2 413 ? -3.220 41.439 17.582 1.00 8.98 413 GLY D N 1
ATOM 14452 C CA . GLY D 2 413 ? -4.174 42.536 17.508 1.00 9.72 413 GLY D CA 1
ATOM 14453 C C . GLY D 2 413 ? -5.473 42.018 16.931 1.00 9.59 413 GLY D C 1
ATOM 14454 O O . GLY D 2 413 ? -5.792 40.854 17.079 1.00 8.74 413 GLY D O 1
ATOM 14455 N N A ASN D 2 414 ? -6.217 42.916 16.287 0.50 8.21 414 ASN D N 1
ATOM 14456 N N B ASN D 2 414 ? -6.252 42.898 16.319 0.50 8.47 414 ASN D N 1
ATOM 14457 C CA A ASN D 2 414 ? -7.475 42.560 15.646 0.50 9.32 414 ASN D CA 1
ATOM 14458 C CA B ASN D 2 414 ? -7.434 42.449 15.605 0.50 9.91 414 ASN D CA 1
ATOM 14459 C C A ASN D 2 414 ? -7.507 43.208 14.283 0.50 9.13 414 ASN D C 1
ATOM 14460 C C B ASN D 2 414 ? -7.538 43.196 14.304 0.50 9.39 414 ASN D C 1
ATOM 14461 O O A ASN D 2 414 ? -7.144 44.360 14.133 0.50 10.47 414 ASN D O 1
ATOM 14462 O O B ASN D 2 414 ? -7.270 44.395 14.221 0.50 11.19 414 ASN D O 1
ATOM 14471 N N . LEU D 2 415 ? -7.892 42.428 13.283 1.00 8.65 415 LEU D N 1
ATOM 14472 C CA . LEU D 2 415 ? -7.934 42.913 11.919 1.00 9.11 415 LEU D CA 1
ATOM 14473 C C . LEU D 2 415 ? -8.745 44.167 11.657 1.00 9.91 415 LEU D C 1
ATOM 14474 O O . LEU D 2 415 ? -8.328 45.021 10.867 1.00 10.41 415 LEU D O 1
ATOM 14479 N N A LYS D 2 416 ? -9.867 44.312 12.346 0.50 12.05 416 LYS D N 1
ATOM 14480 N N B LYS D 2 416 ? -9.872 44.322 12.342 0.50 12.05 416 LYS D N 1
ATOM 14481 C CA A LYS D 2 416 ? -10.646 45.526 12.194 0.50 12.25 416 LYS D CA 1
ATOM 14482 C CA B LYS D 2 416 ? -10.665 45.532 12.195 0.50 12.33 416 LYS D CA 1
ATOM 14483 C C A LYS D 2 416 ? -9.850 46.764 12.548 0.50 12.40 416 LYS D C 1
ATOM 14484 C C B LYS D 2 416 ? -9.865 46.763 12.552 0.50 12.39 416 LYS D C 1
ATOM 14485 O O A LYS D 2 416 ? -9.857 47.734 11.814 0.50 15.08 416 LYS D O 1
ATOM 14486 O O B LYS D 2 416 ? -9.859 47.718 11.807 0.50 15.07 416 LYS D O 1
ATOM 14497 N N . ASP D 2 417 ? -9.153 46.725 13.676 1.00 11.33 417 ASP D N 1
ATOM 14498 C CA . ASP D 2 417 ? -8.348 47.861 14.114 1.00 12.32 417 ASP D CA 1
ATOM 14499 C C . ASP D 2 417 ? -7.121 48.032 13.234 1.00 12.87 417 ASP D C 1
ATOM 14500 O O . ASP D 2 417 ? -6.734 49.154 12.901 1.00 12.90 417 ASP D O 1
ATOM 14505 N N . MET D 2 418 ? -6.490 46.907 12.895 1.00 9.44 418 MET D N 1
ATOM 14506 C CA . MET D 2 418 ? -5.289 46.928 12.066 1.00 10.98 418 MET D CA 1
ATOM 14507 C C . MET D 2 418 ? -5.575 47.608 10.714 1.00 11.24 418 MET D C 1
ATOM 14508 O O . MET D 2 418 ? -4.863 48.502 10.303 1.00 13.53 418 MET D O 1
ATOM 14513 N N . TRP D 2 419 ? -6.607 47.142 10.026 1.00 10.68 419 TRP D N 1
ATOM 14514 C CA . TRP D 2 419 ? -6.953 47.690 8.729 1.00 9.48 419 TRP D CA 1
ATOM 14515 C C . TRP D 2 419 ? -7.394 49.143 8.804 1.00 10.93 419 TRP D C 1
ATOM 14516 O O . TRP D 2 419 ? -6.983 49.966 7.993 1.00 12.49 419 TRP D O 1
ATOM 14527 N N . ARG D 2 420 ? -8.223 49.467 9.786 1.00 10.92 420 ARG D N 1
ATOM 14528 C CA . ARG D 2 420 ? -8.767 50.824 9.844 1.00 11.63 420 ARG D CA 1
ATOM 14529 C C . ARG D 2 420 ? -7.675 51.871 10.029 1.00 12.23 420 ARG D C 1
ATOM 14530 O O . ARG D 2 420 ? -7.783 52.982 9.532 1.00 13.50 420 ARG D O 1
ATOM 14538 N N . ASN D 2 421 ? -6.625 51.520 10.767 1.00 9.93 421 ASN D N 1
ATOM 14539 C CA . ASN D 2 421 ? -5.616 52.495 11.196 1.00 11.94 421 ASN D CA 1
ATOM 14540 C C . ASN D 2 421 ? -4.270 52.398 10.504 1.00 9.53 421 ASN D C 1
ATOM 14541 O O . ASN D 2 421 ? -3.284 52.974 10.959 1.00 12.25 421 ASN D O 1
ATOM 14546 N N . ILE D 2 422 ? -4.256 51.749 9.344 1.00 8.97 422 ILE D N 1
ATOM 14547 C CA . ILE D 2 422 ? -3.061 51.760 8.507 1.00 8.58 422 ILE D CA 1
ATOM 14548 C C . ILE D 2 422 ? -2.604 53.216 8.305 1.00 10.06 422 ILE D C 1
ATOM 14549 O O . ILE D 2 422 ? -3.431 54.086 7.980 1.00 12.73 422 ILE D O 1
ATOM 14554 N N . VAL D 2 423 ? -1.304 53.465 8.491 1.00 10.20 423 VAL D N 1
ATOM 14555 C CA . VAL D 2 423 ? -0.717 54.791 8.384 1.00 10.13 423 VAL D CA 1
ATOM 14556 C C . VAL D 2 423 ? -0.404 55.102 6.932 1.00 12.69 423 VAL D C 1
ATOM 14557 O O . VAL D 2 423 ? -0.744 56.179 6.429 1.00 11.64 423 VAL D O 1
ATOM 14561 N N . THR D 2 424 ? 0.281 54.172 6.257 1.00 10.87 424 THR D N 1
ATOM 14562 C CA . THR D 2 424 ? 0.631 54.344 4.843 1.00 9.60 424 THR D CA 1
ATOM 14563 C C . THR D 2 424 ? 0.926 52.995 4.230 1.00 10.01 424 THR D C 1
ATOM 14564 O O . THR D 2 424 ? 1.078 51.984 4.977 1.00 9.46 424 THR D O 1
ATOM 14568 N N . VAL D 2 425 ? 0.952 52.993 2.892 1.00 10.03 425 VAL D N 1
ATOM 14569 C CA . VAL D 2 425 ? 1.309 51.825 2.085 1.00 11.01 425 VAL D CA 1
ATOM 14570 C C . VAL D 2 425 ? 2.398 52.306 1.128 1.00 10.64 425 VAL D C 1
ATOM 14571 O O . VAL D 2 425 ? 2.285 53.362 0.524 1.00 11.39 425 VAL D O 1
ATOM 14575 N N . GLY D 2 426 ? 3.466 51.540 1.024 1.00 9.63 426 GLY D N 1
ATOM 14576 C CA . GLY D 2 426 ? 4.631 51.935 0.281 1.00 9.25 426 GLY D CA 1
ATOM 14577 C C . GLY D 2 426 ? 4.519 51.709 -1.217 1.00 9.81 426 GLY D C 1
ATOM 14578 O O . GLY D 2 426 ? 3.661 50.986 -1.702 1.00 10.90 426 GLY D O 1
ATOM 14579 N N . ASN D 2 427 ? 5.450 52.327 -1.938 1.00 9.08 427 ASN D N 1
ATOM 14580 C CA . ASN D 2 427 ? 5.558 52.183 -3.396 1.00 10.83 427 ASN D CA 1
ATOM 14581 C C . ASN D 2 427 ? 6.398 50.944 -3.776 1.00 11.09 427 ASN D C 1
ATOM 14582 O O . ASN D 2 427 ? 6.550 50.667 -4.984 1.00 12.48 427 ASN D O 1
ATOM 14587 N N . ASP D 2 428 ? 6.900 50.189 -2.781 1.00 10.03 428 ASP D N 1
ATOM 14588 C CA . ASP D 2 428 ? 7.704 49.006 -3.011 1.00 9.12 428 ASP D CA 1
ATOM 14589 C C . ASP D 2 428 ? 6.815 47.788 -3.276 1.00 8.36 428 ASP D C 1
ATOM 14590 O O . ASP D 2 428 ? 6.770 46.825 -2.513 1.00 9.46 428 ASP D O 1
ATOM 14595 N N . ILE D 2 429 ? 6.142 47.832 -4.421 1.00 9.23 429 ILE D N 1
ATOM 14596 C CA . ILE D 2 429 ? 5.089 46.869 -4.662 1.00 9.33 429 ILE D CA 1
ATOM 14597 C C . ILE D 2 429 ? 5.644 45.468 -4.947 1.00 9.12 429 ILE D C 1
ATOM 14598 O O . ILE D 2 429 ? 6.548 45.303 -5.739 1.00 10.25 429 ILE D O 1
ATOM 14603 N N . GLU D 2 430 ? 5.102 44.452 -4.284 1.00 7.29 430 GLU D N 1
ATOM 14604 C CA . GLU D 2 430 ? 5.371 43.056 -4.588 1.00 8.27 430 GLU D CA 1
ATOM 14605 C C . GLU D 2 430 ? 4.529 42.670 -5.791 1.00 9.22 430 GLU D C 1
ATOM 14606 O O . GLU D 2 430 ? 3.298 42.762 -5.744 1.00 10.43 430 GLU D O 1
ATOM 14612 N N . THR D 2 431 ? 5.205 42.252 -6.861 1.00 8.93 431 THR D N 1
ATOM 14613 C CA . THR D 2 431 ? 4.556 42.045 -8.160 1.00 9.73 431 THR D CA 1
ATOM 14614 C C . THR D 2 431 ? 4.483 40.588 -8.613 1.00 9.53 431 THR D C 1
ATOM 14615 O O . THR D 2 431 ? 4.152 40.319 -9.819 1.00 11.20 431 THR D O 1
ATOM 14619 N N . ARG D 2 432 ? 4.711 39.638 -7.701 1.00 9.69 432 ARG D N 1
ATOM 14620 C CA . ARG D 2 432 ? 4.733 38.209 -8.058 1.00 9.57 432 ARG D CA 1
ATOM 14621 C C . ARG D 2 432 ? 3.516 37.408 -7.599 1.00 8.64 432 ARG D C 1
ATOM 14622 O O . ARG D 2 432 ? 3.482 36.179 -7.769 1.00 13.42 432 ARG D O 1
ATOM 14630 N N . SER D 2 433 ? 2.522 38.105 -7.088 1.00 8.52 433 SER D N 1
ATOM 14631 C CA . SER D 2 433 ? 1.400 37.553 -6.383 1.00 10.23 433 SER D CA 1
ATOM 14632 C C . SER D 2 433 ? 0.068 37.992 -6.976 1.00 6.85 433 SER D C 1
ATOM 14633 O O . SER D 2 433 ? -0.024 38.906 -7.816 1.00 9.32 433 SER D O 1
ATOM 14636 N N . ASN D 2 434 ? -1.001 37.374 -6.480 1.00 9.02 434 ASN D N 1
ATOM 14637 C CA . ASN D 2 434 ? -2.382 37.728 -6.854 1.00 7.64 434 ASN D CA 1
ATOM 14638 C C . ASN D 2 434 ? -2.683 39.162 -6.335 1.00 6.96 434 ASN D C 1
ATOM 14639 O O . ASN D 2 434 ? -2.993 40.066 -7.079 1.00 6.91 434 ASN D O 1
ATOM 14644 N N . ILE D 2 435 ? -2.561 39.349 -5.044 1.00 7.43 435 ILE D N 1
ATOM 14645 C CA . ILE D 2 435 ? -2.642 40.646 -4.414 1.00 6.37 435 ILE D CA 1
ATOM 14646 C C . ILE D 2 435 ? -1.300 41.320 -4.466 1.00 6.83 435 ILE D C 1
ATOM 14647 O O . ILE D 2 435 ? -0.326 40.716 -4.008 1.00 8.56 435 ILE D O 1
ATOM 14652 N N . GLN D 2 436 ? -1.248 42.547 -5.004 1.00 6.99 436 GLN D N 1
ATOM 14653 C CA . GLN D 2 436 ? -0.009 43.292 -5.149 1.00 8.00 436 GLN D CA 1
ATOM 14654 C C . GLN D 2 436 ? -0.092 44.643 -4.464 1.00 7.54 436 GLN D C 1
ATOM 14655 O O . GLN D 2 436 ? -0.888 45.513 -4.818 1.00 9.31 436 GLN D O 1
ATOM 14661 N N . CYS D 2 437 ? 0.817 44.841 -3.505 1.00 6.79 437 CYS D N 1
ATOM 14662 C CA . CYS D 2 437 ? 0.943 46.096 -2.773 1.00 8.21 437 CYS D CA 1
ATOM 14663 C C . CYS D 2 437 ? 2.344 46.190 -2.238 1.00 8.37 437 CYS D C 1
ATOM 14664 O O . CYS D 2 437 ? 3.125 45.208 -2.260 1.00 8.20 437 CYS D O 1
ATOM 14667 N N . GLY D 2 438 ? 2.639 47.385 -1.752 1.00 7.43 438 GLY D N 1
ATOM 14668 C CA . GLY D 2 438 ? 3.877 47.624 -1.005 1.00 8.23 438 GLY D CA 1
ATOM 14669 C C . GLY D 2 438 ? 3.787 47.336 0.482 1.00 7.34 438 GLY D C 1
ATOM 14670 O O . GLY D 2 438 ? 2.853 46.697 0.955 1.00 8.87 438 GLY D O 1
ATOM 14671 N N . SER D 2 439 ? 4.815 47.751 1.218 1.00 7.79 439 SER D N 1
ATOM 14672 C CA . SER D 2 439 ? 4.875 47.559 2.665 1.00 7.76 439 SER D CA 1
ATOM 14673 C C . SER D 2 439 ? 3.832 48.420 3.350 1.00 7.72 439 SER D C 1
ATOM 14674 O O . SER D 2 439 ? 3.410 49.462 2.819 1.00 9.44 439 SER D O 1
ATOM 14677 N N . VAL D 2 440 ? 3.370 47.954 4.505 1.00 7.44 440 VAL D N 1
ATOM 14678 C CA . VAL D 2 440 ? 2.240 48.586 5.204 1.00 8.29 440 VAL D CA 1
ATOM 14679 C C . VAL D 2 440 ? 2.637 48.911 6.641 1.00 8.45 440 VAL D C 1
ATOM 14680 O O . VAL D 2 440 ? 3.105 48.022 7.353 1.00 9.70 440 VAL D O 1
ATOM 14684 N N . LEU D 2 441 ? 2.460 50.172 7.043 1.00 9.01 441 LEU D N 1
ATOM 14685 C CA . LEU D 2 441 ? 2.762 50.634 8.394 1.00 9.71 441 LEU D CA 1
ATOM 14686 C C . LEU D 2 441 ? 1.522 50.673 9.250 1.00 9.90 441 LEU D C 1
ATOM 14687 O O . LEU D 2 441 ? 0.549 51.364 8.906 1.00 10.21 441 LEU D O 1
ATOM 14692 N N . LEU D 2 442 ? 1.554 49.932 10.357 1.00 9.92 442 LEU D N 1
ATOM 14693 C CA . LEU D 2 442 ? 0.514 49.971 11.405 1.00 10.78 442 LEU D CA 1
ATOM 14694 C C . LEU D 2 442 ? 1.083 50.718 12.609 1.00 12.04 442 LEU D C 1
ATOM 14695 O O . LEU D 2 442 ? 2.246 50.578 12.889 1.00 14.66 442 LEU D O 1
ATOM 14700 N N . PRO D 2 443 ? 0.281 51.530 13.305 1.00 13.80 443 PRO D N 1
ATOM 14701 C CA . PRO D 2 443 ? 0.801 52.302 14.438 1.00 14.31 443 PRO D CA 1
ATOM 14702 C C . PRO D 2 443 ? 1.180 51.515 15.684 1.00 12.31 443 PRO D C 1
ATOM 14703 O O . PRO D 2 443 ? 2.027 51.966 16.439 1.00 14.36 443 PRO D O 1
ATOM 14707 N N . GLU D 2 444 ? 0.534 50.383 15.927 1.00 12.62 444 GLU D N 1
ATOM 14708 C CA . GLU D 2 444 ? 0.837 49.599 17.136 1.00 11.54 444 GLU D CA 1
ATOM 14709 C C . GLU D 2 444 ? 0.304 48.187 17.066 1.00 12.09 444 GLU D C 1
ATOM 14710 O O . GLU D 2 444 ? -0.798 47.954 16.562 1.00 17.25 444 GLU D O 1
ATOM 14716 N N A MET D 2 445 ? 1.117 47.244 17.532 0.50 10.44 445 MET D N 1
ATOM 14717 N N B MET D 2 445 ? 1.104 47.258 17.571 0.50 9.93 445 MET D N 1
ATOM 14718 C CA A MET D 2 445 ? 0.682 45.881 17.842 0.50 9.04 445 MET D CA 1
ATOM 14719 C CA B MET D 2 445 ? 0.720 45.862 17.783 0.50 9.04 445 MET D CA 1
ATOM 14720 C C A MET D 2 445 ? 1.341 45.445 19.141 0.50 7.96 445 MET D C 1
ATOM 14721 C C B MET D 2 445 ? 1.314 45.457 19.137 0.50 8.08 445 MET D C 1
ATOM 14722 O O A MET D 2 445 ? 2.324 46.050 19.577 0.50 9.48 445 MET D O 1
ATOM 14723 O O B MET D 2 445 ? 2.222 46.120 19.608 0.50 9.44 445 MET D O 1
ATOM 14732 N N . LYS D 2 446 ? 0.779 44.416 19.754 1.00 8.74 446 LYS D N 1
ATOM 14733 C CA . LYS D 2 446 ? 1.363 43.794 20.931 1.00 8.60 446 LYS D CA 1
ATOM 14734 C C . LYS D 2 446 ? 2.342 42.721 20.445 1.00 7.91 446 LYS D C 1
ATOM 14735 O O . LYS D 2 446 ? 1.920 41.734 19.782 1.00 8.51 446 LYS D O 1
ATOM 14741 N N . ILE D 2 447 ? 3.614 42.905 20.809 1.00 8.65 447 ILE D N 1
ATOM 14742 C CA . ILE D 2 447 ? 4.684 41.989 20.470 1.00 8.07 447 ILE D CA 1
ATOM 14743 C C . ILE D 2 447 ? 5.001 41.188 21.712 1.00 7.31 447 ILE D C 1
ATOM 14744 O O . ILE D 2 447 ? 5.362 41.754 22.739 1.00 10.60 447 ILE D O 1
ATOM 14749 N N . ALA D 2 448 ? 4.823 39.882 21.644 1.00 7.98 448 ALA D N 1
ATOM 14750 C CA . ALA D 2 448 ? 5.173 39.010 22.741 1.00 7.98 448 ALA D CA 1
ATOM 14751 C C . ALA D 2 448 ? 6.546 38.379 22.498 1.00 8.65 448 ALA D C 1
ATOM 14752 O O . ALA D 2 448 ? 6.823 37.879 21.410 1.00 9.15 448 ALA D O 1
ATOM 14754 N N . GLY D 2 449 ? 7.393 38.396 23.526 1.00 8.16 449 GLY D N 1
ATOM 14755 C CA . GLY D 2 449 ? 8.704 37.838 23.454 1.00 9.83 449 GLY D CA 1
ATOM 14756 C C . GLY D 2 449 ? 9.194 37.518 24.852 1.00 10.39 449 GLY D C 1
ATOM 14757 O O . GLY D 2 449 ? 8.464 36.937 25.650 1.00 13.64 449 GLY D O 1
ATOM 14758 N N . GLN D 2 450 ? 10.431 37.931 25.133 1.00 8.28 450 GLN D N 1
ATOM 14759 C CA . GLN D 2 450 ? 11.046 37.671 26.461 1.00 10.95 450 GLN D CA 1
ATOM 14760 C C . GLN D 2 450 ? 10.336 38.439 27.571 1.00 15.02 450 GLN D C 1
ATOM 14761 O O . GLN D 2 450 ? 10.148 37.901 28.668 1.00 15.77 450 GLN D O 1
ATOM 14768 N N . ASP E 3 1 ? 19.943 60.768 42.235 0.70 20.62 601 ASP E N 1
ATOM 14769 C CA . ASP E 3 1 ? 21.378 60.396 42.500 0.70 17.22 601 ASP E CA 1
ATOM 14770 C C . ASP E 3 1 ? 21.584 60.240 44.018 0.70 17.58 601 ASP E C 1
ATOM 14771 O O . ASP E 3 1 ? 20.729 60.658 44.801 0.70 22.03 601 ASP E O 1
ATOM 14776 N N . ARG E 3 2 ? 22.700 59.647 44.434 0.70 19.25 602 ARG E N 1
ATOM 14777 C CA . ARG E 3 2 ? 23.050 59.599 45.851 0.70 14.71 602 ARG E CA 1
ATOM 14778 C C . ARG E 3 2 ? 23.330 61.016 46.404 0.70 13.00 602 ARG E C 1
ATOM 14779 O O . ARG E 3 2 ? 23.640 61.961 45.649 0.70 13.31 602 ARG E O 1
ATOM 14783 N N . VAL E 3 3 ? 23.161 61.176 47.715 0.70 9.80 603 VAL E N 1
ATOM 14784 C CA . VAL E 3 3 ? 23.280 62.474 48.370 0.70 8.52 603 VAL E CA 1
ATOM 14785 C C . VAL E 3 3 ? 24.248 62.376 49.531 0.70 6.20 603 VAL E C 1
ATOM 14786 O O . VAL E 3 3 ? 24.020 61.625 50.461 0.70 7.73 603 VAL E O 1
ATOM 14790 N N . TYR E 3 4 ? 25.328 63.140 49.446 0.70 6.54 604 TYR E N 1
ATOM 14791 C CA . TYR E 3 4 ? 26.363 63.184 50.418 0.70 6.40 604 TYR E CA 1
ATOM 14792 C C . TYR E 3 4 ? 26.329 64.557 51.064 0.70 5.75 604 TYR E C 1
ATOM 14793 O O . TYR E 3 4 ? 25.764 64.639 52.186 0.70 5.95 604 TYR E O 1
ATOM 14803 N N . ASP F 3 1 ? 9.740 24.956 0.937 0.70 24.10 601 ASP F N 1
ATOM 14804 C CA . ASP F 3 1 ? 8.259 24.901 1.160 0.70 18.69 601 ASP F CA 1
ATOM 14805 C C . ASP F 3 1 ? 7.974 24.933 2.669 0.70 11.49 601 ASP F C 1
ATOM 14806 O O . ASP F 3 1 ? 8.803 24.469 3.455 0.70 17.89 601 ASP F O 1
ATOM 14811 N N . ARG F 3 2 ? 6.805 25.443 3.059 0.70 12.16 602 ARG F N 1
ATOM 14812 C CA . ARG F 3 2 ? 6.396 25.515 4.473 0.70 12.40 602 ARG F CA 1
ATOM 14813 C C . ARG F 3 2 ? 6.156 24.111 5.014 0.70 13.30 602 ARG F C 1
ATOM 14814 O O . ARG F 3 2 ? 5.822 23.193 4.267 0.70 15.55 602 ARG F O 1
ATOM 14818 N N . VAL F 3 3 ? 6.401 23.949 6.306 0.70 11.56 603 VAL F N 1
ATOM 14819 C CA . VAL F 3 3 ? 6.329 22.659 6.977 0.70 8.63 603 VAL F CA 1
ATOM 14820 C C . VAL F 3 3 ? 5.345 22.781 8.141 0.70 7.74 603 VAL F C 1
ATOM 14821 O O . VAL F 3 3 ? 5.548 23.594 9.053 0.70 5.70 603 VAL F O 1
ATOM 14825 N N . TYR F 3 4 ? 4.267 22.015 8.052 0.70 7.83 604 TYR F N 1
ATOM 14826 C CA . TYR F 3 4 ? 3.196 22.014 9.011 0.70 7.34 604 TYR F CA 1
ATOM 14827 C C . TYR F 3 4 ? 3.203 20.677 9.710 0.70 7.98 604 TYR F C 1
ATOM 14828 O O . TYR F 3 4 ? 3.790 20.552 10.774 0.70 7.50 604 TYR F O 1
#

Sequence (1853 aa):
SLNLVSSEQLLAANGLKHQDLFAILGQLAERRLDYGDLYFQQSSSYHESSWVLEDRIIKDGSYNIDQGVVGVRAISGEKTGFAYADDQISLLALEEQSAQAARTIVVRRDSGDGKVQTLGAVEHSPLYTSSSVDPLQSMMSRREEKLDILRRRVDKVAREADKRVQEVTASSLSGVYEELILVAATDGTLAADVRPLVRLSVSVLVEEDGKRERRGASSGGGGRFGYEFFLADLDGEVRADAWAKEAVRMMALVNNLSAVAAPAGTMPVVLGAGWPGVVLLHEAVGHGLEGDFNRRGTSVFSGQVGELVASELCTVVDDGTMVDRRGSVAIDDEGTPGQYNVLIENGIILKGYMQDKLNARLMGMMTPTGNGRRESYAHLPMPRMTNTYMMLPGKSTPQEIIIESVEYGIIYAPNFGGGQVDIITSDKFVFSTSEAYLIENNGKVTKPVKGATLIGSSGIETMQQISMVGNDLKLDNGVGVCGKEEGQSLPVGVGQPTLKVDNLTVGGTAISQVVEAQRKILEEAVSTALELASGKKSDGAEVAVSKTTGIISSVSTRYGEVENVEEFNSDGALGITVYHQNRKGSASSTDLSPQAIARTVQAALDIARYTSSPDDPCAGVADKEELLAFDAPDLDLFHPAAEEVSPDEAIELAARAEQQAALQADKKRITNTEGGSSFNSHYGVKVFGNSHGMLQGYCSSTRRHSLSSCVIIAEENGDMERDYAYTIGRAMSDLQTPEWVGADCARRTLSRRLSPRKLSTMKAPVIFANEEVATGLFGHLVGAIAGGSSSVYRRKSTFLLDSLGKQILPDWLTIEEHPHLLKGLASTPFDSSEGVRRTERRDIIKDGILTQWLLTSSYSARKLGLKSTGHAGGIHNWRIAGQGLSFEQMLKEMGTGLVVTELMMGQGVSAITGDYSRGAAGFWVEENGEIQYPVSEITIAGNLKDMWRNIVTVGNDIETRSNIQCGSVLLPEMMKIAGQSLNLVSSEQLLAANGLKHQDLFAILGQLAERRRLDYGDLYFQSSSYHESWVLEDRIIKDGSYNIDDQGVVGVRAISGEKTGFAYADQISLLALEQSAQAARTIVVRRDSGDGGKVQTLGAVEHSPLYTSSSVDPLQSMSREEKLDILRRRVDKVAREADKRVQEVTASLSGVYELILVAATDGTLAADVRPLVRLSVSVLVEEDGKRERGASSGGGGRFGYEFFLADLDGEVRADAWAKEAVRMMALVNNLSAVAAPAGTMPVVLGAGWPGVVLLHEAVGHGLEGDFNRRGTSVFSGQVGELVASELCTVVDDGTMVDRRGSVAIDDEGTPGQYNVLIENGIILKKGYMQDKLNARRLMGMMTPTGNGRRESYAHLPMPRMTNTYMMLPGKSTPQQEIIIESVEYGIIYAPNNFGGGQVDITSDKFVFSTSEAYLIENGKVTKPVKGATLIGSGIETMQQISMVGNDLKLDNGVGVCGKEGQSLPVGVGQPTLKVDNLTVGGTASQVEAQRKILEEAVSSSTALEELASSGKKSDGAEVAVSKTTGIISSVSTRYGEVENVEEFNSDGALGITVYHQNRKKGSASSTDLSPQAIARTVQAALDIARYYTSSPDDPCAGVADKEELLAFDAPDLDLFHPAAEEVSPDEAIELAARAEQQAALQADKKRITNTEGGSSFNSHYGVKVFGNSHGMLQGYCSSTRRHSLSSCVIIAEENGDMERDYAYTIGRAMMSDLQTPEWVGADCARRTLSSRRLSPRKLSTMKAPVIFANEVATGLFGHLVGAIAGGSSSVYRRKSTFLLDSLGKQILPDWLTIEEHPHLLKGLASTPFDSSEGVRTERRRDIIKDGIILTQWLLTSYSARKLGLKSTGHAGGIHNWRIAGQGLSFEQMLKEEMGTGLVVVTELMMGQGVSAITGDYSRGAAGFWVEENGEIQYPVSEITIAGNNLKKDMWRNIVTVGNDIETRSNIQCGSVLLPEMMKIAGQDRVYDRVY

Radius of gyration: 43.03 Å; Cα contacts (8 Å, |Δi|>4): 5891; chains: 6; bounding box: 100×109×115 Å